Protein 6SMO (pdb70)

Secondary structure (DSSP, 8-state):
-HHHHHHHHHHHT--TTT--SSSBHHHHT---HHHHHHHHHHHHHHH-----HHHHTT--BTTHHHHHHH-/----EEEEEEEEE-SS-BSHHHHHHHHHHT----B--SHIIIII--S---BB----------HHHHHHHHHHHHHHHHHT--TTT--GGGEEEEEE-SSSSHHHHHHHHHHHTTTTTS---GGG--GGGGGGS-TTHHHHHHHHHHT--B-EE-B--TTSHHHHHHHHHHHHHHTTS-SEEEEEEEE---SHHHHHHHHHHT-B--S--S-GGGG--TTBTT--SB-BB-EEEEEEEEEHHHHHHTT----EEEEEEEEEE-SS-SS---SS-HHHHHHHHHHHHHHT--GGGEEEEE------HHHHHHHHHHHHHHTGGGGSSS-EE-THHHH-B-THHHHHHHHHHHHHHHHHTEE--B----SBPSS--S---BSS-EE---SEEEEEEEETTTEEEEEEEE--/---EEEEEEEEEBTTBSSHHHHHHHHHHHH----EEPPSS--STTTS-HHHHTTS-HHHHHHHHHHHHHHHHHT--TTTS-GGGEEEEEE-SS---TTTHHHHHHTTTT-GGGS-TTHHHHSSTTHHHHHHHHHH---S---EE--TTTHHHHHHHHHHHHHHHTS-SEEEEEEEE---SHHHHHHHHHHHHHPPBTTTBPBPP--EE-EEEEEEEEEHHHHHHTT----EEEEEEEEEE-SSHHHHHHHTHHHHGGGTT-SSEEEE---SBSTHHHHHHHHHHHTT---EEE--HHHH-B-GGGTTHHHHHHHHHHHTT---S-SEEEEEE--SS-EEEEEEEE--/-PPPEEEEEEEEE-SS-BSHHHHHHHHHHT----EE-SHIIIII--S--EEB----------HHHHHHHHHHHHHHHHHT--TTT--GGGEEEEEE-SSTTHHHHHHHHHHHTTTTTS---GGG--SGGGGGG-TTHHHHHHHHHTT--S-EE-B--GGGHHHHHHHHHHHHHHTTS-SEEEEEEEE---SHHHHHHHHHHT-B--S--S-GGGG--TTBTT--SB-BB-EEEEEEEEEHHHHHHHT----EEEEEEEEEE--S-SS---SS-HHHHHHHHHHHHHHT--TTSEEEEE----S-HHHHHHHHHHHHHHHGGGGGSS-EE-GGGTS-B-TTHHHHHHHHHHHHHHHHTEE--B-S--SBPSS--S---BSS-EE---SEEEEEEEETTTEEEEEEEEPPP-/-PPPEEEEEEEEEBTTBSSHHHHHHHHHHHHHT---SS---EEPPSS--TTTTS-HHHHHHS-HHHHHHHHHHHHHHHHHT--TTTS-GGGEEEEEE-SS---TTTHHHHHHHHHT-GGG--TTHHHHSSTTHHHHHHHHHH---S---EE--TTTHHHHHHHHHHHHHHHTS-SEEEEEEEE---SHHHHHHHHHTGGGPPBTTTBPBPP--EE-EEEEEEEEEHHHHHHTT----EEEEEEEEEE-SSHHHHHHHTHHHHHTT-S-SSEEEE---SBSTHHHHHHHHHHHTT--EEEE--HHHH-B-TTSTTHHHHHHHHHHTTT----EEEEEE--SS-EEEEEEEE--/----EEEEEEEEEETTEESHHHHHHHHHHT----EE-SHIIIII--S--EEB---------HHHHHHHHHHHHHHHHHT--TTT--GGGEEEEEE-SSSSHHHHHHHHHHHTTTTTS---GGG--GGGGGGG-TTHHHHHHHHHHT--S-EE-B--GGGHHHHHHHHHHHHHHTTS-SEEEEEEEE---SHHHHHHHHHHT-B-----SSGGGG--TTBTT--SB-BB-EEEEEEEEEHHHHHHHT----EEEEEEEEEE--S-SS---SS-HHHHHHHHHHHHHHT--TTSEEEEE----S-HHHHHHHHHHHHHHSGGGGTTS-EE-THHHH-B-THHHHHHHHHHHHHHHHHTEE--B----SBPSS--S---BS--EE---SEEEEEEEETTTEEEEEEEE---/-PPPEEEEEEEEE-SS-SSHHHHHHHHHHHHHT----SS--EEPPSS--HHHHS-HHHHHHS-HHHHHHHHHHHHHHHHHT--TTTS-GGGEEEEEE-SS--HHHHHHHHHHHTTT-GGGS-TTHHHHSSTTHHHHHHHHHH---S---EE--TTTHHHHHHHHHHHHHHTTS-SEEEEEEEE---SHHHHHHHHHHSTT--BTTTBPBPS--EE-EEEEEEEEEHHHHHHTT----EEEEEEEEEE-SSHHHHHHHHHHHHTTTSS-TT-EEE---SBSTHHHHHHHHHHHTT---EEE--HHHH-B-TTHHHHHHHHHHHHHHTT---SS--EEEEEEE-SS-EEEEEEEE--

Structure (mmCIF, N/CA/C/O backbone):
data_6SMO
#
_entry.id   6SMO
#
_cell.length_a   107.650
_cell.length_b   107.650
_cell.length_c   201.330
_cell.angle_alpha   90.000
_cell.angle_beta   90.000
_cell.angle_gamma   90.000
#
_symmetry.space_group_name_H-M   'P 41'
#
loop_
_entity.id
_entity.type
_entity.pdbx_description
1 polymer 'Acyl carrier protein'
2 polymer 'PKS_KS domain-containing protein'
3 polymer 'Ketoacyl_synth_N domain-containing protein'
4 non-polymer 3,5,7,9,11-pentakis(oxidanylidene)dodecanal
5 non-polymer 'SODIUM ION'
6 non-polymer 'SULFATE ION'
7 water water
#
loop_
_atom_site.group_PDB
_atom_site.id
_atom_site.type_symbol
_atom_site.label_atom_id
_atom_site.label_alt_id
_atom_site.label_comp_id
_atom_site.label_asym_id
_atom_site.label_entity_id
_atom_site.label_seq_id
_atom_site.pdbx_PDB_ins_code
_atom_site.Cartn_x
_atom_site.Cartn_y
_atom_site.Cartn_z
_atom_site.occupancy
_atom_site.B_iso_or_equiv
_atom_site.auth_seq_id
_atom_site.auth_comp_id
_atom_site.auth_asym_id
_atom_site.auth_atom_id
_atom_site.pdbx_PDB_model_num
ATOM 1 N N . GLU A 1 21 ? -8.559 103.685 10.186 1.00 117.36 6 GLU A N 1
ATOM 2 C CA . GLU A 1 21 ? -7.308 103.963 9.410 1.00 119.26 6 GLU A CA 1
ATOM 3 C C . GLU A 1 21 ? -7.641 104.029 7.913 1.00 119.23 6 GLU A C 1
ATOM 4 O O . GLU A 1 21 ? -8.804 103.759 7.552 1.00 116.67 6 GLU A O 1
ATOM 10 N N . VAL A 1 22 ? -6.652 104.382 7.085 1.00 122.20 7 VAL A N 1
ATOM 11 C CA . VAL A 1 22 ? -6.807 104.614 5.615 1.00 123.68 7 VAL A CA 1
ATOM 12 C C . VAL A 1 22 ? -7.109 103.282 4.911 1.00 122.87 7 VAL A C 1
ATOM 13 O O . VAL A 1 22 ? -7.817 103.315 3.884 1.00 119.65 7 VAL A O 1
ATOM 17 N N . LYS A 1 23 ? -6.592 102.165 5.436 1.00 125.08 8 LYS A N 1
ATOM 18 C CA . LYS A 1 23 ? -6.785 100.797 4.876 1.00 126.24 8 LYS A CA 1
ATOM 19 C C . LYS A 1 23 ? -8.256 100.379 4.993 1.00 122.86 8 LYS A C 1
ATOM 20 O O . LYS A 1 23 ? -8.733 99.663 4.091 1.00 122.91 8 LYS A O 1
ATOM 26 N N . ILE A 1 24 ? -8.939 100.790 6.067 1.00 119.53 9 ILE A N 1
ATOM 27 C CA . ILE A 1 24 ? -10.384 100.492 6.311 1.00 115.70 9 ILE A CA 1
ATOM 28 C C . ILE A 1 24 ? -11.233 101.356 5.371 1.00 112.32 9 ILE A C 1
ATOM 29 O O . ILE A 1 24 ? -12.127 100.797 4.708 1.00 110.57 9 ILE A O 1
ATOM 34 N N . LYS A 1 25 ? -10.954 102.663 5.318 1.00 111.18 10 LYS A N 1
ATOM 35 C CA . LYS A 1 25 ? -11.779 103.677 4.604 1.00 110.07 10 LYS A CA 1
ATOM 36 C C . LYS A 1 25 ? -11.790 103.389 3.096 1.00 107.95 10 LYS A C 1
ATOM 37 O O . LYS A 1 25 ? -12.847 103.609 2.471 1.00 105.14 10 LYS A O 1
ATOM 43 N N . THR A 1 26 ? -10.667 102.923 2.536 1.00 108.39 11 THR A N 1
ATOM 44 C CA . THR A 1 26 ? -10.505 102.629 1.084 1.00 108.99 11 THR A CA 1
ATOM 45 C C . THR A 1 26 ? -11.364 101.415 0.698 1.00 106.85 11 THR A C 1
ATOM 46 O O . THR A 1 26 ? -11.864 101.401 -0.443 1.00 106.32 11 THR A O 1
ATOM 50 N N . ILE A 1 27 ? -11.529 100.445 1.605 1.00 105.17 12 ILE A N 1
ATOM 51 C CA . ILE A 1 27 ? -12.348 99.213 1.381 1.00 104.86 12 ILE A CA 1
ATOM 52 C C . ILE A 1 27 ? -13.831 99.608 1.339 1.00 102.73 12 ILE A C 1
ATOM 53 O O . ILE A 1 27 ? -14.505 99.243 0.356 1.00 102.00 12 ILE A O 1
ATOM 58 N N . LEU A 1 28 ? -14.310 100.328 2.361 1.00 101.13 13 LEU A N 1
ATOM 59 C CA . LEU A 1 28 ? -15.729 100.767 2.488 1.00 100.10 13 LEU A CA 1
ATOM 60 C C . LEU A 1 28 ? -16.095 101.695 1.321 1.00 100.32 13 LEU A C 1
ATOM 61 O O . LEU A 1 28 ? -17.265 101.661 0.893 1.00 99.14 13 LEU A O 1
ATOM 66 N N . SER A 1 29 ? -15.135 102.487 0.831 1.00 101.66 14 SER A N 1
ATOM 67 C CA . SER A 1 29 ? -15.287 103.401 -0.333 1.00 102.10 14 SER A CA 1
ATOM 68 C C . SER A 1 29 ? -15.482 102.587 -1.619 1.00 101.55 14 SER A C 1
ATOM 69 O O . SER A 1 29 ? -16.380 102.940 -2.409 1.00 99.76 14 SER A O 1
ATOM 72 N N . LEU A 1 30 ? -14.675 101.538 -1.810 1.00 101.09 15 LEU A N 1
ATOM 73 C CA . LEU A 1 30 ? -14.658 100.695 -3.038 1.00 102.51 15 LEU A CA 1
ATOM 74 C C . LEU A 1 30 ? -15.883 99.770 -3.051 1.00 99.92 15 LEU A C 1
ATOM 75 O O . LEU A 1 30 ? -16.503 99.635 -4.124 1.00 100.80 15 LEU A O 1
ATOM 80 N N . PHE A 1 31 ? -16.216 99.169 -1.903 1.00 96.46 16 PHE A N 1
ATOM 81 C CA . PHE A 1 31 ? -17.277 98.134 -1.753 1.00 94.28 16 PHE A CA 1
ATOM 82 C C . PHE A 1 31 ? -18.666 98.758 -1.944 1.00 91.93 16 PHE A C 1
ATOM 83 O O . PHE A 1 31 ? -19.507 98.121 -2.609 1.00 91.48 16 PHE A O 1
ATOM 91 N N . LEU A 1 32 ? -18.901 99.949 -1.381 1.00 90.08 17 LEU A N 1
ATOM 92 C CA . LEU A 1 32 ? -20.206 100.669 -1.446 1.00 89.43 17 LEU A CA 1
ATOM 93 C C . LEU A 1 32 ? -20.261 101.571 -2.686 1.00 89.44 17 LEU A C 1
ATOM 94 O O . LEU A 1 32 ? -21.369 102.049 -3.005 1.00 88.18 17 LEU A O 1
ATOM 99 N N . ASN A 1 33 ? -19.118 101.806 -3.343 1.00 89.92 18 ASN A N 1
ATOM 100 C CA . ASN A 1 33 ? -18.985 102.656 -4.559 1.00 90.30 18 ASN A CA 1
ATOM 101 C C . ASN A 1 33 ? -19.344 104.105 -4.199 1.00 89.16 18 ASN A C 1
ATOM 102 O O . ASN A 1 33 ? -20.220 104.690 -4.869 1.00 87.77 18 ASN A O 1
ATOM 107 N N . ILE A 1 34 ? -18.688 104.650 -3.169 1.00 89.06 19 ILE A N 1
ATOM 108 C CA . ILE A 1 34 ? -18.798 106.076 -2.732 1.00 90.83 19 ILE A CA 1
ATOM 109 C C . ILE A 1 34 ? -17.438 106.745 -2.962 1.00 91.46 19 ILE A C 1
ATOM 110 O O . ILE A 1 34 ? -16.414 106.036 -2.882 1.00 90.87 19 ILE A O 1
ATOM 115 N N . ASN A 1 35 ? -17.431 108.053 -3.242 1.00 93.24 20 ASN A N 1
ATOM 116 C CA . ASN A 1 35 ? -16.199 108.882 -3.346 1.00 94.14 20 ASN A CA 1
ATOM 117 C C . ASN A 1 35 ? -15.533 108.932 -1.966 1.00 92.42 20 ASN A C 1
ATOM 118 O O . ASN A 1 35 ? -16.231 109.277 -0.992 1.00 90.18 20 ASN A O 1
ATOM 123 N N . ILE A 1 36 ? -14.240 108.597 -1.892 1.00 93.05 21 ILE A N 1
ATOM 124 C CA . ILE A 1 36 ? -13.477 108.437 -0.615 1.00 92.59 21 ILE A CA 1
ATOM 125 C C . ILE A 1 36 ? -13.430 109.774 0.139 1.00 91.11 21 ILE A C 1
ATOM 126 O O . ILE A 1 36 ? -13.339 109.738 1.381 1.00 89.10 21 ILE A O 1
ATOM 131 N N . ASP A 1 37 ? -13.484 110.901 -0.580 1.00 90.88 22 ASP A N 1
ATOM 132 C CA . ASP A 1 37 ? -13.512 112.270 0.006 1.00 91.11 22 ASP A CA 1
ATOM 133 C C . ASP A 1 37 ? -14.873 112.514 0.671 1.00 88.20 22 ASP A C 1
ATOM 134 O O . ASP A 1 37 ? -14.890 113.058 1.793 1.00 84.70 22 ASP A O 1
ATOM 139 N N . ASP A 1 38 ? -15.963 112.120 0.002 1.00 88.73 23 ASP A N 1
ATOM 140 C CA . ASP A 1 38 ? -17.366 112.387 0.426 1.00 88.78 23 ASP A CA 1
ATOM 141 C C . ASP A 1 38 ? -17.820 111.371 1.483 1.00 86.92 23 ASP A C 1
ATOM 142 O O . ASP A 1 38 ? -18.833 111.654 2.154 1.00 84.34 23 ASP A O 1
ATOM 147 N N . PHE A 1 39 ? -17.122 110.238 1.623 1.00 86.92 24 PHE A N 1
ATOM 148 C CA . PHE A 1 39 ? -17.490 109.139 2.557 1.00 86.34 24 PHE A CA 1
ATOM 149 C C . PHE A 1 39 ? -17.336 109.616 4.006 1.00 87.32 24 PHE A C 1
ATOM 150 O O . PHE A 1 39 ? -16.277 110.182 4.344 1.00 89.36 24 PHE A O 1
ATOM 158 N N . ASN A 1 40 ? -18.368 109.383 4.825 1.00 86.68 25 ASN A N 1
ATOM 159 C CA . ASN A 1 40 ? -18.411 109.727 6.273 1.00 86.50 25 ASN A CA 1
ATOM 160 C C . ASN A 1 40 ? -18.183 108.449 7.089 1.00 86.34 25 ASN A C 1
ATOM 161 O O . ASN A 1 40 ? -18.840 107.431 6.790 1.00 85.06 25 ASN A O 1
ATOM 166 N N . MET A 1 41 ? -17.293 108.512 8.085 1.00 86.60 26 MET A N 1
ATOM 167 C CA . MET A 1 41 ? -16.865 107.354 8.917 1.00 85.43 26 MET A CA 1
ATOM 168 C C . MET A 1 41 ? -17.857 107.139 10.070 1.00 83.49 26 MET A C 1
ATOM 169 O O . MET A 1 41 ? -17.883 106.016 10.614 1.00 80.31 26 MET A O 1
ATOM 174 N N . ASP A 1 42 ? -18.637 108.169 10.423 1.00 82.85 27 ASP A N 1
ATOM 175 C CA . ASP A 1 42 ? -19.587 108.165 11.569 1.00 82.24 27 ASP A CA 1
ATOM 176 C C . ASP A 1 42 ? -21.017 107.876 11.089 1.00 79.95 27 ASP A C 1
ATOM 177 O O . ASP A 1 42 ? -21.889 107.675 11.957 1.00 79.86 27 ASP A O 1
ATOM 182 N N . ALA A 1 43 ? -21.252 107.855 9.772 1.00 78.52 28 ALA A N 1
ATOM 183 C CA . ALA A 1 43 ? -22.585 107.644 9.154 1.00 77.96 28 ALA A CA 1
ATOM 184 C C . ALA A 1 43 ? -22.964 106.159 9.216 1.00 76.21 28 ALA A C 1
ATOM 185 O O . ALA A 1 43 ? -22.051 105.309 9.164 1.00 75.80 28 ALA A O 1
ATOM 187 N N . ASN A 1 44 ? -24.267 105.871 9.315 1.00 74.76 29 ASN A N 1
ATOM 188 C CA . ASN A 1 44 ? -24.837 104.497 9.382 1.00 72.90 29 ASN A CA 1
ATOM 189 C C . ASN A 1 44 ? -24.721 103.840 8.001 1.00 71.59 29 ASN A C 1
ATOM 190 O O . ASN A 1 44 ? -25.094 104.491 7.008 1.00 72.53 29 ASN A O 1
ATOM 195 N N . LEU A 1 45 ? -24.237 102.594 7.949 1.00 69.21 30 LEU A N 1
ATOM 196 C CA . LEU A 1 45 ? -23.970 101.845 6.690 1.00 67.91 30 LEU A CA 1
ATOM 197 C C . LEU A 1 45 ? -25.286 101.323 6.097 1.00 68.18 30 LEU A C 1
ATOM 198 O O . LEU A 1 45 ? -25.455 101.429 4.867 1.00 67.02 30 LEU A O 1
ATOM 203 N N . ALA A 1 46 ? -26.172 100.779 6.937 1.00 68.97 31 ALA A N 1
ATOM 204 C CA . ALA A 1 46 ? -27.448 100.139 6.533 1.00 71.48 31 ALA A CA 1
ATOM 205 C C . ALA A 1 46 ? -28.449 101.194 6.041 1.00 73.25 31 ALA A C 1
ATOM 206 O O . ALA A 1 46 ? -29.143 100.920 5.044 1.00 73.50 31 ALA A O 1
ATOM 208 N N . ASP A 1 47 ? -28.524 102.346 6.717 1.00 74.89 32 ASP A N 1
ATOM 209 C CA . ASP A 1 47 ? -29.524 103.417 6.447 1.00 77.44 32 ASP A CA 1
ATOM 210 C C . ASP A 1 47 ? -29.053 104.296 5.282 1.00 77.00 32 ASP A C 1
ATOM 211 O O . ASP A 1 47 ? -29.756 104.334 4.252 1.00 76.27 32 ASP A O 1
ATOM 216 N N . ALA A 1 48 ? -27.913 104.977 5.446 1.00 75.48 33 ALA A N 1
ATOM 217 C CA . ALA A 1 48 ? -27.412 106.038 4.538 1.00 75.63 33 ALA A CA 1
ATOM 218 C C . ALA A 1 48 ? -26.897 105.435 3.224 1.00 75.09 33 ALA A C 1
ATOM 219 O O . ALA A 1 48 ? -27.262 105.966 2.156 1.00 74.94 33 ALA A O 1
ATOM 221 N N . TYR A 1 49 ? -26.081 104.377 3.300 1.00 74.16 34 TYR A N 1
ATOM 222 C CA . TYR A 1 49 ? -25.389 103.745 2.142 1.00 74.22 34 TYR A CA 1
ATOM 223 C C . TYR A 1 49 ? -26.094 102.445 1.724 1.00 74.31 34 TYR A C 1
ATOM 224 O O . TYR A 1 49 ? -25.456 101.630 1.026 1.00 73.31 34 TYR A O 1
ATOM 233 N N . ASP A 1 50 ? -27.365 102.271 2.116 1.00 74.76 35 ASP A N 1
ATOM 234 C CA . ASP A 1 50 ? -28.233 101.101 1.797 1.00 75.30 35 ASP A CA 1
ATOM 235 C C . ASP A 1 50 ? -27.377 99.838 1.611 1.00 72.95 35 ASP A C 1
ATOM 236 O O . ASP A 1 50 ? -27.479 99.201 0.542 1.00 72.95 35 ASP A O 1
ATOM 241 N N . MET A 1 51 ? -26.578 99.485 2.624 1.00 69.57 36 MET A N 1
ATOM 242 C CA . MET A 1 51 ? -25.707 98.278 2.629 1.00 67.27 36 MET A CA 1
ATOM 243 C C . MET A 1 51 ? -26.540 97.055 3.034 1.00 67.02 36 MET A C 1
ATOM 244 O O . MET A 1 51 ? -27.281 97.153 4.033 1.00 67.33 36 MET A O 1
ATOM 249 N N . ASP A 1 52 ? -26.409 95.952 2.289 1.00 65.81 37 ASP A N 1
ATOM 250 C CA . ASP A 1 52 ? -27.119 94.667 2.538 1.00 66.94 37 ASP A CA 1
ATOM 251 C C . ASP A 1 52 ? -26.205 93.735 3.344 1.00 65.96 37 ASP A C 1
ATOM 252 O O . ASP A 1 52 ? -25.019 94.077 3.528 1.00 63.81 37 ASP A O 1
ATOM 257 N N . SER A 1 53 ? -26.747 92.599 3.796 1.00 66.56 38 SER A N 1
ATOM 258 C CA . SER A 1 53 ? -26.075 91.607 4.679 1.00 65.89 38 SER A CA 1
ATOM 259 C C . SER A 1 53 ? -24.890 90.948 3.959 1.00 63.70 38 SER A C 1
ATOM 260 O O . SER A 1 53 ? -23.898 90.625 4.643 1.00 61.44 38 SER A O 1
ATOM 263 N N . THR A 1 54 ? -24.994 90.746 2.641 1.00 63.66 39 THR A N 1
ATOM 264 C CA . THR A 1 54 ? -23.961 90.081 1.798 1.00 63.61 39 THR A CA 1
ATOM 265 C C . THR A 1 54 ? -22.713 90.969 1.711 1.00 62.76 39 THR A C 1
ATOM 266 O O . THR A 1 54 ? -21.597 90.414 1.759 1.00 62.24 39 THR A O 1
ATOM 270 N N . GLU A 1 55 ? -22.900 92.286 1.576 1.00 62.65 40 GLU A N 1
ATOM 271 C CA . GLU A 1 55 ? -21.806 93.293 1.495 1.00 62.46 40 GLU A CA 1
ATOM 272 C C . GLU A 1 55 ? -21.081 93.378 2.845 1.00 61.75 40 GLU A C 1
ATOM 273 O O . GLU A 1 55 ? -19.847 93.553 2.838 1.00 60.70 40 GLU A O 1
ATOM 279 N N . LEU A 1 56 ? -21.824 93.265 3.952 1.00 63.28 41 LEU A N 1
ATOM 280 C CA . LEU A 1 56 ? -21.283 93.281 5.339 1.00 64.29 41 LEU A CA 1
ATOM 281 C C . LEU A 1 56 ? -20.440 92.022 5.575 1.00 64.48 41 LEU A C 1
ATOM 282 O O . LEU A 1 56 ? -19.389 92.136 6.235 1.00 65.55 41 LEU A O 1
ATOM 287 N N . ALA A 1 57 ? -20.893 90.871 5.066 1.00 65.49 42 ALA A N 1
ATOM 288 C CA . ALA A 1 57 ? -20.176 89.575 5.119 1.00 65.93 42 ALA A CA 1
ATOM 289 C C . ALA A 1 57 ? -18.913 89.652 4.252 1.00 66.17 42 ALA A C 1
ATOM 290 O O . ALA A 1 57 ? -17.877 89.092 4.664 1.00 64.40 42 ALA A O 1
ATOM 292 N N . ASP A 1 58 ? -19.007 90.321 3.097 1.00 67.98 43 ASP A N 1
ATOM 293 C CA . ASP A 1 58 ? -17.893 90.516 2.130 1.00 70.03 43 ASP A CA 1
ATOM 294 C C . ASP A 1 58 ? -16.851 91.458 2.745 1.00 70.20 43 ASP A C 1
ATOM 295 O O . ASP A 1 58 ? -15.644 91.216 2.540 1.00 69.89 43 ASP A O 1
ATOM 300 N N . LEU A 1 59 ? -17.308 92.493 3.458 1.00 71.28 44 LEU A N 1
ATOM 301 C CA . LEU A 1 59 ? -16.453 93.463 4.197 1.00 72.32 44 LEU A CA 1
ATOM 302 C C . LEU A 1 59 ? -15.660 92.719 5.280 1.00 73.59 44 LEU A C 1
ATOM 303 O O . LEU A 1 59 ? -14.443 92.963 5.388 1.00 74.33 44 LEU A O 1
ATOM 308 N N . ALA A 1 60 ? -16.328 91.838 6.034 1.00 74.50 45 ALA A N 1
ATOM 309 C CA . ALA A 1 60 ? -15.766 91.074 7.175 1.00 75.72 45 ALA A CA 1
ATOM 310 C C . ALA A 1 60 ? -14.681 90.101 6.694 1.00 77.69 45 ALA A C 1
ATOM 311 O O . ALA A 1 60 ? -13.716 89.883 7.451 1.00 78.79 45 ALA A O 1
ATOM 313 N N . LYS A 1 61 ? -14.857 89.568 5.491 1.00 79.61 46 LYS A N 1
ATOM 314 C CA . LYS A 1 61 ? -13.918 88.614 4.871 1.00 81.96 46 LYS A CA 1
ATOM 315 C C . LYS A 1 61 ? -12.589 89.302 4.595 1.00 84.81 46 LYS A C 1
ATOM 316 O O . LYS A 1 61 ? -11.560 88.649 4.748 1.00 85.92 46 LYS A O 1
ATOM 322 N N . GLU A 1 62 ? -12.646 90.566 4.182 1.00 87.42 47 GLU A N 1
ATOM 323 C CA . GLU A 1 62 ? -11.472 91.389 3.776 1.00 91.42 47 GLU A CA 1
ATOM 324 C C . GLU A 1 62 ? -10.798 91.989 5.019 1.00 92.68 47 GLU A C 1
ATOM 325 O O . GLU A 1 62 ? -9.609 92.351 4.918 1.00 95.92 47 GLU A O 1
ATOM 331 N N . ILE A 1 63 ? -11.522 92.094 6.140 1.00 92.26 48 ILE A N 1
ATOM 332 C CA . ILE A 1 63 ? -10.953 92.450 7.477 1.00 92.42 48 ILE A CA 1
ATOM 333 C C . ILE A 1 63 ? -10.086 91.278 7.959 1.00 94.26 48 ILE A C 1
ATOM 334 O O . ILE A 1 63 ? -9.002 91.539 8.515 1.00 94.54 48 ILE A O 1
ATOM 339 N N . GLU A 1 64 ? -10.550 90.040 7.751 1.00 94.99 49 GLU A N 1
ATOM 340 C CA . GLU A 1 64 ? -9.800 88.791 8.056 1.00 97.19 49 GLU A CA 1
ATOM 341 C C . GLU A 1 64 ? -8.548 88.711 7.172 1.00 100.66 49 GLU A C 1
ATOM 342 O O . GLU A 1 64 ? -7.512 88.226 7.667 1.00 103.30 49 GLU A O 1
ATOM 348 N N . LYS A 1 65 ? -8.649 89.161 5.916 1.00 104.18 50 LYS A N 1
ATOM 349 C CA . LYS A 1 65 ? -7.553 89.129 4.908 1.00 108.65 50 LYS A CA 1
ATOM 350 C C . LYS A 1 65 ? -6.457 90.129 5.295 1.00 110.11 50 LYS A C 1
ATOM 351 O O . LYS A 1 65 ? -5.284 89.714 5.374 1.00 111.26 50 LYS A O 1
ATOM 357 N N . GLU A 1 66 ? -6.831 91.394 5.517 1.00 110.77 51 GLU A N 1
ATOM 358 C CA . GLU A 1 66 ? -5.893 92.533 5.720 1.00 113.38 51 GLU A CA 1
ATOM 359 C C . GLU A 1 66 ? -5.186 92.403 7.075 1.00 113.96 51 GLU A C 1
ATOM 360 O O . GLU A 1 66 ? -3.939 92.403 7.087 1.00 115.30 51 GLU A O 1
ATOM 366 N N . PHE A 1 67 ? -5.952 92.297 8.166 1.00 112.42 52 PHE A N 1
ATOM 367 C CA . PHE A 1 67 ? -5.453 92.351 9.567 1.00 112.43 52 PHE A CA 1
ATOM 368 C C . PHE A 1 67 ? -4.908 90.982 9.998 1.00 113.19 52 PHE A C 1
ATOM 369 O O . PHE A 1 67 ? -3.855 90.951 10.665 1.00 115.06 52 PHE A O 1
ATOM 377 N N . GLY A 1 68 ? -5.599 89.896 9.634 1.00 112.48 53 GLY A N 1
ATOM 378 C CA . GLY A 1 68 ? -5.214 88.515 9.988 1.00 112.94 53 GLY A CA 1
ATOM 379 C C . GLY A 1 68 ? -5.697 88.140 11.379 1.00 111.85 53 GLY A C 1
ATOM 380 O O . GLY A 1 68 ? -4.867 87.680 12.188 1.00 113.08 53 GLY A O 1
ATOM 381 N N . ILE A 1 69 ? -6.994 88.333 11.642 1.00 109.97 54 ILE A N 1
ATOM 382 C CA . ILE A 1 69 ? -7.668 88.008 12.936 1.00 109.00 54 ILE A CA 1
ATOM 383 C C . ILE A 1 69 ? -9.002 87.315 12.637 1.00 107.00 54 ILE A C 1
ATOM 384 O O . ILE A 1 69 ? -9.582 87.584 11.567 1.00 104.59 54 ILE A O 1
ATOM 389 N N . SER A 1 70 ? -9.461 86.459 13.556 1.00 105.53 55 SER A N 1
ATOM 390 C CA . SER A 1 70 ? -10.729 85.690 13.453 1.00 103.82 55 SER A CA 1
ATOM 391 C C . SER A 1 70 ? -11.923 86.638 13.613 1.00 102.75 55 SER A C 1
ATOM 392 O O . SER A 1 70 ? -11.963 87.370 14.623 1.00 102.40 55 SER A O 1
ATOM 395 N N . VAL A 1 71 ? -12.848 86.624 12.645 1.00 101.53 56 VAL A N 1
ATOM 396 C CA . VAL A 1 71 ? -14.117 87.414 12.656 1.00 99.88 56 VAL A CA 1
ATOM 397 C C . VAL A 1 71 ? -15.280 86.456 12.367 1.00 99.54 56 VAL A C 1
ATOM 398 O O . VAL A 1 71 ? -15.232 85.772 11.325 1.00 99.82 56 VAL A O 1
ATOM 402 N N . THR A 1 72 ? -16.282 86.422 13.252 1.00 98.47 57 THR A N 1
ATOM 403 C CA . THR A 1 72 ? -17.489 85.554 13.152 1.00 98.52 57 THR A CA 1
ATOM 404 C C . THR A 1 72 ? -18.733 86.432 12.967 1.00 97.09 57 THR A C 1
ATOM 405 O O . THR A 1 72 ? -18.605 87.669 13.074 1.00 96.14 57 THR A O 1
ATOM 409 N N . LYS A 1 73 ? -19.886 85.805 12.712 1.00 97.54 58 LYS A N 1
ATOM 410 C CA . LYS A 1 73 ? -21.163 86.482 12.354 1.00 97.60 58 LYS A CA 1
ATOM 411 C C . LYS A 1 73 ? -21.682 87.296 13.546 1.00 98.04 58 LYS A C 1
ATOM 412 O O . LYS A 1 73 ? -22.265 88.371 13.307 1.00 98.81 58 LYS A O 1
ATOM 418 N N . SER A 1 74 ? -21.479 86.803 14.772 1.00 98.80 59 SER A N 1
ATOM 419 C CA . SER A 1 74 ? -21.867 87.480 16.039 1.00 98.55 59 SER A CA 1
ATOM 420 C C . SER A 1 74 ? -21.094 88.795 16.196 1.00 96.00 59 SER A C 1
ATOM 421 O O . SER A 1 74 ? -21.661 89.743 16.774 1.00 94.32 59 SER A O 1
ATOM 424 N N . GLN A 1 75 ? -19.853 88.846 15.697 1.00 95.07 60 GLN A N 1
ATOM 425 C CA . GLN A 1 75 ? -18.911 89.981 15.895 1.00 94.90 60 GLN A CA 1
ATOM 426 C C . GLN A 1 75 ? -19.180 91.087 14.864 1.00 94.34 60 GLN A C 1
ATOM 427 O O . GLN A 1 75 ? -19.257 92.258 15.287 1.00 93.82 60 GLN A O 1
ATOM 433 N N . PHE A 1 76 ? -19.324 90.748 13.575 1.00 93.26 61 PHE A N 1
ATOM 434 C CA . PHE A 1 76 ? -19.440 91.742 12.470 1.00 92.67 61 PHE A CA 1
ATOM 435 C C . PHE A 1 76 ? -20.883 92.253 12.340 1.00 93.26 61 PHE A C 1
ATOM 436 O O . PHE A 1 76 ? -21.084 93.236 11.599 1.00 93.69 61 PHE A O 1
ATOM 444 N N . SER A 1 77 ? -21.846 91.635 13.034 1.00 94.27 62 SER A N 1
ATOM 445 C CA . SER A 1 77 ? -23.269 92.069 13.074 1.00 95.46 62 SER A CA 1
ATOM 446 C C . SER A 1 77 ? -23.395 93.423 13.786 1.00 94.92 62 SER A C 1
ATOM 447 O O . SER A 1 77 ? -24.312 94.189 13.430 1.00 94.65 62 SER A O 1
ATOM 450 N N . HIS A 1 78 ? -22.510 93.701 14.751 1.00 94.64 63 HIS A N 1
ATOM 451 C CA . HIS A 1 78 ? -22.521 94.927 15.597 1.00 95.65 63 HIS A CA 1
ATOM 452 C C . HIS A 1 78 ? -21.837 96.099 14.879 1.00 93.08 63 HIS A C 1
ATOM 453 O O . HIS A 1 78 ? -21.953 97.232 15.389 1.00 95.30 63 HIS A O 1
ATOM 460 N N . TRP A 1 79 ? -21.151 95.849 13.756 1.00 89.11 64 TRP A N 1
ATOM 461 C CA . TRP A 1 79 ? -20.512 96.903 12.919 1.00 86.27 64 TRP A CA 1
ATOM 462 C C . TRP A 1 79 ? -21.601 97.777 12.287 1.00 84.82 64 TRP A C 1
ATOM 463 O O . TRP A 1 79 ? -22.002 97.492 11.141 1.00 83.03 64 TRP A O 1
ATOM 474 N N . GLU A 1 80 ? -22.053 98.801 13.017 1.00 84.91 65 GLU A N 1
ATOM 475 C CA . GLU A 1 80 ? -23.179 99.690 12.623 1.00 84.84 65 GLU A CA 1
ATOM 476 C C . GLU A 1 80 ? -22.666 100.800 11.697 1.00 83.81 65 GLU A C 1
ATOM 477 O O . GLU A 1 80 ? -23.414 101.181 10.775 1.00 81.63 65 GLU A O 1
ATOM 483 N N . THR A 1 81 ? -21.445 101.295 11.935 1.00 84.23 66 THR A N 1
ATOM 484 C CA . THR A 1 81 ? -20.827 102.436 11.204 1.00 85.06 66 THR A CA 1
ATOM 485 C C . THR A 1 81 ? -19.349 102.139 10.914 1.00 85.50 66 THR A C 1
ATOM 486 O O . THR A 1 81 ? -18.863 101.071 11.336 1.00 84.37 66 THR A O 1
ATOM 490 N N . GLY A 1 82 ? -18.674 103.060 10.216 1.00 87.58 67 GLY A N 1
ATOM 491 C CA . GLY A 1 82 ? -17.261 102.947 9.804 1.00 89.58 67 GLY A CA 1
ATOM 492 C C . GLY A 1 82 ? -16.293 103.124 10.965 1.00 92.36 67 GLY A C 1
ATOM 493 O O . GLY A 1 82 ? -15.103 102.807 10.781 1.00 92.52 67 GLY A O 1
ATOM 494 N N . ARG A 1 83 ? -16.767 103.632 12.108 1.00 96.42 68 ARG A N 1
ATOM 495 C CA . ARG A 1 83 ? -15.967 103.791 13.354 1.00 99.83 68 ARG A CA 1
ATOM 496 C C . ARG A 1 83 ? -16.015 102.491 14.167 1.00 100.07 68 ARG A C 1
ATOM 497 O O . ARG A 1 83 ? -15.042 102.221 14.897 1.00 101.28 68 ARG A O 1
ATOM 505 N N . ALA A 1 84 ? -17.100 101.717 14.044 1.00 99.47 69 ALA A N 1
ATOM 506 C CA . ALA A 1 84 ? -17.316 100.435 14.759 1.00 99.19 69 ALA A CA 1
ATOM 507 C C . ALA A 1 84 ? -16.326 99.376 14.256 1.00 98.16 69 ALA A C 1
ATOM 508 O O . ALA A 1 84 ? -15.858 98.573 15.087 1.00 97.28 69 ALA A O 1
ATOM 510 N N . VAL A 1 85 ? -16.027 99.373 12.951 1.00 97.61 70 VAL A N 1
ATOM 511 C CA . VAL A 1 85 ? -15.059 98.429 12.308 1.00 98.16 70 VAL A CA 1
ATOM 512 C C . VAL A 1 85 ? -13.635 98.758 12.783 1.00 100.87 70 VAL A C 1
ATOM 513 O O . VAL A 1 85 ? -12.830 97.814 12.905 1.00 100.16 70 VAL A O 1
ATOM 517 N N . LEU A 1 86 ? -13.340 100.037 13.041 1.00 103.69 71 LEU A N 1
ATOM 518 C CA . LEU A 1 86 ? -12.012 100.517 13.520 1.00 107.06 71 LEU A CA 1
ATOM 519 C C . LEU A 1 86 ? -11.815 100.118 14.989 1.00 106.75 71 LEU A C 1
ATOM 520 O O . LEU A 1 86 ? -10.685 99.730 15.346 1.00 107.75 71 LEU A O 1
ATOM 525 N N . ASP A 1 87 ? -12.872 100.215 15.804 1.00 106.59 72 ASP A N 1
ATOM 526 C CA . ASP A 1 87 ? -12.847 99.908 17.261 1.00 106.86 72 ASP A CA 1
ATOM 527 C C . ASP A 1 87 ? -12.588 98.411 17.478 1.00 104.16 72 ASP A C 1
ATOM 528 O O . ASP A 1 87 ? -11.947 98.072 18.493 1.00 103.48 72 ASP A O 1
ATOM 533 N N . PHE A 1 88 ? -13.062 97.554 16.566 1.00 101.61 73 PHE A N 1
ATOM 534 C CA . PHE A 1 88 ? -12.952 96.073 16.657 1.00 100.91 73 PHE A CA 1
ATOM 535 C C . PHE A 1 88 ? -11.509 95.631 16.377 1.00 104.01 73 PHE A C 1
ATOM 536 O O . PHE A 1 88 ? -10.961 94.852 17.183 1.00 104.01 73 PHE A O 1
ATOM 544 N N . VAL A 1 89 ? -10.926 96.101 15.268 1.00 106.73 74 VAL A N 1
ATOM 545 C CA . VAL A 1 89 ? -9.582 95.671 14.768 1.00 109.60 74 VAL A CA 1
ATOM 546 C C . VAL A 1 89 ? -8.487 96.125 15.745 1.00 111.92 74 VAL A C 1
ATOM 547 O O . VAL A 1 89 ? -7.431 95.462 15.780 1.00 110.27 74 VAL A O 1
ATOM 551 N N . SER A 1 90 ? -8.722 97.208 16.496 1.00 111.63 75 SER A N 1
ATOM 552 C CA . SER A 1 90 ? -7.823 97.707 17.572 1.00 113.59 75 SER A CA 1
ATOM 553 C C . SER A 1 90 ? -7.724 96.658 18.686 1.00 114.54 75 SER A C 1
ATOM 554 O O . SER A 1 90 ? -6.596 96.385 19.144 1.00 116.59 75 SER A O 1
ATOM 557 N N . SER A 1 91 ? -8.866 96.094 19.095 1.00 112.68 76 SER A N 1
ATOM 558 C CA . SER A 1 91 ? -8.980 95.018 20.116 1.00 111.85 76 SER A CA 1
ATOM 559 C C . SER A 1 91 ? -8.471 93.696 19.530 1.00 109.65 76 SER A C 1
ATOM 560 O O . SER A 1 91 ? -8.548 92.644 20.164 1.00 108.36 76 SER A O 1
ATOM 563 N N . GLN B 2 25 ? -58.338 71.385 -27.796 1.00 61.51 10 GLN B N 1
ATOM 564 C CA . GLN B 2 25 ? -56.937 71.133 -28.269 1.00 60.81 10 GLN B CA 1
ATOM 565 C C . GLN B 2 25 ? -55.976 71.032 -27.083 1.00 59.11 10 GLN B C 1
ATOM 566 O O . GLN B 2 25 ? -55.178 70.098 -27.042 1.00 58.77 10 GLN B O 1
ATOM 572 N N . PRO B 2 26 ? -55.974 71.971 -26.101 1.00 57.34 11 PRO B N 1
ATOM 573 C CA . PRO B 2 26 ? -55.161 71.802 -24.894 1.00 55.10 11 PRO B CA 1
ATOM 574 C C . PRO B 2 26 ? -55.523 70.518 -24.130 1.00 53.43 11 PRO B C 1
ATOM 575 O O . PRO B 2 26 ? -56.698 70.279 -23.915 1.00 54.20 11 PRO B O 1
ATOM 579 N N . ARG B 2 27 ? -54.507 69.739 -23.745 1.00 50.77 12 ARG B N 1
ATOM 580 C CA . ARG B 2 27 ? -54.647 68.387 -23.138 1.00 49.51 12 ARG B CA 1
ATOM 581 C C . ARG B 2 27 ? -54.244 68.441 -21.660 1.00 46.66 12 ARG B C 1
ATOM 582 O O . ARG B 2 27 ? -53.368 69.258 -21.310 1.00 46.37 12 ARG B O 1
ATOM 590 N N . ARG B 2 28 ? -54.864 67.593 -20.833 1.00 44.01 13 ARG B N 1
ATOM 591 C CA . ARG B 2 28 ? -54.567 67.461 -19.381 1.00 42.14 13 ARG B CA 1
ATOM 592 C C . ARG B 2 28 ? -53.298 66.619 -19.204 1.00 39.93 13 ARG B C 1
ATOM 593 O O . ARG B 2 28 ? -53.130 65.635 -19.953 1.00 39.17 13 ARG B O 1
ATOM 601 N N . VAL B 2 29 ? -52.448 67.004 -18.246 1.00 38.02 14 VAL B N 1
ATOM 602 C CA . VAL B 2 29 ? -51.156 66.331 -17.913 1.00 37.01 14 VAL B CA 1
ATOM 603 C C . VAL B 2 29 ? -51.340 65.563 -16.599 1.00 36.11 14 VAL B C 1
ATOM 604 O O . VAL B 2 29 ? -51.918 66.142 -15.657 1.00 35.42 14 VAL B O 1
ATOM 608 N N . VAL B 2 30 ? -50.860 64.316 -16.542 1.00 35.51 15 VAL B N 1
ATOM 609 C CA . VAL B 2 30 ? -50.993 63.414 -15.357 1.00 35.15 15 VAL B CA 1
ATOM 610 C C . VAL B 2 30 ? -49.643 62.750 -15.061 1.00 34.67 15 VAL B C 1
ATOM 611 O O . VAL B 2 30 ? -48.880 62.494 -16.013 1.00 34.34 15 VAL B O 1
ATOM 615 N N . VAL B 2 31 ? -49.381 62.481 -13.778 1.00 34.38 16 VAL B N 1
ATOM 616 C CA . VAL B 2 31 ? -48.155 61.795 -13.272 1.00 34.29 16 VAL B CA 1
ATOM 617 C C . VAL B 2 31 ? -48.452 60.292 -13.201 1.00 34.11 16 VAL B C 1
ATOM 618 O O . VAL B 2 31 ? -49.337 59.907 -12.412 1.00 33.85 16 VAL B O 1
ATOM 622 N N . THR B 2 32 ? -47.742 59.485 -13.997 1.00 34.19 17 THR B N 1
ATOM 623 C CA . THR B 2 32 ? -47.955 58.017 -14.133 1.00 34.25 17 THR B CA 1
ATOM 624 C C . THR B 2 32 ? -46.832 57.228 -13.445 1.00 34.09 17 THR B C 1
ATOM 625 O O . THR B 2 32 ? -47.071 56.044 -13.143 1.00 34.14 17 THR B O 1
ATOM 629 N N . GLY B 2 33 ? -45.666 57.845 -13.216 1.00 34.02 18 GLY B N 1
ATOM 630 C CA . GLY B 2 33 ? -44.489 57.188 -12.612 1.00 34.15 18 GLY B CA 1
ATOM 631 C C . GLY B 2 33 ? -43.709 58.119 -11.700 1.00 33.88 18 GLY B C 1
ATOM 632 O O . GLY B 2 33 ? -43.609 59.320 -12.024 1.00 33.31 18 GLY B O 1
ATOM 633 N N . LEU B 2 34 ? -43.169 57.576 -10.603 1.00 34.30 19 LEU B N 1
ATOM 634 C CA . LEU B 2 34 ? -42.329 58.302 -9.612 1.00 34.41 19 LEU B CA 1
ATOM 635 C C . LEU B 2 34 ? -41.025 57.532 -9.385 1.00 34.56 19 LEU B C 1
ATOM 636 O O . LEU B 2 34 ? -41.082 56.294 -9.245 1.00 35.15 19 LEU B O 1
ATOM 641 N N . GLY B 2 35 ? -39.902 58.254 -9.348 1.00 34.59 20 GLY B N 1
ATOM 642 C CA . GLY B 2 35 ? -38.575 57.739 -8.961 1.00 34.92 20 GLY B CA 1
ATOM 643 C C . GLY B 2 35 ? -37.830 58.770 -8.134 1.00 35.09 20 GLY B C 1
ATOM 644 O O . GLY B 2 35 ? -37.794 59.943 -8.558 1.00 35.14 20 GLY B O 1
ATOM 645 N N . VAL B 2 36 ? -37.270 58.363 -6.991 1.00 35.28 21 VAL B N 1
ATOM 646 C CA . VAL B 2 36 ? -36.631 59.292 -6.011 1.00 35.20 21 VAL B CA 1
ATOM 647 C C . VAL B 2 36 ? -35.395 58.627 -5.391 1.00 35.59 21 VAL B C 1
ATOM 648 O O . VAL B 2 36 ? -35.471 57.435 -5.031 1.00 36.05 21 VAL B O 1
ATOM 652 N N . VAL B 2 37 ? -34.301 59.389 -5.303 1.00 35.63 22 VAL B N 1
ATOM 653 C CA . VAL B 2 37 ? -33.086 59.092 -4.487 1.00 35.89 22 VAL B CA 1
ATOM 654 C C . VAL B 2 37 ? -32.928 60.245 -3.490 1.00 35.76 22 VAL B C 1
ATOM 655 O O . VAL B 2 37 ? -32.434 61.309 -3.904 1.00 35.92 22 VAL B O 1
ATOM 659 N N . ALA B 2 38 ? -33.360 60.047 -2.240 1.00 36.11 23 ALA B N 1
ATOM 660 C CA . ALA B 2 38 ? -33.410 61.090 -1.188 1.00 36.23 23 ALA B CA 1
ATOM 661 C C . ALA B 2 38 ? -32.717 60.595 0.079 1.00 36.32 23 ALA B C 1
ATOM 662 O O . ALA B 2 38 ? -32.571 59.390 0.278 1.00 36.71 23 ALA B O 1
ATOM 664 N N . PRO B 2 39 ? -32.254 61.511 0.964 1.00 36.23 24 PRO B N 1
ATOM 665 C CA . PRO B 2 39 ? -31.675 61.126 2.253 1.00 36.52 24 PRO B CA 1
ATOM 666 C C . PRO B 2 39 ? -32.662 60.397 3.179 1.00 37.06 24 PRO B C 1
ATOM 667 O O . PRO B 2 39 ? -32.212 59.621 4.001 1.00 37.53 24 PRO B O 1
ATOM 671 N N . THR B 2 40 ? -33.964 60.671 3.034 1.00 37.14 25 THR B N 1
ATOM 672 C CA . THR B 2 40 ? -35.063 60.027 3.804 1.00 37.75 25 THR B CA 1
ATOM 673 C C . THR B 2 40 ? -35.256 58.582 3.326 1.00 38.44 25 THR B C 1
ATOM 674 O O . THR B 2 40 ? -35.612 57.737 4.166 1.00 39.95 25 THR B O 1
ATOM 678 N N . GLY B 2 41 ? -35.035 58.312 2.035 1.00 38.30 26 GLY B N 1
ATOM 679 C CA . GLY B 2 41 ? -35.108 56.952 1.465 1.00 38.28 26 GLY B CA 1
ATOM 680 C C . GLY B 2 41 ? -34.814 56.927 -0.025 1.00 38.03 26 GLY B C 1
ATOM 681 O O . GLY B 2 41 ? -35.174 57.900 -0.717 1.00 37.87 26 GLY B O 1
ATOM 682 N N . VAL B 2 42 ? -34.180 55.846 -0.493 1.00 38.31 27 VAL B N 1
ATOM 683 C CA . VAL B 2 42 ? -33.928 55.548 -1.935 1.00 38.41 27 VAL B CA 1
ATOM 684 C C . VAL B 2 42 ? -35.015 54.576 -2.407 1.00 38.45 27 VAL B C 1
ATOM 685 O O . VAL B 2 42 ? -35.132 53.488 -1.809 1.00 38.44 27 VAL B O 1
ATOM 689 N N . GLY B 2 43 ? -35.775 54.963 -3.436 1.00 38.46 28 GLY B N 1
ATOM 690 C CA . GLY B 2 43 ? -36.946 54.216 -3.936 1.00 38.98 28 GLY B CA 1
ATOM 691 C C . GLY B 2 43 ? -38.232 54.717 -3.300 1.00 39.14 28 GLY B C 1
ATOM 692 O O . GLY B 2 43 ? -38.171 55.213 -2.161 1.00 39.12 28 GLY B O 1
ATOM 693 N N . VAL B 2 44 ? -39.356 54.567 -4.007 1.00 40.04 29 VAL B N 1
ATOM 694 C CA . VAL B 2 44 ? -40.692 55.127 -3.638 1.00 40.60 29 VAL B CA 1
ATOM 695 C C . VAL B 2 44 ? -41.152 54.539 -2.297 1.00 41.03 29 VAL B C 1
ATOM 696 O O . VAL B 2 44 ? -41.630 55.321 -1.450 1.00 40.54 29 VAL B O 1
ATOM 700 N N . ASN B 2 45 ? -41.019 53.220 -2.118 1.00 41.81 30 ASN B N 1
ATOM 701 C CA . ASN B 2 45 ? -41.526 52.469 -0.936 1.00 42.04 30 ASN B CA 1
ATOM 702 C C . ASN B 2 45 ? -40.795 52.934 0.330 1.00 41.14 30 ASN B C 1
ATOM 703 O O . ASN B 2 45 ? -41.484 53.279 1.310 1.00 40.04 30 ASN B O 1
ATOM 708 N N . GLU B 2 46 ? -39.457 52.946 0.303 1.00 41.10 31 GLU B N 1
ATOM 709 C CA . GLU B 2 46 ? -38.595 53.327 1.457 1.00 41.53 31 GLU B CA 1
ATOM 710 C C . GLU B 2 46 ? -38.761 54.824 1.749 1.00 39.72 31 GLU B C 1
ATOM 711 O O . GLU B 2 46 ? -38.868 55.181 2.938 1.00 39.85 31 GLU B O 1
ATOM 717 N N . PHE B 2 47 ? -38.780 55.656 0.701 1.00 38.65 32 PHE B N 1
ATOM 718 C CA . PHE B 2 47 ? -38.909 57.137 0.777 1.00 37.58 32 PHE B CA 1
ATOM 719 C C . PHE B 2 47 ? -40.187 57.515 1.536 1.00 37.15 32 PHE B C 1
ATOM 720 O O . PHE B 2 47 ? -40.104 58.364 2.445 1.00 37.02 32 PHE B O 1
ATOM 728 N N . TRP B 2 48 ? -41.323 56.908 1.174 1.00 36.87 33 TRP B N 1
ATOM 729 C CA . TRP B 2 48 ? -42.664 57.232 1.736 1.00 36.85 33 TRP B CA 1
ATOM 730 C C . TRP B 2 48 ? -42.727 56.854 3.221 1.00 37.14 33 TRP B C 1
ATOM 731 O O . TRP B 2 48 ? -43.159 57.706 4.023 1.00 37.43 33 TRP B O 1
ATOM 742 N N . ASN B 2 49 ? -42.332 55.621 3.557 1.00 37.62 34 ASN B N 1
ATOM 743 C CA . ASN B 2 49 ? -42.414 55.043 4.927 1.00 37.72 34 ASN B CA 1
ATOM 744 C C . ASN B 2 49 ? -41.742 55.984 5.934 1.00 37.28 34 ASN B C 1
ATOM 745 O O . ASN B 2 49 ? -42.330 56.207 7.008 1.00 37.24 34 ASN B O 1
ATOM 750 N N . ASN B 2 50 ? -40.562 56.513 5.594 1.00 36.72 35 ASN B N 1
ATOM 751 C CA . ASN B 2 50 ? -39.728 57.346 6.501 1.00 37.03 35 ASN B CA 1
ATOM 752 C C . ASN B 2 50 ? -40.391 58.715 6.707 1.00 37.25 35 ASN B C 1
ATOM 753 O O . ASN B 2 50 ? -40.461 59.153 7.873 1.00 37.98 35 ASN B O 1
ATOM 758 N N . ILE B 2 51 ? -40.868 59.360 5.635 1.00 36.88 36 ILE B N 1
ATOM 759 C CA . ILE B 2 51 ? -41.484 60.722 5.701 1.00 36.87 36 ILE B CA 1
ATOM 760 C C . ILE B 2 51 ? -42.875 60.623 6.342 1.00 36.85 36 ILE B C 1
ATOM 761 O O . ILE B 2 51 ? -43.302 61.617 6.962 1.00 36.32 36 ILE B O 1
ATOM 766 N N . HIS B 2 52 ? -43.547 59.473 6.202 1.00 36.95 37 HIS B N 1
ATOM 767 C CA . HIS B 2 52 ? -44.856 59.170 6.842 1.00 37.24 37 HIS B CA 1
ATOM 768 C C . HIS B 2 52 ? -44.708 59.230 8.367 1.00 38.17 37 HIS B C 1
ATOM 769 O O . HIS B 2 52 ? -45.519 59.923 9.014 1.00 37.96 37 HIS B O 1
ATOM 776 N N . ASN B 2 53 ? -43.700 58.534 8.904 1.00 39.13 38 ASN B N 1
ATOM 777 C CA . ASN B 2 53 ? -43.446 58.380 10.363 1.00 40.38 38 ASN B CA 1
ATOM 778 C C . ASN B 2 53 ? -42.789 59.650 10.921 1.00 40.84 38 ASN B C 1
ATOM 779 O O . ASN B 2 53 ? -42.824 59.832 12.153 1.00 41.26 38 ASN B O 1
ATOM 784 N N . GLY B 2 54 ? -42.205 60.483 10.051 1.00 41.19 39 GLY B N 1
ATOM 785 C CA . GLY B 2 54 ? -41.544 61.749 10.423 1.00 41.76 39 GLY B CA 1
ATOM 786 C C . GLY B 2 54 ? -40.106 61.524 10.859 1.00 42.40 39 GLY B C 1
ATOM 787 O O . GLY B 2 54 ? -39.666 62.202 11.809 1.00 41.97 39 GLY B O 1
ATOM 788 N N . LYS B 2 55 ? -39.400 60.604 10.193 1.00 43.23 40 LYS B N 1
ATOM 789 C CA . LYS B 2 55 ? -37.987 60.250 10.492 1.00 44.11 40 LYS B CA 1
ATOM 790 C C . LYS B 2 55 ? -37.063 61.180 9.699 1.00 43.87 40 LYS B C 1
ATOM 791 O O . LYS B 2 55 ? -37.238 61.279 8.468 1.00 43.14 40 LYS B O 1
ATOM 797 N N . SER B 2 56 ? -36.121 61.831 10.386 1.00 43.31 41 SER B N 1
ATOM 798 C CA . SER B 2 56 ? -35.101 62.731 9.789 1.00 42.78 41 SER B CA 1
ATOM 799 C C . SER B 2 56 ? -34.103 61.901 8.975 1.00 42.87 41 SER B C 1
ATOM 800 O O . SER B 2 56 ? -33.688 60.830 9.464 1.00 43.71 41 SER B O 1
ATOM 803 N N . GLY B 2 57 ? -33.755 62.378 7.775 1.00 42.14 42 GLY B N 1
ATOM 804 C CA . GLY B 2 57 ? -32.690 61.816 6.921 1.00 41.68 42 GLY B CA 1
ATOM 805 C C . GLY B 2 57 ? -31.409 62.629 7.020 1.00 41.18 42 GLY B C 1
ATOM 806 O O . GLY B 2 57 ? -30.470 62.341 6.253 1.00 41.23 42 GLY B O 1
ATOM 807 N N . VAL B 2 58 ? -31.367 63.606 7.934 1.00 41.02 43 VAL B N 1
ATOM 808 C CA . VAL B 2 58 ? -30.199 64.510 8.156 1.00 41.20 43 VAL B CA 1
ATOM 809 C C . VAL B 2 58 ? -29.139 63.733 8.944 1.00 41.55 43 VAL B C 1
ATOM 810 O O . VAL B 2 58 ? -29.505 63.083 9.942 1.00 40.93 43 VAL B O 1
ATOM 814 N N . SER B 2 59 ? -27.881 63.810 8.501 1.00 42.72 44 SER B N 1
ATOM 815 C CA . SER B 2 59 ? -26.700 63.155 9.124 1.00 44.39 44 SER B CA 1
ATOM 816 C C . SER B 2 59 ? -25.724 64.227 9.620 1.00 45.70 44 SER B C 1
ATOM 817 O O . SER B 2 59 ? -25.574 65.258 8.931 1.00 45.84 44 SER B O 1
ATOM 820 N N . LYS B 2 60 ? -25.091 63.991 10.773 1.00 47.16 45 LYS B N 1
ATOM 821 C CA . LYS B 2 60 ? -23.958 64.808 11.283 1.00 48.26 45 LYS B CA 1
ATOM 822 C C . LYS B 2 60 ? -22.713 64.473 10.453 1.00 48.31 45 LYS B C 1
ATOM 823 O O . LYS B 2 60 ? -22.517 63.279 10.147 1.00 48.27 45 LYS B O 1
ATOM 829 N N . TYR B 2 61 ? -21.913 65.484 10.100 1.00 48.76 46 TYR B N 1
ATOM 830 C CA . TYR B 2 61 ? -20.656 65.332 9.318 1.00 49.36 46 TYR B CA 1
ATOM 831 C C . TYR B 2 61 ? -19.530 66.108 10.011 1.00 50.68 46 TYR B C 1
ATOM 832 O O . TYR B 2 61 ? -19.808 67.144 10.649 1.00 49.87 46 TYR B O 1
ATOM 841 N N . GLU B 2 62 ? -18.298 65.604 9.880 1.00 52.95 47 GLU B N 1
ATOM 842 C CA . GLU B 2 62 ? -17.110 66.031 10.671 1.00 55.26 47 GLU B CA 1
ATOM 843 C C . GLU B 2 62 ? -16.127 66.820 9.794 1.00 54.58 47 GLU B C 1
ATOM 844 O O . GLU B 2 62 ? -15.476 67.736 10.336 1.00 54.31 47 GLU B O 1
ATOM 850 N N . TRP B 2 63 ? -16.024 66.491 8.499 1.00 54.22 48 TRP B N 1
ATOM 851 C CA . TRP B 2 63 ? -14.985 67.027 7.575 1.00 54.49 48 TRP B CA 1
ATOM 852 C C . TRP B 2 63 ? -15.202 68.524 7.309 1.00 55.27 48 TRP B C 1
ATOM 853 O O . TRP B 2 63 ? -14.221 69.192 6.931 1.00 55.55 48 TRP B O 1
ATOM 864 N N . GLY B 2 64 ? -16.423 69.035 7.500 1.00 55.81 49 GLY B N 1
ATOM 865 C CA . GLY B 2 64 ? -16.750 70.467 7.343 1.00 56.86 49 GLY B CA 1
ATOM 866 C C . GLY B 2 64 ? -16.063 71.329 8.390 1.00 58.92 49 GLY B C 1
ATOM 867 O O . GLY B 2 64 ? -15.437 72.336 8.006 1.00 58.52 49 GLY B O 1
ATOM 868 N N . ARG B 2 65 ? -16.174 70.943 9.666 1.00 62.03 50 ARG B N 1
ATOM 869 C CA . ARG B 2 65 ? -15.681 71.717 10.838 1.00 64.17 50 ARG B CA 1
ATOM 870 C C . ARG B 2 65 ? -14.161 71.556 10.977 1.00 64.92 50 ARG B C 1
ATOM 871 O O . ARG B 2 65 ? -13.488 72.570 11.239 1.00 64.97 50 ARG B O 1
ATOM 879 N N . GLU B 2 66 ? -13.646 70.332 10.816 1.00 65.83 51 GLU B N 1
ATOM 880 C CA . GLU B 2 66 ? -12.236 69.967 11.128 1.00 67.05 51 GLU B CA 1
ATOM 881 C C . GLU B 2 66 ? -11.294 70.484 10.031 1.00 66.69 51 GLU B C 1
ATOM 882 O O . GLU B 2 66 ? -10.352 71.227 10.371 1.00 66.86 51 GLU B O 1
ATOM 888 N N . ARG B 2 67 ? -11.539 70.104 8.772 1.00 65.28 52 ARG B N 1
ATOM 889 C CA . ARG B 2 67 ? -10.624 70.355 7.622 1.00 65.07 52 ARG B CA 1
ATOM 890 C C . ARG B 2 67 ? -10.726 71.821 7.175 1.00 63.46 52 ARG B C 1
ATOM 891 O O . ARG B 2 67 ? -9.678 72.497 7.146 1.00 64.41 52 ARG B O 1
ATOM 899 N N . PHE B 2 68 ? -11.934 72.285 6.836 1.00 60.78 53 PHE B N 1
ATOM 900 C CA . PHE B 2 68 ? -12.189 73.584 6.154 1.00 59.28 53 PHE B CA 1
ATOM 901 C C . PHE B 2 68 ? -12.551 74.682 7.163 1.00 58.28 53 PHE B C 1
ATOM 902 O O . PHE B 2 68 ? -12.239 75.858 6.886 1.00 58.71 53 PHE B O 1
ATOM 910 N N . GLY B 2 69 ? -13.201 74.323 8.275 1.00 57.26 54 GLY B N 1
ATOM 911 C CA . GLY B 2 69 ? -13.588 75.265 9.344 1.00 56.36 54 GLY B CA 1
ATOM 912 C C . GLY B 2 69 ? -14.928 75.923 9.067 1.00 55.69 54 GLY B C 1
ATOM 913 O O . GLY B 2 69 ? -15.010 77.162 9.186 1.00 54.79 54 GLY B O 1
ATOM 914 N N . PHE B 2 70 ? -15.940 75.124 8.708 1.00 54.83 55 PHE B N 1
ATOM 915 C CA . PHE B 2 70 ? -17.356 75.551 8.550 1.00 54.79 55 PHE B CA 1
ATOM 916 C C . PHE B 2 70 ? -18.071 75.419 9.900 1.00 54.48 55 PHE B C 1
ATOM 917 O O . PHE B 2 70 ? -17.770 74.469 10.649 1.00 53.90 55 PHE B O 1
ATOM 925 N N . LYS B 2 71 ? -18.994 76.341 10.191 1.00 54.67 56 LYS B N 1
ATOM 926 C CA . LYS B 2 71 ? -19.812 76.361 11.435 1.00 54.94 56 LYS B CA 1
ATOM 927 C C . LYS B 2 71 ? -20.924 75.307 11.343 1.00 53.79 56 LYS B C 1
ATOM 928 O O . LYS B 2 71 ? -21.428 74.895 12.406 1.00 52.89 56 LYS B O 1
ATOM 934 N N . SER B 2 72 ? -21.288 74.890 10.125 1.00 52.59 57 SER B N 1
ATOM 935 C CA . SER B 2 72 ? -22.310 73.845 9.843 1.00 52.32 57 SER B CA 1
ATOM 936 C C . SER B 2 72 ? -21.775 72.465 10.247 1.00 51.54 57 SER B C 1
ATOM 937 O O . SER B 2 72 ? -20.576 72.207 10.017 1.00 52.25 57 SER B O 1
ATOM 940 N N . GLY B 2 73 ? -22.639 71.622 10.824 1.00 50.30 58 GLY B N 1
ATOM 941 C CA . GLY B 2 73 ? -22.324 70.234 11.218 1.00 49.77 58 GLY B CA 1
ATOM 942 C C . GLY B 2 73 ? -23.476 69.281 10.936 1.00 49.05 58 GLY B C 1
ATOM 943 O O . GLY B 2 73 ? -23.605 68.287 11.676 1.00 48.92 58 GLY B O 1
ATOM 944 N N . ALA B 2 74 ? -24.280 69.570 9.906 1.00 48.05 59 ALA B N 1
ATOM 945 C CA . ALA B 2 74 ? -25.442 68.761 9.468 1.00 47.09 59 ALA B CA 1
ATOM 946 C C . ALA B 2 74 ? -25.546 68.787 7.938 1.00 45.50 59 ALA B C 1
ATOM 947 O O . ALA B 2 74 ? -25.376 69.877 7.355 1.00 45.35 59 ALA B O 1
ATOM 949 N N . ILE B 2 75 ? -25.813 67.629 7.323 1.00 44.58 60 ILE B N 1
ATOM 950 C CA . ILE B 2 75 ? -26.040 67.474 5.852 1.00 43.77 60 ILE B CA 1
ATOM 951 C C . ILE B 2 75 ? -27.115 66.407 5.615 1.00 42.34 60 ILE B C 1
ATOM 952 O O . ILE B 2 75 ? -27.278 65.523 6.480 1.00 42.40 60 ILE B O 1
ATOM 957 N N . GLY B 2 76 ? -27.815 66.501 4.480 1.00 40.81 61 GLY B N 1
ATOM 958 C CA . GLY B 2 76 ? -28.739 65.467 3.975 1.00 40.20 61 GLY B CA 1
ATOM 959 C C . GLY B 2 76 ? -28.037 64.548 2.992 1.00 39.63 61 GLY B C 1
ATOM 960 O O . GLY B 2 76 ? -28.141 64.795 1.774 1.00 38.13 61 GLY B O 1
ATOM 961 N N . GLN B 2 77 ? -27.330 63.537 3.507 1.00 40.44 62 GLN B N 1
ATOM 962 C CA . GLN B 2 77 ? -26.548 62.549 2.715 1.00 41.68 62 GLN B CA 1
ATOM 963 C C . GLN B 2 77 ? -27.400 61.291 2.508 1.00 42.03 62 GLN B C 1
ATOM 964 O O . GLN B 2 77 ? -28.139 60.923 3.443 1.00 41.62 62 GLN B O 1
ATOM 970 N N . VAL B 2 78 ? -27.295 60.661 1.333 1.00 43.18 63 VAL B N 1
ATOM 971 C CA . VAL B 2 78 ? -28.121 59.481 0.929 1.00 44.48 63 VAL B CA 1
ATOM 972 C C . VAL B 2 78 ? -27.419 58.187 1.367 1.00 45.78 63 VAL B C 1
ATOM 973 O O . VAL B 2 78 ? -28.129 57.269 1.820 1.00 46.04 63 VAL B O 1
ATOM 977 N N . TYR B 2 79 ? -26.088 58.121 1.239 1.00 47.78 64 TYR B N 1
ATOM 978 C CA . TYR B 2 79 ? -25.249 56.949 1.613 1.00 49.39 64 TYR B CA 1
ATOM 979 C C . TYR B 2 79 ? -24.194 57.379 2.639 1.00 49.70 64 TYR B C 1
ATOM 980 O O . TYR B 2 79 ? -23.324 58.188 2.262 1.00 49.78 64 TYR B O 1
ATOM 989 N N . PHE B 2 88 ? -9.969 63.768 5.201 1.00 86.65 73 PHE B N 1
ATOM 990 C CA . PHE B 2 88 ? -10.846 64.045 4.031 1.00 85.71 73 PHE B CA 1
ATOM 991 C C . PHE B 2 88 ? -10.019 63.981 2.740 1.00 84.84 73 PHE B C 1
ATOM 992 O O . PHE B 2 88 ? -8.941 64.608 2.687 1.00 85.41 73 PHE B O 1
ATOM 1000 N N . VAL B 2 89 ? -10.516 63.244 1.741 1.00 83.73 74 VAL B N 1
ATOM 1001 C CA . VAL B 2 89 ? -9.890 63.088 0.392 1.00 82.50 74 VAL B CA 1
ATOM 1002 C C . VAL B 2 89 ? -10.957 63.377 -0.672 1.00 79.74 74 VAL B C 1
ATOM 1003 O O . VAL B 2 89 ? -12.071 62.827 -0.555 1.00 79.95 74 VAL B O 1
ATOM 1007 N N . LEU B 2 90 ? -10.618 64.204 -1.667 1.00 76.67 75 LEU B N 1
ATOM 1008 C CA . LEU B 2 90 ? -11.529 64.618 -2.771 1.00 74.40 75 LEU B CA 1
ATOM 1009 C C . LEU B 2 90 ? -11.740 63.445 -3.734 1.00 73.85 75 LEU B C 1
ATOM 1010 O O . LEU B 2 90 ? -10.742 62.792 -4.099 1.00 74.98 75 LEU B O 1
ATOM 1015 N N . LYS B 2 91 ? -12.995 63.207 -4.130 1.00 72.49 76 LYS B N 1
ATOM 1016 C CA . LYS B 2 91 ? -13.409 62.105 -5.040 1.00 71.13 76 LYS B CA 1
ATOM 1017 C C . LYS B 2 91 ? -14.409 62.644 -6.071 1.00 66.97 76 LYS B C 1
ATOM 1018 O O . LYS B 2 91 ? -15.340 63.369 -5.666 1.00 66.12 76 LYS B O 1
ATOM 1024 N N . SER B 2 92 ? -14.209 62.303 -7.349 1.00 64.26 77 SER B N 1
ATOM 1025 C CA . SER B 2 92 ? -15.141 62.585 -8.473 1.00 62.53 77 SER B CA 1
ATOM 1026 C C . SER B 2 92 ? -16.069 61.379 -8.664 1.00 60.25 77 SER B C 1
ATOM 1027 O O . SER B 2 92 ? -15.826 60.580 -9.592 1.00 58.75 77 SER B O 1
ATOM 1030 N N . GLU B 2 93 ? -17.088 61.261 -7.807 1.00 59.16 78 GLU B N 1
ATOM 1031 C CA . GLU B 2 93 ? -18.003 60.088 -7.724 1.00 58.57 78 GLU B CA 1
ATOM 1032 C C . GLU B 2 93 ? -19.092 60.174 -8.802 1.00 56.16 78 GLU B C 1
ATOM 1033 O O . GLU B 2 93 ? -19.754 59.144 -9.035 1.00 55.30 78 GLU B O 1
ATOM 1039 N N . ARG B 2 94 ? -19.278 61.349 -9.419 1.00 54.60 79 ARG B N 1
ATOM 1040 C CA . ARG B 2 94 ? -20.286 61.604 -10.486 1.00 53.86 79 ARG B CA 1
ATOM 1041 C C . ARG B 2 94 ? -21.693 61.321 -9.939 1.00 51.13 79 ARG B C 1
ATOM 1042 O O . ARG B 2 94 ? -22.483 60.666 -10.648 1.00 50.98 79 ARG B O 1
ATOM 1050 N N . LYS B 2 95 ? -21.989 61.805 -8.728 1.00 49.03 80 LYS B N 1
ATOM 1051 C CA . LYS B 2 95 ? -23.277 61.575 -8.014 1.00 47.98 80 LYS B CA 1
ATOM 1052 C C . LYS B 2 95 ? -24.434 62.196 -8.805 1.00 45.57 80 LYS B C 1
ATOM 1053 O O . LYS B 2 95 ? -25.496 61.547 -8.894 1.00 44.93 80 LYS B O 1
ATOM 1059 N N . TYR B 2 96 ? -24.237 63.407 -9.339 1.00 43.83 81 TYR B N 1
ATOM 1060 C CA . TYR B 2 96 ? -25.247 64.175 -10.117 1.00 42.31 81 TYR B CA 1
ATOM 1061 C C . TYR B 2 96 ? -25.799 63.302 -11.251 1.00 41.80 81 TYR B C 1
ATOM 1062 O O . TYR B 2 96 ? -27.034 63.234 -11.408 1.00 40.76 81 TYR B O 1
ATOM 1071 N N . LEU B 2 97 ? -24.906 62.660 -12.012 1.00 42.05 82 LEU B N 1
ATOM 1072 C CA . LEU B 2 97 ? -25.258 61.764 -13.148 1.00 42.19 82 LEU B CA 1
ATOM 1073 C C . LEU B 2 97 ? -25.833 60.446 -12.610 1.00 42.44 82 LEU B C 1
ATOM 1074 O O . LEU B 2 97 ? -26.796 59.939 -13.218 1.00 43.21 82 LEU B O 1
ATOM 1079 N N . GLN B 2 98 ? -25.276 59.923 -11.511 1.00 42.52 83 GLN B N 1
ATOM 1080 C CA . GLN B 2 98 ? -25.671 58.620 -10.906 1.00 42.75 83 GLN B CA 1
ATOM 1081 C C . GLN B 2 98 ? -27.126 58.688 -10.420 1.00 41.35 83 GLN B C 1
ATOM 1082 O O . GLN B 2 98 ? -27.906 57.789 -10.791 1.00 40.35 83 GLN B O 1
ATOM 1088 N N . PHE B 2 99 ? -27.471 59.707 -9.623 1.00 40.40 84 PHE B N 1
ATOM 1089 C CA . PHE B 2 99 ? -28.811 59.881 -8.997 1.00 39.90 84 PHE B CA 1
ATOM 1090 C C . PHE B 2 99 ? -29.884 60.044 -10.081 1.00 39.46 84 PHE B C 1
ATOM 1091 O O . PHE B 2 99 ? -31.014 59.556 -9.874 1.00 39.48 84 PHE B O 1
ATOM 1099 N N . ALA B 2 100 ? -29.543 60.709 -11.191 1.00 38.99 85 ALA B N 1
ATOM 1100 C CA . ALA B 2 100 ? -30.437 60.948 -12.349 1.00 38.68 85 ALA B CA 1
ATOM 1101 C C . ALA B 2 100 ? -30.777 59.615 -13.030 1.00 38.51 85 ALA B C 1
ATOM 1102 O O . ALA B 2 100 ? -31.971 59.388 -13.306 1.00 38.38 85 ALA B O 1
ATOM 1104 N N . LEU B 2 101 ? -29.767 58.774 -13.282 1.00 38.93 86 LEU B N 1
ATOM 1105 C CA . LEU B 2 101 ? -29.916 57.448 -13.947 1.00 39.47 86 LEU B CA 1
ATOM 1106 C C . LEU B 2 101 ? -30.708 56.490 -13.046 1.00 39.50 86 LEU B C 1
ATOM 1107 O O . LEU B 2 101 ? -31.525 55.721 -13.590 1.00 39.42 86 LEU B O 1
ATOM 1112 N N . ASP B 2 102 ? -30.468 56.528 -11.731 1.00 40.03 87 ASP B N 1
ATOM 1113 C CA . ASP B 2 102 ? -31.120 55.641 -10.729 1.00 40.56 87 ASP B CA 1
ATOM 1114 C C . ASP B 2 102 ? -32.607 56.002 -10.617 1.00 40.27 87 ASP B C 1
ATOM 1115 O O . ASP B 2 102 ? -33.442 55.079 -10.679 1.00 40.56 87 ASP B O 1
ATOM 1120 N N . ALA B 2 103 ? -32.913 57.294 -10.458 1.00 39.89 88 ALA B N 1
ATOM 1121 C CA . ALA B 2 103 ? -34.285 57.836 -10.302 1.00 39.80 88 ALA B CA 1
ATOM 1122 C C . ALA B 2 103 ? -35.098 57.584 -11.578 1.00 39.68 88 ALA B C 1
ATOM 1123 O O . ALA B 2 103 ? -36.276 57.193 -11.459 1.00 39.60 88 ALA B O 1
ATOM 1125 N N . ALA B 2 104 ? -34.491 57.801 -12.750 1.00 39.67 89 ALA B N 1
ATOM 1126 C CA . ALA B 2 104 ? -35.112 57.605 -14.082 1.00 40.17 89 ALA B CA 1
ATOM 1127 C C . ALA B 2 104 ? -35.509 56.134 -14.260 1.00 41.07 89 ALA B C 1
ATOM 1128 O O . ALA B 2 104 ? -36.624 55.882 -14.759 1.00 41.52 89 ALA B O 1
ATOM 1130 N N . GLU B 2 105 ? -34.629 55.207 -13.862 1.00 41.82 90 GLU B N 1
ATOM 1131 C CA . GLU B 2 105 ? -34.847 53.737 -13.955 1.00 42.81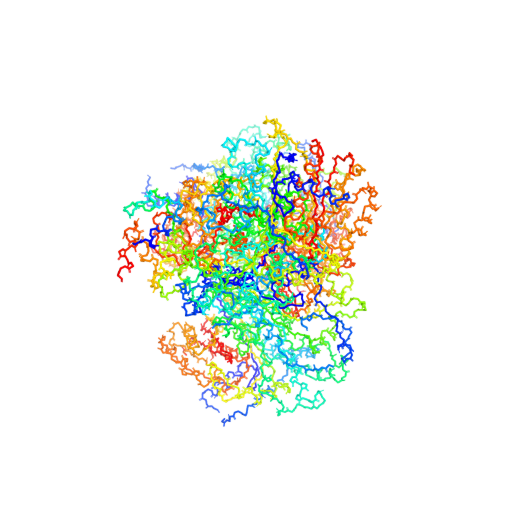 90 GLU B CA 1
ATOM 1132 C C . GLU B 2 105 ? -36.065 53.351 -13.105 1.00 42.50 90 GLU B C 1
ATOM 1133 O O . GLU B 2 105 ? -36.918 52.596 -13.612 1.00 42.32 90 GLU B O 1
ATOM 1139 N N . MET B 2 106 ? -36.139 53.861 -11.871 1.00 42.70 91 MET B N 1
ATOM 1140 C CA . MET B 2 106 ? -37.241 53.594 -10.906 1.00 43.28 91 MET B CA 1
ATOM 1141 C C . MET B 2 106 ? -38.556 54.180 -11.436 1.00 42.56 91 MET B C 1
ATOM 1142 O O . MET B 2 106 ? -39.593 53.499 -11.309 1.00 42.76 91 MET B O 1
ATOM 1147 N N . ALA B 2 107 ? -38.507 55.389 -12.005 1.00 42.22 92 ALA B N 1
ATOM 1148 C CA . ALA B 2 107 ? -39.678 56.150 -12.501 1.00 42.17 92 ALA B CA 1
ATOM 1149 C C . ALA B 2 107 ? -40.285 55.456 -13.727 1.00 42.37 92 ALA B C 1
ATOM 1150 O O . ALA B 2 107 ? -41.527 55.373 -13.800 1.00 42.74 92 ALA B O 1
ATOM 1152 N N . MET B 2 108 ? -39.441 54.980 -14.649 1.00 42.76 93 MET B N 1
ATOM 1153 C CA . MET B 2 108 ? -39.869 54.316 -15.912 1.00 43.48 93 MET B CA 1
ATOM 1154 C C . MET B 2 108 ? -40.451 52.930 -15.604 1.00 44.05 93 MET B C 1
ATOM 1155 O O . MET B 2 108 ? -41.415 52.539 -16.291 1.00 44.87 93 MET B O 1
ATOM 1160 N N . GLN B 2 109 ? -39.892 52.222 -14.616 1.00 44.28 94 GLN B N 1
ATOM 1161 C CA . GLN B 2 109 ? -40.385 50.893 -14.157 1.00 45.03 94 GLN B CA 1
ATOM 1162 C C . GLN B 2 109 ? -41.719 51.067 -13.420 1.00 44.05 94 GLN B C 1
ATOM 1163 O O . GLN B 2 109 ? -42.604 50.209 -13.603 1.00 43.08 94 GLN B O 1
ATOM 1169 N N . ASP B 2 110 ? -41.856 52.136 -12.628 1.00 43.33 95 ASP B N 1
ATOM 1170 C CA . ASP B 2 110 ? -43.086 52.461 -11.854 1.00 43.22 95 ASP B CA 1
ATOM 1171 C C . ASP B 2 110 ? -44.225 52.807 -12.822 1.00 43.41 95 ASP B C 1
ATOM 1172 O O . ASP B 2 110 ? -45.366 52.380 -12.559 1.00 43.71 95 ASP B O 1
ATOM 1177 N N . ALA B 2 111 ? -43.920 53.548 -13.895 1.00 43.56 96 ALA B N 1
ATOM 1178 C CA . ALA B 2 111 ? -44.880 53.987 -14.938 1.00 43.99 96 ALA B CA 1
ATOM 1179 C C . ALA B 2 111 ? -45.321 52.797 -15.800 1.00 45.39 96 ALA B C 1
ATOM 1180 O O . ALA B 2 111 ? -46.402 52.892 -16.415 1.00 45.32 96 ALA B O 1
ATOM 1182 N N . ASN B 2 112 ? -44.507 51.736 -15.853 1.00 46.90 97 ASN B N 1
ATOM 1183 C CA . ASN B 2 112 ? -44.740 50.515 -16.672 1.00 48.87 97 ASN B CA 1
ATOM 1184 C C . ASN B 2 112 ? -44.652 50.897 -18.156 1.00 50.31 97 ASN B C 1
ATOM 1185 O O . ASN B 2 112 ? -45.563 50.526 -18.925 1.00 50.75 97 ASN B O 1
ATOM 1190 N N . LEU B 2 113 ? -43.590 51.618 -18.531 1.00 51.82 98 LEU B N 1
ATOM 1191 C CA . LEU B 2 113 ? -43.285 52.020 -19.931 1.00 54.03 98 LEU B CA 1
ATOM 1192 C C . LEU B 2 113 ? -42.207 51.087 -20.494 1.00 56.19 98 LEU B C 1
ATOM 1193 O O . LEU B 2 113 ? -41.230 50.806 -19.771 1.00 57.21 98 LEU B O 1
ATOM 1198 N N . ARG B 2 114 ? -42.387 50.638 -21.739 1.00 58.99 99 ARG B N 1
ATOM 1199 C CA . ARG B 2 114 ? -41.454 49.728 -22.458 1.00 61.59 99 ARG B CA 1
ATOM 1200 C C . ARG B 2 114 ? -41.392 50.145 -23.926 1.00 62.54 99 ARG B C 1
ATOM 1201 O O . ARG B 2 114 ? -42.332 50.752 -24.435 1.00 62.77 99 ARG B O 1
ATOM 1209 N N . PRO B 2 115 ? -40.280 49.844 -24.640 1.00 63.64 100 PRO B N 1
ATOM 1210 C CA . PRO B 2 115 ? -40.109 50.240 -26.041 1.00 63.73 100 PRO B CA 1
ATOM 1211 C C . PRO B 2 115 ? -41.376 50.193 -26.913 1.00 62.84 100 PRO B C 1
ATOM 1212 O O . PRO B 2 115 ? -41.539 51.077 -27.734 1.00 63.26 100 PRO B O 1
ATOM 1216 N N . SER B 2 116 ? -42.224 49.176 -26.719 1.00 62.54 101 SER B N 1
ATOM 1217 C CA . SER B 2 116 ? -43.509 48.975 -27.444 1.00 62.71 101 SER B CA 1
ATOM 1218 C C . SER B 2 116 ? -44.429 50.187 -27.245 1.00 61.59 101 SER B C 1
ATOM 1219 O O . SER B 2 116 ? -44.965 50.691 -28.250 1.00 61.09 101 SER B O 1
ATOM 1222 N N . ASP B 2 117 ? -44.600 50.627 -25.993 1.00 61.13 102 ASP B N 1
ATOM 1223 C CA . ASP B 2 117 ? -45.498 51.747 -25.597 1.00 61.04 102 ASP B CA 1
ATOM 1224 C C . ASP B 2 117 ? -44.891 53.090 -26.023 1.00 59.26 102 ASP B C 1
ATOM 1225 O O . ASP B 2 117 ? -45.665 53.978 -26.434 1.00 60.62 102 ASP B O 1
ATOM 1230 N N . ILE B 2 118 ? -43.565 53.235 -25.918 1.00 56.96 103 ILE B N 1
ATOM 1231 C CA . ILE B 2 118 ? -42.837 54.526 -26.110 1.00 55.60 103 ILE B CA 1
ATOM 1232 C C . ILE B 2 118 ? -42.693 54.805 -27.612 1.00 53.42 103 ILE B C 1
ATOM 1233 O O . ILE B 2 118 ? -42.134 53.946 -28.321 1.00 53.50 103 ILE B O 1
ATOM 1238 N N . ASP B 2 119 ? -43.178 55.968 -28.062 1.00 51.48 104 ASP B N 1
ATOM 1239 C CA . ASP B 2 119 ? -42.897 56.551 -29.402 1.00 50.56 104 ASP B CA 1
ATOM 1240 C C . ASP B 2 119 ? -41.822 57.633 -29.233 1.00 49.05 104 ASP B C 1
ATOM 1241 O O . ASP B 2 119 ? -42.133 58.680 -28.630 1.00 48.50 104 ASP B O 1
ATOM 1246 N N . GLY B 2 120 ? -40.613 57.379 -29.745 1.00 48.69 105 GLY B N 1
ATOM 1247 C CA . GLY B 2 120 ? -39.415 58.224 -29.554 1.00 47.75 105 GLY B CA 1
ATOM 1248 C C . GLY B 2 120 ? -39.662 59.682 -29.905 1.00 47.30 105 GLY B C 1
ATOM 1249 O O . GLY B 2 120 ? -39.236 60.554 -29.122 1.00 45.18 105 GLY B O 1
ATOM 1250 N N . ARG B 2 121 ? -40.332 59.938 -31.034 1.00 48.56 106 ARG B N 1
ATOM 1251 C CA . ARG B 2 121 ? -40.585 61.297 -31.591 1.00 48.87 106 ARG B CA 1
ATOM 1252 C C . ARG B 2 121 ? -41.470 62.114 -30.639 1.00 46.75 106 ARG B C 1
ATOM 1253 O O . ARG B 2 121 ? -41.355 63.356 -30.662 1.00 45.71 106 ARG B O 1
ATOM 1261 N N . ARG B 2 122 ? -42.317 61.448 -29.843 1.00 45.28 107 ARG B N 1
ATOM 1262 C CA . ARG B 2 122 ? -43.318 62.084 -28.942 1.00 44.31 107 ARG B CA 1
ATOM 1263 C C . ARG B 2 122 ? -42.900 61.925 -27.471 1.00 42.59 107 ARG B C 1
ATOM 1264 O O . ARG B 2 122 ? -43.760 62.152 -26.594 1.00 41.94 107 ARG B O 1
ATOM 1272 N N . PHE B 2 123 ? -41.637 61.566 -27.208 1.00 41.15 108 PHE B N 1
ATOM 1273 C CA . PHE B 2 123 ? -41.078 61.335 -25.848 1.00 40.25 108 PHE B CA 1
ATOM 1274 C C . PHE B 2 123 ? -39.817 62.187 -25.659 1.00 39.04 108 PHE B C 1
ATOM 1275 O O . PHE B 2 123 ? -38.841 61.982 -26.409 1.00 39.69 108 PHE B O 1
ATOM 1283 N N . GLY B 2 124 ? -39.844 63.105 -24.684 1.00 37.18 109 GLY B N 1
ATOM 1284 C CA . GLY B 2 124 ? -38.759 64.068 -24.404 1.00 36.27 109 GLY B CA 1
ATOM 1285 C C . GLY B 2 124 ? -38.344 64.063 -22.942 1.00 35.09 109 GLY B C 1
ATOM 1286 O O . GLY B 2 124 ? -39.142 63.606 -22.101 1.00 34.71 109 GLY B O 1
ATOM 1287 N N . VAL B 2 125 ? -37.140 64.567 -22.651 1.00 34.30 110 VAL B N 1
ATOM 1288 C CA . VAL B 2 125 ? -36.534 64.612 -21.286 1.00 33.71 110 VAL B CA 1
ATOM 1289 C C . VAL B 2 125 ? -36.416 66.077 -20.846 1.00 33.32 110 VAL B C 1
ATOM 1290 O O . VAL B 2 125 ? -36.236 66.946 -21.719 1.00 33.55 110 VAL B O 1
ATOM 1294 N N . ALA B 2 126 ? -36.521 66.327 -19.537 1.00 32.87 111 ALA B N 1
ATOM 1295 C CA . ALA B 2 126 ? -36.333 67.651 -18.897 1.00 32.75 111 ALA B CA 1
ATOM 1296 C C . ALA B 2 126 ? -35.840 67.457 -17.457 1.00 32.56 111 ALA B C 1
ATOM 1297 O O . ALA B 2 126 ? -36.669 67.522 -16.529 1.00 31.96 111 ALA B O 1
ATOM 1299 N N . ILE B 2 127 ? -34.536 67.210 -17.290 1.00 32.84 112 ILE B N 1
ATOM 1300 C CA . ILE B 2 127 ? -33.863 67.032 -15.968 1.00 32.74 112 ILE B CA 1
ATOM 1301 C C . ILE B 2 127 ? -33.081 68.310 -15.651 1.00 32.84 112 ILE B C 1
ATOM 1302 O O . ILE B 2 127 ? -32.113 68.608 -16.379 1.00 32.37 112 ILE B O 1
ATOM 1307 N N . ALA B 2 128 ? -33.493 69.023 -14.599 1.00 33.03 113 ALA B N 1
ATOM 1308 C CA . ALA B 2 128 ? -32.934 70.327 -14.171 1.00 33.36 113 ALA B CA 1
ATOM 1309 C C . ALA B 2 128 ? -31.844 70.115 -13.114 1.00 33.53 113 ALA B C 1
ATOM 1310 O O . ALA B 2 128 ? -31.772 69.012 -12.535 1.00 33.30 113 ALA B O 1
ATOM 1312 N N . THR B 2 129 ? -31.030 71.147 -12.881 1.00 33.77 114 THR B N 1
ATOM 1313 C CA . THR B 2 129 ? -29.941 71.171 -11.868 1.00 33.96 114 THR B CA 1
ATOM 1314 C C . THR B 2 129 ? -29.544 72.624 -11.592 1.00 34.50 114 THR B C 1
ATOM 1315 O O . THR B 2 129 ? -29.676 73.453 -12.512 1.00 34.48 114 THR B O 1
ATOM 1319 N N . ALA B 2 130 ? -29.048 72.896 -10.389 1.00 35.40 115 ALA B N 1
ATOM 1320 C CA . ALA B 2 130 ? -28.575 74.244 -10.019 1.00 35.83 115 ALA B CA 1
ATOM 1321 C C . ALA B 2 130 ? -27.064 74.353 -10.273 1.00 36.54 115 ALA B C 1
ATOM 1322 O O . ALA B 2 130 ? -26.658 75.374 -10.835 1.00 36.38 115 ALA B O 1
ATOM 1324 N N . ILE B 2 131 ? -26.277 73.326 -9.920 1.00 37.43 116 ILE B N 1
ATOM 1325 C CA . ILE B 2 131 ? -24.790 73.384 -10.092 1.00 38.29 116 ILE B CA 1
ATOM 1326 C C . ILE B 2 131 ? -24.263 72.199 -10.905 1.00 38.61 116 ILE B C 1
ATOM 1327 O O . ILE B 2 131 ? -23.058 72.149 -11.112 1.00 38.60 116 ILE B O 1
ATOM 1332 N N . ALA B 2 132 ? -25.123 71.262 -11.292 1.00 38.94 117 ALA B N 1
ATOM 1333 C CA . ALA B 2 132 ? -24.748 70.055 -12.070 1.00 39.73 117 ALA B CA 1
ATOM 1334 C C . ALA B 2 132 ? -23.596 69.325 -11.360 1.00 40.67 117 ALA B C 1
ATOM 1335 O O . ALA B 2 132 ? -23.700 69.137 -10.131 1.00 41.16 117 ALA B O 1
ATOM 1337 N N . ASP B 2 133 ? -22.540 68.939 -12.090 1.00 41.90 118 ASP B N 1
ATOM 1338 C CA . ASP B 2 133 ? -21.382 68.171 -11.556 1.00 42.85 118 ASP B CA 1
ATOM 1339 C C . ASP B 2 133 ? -20.283 69.150 -11.119 1.00 43.34 118 ASP B C 1
ATOM 1340 O O . ASP B 2 133 ? -19.157 69.052 -11.644 1.00 43.25 118 ASP B O 1
ATOM 1345 N N . ALA B 2 134 ? -20.601 70.049 -10.180 1.00 43.56 119 ALA B N 1
ATOM 1346 C CA . ALA B 2 134 ? -19.667 71.044 -9.600 1.00 43.62 119 ALA B CA 1
ATOM 1347 C C . ALA B 2 134 ? -18.566 70.328 -8.808 1.00 43.57 119 ALA B C 1
ATOM 1348 O O . ALA B 2 134 ? -17.420 70.820 -8.821 1.00 44.04 119 ALA B O 1
ATOM 1350 N N . ALA B 2 135 ? -18.907 69.218 -8.145 1.00 43.36 120 ALA B N 1
ATOM 1351 C CA . ALA B 2 135 ? -17.968 68.355 -7.389 1.00 43.49 120 ALA B CA 1
ATOM 1352 C C . ALA B 2 135 ? -16.844 67.885 -8.320 1.00 43.54 120 ALA B C 1
ATOM 1353 O O . ALA B 2 135 ? -15.665 68.006 -7.930 1.00 43.72 120 ALA B O 1
ATOM 1355 N N . GLY B 2 136 ? -17.207 67.379 -9.503 1.00 43.48 121 GLY B N 1
ATOM 1356 C CA . GLY B 2 136 ? -16.269 66.918 -10.546 1.00 43.97 121 GLY B CA 1
ATOM 1357 C C . GLY B 2 136 ? -15.420 68.054 -11.093 1.00 44.38 121 GLY B C 1
ATOM 1358 O O . GLY B 2 136 ? -14.227 67.816 -11.365 1.00 44.46 121 GLY B O 1
ATOM 1359 N N . MET B 2 137 ? -16.013 69.244 -11.253 1.00 44.71 122 MET B N 1
ATOM 1360 C CA . MET B 2 137 ? -15.331 70.470 -11.753 1.00 44.92 122 MET B CA 1
ATOM 1361 C C . MET B 2 137 ? -14.324 70.964 -10.706 1.00 46.18 122 MET B C 1
ATOM 1362 O O . MET B 2 137 ? -13.200 71.333 -11.101 1.00 46.42 122 MET B O 1
ATOM 1367 N N . GLU B 2 138 ? -14.719 70.973 -9.427 1.00 47.10 123 GLU B N 1
ATOM 1368 C CA . GLU B 2 138 ? -13.875 71.400 -8.277 1.00 48.41 123 GLU B CA 1
ATOM 1369 C C . GLU B 2 138 ? -12.685 70.442 -8.137 1.00 49.89 123 GLU B C 1
ATOM 1370 O O . GLU B 2 138 ? -11.545 70.933 -8.008 1.00 50.01 123 GLU B O 1
ATOM 1376 N N . GLU B 2 139 ? -12.953 69.132 -8.152 1.00 51.10 124 GLU B N 1
ATOM 1377 C CA . GLU B 2 139 ? -11.942 68.049 -8.001 1.00 52.13 124 GLU B CA 1
ATOM 1378 C C . GLU B 2 139 ? -10.923 68.137 -9.145 1.00 53.14 124 GLU B C 1
ATOM 1379 O O . GLU B 2 139 ? -9.720 67.955 -8.874 1.00 53.32 124 GLU B O 1
ATOM 1385 N N . CYS B 2 140 ? -11.393 68.403 -10.369 1.00 54.00 125 CYS B N 1
ATOM 1386 C CA . CYS B 2 140 ? -10.563 68.571 -11.594 1.00 54.45 125 CYS B CA 1
ATOM 1387 C C . CYS B 2 140 ? -9.610 69.761 -11.422 1.00 55.30 125 CYS B C 1
ATOM 1388 O O . CYS B 2 140 ? -8.414 69.602 -11.726 1.00 55.61 125 CYS B O 1
ATOM 1391 N N . LEU B 2 141 ? -10.132 70.898 -10.945 1.00 55.43 126 LEU B N 1
ATOM 1392 C CA . LEU B 2 141 ? -9.400 72.187 -10.785 1.00 55.54 126 LEU B CA 1
ATOM 1393 C C . LEU B 2 141 ? -8.248 72.027 -9.783 1.00 56.19 126 LEU B C 1
ATOM 1394 O O . LEU B 2 141 ? -7.154 72.553 -10.061 1.00 56.01 126 LEU B O 1
ATOM 1399 N N . LEU B 2 142 ? -8.490 71.342 -8.661 1.00 57.20 127 LEU B N 1
ATOM 1400 C CA . LEU B 2 142 ? -7.514 71.187 -7.547 1.00 58.58 127 LEU B CA 1
ATOM 1401 C C . LEU B 2 142 ? -6.463 70.127 -7.902 1.00 60.15 127 LEU B C 1
ATOM 1402 O O . LEU B 2 142 ? -5.317 70.258 -7.427 1.00 60.64 127 LEU B O 1
ATOM 1407 N N . ARG B 2 143 ? -6.842 69.121 -8.696 1.00 60.84 128 ARG B N 1
ATOM 1408 C CA . ARG B 2 143 ? -5.940 68.042 -9.182 1.00 61.34 128 ARG B CA 1
ATOM 1409 C C . ARG B 2 143 ? -4.883 68.643 -10.119 1.00 61.90 128 ARG B C 1
ATOM 1410 O O . ARG B 2 143 ? -3.688 68.339 -9.928 1.00 62.52 128 ARG B O 1
ATOM 1418 N N . ILE B 2 144 ? -5.312 69.462 -11.086 1.00 61.39 129 ILE B N 1
ATOM 1419 C CA . ILE B 2 144 ? -4.441 70.044 -12.156 1.00 61.29 129 ILE B CA 1
ATOM 1420 C C . ILE B 2 144 ? -3.542 71.145 -11.571 1.00 61.59 129 ILE B C 1
ATOM 1421 O O . ILE B 2 144 ? -2.507 71.436 -12.202 1.00 61.96 129 ILE B O 1
ATOM 1426 N N . THR B 2 145 ? -3.913 71.731 -10.425 1.00 62.06 130 THR B N 1
ATOM 1427 C CA . THR B 2 145 ? -3.145 72.804 -9.731 1.00 62.85 130 THR B CA 1
ATOM 1428 C C . THR B 2 145 ? -2.397 72.237 -8.515 1.00 64.42 130 THR B C 1
ATOM 1429 O O . THR B 2 145 ? -1.720 73.032 -7.832 1.00 65.04 130 THR B O 1
ATOM 1433 N N . LYS B 2 146 ? -2.502 70.925 -8.266 1.00 65.82 131 LYS B N 1
ATOM 1434 C CA . LYS B 2 146 ? -1.874 70.212 -7.117 1.00 67.47 131 LYS B CA 1
ATOM 1435 C C . LYS B 2 146 ? -2.303 70.879 -5.802 1.00 66.03 131 LYS B C 1
ATOM 1436 O O . LYS B 2 146 ? -1.482 71.606 -5.206 1.00 64.83 131 LYS B O 1
ATOM 1442 N N . GLY B 2 147 ? -3.551 70.641 -5.383 1.00 64.99 132 GLY B N 1
ATOM 1443 C CA . GLY B 2 147 ? -4.123 71.131 -4.113 1.00 64.74 132 GLY B CA 1
ATOM 1444 C C . GLY B 2 147 ? -4.330 72.638 -4.105 1.00 64.82 132 GLY B C 1
ATOM 1445 O O . GLY B 2 147 ? -4.389 73.213 -2.999 1.00 64.17 132 GLY B O 1
ATOM 1446 N N . GLY B 2 148 ? -4.437 73.259 -5.286 1.00 65.63 133 GLY B N 1
ATOM 1447 C CA . GLY B 2 148 ? -4.720 74.698 -5.459 1.00 66.56 133 GLY B CA 1
ATOM 1448 C C . GLY B 2 148 ? -3.543 75.587 -5.088 1.00 68.40 133 GLY B C 1
ATOM 1449 O O . GLY B 2 148 ? -3.772 76.798 -4.895 1.00 69.04 133 GLY B O 1
ATOM 1450 N N . LYS B 2 149 ? -2.329 75.028 -5.007 1.00 70.22 134 LYS B N 1
ATOM 1451 C CA . LYS B 2 149 ? -1.093 75.751 -4.591 1.00 71.67 134 LYS B CA 1
ATOM 1452 C C . LYS B 2 149 ? -0.463 76.441 -5.807 1.00 71.37 134 LYS B C 1
ATOM 1453 O O . LYS B 2 149 ? -0.155 77.645 -5.705 1.00 70.68 134 LYS B O 1
ATOM 1459 N N . GLU B 2 150 ? -0.282 75.701 -6.906 1.00 71.42 135 GLU B N 1
ATOM 1460 C CA . GLU B 2 150 ? 0.435 76.151 -8.131 1.00 72.57 135 GLU B CA 1
ATOM 1461 C C . GLU B 2 150 ? -0.572 76.610 -9.194 1.00 72.65 135 GLU B C 1
ATOM 1462 O O . GLU B 2 150 ? -1.789 76.560 -8.923 1.00 72.21 135 GLU B O 1
ATOM 1468 N N . ASN B 2 151 ? -0.068 77.045 -10.354 1.00 72.83 136 ASN B N 1
ATOM 1469 C CA . ASN B 2 151 ? -0.867 77.356 -11.571 1.00 73.01 136 ASN B CA 1
ATOM 1470 C C . ASN B 2 151 ? -1.377 76.042 -12.177 1.00 72.24 136 ASN B C 1
ATOM 1471 O O . ASN B 2 151 ? -0.966 74.969 -11.694 1.00 72.45 136 ASN B O 1
ATOM 1476 N N . ILE B 2 152 ? -2.237 76.130 -13.196 1.00 71.95 137 ILE B N 1
ATOM 1477 C CA . ILE B 2 152 ? -2.852 74.956 -13.884 1.00 72.09 137 ILE B CA 1
ATOM 1478 C C . ILE B 2 152 ? -1.797 74.289 -14.776 1.00 73.49 137 ILE B C 1
ATOM 1479 O O . ILE B 2 152 ? -1.196 74.993 -15.611 1.00 74.85 137 ILE B O 1
ATOM 1484 N N . HIS B 2 153 ? -1.593 72.980 -14.591 1.00 74.15 138 HIS B N 1
ATOM 1485 C CA . HIS B 2 153 ? -0.736 72.102 -15.433 1.00 75.64 138 HIS B CA 1
ATOM 1486 C C . HIS B 2 153 ? -1.566 71.568 -16.599 1.00 76.04 138 HIS B C 1
ATOM 1487 O O . HIS B 2 153 ? -2.489 70.786 -16.381 1.00 74.99 138 HIS B O 1
ATOM 1494 N N . PRO B 2 154 ? -1.283 71.968 -17.862 1.00 77.44 139 PRO B N 1
ATOM 1495 C CA . PRO B 2 154 ? -2.060 71.492 -19.010 1.00 77.26 139 PRO B CA 1
ATOM 1496 C C . PRO B 2 154 ? -2.034 69.965 -19.191 1.00 77.27 139 PRO B C 1
ATOM 1497 O O . PRO B 2 154 ? -3.046 69.415 -19.588 1.00 76.77 139 PRO B O 1
ATOM 1501 N N . ASP B 2 155 ? -0.893 69.330 -18.899 1.00 77.74 140 ASP B N 1
ATOM 1502 C CA . ASP B 2 155 ? -0.640 67.880 -19.136 1.00 78.43 140 ASP B CA 1
ATOM 1503 C C . ASP B 2 155 ? -1.545 67.021 -18.241 1.00 76.14 140 ASP B C 1
ATOM 1504 O O . ASP B 2 155 ? -1.925 65.922 -18.690 1.00 75.90 140 ASP B O 1
ATOM 1509 N N . LEU B 2 156 ? -1.878 67.494 -17.033 1.00 74.82 141 LEU B N 1
ATOM 1510 C CA . LEU B 2 156 ? -2.654 66.720 -16.021 1.00 73.43 141 LEU B CA 1
ATOM 1511 C C . LEU B 2 156 ? -4.149 66.691 -16.378 1.00 72.34 141 LEU B C 1
ATOM 1512 O O . LEU B 2 156 ? -4.861 65.846 -15.798 1.00 72.16 141 LEU B O 1
ATOM 1517 N N . ILE B 2 157 ? -4.612 67.564 -17.282 1.00 71.22 142 ILE B N 1
ATOM 1518 C CA . ILE B 2 157 ? -6.036 67.612 -17.737 1.00 69.59 142 ILE B CA 1
ATOM 1519 C C . ILE B 2 157 ? -6.320 66.347 -18.558 1.00 69.54 142 ILE B C 1
ATOM 1520 O O . ILE B 2 157 ? -5.748 66.216 -19.658 1.00 67.44 142 ILE B O 1
ATOM 1525 N N . LYS B 2 158 ? -7.175 65.462 -18.036 1.00 70.17 143 LYS B N 1
ATOM 1526 C CA . LYS B 2 158 ? -7.570 64.183 -18.687 1.00 71.40 143 LYS B CA 1
ATOM 1527 C C . LYS B 2 158 ? -8.694 64.447 -19.695 1.00 71.24 143 LYS B C 1
ATOM 1528 O O . LYS B 2 158 ? -9.340 65.510 -19.605 1.00 70.81 143 LYS B O 1
ATOM 1534 N N . SER B 2 159 ? -8.906 63.501 -20.616 1.00 72.12 144 SER B N 1
ATOM 1535 C CA . SER B 2 159 ? -9.982 63.517 -21.643 1.00 72.57 144 SER B CA 1
ATOM 1536 C C . SER B 2 159 ? -11.356 63.411 -20.967 1.00 71.41 144 SER B C 1
ATOM 1537 O O . SER B 2 159 ? -12.321 63.998 -21.498 1.00 70.64 144 SER B O 1
ATOM 1540 N N . GLU B 2 160 ? -11.430 62.702 -19.834 1.00 70.71 145 GLU B N 1
ATOM 1541 C CA . GLU B 2 160 ? -12.689 62.392 -19.101 1.00 68.91 145 GLU B CA 1
ATOM 1542 C C . GLU B 2 160 ? -13.201 63.635 -18.356 1.00 66.79 145 GLU B C 1
ATOM 1543 O O . GLU B 2 160 ? -14.404 63.659 -18.030 1.00 64.92 145 GLU B O 1
ATOM 1549 N N . ASP B 2 161 ? -12.331 64.620 -18.098 1.00 64.60 146 ASP B N 1
ATOM 1550 C CA . ASP B 2 161 ? -12.618 65.812 -17.250 1.00 63.05 146 ASP B CA 1
ATOM 1551 C C . ASP B 2 161 ? -13.656 66.729 -17.914 1.00 60.92 146 ASP B C 1
ATOM 1552 O O . ASP B 2 161 ? -14.358 67.440 -17.168 1.00 59.26 146 ASP B O 1
ATOM 1557 N N . TYR B 2 162 ? -13.742 66.730 -19.249 1.00 59.97 147 TYR B N 1
ATOM 1558 C CA . TYR B 2 162 ? -14.638 67.619 -20.038 1.00 58.92 147 TYR B CA 1
ATOM 1559 C C . TYR B 2 162 ? -16.111 67.297 -19.744 1.00 57.54 147 TYR B C 1
ATOM 1560 O O . TYR B 2 162 ? -16.950 68.216 -19.848 1.00 55.94 147 TYR B O 1
ATOM 1569 N N . ASP B 2 163 ? -16.410 66.042 -19.389 1.00 56.24 148 ASP B N 1
ATOM 1570 C CA . ASP B 2 163 ? -17.783 65.543 -19.100 1.00 55.65 148 ASP B CA 1
ATOM 1571 C C . ASP B 2 163 ? -18.325 66.197 -17.821 1.00 54.26 148 ASP B C 1
ATOM 1572 O O . ASP B 2 163 ? -19.562 66.302 -17.702 1.00 54.40 148 ASP B O 1
ATOM 1577 N N . SER B 2 164 ? -17.443 66.610 -16.903 1.00 52.44 149 SER B N 1
ATOM 1578 C CA . SER B 2 164 ? -17.795 67.255 -15.609 1.00 51.27 149 SER B CA 1
ATOM 1579 C C . SER B 2 164 ? -18.407 68.642 -15.847 1.00 50.05 149 SER B C 1
ATOM 1580 O O . SER B 2 164 ? -19.322 69.018 -15.090 1.00 49.08 149 SER B O 1
ATOM 1583 N N . PHE B 2 165 ? -17.921 69.370 -16.858 1.00 49.76 150 PHE B N 1
ATOM 1584 C CA . PHE B 2 165 ? -18.343 70.759 -17.187 1.00 49.23 150 PHE B CA 1
ATOM 1585 C C . PHE B 2 165 ? -19.666 70.752 -17.966 1.00 48.60 150 PHE B C 1
ATOM 1586 O O . PHE B 2 165 ? -20.289 71.827 -18.076 1.00 47.82 150 PHE B O 1
ATOM 1594 N N . ASP B 2 166 ? -20.080 69.591 -18.488 1.00 48.41 151 ASP B N 1
ATOM 1595 C CA . ASP B 2 166 ? -21.383 69.402 -19.183 1.00 47.89 151 ASP B CA 1
ATOM 1596 C C . ASP B 2 166 ? -22.508 69.468 -18.142 1.00 46.37 151 ASP B C 1
ATOM 1597 O O . ASP B 2 166 ? -22.579 68.560 -17.291 1.00 45.72 151 ASP B O 1
ATOM 1602 N N . PHE B 2 167 ? -23.349 70.505 -18.221 1.00 45.17 152 PHE B N 1
ATOM 1603 C CA . PHE B 2 167 ? -24.488 70.764 -17.299 1.00 44.13 152 PHE B CA 1
ATOM 1604 C C . PHE B 2 167 ? -25.624 69.770 -17.570 1.00 43.61 152 PHE B C 1
ATOM 1605 O O . PHE B 2 167 ? -26.279 69.342 -16.599 1.00 42.95 152 PHE B O 1
ATOM 1613 N N . SER B 2 168 ? -25.849 69.421 -18.842 1.00 43.38 153 SER B N 1
ATOM 1614 C CA . SER B 2 168 ? -26.951 68.534 -19.303 1.00 43.75 153 SER B CA 1
ATOM 1615 C C . SER B 2 168 ? -26.439 67.104 -19.522 1.00 43.99 153 SER B C 1
ATOM 1616 O O . SER B 2 168 ? -26.841 66.481 -20.525 1.00 44.54 153 SER B O 1
ATOM 1619 N N . SER B 2 169 ? -25.594 66.600 -18.615 1.00 43.86 154 SER B N 1
ATOM 1620 C CA . SER B 2 169 ? -25.108 65.195 -18.596 1.00 43.71 154 SER B CA 1
ATOM 1621 C C . SER B 2 169 ? -26.273 64.265 -18.241 1.00 42.79 154 SER B C 1
ATOM 1622 O O . SER B 2 169 ? -26.423 63.223 -18.907 1.00 42.56 154 SER B O 1
ATOM 1625 N N . ALA B 2 170 ? -27.062 64.651 -17.233 1.00 42.12 155 ALA B N 1
ATOM 1626 C CA . ALA B 2 170 ? -28.221 63.896 -16.701 1.00 41.17 155 ALA B CA 1
ATOM 1627 C C . ALA B 2 170 ? -29.314 63.780 -17.772 1.00 40.65 155 ALA B C 1
ATOM 1628 O O . ALA B 2 170 ? -29.840 62.665 -17.952 1.00 41.38 155 ALA B O 1
ATOM 1630 N N . ALA B 2 171 ? -29.633 64.886 -18.453 1.00 39.52 156 ALA B N 1
ATOM 1631 C CA . ALA B 2 171 ? -30.722 64.990 -19.455 1.00 38.75 156 ALA B CA 1
ATOM 1632 C C . ALA B 2 171 ? -30.420 64.104 -20.671 1.00 38.49 156 ALA B C 1
ATOM 1633 O O . ALA B 2 171 ? -31.323 63.355 -21.091 1.00 37.55 156 ALA B O 1
ATOM 1635 N N . THR B 2 172 ? -29.200 64.189 -21.210 1.00 38.59 157 THR B N 1
ATOM 1636 C CA . THR B 2 172 ? -28.773 63.512 -22.466 1.00 38.86 157 THR B CA 1
ATOM 1637 C C . THR B 2 172 ? -28.563 62.012 -22.219 1.00 38.83 157 THR B C 1
ATOM 1638 O O . THR B 2 172 ? -28.933 61.220 -23.109 1.00 38.97 157 THR B O 1
ATOM 1642 N N . SER B 2 173 ? -27.984 61.640 -21.072 1.00 38.49 158 SER B N 1
ATOM 1643 C CA . SER B 2 173 ? -27.697 60.234 -20.679 1.00 38.81 158 SER B CA 1
ATOM 1644 C C . SER B 2 173 ? -29.006 59.442 -20.567 1.00 38.77 158 SER B C 1
ATOM 1645 O O . SER B 2 173 ? -29.041 58.290 -21.048 1.00 39.08 158 SER B O 1
ATOM 1648 N N . VAL B 2 174 ? -30.033 60.040 -19.953 1.00 38.40 159 VAL B N 1
ATOM 1649 C CA . VAL B 2 174 ? -31.383 59.428 -19.757 1.00 38.29 159 VAL B CA 1
ATOM 1650 C C . VAL B 2 174 ? -32.093 59.345 -21.115 1.00 38.59 159 VAL B C 1
ATOM 1651 O O . VAL B 2 174 ? -32.719 58.299 -21.385 1.00 38.23 159 VAL B O 1
ATOM 1655 N N . ALA B 2 175 ? -31.997 60.402 -21.930 1.00 38.88 160 ALA B N 1
ATOM 1656 C CA . ALA B 2 175 ? -32.579 60.487 -23.292 1.00 39.58 160 ALA B CA 1
ATOM 1657 C C . ALA B 2 175 ? -31.980 59.392 -24.185 1.00 40.78 160 ALA B C 1
ATOM 1658 O O . ALA B 2 175 ? -32.733 58.815 -24.995 1.00 41.49 160 ALA B O 1
ATOM 1660 N N . LYS B 2 176 ? -30.677 59.124 -24.039 1.00 41.42 161 LYS B N 1
ATOM 1661 C CA . LYS B 2 176 ? -29.935 58.069 -24.783 1.00 42.62 161 LYS B CA 1
ATOM 1662 C C . LYS B 2 176 ? -30.455 56.682 -24.382 1.00 41.67 161 LYS B C 1
ATOM 1663 O O . LYS B 2 176 ? -30.638 55.843 -25.285 1.00 41.44 161 LYS B O 1
ATOM 1669 N N . LYS B 2 177 ? -30.688 56.462 -23.083 1.00 41.00 162 LYS B N 1
ATOM 1670 C CA . LYS B 2 177 ? -30.982 55.128 -22.489 1.00 41.35 162 LYS B CA 1
ATOM 1671 C C . LYS B 2 177 ? -32.366 54.630 -22.933 1.00 40.69 162 LYS B C 1
ATOM 1672 O O . LYS B 2 177 ? -32.477 53.426 -23.234 1.00 40.07 162 LYS B O 1
ATOM 1678 N N . TYR B 2 178 ? -33.375 55.510 -22.962 1.00 40.08 163 TYR B N 1
ATOM 1679 C CA . TYR B 2 178 ? -34.800 55.161 -23.217 1.00 40.25 163 TYR B CA 1
ATOM 1680 C C . TYR B 2 178 ? -35.261 55.675 -24.589 1.00 39.79 163 TYR B C 1
ATOM 1681 O O . TYR B 2 178 ? -36.458 55.517 -24.902 1.00 39.90 163 TYR B O 1
ATOM 1690 N N . GLY B 2 179 ? -34.351 56.256 -25.380 1.00 39.77 164 GLY B N 1
ATOM 1691 C CA . GLY B 2 179 ? -34.592 56.648 -26.784 1.00 39.77 164 GLY B CA 1
ATOM 1692 C C . GLY B 2 179 ? -35.582 57.795 -26.908 1.00 39.42 164 GLY B C 1
ATOM 1693 O O . GLY B 2 179 ? -36.553 57.652 -27.676 1.00 40.06 164 GLY B O 1
ATOM 1694 N N . ALA B 2 180 ? -35.341 58.896 -26.189 1.00 39.19 165 ALA B N 1
ATOM 1695 C CA . ALA B 2 180 ? -36.135 60.146 -26.248 1.00 38.92 165 ALA B CA 1
ATOM 1696 C C . ALA B 2 180 ? -35.637 61.010 -27.413 1.00 39.04 165 ALA B C 1
ATOM 1697 O O . ALA B 2 180 ? -34.467 61.439 -27.364 1.00 38.99 165 ALA B O 1
ATOM 1699 N N . SER B 2 181 ? -36.489 61.246 -28.418 1.00 39.49 166 SER B N 1
ATOM 1700 C CA . SER B 2 181 ? -36.167 62.013 -29.652 1.00 39.98 166 SER B CA 1
ATOM 1701 C C . SER B 2 181 ? -36.807 63.408 -29.623 1.00 39.83 166 SER B C 1
ATOM 1702 O O . SER B 2 181 ? -36.360 64.263 -30.409 1.00 40.53 166 SER B O 1
ATOM 1705 N N . MET B 2 182 ? -37.813 63.629 -28.768 1.00 39.86 167 MET B N 1
ATOM 1706 C CA . MET B 2 182 ? -38.453 64.955 -28.542 1.00 40.05 167 MET B CA 1
ATOM 1707 C C . MET B 2 182 ? -37.510 65.824 -27.697 1.00 39.14 167 MET B C 1
ATOM 1708 O O . MET B 2 182 ? -36.575 65.261 -27.094 1.00 39.04 167 MET B O 1
ATOM 1713 N N . SER B 2 183 ? -37.739 67.142 -27.686 1.00 38.30 168 SER B N 1
ATOM 1714 C CA . SER B 2 183 ? -36.972 68.175 -26.934 1.00 37.94 168 SER B CA 1
ATOM 1715 C C . SER B 2 183 ? -36.329 67.592 -25.670 1.00 36.80 168 SER B C 1
ATOM 1716 O O . SER B 2 183 ? -37.075 67.106 -24.795 1.00 36.62 168 SER B O 1
ATOM 1719 N N . VAL B 2 184 ? -34.995 67.658 -25.585 1.00 36.12 169 VAL B N 1
ATOM 1720 C CA . VAL B 2 184 ? -34.193 67.392 -24.353 1.00 35.58 169 VAL B CA 1
ATOM 1721 C C . VAL B 2 184 ? -33.620 68.732 -23.876 1.00 34.87 169 VAL B C 1
ATOM 1722 O O . VAL B 2 184 ? -32.894 69.371 -24.662 1.00 35.48 169 VAL B O 1
ATOM 1726 N N . SER B 2 185 ? -33.945 69.144 -22.646 1.00 33.71 170 SER B N 1
ATOM 1727 C CA . SER B 2 185 ? -33.587 70.469 -22.075 1.00 33.68 170 SER B CA 1
ATOM 1728 C C . SER B 2 185 ? -32.981 70.308 -20.678 1.00 33.63 170 SER B C 1
ATOM 1729 O O . SER B 2 185 ? -33.259 69.285 -20.018 1.00 33.69 170 SER B O 1
ATOM 1732 N N . ASN B 2 186 ? -32.208 71.316 -20.274 1.00 33.92 171 ASN B N 1
ATOM 1733 C CA . ASN B 2 186 ? -31.603 71.421 -18.925 1.00 34.19 171 ASN B CA 1
ATOM 1734 C C . ASN B 2 186 ? -31.867 72.836 -18.409 1.00 34.21 171 ASN B C 1
ATOM 1735 O O . ASN B 2 186 ? -31.156 73.749 -18.812 1.00 34.55 171 ASN B O 1
ATOM 1740 N N . ILE B 2 187 ? -32.915 73.001 -17.609 1.00 34.08 172 ILE B N 1
ATOM 1741 C CA . ILE B 2 187 ? -33.231 74.321 -17.002 1.00 33.88 172 ILE B CA 1
ATOM 1742 C C . ILE B 2 187 ? -32.364 74.431 -15.749 1.00 34.17 172 ILE B C 1
ATOM 1743 O O . ILE B 2 187 ? -32.365 73.493 -14.970 1.00 34.41 172 ILE B O 1
ATOM 1748 N N . SER B 2 188 ? -31.636 75.532 -15.591 1.00 34.43 173 SER B N 1
ATOM 1749 C CA . SER B 2 188 ? -30.717 75.686 -14.437 1.00 34.97 173 SER B CA 1
ATOM 1750 C C . SER B 2 188 ? -31.076 76.909 -13.592 1.00 35.75 173 SER B C 1
ATOM 1751 O O . SER B 2 188 ? -30.160 77.547 -13.089 1.00 36.60 173 SER B O 1
ATOM 1754 N N . THR B 2 189 ? -32.362 77.231 -13.486 1.00 36.34 174 THR B N 1
ATOM 1755 C CA . THR B 2 189 ? -32.834 78.409 -12.712 1.00 36.60 174 THR B CA 1
ATOM 1756 C C . THR B 2 189 ? -32.683 78.213 -11.200 1.00 37.17 174 THR B C 1
ATOM 1757 O O . THR B 2 189 ? -33.676 78.388 -10.503 1.00 37.79 174 THR B O 1
ATOM 1761 N N . GLY B 2 190 ? -31.480 77.906 -10.714 1.00 37.50 175 GLY B N 1
ATOM 1762 C CA . GLY B 2 190 ? -31.243 77.724 -9.270 1.00 38.02 175 GLY B CA 1
ATOM 1763 C C . GLY B 2 190 ? -32.113 76.656 -8.629 1.00 38.53 175 GLY B C 1
ATOM 1764 O O . GLY B 2 190 ? -32.133 75.530 -9.121 1.00 38.47 175 GLY B O 1
ATOM 1765 N N . CYS B 2 191 ? -32.782 77.039 -7.538 1.00 39.51 176 CYS B N 1
ATOM 1766 C CA . CYS B 2 191 ? -33.643 76.198 -6.715 1.00 40.09 176 CYS B CA 1
ATOM 1767 C C . CYS B 2 191 ? -35.079 76.208 -7.174 1.00 38.77 176 CYS B C 1
ATOM 1768 O O . CYS B 2 191 ? -35.925 75.665 -6.485 1.00 38.20 176 CYS B O 1
ATOM 1771 N N . ALA B 2 192 ? -35.359 76.849 -8.308 1.00 37.08 177 ALA B N 1
ATOM 1772 C CA . ALA B 2 192 ? -36.721 76.786 -8.885 1.00 36.24 177 ALA B CA 1
ATOM 1773 C C . ALA B 2 192 ? -36.725 75.915 -10.150 1.00 35.57 177 ALA B C 1
ATOM 1774 O O . ALA B 2 192 ? -37.803 75.632 -10.654 1.00 35.83 177 ALA B O 1
ATOM 1776 N N . ALA B 2 193 ? -35.543 75.471 -10.582 1.00 34.64 178 ALA B N 1
ATOM 1777 C CA . ALA B 2 193 ? -35.267 74.654 -11.789 1.00 33.79 178 ALA B CA 1
ATOM 1778 C C . ALA B 2 193 ? -36.133 73.388 -11.802 1.00 33.21 178 ALA B C 1
ATOM 1779 O O . ALA B 2 193 ? -36.627 73.032 -12.889 1.00 33.00 178 ALA B O 1
ATOM 1781 N N . GLY B 2 194 ? -36.300 72.739 -10.645 1.00 32.89 179 GLY B N 1
ATOM 1782 C CA . GLY B 2 194 ? -37.103 71.510 -10.488 1.00 32.53 179 GLY B CA 1
ATOM 1783 C C . GLY B 2 194 ? -38.517 71.676 -11.022 1.00 32.23 179 GLY B C 1
ATOM 1784 O O . GLY B 2 194 ? -38.909 70.873 -11.891 1.00 31.80 179 GLY B O 1
ATOM 1785 N N . LEU B 2 195 ? -39.251 72.681 -10.530 1.00 32.33 180 LEU B N 1
ATOM 1786 C CA . LEU B 2 195 ? -40.653 72.976 -10.942 1.00 32.40 180 LEU B CA 1
ATOM 1787 C C . LEU B 2 195 ? -40.674 73.529 -12.371 1.00 32.27 180 LEU B C 1
ATOM 1788 O O . LEU B 2 195 ? -41.672 73.285 -13.075 1.00 32.51 180 LEU B O 1
ATOM 1793 N N . ASP B 2 196 ? -39.633 74.265 -12.771 1.00 32.21 181 ASP B N 1
ATOM 1794 C CA . ASP B 2 196 ? -39.516 74.873 -14.125 1.00 32.42 181 ASP B CA 1
ATOM 1795 C C . ASP B 2 196 ? -39.375 73.759 -15.171 1.00 32.03 181 ASP B C 1
ATOM 1796 O O . ASP B 2 196 ? -39.929 73.923 -16.277 1.00 32.16 181 ASP B O 1
ATOM 1801 N N . ALA B 2 197 ? -38.672 72.673 -14.831 1.00 31.63 182 ALA B N 1
ATOM 1802 C CA . ALA B 2 197 ? -38.524 71.457 -15.666 1.00 31.49 182 ALA B CA 1
ATOM 1803 C C . ALA B 2 197 ? -39.884 70.763 -15.809 1.00 31.69 182 ALA B C 1
ATOM 1804 O O . ALA B 2 197 ? -40.215 70.336 -16.932 1.00 31.88 182 ALA B O 1
ATOM 1806 N N . LEU B 2 198 ? -40.636 70.655 -14.708 1.00 31.85 183 LEU B N 1
ATOM 1807 C CA . LEU B 2 198 ? -42.023 70.115 -14.685 1.00 32.04 183 LEU B CA 1
ATOM 1808 C C . LEU B 2 198 ? -42.944 71.051 -15.479 1.00 32.31 183 LEU B C 1
ATOM 1809 O O . LEU B 2 198 ? -43.840 70.541 -16.179 1.00 32.39 183 LEU B O 1
ATOM 1814 N N . GLY B 2 199 ? -42.718 72.366 -15.369 1.00 32.14 184 GLY B N 1
ATOM 1815 C CA . GLY B 2 199 ? -43.489 73.417 -16.062 1.00 32.76 184 GLY B CA 1
ATOM 1816 C C . GLY B 2 199 ? -43.373 73.317 -17.574 1.00 33.33 184 GLY B C 1
ATOM 1817 O O . GLY B 2 199 ? -44.425 73.329 -18.244 1.00 33.85 184 GLY B O 1
ATOM 1818 N N . ILE B 2 200 ? -42.146 73.228 -18.100 1.00 33.61 185 ILE B N 1
ATOM 1819 C CA . ILE B 2 200 ? -41.868 73.146 -19.566 1.00 33.87 185 ILE B CA 1
ATOM 1820 C C . ILE B 2 200 ? -42.322 71.773 -20.084 1.00 33.92 185 ILE B C 1
ATOM 1821 O O . ILE B 2 200 ? -42.786 71.710 -21.238 1.00 33.32 185 ILE B O 1
ATOM 1826 N N . ALA B 2 201 ? -42.194 70.727 -19.258 1.00 34.06 186 ALA B N 1
ATOM 1827 C CA . ALA B 2 201 ? -42.657 69.347 -19.543 1.00 34.56 186 ALA B CA 1
ATOM 1828 C C . ALA B 2 201 ? -44.185 69.328 -19.676 1.00 35.17 186 ALA B C 1
ATOM 1829 O O . ALA B 2 201 ? -44.689 68.642 -20.586 1.00 34.96 186 ALA B O 1
ATOM 1831 N N . MET B 2 202 ? -44.884 70.053 -18.795 1.00 36.11 187 MET B N 1
ATOM 1832 C CA . MET B 2 202 ? -46.366 70.207 -18.803 1.00 37.50 187 MET B CA 1
ATOM 1833 C C . MET B 2 202 ? -46.801 70.900 -20.101 1.00 37.75 187 MET B C 1
ATOM 1834 O O . MET B 2 202 ? -47.809 70.462 -20.693 1.00 37.99 187 MET B O 1
ATOM 1839 N N . GLU B 2 203 ? -46.069 71.939 -20.519 1.00 37.46 188 GLU B N 1
ATOM 1840 C CA . GLU B 2 203 ? -46.364 72.751 -21.732 1.00 37.99 188 GLU B CA 1
ATOM 1841 C C . GLU B 2 203 ? -46.228 71.877 -22.987 1.00 37.88 188 GLU B C 1
ATOM 1842 O O . GLU B 2 203 ? -47.112 71.973 -23.862 1.00 37.82 188 GLU B O 1
ATOM 1848 N N . HIS B 2 204 ? -45.172 71.059 -23.066 1.00 37.22 189 HIS B N 1
ATOM 1849 C CA . HIS B 2 204 ? -44.906 70.120 -24.192 1.00 37.23 189 HIS B CA 1
ATOM 1850 C C . HIS B 2 204 ? -46.105 69.185 -24.389 1.00 37.31 189 HIS B C 1
ATOM 1851 O O . HIS B 2 204 ? -46.536 69.020 -25.548 1.00 38.27 189 HIS B O 1
ATOM 1858 N N . ILE B 2 205 ? -46.622 68.607 -23.300 1.00 36.98 190 ILE B N 1
ATOM 1859 C CA . ILE B 2 205 ? -47.738 67.614 -23.322 1.00 37.24 190 ILE B CA 1
ATOM 1860 C C . ILE B 2 205 ? -49.048 68.344 -23.644 1.00 37.61 190 ILE B C 1
ATOM 1861 O O . ILE B 2 205 ? -49.794 67.852 -24.514 1.00 37.22 190 ILE B O 1
ATOM 1866 N N . ARG B 2 206 ? -49.305 69.470 -22.969 1.00 38.08 191 ARG B N 1
ATOM 1867 C CA . ARG B 2 206 ? -50.591 70.218 -23.039 1.00 38.56 191 ARG B CA 1
ATOM 1868 C C . ARG B 2 206 ? -50.816 70.761 -24.456 1.00 39.00 191 ARG B C 1
ATOM 1869 O O . ARG B 2 206 ? -51.956 70.648 -24.944 1.00 38.68 191 ARG B O 1
ATOM 1877 N N . TYR B 2 207 ? -49.777 71.323 -25.084 1.00 38.99 192 TYR B N 1
ATOM 1878 C CA . TYR B 2 207 ? -49.858 72.022 -26.397 1.00 39.61 192 TYR B CA 1
ATOM 1879 C C . TYR B 2 207 ? -49.552 71.050 -27.548 1.00 40.02 192 TYR B C 1
ATOM 1880 O O . TYR B 2 207 ? -49.503 71.506 -28.707 1.00 40.39 192 TYR B O 1
ATOM 1889 N N . GLY B 2 208 ? -49.360 69.761 -27.243 1.00 39.96 193 GLY B N 1
ATOM 1890 C CA . GLY B 2 208 ? -49.483 68.647 -28.206 1.00 40.27 193 GLY B CA 1
ATOM 1891 C C . GLY B 2 208 ? -48.184 68.297 -28.918 1.00 40.12 193 GLY B C 1
ATOM 1892 O O . GLY B 2 208 ? -48.271 67.690 -30.002 1.00 41.31 193 GLY B O 1
ATOM 1893 N N . ARG B 2 209 ? -47.026 68.636 -28.342 1.00 39.97 194 ARG B N 1
ATOM 1894 C CA . ARG B 2 209 ? -45.690 68.336 -28.929 1.00 40.37 194 ARG B CA 1
ATOM 1895 C C . ARG B 2 209 ? -45.217 66.951 -28.468 1.00 39.92 194 ARG B C 1
ATOM 1896 O O . ARG B 2 209 ? -44.568 66.259 -29.277 1.00 40.59 194 ARG B O 1
ATOM 1904 N N . ALA B 2 210 ? -45.519 66.571 -27.222 1.00 39.06 195 ALA B N 1
ATOM 1905 C CA . ALA B 2 210 ? -45.113 65.286 -26.603 1.00 38.81 195 ALA B CA 1
ATOM 1906 C C . ALA B 2 210 ? -46.337 64.555 -26.041 1.00 38.81 195 ALA B C 1
ATOM 1907 O O . ALA B 2 210 ? -47.313 65.230 -25.659 1.00 38.95 195 ALA B O 1
ATOM 1909 N N . ASP B 2 211 ? -46.274 63.219 -26.006 1.00 38.56 196 ASP B N 1
ATOM 1910 C CA . ASP B 2 211 ? -47.279 62.331 -25.361 1.00 38.59 196 ASP B CA 1
ATOM 1911 C C . ASP B 2 211 ? -46.746 61.910 -23.988 1.00 37.89 196 ASP B C 1
ATOM 1912 O O . ASP B 2 211 ? -47.510 62.001 -23.011 1.00 37.53 196 ASP B O 1
ATOM 1917 N N . ILE B 2 212 ? -45.484 61.468 -23.933 1.00 37.35 197 ILE B N 1
ATOM 1918 C CA . ILE B 2 212 ? -44.742 61.111 -22.686 1.00 36.47 197 ILE B CA 1
ATOM 1919 C C . ILE B 2 212 ? -43.669 62.182 -22.448 1.00 35.39 197 ILE B C 1
ATOM 1920 O O . ILE B 2 212 ? -43.209 62.783 -23.438 1.00 35.37 197 ILE B O 1
ATOM 1925 N N . MET B 2 213 ? -43.290 62.412 -21.188 1.00 34.08 198 MET B N 1
ATOM 1926 C CA . MET B 2 213 ? -42.226 63.381 -20.808 1.00 33.41 198 MET B CA 1
ATOM 1927 C C . MET B 2 213 ? -41.618 62.987 -19.455 1.00 32.55 198 MET B C 1
ATOM 1928 O O . MET B 2 213 ? -42.363 62.952 -18.456 1.00 31.86 198 MET B O 1
ATOM 1933 N N . LEU B 2 214 ? -40.314 62.695 -19.437 1.00 32.23 199 LEU B N 1
ATOM 1934 C CA . LEU B 2 214 ? -39.524 62.423 -18.205 1.00 31.88 199 LEU B CA 1
ATOM 1935 C C . LEU B 2 214 ? -38.999 63.757 -17.661 1.00 31.79 199 LEU B C 1
ATOM 1936 O O . LEU B 2 214 ? -38.100 64.342 -18.296 1.00 31.81 199 LEU B O 1
ATOM 1941 N N . ALA B 2 215 ? -39.554 64.220 -16.536 1.00 31.87 200 ALA B N 1
ATOM 1942 C CA . ALA B 2 215 ? -39.274 65.542 -15.928 1.00 31.91 200 ALA B CA 1
ATOM 1943 C C . ALA B 2 215 ? -38.792 65.365 -14.483 1.00 31.83 200 ALA B C 1
ATOM 1944 O O . ALA B 2 215 ? -39.088 64.315 -13.882 1.00 32.24 200 ALA B O 1
ATOM 1946 N N . GLY B 2 216 ? -38.076 66.365 -13.958 1.00 31.52 201 GLY B N 1
ATOM 1947 C CA . GLY B 2 216 ? -37.580 66.396 -12.567 1.00 31.55 201 GLY B CA 1
ATOM 1948 C C . GLY B 2 216 ? -36.290 67.188 -12.438 1.00 31.38 201 GLY B C 1
ATOM 1949 O O . GLY B 2 216 ? -36.082 68.119 -13.242 1.00 31.21 201 GLY B O 1
ATOM 1950 N N . ALA B 2 217 ? -35.454 66.834 -11.455 1.00 31.47 202 ALA B N 1
ATOM 1951 C CA . ALA B 2 217 ? -34.149 67.481 -11.181 1.00 31.61 202 ALA B CA 1
ATOM 1952 C C . ALA B 2 217 ? -33.249 66.550 -10.357 1.00 31.87 202 ALA B C 1
ATOM 1953 O O . ALA B 2 217 ? -33.782 65.776 -9.538 1.00 31.29 202 ALA B O 1
ATOM 1955 N N . SER B 2 218 ? -31.939 66.699 -10.535 1.00 32.34 203 SER B N 1
ATOM 1956 C CA . SER B 2 218 ? -30.879 65.964 -9.805 1.00 33.01 203 SER B CA 1
ATOM 1957 C C . SER B 2 218 ? -29.872 66.972 -9.254 1.00 34.14 203 SER B C 1
ATOM 1958 O O . SER B 2 218 ? -29.563 67.893 -9.969 1.00 33.89 203 SER B O 1
ATOM 1961 N N . GLU B 2 219 ? -29.409 66.794 -8.013 1.00 35.57 204 GLU B N 1
ATOM 1962 C CA . GLU B 2 219 ? -28.418 67.704 -7.390 1.00 36.58 204 GLU B CA 1
ATOM 1963 C C . GLU B 2 219 ? -27.410 66.930 -6.538 1.00 37.18 204 GLU B C 1
ATOM 1964 O O . GLU B 2 219 ? -27.838 66.041 -5.839 1.00 37.16 204 GLU B O 1
ATOM 1970 N N . ALA B 2 220 ? -26.120 67.285 -6.600 1.00 37.57 205 ALA B N 1
ATOM 1971 C CA . ALA B 2 220 ? -25.057 66.670 -5.767 1.00 37.88 205 ALA B CA 1
ATOM 1972 C C . ALA B 2 220 ? -24.141 67.768 -5.226 1.00 38.17 205 ALA B C 1
ATOM 1973 O O . ALA B 2 220 ? -22.982 67.819 -5.620 1.00 38.39 205 ALA B O 1
ATOM 1975 N N . PRO B 2 221 ? -24.594 68.606 -4.278 1.00 38.62 206 PRO B N 1
ATOM 1976 C CA . PRO B 2 221 ? -23.833 69.751 -3.801 1.00 38.98 206 PRO B CA 1
ATOM 1977 C C . PRO B 2 221 ? -23.077 69.581 -2.485 1.00 39.50 206 PRO B C 1
ATOM 1978 O O . PRO B 2 221 ? -22.808 70.546 -1.865 1.00 39.56 206 PRO B O 1
ATOM 1982 N N . LEU B 2 222 ? -22.873 68.343 -2.056 1.00 39.92 207 LEU B N 1
ATOM 1983 C CA . LEU B 2 222 ? -22.147 68.095 -0.800 1.00 40.44 207 LEU B CA 1
ATOM 1984 C C . LEU B 2 222 ? -20.660 67.993 -1.088 1.00 40.82 207 LEU B C 1
ATOM 1985 O O . LEU B 2 222 ? -20.085 66.960 -0.848 1.00 40.98 207 LEU B O 1
ATOM 1990 N N . CYS B 2 223 ? -20.100 69.080 -1.588 1.00 41.33 208 CYS B N 1
ATOM 1991 C CA . CYS B 2 223 ? -18.666 69.257 -1.869 1.00 42.24 208 CYS B CA 1
ATOM 1992 C C . CYS B 2 223 ? -18.235 70.539 -1.169 1.00 42.02 208 CYS B C 1
ATOM 1993 O O . CYS B 2 223 ? -19.071 71.375 -0.886 1.00 41.39 208 CYS B O 1
ATOM 1996 N N . PRO B 2 224 ? -16.948 70.722 -0.865 1.00 42.39 209 PRO B N 1
ATOM 1997 C CA . PRO B 2 224 ? -16.502 71.901 -0.118 1.00 42.55 209 PRO B CA 1
ATOM 1998 C C . PRO B 2 224 ? -16.855 73.254 -0.760 1.00 42.35 209 PRO B C 1
ATOM 1999 O O . PRO B 2 224 ? -17.218 74.161 -0.031 1.00 41.73 209 PRO B O 1
ATOM 2003 N N . LEU B 2 225 ? -16.726 73.358 -2.088 1.00 42.73 210 LEU B N 1
ATOM 2004 C CA . LEU B 2 225 ? -17.006 74.595 -2.872 1.00 43.23 210 LEU B CA 1
ATOM 2005 C C . LEU B 2 225 ? -18.471 75.003 -2.661 1.00 43.00 210 LEU B C 1
ATOM 2006 O O . LEU B 2 225 ? -18.701 76.155 -2.241 1.00 43.30 210 LEU B O 1
ATOM 2011 N N . SER B 2 226 ? -19.412 74.085 -2.902 1.00 42.77 211 SER B N 1
ATOM 2012 C CA . SER B 2 226 ? -20.879 74.313 -2.792 1.00 42.33 211 SER B CA 1
ATOM 2013 C C . SER B 2 226 ? -21.259 74.659 -1.346 1.00 42.06 211 SER B C 1
ATOM 2014 O O . SER B 2 226 ? -21.964 75.666 -1.155 1.00 41.52 211 SER B O 1
ATOM 2017 N N . ILE B 2 227 ? -20.809 73.860 -0.373 1.00 42.06 212 ILE B N 1
ATOM 2018 C CA . ILE B 2 227 ? -21.128 74.044 1.077 1.00 42.83 212 ILE B CA 1
ATOM 2019 C C . ILE B 2 227 ? -20.463 75.338 1.568 1.00 42.99 212 ILE B C 1
ATOM 2020 O O . ILE B 2 227 ? -21.131 76.102 2.290 1.00 43.18 212 ILE B O 1
ATOM 2025 N N . GLY B 2 228 ? -19.203 75.567 1.183 1.00 43.62 213 GLY B N 1
ATOM 2026 C CA . GLY B 2 228 ? -18.418 76.764 1.543 1.00 44.21 213 GLY B CA 1
ATOM 2027 C C . GLY B 2 228 ? -19.022 78.042 0.982 1.00 43.68 213 GLY B C 1
ATOM 2028 O O . GLY B 2 228 ? -18.943 79.080 1.670 1.00 43.99 213 GLY B O 1
ATOM 2029 N N . SER B 2 229 ? -19.597 77.978 -0.224 1.00 43.16 214 SER B N 1
ATOM 2030 C CA . SER B 2 229 ? -20.239 79.122 -0.926 1.00 43.16 214 SER B CA 1
ATOM 2031 C C . SER B 2 229 ? -21.421 79.646 -0.101 1.00 43.24 214 SER B C 1
ATOM 2032 O O . SER B 2 229 ? -21.497 80.873 0.105 1.00 43.18 214 SER B O 1
ATOM 2035 N N . PHE B 2 230 ? -22.281 78.740 0.367 1.00 42.89 215 PHE B N 1
ATOM 2036 C CA . PHE B 2 230 ? -23.475 79.098 1.177 1.00 43.03 215 PHE B CA 1
ATOM 2037 C C . PHE B 2 230 ? -23.025 79.480 2.586 1.00 43.77 215 PHE B C 1
ATOM 2038 O O . PHE B 2 230 ? -23.543 80.442 3.150 1.00 43.56 215 PHE B O 1
ATOM 2046 N N . GLU B 2 231 ? -22.070 78.728 3.120 1.00 44.72 216 GLU B N 1
ATOM 2047 C CA . GLU B 2 231 ? -21.461 78.993 4.451 1.00 45.96 216 GLU B CA 1
ATOM 2048 C C . GLU B 2 231 ? -20.960 80.442 4.496 1.00 45.32 216 GLU B C 1
ATOM 2049 O O . GLU B 2 231 ? -21.326 81.162 5.447 1.00 44.83 216 GLU B O 1
ATOM 2055 N N . ALA B 2 232 ? -20.162 80.845 3.501 1.00 44.96 217 ALA B N 1
ATOM 2056 C CA . ALA B 2 232 ? -19.575 82.200 3.358 1.00 45.04 217 ALA B CA 1
ATOM 2057 C C . ALA B 2 232 ? -20.688 83.247 3.226 1.00 44.84 217 ALA B C 1
ATOM 2058 O O . ALA B 2 232 ? -20.533 84.345 3.794 1.00 45.15 217 ALA B O 1
ATOM 2060 N N . LEU B 2 233 ? -21.768 82.895 2.531 1.00 44.49 218 LEU B N 1
ATOM 2061 C CA . LEU B 2 233 ? -22.954 83.761 2.304 1.00 44.74 218 LEU B CA 1
ATOM 2062 C C . LEU B 2 233 ? -23.743 83.908 3.611 1.00 44.85 218 LEU B C 1
ATOM 2063 O O . LEU B 2 233 ? -24.321 84.967 3.833 1.00 44.97 218 LEU B O 1
ATOM 2068 N N . GLY B 2 234 ? -23.737 82.870 4.444 1.00 44.80 219 GLY B N 1
ATOM 2069 C CA . GLY B 2 234 ? -24.423 82.835 5.751 1.00 45.27 219 GLY B CA 1
ATOM 2070 C C . GLY B 2 234 ? -25.867 82.382 5.619 1.00 44.82 219 GLY B C 1
ATOM 2071 O O . GLY B 2 234 ? -26.717 82.894 6.374 1.00 45.67 219 GLY B O 1
ATOM 2072 N N . ALA B 2 235 ? -26.134 81.453 4.694 1.00 44.16 220 ALA B N 1
ATOM 2073 C CA . ALA B 2 235 ? -27.475 80.893 4.399 1.00 43.94 220 ALA B CA 1
ATOM 2074 C C . ALA B 2 235 ? -27.658 79.541 5.104 1.00 44.25 220 ALA B C 1
ATOM 2075 O O . ALA B 2 235 ? -28.822 79.127 5.277 1.00 44.57 220 ALA B O 1
ATOM 2077 N N . LEU B 2 236 ? -26.559 78.882 5.491 1.00 44.48 221 LEU B N 1
ATOM 2078 C CA . LEU B 2 236 ? -26.568 77.570 6.199 1.00 44.75 221 LEU B CA 1
ATOM 2079 C C . LEU B 2 236 ? -26.805 77.790 7.697 1.00 45.09 221 LEU B C 1
ATOM 2080 O O . LEU B 2 236 ? -26.420 78.860 8.211 1.00 45.51 221 LEU B O 1
ATOM 2085 N N . SER B 2 237 ? -27.415 76.802 8.362 1.00 45.29 222 SER B N 1
ATOM 2086 C CA . SER B 2 237 ? -27.629 76.755 9.833 1.00 45.94 222 SER B CA 1
ATOM 2087 C C . SER B 2 237 ? -26.270 76.652 10.536 1.00 46.50 222 SER B C 1
ATOM 2088 O O . SER B 2 237 ? -25.498 75.737 10.185 1.00 46.47 222 SER B O 1
ATOM 2091 N N . SER B 2 238 ? -25.993 77.560 11.479 1.00 47.05 223 SER B N 1
ATOM 2092 C CA . SER B 2 238 ? -24.674 77.717 12.149 1.00 47.62 223 SER B CA 1
ATOM 2093 C C . SER B 2 238 ? -24.807 77.771 13.680 1.00 48.68 223 SER B C 1
ATOM 2094 O O . SER B 2 238 ? -23.768 77.975 14.339 1.00 49.83 223 SER B O 1
ATOM 2097 N N . ARG B 2 239 ? -26.012 77.584 14.233 1.00 49.33 224 ARG B N 1
ATOM 2098 C CA . ARG B 2 239 ? -26.257 77.658 15.701 1.00 50.83 224 ARG B CA 1
ATOM 2099 C C . ARG B 2 239 ? -25.809 76.342 16.349 1.00 52.13 224 ARG B C 1
ATOM 2100 O O . ARG B 2 239 ? -25.998 75.278 15.724 1.00 51.17 224 ARG B O 1
ATOM 2108 N N . GLU B 2 240 ? -25.221 76.425 17.548 1.00 54.37 225 GLU B N 1
ATOM 2109 C CA . GLU B 2 240 ? -24.746 75.259 18.342 1.00 56.25 225 GLU B CA 1
ATOM 2110 C C . GLU B 2 240 ? -25.963 74.457 18.816 1.00 56.44 225 GLU B C 1
ATOM 2111 O O . GLU B 2 240 ? -26.908 75.077 19.344 1.00 57.21 225 GLU B O 1
ATOM 2117 N N . LEU B 2 241 ? -25.933 73.133 18.627 1.00 56.50 226 LEU B N 1
ATOM 2118 C CA . LEU B 2 241 ? -27.065 72.210 18.909 1.00 56.59 226 LEU B CA 1
ATOM 2119 C C . LEU B 2 241 ? -26.538 70.888 19.480 1.00 56.13 226 LEU B C 1
ATOM 2120 O O . LEU B 2 241 ? -25.434 70.465 19.079 1.00 55.33 226 LEU B O 1
ATOM 2125 N N . GLU B 2 242 ? -27.315 70.268 20.373 1.00 56.18 227 GLU B N 1
ATOM 2126 C CA . GLU B 2 242 ? -27.079 68.896 20.899 1.00 55.89 227 GLU B CA 1
ATOM 2127 C C . GLU B 2 242 ? -27.446 67.883 19.808 1.00 54.62 227 GLU B C 1
ATOM 2128 O O . GLU B 2 242 ? -26.665 66.935 19.595 1.00 55.09 227 GLU B O 1
ATOM 2134 N N . ASN B 2 243 ? -28.593 68.090 19.150 1.00 52.62 228 ASN B N 1
ATOM 2135 C CA . ASN B 2 243 ? -29.107 67.257 18.029 1.00 50.97 228 ASN B CA 1
ATOM 2136 C C . ASN B 2 243 ? -28.979 68.050 16.722 1.00 49.66 228 ASN B C 1
ATOM 2137 O O . ASN B 2 243 ? -29.641 69.100 16.603 1.00 49.64 228 ASN B O 1
ATOM 2142 N N . GLN B 2 244 ? -28.163 67.558 15.783 1.00 48.61 229 GLN B N 1
ATOM 2143 C CA . GLN B 2 244 ? -27.868 68.224 14.483 1.00 47.37 229 GLN B CA 1
ATOM 2144 C C . GLN B 2 244 ? -29.037 68.026 13.506 1.00 46.71 229 GLN B C 1
ATOM 2145 O O . GLN B 2 244 ? -29.116 68.798 12.530 1.00 45.37 229 GLN B O 1
ATOM 2151 N N . GLN B 2 245 ? -29.903 67.037 13.754 1.00 46.60 230 GLN B N 1
ATOM 2152 C CA . GLN B 2 245 ? -31.121 66.762 12.941 1.00 46.29 230 GLN B CA 1
ATOM 2153 C C . GLN B 2 245 ? -32.134 67.901 13.116 1.00 46.43 230 GLN B C 1
ATOM 2154 O O . GLN B 2 245 ? -32.929 68.125 12.182 1.00 46.90 230 GLN B O 1
ATOM 2160 N N . ALA B 2 246 ? -32.102 68.590 14.264 1.00 46.25 231 ALA B N 1
ATOM 2161 C CA . ALA B 2 246 ? -33.015 69.702 14.622 1.00 46.07 231 ALA B CA 1
ATOM 2162 C C . ALA B 2 246 ? -32.574 71.011 13.951 1.00 45.36 231 ALA B C 1
ATOM 2163 O O . ALA B 2 246 ? -33.352 71.983 14.013 1.00 45.51 231 ALA B O 1
ATOM 2165 N N . ALA B 2 247 ? -31.383 71.037 13.339 1.00 44.60 232 ALA B N 1
ATOM 2166 C CA . ALA B 2 247 ? -30.780 72.227 12.688 1.00 43.77 232 ALA B CA 1
ATOM 2167 C C . ALA B 2 247 ? -31.704 72.762 11.586 1.00 42.88 232 ALA B C 1
ATOM 2168 O O . ALA B 2 247 ? -31.729 73.994 11.392 1.00 42.51 232 ALA B O 1
ATOM 2170 N N . THR B 2 248 ? -32.422 71.871 10.891 1.00 42.65 233 THR B N 1
ATOM 2171 C CA . THR B 2 248 ? -33.485 72.215 9.904 1.00 41.95 233 THR B CA 1
ATOM 2172 C C . THR B 2 248 ? -34.846 72.128 10.608 1.00 41.53 233 THR B C 1
ATOM 2173 O O . THR B 2 248 ? -35.300 71.000 10.886 1.00 42.39 233 THR B O 1
ATOM 2177 N N . CYS B 2 249 ? -35.452 73.284 10.905 1.00 40.77 234 CYS B N 1
ATOM 2178 C CA . CYS B 2 249 ? -36.747 73.424 11.626 1.00 40.40 234 CYS B CA 1
ATOM 2179 C C . CYS B 2 249 ? -37.586 74.517 10.965 1.00 40.07 234 CYS B C 1
ATOM 2180 O O . CYS B 2 249 ? -37.621 75.649 11.442 1.00 39.69 234 CYS B O 1
ATOM 2183 N N . PRO B 2 250 ? -38.268 74.215 9.835 1.00 39.68 235 PRO B N 1
ATOM 2184 C CA . PRO B 2 250 ? -39.091 75.200 9.130 1.00 39.76 235 PRO B CA 1
ATOM 2185 C C . PRO B 2 250 ? -40.249 75.763 9.970 1.00 40.07 235 PRO B C 1
ATOM 2186 O O . PRO B 2 250 ? -40.924 74.989 10.628 1.00 40.13 235 PRO B O 1
ATOM 2190 N N . PHE B 2 251 ? -40.427 77.090 9.928 1.00 40.29 236 PHE B N 1
ATOM 2191 C CA . PHE B 2 251 ? -41.527 77.866 10.567 1.00 40.04 236 PHE B CA 1
ATOM 2192 C C . PHE B 2 251 ? -41.338 77.940 12.090 1.00 40.72 236 PHE B C 1
ATOM 2193 O O . PHE B 2 251 ? -42.233 78.490 12.765 1.00 40.89 236 PHE B O 1
ATOM 2201 N N . SER B 2 252 ? -40.214 77.434 12.611 1.00 40.96 237 SER B N 1
ATOM 2202 C CA . SER B 2 252 ? -39.842 77.493 14.049 1.00 41.94 237 SER B CA 1
ATOM 2203 C C . SER B 2 252 ? -39.100 78.805 14.328 1.00 42.48 237 SER B C 1
ATOM 2204 O O . SER B 2 252 ? -38.450 79.325 13.400 1.00 41.95 237 SER B O 1
ATOM 2207 N N . LEU B 2 253 ? -39.190 79.301 15.565 1.00 42.97 238 LEU B N 1
ATOM 2208 C CA . LEU B 2 253 ? -38.581 80.584 16.013 1.00 43.44 238 LEU B CA 1
ATOM 2209 C C . LEU B 2 253 ? -37.054 80.438 16.110 1.00 43.26 238 LEU B C 1
ATOM 2210 O O . LEU B 2 253 ? -36.367 81.478 16.082 1.00 43.49 238 LEU B O 1
ATOM 2215 N N . GLU B 2 254 ? -36.545 79.202 16.202 1.00 43.22 239 GLU B N 1
ATOM 2216 C CA . GLU B 2 254 ? -35.102 78.890 16.404 1.00 43.23 239 GLU B CA 1
ATOM 2217 C C . GLU B 2 254 ? -34.335 78.891 15.073 1.00 41.97 239 GLU B C 1
ATOM 2218 O O . GLU B 2 254 ? -33.093 78.977 15.127 1.00 42.48 239 GLU B O 1
ATOM 2224 N N . ARG B 2 255 ? -35.029 78.788 13.932 1.00 40.60 240 ARG B N 1
ATOM 2225 C CA . ARG B 2 255 ? -34.415 78.580 12.588 1.00 40.14 240 ARG B CA 1
ATOM 2226 C C . ARG B 2 255 ? -33.408 79.701 12.288 1.00 40.53 240 ARG B C 1
ATOM 2227 O O . ARG B 2 255 ? -33.694 80.862 12.645 1.00 40.68 240 ARG B O 1
ATOM 2235 N N . ASP B 2 256 ? -32.276 79.356 11.659 1.00 40.98 241 ASP B N 1
ATOM 2236 C CA . ASP B 2 256 ? -31.158 80.293 11.359 1.00 41.52 241 ASP B CA 1
ATOM 2237 C C . ASP B 2 256 ? -30.466 79.950 10.029 1.00 41.16 241 ASP B C 1
ATOM 2238 O O . ASP B 2 256 ? -29.371 80.502 9.794 1.00 41.41 241 ASP B O 1
ATOM 2243 N N . GLY B 2 257 ? -31.061 79.096 9.187 1.00 40.56 242 GLY B N 1
ATOM 2244 C CA . GLY B 2 257 ? -30.471 78.676 7.899 1.00 40.34 242 GLY B CA 1
ATOM 2245 C C . GLY B 2 257 ? -30.914 77.284 7.481 1.00 39.75 242 GLY B C 1
ATOM 2246 O O . GLY B 2 257 ? -31.467 76.559 8.331 1.00 39.64 242 GLY B O 1
ATOM 2247 N N . PHE B 2 258 ? -30.666 76.919 6.217 1.00 39.22 243 PHE B N 1
ATOM 2248 C CA . PHE B 2 258 ? -31.056 75.616 5.614 1.00 38.91 243 PHE B CA 1
ATOM 2249 C C . PHE B 2 258 ? -29.906 74.611 5.764 1.00 38.65 243 PHE B C 1
ATOM 2250 O O . PHE B 2 258 ? -28.733 75.004 5.618 1.00 38.72 243 PHE B O 1
ATOM 2258 N N . VAL B 2 259 ? -30.246 73.354 6.064 1.00 38.21 244 VAL B N 1
ATOM 2259 C CA . VAL B 2 259 ? -29.309 72.191 6.053 1.00 38.39 244 VAL B CA 1
ATOM 2260 C C . VAL B 2 259 ? -29.203 71.697 4.606 1.00 38.08 244 VAL B C 1
ATOM 2261 O O . VAL B 2 259 ? -30.218 71.195 4.087 1.00 38.22 244 VAL B O 1
ATOM 2265 N N . ILE B 2 260 ? -28.027 71.844 3.984 1.00 37.95 245 ILE B N 1
ATOM 2266 C CA . ILE B 2 260 ? -27.770 71.430 2.571 1.00 37.62 245 ILE B CA 1
ATOM 2267 C C . ILE B 2 260 ? -27.877 69.903 2.478 1.00 37.22 245 ILE B C 1
ATOM 2268 O O . ILE B 2 260 ? -27.524 69.222 3.461 1.00 37.16 245 ILE B O 1
ATOM 2273 N N . ALA B 2 261 ? -28.350 69.399 1.335 1.00 36.95 246 ALA B N 1
ATOM 2274 C CA . ALA B 2 261 ? -28.616 67.965 1.075 1.00 37.02 246 ALA B CA 1
ATOM 2275 C C . ALA B 2 261 ? -28.322 67.640 -0.393 1.00 37.04 246 ALA B C 1
ATOM 2276 O O . ALA B 2 261 ? -28.109 68.583 -1.175 1.00 36.99 246 ALA B O 1
ATOM 2278 N N . GLU B 2 262 ? -28.311 66.349 -0.734 1.00 37.35 247 GLU B N 1
ATOM 2279 C CA . GLU B 2 262 ? -28.174 65.833 -2.123 1.00 37.22 247 GLU B CA 1
ATOM 2280 C C . GLU B 2 262 ? -29.365 64.919 -2.427 1.00 36.39 247 GLU B C 1
ATOM 2281 O O . GLU B 2 262 ? -30.101 64.569 -1.481 1.00 36.69 247 GLU B O 1
ATOM 2287 N N . GLY B 2 263 ? -29.546 64.556 -3.699 1.00 35.07 248 GLY B N 1
ATOM 2288 C CA . GLY B 2 263 ? -30.593 63.619 -4.148 1.00 34.69 248 GLY B CA 1
ATOM 2289 C C . GLY B 2 263 ? -31.114 63.957 -5.532 1.00 34.00 248 GLY B C 1
ATOM 2290 O O . GLY B 2 263 ? -30.528 64.837 -6.194 1.00 33.84 248 GLY B O 1
ATOM 2291 N N . CYS B 2 264 ? -32.184 63.276 -5.951 1.00 33.52 249 CYS B N 1
ATOM 2292 C CA . CYS B 2 264 ? -32.836 63.434 -7.278 1.00 33.23 249 CYS B CA 1
ATOM 2293 C C . CYS B 2 264 ? -34.306 63.010 -7.194 1.00 32.85 249 CYS B C 1
ATOM 2294 O O . CYS B 2 264 ? -34.596 62.013 -6.502 1.00 33.31 249 CYS B O 1
ATOM 2297 N N . GLY B 2 265 ? -35.185 63.756 -7.868 1.00 32.35 250 GLY B N 1
ATOM 2298 C CA . GLY B 2 265 ? -36.601 63.405 -8.088 1.00 32.12 250 GLY B CA 1
ATOM 2299 C C . GLY B 2 265 ? -36.912 63.358 -9.573 1.00 31.95 250 GLY B C 1
ATOM 2300 O O . GLY B 2 265 ? -36.476 64.280 -10.288 1.00 31.63 250 GLY B O 1
ATOM 2301 N N . ILE B 2 266 ? -37.606 62.310 -10.028 1.00 32.16 251 ILE B N 1
ATOM 2302 C CA . ILE B 2 266 ? -38.020 62.126 -11.452 1.00 32.57 251 ILE B CA 1
ATOM 2303 C C . ILE B 2 266 ? -39.507 61.759 -11.481 1.00 33.24 251 ILE B C 1
ATOM 2304 O O . ILE B 2 266 ? -39.884 60.764 -10.830 1.00 33.62 251 ILE B O 1
ATOM 2309 N N . LEU B 2 267 ? -40.307 62.547 -12.206 1.00 33.56 252 LEU B N 1
ATOM 2310 C CA . LEU B 2 267 ? -41.753 62.303 -12.454 1.00 34.26 252 LEU B CA 1
ATOM 2311 C C . LEU B 2 267 ? -41.950 61.985 -13.940 1.00 34.67 252 LEU B C 1
ATOM 2312 O O . LEU B 2 267 ? -41.482 62.781 -14.778 1.00 34.34 252 LEU B O 1
ATOM 2317 N N . ILE B 2 268 ? -42.612 60.865 -14.249 1.00 35.29 253 ILE B N 1
ATOM 2318 C CA . ILE B 2 268 ? -43.055 60.514 -15.631 1.00 35.64 253 ILE B CA 1
ATOM 2319 C C . ILE B 2 268 ? -44.399 61.207 -15.879 1.00 35.76 253 ILE B C 1
ATOM 2320 O O . ILE B 2 268 ? -45.436 60.661 -15.453 1.00 35.64 253 ILE B O 1
ATOM 2325 N N . LEU B 2 269 ? -44.366 62.379 -16.521 1.00 35.88 254 LEU B N 1
ATOM 2326 C CA . LEU B 2 269 ? -45.571 63.133 -16.958 1.00 36.02 254 LEU B CA 1
ATOM 2327 C C . LEU B 2 269 ? -45.982 62.626 -18.344 1.00 36.67 254 LEU B C 1
ATOM 2328 O O . LEU B 2 269 ? -45.083 62.392 -19.173 1.00 35.80 254 LEU B O 1
ATOM 2333 N N . GLU B 2 270 ? -47.285 62.452 -18.583 1.00 37.70 255 GLU B N 1
ATOM 2334 C CA . GLU B 2 270 ? -47.826 62.110 -19.925 1.00 38.90 255 GLU B CA 1
ATOM 2335 C C . GLU B 2 270 ? -49.280 62.579 -20.045 1.00 39.37 255 GLU B C 1
ATOM 2336 O O . GLU B 2 270 ? -49.875 62.965 -19.019 1.00 38.65 255 GLU B O 1
ATOM 2342 N N . SER B 2 271 ? -49.804 62.558 -21.274 1.00 40.36 256 SER B N 1
ATOM 2343 C CA . SER B 2 271 ? -51.185 62.965 -21.645 1.00 41.77 256 SER B CA 1
ATOM 2344 C C . SER B 2 271 ? -52.202 62.070 -20.928 1.00 42.76 256 SER B C 1
ATOM 2345 O O . SER B 2 271 ? -51.893 60.882 -20.707 1.00 42.64 256 SER B O 1
ATOM 2348 N N . TYR B 2 272 ? -53.367 62.629 -20.584 1.00 44.10 257 TYR B N 1
ATOM 2349 C CA . TYR B 2 272 ? -54.493 61.920 -19.919 1.00 45.71 257 TYR B CA 1
ATOM 2350 C C . TYR B 2 272 ? -55.033 60.831 -20.855 1.00 46.20 257 TYR B C 1
ATOM 2351 O O . TYR B 2 272 ? -55.320 59.718 -20.372 1.00 45.58 257 TYR B O 1
ATOM 2360 N N . GLU B 2 273 ? -55.152 61.144 -22.151 1.00 46.72 258 GLU B N 1
ATOM 2361 C CA . GLU B 2 273 ? -55.652 60.219 -23.205 1.00 47.94 258 GLU B CA 1
ATOM 2362 C C . GLU B 2 273 ? -54.648 59.077 -23.409 1.00 46.83 258 GLU B C 1
ATOM 2363 O O . GLU B 2 273 ? -55.095 57.918 -23.521 1.00 46.88 258 GLU B O 1
ATOM 2369 N N . HIS B 2 274 ? -53.348 59.395 -23.450 1.00 45.17 259 HIS B N 1
ATOM 2370 C CA . HIS B 2 274 ? -52.236 58.431 -23.678 1.00 44.94 259 HIS B CA 1
ATOM 2371 C C . HIS B 2 274 ? -52.164 57.419 -22.528 1.00 45.34 259 HIS B C 1
ATOM 2372 O O . HIS B 2 274 ? -51.913 56.230 -22.807 1.00 44.69 259 HIS B O 1
ATOM 2379 N N . ALA B 2 275 ? -52.365 57.881 -21.289 1.00 46.03 260 ALA B N 1
ATOM 2380 C CA . ALA B 2 275 ? -52.298 57.068 -20.051 1.00 46.77 260 ALA B CA 1
ATOM 2381 C C . ALA B 2 275 ? -53.482 56.094 -19.989 1.00 48.04 260 ALA B C 1
ATOM 2382 O O . ALA B 2 275 ? -53.265 54.934 -19.586 1.00 48.80 260 ALA B O 1
ATOM 2384 N N . LYS B 2 276 ? -54.682 56.551 -20.368 1.00 49.70 261 LYS B N 1
ATOM 2385 C CA . LYS B 2 276 ? -55.946 55.767 -20.288 1.00 50.35 261 LYS B CA 1
ATOM 2386 C C . LYS B 2 276 ? -55.929 54.622 -21.309 1.00 49.95 261 LYS B C 1
ATOM 2387 O O . LYS B 2 276 ? -56.434 53.535 -20.968 1.00 50.17 261 LYS B O 1
ATOM 2393 N N . GLN B 2 277 ? -55.375 54.852 -22.505 1.00 49.97 262 GLN B N 1
ATOM 2394 C CA . GLN B 2 277 ? -55.365 53.868 -23.623 1.00 51.12 262 GLN B CA 1
ATOM 2395 C C . GLN B 2 277 ? -54.499 52.656 -23.249 1.00 49.86 262 GLN B C 1
ATOM 2396 O O . GLN B 2 277 ? -54.925 51.523 -23.552 1.00 50.59 262 GLN B O 1
ATOM 2402 N N . ARG B 2 278 ? -53.341 52.881 -22.616 1.00 47.52 263 ARG B N 1
ATOM 2403 C CA . ARG B 2 278 ? -52.403 51.806 -22.183 1.00 46.79 263 ARG B CA 1
ATOM 2404 C C . ARG B 2 278 ? -52.754 51.339 -20.762 1.00 45.86 263 ARG B C 1
ATOM 2405 O O . ARG B 2 278 ? -52.090 50.403 -20.278 1.00 46.63 263 ARG B O 1
ATOM 2413 N N . GLY B 2 279 ? -53.750 51.965 -20.123 1.00 44.11 264 GLY B N 1
ATOM 2414 C CA . GLY B 2 279 ? -54.305 51.551 -18.819 1.00 43.80 264 GLY B CA 1
ATOM 2415 C C . GLY B 2 279 ? -53.338 51.805 -17.675 1.00 43.18 264 GLY B C 1
ATOM 2416 O O . GLY B 2 279 ? -53.284 50.970 -16.753 1.00 43.01 264 GLY B O 1
ATOM 2417 N N . ALA B 2 280 ? -52.614 52.928 -17.722 1.00 42.61 265 ALA B N 1
ATOM 2418 C CA . ALA B 2 280 ? -51.570 53.313 -16.744 1.00 41.77 265 ALA B CA 1
ATOM 2419 C C . ALA B 2 280 ? -52.223 53.764 -15.433 1.00 41.44 265 ALA B C 1
ATOM 2420 O O . ALA B 2 280 ? -53.356 54.286 -15.481 1.00 41.55 265 ALA B O 1
ATOM 2422 N N . HIS B 2 281 ? -51.526 53.564 -14.310 1.00 40.64 266 HIS B N 1
ATOM 2423 C CA . HIS B 2 281 ? -51.905 54.077 -12.966 1.00 40.54 266 HIS B CA 1
ATOM 2424 C C . HIS B 2 281 ? -51.560 55.568 -12.885 1.00 39.78 266 HIS B C 1
ATOM 2425 O O . HIS B 2 281 ? -50.415 55.922 -13.226 1.00 39.08 266 HIS B O 1
ATOM 2432 N N . ILE B 2 282 ? -52.512 56.394 -12.441 1.00 39.62 267 ILE B N 1
ATOM 2433 C CA . ILE B 2 282 ? -52.378 57.879 -12.345 1.00 39.25 267 ILE B CA 1
ATOM 2434 C C . ILE B 2 282 ? -52.253 58.270 -10.868 1.00 38.75 267 ILE B C 1
ATOM 2435 O O . ILE B 2 282 ? -53.197 57.996 -10.100 1.00 38.27 267 ILE B O 1
ATOM 2440 N N . TYR B 2 283 ? -51.130 58.893 -10.496 1.00 38.18 268 TYR B N 1
ATOM 2441 C CA . TYR B 2 283 ? -50.856 59.413 -9.130 1.00 37.95 268 TYR B CA 1
ATOM 2442 C C . TYR B 2 283 ? -51.694 60.674 -8.894 1.00 37.98 268 TYR B C 1
ATOM 2443 O O . TYR B 2 283 ? -52.481 60.705 -7.928 1.00 37.22 268 TYR B O 1
ATOM 2452 N N . ALA B 2 284 ? -51.527 61.676 -9.761 1.00 38.30 269 ALA B N 1
ATOM 2453 C CA . ALA B 2 284 ? -52.201 62.993 -9.674 1.00 38.77 269 ALA B CA 1
ATOM 2454 C C . ALA B 2 284 ? -52.135 63.714 -11.026 1.00 39.29 269 ALA B C 1
ATOM 2455 O O . ALA B 2 284 ? -51.294 63.337 -11.867 1.00 39.93 269 ALA B O 1
ATOM 2457 N N . GLU B 2 285 ? -53.003 64.713 -11.212 1.00 39.52 270 GLU B N 1
ATOM 2458 C CA . GLU B 2 285 ? -53.044 65.601 -12.404 1.00 39.14 270 GLU B CA 1
ATOM 2459 C C . GLU B 2 285 ? -52.203 66.849 -12.116 1.00 38.09 270 GLU B C 1
ATOM 2460 O O . GLU B 2 285 ? -52.469 67.508 -11.092 1.00 37.61 270 GLU B O 1
ATOM 2466 N N . LEU B 2 286 ? -51.224 67.145 -12.977 1.00 36.90 271 LEU B N 1
ATOM 2467 C CA . LEU B 2 286 ? -50.433 68.405 -12.956 1.00 36.21 271 LEU B CA 1
ATOM 2468 C C . LEU B 2 286 ? -51.212 69.458 -13.755 1.00 35.31 271 LEU B C 1
ATOM 2469 O O . LEU B 2 286 ? -51.074 69.488 -14.993 1.00 35.79 271 LEU B O 1
ATOM 2474 N N . ALA B 2 287 ? -52.016 70.271 -13.062 1.00 34.51 272 ALA B N 1
ATOM 2475 C CA . ALA B 2 287 ? -53.104 71.099 -13.637 1.00 34.48 272 ALA B CA 1
ATOM 2476 C C . ALA B 2 287 ? -52.547 72.386 -14.260 1.00 34.20 272 ALA B C 1
ATOM 2477 O O . ALA B 2 287 ? -52.937 72.694 -15.404 1.00 34.38 272 ALA B O 1
ATOM 2479 N N . GLY B 2 288 ? -51.693 73.116 -13.535 1.00 33.63 273 GLY B N 1
ATOM 2480 C CA . GLY B 2 288 ? -51.182 74.434 -13.965 1.00 33.53 273 GLY B CA 1
ATOM 2481 C C . GLY B 2 288 ? -49.782 74.726 -13.453 1.00 33.18 273 GLY B C 1
ATOM 2482 O O . GLY B 2 288 ? -49.341 74.055 -12.500 1.00 33.06 273 GLY B O 1
ATOM 2483 N N . TYR B 2 289 ? -49.121 75.710 -14.070 1.00 33.06 274 TYR B N 1
ATOM 2484 C CA . TYR B 2 289 ? -47.751 76.185 -13.744 1.00 32.98 274 TYR B CA 1
ATOM 2485 C C . TYR B 2 289 ? -47.667 77.696 -13.990 1.00 32.93 274 TYR B C 1
ATOM 2486 O O . TYR B 2 289 ? -48.321 78.194 -14.928 1.00 33.55 274 TYR B O 1
ATOM 2495 N N . ALA B 2 290 ? -46.881 78.395 -13.167 1.00 32.22 275 ALA B N 1
ATOM 2496 C CA . ALA B 2 290 ? -46.573 79.839 -13.297 1.00 32.12 275 ALA B CA 1
ATOM 2497 C C . ALA B 2 290 ? -45.221 80.129 -12.638 1.00 31.86 275 ALA B C 1
ATOM 2498 O O . ALA B 2 290 ? -44.847 79.393 -11.702 1.00 31.52 275 ALA B O 1
ATOM 2500 N N . SER B 2 291 ? -44.519 81.160 -13.118 1.00 31.87 276 SER B N 1
ATOM 2501 C CA . SER B 2 291 ? -43.194 81.599 -12.611 1.00 31.91 276 SER B CA 1
ATOM 2502 C C . SER B 2 291 ? -43.040 83.113 -12.795 1.00 32.61 276 SER B C 1
ATOM 2503 O O . SER B 2 291 ? -43.449 83.626 -13.855 1.00 32.32 276 SER B O 1
ATOM 2506 N N . VAL B 2 292 ? -42.473 83.790 -11.791 1.00 33.32 277 VAL B N 1
ATOM 2507 C CA . VAL B 2 292 ? -42.267 85.269 -11.766 1.00 34.35 277 VAL B CA 1
ATOM 2508 C C . VAL B 2 292 ? -40.864 85.567 -11.228 1.00 34.91 277 VAL B C 1
ATOM 2509 O O . VAL B 2 292 ? -40.164 84.612 -10.830 1.00 34.73 277 VAL B O 1
ATOM 2513 N N . ASN B 2 293 ? -40.486 86.849 -11.221 1.00 36.20 278 ASN B N 1
ATOM 2514 C CA . ASN B 2 293 ? -39.247 87.371 -10.586 1.00 37.27 278 ASN B CA 1
ATOM 2515 C C . ASN B 2 293 ? -39.643 88.323 -9.452 1.00 38.52 278 ASN B C 1
ATOM 2516 O O . ASN B 2 293 ? -40.715 88.954 -9.554 1.00 38.81 278 ASN B O 1
ATOM 2521 N N . ASN B 2 294 ? -38.805 88.413 -8.415 1.00 40.04 279 ASN B N 1
ATOM 2522 C CA . ASN B 2 294 ? -38.979 89.336 -7.261 1.00 41.26 279 ASN B CA 1
ATOM 2523 C C . ASN B 2 294 ? -38.697 90.773 -7.710 1.00 41.49 279 ASN B C 1
ATOM 2524 O O . ASN B 2 294 ? -39.492 91.665 -7.354 1.00 41.80 279 ASN B O 1
ATOM 2529 N N . ALA B 2 295 ? -37.601 90.971 -8.452 1.00 41.69 280 ALA B N 1
ATOM 2530 C CA . ALA B 2 295 ? -37.015 92.288 -8.798 1.00 41.80 280 ALA B CA 1
ATOM 2531 C C . ALA B 2 295 ? -36.682 93.041 -7.502 1.00 42.28 280 ALA B C 1
ATOM 2532 O O . ALA B 2 295 ? -36.939 94.261 -7.437 1.00 42.89 280 ALA B O 1
ATOM 2534 N N . TYR B 2 296 ? -36.125 92.326 -6.516 1.00 42.18 281 TYR B N 1
ATOM 2535 C CA . TYR B 2 296 ? -35.857 92.815 -5.137 1.00 41.80 281 TYR B CA 1
ATOM 2536 C C . TYR B 2 296 ? -34.375 92.608 -4.797 1.00 41.24 281 TYR B C 1
ATOM 2537 O O . TYR B 2 296 ? -33.657 93.613 -4.625 1.00 41.14 281 TYR B O 1
ATOM 2546 N N . HIS B 2 297 ? -33.940 91.347 -4.702 1.00 40.65 282 HIS B N 1
ATOM 2547 C CA . HIS B 2 297 ? -32.547 90.946 -4.361 1.00 40.84 282 HIS B CA 1
ATOM 2548 C C . HIS B 2 297 ? -32.254 89.556 -4.938 1.00 40.19 282 HIS B C 1
ATOM 2549 O O . HIS B 2 297 ? -33.219 88.837 -5.269 1.00 39.61 282 HIS B O 1
ATOM 2556 N N . MET B 2 298 ? -30.971 89.200 -5.007 1.00 40.39 283 MET B N 1
ATOM 2557 C CA . MET B 2 298 ? -30.512 87.907 -5.572 1.00 39.99 283 MET B CA 1
ATOM 2558 C C . MET B 2 298 ? -30.705 86.769 -4.567 1.00 40.20 283 MET B C 1
ATOM 2559 O O . MET B 2 298 ? -31.151 85.697 -4.996 1.00 40.16 283 MET B O 1
ATOM 2564 N N . THR B 2 299 ? -30.410 87.008 -3.287 1.00 40.37 284 THR B N 1
ATOM 2565 C CA . THR B 2 299 ? -30.493 85.939 -2.257 1.00 40.10 284 THR B CA 1
ATOM 2566 C C . THR B 2 299 ? -31.578 86.252 -1.221 1.00 39.89 284 THR B C 1
ATOM 2567 O O . THR B 2 299 ? -32.291 85.327 -0.815 1.00 39.55 284 THR B O 1
ATOM 2571 N N . ASP B 2 300 ? -31.697 87.516 -0.829 1.00 40.12 285 ASP B N 1
ATOM 2572 C CA . ASP B 2 300 ? -32.691 87.957 0.189 1.00 40.37 285 ASP B CA 1
ATOM 2573 C C . ASP B 2 300 ? -34.106 87.896 -0.399 1.00 39.76 285 ASP B C 1
ATOM 2574 O O . ASP B 2 300 ? -34.258 88.157 -1.610 1.00 38.99 285 ASP B O 1
ATOM 2579 N N . LEU B 2 301 ? -35.093 87.566 0.442 1.00 39.64 286 LEU B N 1
ATOM 2580 C CA . LEU B 2 301 ? -36.541 87.508 0.099 1.00 39.43 286 LEU B CA 1
ATOM 2581 C C . LEU B 2 301 ? -37.297 88.520 0.957 1.00 39.58 286 LEU B C 1
ATOM 2582 O O . LEU B 2 301 ? -37.035 88.634 2.153 1.00 40.08 286 LEU B O 1
ATOM 2587 N N . PRO B 2 302 ? -38.259 89.281 0.385 1.00 39.53 287 PRO B N 1
ATOM 2588 C CA . PRO B 2 302 ? -39.005 90.284 1.147 1.00 40.47 287 PRO B CA 1
ATOM 2589 C C . PRO B 2 302 ? -40.070 89.660 2.063 1.00 41.12 287 PRO B C 1
ATOM 2590 O O . PRO B 2 302 ? -40.521 88.564 1.777 1.00 41.13 287 PRO B O 1
ATOM 2594 N N . ALA B 2 303 ? -40.449 90.379 3.124 1.00 42.04 288 ALA B N 1
ATOM 2595 C CA . ALA B 2 303 ? -41.356 89.913 4.201 1.00 42.65 288 ALA B CA 1
ATOM 2596 C C . ALA B 2 303 ? -42.796 89.806 3.680 1.00 43.79 288 ALA B C 1
ATOM 2597 O O . ALA B 2 303 ? -43.445 88.777 3.961 1.00 43.92 288 ALA B O 1
ATOM 2599 N N . ASP B 2 304 ? -43.272 90.827 2.957 1.00 44.83 289 ASP B N 1
ATOM 2600 C CA . ASP B 2 304 ? -44.677 90.946 2.474 1.00 45.81 289 ASP B CA 1
ATOM 2601 C C . ASP B 2 304 ? -45.030 89.744 1.585 1.00 45.93 289 ASP B C 1
ATOM 2602 O O . ASP B 2 304 ? -46.154 89.223 1.728 1.00 45.90 289 ASP B O 1
ATOM 2607 N N . GLY B 2 305 ? -44.110 89.327 0.707 1.00 46.45 290 GLY B N 1
ATOM 2608 C CA . GLY B 2 305 ? -44.271 88.163 -0.187 1.00 46.34 290 GLY B CA 1
ATOM 2609 C C . GLY B 2 305 ? -45.347 88.389 -1.236 1.00 46.58 290 GLY B C 1
ATOM 2610 O O . GLY B 2 305 ? -46.180 87.480 -1.430 1.00 46.77 290 GLY B O 1
ATOM 2611 N N . MET B 2 306 ? -45.326 89.552 -1.897 1.00 46.70 291 MET B N 1
ATOM 2612 C CA . MET B 2 306 ? -46.316 89.958 -2.933 1.00 46.95 291 MET B CA 1
ATOM 2613 C C . MET B 2 306 ? -46.044 89.200 -4.239 1.00 44.59 291 MET B C 1
ATOM 2614 O O . MET B 2 306 ? -47.024 88.799 -4.897 1.00 44.38 291 MET B O 1
ATOM 2619 N N . ALA B 2 307 ? -44.767 89.024 -4.599 1.00 42.35 292 ALA B N 1
ATOM 2620 C CA . ALA B 2 307 ? -44.316 88.343 -5.836 1.00 40.93 292 ALA B CA 1
ATOM 2621 C C . ALA B 2 307 ? -44.787 86.883 -5.828 1.00 39.42 292 ALA B C 1
ATOM 2622 O O . ALA B 2 307 ? -45.407 86.459 -6.823 1.00 39.11 292 ALA B O 1
ATOM 2624 N N . MET B 2 308 ? -44.505 86.156 -4.741 1.00 38.15 293 MET B N 1
ATOM 2625 C CA . MET B 2 308 ? -44.899 84.733 -4.549 1.00 37.19 293 MET B CA 1
ATOM 2626 C C . MET B 2 308 ? -46.428 84.615 -4.599 1.00 37.26 293 MET B C 1
ATOM 2627 O O . MET B 2 308 ? -46.919 83.640 -5.198 1.00 37.13 293 MET B O 1
ATOM 2632 N N . ALA B 2 309 ? -47.144 85.571 -3.996 1.00 37.79 294 ALA B N 1
ATOM 2633 C CA . ALA B 2 309 ? -48.625 85.638 -3.962 1.00 38.05 294 ALA B CA 1
ATOM 2634 C C . ALA B 2 309 ? -49.176 85.780 -5.386 1.00 38.09 294 ALA B C 1
ATOM 2635 O O . ALA B 2 309 ? -50.205 85.141 -5.683 1.00 38.37 294 ALA B O 1
ATOM 2637 N N . ARG B 2 310 ? -48.518 86.585 -6.228 1.00 38.24 295 ARG B N 1
ATOM 2638 C CA . ARG B 2 310 ? -48.913 86.814 -7.646 1.00 38.77 295 ARG B CA 1
ATOM 2639 C C . ARG B 2 310 ? -48.669 85.531 -8.452 1.00 38.56 295 ARG B C 1
ATOM 2640 O O . ARG B 2 310 ? -49.491 85.233 -9.339 1.00 38.87 295 ARG B O 1
ATOM 2648 N N . CYS B 2 311 ? -47.587 84.806 -8.146 1.00 38.26 296 CYS B N 1
ATOM 2649 C CA . CYS B 2 311 ? -47.185 83.534 -8.811 1.00 38.26 296 CYS B CA 1
ATOM 2650 C C . CYS B 2 311 ? -48.226 82.441 -8.532 1.00 38.78 296 CYS B C 1
ATOM 2651 O O . CYS B 2 311 ? -48.563 81.700 -9.476 1.00 38.97 296 CYS B O 1
ATOM 2654 N N . ILE B 2 312 ? -48.705 82.348 -7.286 1.00 39.62 297 ILE B N 1
ATOM 2655 C CA . ILE B 2 312 ? -49.776 81.397 -6.854 1.00 40.42 297 ILE B CA 1
ATOM 2656 C C . ILE B 2 312 ? -51.059 81.720 -7.632 1.00 41.06 297 ILE B C 1
ATOM 2657 O O . ILE B 2 312 ? -51.725 80.770 -8.090 1.00 41.38 297 ILE B O 1
ATOM 2662 N N . ASP B 2 313 ? -51.382 83.011 -7.763 1.00 42.14 298 ASP B N 1
ATOM 2663 C CA . ASP B 2 313 ? -52.615 83.517 -8.426 1.00 43.00 298 ASP B CA 1
ATOM 2664 C C . ASP B 2 313 ? -52.595 83.133 -9.911 1.00 42.86 298 ASP B C 1
ATOM 2665 O O . ASP B 2 313 ? -53.643 82.679 -10.413 1.00 43.66 298 ASP B O 1
ATOM 2670 N N . MET B 2 314 ? -51.451 83.307 -10.583 1.00 42.00 299 MET B N 1
ATOM 2671 C CA . MET B 2 314 ? -51.291 83.050 -12.041 1.00 41.83 299 MET B CA 1
ATOM 2672 C C . MET B 2 314 ? -51.281 81.539 -12.310 1.00 39.98 299 MET B C 1
ATOM 2673 O O . MET B 2 314 ? -51.747 81.140 -13.394 1.00 40.18 299 MET B O 1
ATOM 2678 N N . ALA B 2 315 ? -50.775 80.739 -11.366 1.00 38.36 300 ALA B N 1
ATOM 2679 C CA . ALA B 2 315 ? -50.748 79.258 -11.436 1.00 37.50 300 ALA B CA 1
ATOM 2680 C C . ALA B 2 315 ? -52.180 78.705 -11.391 1.00 37.06 300 ALA B C 1
ATOM 2681 O O . ALA B 2 315 ? -52.453 77.719 -12.103 1.00 36.28 300 ALA B O 1
ATOM 2683 N N . LEU B 2 316 ? -53.055 79.318 -10.585 1.00 37.02 301 LEU B N 1
ATOM 2684 C CA . LEU B 2 316 ? -54.477 78.904 -10.419 1.00 37.52 301 LEU B CA 1
ATOM 2685 C C . LEU B 2 316 ? -55.285 79.300 -11.662 1.00 37.89 301 LEU B C 1
ATOM 2686 O O . LEU B 2 316 ? -56.150 78.501 -12.071 1.00 37.43 301 LEU B O 1
ATOM 2691 N N . LYS B 2 317 ? -55.021 80.483 -12.230 1.00 38.62 302 LYS B N 1
ATOM 2692 C CA . LYS B 2 317 ? -55.629 80.958 -13.506 1.00 39.27 302 LYS B CA 1
ATOM 2693 C C . LYS B 2 317 ? -55.194 80.036 -14.653 1.00 37.92 302 LYS B C 1
ATOM 2694 O O . LYS B 2 317 ? -56.026 79.774 -15.543 1.00 37.61 302 LYS B O 1
ATOM 2700 N N . ASP B 2 318 ? -53.941 79.571 -14.624 1.00 36.99 303 ASP B N 1
ATOM 2701 C CA . ASP B 2 318 ? -53.344 78.668 -15.646 1.00 36.30 303 ASP B CA 1
ATOM 2702 C C . ASP B 2 318 ? -54.028 77.296 -15.580 1.00 36.37 303 ASP B C 1
ATOM 2703 O O . ASP B 2 318 ? -54.275 76.709 -16.653 1.00 36.06 303 ASP B O 1
ATOM 2708 N N . ALA B 2 319 ? -54.316 76.811 -14.368 1.00 36.56 304 ALA B N 1
ATOM 2709 C CA . ALA B 2 319 ? -54.985 75.515 -14.098 1.00 36.94 304 ALA B CA 1
ATOM 2710 C C . ALA B 2 319 ? -56.503 75.646 -14.281 1.00 37.48 304 ALA B C 1
ATOM 2711 O O . ALA B 2 319 ? -57.165 74.597 -14.408 1.00 37.19 304 ALA B O 1
ATOM 2713 N N . GLN B 2 320 ? -57.026 76.880 -14.283 1.00 38.35 305 GLN B N 1
ATOM 2714 C CA . GLN B 2 320 ? -58.476 77.209 -14.375 1.00 39.69 305 GLN B CA 1
ATOM 2715 C C . GLN B 2 320 ? -59.207 76.600 -13.170 1.00 40.70 305 GLN B C 1
ATOM 2716 O O . GLN B 2 320 ? -60.299 76.026 -13.362 1.00 41.48 305 GLN B O 1
ATOM 2722 N N . ILE B 2 321 ? -58.617 76.731 -11.977 1.00 41.40 306 ILE B N 1
ATOM 2723 C CA . ILE B 2 321 ? -59.152 76.203 -10.686 1.00 42.41 306 ILE B CA 1
ATOM 2724 C C . ILE B 2 321 ? -59.282 77.372 -9.701 1.00 42.98 306 ILE B C 1
ATOM 2725 O O . ILE B 2 321 ? -58.375 78.228 -9.674 1.00 42.60 306 ILE B O 1
ATOM 2730 N N . SER B 2 322 ? -60.373 77.396 -8.929 1.00 43.92 307 SER B N 1
ATOM 2731 C CA . SER B 2 322 ? -60.684 78.435 -7.911 1.00 44.47 307 SER B CA 1
ATOM 2732 C C . SER B 2 322 ? -59.793 78.234 -6.687 1.00 44.32 307 SER B C 1
ATOM 2733 O O . SER B 2 322 ? -59.529 77.098 -6.301 1.00 45.13 307 SER B O 1
ATOM 2736 N N . PRO B 2 323 ? -59.303 79.318 -6.037 1.00 43.84 308 PRO B N 1
ATOM 2737 C CA . PRO B 2 323 ? -58.499 79.190 -4.818 1.00 43.02 308 PRO B CA 1
ATOM 2738 C C . PRO B 2 323 ? -59.235 78.526 -3.641 1.00 42.77 308 PRO B C 1
ATOM 2739 O O . PRO B 2 323 ? -58.567 78.038 -2.748 1.00 41.65 308 PRO B O 1
ATOM 2743 N N . SER B 2 324 ? -60.573 78.528 -3.666 1.00 43.35 309 SER B N 1
ATOM 2744 C CA . SER B 2 324 ? -61.462 78.000 -2.595 1.00 43.55 309 SER B CA 1
ATOM 2745 C C . SER B 2 324 ? -61.299 76.481 -2.438 1.00 42.80 309 SER B C 1
ATOM 2746 O O . SER B 2 324 ? -61.542 75.984 -1.320 1.00 43.41 309 SER B O 1
ATOM 2749 N N . THR B 2 325 ? -60.913 75.774 -3.507 1.00 41.86 310 THR B N 1
ATOM 2750 C CA . THR B 2 325 ? -60.751 74.293 -3.537 1.00 41.31 310 THR B CA 1
ATOM 2751 C C . THR B 2 325 ? -59.374 73.885 -2.996 1.00 39.75 310 THR B C 1
ATOM 2752 O O . THR B 2 325 ? -59.191 72.679 -2.733 1.00 38.90 310 THR B O 1
ATOM 2756 N N . VAL B 2 326 ? -58.446 74.836 -2.839 1.00 38.76 311 VAL B N 1
ATOM 2757 C CA . VAL B 2 326 ? -57.065 74.584 -2.322 1.00 38.30 311 VAL B CA 1
ATOM 2758 C C . VAL B 2 326 ? -57.157 74.295 -0.818 1.00 38.50 311 VAL B C 1
ATOM 2759 O O . VAL B 2 326 ? -57.499 75.229 -0.064 1.00 40.02 311 VAL B O 1
ATOM 2763 N N . ASN B 2 327 ? -56.860 73.056 -0.406 1.00 37.81 312 ASN B N 1
ATOM 2764 C CA . ASN B 2 327 ? -56.939 72.602 1.011 1.00 37.50 312 ASN B CA 1
ATOM 2765 C C . ASN B 2 327 ? -55.632 71.911 1.433 1.00 37.46 312 ASN B C 1
ATOM 2766 O O . ASN B 2 327 ? -55.658 71.195 2.450 1.00 37.59 312 ASN B O 1
ATOM 2771 N N . TYR B 2 328 ? -54.531 72.129 0.705 1.00 37.16 313 TYR B N 1
ATOM 2772 C CA . TYR B 2 328 ? -53.175 71.638 1.071 1.00 36.80 313 TYR B CA 1
ATOM 2773 C C . TYR B 2 328 ? -52.106 72.367 0.246 1.00 36.33 313 TYR B C 1
ATOM 2774 O O . TYR B 2 328 ? -52.328 72.602 -0.957 1.00 37.33 313 TYR B O 1
ATOM 2783 N N . ILE B 2 329 ? -50.980 72.703 0.886 1.00 35.51 314 ILE B N 1
ATOM 2784 C CA . ILE B 2 329 ? -49.826 73.431 0.275 1.00 34.63 314 ILE B CA 1
ATOM 2785 C C . ILE B 2 329 ? -48.526 72.726 0.684 1.00 34.30 314 ILE B C 1
ATOM 2786 O O . ILE B 2 329 ? -48.269 72.623 1.898 1.00 33.74 314 ILE B O 1
ATOM 2791 N N . SER B 2 330 ? -47.746 72.256 -0.295 1.00 34.00 315 SER B N 1
ATOM 2792 C CA . SER B 2 330 ? -46.363 71.737 -0.119 1.00 34.13 315 SER B CA 1
ATOM 2793 C C . SER B 2 330 ? -45.374 72.898 -0.275 1.00 34.44 315 SER B C 1
ATOM 2794 O O . SER B 2 330 ? -44.844 73.081 -1.387 1.00 35.49 315 SER B O 1
ATOM 2797 N N . ALA B 2 331 ? -45.143 73.660 0.798 1.00 34.24 316 ALA B N 1
ATOM 2798 C CA . ALA B 2 331 ? -44.327 74.897 0.788 1.00 34.26 316 ALA B CA 1
ATOM 2799 C C . ALA B 2 331 ? -42.847 74.549 0.593 1.00 34.57 316 ALA B C 1
ATOM 2800 O O . ALA B 2 331 ? -42.456 73.403 0.896 1.00 34.60 316 ALA B O 1
ATOM 2802 N N . HIS B 2 332 ? -42.078 75.548 0.155 1.00 34.71 317 HIS B N 1
ATOM 2803 C CA . HIS B 2 332 ? -40.618 75.437 -0.079 1.00 35.24 317 HIS B CA 1
ATOM 2804 C C . HIS B 2 332 ? -39.927 75.140 1.251 1.00 35.36 317 HIS B C 1
ATOM 2805 O O . HIS B 2 332 ? -39.142 74.194 1.281 1.00 36.57 317 HIS B O 1
ATOM 2812 N N . GLY B 2 333 ? -40.257 75.905 2.299 1.00 35.60 318 GLY B N 1
ATOM 2813 C CA . GLY B 2 333 ? -39.793 75.676 3.684 1.00 35.61 318 GLY B CA 1
ATOM 2814 C C . GLY B 2 333 ? -38.309 75.411 3.867 1.00 35.72 318 GLY B C 1
ATOM 2815 O O . GLY B 2 333 ? -38.002 74.348 4.400 1.00 35.85 318 GLY B O 1
ATOM 2816 N N . SER B 2 334 ? -37.421 76.302 3.429 1.00 35.81 319 SER B N 1
ATOM 2817 C CA . SER B 2 334 ? -35.953 76.085 3.573 1.00 36.12 319 SER B CA 1
ATOM 2818 C C . SER B 2 334 ? -35.460 76.124 5.032 1.00 36.89 319 SER B C 1
ATOM 2819 O O . SER B 2 334 ? -34.368 75.605 5.295 1.00 37.56 319 SER B O 1
ATOM 2822 N N . SER B 2 335 ? -36.197 76.785 5.921 1.00 37.33 320 SER B N 1
ATOM 2823 C CA . SER B 2 335 ? -35.847 76.957 7.358 1.00 37.81 320 SER B CA 1
ATOM 2824 C C . SER B 2 335 ? -34.825 78.091 7.521 1.00 37.64 320 SER B C 1
ATOM 2825 O O . SER B 2 335 ? -34.021 78.030 8.471 1.00 37.72 320 SER B O 1
ATOM 2828 N N . THR B 2 336 ? -34.857 79.084 6.625 1.00 37.68 321 THR B N 1
ATOM 2829 C CA . THR B 2 336 ? -34.173 80.396 6.783 1.00 38.18 321 THR B CA 1
ATOM 2830 C C . THR B 2 336 ? -35.181 81.390 7.368 1.00 38.24 321 THR B C 1
ATOM 2831 O O . THR B 2 336 ? -36.395 81.126 7.256 1.00 37.96 321 THR B O 1
ATOM 2835 N N . ALA B 2 337 ? -34.694 82.483 7.961 1.00 38.76 322 ALA B N 1
ATOM 2836 C CA . ALA B 2 337 ? -35.515 83.526 8.622 1.00 39.06 322 ALA B CA 1
ATOM 2837 C C . ALA B 2 337 ? -36.436 84.206 7.599 1.00 39.01 322 ALA B C 1
ATOM 2838 O O . ALA B 2 337 ? -37.596 84.491 7.956 1.00 38.52 322 ALA B O 1
ATOM 2840 N N . GLN B 2 338 ? -35.945 84.432 6.374 1.00 39.78 323 GLN B N 1
ATOM 2841 C CA . GLN B 2 338 ? -36.591 85.303 5.352 1.00 40.56 323 GLN B CA 1
ATOM 2842 C C . GLN B 2 338 ? -37.550 84.500 4.460 1.00 39.94 323 GLN B C 1
ATOM 2843 O O . GLN B 2 338 ? -38.551 85.094 4.012 1.00 40.12 323 GLN B O 1
ATOM 2849 N N . ASN B 2 339 ? -37.262 83.220 4.200 1.00 39.58 324 ASN B N 1
ATOM 2850 C CA . ASN B 2 339 ? -38.051 82.364 3.270 1.00 38.74 324 ASN B CA 1
ATOM 2851 C C . ASN B 2 339 ? -39.402 81.997 3.898 1.00 37.98 324 ASN B C 1
ATOM 2852 O O . ASN B 2 339 ? -40.426 82.119 3.200 1.00 38.52 324 ASN B O 1
ATOM 2857 N N . ASP B 2 340 ? -39.396 81.541 5.154 1.00 37.47 325 ASP B N 1
ATOM 2858 C CA . ASP B 2 340 ? -40.582 80.959 5.840 1.00 37.64 325 ASP B CA 1
ATOM 2859 C C . ASP B 2 340 ? -41.617 82.055 6.120 1.00 37.91 325 ASP B C 1
ATOM 2860 O O . ASP B 2 340 ? -42.823 81.758 6.012 1.00 37.53 325 ASP B O 1
ATOM 2865 N N . ILE B 2 341 ? -41.166 83.263 6.477 1.00 38.93 326 ILE B N 1
ATOM 2866 C CA . ILE B 2 341 ? -42.045 84.452 6.701 1.00 39.93 326 ILE B CA 1
ATOM 2867 C C . ILE B 2 341 ? -42.621 84.901 5.350 1.00 39.54 326 ILE B C 1
ATOM 2868 O O . ILE B 2 341 ? -43.807 85.289 5.319 1.00 39.07 326 ILE B O 1
ATOM 2873 N N . ASN B 2 342 ? -41.818 84.827 4.281 1.00 39.09 327 ASN B N 1
ATOM 2874 C CA . ASN B 2 342 ? -42.185 85.245 2.899 1.00 39.24 327 ASN B CA 1
ATOM 2875 C C . ASN B 2 342 ? -43.362 84.396 2.403 1.00 39.40 327 ASN B C 1
ATOM 2876 O O . ASN B 2 342 ? -44.321 84.982 1.861 1.00 39.51 327 ASN B O 1
ATOM 2881 N N . GLU B 2 343 ? -43.284 83.074 2.584 1.00 39.44 328 GLU B N 1
ATOM 2882 C CA . GLU B 2 343 ? -44.294 82.093 2.098 1.00 39.68 328 GLU B CA 1
ATOM 2883 C C . GLU B 2 343 ? -45.579 82.200 2.928 1.00 39.14 328 GLU B C 1
ATOM 2884 O O . GLU B 2 343 ? -46.669 82.119 2.330 1.00 39.08 328 GLU B O 1
ATOM 2890 N N . SER B 2 344 ? -45.454 82.352 4.251 1.00 38.62 329 SER B N 1
ATOM 2891 C CA . SER B 2 344 ? -46.591 82.471 5.202 1.00 38.73 329 SER B CA 1
ATOM 2892 C C . SER B 2 344 ? -47.453 83.682 4.829 1.00 38.16 329 SER B C 1
ATOM 2893 O O . SER B 2 344 ? -48.685 83.518 4.724 1.00 38.00 329 SER B O 1
ATOM 2896 N N . ASN B 2 345 ? -46.820 84.842 4.622 1.00 37.75 330 ASN B N 1
ATOM 2897 C CA . ASN B 2 345 ? -47.493 86.119 4.258 1.00 37.51 330 ASN B CA 1
ATOM 2898 C C . ASN B 2 345 ? -48.043 86.029 2.827 1.00 36.99 330 ASN B C 1
ATOM 2899 O O . ASN B 2 345 ? -49.075 86.675 2.560 1.00 37.33 330 ASN B O 1
ATOM 2904 N N . ALA B 2 346 ? -47.383 85.268 1.947 1.00 36.49 331 ALA B N 1
ATOM 2905 C CA . ALA B 2 346 ? -47.803 85.043 0.542 1.00 37.02 331 ALA B CA 1
ATOM 2906 C C . ALA B 2 346 ? -49.127 84.268 0.513 1.00 37.27 331 ALA B C 1
ATOM 2907 O O . ALA B 2 346 ? -50.042 84.693 -0.221 1.00 37.38 331 ALA B O 1
ATOM 2909 N N . ILE B 2 347 ? -49.221 83.183 1.291 1.00 37.42 332 ILE B N 1
ATOM 2910 C CA . ILE B 2 347 ? -50.440 82.326 1.421 1.00 37.74 332 ILE B CA 1
ATOM 2911 C C . ILE B 2 347 ? -51.560 83.153 2.067 1.00 38.37 332 ILE B C 1
ATOM 2912 O O . ILE B 2 347 ? -52.722 82.999 1.643 1.00 37.76 332 ILE B O 1
ATOM 2917 N N . LYS B 2 348 ? -51.216 83.996 3.048 1.00 39.39 333 LYS B N 1
ATOM 2918 C CA . LYS B 2 348 ? -52.162 84.896 3.766 1.00 40.40 333 LYS B CA 1
ATOM 2919 C C . LYS B 2 348 ? -52.768 85.919 2.796 1.00 41.41 333 LYS B C 1
ATOM 2920 O O . LYS B 2 348 ? -53.923 86.317 3.022 1.00 41.42 333 LYS B O 1
ATOM 2926 N N . PHE B 2 349 ? -52.018 86.341 1.771 1.00 42.46 334 PHE B N 1
ATOM 2927 C CA . PHE B 2 349 ? -52.438 87.394 0.808 1.00 43.75 334 PHE B CA 1
ATOM 2928 C C . PHE B 2 349 ? -53.447 86.821 -0.197 1.00 43.90 334 PHE B C 1
ATOM 2929 O O . PHE B 2 349 ? -54.452 87.503 -0.479 1.00 44.22 334 PHE B O 1
ATOM 2937 N N . VAL B 2 350 ? -53.187 85.616 -0.717 1.00 43.78 335 VAL B N 1
ATOM 2938 C CA . VAL B 2 350 ? -54.024 84.952 -1.764 1.00 44.45 335 VAL B CA 1
ATOM 2939 C C . VAL B 2 350 ? -55.323 84.453 -1.118 1.00 44.87 335 VAL B C 1
ATOM 2940 O O . VAL B 2 350 ? -56.401 84.934 -1.520 1.00 45.58 335 VAL B O 1
ATOM 2944 N N . LEU B 2 351 ? -55.219 83.525 -0.160 1.00 44.97 336 LEU B N 1
ATOM 2945 C CA . LEU B 2 351 ? -56.382 82.853 0.485 1.00 46.01 336 LEU B CA 1
ATOM 2946 C C . LEU B 2 351 ? -57.108 83.843 1.404 1.00 46.83 336 LEU B C 1
ATOM 2947 O O . LEU B 2 351 ? -58.353 83.887 1.349 1.00 48.12 336 LEU B O 1
ATOM 2952 N N . GLY B 2 352 ? -56.358 84.600 2.213 1.00 47.27 337 GLY B N 1
ATOM 2953 C CA . GLY B 2 352 ? -56.901 85.596 3.157 1.00 47.12 337 GLY B CA 1
ATOM 2954 C C . GLY B 2 352 ? -57.153 84.990 4.527 1.00 46.97 337 GLY B C 1
ATOM 2955 O O . GLY B 2 352 ? -56.189 84.484 5.135 1.00 46.84 337 GLY B O 1
ATOM 2956 N N . GLU B 2 353 ? -58.408 85.028 4.985 1.00 47.16 338 GLU B N 1
ATOM 2957 C CA . GLU B 2 353 ? -58.842 84.531 6.319 1.00 47.30 338 GLU B CA 1
ATOM 2958 C C . GLU B 2 353 ? -58.980 83.003 6.283 1.00 46.77 338 GLU B C 1
ATOM 2959 O O . GLU B 2 353 ? -58.995 82.389 7.368 1.00 47.11 338 GLU B O 1
ATOM 2965 N N . SER B 2 354 ? -59.066 82.416 5.083 1.00 46.48 339 SER B N 1
ATOM 2966 C CA . SER B 2 354 ? -59.256 80.960 4.846 1.00 46.02 339 SER B CA 1
ATOM 2967 C C . SER B 2 354 ? -57.915 80.211 4.898 1.00 45.48 339 SER B C 1
ATOM 2968 O O . SER B 2 354 ? -57.938 78.970 4.784 1.00 45.43 339 SER B O 1
ATOM 2971 N N . ALA B 2 355 ? -56.799 80.931 5.064 1.00 44.97 340 ALA B N 1
ATOM 2972 C CA . ALA B 2 355 ? -55.417 80.397 5.003 1.00 44.81 340 ALA B CA 1
ATOM 2973 C C . ALA B 2 355 ? -55.096 79.553 6.244 1.00 45.02 340 ALA B C 1
ATOM 2974 O O . ALA B 2 355 ? -54.274 78.622 6.122 1.00 44.96 340 ALA B O 1
ATOM 2976 N N . PHE B 2 356 ? -55.712 79.867 7.389 1.00 44.97 341 PHE B N 1
ATOM 2977 C CA . PHE B 2 356 ? -55.365 79.316 8.728 1.00 44.74 341 PHE B CA 1
ATOM 2978 C C . PHE B 2 356 ? -55.696 77.819 8.805 1.00 45.15 341 PHE B C 1
ATOM 2979 O O . PHE B 2 356 ? -54.906 77.071 9.416 1.00 47.10 341 PHE B O 1
ATOM 2987 N N . GLY B 2 357 ? -56.817 77.398 8.210 1.00 44.75 342 GLY B N 1
ATOM 2988 C CA . GLY B 2 357 ? -57.295 76.000 8.236 1.00 43.84 342 GLY B CA 1
ATOM 2989 C C . GLY B 2 357 ? -56.403 75.055 7.447 1.00 42.46 342 GLY B C 1
ATOM 2990 O O . GLY B 2 357 ? -56.306 73.877 7.842 1.00 41.91 342 GLY B O 1
ATOM 2991 N N . ILE B 2 358 ? -55.773 75.551 6.377 1.00 41.41 343 ILE B N 1
ATOM 2992 C CA . ILE B 2 358 ? -55.075 74.732 5.340 1.00 40.30 343 ILE B CA 1
ATOM 2993 C C . ILE B 2 358 ? -53.783 74.161 5.922 1.00 39.65 343 ILE B C 1
ATOM 2994 O O . ILE B 2 358 ? -52.917 74.916 6.359 1.00 39.81 343 ILE B O 1
ATOM 2999 N N . PRO B 2 359 ? -53.616 72.817 5.949 1.00 38.49 344 PRO B N 1
ATOM 3000 C CA . PRO B 2 359 ? -52.332 72.203 6.293 1.00 38.02 344 PRO B CA 1
ATOM 3001 C C . PRO B 2 359 ? -51.223 72.582 5.298 1.00 37.25 344 PRO B C 1
ATOM 3002 O O . PRO B 2 359 ? -51.406 72.380 4.110 1.00 37.04 344 PRO B O 1
ATOM 3006 N N . ILE B 2 360 ? -50.118 73.133 5.811 1.00 36.39 345 ILE B N 1
ATOM 3007 C CA . ILE B 2 360 ? -48.906 73.538 5.036 1.00 35.91 345 ILE B CA 1
ATOM 3008 C C . ILE B 2 360 ? -47.704 72.798 5.633 1.00 35.62 345 ILE B C 1
ATOM 3009 O O . ILE B 2 360 ? -47.580 72.808 6.866 1.00 36.32 345 ILE B O 1
ATOM 3014 N N . ASN B 2 361 ? -46.854 72.179 4.808 1.00 34.83 346 ASN B N 1
ATOM 3015 C CA . ASN B 2 361 ? -45.671 71.416 5.296 1.00 34.58 346 ASN B CA 1
ATOM 3016 C C . ASN B 2 361 ? -44.432 71.733 4.452 1.00 34.45 346 ASN B C 1
ATOM 3017 O O . ASN B 2 361 ? -44.576 72.306 3.353 1.00 34.78 346 ASN B O 1
ATOM 3022 N N . SER B 2 362 ? -43.261 71.369 4.984 1.00 34.12 347 SER B N 1
ATOM 3023 C CA . SER B 2 362 ? -41.934 71.429 4.320 1.00 33.65 347 SER B CA 1
ATOM 3024 C C . SER B 2 362 ? -41.221 70.086 4.515 1.00 33.65 347 SER B C 1
ATOM 3025 O O . SER B 2 362 ? -41.076 69.665 5.679 1.00 34.01 347 SER B O 1
ATOM 3028 N N . LEU B 2 363 ? -40.801 69.444 3.421 1.00 33.41 348 LEU B N 1
ATOM 3029 C CA . LEU B 2 363 ? -40.081 68.142 3.445 1.00 33.50 348 LEU B CA 1
ATOM 3030 C C . LEU B 2 363 ? -38.625 68.366 3.875 1.00 33.29 348 LEU B C 1
ATOM 3031 O O . LEU B 2 363 ? -37.991 67.392 4.324 1.00 33.18 348 LEU B O 1
ATOM 3036 N N . LYS B 2 364 ? -38.127 69.602 3.752 1.00 33.27 349 LYS B N 1
ATOM 3037 C CA . LYS B 2 364 ? -36.716 69.982 4.043 1.00 33.52 349 LYS B CA 1
ATOM 3038 C C . LYS B 2 364 ? -36.409 69.836 5.541 1.00 34.03 349 LYS B C 1
ATOM 3039 O O . LYS B 2 364 ? -35.216 69.903 5.893 1.00 34.48 349 LYS B O 1
ATOM 3045 N N . SER B 2 365 ? -37.429 69.651 6.388 1.00 34.36 350 SER B N 1
ATOM 3046 C CA . SER B 2 365 ? -37.282 69.366 7.841 1.00 34.35 350 SER B CA 1
ATOM 3047 C C . SER B 2 365 ? -36.688 67.966 8.052 1.00 34.42 350 SER B C 1
ATOM 3048 O O . SER B 2 365 ? -36.014 67.765 9.082 1.00 34.82 350 SER B O 1
ATOM 3051 N N . MET B 2 366 ? -36.945 67.040 7.121 1.00 33.49 351 MET B N 1
ATOM 3052 C CA . MET B 2 366 ? -36.450 65.636 7.154 1.00 33.19 351 MET B CA 1
ATOM 3053 C C . MET B 2 366 ? -35.297 65.457 6.157 1.00 32.83 351 MET B C 1
ATOM 3054 O O . MET B 2 366 ? -34.283 64.841 6.539 1.00 32.66 351 MET B O 1
ATOM 3059 N N . THR B 2 367 ? -35.454 65.968 4.930 1.00 32.46 352 THR B N 1
ATOM 3060 C CA . THR B 2 367 ? -34.535 65.737 3.781 1.00 32.54 352 THR B CA 1
ATOM 3061 C C . THR B 2 367 ? -33.375 66.741 3.782 1.00 32.45 352 THR B C 1
ATOM 3062 O O . THR B 2 367 ? -32.295 66.379 3.275 1.00 32.49 352 THR B O 1
ATOM 3066 N N . GLY B 2 368 ? -33.589 67.950 4.311 1.00 32.34 353 GLY B N 1
ATOM 3067 C CA . GLY B 2 368 ? -32.685 69.099 4.110 1.00 32.11 353 GLY B CA 1
ATOM 3068 C C . GLY B 2 368 ? -32.933 69.728 2.751 1.00 32.07 353 GLY B C 1
ATOM 3069 O O . GLY B 2 368 ? -33.966 69.396 2.135 1.00 31.83 353 GLY B O 1
ATOM 3070 N N . HIS B 2 369 ? -32.014 70.586 2.304 1.00 32.05 354 HIS B N 1
ATOM 3071 C CA . HIS B 2 369 ? -32.177 71.352 1.042 1.00 31.85 354 HIS B CA 1
ATOM 3072 C C . HIS B 2 369 ? -31.246 70.828 -0.055 1.00 31.85 354 HIS B C 1
ATOM 3073 O O . HIS B 2 369 ? -30.040 71.002 0.062 1.00 32.00 354 HIS B O 1
ATOM 3080 N N . ALA B 2 370 ? -31.832 70.276 -1.115 1.00 31.88 355 ALA B N 1
ATOM 3081 C CA . ALA B 2 370 ? -31.107 69.702 -2.270 1.00 31.80 355 ALA B CA 1
ATOM 3082 C C . ALA B 2 370 ? -31.175 70.667 -3.455 1.00 31.54 355 ALA B C 1
ATOM 3083 O O . ALA B 2 370 ? -31.009 70.211 -4.575 1.00 31.41 355 ALA B O 1
ATOM 3085 N N . LEU B 2 371 ? -31.468 71.937 -3.182 1.00 31.24 356 LEU B N 1
ATOM 3086 C CA . LEU B 2 371 ? -31.540 73.021 -4.195 1.00 31.10 356 LEU B CA 1
ATOM 3087 C C . LEU B 2 371 ? -32.608 72.683 -5.232 1.00 31.06 356 LEU B C 1
ATOM 3088 O O . LEU B 2 371 ? -33.772 72.601 -4.852 1.00 31.53 356 LEU B O 1
ATOM 3093 N N . ALA B 2 372 ? -32.214 72.552 -6.498 1.00 30.82 357 ALA B N 1
ATOM 3094 C CA . ALA B 2 372 ? -33.142 72.216 -7.600 1.00 30.68 357 ALA B CA 1
ATOM 3095 C C . ALA B 2 372 ? -33.782 70.852 -7.338 1.00 30.64 357 ALA B C 1
ATOM 3096 O O . ALA B 2 372 ? -34.994 70.726 -7.528 1.00 31.18 357 ALA B O 1
ATOM 3098 N N . ALA B 2 373 ? -33.001 69.895 -6.834 1.00 30.56 358 ALA B N 1
ATOM 3099 C CA . ALA B 2 373 ? -33.488 68.526 -6.559 1.00 30.68 358 ALA B CA 1
ATOM 3100 C C . ALA B 2 373 ? -34.621 68.516 -5.522 1.00 30.71 358 ALA B C 1
ATOM 3101 O O . ALA B 2 373 ? -35.478 67.644 -5.628 1.00 30.92 358 ALA B O 1
ATOM 3103 N N . ALA B 2 374 ? -34.606 69.436 -4.554 1.00 30.66 359 ALA B N 1
ATOM 3104 C CA . ALA B 2 374 ? -35.626 69.526 -3.485 1.00 30.58 359 ALA B CA 1
ATOM 3105 C C . ALA B 2 374 ? -37.019 69.725 -4.084 1.00 30.36 359 ALA B C 1
ATOM 3106 O O . ALA B 2 374 ? -37.948 69.139 -3.554 1.00 30.57 359 ALA B O 1
ATOM 3108 N N . ASN B 2 375 ? -37.150 70.522 -5.142 1.00 30.07 360 ASN B N 1
ATOM 3109 C CA . ASN B 2 375 ? -38.473 70.742 -5.781 1.00 29.81 360 ASN B CA 1
ATOM 3110 C C . ASN B 2 375 ? -39.042 69.421 -6.298 1.00 29.60 360 ASN B C 1
ATOM 3111 O O . ASN B 2 375 ? -40.209 69.165 -6.048 1.00 29.23 360 ASN B O 1
ATOM 3116 N N . ALA B 2 376 ? -38.213 68.634 -6.980 1.00 29.45 361 ALA B N 1
ATOM 3117 C CA . ALA B 2 376 ? -38.566 67.341 -7.613 1.00 29.65 361 ALA B CA 1
ATOM 3118 C C . ALA B 2 376 ? -38.895 66.299 -6.537 1.00 29.67 361 ALA B C 1
ATOM 3119 O O . ALA B 2 376 ? -39.924 65.613 -6.684 1.00 29.67 361 ALA B O 1
ATOM 3121 N N . ILE B 2 377 ? -38.055 66.189 -5.501 1.00 29.86 362 ILE B N 1
ATOM 3122 C CA . ILE B 2 377 ? -38.216 65.209 -4.382 1.00 30.14 362 ILE B CA 1
ATOM 3123 C C . ILE B 2 377 ? -39.532 65.512 -3.650 1.00 30.47 362 ILE B C 1
ATOM 3124 O O . ILE B 2 377 ? -40.264 64.553 -3.335 1.00 30.73 362 ILE B O 1
ATOM 3129 N N . GLU B 2 378 ? -39.814 66.794 -3.392 1.00 30.90 363 GLU B N 1
ATOM 3130 C CA . GLU B 2 378 ? -41.071 67.268 -2.748 1.00 31.21 363 GLU B CA 1
ATOM 3131 C C . GLU B 2 378 ? -42.257 67.043 -3.695 1.00 30.96 363 GLU B C 1
ATOM 3132 O O . GLU B 2 378 ? -43.362 66.774 -3.190 1.00 31.31 363 GLU B O 1
ATOM 3138 N N . SER B 2 379 ? -42.037 67.166 -5.009 1.00 30.57 364 SER B N 1
ATOM 3139 C CA . SER B 2 379 ? -43.045 66.905 -6.073 1.00 30.46 364 SER B CA 1
ATOM 3140 C C . SER B 2 379 ? -43.384 65.409 -6.124 1.00 30.57 364 SER B C 1
ATOM 3141 O O . SER B 2 379 ? -44.563 65.086 -6.367 1.00 31.18 364 SER B O 1
ATOM 3144 N N . VAL B 2 380 ? -42.392 64.535 -5.914 1.00 30.31 365 VAL B N 1
ATOM 3145 C CA . VAL B 2 380 ? -42.587 63.056 -5.807 1.00 30.24 365 VAL B CA 1
ATOM 3146 C C . VAL B 2 380 ? -43.399 62.769 -4.538 1.00 30.47 365 VAL B C 1
ATOM 3147 O O . VAL B 2 380 ? -44.369 61.990 -4.622 1.00 30.74 365 VAL B O 1
ATOM 3151 N N . ALA B 2 381 ? -43.008 63.378 -3.413 1.00 30.73 366 ALA B N 1
ATOM 3152 C CA . ALA B 2 381 ? -43.676 63.258 -2.094 1.00 31.32 366 ALA B CA 1
ATOM 3153 C C . ALA B 2 381 ? -45.121 63.760 -2.193 1.00 31.56 366 ALA B C 1
ATOM 3154 O O . ALA B 2 381 ? -46.014 63.113 -1.613 1.00 32.01 366 ALA B O 1
ATOM 3156 N N . LEU B 2 382 ? -45.331 64.873 -2.904 1.00 31.61 367 LEU B N 1
ATOM 3157 C CA . LEU B 2 382 ? -46.658 65.512 -3.119 1.00 31.57 367 LEU B CA 1
ATOM 3158 C C . LEU B 2 382 ? -47.592 64.539 -3.850 1.00 31.77 367 LEU B C 1
ATOM 3159 O O . LEU B 2 382 ? -48.771 64.443 -3.453 1.00 31.62 367 LEU B O 1
ATOM 3164 N N . CYS B 2 383 ? -47.086 63.855 -4.881 1.00 31.80 368 CYS B N 1
ATOM 3165 C CA . CYS B 2 383 ? -47.844 62.872 -5.704 1.00 32.12 368 CYS B CA 1
ATOM 3166 C C . CYS B 2 383 ? -48.270 61.683 -4.833 1.00 32.16 368 CYS B C 1
ATOM 3167 O O . CYS B 2 383 ? -49.425 61.239 -4.977 1.00 32.74 368 CYS B O 1
ATOM 3170 N N . LEU B 2 384 ? -47.378 61.205 -3.957 1.00 31.77 369 LEU B N 1
ATOM 3171 C CA . LEU B 2 384 ? -47.638 60.087 -3.008 1.00 31.84 369 LEU B CA 1
ATOM 3172 C C . LEU B 2 384 ? -48.669 60.521 -1.957 1.00 32.27 369 LEU B C 1
ATOM 3173 O O . LEU B 2 384 ? -49.508 59.679 -1.578 1.00 32.47 369 LEU B O 1
ATOM 3178 N N . GLU B 2 385 ? -48.601 61.779 -1.505 1.00 32.33 370 GLU B N 1
ATOM 3179 C CA . GLU B 2 385 ? -49.515 62.361 -0.482 1.00 32.58 370 GLU B CA 1
ATOM 3180 C C . GLU B 2 385 ? -50.955 62.368 -1.013 1.00 32.83 370 GLU B C 1
ATOM 3181 O O . GLU B 2 385 ? -51.859 61.962 -0.257 1.00 32.93 370 GLU B O 1
ATOM 3187 N N . ILE B 2 386 ? -51.153 62.817 -2.258 1.00 33.11 371 ILE B N 1
ATOM 3188 C CA . ILE B 2 386 ? -52.489 62.910 -2.923 1.00 33.93 371 ILE B CA 1
ATOM 3189 C C . ILE B 2 386 ? -53.032 61.493 -3.151 1.00 35.53 371 ILE B C 1
ATOM 3190 O O . ILE B 2 386 ? -54.234 61.277 -2.892 1.00 36.23 371 ILE B O 1
ATOM 3195 N N . GLU B 2 387 ? -52.179 60.578 -3.622 1.00 36.43 372 GLU B N 1
ATOM 3196 C CA . GLU B 2 387 ? -52.520 59.151 -3.884 1.00 37.61 372 GLU B CA 1
ATOM 3197 C C . GLU B 2 387 ? -53.050 58.497 -2.604 1.00 37.78 372 GLU B C 1
ATOM 3198 O O . GLU B 2 387 ? -54.148 57.906 -2.655 1.00 38.70 372 GLU B O 1
ATOM 3204 N N . LYS B 2 388 ? -52.297 58.610 -1.506 1.00 37.59 373 LYS B N 1
ATOM 3205 C CA . LYS B 2 388 ? -52.541 57.873 -0.235 1.00 37.72 373 LYS B CA 1
ATOM 3206 C C . LYS B 2 388 ? -53.393 58.716 0.724 1.00 37.34 373 LYS B C 1
ATOM 3207 O O . LYS B 2 388 ? -53.661 58.229 1.841 1.00 36.98 373 LYS B O 1
ATOM 3213 N N . GLN B 2 389 ? -53.818 59.916 0.303 1.00 37.05 374 GLN B N 1
ATOM 3214 C CA . GLN B 2 389 ? -54.673 60.847 1.092 1.00 37.03 374 GLN B CA 1
ATOM 3215 C C . GLN B 2 389 ? -54.079 61.021 2.496 1.00 36.71 374 GLN B C 1
ATOM 3216 O O . GLN B 2 389 ? -54.851 61.007 3.477 1.00 37.58 374 GLN B O 1
ATOM 3222 N N . TYR B 2 390 ? -52.753 61.168 2.578 1.00 35.81 375 TYR B N 1
ATOM 3223 C CA . TYR B 2 390 ? -51.983 61.399 3.828 1.00 35.25 375 TYR B CA 1
ATOM 3224 C C . TYR B 2 390 ? -51.101 62.637 3.641 1.00 34.61 375 TYR B C 1
ATOM 3225 O O . TYR B 2 390 ? -50.693 62.917 2.497 1.00 34.53 375 TYR B O 1
ATOM 3234 N N . VAL B 2 391 ? -50.824 63.349 4.736 1.00 34.45 376 VAL B N 1
ATOM 3235 C CA . VAL B 2 391 ? -49.982 64.581 4.756 1.00 34.53 376 VAL B CA 1
ATOM 3236 C C . VAL B 2 391 ? -48.831 64.363 5.745 1.00 34.24 376 VAL B C 1
ATOM 3237 O O . VAL B 2 391 ? -49.116 64.150 6.940 1.00 34.00 376 VAL B O 1
ATOM 3241 N N . HIS B 2 392 ? -47.584 64.407 5.260 1.00 34.18 377 HIS B N 1
ATOM 3242 C CA . HIS B 2 392 ? -46.355 64.252 6.084 1.00 34.28 377 HIS B CA 1
ATOM 3243 C C . HIS B 2 392 ? -46.183 65.496 6.952 1.00 34.85 377 HIS B C 1
ATOM 3244 O O . HIS B 2 392 ? -46.560 66.593 6.544 1.00 35.24 377 HIS B O 1
ATOM 3251 N N . PRO B 2 393 ? -45.623 65.364 8.177 1.00 35.46 378 PRO B N 1
ATOM 3252 C CA . PRO B 2 393 ? -45.458 66.504 9.078 1.00 35.68 378 PRO B CA 1
ATOM 3253 C C . PRO B 2 393 ? -44.172 67.305 8.834 1.00 35.89 378 PRO B C 1
ATOM 3254 O O . PRO B 2 393 ? -43.270 66.790 8.198 1.00 35.73 378 PRO B O 1
ATOM 3258 N N . THR B 2 394 ? -44.133 68.540 9.342 1.00 36.21 379 THR B N 1
ATOM 3259 C CA . THR B 2 394 ? -42.908 69.372 9.482 1.00 36.57 379 THR B CA 1
ATOM 3260 C C . THR B 2 394 ? -42.283 69.062 10.847 1.00 36.88 379 THR B C 1
ATOM 3261 O O . THR B 2 394 ? -42.802 69.576 11.856 1.00 37.18 379 THR B O 1
ATOM 3265 N N . ILE B 2 395 ? -41.232 68.236 10.879 1.00 37.16 380 ILE B N 1
ATOM 3266 C CA . ILE B 2 395 ? -40.593 67.759 12.143 1.00 37.91 380 ILE B CA 1
ATOM 3267 C C . ILE B 2 395 ? -39.670 68.855 12.691 1.00 38.37 380 ILE B C 1
ATOM 3268 O O . ILE B 2 395 ? -39.432 69.850 11.976 1.00 38.13 380 ILE B O 1
ATOM 3273 N N . ASN B 2 396 ? -39.186 68.663 13.923 1.00 39.33 381 ASN B N 1
ATOM 3274 C CA . ASN B 2 396 ? -38.245 69.571 14.636 1.00 39.71 381 ASN B CA 1
ATOM 3275 C C . ASN B 2 396 ? -38.933 70.912 14.926 1.00 40.47 381 ASN B C 1
ATOM 3276 O O . ASN B 2 396 ? -38.214 71.925 15.043 1.00 40.53 381 ASN B O 1
ATOM 3281 N N . TYR B 2 397 ? -40.266 70.919 15.056 1.00 40.98 382 TYR B N 1
ATOM 3282 C CA . TYR B 2 397 ? -41.066 72.125 15.397 1.00 41.89 382 TYR B CA 1
ATOM 3283 C C . TYR B 2 397 ? -40.958 72.374 16.906 1.00 43.35 382 TYR B C 1
ATOM 3284 O O . TYR B 2 397 ? -41.620 71.659 17.687 1.00 43.96 382 TYR B O 1
ATOM 3293 N N . GLN B 2 398 ? -40.136 73.354 17.292 1.00 45.30 383 GLN B N 1
ATOM 3294 C CA . GLN B 2 398 ? -39.812 73.687 18.705 1.00 46.21 383 GLN B CA 1
ATOM 3295 C C . GLN B 2 398 ? -40.749 74.812 19.168 1.00 47.43 383 GLN B C 1
ATOM 3296 O O . GLN B 2 398 ? -41.943 74.520 19.382 1.00 47.50 383 GLN B O 1
ATOM 3302 N N . THR B 2 399 ? -40.243 76.044 19.300 1.00 48.00 384 THR B N 1
ATOM 3303 C CA . THR B 2 399 ? -41.017 77.231 19.753 1.00 48.78 384 THR B CA 1
ATOM 3304 C C . THR B 2 399 ? -41.780 77.809 18.563 1.00 48.80 384 THR B C 1
ATOM 3305 O O . THR B 2 399 ? -41.187 78.063 17.517 1.00 49.06 384 THR B O 1
ATOM 3309 N N . PRO B 2 400 ? -43.111 78.030 18.678 1.00 49.42 385 PRO B N 1
ATOM 3310 C CA . PRO B 2 400 ? -43.887 78.624 17.589 1.00 49.29 385 PRO B CA 1
ATOM 3311 C C . PRO B 2 400 ? -43.555 80.112 17.388 1.00 49.73 385 PRO B C 1
ATOM 3312 O O . PRO B 2 400 ? -43.524 80.840 18.364 1.00 49.45 385 PRO B O 1
ATOM 3316 N N . ASP B 2 401 ? -43.307 80.512 16.137 1.00 49.79 386 ASP B N 1
ATOM 3317 C CA . ASP B 2 401 ? -43.006 81.913 15.737 1.00 50.70 386 ASP B CA 1
ATOM 3318 C C . ASP B 2 401 ? -44.316 82.698 15.706 1.00 51.20 386 ASP B C 1
ATOM 3319 O O . ASP B 2 401 ? -45.297 82.228 15.134 1.00 50.91 386 ASP B O 1
ATOM 3324 N N . PRO B 2 402 ? -44.388 83.901 16.324 1.00 51.89 387 PRO B N 1
ATOM 3325 C CA . PRO B 2 402 ? -45.605 84.715 16.273 1.00 51.56 387 PRO B CA 1
ATOM 3326 C C . PRO B 2 402 ? -45.970 85.189 14.855 1.00 50.72 387 PRO B C 1
ATOM 3327 O O . PRO B 2 402 ? -47.148 85.345 14.590 1.00 50.10 387 PRO B O 1
ATOM 3331 N N . ASP B 2 403 ? -44.970 85.395 13.989 1.00 50.55 388 ASP B N 1
ATOM 3332 C CA . ASP B 2 403 ? -45.149 85.862 12.585 1.00 50.12 388 ASP B CA 1
ATOM 3333 C C . ASP B 2 403 ? -45.701 84.714 11.731 1.00 49.49 388 ASP B C 1
ATOM 3334 O O . ASP B 2 403 ? -46.672 84.952 10.984 1.00 50.86 388 ASP B O 1
ATOM 3339 N N . CYS B 2 404 ? -45.093 83.527 11.830 1.00 48.46 389 CYS B N 1
ATOM 3340 C CA . CYS B 2 404 ? -45.542 82.270 11.169 1.00 47.09 389 CYS B CA 1
ATOM 3341 C C . CYS B 2 404 ? -46.593 81.584 12.051 1.00 46.80 389 CYS B C 1
ATOM 3342 O O . CYS B 2 404 ? -46.198 80.780 12.921 1.00 47.60 389 CYS B O 1
ATOM 3345 N N . ASP B 2 405 ? -47.878 81.890 11.833 1.00 45.87 390 ASP B N 1
ATOM 3346 C CA . ASP B 2 405 ? -49.005 81.455 12.705 1.00 45.60 390 ASP B CA 1
ATOM 3347 C C . ASP B 2 405 ? -50.068 80.717 11.877 1.00 45.06 390 ASP B C 1
ATOM 3348 O O . ASP B 2 405 ? -51.264 80.852 12.205 1.00 45.53 390 ASP B O 1
ATOM 3353 N N . LEU B 2 406 ? -49.649 79.954 10.861 1.00 44.46 391 LEU B N 1
ATOM 3354 C CA . LEU B 2 406 ? -50.527 79.044 10.073 1.00 44.01 391 LEU B CA 1
ATOM 3355 C C . LEU B 2 406 ? -50.351 77.613 10.596 1.00 42.52 391 LEU B C 1
ATOM 3356 O O . LEU B 2 406 ? -49.464 77.398 11.444 1.00 43.39 391 LEU B O 1
ATOM 3361 N N . ASP B 2 407 ? -51.173 76.677 10.110 1.00 41.46 392 ASP B N 1
ATOM 3362 C CA . ASP B 2 407 ? -51.087 75.228 10.439 1.00 40.46 392 ASP B CA 1
ATOM 3363 C C . ASP B 2 407 ? -49.931 74.623 9.635 1.00 39.74 392 ASP B C 1
ATOM 3364 O O . ASP B 2 407 ? -50.047 74.565 8.396 1.00 39.89 392 ASP B O 1
ATOM 3369 N N . TYR B 2 408 ? -48.860 74.196 10.315 1.00 39.28 393 TYR B N 1
ATOM 3370 C CA . TYR B 2 408 ? -47.618 73.661 9.695 1.00 38.92 393 TYR B CA 1
ATOM 3371 C C . TYR B 2 408 ? -47.476 72.155 9.959 1.00 39.58 393 TYR B C 1
ATOM 3372 O O . TYR B 2 408 ? -46.422 71.594 9.591 1.00 39.49 393 TYR B O 1
ATOM 3381 N N . ILE B 2 409 ? -48.496 71.521 10.552 1.00 40.37 394 ILE B N 1
ATOM 3382 C CA . ILE B 2 409 ? -48.559 70.046 10.786 1.00 40.75 394 ILE B CA 1
ATOM 3383 C C . ILE B 2 409 ? -47.301 69.620 11.541 1.00 41.25 394 ILE B C 1
ATOM 3384 O O . ILE B 2 409 ? -46.484 68.864 11.017 1.00 41.22 394 ILE B O 1
ATOM 3389 N N . PRO B 2 410 ? -47.096 70.100 12.789 1.00 41.68 395 PRO B N 1
ATOM 3390 C CA . PRO B 2 410 ? -45.833 69.885 13.495 1.00 41.65 395 PRO B CA 1
ATOM 3391 C C . PRO B 2 410 ? -45.658 68.464 14.055 1.00 41.92 395 PRO B C 1
ATOM 3392 O O . PRO B 2 410 ? -46.513 68.019 14.800 1.00 42.33 395 PRO B O 1
ATOM 3396 N N . ASN B 2 411 ? -44.573 67.791 13.651 1.00 42.08 396 ASN B N 1
ATOM 3397 C CA . ASN B 2 411 ? -43.991 66.584 14.304 1.00 42.03 396 ASN B CA 1
ATOM 3398 C C . ASN B 2 411 ? -44.751 65.317 13.885 1.00 42.13 396 ASN B C 1
ATOM 3399 O O . ASN B 2 411 ? -44.087 64.391 13.378 1.00 41.76 396 ASN B O 1
ATOM 3404 N N . GLN B 2 412 ? -46.072 65.264 14.096 1.00 42.71 397 GLN B N 1
ATOM 3405 C CA . GLN B 2 412 ? -46.930 64.093 13.756 1.00 43.13 397 GLN B CA 1
ATOM 3406 C C . GLN B 2 412 ? -47.835 64.440 12.567 1.00 41.54 397 GLN B C 1
ATOM 3407 O O . GLN B 2 412 ? -48.514 65.483 12.624 1.00 41.25 397 GLN B O 1
ATOM 3413 N N . GLY B 2 413 ? -47.830 63.590 11.533 1.00 40.35 398 GLY B N 1
ATOM 3414 C CA . GLY B 2 413 ? -48.703 63.697 10.347 1.00 39.82 398 GLY B CA 1
ATOM 3415 C C . GLY B 2 413 ? -50.065 63.074 10.604 1.00 39.41 398 GLY B C 1
ATOM 3416 O O . GLY B 2 413 ? -50.298 62.614 11.740 1.00 39.57 398 GLY B O 1
ATOM 3417 N N . CYS B 2 414 ? -50.935 63.054 9.590 1.00 39.14 399 CYS B N 1
ATOM 3418 C CA . CYS B 2 414 ? -52.324 62.527 9.683 1.00 39.56 399 CYS B CA 1
ATOM 3419 C C . CYS B 2 414 ? -52.916 62.302 8.287 1.00 38.78 399 CYS B C 1
ATOM 3420 O O . CYS B 2 414 ? -52.409 62.902 7.318 1.00 37.58 399 CYS B O 1
ATOM 3423 N N . SER B 2 415 ? -53.954 61.464 8.205 1.00 39.17 400 SER B N 1
ATOM 3424 C CA . SER B 2 415 ? -54.793 61.255 6.996 1.00 38.93 400 SER B CA 1
ATOM 3425 C C . SER B 2 415 ? -55.592 62.533 6.723 1.00 38.44 400 SER B C 1
ATOM 3426 O O . SER B 2 415 ? -56.209 63.052 7.675 1.00 38.23 400 SER B O 1
ATOM 3429 N N . TYR B 2 416 ? -55.563 63.025 5.481 1.00 37.99 401 TYR B N 1
ATOM 3430 C CA . TYR B 2 416 ? -56.260 64.263 5.044 1.00 38.17 401 TYR B CA 1
ATOM 3431 C C . TYR B 2 416 ? -56.728 64.107 3.599 1.00 37.46 401 TYR B C 1
ATOM 3432 O O . TYR B 2 416 ? -55.950 63.695 2.741 1.00 36.16 401 TYR B O 1
ATOM 3441 N N . PRO B 2 417 ? -58.004 64.430 3.282 1.00 38.05 402 PRO B N 1
ATOM 3442 C CA . PRO B 2 417 ? -58.508 64.317 1.915 1.00 38.40 402 PRO B CA 1
ATOM 3443 C C . PRO B 2 417 ? -58.112 65.545 1.081 1.00 38.60 402 PRO B C 1
ATOM 3444 O O . PRO B 2 417 ? -58.754 66.573 1.205 1.00 39.14 402 PRO B O 1
ATOM 3448 N N . ILE B 2 418 ? -57.061 65.404 0.266 1.00 38.97 403 ILE B N 1
ATOM 3449 C CA . ILE B 2 418 ? -56.497 66.490 -0.590 1.00 39.08 403 ILE B CA 1
ATOM 3450 C C . ILE B 2 418 ? -57.299 66.538 -1.895 1.00 39.86 403 ILE B C 1
ATOM 3451 O O . ILE B 2 418 ? -57.356 65.502 -2.588 1.00 40.21 403 ILE B O 1
ATOM 3456 N N . LYS B 2 419 ? -57.896 67.695 -2.204 1.00 40.13 404 LYS B N 1
ATOM 3457 C CA . LYS B 2 419 ? -58.596 67.971 -3.489 1.00 40.27 404 LYS B CA 1
ATOM 3458 C C . LYS B 2 419 ? -57.609 68.659 -4.440 1.00 38.94 404 LYS B C 1
ATOM 3459 O O . LYS B 2 419 ? -57.101 67.977 -5.354 1.00 38.71 404 LYS B O 1
ATOM 3465 N N . THR B 2 420 ? -57.342 69.950 -4.214 1.00 37.59 405 THR B N 1
ATOM 3466 C CA . THR B 2 420 ? -56.410 70.792 -5.011 1.00 36.57 405 THR B CA 1
ATOM 3467 C C . THR B 2 420 ? -55.192 71.133 -4.148 1.00 35.58 405 THR B C 1
ATOM 3468 O O . THR B 2 420 ? -55.382 71.752 -3.085 1.00 35.17 405 THR B O 1
ATOM 3472 N N . ALA B 2 421 ? -53.995 70.743 -4.597 1.00 35.03 406 ALA B N 1
ATOM 3473 C CA . ALA B 2 421 ? -52.711 70.933 -3.881 1.00 34.55 406 ALA B CA 1
ATOM 3474 C C . ALA B 2 421 ? -51.885 72.025 -4.569 1.00 34.09 406 ALA B C 1
ATOM 3475 O O . ALA B 2 421 ? -51.870 72.064 -5.815 1.00 33.70 406 ALA B O 1
ATOM 3477 N N . LEU B 2 422 ? -51.231 72.877 -3.773 1.00 34.04 407 LEU B N 1
ATOM 3478 C CA . LEU B 2 422 ? -50.244 73.893 -4.231 1.00 34.11 407 LEU B CA 1
ATOM 3479 C C . LEU B 2 422 ? -48.834 73.411 -3.873 1.00 33.85 407 LEU B C 1
ATOM 3480 O O . LEU B 2 422 ? -48.694 72.680 -2.874 1.00 33.94 407 LEU B O 1
ATOM 3485 N N . LYS B 2 423 ? -47.839 73.815 -4.666 1.00 33.71 408 LYS B N 1
ATOM 3486 C CA . LYS B 2 423 ? -46.407 73.457 -4.484 1.00 33.46 408 LYS B CA 1
ATOM 3487 C C . LYS B 2 423 ? -45.555 74.697 -4.763 1.00 33.44 408 LYS B C 1
ATOM 3488 O O . LYS B 2 423 ? -45.377 75.034 -5.948 1.00 33.43 408 LYS B O 1
ATOM 3494 N N . LEU B 2 424 ? -45.057 75.341 -3.704 1.00 33.79 409 LEU B N 1
ATOM 3495 C CA . LEU B 2 424 ? -44.290 76.614 -3.766 1.00 34.12 409 LEU B CA 1
ATOM 3496 C C . LEU B 2 424 ? -42.791 76.294 -3.802 1.00 34.26 409 LEU B C 1
ATOM 3497 O O . LEU B 2 424 ? -42.349 75.456 -2.991 1.00 34.16 409 LEU B O 1
ATOM 3502 N N . SER B 2 425 ? -42.051 76.932 -4.715 1.00 34.35 410 SER B N 1
ATOM 3503 C CA . SER B 2 425 ? -40.571 76.840 -4.834 1.00 34.46 410 SER B CA 1
ATOM 3504 C C . SER B 2 425 ? -39.972 78.241 -4.993 1.00 34.70 410 SER B C 1
ATOM 3505 O O . SER B 2 425 ? -40.631 79.105 -5.604 1.00 34.92 410 SER B O 1
ATOM 3508 N N . SER B 2 426 ? -38.765 78.440 -4.458 1.00 34.78 411 SER B N 1
ATOM 3509 C CA . SER B 2 426 ? -38.003 79.715 -4.477 1.00 35.22 411 SER B CA 1
ATOM 3510 C C . SER B 2 426 ? -36.512 79.413 -4.654 1.00 35.51 411 SER B C 1
ATOM 3511 O O . SER B 2 426 ? -36.053 78.380 -4.129 1.00 36.25 411 SER B O 1
ATOM 3514 N N . GLY B 2 427 ? -35.807 80.289 -5.360 1.00 35.46 412 GLY B N 1
ATOM 3515 C CA . GLY B 2 427 ? -34.359 80.154 -5.576 1.00 35.84 412 GLY B CA 1
ATOM 3516 C C . GLY B 2 427 ? -33.714 81.517 -5.720 1.00 35.88 412 GLY B C 1
ATOM 3517 O O . GLY B 2 427 ? -34.414 82.520 -5.553 1.00 35.72 412 GLY B O 1
ATOM 3518 N N . PHE B 2 428 ? -32.428 81.540 -6.083 1.00 35.88 413 PHE B N 1
ATOM 3519 C CA . PHE B 2 428 ? -31.652 82.789 -6.296 1.00 35.60 413 PHE B CA 1
ATOM 3520 C C . PHE B 2 428 ? -32.089 83.458 -7.601 1.00 35.22 413 PHE B C 1
ATOM 3521 O O . PHE B 2 428 ? -32.631 82.760 -8.457 1.00 35.15 413 PHE B O 1
ATOM 3529 N N . SER B 2 429 ? -31.782 84.754 -7.723 1.00 35.05 414 SER B N 1
ATOM 3530 C CA . SER B 2 429 ? -32.193 85.692 -8.806 1.00 34.94 414 SER B CA 1
ATOM 3531 C C . SER B 2 429 ? -33.679 86.029 -8.647 1.00 34.44 414 SER B C 1
ATOM 3532 O O . SER B 2 429 ? -34.333 86.294 -9.646 1.00 33.52 414 SER B O 1
ATOM 3535 N N . GLY B 2 430 ? -34.174 85.952 -7.413 1.00 34.38 415 GLY B N 1
ATOM 3536 C CA . GLY B 2 430 ? -35.567 86.285 -7.072 1.00 34.36 415 GLY B CA 1
ATOM 3537 C C . GL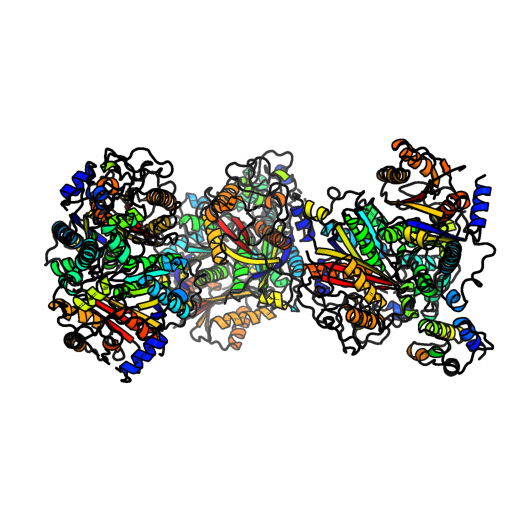Y B 2 430 ? -36.576 85.488 -7.867 1.00 34.08 415 GLY B C 1
ATOM 3538 O O . GLY B 2 430 ? -37.571 86.073 -8.299 1.00 34.23 415 GLY B O 1
ATOM 3539 N N . ILE B 2 431 ? -36.326 84.192 -8.037 1.00 33.56 416 ILE B N 1
ATOM 3540 C CA . ILE B 2 431 ? -37.241 83.338 -8.843 1.00 33.11 416 ILE B CA 1
ATOM 3541 C C . ILE B 2 431 ? -38.271 82.621 -7.965 1.00 32.68 416 ILE B C 1
ATOM 3542 O O . ILE B 2 431 ? -37.877 81.901 -7.055 1.00 32.43 416 ILE B O 1
ATOM 3547 N N . HIS B 2 432 ? -39.550 82.886 -8.219 1.00 32.16 417 HIS B N 1
ATOM 3548 C CA . HIS B 2 432 ? -40.665 82.128 -7.590 1.00 32.00 417 HIS B CA 1
ATOM 3549 C C . HIS B 2 432 ? -41.316 81.235 -8.650 1.00 31.59 417 HIS B C 1
ATOM 3550 O O . HIS B 2 432 ? -41.513 81.718 -9.782 1.00 31.82 417 HIS B O 1
ATOM 3557 N N . SER B 2 433 ? -41.632 79.987 -8.293 1.00 30.90 418 SER B N 1
ATOM 3558 C CA . SER B 2 433 ? -42.272 78.982 -9.181 1.00 30.78 418 SER B CA 1
ATOM 3559 C C . SER B 2 433 ? -43.323 78.192 -8.396 1.00 30.37 418 SER B C 1
ATOM 3560 O O . SER B 2 433 ? -43.011 77.741 -7.276 1.00 29.84 418 SER B O 1
ATOM 3563 N N . VAL B 2 434 ? -44.521 78.048 -8.971 1.00 30.41 419 VAL B N 1
ATOM 3564 C CA . VAL B 2 434 ? -45.687 77.337 -8.368 1.00 30.43 419 VAL B CA 1
ATOM 3565 C C . VAL B 2 434 ? -46.270 76.383 -9.417 1.00 30.26 419 VAL B C 1
ATOM 3566 O O . VAL B 2 434 ? -46.409 76.804 -10.583 1.00 30.08 419 VAL B O 1
ATOM 3570 N N . ILE B 2 435 ? -46.581 75.147 -9.014 1.00 30.34 420 ILE B N 1
ATOM 3571 C CA . ILE B 2 435 ? -47.387 74.173 -9.812 1.00 30.63 420 ILE B CA 1
ATOM 3572 C C . ILE B 2 435 ? -48.627 73.799 -8.994 1.00 30.94 420 ILE B C 1
ATOM 3573 O O . ILE B 2 435 ? -48.511 73.680 -7.759 1.00 30.38 420 ILE B O 1
ATOM 3578 N N . VAL B 2 436 ? -49.770 73.644 -9.666 1.00 31.71 421 VAL B N 1
ATOM 3579 C CA . VAL B 2 436 ? -51.065 73.225 -9.054 1.00 32.40 421 VAL B CA 1
ATOM 3580 C C . VAL B 2 436 ? -51.300 71.755 -9.412 1.00 33.35 421 VAL B C 1
ATOM 3581 O O . VAL B 2 436 ? -51.485 71.465 -10.609 1.00 33.67 421 VAL B O 1
ATOM 3585 N N . MET B 2 437 ? -51.272 70.870 -8.411 1.00 34.74 422 MET B N 1
ATOM 3586 C CA . MET B 2 437 ? -51.576 69.424 -8.566 1.00 36.16 422 MET B CA 1
ATOM 3587 C C . MET B 2 437 ? -52.995 69.152 -8.059 1.00 36.79 422 MET B C 1
ATOM 3588 O O . MET B 2 437 ? -53.483 69.922 -7.208 1.00 36.33 422 MET B O 1
ATOM 3593 N N . ARG B 2 438 ? -53.619 68.089 -8.571 1.00 38.33 423 ARG B N 1
ATOM 3594 C CA . ARG B 2 438 ? -55.063 67.787 -8.397 1.00 39.98 423 ARG B CA 1
ATOM 3595 C C . ARG B 2 438 ? -55.263 66.267 -8.382 1.00 40.23 423 ARG B C 1
ATOM 3596 O O . ARG B 2 438 ? -54.531 65.566 -9.110 1.00 40.17 423 ARG B O 1
ATOM 3604 N N . ALA B 2 439 ? -56.215 65.785 -7.577 1.00 40.84 424 ALA B N 1
ATOM 3605 C CA . ALA B 2 439 ? -56.622 64.363 -7.501 1.00 41.41 424 ALA B CA 1
ATOM 3606 C C . ALA B 2 439 ? -57.536 64.037 -8.688 1.00 42.39 424 ALA B C 1
ATOM 3607 O O . ALA B 2 439 ? -58.314 64.923 -9.095 1.00 42.82 424 ALA B O 1
ATOM 3609 N N . VAL B 2 440 ? -57.433 62.814 -9.219 1.00 43.53 425 VAL B N 1
ATOM 3610 C CA . VAL B 2 440 ? -58.246 62.307 -10.366 1.00 44.45 425 VAL B CA 1
ATOM 3611 C C . VAL B 2 440 ? -59.293 61.328 -9.822 1.00 44.44 425 VAL B C 1
ATOM 3612 O O . VAL B 2 440 ? -58.988 60.466 -8.997 1.00 43.66 425 VAL B O 1
ATOM 3616 N N . ARG C 3 2 ? -52.710 81.064 -30.198 1.00 52.62 2 ARG C N 1
ATOM 3617 C CA . ARG C 3 2 ? -51.355 81.379 -30.752 1.00 53.25 2 ARG C CA 1
ATOM 3618 C C . ARG C 3 2 ? -51.254 82.879 -31.059 1.00 51.67 2 ARG C C 1
ATOM 3619 O O . ARG C 3 2 ? -52.236 83.446 -31.578 1.00 52.88 2 ARG C O 1
ATOM 3627 N N . LYS C 3 3 ? -50.099 83.479 -30.753 1.00 49.88 3 LYS C N 1
ATOM 3628 C CA . LYS C 3 3 ? -49.773 84.908 -31.013 1.00 48.08 3 LYS C CA 1
ATOM 3629 C C . LYS C 3 3 ? -48.527 84.976 -31.902 1.00 46.05 3 LYS C C 1
ATOM 3630 O O . LYS C 3 3 ? -47.602 84.167 -31.688 1.00 44.81 3 LYS C O 1
ATOM 3636 N N . ARG C 3 4 ? -48.510 85.908 -32.858 1.00 44.59 4 ARG C N 1
ATOM 3637 C CA . ARG C 3 4 ? -47.368 86.135 -33.783 1.00 43.93 4 ARG C CA 1
ATOM 3638 C C . ARG C 3 4 ? -46.264 86.882 -33.024 1.00 42.70 4 ARG C C 1
ATOM 3639 O O . ARG C 3 4 ? -46.579 87.895 -32.369 1.00 42.35 4 ARG C O 1
ATOM 3647 N N . VAL C 3 5 ? -45.027 86.380 -33.102 1.00 41.58 5 VAL C N 1
ATOM 3648 C CA . VAL C 3 5 ? -43.827 86.923 -32.396 1.00 40.86 5 VAL C CA 1
ATOM 3649 C C . VAL C 3 5 ? -42.908 87.570 -33.438 1.00 40.50 5 VAL C C 1
ATOM 3650 O O . VAL C 3 5 ? -42.691 86.947 -34.498 1.00 40.12 5 VAL C O 1
ATOM 3654 N N . VAL C 3 6 ? -42.382 88.762 -33.136 1.00 40.22 6 VAL C N 1
ATOM 3655 C CA . VAL C 3 6 ? -41.523 89.569 -34.056 1.00 40.21 6 VAL C CA 1
ATOM 3656 C C . VAL C 3 6 ? -40.296 90.080 -33.292 1.00 39.70 6 VAL C C 1
ATOM 3657 O O . VAL C 3 6 ? -40.417 90.349 -32.080 1.00 39.58 6 VAL C O 1
ATOM 3661 N N . VAL C 3 7 ? -39.164 90.207 -33.992 1.00 39.49 7 VAL C N 1
ATOM 3662 C CA . VAL C 3 7 ? -37.882 90.771 -33.469 1.00 39.58 7 VAL C CA 1
ATOM 3663 C C . VAL C 3 7 ? -37.895 92.281 -33.734 1.00 39.85 7 VAL C C 1
ATOM 3664 O O . VAL C 3 7 ? -38.032 92.664 -34.913 1.00 40.58 7 VAL C O 1
ATOM 3668 N N . THR C 3 8 ? -37.767 93.099 -32.683 1.00 39.51 8 THR C N 1
ATOM 3669 C CA . THR C 3 8 ? -37.827 94.587 -32.745 1.00 39.91 8 THR C CA 1
ATOM 3670 C C . THR C 3 8 ? -36.446 95.206 -32.484 1.00 40.02 8 THR C C 1
ATOM 3671 O O . THR C 3 8 ? -36.213 96.324 -32.984 1.00 41.03 8 THR C O 1
ATOM 3675 N N . GLY C 3 9 ? -35.573 94.523 -31.736 1.00 39.54 9 GLY C N 1
ATOM 3676 C CA . GLY C 3 9 ? -34.214 95.002 -31.414 1.00 39.60 9 GLY C CA 1
ATOM 3677 C C . GLY C 3 9 ? -33.235 93.855 -31.230 1.00 39.53 9 GLY C C 1
ATOM 3678 O O . GLY C 3 9 ? -33.667 92.776 -30.779 1.00 39.05 9 GLY C O 1
ATOM 3679 N N . VAL C 3 10 ? -31.962 94.083 -31.571 1.00 39.87 10 VAL C N 1
ATOM 3680 C CA . VAL C 3 10 ? -30.856 93.088 -31.443 1.00 40.15 10 VAL C CA 1
ATOM 3681 C C . VAL C 3 10 ? -29.596 93.801 -30.937 1.00 40.33 10 VAL C C 1
ATOM 3682 O O . VAL C 3 10 ? -29.361 94.956 -31.343 1.00 40.73 10 VAL C O 1
ATOM 3686 N N . GLY C 3 11 ? -28.832 93.123 -30.077 1.00 40.36 11 GLY C N 1
ATOM 3687 C CA . GLY C 3 11 ? -27.530 93.578 -29.556 1.00 40.84 11 GLY C CA 1
ATOM 3688 C C . GLY C 3 11 ? -26.599 92.400 -29.335 1.00 41.06 11 GLY C C 1
ATOM 3689 O O . GLY C 3 11 ? -27.083 91.346 -28.877 1.00 40.66 11 GLY C O 1
ATOM 3690 N N . ALA C 3 12 ? -25.333 92.530 -29.734 1.00 41.87 12 ALA C N 1
ATOM 3691 C CA . ALA C 3 12 ? -24.309 91.476 -29.567 1.00 42.29 12 ALA C CA 1
ATOM 3692 C C . ALA C 3 12 ? -22.931 92.118 -29.433 1.00 43.08 12 ALA C C 1
ATOM 3693 O O . ALA C 3 12 ? -22.774 93.217 -29.906 1.00 43.57 12 ALA C O 1
ATOM 3695 N N . ILE C 3 13 ? -21.984 91.444 -28.788 1.00 44.18 13 ILE C N 1
ATOM 3696 C CA . ILE C 3 13 ? -20.572 91.923 -28.701 1.00 45.14 13 ILE C CA 1
ATOM 3697 C C . ILE C 3 13 ? -19.683 90.731 -29.049 1.00 45.18 13 ILE C C 1
ATOM 3698 O O . ILE C 3 13 ? -20.014 89.642 -28.666 1.00 44.55 13 ILE C O 1
ATOM 3703 N N . HIS C 3 14 ? -18.590 90.944 -29.766 1.00 45.72 14 HIS C N 1
ATOM 3704 C CA . HIS C 3 14 ? -17.757 89.797 -30.201 1.00 46.29 14 HIS C CA 1
ATOM 3705 C C . HIS C 3 14 ? -16.331 90.277 -30.464 1.00 47.51 14 HIS C C 1
ATOM 3706 O O . HIS C 3 14 ? -16.145 91.469 -30.562 1.00 48.54 14 HIS C O 1
ATOM 3713 N N . PRO C 3 15 ? -15.321 89.396 -30.572 1.00 48.24 15 PRO C N 1
ATOM 3714 C CA . PRO C 3 15 ? -13.967 89.800 -30.897 1.00 49.38 15 PRO C CA 1
ATOM 3715 C C . PRO C 3 15 ? -13.941 90.567 -32.222 1.00 50.31 15 PRO C C 1
ATOM 3716 O O . PRO C 3 15 ? -13.110 91.387 -32.388 1.00 50.62 15 PRO C O 1
ATOM 3720 N N . ASP C 3 16 ? -14.777 90.171 -33.167 1.00 50.88 16 ASP C N 1
ATOM 3721 C CA . ASP C 3 16 ? -14.942 90.882 -34.455 1.00 52.46 16 ASP C CA 1
ATOM 3722 C C . ASP C 3 16 ? -15.665 92.223 -34.263 1.00 53.32 16 ASP C C 1
ATOM 3723 O O . ASP C 3 16 ? -15.528 93.059 -35.127 1.00 55.90 16 ASP C O 1
ATOM 3728 N N . GLY C 3 17 ? -16.531 92.385 -33.270 1.00 52.52 17 GLY C N 1
ATOM 3729 C CA . GLY C 3 17 ? -17.148 93.714 -33.125 1.00 52.90 17 GLY C CA 1
ATOM 3730 C C . GLY C 3 17 ? -17.803 93.954 -31.781 1.00 52.65 17 GLY C C 1
ATOM 3731 O O . GLY C 3 17 ? -18.325 93.026 -31.217 1.00 51.89 17 GLY C O 1
ATOM 3732 N N . ASN C 3 18 ? -17.902 95.207 -31.357 1.00 53.47 18 ASN C N 1
ATOM 3733 C CA . ASN C 3 18 ? -18.548 95.499 -30.057 1.00 53.58 18 ASN C CA 1
ATOM 3734 C C . ASN C 3 18 ? -19.992 95.943 -30.269 1.00 52.50 18 ASN C C 1
ATOM 3735 O O . ASN C 3 18 ? -20.611 96.364 -29.318 1.00 51.92 18 ASN C O 1
ATOM 3740 N N . ASP C 3 19 ? -20.464 95.897 -31.502 1.00 52.43 19 ASP C N 1
ATOM 3741 C CA . ASP C 3 19 ? -21.878 96.209 -31.847 1.00 52.87 19 ASP C CA 1
ATOM 3742 C C . ASP C 3 19 ? -22.297 95.374 -33.063 1.00 52.60 19 ASP C C 1
ATOM 3743 O O . ASP C 3 19 ? -21.407 94.801 -33.722 1.00 51.25 19 ASP C O 1
ATOM 3748 N N . VAL C 3 20 ? -23.604 95.319 -33.339 1.00 53.79 20 VAL C N 1
ATOM 3749 C CA . VAL C 3 20 ? -24.227 94.444 -34.381 1.00 54.72 20 VAL C CA 1
ATOM 3750 C C . VAL C 3 20 ? -23.728 94.855 -35.775 1.00 55.05 20 VAL C C 1
ATOM 3751 O O . VAL C 3 20 ? -23.477 93.947 -36.593 1.00 55.40 20 VAL C O 1
ATOM 3755 N N . THR C 3 21 ? -23.586 96.160 -36.036 1.00 55.51 21 THR C N 1
ATOM 3756 C CA . THR C 3 21 ? -23.181 96.722 -37.355 1.00 55.48 21 THR C CA 1
ATOM 3757 C C . THR C 3 21 ? -21.703 96.410 -37.629 1.00 55.39 21 THR C C 1
ATOM 3758 O O . THR C 3 21 ? -21.375 96.136 -38.801 1.00 54.59 21 THR C O 1
ATOM 3762 N N . ALA C 3 22 ? -20.854 96.455 -36.597 1.00 55.15 22 ALA C N 1
ATOM 3763 C CA . ALA C 3 22 ? -19.399 96.176 -36.678 1.00 56.05 22 ALA C CA 1
ATOM 3764 C C . ALA C 3 22 ? -19.166 94.688 -36.973 1.00 56.54 22 ALA C C 1
ATOM 3765 O O . ALA C 3 22 ? -18.259 94.383 -37.772 1.00 57.59 22 ALA C O 1
ATOM 3767 N N . ILE C 3 23 ? -19.956 93.802 -36.353 1.00 56.82 23 ILE C N 1
ATOM 3768 C CA . ILE C 3 23 ? -19.865 92.319 -36.524 1.00 57.21 23 ILE C CA 1
ATOM 3769 C C . ILE C 3 23 ? -20.340 91.954 -37.937 1.00 59.05 23 ILE C C 1
ATOM 3770 O O . ILE C 3 23 ? -19.620 91.198 -38.618 1.00 59.30 23 ILE C O 1
ATOM 3775 N N . LYS C 3 24 ? -21.502 92.475 -38.352 1.00 60.14 24 LYS C N 1
ATOM 3776 C CA . LYS C 3 24 ? -22.166 92.138 -39.643 1.00 61.02 24 LYS C CA 1
ATOM 3777 C C . LYS C 3 24 ? -21.270 92.553 -40.818 1.00 61.58 24 LYS C C 1
ATOM 3778 O O . LYS C 3 24 ? -21.190 91.781 -41.792 1.00 62.13 24 LYS C O 1
ATOM 3784 N N . SER C 3 25 ? -20.625 93.722 -40.728 1.00 62.40 25 SER C N 1
ATOM 3785 C CA . SER C 3 25 ? -19.723 94.280 -41.772 1.00 63.22 25 SER C CA 1
ATOM 3786 C C . SER C 3 25 ? -18.468 93.408 -41.918 1.00 64.08 25 SER C C 1
ATOM 3787 O O . SER C 3 25 ? -17.955 93.307 -43.050 1.00 64.26 25 SER C O 1
ATOM 3790 N N . LYS C 3 26 ? -17.998 92.802 -40.821 1.00 64.34 26 LYS C N 1
ATOM 3791 C CA . LYS C 3 26 ? -16.757 91.980 -40.783 1.00 65.86 26 LYS C CA 1
ATOM 3792 C C . LYS C 3 26 ? -17.021 90.607 -41.415 1.00 65.79 26 LYS C C 1
ATOM 3793 O O . LYS C 3 26 ? -16.197 90.180 -42.246 1.00 65.63 26 LYS C O 1
ATOM 3799 N N . VAL C 3 27 ? -18.116 89.941 -41.029 1.00 65.93 27 VAL C N 1
ATOM 3800 C CA . VAL C 3 27 ? -18.452 88.552 -41.472 1.00 66.97 27 VAL C CA 1
ATOM 3801 C C . VAL C 3 27 ? -18.743 88.548 -42.979 1.00 68.46 27 VAL C C 1
ATOM 3802 O O . VAL C 3 27 ? -18.355 87.564 -43.638 1.00 69.55 27 VAL C O 1
ATOM 3806 N N . ILE C 3 28 ? -19.393 89.595 -43.502 1.00 69.26 28 ILE C N 1
ATOM 3807 C CA . ILE C 3 28 ? -19.684 89.760 -44.960 1.00 71.70 28 ILE C CA 1
ATOM 3808 C C . ILE C 3 28 ? -18.353 89.891 -45.713 1.00 73.15 28 ILE C C 1
ATOM 3809 O O . ILE C 3 28 ? -18.222 89.265 -46.784 1.00 73.93 28 ILE C O 1
ATOM 3814 N N . GLN C 3 29 ? -17.410 90.669 -45.169 1.00 75.74 29 GLN C N 1
ATOM 3815 C CA . GLN C 3 29 ? -16.057 90.894 -45.752 1.00 77.87 29 GLN C CA 1
ATOM 3816 C C . GLN C 3 29 ? -15.299 89.561 -45.815 1.00 78.84 29 GLN C C 1
ATOM 3817 O O . GLN C 3 29 ? -14.631 89.313 -46.839 1.00 79.98 29 GLN C O 1
ATOM 3823 N N . LYS C 3 30 ? -15.401 88.743 -44.761 1.00 78.92 30 LYS C N 1
ATOM 3824 C CA . LYS C 3 30 ? -14.709 87.429 -44.645 1.00 79.74 30 LYS C CA 1
ATOM 3825 C C . LYS C 3 30 ? -15.444 86.371 -45.481 1.00 80.46 30 LYS C C 1
ATOM 3826 O O . LYS C 3 30 ? -14.776 85.417 -45.926 1.00 80.39 30 LYS C O 1
ATOM 3832 N N . LEU C 3 31 ? -16.758 86.529 -45.685 1.00 81.05 31 LEU C N 1
ATOM 3833 C CA . LEU C 3 31 ? -17.584 85.616 -46.524 1.00 81.94 31 LEU C CA 1
ATOM 3834 C C . LEU C 3 31 ? -17.185 85.783 -47.997 1.00 83.52 31 LEU C C 1
ATOM 3835 O O . LEU C 3 31 ? -17.068 84.754 -48.692 1.00 86.09 31 LEU C O 1
ATOM 3840 N N . LEU C 3 32 ? -16.985 87.028 -48.447 1.00 83.45 32 LEU C N 1
ATOM 3841 C CA . LEU C 3 32 ? -16.555 87.367 -49.833 1.00 83.39 32 LEU C CA 1
ATOM 3842 C C . LEU C 3 32 ? -15.103 86.918 -50.040 1.00 82.14 32 LEU C C 1
ATOM 3843 O O . LEU C 3 32 ? -14.241 87.411 -49.286 1.00 79.94 32 LEU C O 1
ATOM 3848 N N . SER C 3 43 ? -4.483 73.148 -29.968 1.00 77.14 43 SER C N 1
ATOM 3849 C CA . SER C 3 43 ? -4.094 74.034 -31.101 1.00 76.70 43 SER C CA 1
ATOM 3850 C C . SER C 3 43 ? -5.042 75.238 -31.196 1.00 74.69 43 SER C C 1
ATOM 3851 O O . SER C 3 43 ? -4.546 76.355 -31.447 1.00 73.39 43 SER C O 1
ATOM 3854 N N . SER C 3 44 ? -6.350 75.014 -31.017 1.00 73.43 44 SER C N 1
ATOM 3855 C CA . SER C 3 44 ? -7.411 76.058 -30.980 1.00 72.62 44 SER C CA 1
ATOM 3856 C C . SER C 3 44 ? -7.117 77.066 -29.862 1.00 71.45 44 SER C C 1
ATOM 3857 O O . SER C 3 44 ? -6.531 76.657 -28.839 1.00 71.73 44 SER C O 1
ATOM 3860 N N . ILE C 3 45 ? -7.521 78.328 -30.051 1.00 69.34 45 ILE C N 1
ATOM 3861 C CA . ILE C 3 45 ? -7.288 79.453 -29.093 1.00 68.52 45 ILE C CA 1
ATOM 3862 C C . ILE C 3 45 ? -8.634 80.073 -28.695 1.00 65.57 45 ILE C C 1
ATOM 3863 O O . ILE C 3 45 ? -9.604 79.938 -29.467 1.00 64.25 45 ILE C O 1
ATOM 3868 N N . ILE C 3 46 ? -8.672 80.725 -27.528 1.00 64.05 46 ILE C N 1
ATOM 3869 C CA . ILE C 3 46 ? -9.836 81.512 -27.018 1.00 61.75 46 ILE C CA 1
ATOM 3870 C C . ILE C 3 46 ? -9.633 82.974 -27.428 1.00 59.93 46 ILE C C 1
ATOM 3871 O O . ILE C 3 46 ? -8.693 83.605 -26.906 1.00 59.76 46 ILE C O 1
ATOM 3876 N N . ARG C 3 47 ? -10.478 83.485 -28.330 1.00 57.58 47 ARG C N 1
ATOM 3877 C CA . ARG C 3 47 ? -10.433 84.889 -28.819 1.00 56.79 47 ARG C CA 1
ATOM 3878 C C . ARG C 3 47 ? -11.156 85.796 -27.816 1.00 56.11 47 ARG C C 1
ATOM 3879 O O . ARG C 3 47 ? -12.372 85.601 -27.615 1.00 55.17 47 ARG C O 1
ATOM 3887 N N . THR C 3 48 ? -10.428 86.743 -27.216 1.00 55.77 48 THR C N 1
ATOM 3888 C CA . THR C 3 48 ? -10.952 87.750 -26.254 1.00 55.49 48 THR C CA 1
ATOM 3889 C C . THR C 3 48 ? -11.582 88.912 -27.031 1.00 54.94 48 THR C C 1
ATOM 3890 O O . THR C 3 48 ? -11.375 88.980 -28.259 1.00 53.76 48 THR C O 1
ATOM 3894 N N . LEU C 3 49 ? -12.319 89.785 -26.336 1.00 55.36 49 LEU C N 1
ATOM 3895 C CA . LEU C 3 49 ? -12.887 91.039 -26.903 1.00 56.31 49 LEU C CA 1
ATOM 3896 C C . LEU C 3 49 ? -11.768 92.081 -27.018 1.00 58.82 49 LEU C C 1
ATOM 3897 O O . LEU C 3 49 ? -10.871 92.080 -26.151 1.00 59.03 49 LEU C O 1
ATOM 3902 N N . SER C 3 50 ? -11.829 92.929 -28.050 1.00 61.27 50 SER C N 1
ATOM 3903 C CA . SER C 3 50 ? -10.862 94.025 -28.325 1.00 63.58 50 SER C CA 1
ATOM 3904 C C . SER C 3 50 ? -11.525 95.381 -28.053 1.00 65.77 50 SER C C 1
ATOM 3905 O O . SER C 3 50 ? -12.654 95.594 -28.541 1.00 65.89 50 SER C O 1
ATOM 3908 N N . ASP C 3 51 ? -10.843 96.252 -27.299 1.00 67.53 51 ASP C N 1
ATOM 3909 C CA . ASP C 3 51 ? -11.272 97.643 -26.988 1.00 69.20 51 ASP C CA 1
ATOM 3910 C C . ASP C 3 51 ? -12.641 97.618 -26.295 1.00 69.13 51 ASP C C 1
ATOM 3911 O O . ASP C 3 51 ? -13.515 98.419 -26.685 1.00 69.55 51 ASP C O 1
ATOM 3916 N N . PHE C 3 52 ? -12.814 96.735 -25.305 1.00 69.77 52 PHE C N 1
ATOM 3917 C CA . PHE C 3 52 ? -14.058 96.590 -24.502 1.00 70.41 52 PHE C CA 1
ATOM 3918 C C . PHE C 3 52 ? -13.755 96.839 -23.021 1.00 71.22 52 PHE C C 1
ATOM 3919 O O . PHE C 3 52 ? -12.743 96.318 -22.511 1.00 69.93 52 PHE C O 1
ATOM 3927 N N . ASP C 3 53 ? -14.623 97.612 -22.360 1.00 73.50 53 ASP C N 1
ATOM 3928 C CA . ASP C 3 53 ? -14.623 97.832 -20.888 1.00 75.60 53 ASP C CA 1
ATOM 3929 C C . ASP C 3 53 ? -16.055 98.147 -20.440 1.00 76.12 53 ASP C C 1
ATOM 3930 O O . ASP C 3 53 ? -16.720 98.958 -21.116 1.00 76.04 53 ASP C O 1
ATOM 3935 N N . GLY C 3 54 ? -16.499 97.527 -19.341 1.00 76.64 54 GLY C N 1
ATOM 3936 C CA . GLY C 3 54 ? -17.867 97.655 -18.799 1.00 76.92 54 GLY C CA 1
ATOM 3937 C C . GLY C 3 54 ? -17.926 98.618 -17.625 1.00 77.26 54 GLY C C 1
ATOM 3938 O O . GLY C 3 54 ? -18.601 98.289 -16.629 1.00 76.99 54 GLY C O 1
ATOM 3939 N N . ALA C 3 55 ? -17.247 99.765 -17.738 1.00 77.14 55 ALA C N 1
ATOM 3940 C CA . ALA C 3 55 ? -17.218 100.846 -16.725 1.00 76.29 55 ALA C CA 1
ATOM 3941 C C . ALA C 3 55 ? -18.352 101.841 -17.001 1.00 77.37 55 ALA C C 1
ATOM 3942 O O . ALA C 3 55 ? -18.994 102.287 -16.028 1.00 75.50 55 ALA C O 1
ATOM 3944 N N . LYS C 3 56 ? -18.586 102.168 -18.277 1.00 78.36 56 LYS C N 1
ATOM 3945 C CA . LYS C 3 56 ? -19.615 103.147 -18.725 1.00 79.04 56 LYS C CA 1
ATOM 3946 C C . LYS C 3 56 ? -21.018 102.554 -18.539 1.00 77.32 56 LYS C C 1
ATOM 3947 O O . LYS C 3 56 ? -21.919 103.306 -18.118 1.00 79.95 56 LYS C O 1
ATOM 3953 N N . TYR C 3 57 ? -21.194 101.265 -18.850 1.00 74.79 57 TYR C N 1
ATOM 3954 C CA . TYR C 3 57 ? -22.501 100.554 -18.823 1.00 71.41 57 TYR C CA 1
ATOM 3955 C C . TYR C 3 57 ? -22.897 100.225 -17.378 1.00 69.04 57 TYR C C 1
ATOM 3956 O O . TYR C 3 57 ? -23.996 100.637 -16.953 1.00 69.61 57 TYR C O 1
ATOM 3965 N N . ILE C 3 58 ? -22.032 99.503 -16.658 1.00 66.85 58 ILE C N 1
ATOM 3966 C CA . ILE C 3 58 ? -22.308 98.948 -15.297 1.00 65.73 58 ILE C CA 1
ATOM 3967 C C . ILE C 3 58 ? -21.523 99.755 -14.253 1.00 64.66 58 ILE C C 1
ATOM 3968 O O . ILE C 3 58 ? -20.331 100.032 -14.491 1.00 66.42 58 ILE C O 1
ATOM 3973 N N . ASN C 3 59 ? -22.176 100.100 -13.136 1.00 63.60 59 ASN C N 1
ATOM 3974 C CA . ASN C 3 59 ? -21.576 100.829 -11.985 1.00 63.01 59 ASN C CA 1
ATOM 3975 C C . ASN C 3 59 ? -20.634 99.885 -11.225 1.00 62.02 59 ASN C C 1
ATOM 3976 O O . ASN C 3 59 ? -20.811 98.656 -11.337 1.00 60.72 59 ASN C O 1
ATOM 3981 N N . ASN C 3 60 ? -19.690 100.447 -10.463 1.00 62.09 60 ASN C N 1
ATOM 3982 C CA . ASN C 3 60 ? -18.571 99.705 -9.816 1.00 61.66 60 ASN C CA 1
ATOM 3983 C C . ASN C 3 60 ? -19.093 98.805 -8.686 1.00 59.21 60 ASN C C 1
ATOM 3984 O O . ASN C 3 60 ? -18.476 97.746 -8.471 1.00 58.26 60 ASN C O 1
ATOM 3989 N N . ARG C 3 61 ? -20.165 99.202 -7.990 1.00 57.61 61 ARG C N 1
ATOM 3990 C CA . ARG C 3 61 ? -20.762 98.413 -6.875 1.00 57.01 61 ARG C CA 1
ATOM 3991 C C . ARG C 3 61 ? -21.226 97.055 -7.417 1.00 54.85 61 ARG C C 1
ATOM 3992 O O . ARG C 3 61 ? -20.823 96.025 -6.843 1.00 54.45 61 ARG C O 1
ATOM 4000 N N . LEU C 3 62 ? -22.020 97.066 -8.493 1.00 53.30 62 LEU C N 1
ATOM 4001 C CA . LEU C 3 62 ? -22.618 95.857 -9.123 1.00 51.87 62 LEU C CA 1
ATOM 4002 C C . LEU C 3 62 ? -21.536 95.043 -9.846 1.00 52.31 62 LEU C C 1
ATOM 4003 O O . LEU C 3 62 ? -21.575 93.803 -9.739 1.00 50.82 62 LEU C O 1
ATOM 4008 N N . ARG C 3 63 ? -20.625 95.708 -10.565 1.00 53.59 63 ARG C N 1
ATOM 4009 C CA . ARG C 3 63 ? -19.581 95.047 -11.398 1.00 54.70 63 ARG C CA 1
ATOM 4010 C C . ARG C 3 63 ? -18.639 94.230 -10.504 1.00 53.99 63 ARG C C 1
ATOM 4011 O O . ARG C 3 63 ? -18.163 93.171 -10.962 1.00 53.01 63 ARG C O 1
ATOM 4019 N N . ARG C 3 64 ? -18.387 94.715 -9.284 1.00 54.19 64 ARG C N 1
ATOM 4020 C CA . ARG C 3 64 ? -17.509 94.080 -8.263 1.00 54.92 64 ARG C CA 1
ATOM 4021 C C . ARG C 3 64 ? -17.967 92.641 -7.983 1.00 52.52 64 ARG C C 1
ATOM 4022 O O . ARG C 3 64 ? -17.090 91.780 -7.779 1.00 51.52 64 ARG C O 1
ATOM 4030 N N . LYS C 3 65 ? -19.284 92.398 -7.982 1.00 50.46 65 LYS C N 1
ATOM 4031 C CA . LYS C 3 65 ? -19.921 91.184 -7.398 1.00 49.02 65 LYS C CA 1
ATOM 4032 C C . LYS C 3 65 ? -20.512 90.272 -8.485 1.00 48.45 65 LYS C C 1
ATOM 4033 O O . LYS C 3 65 ? -21.242 89.333 -8.107 1.00 49.16 65 LYS C O 1
ATOM 4039 N N . ILE C 3 66 ? -20.205 90.507 -9.768 1.00 47.59 66 ILE C N 1
ATOM 4040 C CA . ILE C 3 66 ? -20.702 89.671 -10.907 1.00 47.08 66 ILE C CA 1
ATOM 4041 C C . ILE C 3 66 ? -19.520 89.221 -11.776 1.00 46.61 66 ILE C C 1
ATOM 4042 O O . ILE C 3 66 ? -18.518 89.959 -11.851 1.00 46.79 66 ILE C O 1
ATOM 4047 N N . ASP C 3 67 ? -19.658 88.052 -12.412 1.00 46.23 67 ASP C N 1
ATOM 4048 C CA . ASP C 3 67 ? -18.669 87.466 -13.357 1.00 45.99 67 ASP C CA 1
ATOM 4049 C C . ASP C 3 67 ? -18.813 88.160 -14.717 1.00 45.88 67 ASP C C 1
ATOM 4050 O O . ASP C 3 67 ? -19.847 88.820 -14.936 1.00 45.98 67 ASP C O 1
ATOM 4055 N N . GLU C 3 68 ? -17.815 88.003 -15.594 1.00 45.96 68 GLU C N 1
ATOM 4056 C CA . GLU C 3 68 ? -17.720 88.687 -16.914 1.00 46.25 68 GLU C CA 1
ATOM 4057 C C . GLU C 3 68 ? -18.837 88.222 -17.860 1.00 44.76 68 GLU C C 1
ATOM 4058 O O . GLU C 3 68 ? -19.203 89.016 -18.748 1.00 45.05 68 GLU C O 1
ATOM 4064 N N . PHE C 3 69 ? -19.360 87.001 -17.697 1.00 43.40 69 PHE C N 1
ATOM 4065 C CA . PHE C 3 69 ? -20.437 86.441 -18.560 1.00 42.37 69 PHE C CA 1
ATOM 4066 C C . PHE C 3 69 ? -21.737 87.219 -18.314 1.00 41.42 69 PHE C C 1
ATOM 4067 O O . PHE C 3 69 ? -22.502 87.422 -19.277 1.00 40.37 69 PHE C O 1
ATOM 4075 N N . SER C 3 70 ? -21.973 87.647 -17.068 1.00 41.13 70 SER C N 1
ATOM 4076 C CA . SER C 3 70 ? -23.111 88.519 -16.672 1.00 41.16 70 SER C CA 1
ATOM 4077 C C . SER C 3 70 ? -22.883 89.944 -17.194 1.00 41.18 70 SER C C 1
ATOM 4078 O O . SER C 3 70 ? -23.874 90.588 -17.590 1.00 40.46 70 SER C O 1
ATOM 4081 N N . VAL C 3 71 ? -21.628 90.411 -17.195 1.00 41.07 71 VAL C N 1
ATOM 4082 C CA . VAL C 3 71 ? -21.220 91.748 -17.724 1.00 41.30 71 VAL C CA 1
ATOM 4083 C C . VAL C 3 71 ? -21.529 91.795 -19.227 1.00 41.12 71 VAL C C 1
ATOM 4084 O O . VAL C 3 71 ? -22.158 92.777 -19.665 1.00 41.48 71 VAL C O 1
ATOM 4088 N N . TYR C 3 72 ? -21.111 90.768 -19.977 1.00 40.68 72 TYR C N 1
ATOM 4089 C CA . TYR C 3 72 ? -21.330 90.635 -21.444 1.00 40.60 72 TYR C CA 1
ATOM 4090 C C . TYR C 3 72 ? -22.833 90.600 -21.748 1.00 40.45 72 TYR C C 1
ATOM 4091 O O . TYR C 3 72 ? -23.251 91.150 -22.785 1.00 40.06 72 TYR C O 1
ATOM 4100 N N . GLY C 3 73 ? -23.616 89.959 -20.874 1.00 40.44 73 GLY C N 1
ATOM 4101 C CA . GLY C 3 73 ? -25.077 89.807 -21.021 1.00 40.36 73 GLY C CA 1
ATOM 4102 C C . GLY C 3 73 ? -25.804 91.137 -20.918 1.00 40.69 73 GLY C C 1
ATOM 4103 O O . GLY C 3 73 ? -26.683 91.391 -21.764 1.00 40.48 73 GLY C O 1
ATOM 4104 N N . ILE C 3 74 ? -25.446 91.959 -19.926 1.00 41.47 74 ILE C N 1
ATOM 4105 C CA . ILE C 3 74 ? -26.134 93.246 -19.595 1.00 41.66 74 ILE C CA 1
ATOM 4106 C C . ILE C 3 74 ? -25.874 94.269 -20.711 1.00 41.78 74 ILE C C 1
ATOM 4107 O O . ILE C 3 74 ? -26.835 94.969 -21.090 1.00 41.85 74 ILE C O 1
ATOM 4112 N N . VAL C 3 75 ? -24.637 94.354 -21.217 1.00 42.11 75 VAL C N 1
ATOM 4113 C CA . VAL C 3 75 ? -24.243 95.314 -22.296 1.00 42.81 75 VAL C CA 1
ATOM 4114 C C . VAL C 3 75 ? -24.956 94.927 -23.599 1.00 42.90 75 VAL C C 1
ATOM 4115 O O . VAL C 3 75 ? -25.329 95.845 -24.354 1.00 43.51 75 VAL C O 1
ATOM 4119 N N . ALA C 3 76 ? -25.140 93.625 -23.846 1.00 42.04 76 ALA C N 1
ATOM 4120 C CA . ALA C 3 76 ? -25.836 93.076 -25.035 1.00 41.82 76 ALA C CA 1
ATOM 4121 C C . ALA C 3 76 ? -27.329 93.427 -24.972 1.00 41.90 76 ALA C C 1
ATOM 4122 O O . ALA C 3 76 ? -27.881 93.837 -26.012 1.00 42.25 76 ALA C O 1
ATOM 4124 N N . VAL C 3 77 ? -27.947 93.272 -23.795 1.00 41.55 77 VAL C N 1
ATOM 4125 C CA . VAL C 3 77 ? -29.392 93.562 -23.543 1.00 41.49 77 VAL C CA 1
ATOM 4126 C C . VAL C 3 77 ? -29.638 95.069 -23.703 1.00 42.39 77 VAL C C 1
ATOM 4127 O O . VAL C 3 77 ? -30.663 95.431 -24.315 1.00 41.65 77 VAL C O 1
ATOM 4131 N N . GLU C 3 78 ? -28.737 95.908 -23.177 1.00 43.74 78 GLU C N 1
ATOM 4132 C CA . GLU C 3 78 ? -28.857 97.392 -23.211 1.00 45.42 78 GLU C CA 1
ATOM 4133 C C . GLU C 3 78 ? -28.840 97.873 -24.668 1.00 45.38 78 GLU C C 1
ATOM 4134 O O . GLU C 3 78 ? -29.674 98.736 -25.005 1.00 46.35 78 GLU C O 1
ATOM 4140 N N . MET C 3 79 ? -27.933 97.333 -25.491 1.00 44.55 79 MET C N 1
ATOM 4141 C CA . MET C 3 79 ? -27.807 97.655 -26.941 1.00 44.54 79 MET C CA 1
ATOM 4142 C C . MET C 3 79 ? -29.091 97.245 -27.675 1.00 43.52 79 MET C C 1
ATOM 4143 O O . MET C 3 79 ? -29.554 98.028 -28.528 1.00 43.14 79 MET C O 1
ATOM 4148 N N . ALA C 3 80 ? -29.637 96.069 -27.346 1.00 42.59 80 ALA C N 1
ATOM 4149 C CA . ALA C 3 80 ? -30.844 95.476 -27.972 1.00 42.06 80 ALA C CA 1
ATOM 4150 C C . ALA C 3 80 ? -32.085 96.317 -27.638 1.00 41.99 80 ALA C C 1
ATOM 4151 O O . ALA C 3 80 ? -32.897 96.552 -28.555 1.00 40.84 80 ALA C O 1
ATOM 4153 N N . LEU C 3 81 ? -32.225 96.749 -26.380 1.00 42.58 81 LEU C N 1
ATOM 4154 C CA . LEU C 3 81 ? -33.371 97.570 -25.898 1.00 43.44 81 LEU C CA 1
ATOM 4155 C C . LEU C 3 81 ? -33.313 98.973 -26.518 1.00 44.20 81 LEU C C 1
ATOM 4156 O O . LEU C 3 81 ? -34.392 99.548 -26.761 1.00 44.30 81 LEU C O 1
ATOM 4161 N N . LYS C 3 82 ? -32.107 99.502 -26.754 1.00 44.80 82 LYS C N 1
ATOM 4162 C CA . LYS C 3 82 ? -31.890 100.858 -27.329 1.00 45.82 82 LYS C CA 1
ATOM 4163 C C . LYS C 3 82 ? -32.298 100.850 -28.808 1.00 45.19 82 LYS C C 1
ATOM 4164 O O . LYS C 3 82 ? -32.869 101.859 -29.266 1.00 45.10 82 LYS C O 1
ATOM 4170 N N . ALA C 3 83 ? -32.010 99.753 -29.517 1.00 44.64 83 ALA C N 1
ATOM 4171 C CA . ALA C 3 83 ? -32.342 99.542 -30.946 1.00 44.97 83 ALA C CA 1
ATOM 4172 C C . ALA C 3 83 ? -33.859 99.379 -31.116 1.00 45.37 83 ALA C C 1
ATOM 4173 O O . ALA C 3 83 ? -34.388 99.856 -32.139 1.00 45.94 83 ALA C O 1
ATOM 4175 N N . SER C 3 84 ? -34.524 98.729 -30.154 1.00 45.39 84 SER C N 1
ATOM 4176 C CA . SER C 3 84 ? -35.987 98.457 -30.158 1.00 46.36 84 SER C CA 1
ATOM 4177 C C . SER C 3 84 ? -36.774 99.751 -29.912 1.00 47.83 84 SER C C 1
ATOM 4178 O O . SER C 3 84 ? -37.933 99.824 -30.366 1.00 47.65 84 SER C O 1
ATOM 4181 N N . ARG C 3 85 ? -36.168 100.717 -29.209 1.00 50.08 85 ARG C N 1
ATOM 4182 C CA . ARG C 3 85 ? -36.752 102.049 -28.881 1.00 51.77 85 ARG C CA 1
ATOM 4183 C C . ARG C 3 85 ? -37.943 101.873 -27.928 1.00 51.09 85 ARG C C 1
ATOM 4184 O O . ARG C 3 85 ? -38.897 102.671 -28.023 1.00 50.93 85 ARG C O 1
ATOM 4192 N N . LEU C 3 86 ? -37.878 100.879 -27.034 1.00 50.44 86 LEU C N 1
ATOM 4193 C CA . LEU C 3 86 ? -38.919 100.606 -26.004 1.00 50.10 86 LEU C CA 1
ATOM 4194 C C . LEU C 3 86 ? -38.812 101.652 -24.889 1.00 50.62 86 LEU C C 1
ATOM 4195 O O . LEU C 3 86 ? -37.686 101.880 -24.403 1.00 50.54 86 LEU C O 1
ATOM 4200 N N . ASP C 3 87 ? -39.941 102.256 -24.505 1.00 50.99 87 ASP C N 1
ATOM 4201 C CA . ASP C 3 87 ? -40.053 103.132 -23.307 1.00 51.93 87 ASP C CA 1
ATOM 4202 C C . ASP C 3 87 ? -40.104 102.217 -22.077 1.00 52.58 87 ASP C C 1
ATOM 4203 O O . ASP C 3 87 ? -41.219 101.895 -21.617 1.00 53.06 87 ASP C O 1
ATOM 4208 N N . VAL C 3 88 ? -38.929 101.810 -21.582 1.00 53.28 88 VAL C N 1
ATOM 4209 C CA . VAL C 3 88 ? -38.745 100.723 -20.571 1.00 53.85 88 VAL C CA 1
ATOM 4210 C C . VAL C 3 88 ? -39.449 101.096 -19.258 1.00 54.88 88 VAL C C 1
ATOM 4211 O O . VAL C 3 88 ? -39.939 100.170 -18.581 1.00 54.29 88 VAL C O 1
ATOM 4215 N N . ASP C 3 89 ? -39.497 102.389 -18.913 1.00 56.67 89 ASP C N 1
ATOM 4216 C CA . ASP C 3 89 ? -40.115 102.905 -17.659 1.00 58.21 89 ASP C CA 1
ATOM 4217 C C . ASP C 3 89 ? -41.634 102.690 -17.699 1.00 57.85 89 ASP C C 1
ATOM 4218 O O . ASP C 3 89 ? -42.194 102.267 -16.668 1.00 56.62 89 ASP C O 1
ATOM 4223 N N . LYS C 3 90 ? -42.268 102.976 -18.842 1.00 58.12 90 LYS C N 1
ATOM 4224 C CA . LYS C 3 90 ? -43.746 102.937 -19.018 1.00 58.67 90 LYS C CA 1
ATOM 4225 C C . LYS C 3 90 ? -44.229 101.487 -19.169 1.00 57.03 90 LYS C C 1
ATOM 4226 O O . LYS C 3 90 ? -45.407 101.232 -18.849 1.00 57.53 90 LYS C O 1
ATOM 4232 N N . LEU C 3 91 ? -43.363 100.578 -19.636 1.00 54.88 91 LEU C N 1
ATOM 4233 C CA . LEU C 3 91 ? -43.681 99.131 -19.807 1.00 53.34 91 LEU C CA 1
ATOM 4234 C C . LEU C 3 91 ? -44.062 98.520 -18.452 1.00 51.40 91 LEU C C 1
ATOM 4235 O O . LEU C 3 91 ? -43.397 98.845 -17.448 1.00 52.85 91 LEU C O 1
ATOM 4240 N N . ASP C 3 92 ? -45.091 97.667 -18.441 1.00 48.84 92 ASP C N 1
ATOM 4241 C CA . ASP C 3 92 ? -45.572 96.932 -17.241 1.00 47.24 92 ASP C CA 1
ATOM 4242 C C . ASP C 3 92 ? -44.562 95.834 -16.913 1.00 45.49 92 ASP C C 1
ATOM 4243 O O . ASP C 3 92 ? -44.321 94.957 -17.740 1.00 44.21 92 ASP C O 1
ATOM 4248 N N . PRO C 3 93 ? -43.943 95.839 -15.708 1.00 44.06 93 PRO C N 1
ATOM 4249 C CA . PRO C 3 93 ? -42.891 94.873 -15.379 1.00 42.71 93 PRO C CA 1
ATOM 4250 C C . PRO C 3 93 ? -43.366 93.410 -15.341 1.00 41.76 93 PRO C C 1
ATOM 4251 O O . PRO C 3 93 ? -42.545 92.535 -15.552 1.00 40.45 93 PRO C O 1
ATOM 4255 N N . ASN C 3 94 ? -44.662 93.184 -15.093 1.00 41.17 94 ASN C N 1
ATOM 4256 C CA . ASN C 3 94 ? -45.280 91.834 -14.965 1.00 40.24 94 ASN C CA 1
ATOM 4257 C C . ASN C 3 94 ? -45.427 91.171 -16.342 1.00 39.70 94 ASN C C 1
ATOM 4258 O O . ASN C 3 94 ? -45.684 89.951 -16.366 1.00 39.53 94 ASN C O 1
ATOM 4263 N N . ARG C 3 95 ? -45.285 91.932 -17.436 1.00 39.16 95 ARG C N 1
ATOM 4264 C CA . ARG C 3 95 ? -45.486 91.449 -18.831 1.00 38.46 95 ARG C CA 1
ATOM 4265 C C . ARG C 3 95 ? -44.162 91.467 -19.611 1.00 37.30 95 ARG C C 1
ATOM 4266 O O . ARG C 3 95 ? -44.222 91.525 -20.857 1.00 37.25 95 ARG C O 1
ATOM 4274 N N . VAL C 3 96 ? -43.017 91.407 -18.920 1.00 35.98 96 VAL C N 1
ATOM 4275 C CA . VAL C 3 96 ? -41.661 91.346 -19.549 1.00 35.37 96 VAL C CA 1
ATOM 4276 C C . VAL C 3 96 ? -40.830 90.278 -18.829 1.00 34.69 96 VAL C C 1
ATOM 4277 O O . VAL C 3 96 ? -40.706 90.364 -17.591 1.00 34.84 96 VAL C O 1
ATOM 4281 N N . GLY C 3 97 ? -40.285 89.317 -19.585 1.00 33.99 97 GLY C N 1
ATOM 4282 C CA . GLY C 3 97 ? -39.441 88.219 -19.073 1.00 33.57 97 GLY C CA 1
ATOM 4283 C C . GLY C 3 97 ? -38.043 88.257 -19.668 1.00 32.96 97 GLY C C 1
ATOM 4284 O O . GLY C 3 97 ? -37.814 89.061 -20.595 1.00 32.53 97 GLY C O 1
ATOM 4285 N N . ILE C 3 98 ? -37.139 87.423 -19.144 1.00 32.41 98 ILE C N 1
ATOM 4286 C CA . ILE C 3 98 ? -35.709 87.326 -19.569 1.00 31.87 98 ILE C CA 1
ATOM 4287 C C . ILE C 3 98 ? -35.353 85.846 -19.744 1.00 31.48 98 ILE C C 1
ATOM 4288 O O . ILE C 3 98 ? -35.379 85.118 -18.735 1.00 31.64 98 ILE C O 1
ATOM 4293 N N . TYR C 3 99 ? -35.025 85.427 -20.972 1.00 31.13 99 TYR C N 1
ATOM 4294 C CA . TYR C 3 99 ? -34.588 84.046 -21.310 1.00 30.84 99 TYR C CA 1
ATOM 4295 C C . TYR C 3 99 ? -33.096 84.053 -21.659 1.00 30.76 99 TYR C C 1
ATOM 4296 O O . TYR C 3 99 ? -32.683 84.824 -22.546 1.00 30.21 99 TYR C O 1
ATOM 4305 N N . VAL C 3 100 ? -32.314 83.239 -20.945 1.00 30.78 100 VAL C N 1
ATOM 4306 C CA . VAL C 3 100 ? -30.830 83.211 -21.102 1.00 30.87 100 VAL C CA 1
ATOM 4307 C C . VAL C 3 100 ? -30.334 81.791 -21.384 1.00 30.90 100 VAL C C 1
ATOM 4308 O O . VAL C 3 100 ? -30.977 80.845 -20.953 1.00 30.74 100 VAL C O 1
ATOM 4312 N N . GLY C 3 101 ? -29.247 81.695 -22.148 1.00 31.49 101 GLY C N 1
ATOM 4313 C CA . GLY C 3 101 ? -28.504 80.456 -22.445 1.00 31.68 101 GLY C CA 1
ATOM 4314 C C . GLY C 3 101 ? -27.056 80.587 -22.006 1.00 32.37 101 GLY C C 1
ATOM 4315 O O . GLY C 3 101 ? -26.374 81.502 -22.507 1.00 32.68 101 GLY C O 1
ATOM 4316 N N . ASN C 3 102 ? -26.607 79.732 -21.084 1.00 32.88 102 ASN C N 1
ATOM 4317 C CA . ASN C 3 102 ? -25.224 79.750 -20.536 1.00 33.47 102 ASN C CA 1
ATOM 4318 C C . ASN C 3 102 ? -24.858 78.350 -20.035 1.00 34.22 102 ASN C C 1
ATOM 4319 O O . ASN C 3 102 ? -25.638 77.789 -19.242 1.00 34.47 102 ASN C O 1
ATOM 4324 N N . CYS C 3 103 ? -23.703 77.832 -20.466 1.00 35.16 103 CYS C N 1
ATOM 4325 C CA . CYS C 3 103 ? -23.248 76.432 -20.247 1.00 35.58 103 CYS C CA 1
ATOM 4326 C C . CYS C 3 103 ? -22.153 76.370 -19.171 1.00 36.38 103 CYS C C 1
ATOM 4327 O O . CYS C 3 103 ? -22.293 75.545 -18.246 1.00 37.01 103 CYS C O 1
ATOM 4330 N N . PHE C 3 104 ? -21.113 77.204 -19.284 1.00 36.62 104 PHE C N 1
ATOM 4331 C CA . PHE C 3 104 ? -19.849 77.098 -18.502 1.00 37.08 104 PHE C CA 1
ATOM 4332 C C . PHE C 3 104 ? -19.915 77.907 -17.198 1.00 37.23 104 PHE C C 1
ATOM 4333 O O . PHE C 3 104 ? -19.027 77.705 -16.344 1.00 37.52 104 PHE C O 1
ATOM 4341 N N . GLY C 3 105 ? -20.911 78.784 -17.042 1.00 37.13 105 GLY C N 1
ATOM 4342 C CA . GLY C 3 105 ? -21.099 79.592 -15.820 1.00 37.16 105 GLY C CA 1
ATOM 4343 C C . GLY C 3 105 ? -20.121 80.754 -15.757 1.00 37.59 105 GLY C C 1
ATOM 4344 O O . GLY C 3 105 ? -19.824 81.332 -16.822 1.00 38.42 105 GLY C O 1
ATOM 4345 N N . GLY C 3 106 ? -19.635 81.081 -14.555 1.00 37.37 106 GLY C N 1
ATOM 4346 C CA . GLY C 3 106 ? -18.725 82.216 -14.301 1.00 37.47 106 GLY C CA 1
ATOM 4347 C C . GLY C 3 106 ? -17.577 81.836 -13.381 1.00 37.50 106 GLY C C 1
ATOM 4348 O O . GLY C 3 106 ? -17.640 82.180 -12.184 1.00 36.76 106 GLY C O 1
ATOM 4349 N N . TRP C 3 107 ? -16.553 81.173 -13.926 1.00 37.94 107 TRP C N 1
ATOM 4350 C CA . TRP C 3 107 ? -15.382 80.650 -13.170 1.00 38.68 107 TRP C CA 1
ATOM 4351 C C . TRP C 3 107 ? -14.381 81.772 -12.866 1.00 40.14 107 TRP C C 1
ATOM 4352 O O . TRP C 3 107 ? -13.675 81.655 -11.846 1.00 40.28 107 TRP C O 1
ATOM 4363 N N . GLN C 3 108 ? -14.324 82.810 -13.708 1.00 41.39 108 GLN C N 1
ATOM 4364 C CA . GLN C 3 108 ? -13.350 83.932 -13.600 1.00 42.91 108 GLN C CA 1
ATOM 4365 C C . GLN C 3 108 ? -13.454 84.593 -12.218 1.00 43.27 108 GLN C C 1
ATOM 4366 O O . GLN C 3 108 ? -12.402 85.003 -11.688 1.00 44.64 108 GLN C O 1
ATOM 4372 N N . HIS C 3 109 ? -14.667 84.687 -11.659 1.00 43.07 109 HIS C N 1
ATOM 4373 C CA . HIS C 3 109 ? -14.970 85.433 -10.407 1.00 42.94 109 HIS C CA 1
ATOM 4374 C C . HIS C 3 109 ? -14.651 84.592 -9.162 1.00 43.72 109 HIS C C 1
ATOM 4375 O O . HIS C 3 109 ? -14.452 85.206 -8.095 1.00 45.05 109 HIS C O 1
ATOM 4382 N N . ILE C 3 110 ? -14.610 83.257 -9.278 1.00 43.76 110 ILE C N 1
ATOM 4383 C CA . ILE C 3 110 ? -14.582 82.327 -8.105 1.00 44.06 110 ILE C CA 1
ATOM 4384 C C . ILE C 3 110 ? -13.335 81.427 -8.108 1.00 44.81 110 ILE C C 1
ATOM 4385 O O . ILE C 3 110 ? -13.077 80.820 -7.053 1.00 44.84 110 ILE C O 1
ATOM 4390 N N . GLU C 3 111 ? -12.598 81.326 -9.222 1.00 46.04 111 GLU C N 1
ATOM 4391 C CA . GLU C 3 111 ? -11.472 80.361 -9.390 1.00 47.23 111 GLU C CA 1
ATOM 4392 C C . GLU C 3 111 ? -10.522 80.432 -8.188 1.00 47.88 111 GLU C C 1
ATOM 4393 O O . GLU C 3 111 ? -10.331 79.388 -7.532 1.00 48.62 111 GLU C O 1
ATOM 4399 N N . ASP C 3 112 ? -9.955 81.614 -7.922 1.00 48.90 112 ASP C N 1
ATOM 4400 C CA . ASP C 3 112 ? -8.948 81.853 -6.850 1.00 49.25 112 ASP C CA 1
ATOM 4401 C C . ASP C 3 112 ? -9.553 81.498 -5.485 1.00 48.09 112 ASP C C 1
ATOM 4402 O O . ASP C 3 112 ? -8.803 81.004 -4.618 1.00 47.73 112 ASP C O 1
ATOM 4407 N N . GLU C 3 113 ? -10.857 81.733 -5.312 1.00 47.06 113 GLU C N 1
ATOM 4408 C CA . GLU C 3 113 ? -11.597 81.496 -4.043 1.00 46.85 113 GLU C CA 1
ATOM 4409 C C . GLU C 3 113 ? -11.784 79.988 -3.813 1.00 46.78 113 GLU C C 1
ATOM 4410 O O . GLU C 3 113 ? -11.721 79.571 -2.640 1.00 46.58 113 GLU C O 1
ATOM 4416 N N . VAL C 3 114 ? -11.991 79.201 -4.877 1.00 46.74 114 VAL C N 1
ATOM 4417 C CA . VAL C 3 114 ? -12.166 77.718 -4.792 1.00 47.22 114 VAL C CA 1
ATOM 4418 C C . VAL C 3 114 ? -10.823 77.083 -4.406 1.00 48.10 114 VAL C C 1
ATOM 4419 O O . VAL C 3 114 ? -10.840 76.119 -3.621 1.00 48.36 114 VAL C O 1
ATOM 4423 N N . LYS C 3 115 ? -9.709 77.603 -4.934 1.00 49.30 115 LYS C N 1
ATOM 4424 C CA . LYS C 3 115 ? -8.335 77.099 -4.657 1.00 50.60 115 LYS C CA 1
ATOM 4425 C C . LYS C 3 115 ? -7.925 77.469 -3.225 1.00 51.00 115 LYS C C 1
ATOM 4426 O O . LYS C 3 115 ? -7.339 76.606 -2.542 1.00 51.29 115 LYS C O 1
ATOM 4432 N N . ALA C 3 116 ? -8.227 78.700 -2.794 1.00 51.60 116 ALA C N 1
ATOM 4433 C CA . ALA C 3 116 ? -7.836 79.272 -1.481 1.00 52.71 116 ALA C CA 1
ATOM 4434 C C . ALA C 3 116 ? -8.598 78.586 -0.338 1.00 52.92 116 ALA C C 1
ATOM 4435 O O . ALA C 3 116 ? -8.078 78.590 0.796 1.00 53.07 116 ALA C O 1
ATOM 4437 N N . LEU C 3 117 ? -9.782 78.030 -0.624 1.00 53.11 117 LEU C N 1
ATOM 4438 C CA . LEU C 3 117 ? -10.651 77.318 0.355 1.00 53.64 117 LEU C CA 1
ATOM 4439 C C . LEU C 3 117 ? -9.926 76.074 0.892 1.00 54.72 117 LEU C C 1
ATOM 4440 O O . LEU C 3 117 ? -10.109 75.762 2.084 1.00 55.17 117 LEU C O 1
ATOM 4445 N N . HIS C 3 118 ? -9.119 75.411 0.055 1.00 55.62 118 HIS C N 1
ATOM 4446 C CA . HIS C 3 118 ? -8.444 74.118 0.359 1.00 57.07 118 HIS C CA 1
ATOM 4447 C C . HIS C 3 118 ? -7.066 74.343 0.997 1.00 58.79 118 HIS C C 1
ATOM 4448 O O . HIS C 3 118 ? -6.433 73.336 1.374 1.00 59.46 118 HIS C O 1
ATOM 4455 N N . ILE C 3 119 ? -6.624 75.600 1.119 1.00 59.97 119 ILE C N 1
ATOM 4456 C CA . ILE C 3 119 ? -5.334 75.987 1.769 1.00 61.65 119 ILE C CA 1
ATOM 4457 C C . ILE C 3 119 ? -5.643 76.745 3.065 1.00 62.16 119 ILE C C 1
ATOM 4458 O O . ILE C 3 119 ? -5.216 76.275 4.139 1.00 63.97 119 ILE C O 1
ATOM 4463 N N . GLU C 3 120 ? -6.352 77.874 2.957 1.00 61.74 120 GLU C N 1
ATOM 4464 C CA . GLU C 3 120 ? -6.663 78.792 4.087 1.00 61.14 120 GLU C CA 1
ATOM 4465 C C . GLU C 3 120 ? -7.855 78.249 4.885 1.00 59.39 120 GLU C C 1
ATOM 4466 O O . GLU C 3 120 ? -7.732 78.135 6.120 1.00 59.43 120 GLU C O 1
ATOM 4472 N N . GLY C 3 121 ? -8.957 77.936 4.196 1.00 58.01 121 GLY C N 1
ATOM 4473 C CA . GLY C 3 121 ? -10.247 77.543 4.800 1.00 57.25 121 GLY C CA 1
ATOM 4474 C C . GLY C 3 121 ? -11.366 78.457 4.334 1.00 56.53 121 GLY C C 1
ATOM 4475 O O . GLY C 3 121 ? -11.291 78.935 3.188 1.00 56.03 121 GLY C O 1
ATOM 4476 N N . ILE C 3 122 ? -12.360 78.706 5.193 1.00 57.30 122 ILE C N 1
ATOM 4477 C CA . ILE C 3 122 ? -13.549 79.561 4.887 1.00 57.24 122 ILE C CA 1
ATOM 4478 C C . ILE C 3 122 ? -13.098 80.996 4.576 1.00 57.10 122 ILE C C 1
ATOM 4479 O O . ILE C 3 122 ? -13.751 81.638 3.729 1.00 56.71 122 ILE C O 1
ATOM 4484 N N . LYS C 3 123 ? -12.040 81.479 5.239 1.00 56.96 123 LYS C N 1
ATOM 4485 C CA . LYS C 3 123 ? -11.451 82.832 5.026 1.00 57.17 123 LYS C CA 1
ATOM 4486 C C . LYS C 3 123 ? -11.096 83.019 3.545 1.00 55.60 123 LYS C C 1
ATOM 4487 O O . LYS C 3 123 ? -11.130 84.174 3.074 1.00 54.90 123 LYS C O 1
ATOM 4493 N N . GLY C 3 124 ? -10.766 81.922 2.852 1.00 55.18 124 GLY C N 1
ATOM 4494 C CA . GLY C 3 124 ? -10.343 81.895 1.439 1.00 53.66 124 GLY C CA 1
ATOM 4495 C C . GLY C 3 124 ? -11.398 82.439 0.489 1.00 51.92 124 GLY C C 1
ATOM 4496 O O . GLY C 3 124 ? -11.029 83.278 -0.360 1.00 52.31 124 GLY C O 1
ATOM 4497 N N . MET C 3 125 ? -12.654 81.986 0.601 1.00 49.96 125 MET C N 1
ATOM 4498 C CA . MET C 3 125 ? -13.739 82.372 -0.345 1.00 49.01 125 MET C CA 1
ATOM 4499 C C . MET C 3 125 ? -14.778 83.259 0.355 1.00 47.81 125 MET C C 1
ATOM 4500 O O . MET C 3 125 ? -15.147 82.963 1.509 1.00 47.29 125 MET C O 1
ATOM 4505 N N . GLY C 3 126 ? -15.206 84.319 -0.340 1.00 46.75 126 GLY C N 1
ATOM 4506 C CA . GLY C 3 126 ? -16.163 85.333 0.143 1.00 46.01 126 GLY C CA 1
ATOM 4507 C C . GLY C 3 126 ? -17.606 84.942 -0.163 1.00 44.56 126 GLY C C 1
ATOM 4508 O O . GLY C 3 126 ? -17.868 83.830 -0.616 1.00 44.39 126 GLY C O 1
ATOM 4509 N N . PRO C 3 127 ? -18.582 85.851 0.067 1.00 43.33 127 PRO C N 1
ATOM 4510 C CA . PRO C 3 127 ? -20.003 85.506 -0.019 1.00 42.37 127 PRO C CA 1
ATOM 4511 C C . PRO C 3 127 ? -20.671 85.633 -1.400 1.00 41.18 127 PRO C C 1
ATOM 4512 O O . PRO C 3 127 ? -21.841 85.307 -1.491 1.00 40.92 127 PRO C O 1
ATOM 4516 N N . TYR C 3 128 ? -19.939 86.084 -2.426 1.00 40.36 128 TYR C N 1
ATOM 4517 C CA . TYR C 3 128 ? -20.471 86.333 -3.794 1.00 39.82 128 TYR C CA 1
ATOM 4518 C C . TYR C 3 128 ? -20.184 85.144 -4.720 1.00 38.51 128 TYR C C 1
ATOM 4519 O O . TYR C 3 128 ? -20.537 85.228 -5.911 1.00 37.55 128 TYR C O 1
ATOM 4528 N N . VAL C 3 129 ? -19.594 84.065 -4.195 1.00 37.97 129 VAL C N 1
ATOM 4529 C CA . VAL C 3 129 ? -19.341 82.799 -4.948 1.00 37.75 129 VAL C CA 1
ATOM 4530 C C . VAL C 3 129 ? -20.691 82.133 -5.255 1.00 37.39 129 VAL C C 1
ATOM 4531 O O . VAL C 3 129 ? -20.776 81.421 -6.274 1.00 37.81 129 VAL C O 1
ATOM 4535 N N . ALA C 3 130 ? -21.655 82.314 -4.360 1.00 37.31 130 ALA C N 1
ATOM 4536 C CA . ALA C 3 130 ? -23.021 81.754 -4.438 1.00 37.15 130 ALA C CA 1
ATOM 4537 C C . ALA C 3 130 ? -23.852 82.366 -5.568 1.00 36.67 130 ALA C C 1
ATOM 4538 O O . ALA C 3 130 ? -24.775 81.710 -6.026 1.00 36.46 130 ALA C O 1
ATOM 4540 N N . THR C 3 131 ? -23.616 83.622 -5.914 1.00 36.52 131 THR C N 1
ATOM 4541 C CA . THR C 3 131 ? -24.433 84.233 -6.983 1.00 36.37 131 THR C CA 1
ATOM 4542 C C . THR C 3 131 ? -23.635 84.483 -8.256 1.00 36.21 131 THR C C 1
ATOM 4543 O O . THR C 3 131 ? -24.245 84.552 -9.287 1.00 36.80 131 THR C O 1
ATOM 4547 N N . ALA C 3 132 ? -22.328 84.657 -8.170 1.00 35.80 132 ALA C N 1
ATOM 4548 C CA . ALA C 3 132 ? -21.526 84.977 -9.366 1.00 36.03 132 ALA C CA 1
ATOM 4549 C C . ALA C 3 132 ? -21.378 83.826 -10.363 1.00 35.87 132 ALA C C 1
ATOM 4550 O O . ALA C 3 132 ? -21.386 84.082 -11.548 1.00 36.28 132 ALA C O 1
ATOM 4552 N N . TRP C 3 133 ? -21.117 82.622 -9.881 1.00 35.99 133 TRP C N 1
ATOM 4553 C CA . TRP C 3 133 ? -20.832 81.471 -10.769 1.00 36.15 133 TRP C CA 1
ATOM 4554 C C . TRP C 3 133 ? -22.031 80.897 -11.525 1.00 35.22 133 TRP C C 1
ATOM 4555 O O . TRP C 3 133 ? -21.899 80.678 -12.711 1.00 35.11 133 TRP C O 1
ATOM 4566 N N . PHE C 3 134 ? -23.179 80.745 -10.881 1.00 34.73 134 PHE C N 1
ATOM 4567 C CA . PHE C 3 134 ? -24.278 79.995 -11.539 1.00 34.64 134 PHE C CA 1
ATOM 4568 C C . PHE C 3 134 ? -24.773 80.663 -12.817 1.00 34.78 134 PHE C C 1
ATOM 4569 O O . PHE C 3 134 ? -24.837 81.864 -12.891 1.00 35.89 134 PHE C O 1
ATOM 4577 N N . PRO C 3 135 ? -25.203 79.874 -13.818 1.00 34.27 135 PRO C N 1
ATOM 4578 C CA . PRO C 3 135 ? -25.674 80.388 -15.089 1.00 34.20 135 PRO C CA 1
ATOM 4579 C C . PRO C 3 135 ? -26.911 81.293 -15.000 1.00 34.32 135 PRO C C 1
ATOM 4580 O O . PRO C 3 135 ? -27.006 82.205 -15.761 1.00 35.03 135 PRO C O 1
ATOM 4584 N N . ALA C 3 136 ? -27.757 81.108 -13.986 1.00 34.10 136 ALA C N 1
ATOM 4585 C CA . ALA C 3 136 ? -29.011 81.871 -13.794 1.00 33.89 136 ALA C CA 1
ATOM 4586 C C . ALA C 3 136 ? -28.789 83.230 -13.129 1.00 33.93 136 ALA C C 1
ATOM 4587 O O . ALA C 3 136 ? -29.766 83.827 -12.743 1.00 33.88 136 ALA C O 1
ATOM 4589 N N . ALA C 3 137 ? -27.523 83.580 -12.969 1.00 33.92 137 ALA C N 1
ATOM 4590 C CA . ALA C 3 137 ? -27.084 84.854 -12.389 1.00 33.94 137 ALA C CA 1
ATOM 4591 C C . ALA C 3 137 ? -27.502 85.984 -13.315 1.00 33.72 137 ALA C C 1
ATOM 4592 O O . ALA C 3 137 ? -27.975 86.983 -12.823 1.00 34.25 137 ALA C O 1
ATOM 4594 N N . LEU C 3 138 ? -27.357 85.776 -14.618 1.00 33.33 138 LEU C N 1
ATOM 4595 C CA . LEU C 3 138 ? -27.629 86.833 -15.620 1.00 33.26 138 LEU C CA 1
ATOM 4596 C C . LEU C 3 138 ? -29.091 87.251 -15.588 1.00 33.34 138 LEU C C 1
ATOM 4597 O O . LEU C 3 138 ? -29.338 88.436 -15.573 1.00 33.67 138 LEU C O 1
ATOM 4602 N N . GLN C 3 139 ? -30.000 86.290 -15.525 1.00 33.04 139 GLN C N 1
ATOM 4603 C CA . GLN C 3 139 ? -31.443 86.604 -15.536 1.00 33.12 139 GLN C CA 1
ATOM 4604 C C . GLN C 3 139 ? -31.801 87.421 -14.300 1.00 33.19 139 GLN C C 1
ATOM 4605 O O . GLN C 3 139 ? -32.557 88.347 -14.461 1.00 33.84 139 GLN C O 1
ATOM 4611 N N . GLY C 3 140 ? -31.262 87.066 -13.137 1.00 33.14 140 GLY C N 1
ATOM 4612 C CA . GLY C 3 140 ? -31.519 87.767 -11.878 1.00 33.36 140 GLY C CA 1
ATOM 4613 C C . GLY C 3 140 ? -30.925 89.149 -11.874 1.00 33.81 140 GLY C C 1
ATOM 4614 O O . GLY C 3 140 ? -31.558 90.043 -11.365 1.00 34.25 140 GLY C O 1
ATOM 4615 N N . GLN C 3 141 ? -29.714 89.280 -12.401 1.00 34.07 141 GLN C N 1
ATOM 4616 C CA . GLN C 3 141 ? -29.013 90.577 -12.455 1.00 34.56 141 GLN C CA 1
ATOM 4617 C C . GLN C 3 141 ? -29.783 91.535 -13.357 1.00 34.79 141 GLN C C 1
ATOM 4618 O O . GLN C 3 141 ? -29.753 92.709 -13.075 1.00 35.26 141 GLN C O 1
ATOM 4624 N N . LEU C 3 142 ? -30.330 91.040 -14.463 1.00 34.69 142 LEU C N 1
ATOM 4625 C CA . LEU C 3 142 ? -31.124 91.854 -15.419 1.00 35.07 142 LEU C CA 1
ATOM 4626 C C . LEU C 3 142 ? -32.431 92.307 -14.781 1.00 35.37 142 LEU C C 1
ATOM 4627 O O . LEU C 3 142 ? -32.879 93.387 -15.065 1.00 36.27 142 LEU C O 1
ATOM 4632 N N . SER C 3 143 ? -33.047 91.427 -14.018 1.00 35.24 143 SER C N 1
ATOM 4633 C CA . SER C 3 143 ? -34.376 91.618 -13.377 1.00 35.67 143 SER C CA 1
ATOM 4634 C C . SER C 3 143 ? -34.294 92.683 -12.273 1.00 36.02 143 SER C C 1
ATOM 4635 O O . SER C 3 143 ? -35.326 93.326 -12.015 1.00 36.51 143 SER C O 1
ATOM 4638 N N . LEU C 3 144 ? -33.124 92.865 -11.647 1.00 35.77 144 LEU C N 1
ATOM 4639 C CA . LEU C 3 144 ? -32.895 93.910 -10.610 1.00 36.19 144 LEU C CA 1
ATOM 4640 C C . LEU C 3 144 ? -32.751 95.282 -11.282 1.00 36.87 144 LEU C C 1
ATOM 4641 O O . LEU C 3 144 ? -33.338 96.251 -10.761 1.00 38.32 144 LEU C O 1
ATOM 4646 N N . LEU C 3 145 ? -32.000 95.358 -12.387 1.00 36.51 145 LEU C N 1
ATOM 4647 C CA . LEU C 3 145 ? -31.669 96.627 -13.095 1.00 36.75 145 LEU C CA 1
ATOM 4648 C C . LEU C 3 145 ? -32.922 97.202 -13.770 1.00 37.06 145 LEU C C 1
ATOM 4649 O O . LEU C 3 145 ? -33.184 98.408 -13.583 1.00 37.44 145 LEU C O 1
ATOM 4654 N N . TYR C 3 146 ? -33.657 96.376 -14.525 1.00 36.97 146 TYR C N 1
ATOM 4655 C CA . TYR C 3 146 ? -34.809 96.789 -15.374 1.00 37.05 146 TYR C CA 1
ATOM 4656 C C . TYR C 3 146 ? -36.142 96.574 -14.643 1.00 36.95 146 TYR C C 1
ATOM 4657 O O . TYR C 3 146 ? -37.114 97.282 -14.976 1.00 37.09 146 TYR C O 1
ATOM 4666 N N . GLY C 3 147 ? -36.199 95.626 -13.701 1.00 36.46 147 GLY C N 1
ATOM 4667 C CA . GLY C 3 147 ? -37.388 95.361 -12.865 1.00 36.38 147 GLY C CA 1
ATOM 4668 C C . GLY C 3 147 ? -38.363 94.396 -13.521 1.00 36.00 147 GLY C C 1
ATOM 4669 O O . GLY C 3 147 ? -39.516 94.324 -13.050 1.00 36.47 147 GLY C O 1
ATOM 4670 N N . PHE C 3 148 ? -37.926 93.668 -14.557 1.00 35.44 148 PHE C N 1
ATOM 4671 C CA . PHE C 3 148 ? -38.756 92.706 -15.333 1.00 34.96 148 PHE C CA 1
ATOM 4672 C C . PHE C 3 148 ? -39.133 91.524 -14.429 1.00 35.10 148 PHE C C 1
ATOM 4673 O O . PHE C 3 148 ? -38.224 90.924 -13.817 1.00 34.24 148 PHE C O 1
ATOM 4681 N N . SER C 3 149 ? -40.432 91.204 -14.358 1.00 35.53 149 SER C N 1
ATOM 4682 C CA . SER C 3 149 ? -41.043 90.329 -13.320 1.00 35.20 149 SER C CA 1
ATOM 4683 C C . SER C 3 149 ? -41.743 89.096 -13.914 1.00 34.65 149 SER C C 1
ATOM 4684 O O . SER C 3 149 ? -42.168 88.245 -13.109 1.00 34.74 149 SER C O 1
ATOM 4687 N N . ALA C 3 150 ? -41.860 88.980 -15.243 1.00 34.05 150 ALA C N 1
ATOM 4688 C CA . ALA C 3 150 ? -42.564 87.858 -15.916 1.00 33.69 150 ALA C CA 1
ATOM 4689 C C . ALA C 3 150 ? -41.664 86.618 -15.963 1.00 32.91 150 ALA C C 1
ATOM 4690 O O . ALA C 3 150 ? -40.459 86.741 -15.662 1.00 32.65 150 ALA C O 1
ATOM 4692 N N . GLN C 3 151 ? -42.248 85.474 -16.340 1.00 32.73 151 GLN C N 1
ATOM 4693 C CA . GLN C 3 151 ? -41.574 84.153 -16.473 1.00 32.45 1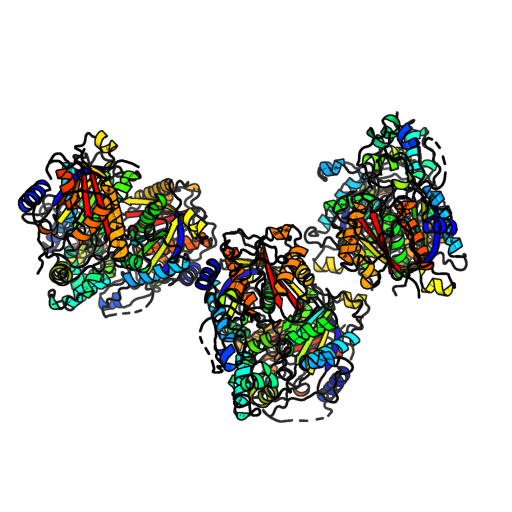51 GLN C CA 1
ATOM 4694 C C . GLN C 3 151 ? -40.184 84.350 -17.090 1.00 32.05 151 GLN C C 1
ATOM 4695 O O . GLN C 3 151 ? -40.109 84.917 -18.195 1.00 32.13 151 GLN C O 1
ATOM 4701 N N . SER C 3 152 ? -39.135 83.904 -16.392 1.00 31.95 152 SER C N 1
ATOM 4702 C CA . SER C 3 152 ? -37.709 84.075 -16.777 1.00 31.88 152 SER C CA 1
ATOM 4703 C C . SER C 3 152 ? -36.933 82.785 -16.489 1.00 31.67 152 SER C C 1
ATOM 4704 O O . SER C 3 152 ? -36.866 82.392 -15.307 1.00 32.15 152 SER C O 1
ATOM 4707 N N . LYS C 3 153 ? -36.327 82.188 -17.519 1.00 31.27 153 LYS C N 1
ATOM 4708 C CA . LYS C 3 153 ? -35.607 80.898 -17.363 1.00 31.03 153 LYS C CA 1
ATOM 4709 C C . LYS C 3 153 ? -34.207 80.946 -17.974 1.00 30.83 153 LYS C C 1
ATOM 4710 O O . LYS C 3 153 ? -33.955 81.794 -18.825 1.00 30.73 153 LYS C O 1
ATOM 4716 N N . THR C 3 154 ? -33.339 80.057 -17.497 1.00 30.73 154 THR C N 1
ATOM 4717 C CA . THR C 3 154 ? -31.952 79.906 -17.998 1.00 31.05 154 THR C CA 1
ATOM 4718 C C . THR C 3 154 ? -31.766 78.444 -18.401 1.00 31.42 154 THR C C 1
ATOM 4719 O O . THR C 3 154 ? -32.193 77.572 -17.648 1.00 31.99 154 THR C O 1
ATOM 4723 N N . PHE C 3 155 ? -31.149 78.211 -19.554 1.00 31.63 155 PHE C N 1
ATOM 4724 C CA . PHE C 3 155 ? -30.881 76.846 -20.056 1.00 31.70 155 PHE C CA 1
ATOM 4725 C C . PHE C 3 155 ? -29.370 76.660 -20.081 1.00 32.46 155 PHE C C 1
ATOM 4726 O O . PHE C 3 155 ? -28.679 77.608 -20.420 1.00 32.73 155 PHE C O 1
ATOM 4734 N N . SER C 3 156 ? -28.898 75.473 -19.708 1.00 33.48 156 SER C N 1
ATOM 4735 C CA . SER C 3 156 ? -27.447 75.169 -19.723 1.00 34.48 156 SER C CA 1
ATOM 4736 C C . SER C 3 156 ? -27.206 73.929 -20.582 1.00 35.03 156 SER C C 1
ATOM 4737 O O . SER C 3 156 ? -26.147 73.329 -20.450 1.00 36.71 156 SER C O 1
ATOM 4740 N N . THR C 3 157 ? -28.168 73.586 -21.438 1.00 34.66 157 THR C N 1
ATOM 4741 C CA . THR C 3 157 ? -28.052 72.423 -22.356 1.00 34.27 157 THR C CA 1
ATOM 4742 C C . THR C 3 157 ? -26.859 72.658 -23.287 1.00 35.02 157 THR C C 1
ATOM 4743 O O . THR C 3 157 ? -26.871 73.676 -24.006 1.00 35.48 157 THR C O 1
ATOM 4747 N N . SER C 3 158 ? -25.874 71.755 -23.264 1.00 35.09 158 SER C N 1
ATOM 4748 C CA . SER C 3 158 ? -24.595 71.870 -24.014 1.00 35.43 158 SER C CA 1
ATOM 4749 C C . SER C 3 158 ? -24.869 72.299 -25.460 1.00 35.37 158 SER C C 1
ATOM 4750 O O . SER C 3 158 ? -25.669 71.619 -26.135 1.00 35.28 158 SER C O 1
ATOM 4753 N N . ASP C 3 159 ? -24.258 73.414 -25.882 1.00 35.64 159 ASP C N 1
ATOM 4754 C CA . ASP C 3 159 ? -24.206 73.917 -27.284 1.00 35.46 159 ASP C CA 1
ATOM 4755 C C . ASP C 3 159 ? -25.511 74.643 -27.648 1.00 34.63 159 ASP C C 1
ATOM 4756 O O . ASP C 3 159 ? -25.414 75.777 -28.158 1.00 34.52 159 ASP C O 1
ATOM 4761 N N . VAL C 3 160 ? -26.677 74.036 -27.389 1.00 34.25 160 VAL C N 1
ATOM 4762 C CA . VAL C 3 160 ? -28.006 74.523 -27.878 1.00 33.64 160 VAL C CA 1
ATOM 4763 C C . VAL C 3 160 ? -28.791 75.199 -26.742 1.00 33.43 160 VAL C C 1
ATOM 4764 O O . VAL C 3 160 ? -30.034 75.222 -26.832 1.00 33.92 160 VAL C O 1
ATOM 4768 N N . ALA C 3 161 ? -28.108 75.760 -25.737 1.00 33.38 161 ALA C N 1
ATOM 4769 C CA . ALA C 3 161 ? -28.732 76.449 -24.579 1.00 33.14 161 ALA C CA 1
ATOM 4770 C C . ALA C 3 161 ? -29.458 77.714 -25.055 1.00 33.07 161 ALA C C 1
ATOM 4771 O O . ALA C 3 161 ? -30.660 77.857 -24.756 1.00 32.76 161 ALA C O 1
ATOM 4773 N N . GLY C 3 162 ? -28.744 78.594 -25.764 1.00 33.40 162 GLY C N 1
ATOM 4774 C CA . GLY C 3 162 ? -29.268 79.874 -26.280 1.00 33.84 162 GLY C CA 1
ATOM 4775 C C . GLY C 3 162 ? -30.291 79.671 -27.385 1.00 33.95 162 GLY C C 1
ATOM 4776 O O . GLY C 3 162 ? -31.197 80.517 -27.508 1.00 34.09 162 GLY C O 1
ATOM 4777 N N . MET C 3 163 ? -30.152 78.594 -28.164 1.00 34.60 163 MET C N 1
ATOM 4778 C CA . MET C 3 163 ? -31.063 78.242 -29.287 1.00 35.44 163 MET C CA 1
ATOM 4779 C C . MET C 3 163 ? -32.447 77.891 -28.724 1.00 34.86 163 MET C C 1
ATOM 4780 O O . MET C 3 163 ? -33.454 78.264 -29.358 1.00 35.17 163 MET C O 1
ATOM 4785 N N . GLN C 3 164 ? -32.485 77.203 -27.577 1.00 34.09 164 GLN C N 1
ATOM 4786 C CA . GLN C 3 164 ? -33.732 76.852 -26.844 1.00 33.87 164 GLN C CA 1
ATOM 4787 C C . GLN C 3 164 ? -34.305 78.111 -26.178 1.00 34.20 164 GLN C C 1
ATOM 4788 O O . GLN C 3 164 ? -35.544 78.257 -26.172 1.00 34.35 164 GLN C O 1
ATOM 4794 N N . ALA C 3 165 ? -33.436 78.982 -25.652 1.00 34.21 165 ALA C N 1
ATOM 4795 C CA . ALA C 3 165 ? -33.798 80.221 -24.921 1.00 34.22 165 ALA C CA 1
ATOM 4796 C C . ALA C 3 165 ? -34.696 81.111 -25.792 1.00 34.46 165 ALA C C 1
ATOM 4797 O O . ALA C 3 165 ? -35.711 81.605 -25.266 1.00 34.76 165 ALA C O 1
ATOM 4799 N N . ILE C 3 166 ? -34.345 81.295 -27.070 1.00 34.61 166 ILE C N 1
ATOM 4800 C CA . ILE C 3 166 ? -35.107 82.144 -28.039 1.00 34.74 166 ILE C CA 1
ATOM 4801 C C . ILE C 3 166 ? -36.441 81.455 -28.355 1.00 34.72 166 ILE C C 1
ATOM 4802 O O . ILE C 3 166 ? -37.476 82.150 -28.373 1.00 34.64 166 ILE C O 1
ATOM 4807 N N . GLY C 3 167 ? -36.403 80.141 -28.602 1.00 34.62 167 GLY C N 1
ATOM 4808 C CA . GLY C 3 167 ? -37.560 79.328 -29.025 1.00 34.62 167 GLY C CA 1
ATOM 4809 C C . GLY C 3 167 ? -38.673 79.306 -27.990 1.00 34.62 167 GLY C C 1
ATOM 4810 O O . GLY C 3 167 ? -39.844 79.466 -28.388 1.00 34.53 167 GLY C O 1
ATOM 4811 N N . TYR C 3 168 ? -38.328 79.106 -26.713 1.00 34.60 168 TYR C N 1
ATOM 4812 C CA . TYR C 3 168 ? -39.292 78.961 -25.589 1.00 34.82 168 TYR C CA 1
ATOM 4813 C C . TYR C 3 168 ? -39.714 80.342 -25.070 1.00 34.58 168 TYR C C 1
ATOM 4814 O O . TYR C 3 168 ? -40.771 80.426 -24.415 1.00 34.75 168 TYR C O 1
ATOM 4823 N N . ALA C 3 169 ? -38.926 81.385 -25.355 1.00 34.51 169 ALA C N 1
ATOM 4824 C CA . ALA C 3 169 ? -39.287 82.802 -25.108 1.00 34.79 169 ALA C CA 1
ATOM 4825 C C . ALA C 3 169 ? -40.408 83.208 -26.073 1.00 35.26 169 ALA C C 1
ATOM 4826 O O . ALA C 3 169 ? -41.318 83.944 -25.647 1.00 35.43 169 ALA C O 1
ATOM 4828 N N . ALA C 3 170 ? -40.338 82.737 -27.323 1.00 35.65 170 ALA C N 1
ATOM 4829 C CA . ALA C 3 170 ? -41.362 82.949 -28.374 1.00 36.32 170 ALA C CA 1
ATOM 4830 C C . ALA C 3 170 ? -42.652 82.206 -27.999 1.00 37.03 170 ALA C C 1
ATOM 4831 O O . ALA C 3 170 ? -43.740 82.784 -28.189 1.00 37.28 170 ALA C O 1
ATOM 4833 N N . GLU C 3 171 ? -42.530 80.977 -27.483 1.00 37.66 171 GLU C N 1
ATOM 4834 C CA . GLU C 3 171 ? -43.675 80.132 -27.038 1.00 38.38 171 GLU C CA 1
ATOM 4835 C C . GLU C 3 171 ? -44.403 80.810 -25.870 1.00 38.67 171 GLU C C 1
ATOM 4836 O O . GLU C 3 171 ? -45.645 80.715 -25.820 1.00 39.20 171 GLU C O 1
ATOM 4842 N N . ALA C 3 172 ? -43.660 81.457 -24.966 1.00 38.81 172 ALA C N 1
ATOM 4843 C CA . ALA C 3 172 ? -44.204 82.215 -23.814 1.00 39.32 172 ALA C CA 1
ATOM 4844 C C . ALA C 3 172 ? -45.047 83.393 -24.323 1.00 40.20 172 ALA C C 1
ATOM 4845 O O . ALA C 3 172 ? -46.113 83.649 -23.729 1.00 40.91 172 ALA C O 1
ATOM 4847 N N . ILE C 3 173 ? -44.590 84.069 -25.384 1.00 40.47 173 ILE C N 1
ATOM 4848 C CA . ILE C 3 173 ? -45.326 85.184 -26.057 1.00 41.05 173 ILE C CA 1
ATOM 4849 C C . ILE C 3 173 ? -46.524 84.596 -26.814 1.00 42.05 173 ILE C C 1
ATOM 4850 O O . ILE C 3 173 ? -47.600 85.227 -26.783 1.00 43.32 173 ILE C O 1
ATOM 4855 N N . SER C 3 174 ? -46.340 83.443 -27.467 1.00 42.32 174 SER C N 1
ATOM 4856 C CA . SER C 3 174 ? -47.385 82.718 -28.240 1.00 43.02 174 SER C CA 1
ATOM 4857 C C . SER C 3 174 ? -48.567 82.365 -27.328 1.00 43.63 174 SER C C 1
ATOM 4858 O O . SER C 3 174 ? -49.719 82.629 -27.728 1.00 44.22 174 SER C O 1
ATOM 4861 N N . ASN C 3 175 ? -48.284 81.801 -26.148 1.00 43.64 175 ASN C N 1
ATOM 4862 C CA . ASN C 3 175 ? -49.298 81.323 -25.167 1.00 43.72 175 ASN C CA 1
ATOM 4863 C C . ASN C 3 175 ? -49.840 82.501 -24.345 1.00 42.82 175 ASN C C 1
ATOM 4864 O O . ASN C 3 175 ? -50.862 82.309 -23.656 1.00 43.22 175 ASN C O 1
ATOM 4869 N N . GLY C 3 176 ? -49.180 83.663 -24.403 1.00 41.43 176 GLY C N 1
ATOM 4870 C CA . GLY C 3 176 ? -49.647 84.921 -23.787 1.00 41.03 176 GLY C CA 1
ATOM 4871 C C . GLY C 3 176 ? -49.204 85.054 -22.339 1.00 40.46 176 GLY C C 1
ATOM 4872 O O . GLY C 3 176 ? -49.995 85.578 -21.531 1.00 40.82 176 GLY C O 1
ATOM 4873 N N . VAL C 3 177 ? -47.979 84.617 -22.025 1.00 39.76 177 VAL C N 1
ATOM 4874 C CA . VAL C 3 177 ? -47.373 84.695 -20.661 1.00 39.69 177 VAL C CA 1
ATOM 4875 C C . VAL C 3 177 ? -46.801 86.105 -20.462 1.00 38.96 177 VAL C C 1
ATOM 4876 O O . VAL C 3 177 ? -46.923 86.636 -19.340 1.00 39.33 177 VAL C O 1
ATOM 4880 N N . ALA C 3 178 ? -46.191 86.674 -21.507 1.00 37.69 178 ALA C N 1
ATOM 4881 C CA . ALA C 3 178 ? -45.604 88.035 -21.513 1.00 37.81 178 ALA C CA 1
ATOM 4882 C C . ALA C 3 178 ? -45.710 88.647 -22.916 1.00 37.54 178 ALA C C 1
ATOM 4883 O O . ALA C 3 178 ? -45.821 87.879 -23.890 1.00 37.82 178 ALA C O 1
ATOM 4885 N N . GLU C 3 179 ? -45.674 89.981 -23.003 1.00 37.72 179 GLU C N 1
ATOM 4886 C CA . GLU C 3 179 ? -45.756 90.756 -24.273 1.00 38.21 179 GLU C CA 1
ATOM 4887 C C . GLU C 3 179 ? -44.353 90.960 -24.856 1.00 37.18 179 GLU C C 1
ATOM 4888 O O . GLU C 3 179 ? -44.231 90.931 -26.093 1.00 36.95 179 GLU C O 1
ATOM 4894 N N . VAL C 3 180 ? -43.351 91.186 -23.999 1.00 36.51 180 VAL C N 1
ATOM 4895 C CA . VAL C 3 180 ? -41.926 91.412 -24.393 1.00 36.00 180 VAL C CA 1
ATOM 4896 C C . VAL C 3 180 ? -41.061 90.325 -23.743 1.00 35.37 180 VAL C C 1
ATOM 4897 O O . VAL C 3 180 ? -41.427 89.857 -22.648 1.00 35.22 180 VAL C O 1
ATOM 4901 N N . MET C 3 181 ? -39.962 89.944 -24.402 1.00 35.10 181 MET C N 1
ATOM 4902 C CA . MET C 3 181 ? -38.986 88.936 -23.905 1.00 35.41 181 MET C CA 1
ATOM 4903 C C . MET C 3 181 ? -37.567 89.325 -24.337 1.00 35.50 181 MET C C 1
ATOM 4904 O O . MET C 3 181 ? -37.344 89.494 -25.551 1.00 36.20 181 MET C O 1
ATOM 4909 N N . LEU C 3 182 ? -36.652 89.450 -23.370 1.00 35.24 182 LEU C N 1
ATOM 4910 C CA . LEU C 3 182 ? -35.195 89.633 -23.607 1.00 35.34 182 LEU C CA 1
ATOM 4911 C C . LEU C 3 182 ? -34.538 88.249 -23.650 1.00 35.18 182 LEU C C 1
ATOM 4912 O O . LEU C 3 182 ? -34.024 87.802 -22.606 1.00 34.85 182 LEU C O 1
ATOM 4917 N N . CYS C 3 183 ? -34.583 87.595 -24.815 1.00 35.06 183 CYS C N 1
ATOM 4918 C CA . CYS C 3 183 ? -34.012 86.244 -25.062 1.00 35.23 183 CYS C CA 1
ATOM 4919 C C . CYS C 3 183 ? -32.615 86.379 -25.679 1.00 34.90 183 CYS C C 1
ATOM 4920 O O . CYS C 3 183 ? -32.412 87.309 -26.484 1.00 35.87 183 CYS C O 1
ATOM 4923 N N . GLY C 3 184 ? -31.696 85.481 -25.316 1.00 34.15 184 GLY C N 1
ATOM 4924 C CA . GLY C 3 184 ? -30.316 85.462 -25.837 1.00 33.98 184 GLY C CA 1
ATOM 4925 C C . GLY C 3 184 ? -29.416 84.531 -25.046 1.00 33.73 184 GLY C C 1
ATOM 4926 O O . GLY C 3 184 ? -29.944 83.623 -24.371 1.00 33.19 184 GLY C O 1
ATOM 4927 N N . ALA C 3 185 ? -28.101 84.756 -25.125 1.00 33.92 185 ALA C N 1
ATOM 4928 C CA . ALA C 3 185 ? -27.053 83.920 -24.496 1.00 33.84 185 ALA C CA 1
ATOM 4929 C C . ALA C 3 185 ? -25.791 84.753 -24.244 1.00 34.12 185 ALA C C 1
ATOM 4930 O O . ALA C 3 185 ? -25.675 85.854 -24.818 1.00 34.04 185 ALA C O 1
ATOM 4932 N N . SER C 3 186 ? -24.887 84.231 -23.411 1.00 34.39 186 SER C N 1
ATOM 4933 C CA . SER C 3 186 ? -23.581 84.849 -23.063 1.00 35.17 186 SER C CA 1
ATOM 4934 C C . SER C 3 186 ? -22.614 83.772 -22.559 1.00 35.54 186 SER C C 1
ATOM 4935 O O . SER C 3 186 ? -23.084 82.807 -21.924 1.00 35.21 186 SER C O 1
ATOM 4938 N N . GLU C 3 187 ? -21.319 83.980 -22.795 1.00 36.60 187 GLU C N 1
ATOM 4939 C CA . GLU C 3 187 ? -20.259 83.040 -22.359 1.00 37.68 187 GLU C CA 1
ATOM 4940 C C . GLU C 3 187 ? -18.948 83.794 -22.112 1.00 38.93 187 GLU C C 1
ATOM 4941 O O . GLU C 3 187 ? -18.639 84.719 -22.860 1.00 38.64 187 GLU C O 1
ATOM 4947 N N . HIS C 3 188 ? -18.229 83.388 -21.069 1.00 40.73 188 HIS C N 1
ATOM 4948 C CA . HIS C 3 188 ? -16.850 83.835 -20.733 1.00 42.27 188 HIS C CA 1
ATOM 4949 C C . HIS C 3 188 ? -15.949 82.599 -20.622 1.00 43.53 188 HIS C C 1
ATOM 4950 O O . HIS C 3 188 ? -16.166 81.797 -19.690 1.00 43.92 188 HIS C O 1
ATOM 4957 N N . LEU C 3 189 ? -14.984 82.456 -21.538 1.00 44.95 189 LEU C N 1
ATOM 4958 C CA . LEU C 3 189 ? -14.136 81.241 -21.690 1.00 45.85 189 LEU C CA 1
ATOM 4959 C C . LEU C 3 189 ? -12.663 81.565 -21.398 1.00 47.56 189 LEU C C 1
ATOM 4960 O O . LEU C 3 189 ? -11.822 80.667 -21.605 1.00 48.38 189 LEU C O 1
ATOM 4965 N N . SER C 3 190 ? -12.359 82.781 -20.928 1.00 48.97 190 SER C N 1
ATOM 4966 C CA . SER C 3 190 ? -10.974 83.304 -20.771 1.00 50.49 190 SER C CA 1
ATOM 4967 C C . SER C 3 190 ? -10.400 82.967 -19.387 1.00 51.19 190 SER C C 1
ATOM 4968 O O . SER C 3 190 ? -9.201 83.241 -19.177 1.00 52.24 190 SER C O 1
ATOM 4971 N N . SER C 3 191 ? -11.206 82.398 -18.481 1.00 51.49 191 SER C N 1
ATOM 4972 C CA . SER C 3 191 ? -10.779 81.998 -17.112 1.00 51.38 191 SER C CA 1
ATOM 4973 C C . SER C 3 191 ? -9.872 80.772 -17.199 1.00 51.73 191 SER C C 1
ATOM 4974 O O . SER C 3 191 ? -10.192 79.818 -17.906 1.00 50.53 191 SER C O 1
ATOM 4977 N N . PRO C 3 192 ? -8.718 80.763 -16.489 1.00 52.32 192 PRO C N 1
ATOM 4978 C CA . PRO C 3 192 ? -7.708 79.709 -16.633 1.00 52.59 192 PRO C CA 1
ATOM 4979 C C . PRO C 3 192 ? -8.209 78.254 -16.684 1.00 51.94 192 PRO C C 1
ATOM 4980 O O . PRO C 3 192 ? -7.628 77.482 -17.427 1.00 52.64 192 PRO C O 1
ATOM 4984 N N . LEU C 3 193 ? -9.244 77.910 -15.908 1.00 51.07 193 LEU C N 1
ATOM 4985 C CA . LEU C 3 193 ? -9.756 76.516 -15.782 1.00 50.73 193 LEU C CA 1
ATOM 4986 C C . LEU C 3 193 ? -10.371 76.070 -17.114 1.00 50.85 193 LEU C C 1
ATOM 4987 O O . LEU C 3 193 ? -9.943 75.019 -17.633 1.00 50.67 193 LEU C O 1
ATOM 4992 N N . VAL C 3 194 ? -11.335 76.834 -17.638 1.00 50.75 194 VAL C N 1
ATOM 4993 C CA . VAL C 3 194 ? -12.072 76.506 -18.897 1.00 51.45 194 VAL C CA 1
ATOM 4994 C C . VAL C 3 194 ? -11.184 76.822 -20.109 1.00 51.70 194 VAL C C 1
ATOM 4995 O O . VAL C 3 194 ? -11.382 76.175 -21.154 1.00 52.13 194 VAL C O 1
ATOM 4999 N N . LYS C 3 195 ? -10.251 77.774 -19.983 1.00 52.30 195 LYS C N 1
ATOM 5000 C CA . LYS C 3 195 ? -9.318 78.167 -21.077 1.00 52.90 195 LYS C CA 1
ATOM 5001 C C . LYS C 3 195 ? -8.411 76.977 -21.415 1.00 52.64 195 LYS C C 1
ATOM 5002 O O . LYS C 3 195 ? -8.356 76.599 -22.602 1.00 52.78 195 LYS C O 1
ATOM 5008 N N . ASN C 3 196 ? -7.741 76.410 -20.406 1.00 52.42 196 ASN C N 1
ATOM 5009 C CA . ASN C 3 196 ? -6.818 75.250 -20.548 1.00 52.54 196 ASN C CA 1
ATOM 5010 C C . ASN C 3 196 ? -7.608 74.005 -20.973 1.00 52.30 196 ASN C C 1
ATOM 5011 O O . ASN C 3 196 ? -7.028 73.162 -21.687 1.00 52.16 196 ASN C O 1
ATOM 5016 N N . LEU C 3 197 ? -8.873 73.895 -20.550 1.00 52.02 197 LEU C N 1
ATOM 5017 C CA . LEU C 3 197 ? -9.769 72.749 -20.865 1.00 52.36 197 LEU C CA 1
ATOM 5018 C C . LEU C 3 197 ? -10.076 72.735 -22.368 1.00 52.62 197 LEU C C 1
ATOM 5019 O O . LEU C 3 197 ? -9.861 71.683 -23.001 1.00 52.74 197 LEU C O 1
ATOM 5024 N N . LEU C 3 198 ? -10.557 73.860 -22.910 1.00 53.29 198 LEU C N 1
ATOM 5025 C CA . LEU C 3 198 ? -11.003 73.992 -24.325 1.00 54.86 198 LEU C CA 1
ATOM 5026 C C . LEU C 3 198 ? -9.803 73.906 -25.277 1.00 56.62 198 LEU C C 1
ATOM 5027 O O . LEU C 3 198 ? -9.986 73.402 -26.402 1.00 55.98 198 LEU C O 1
ATOM 5032 N N . GLU C 3 199 ? -8.629 74.382 -24.849 1.00 59.17 199 GLU C N 1
ATOM 5033 C CA . GLU C 3 199 ? -7.394 74.430 -25.681 1.00 61.58 199 GLU C CA 1
ATOM 5034 C C . GLU C 3 199 ? -6.851 73.013 -25.919 1.00 63.52 199 GLU C C 1
ATOM 5035 O O . GLU C 3 199 ? -6.150 72.828 -26.933 1.00 64.08 199 GLU C O 1
ATOM 5041 N N . LYS C 3 200 ? -7.156 72.057 -25.032 1.00 65.60 200 LYS C N 1
ATOM 5042 C CA . LYS C 3 200 ? -6.622 70.668 -25.087 1.00 68.78 200 LYS C CA 1
ATOM 5043 C C . LYS C 3 200 ? -7.714 69.692 -25.549 1.00 71.77 200 LYS C C 1
ATOM 5044 O O . LYS C 3 200 ? -7.596 69.175 -26.677 1.00 72.89 200 LYS C O 1
ATOM 5050 N N . THR C 3 201 ? -8.734 69.458 -24.714 1.00 74.20 201 THR C N 1
ATOM 5051 C CA . THR C 3 201 ? -9.674 68.304 -24.806 1.00 75.46 201 THR C CA 1
ATOM 5052 C C . THR C 3 201 ? -10.648 68.468 -25.982 1.00 77.63 201 THR C C 1
ATOM 5053 O O . THR C 3 201 ? -10.880 67.462 -26.684 1.00 77.43 201 THR C O 1
ATOM 5057 N N . SER C 3 202 ? -11.196 69.673 -26.184 1.00 80.12 202 SER C N 1
ATOM 5058 C CA . SER C 3 202 ? -12.314 69.960 -27.125 1.00 80.39 202 SER C CA 1
ATOM 5059 C C . SER C 3 202 ? -11.925 69.631 -28.574 1.00 81.80 202 SER C C 1
ATOM 5060 O O . SER C 3 202 ? -12.822 69.221 -29.339 1.00 82.75 202 SER C O 1
ATOM 5063 N N . SER C 3 203 ? -10.648 69.803 -28.935 1.00 82.82 203 SER C N 1
ATOM 5064 C CA . SER C 3 203 ? -10.111 69.606 -30.309 1.00 82.26 203 SER C CA 1
ATOM 5065 C C . SER C 3 203 ? -10.250 68.138 -30.739 1.00 82.56 203 SER C C 1
ATOM 5066 O O . SER C 3 203 ? -10.764 67.900 -31.851 1.00 82.48 203 SER C O 1
ATOM 5069 N N . GLN C 3 204 ? -9.814 67.200 -29.890 1.00 82.46 204 GLN C N 1
ATOM 5070 C CA . GLN C 3 204 ? -9.711 65.749 -30.214 1.00 80.66 204 GLN C CA 1
ATOM 5071 C C . GLN C 3 204 ? -11.083 65.066 -30.117 1.00 77.61 204 GLN C C 1
ATOM 5072 O O . GLN C 3 204 ? -11.288 64.076 -30.847 1.00 76.25 204 GLN C O 1
ATOM 5078 N N . LYS C 3 205 ? -11.976 65.558 -29.250 1.00 75.36 205 LYS C N 1
ATOM 5079 C CA . LYS C 3 205 ? -13.289 64.919 -28.951 1.00 73.50 205 LYS C CA 1
ATOM 5080 C C . LYS C 3 205 ? -14.191 64.957 -30.190 1.00 71.49 205 LYS C C 1
ATOM 5081 O O . LYS C 3 205 ? -14.401 66.058 -30.738 1.00 73.18 205 LYS C O 1
ATOM 5087 N N . HIS C 3 206 ? -14.704 63.789 -30.595 1.00 68.70 206 HIS C N 1
ATOM 5088 C CA . HIS C 3 206 ? -15.675 63.603 -31.707 1.00 66.18 206 HIS C CA 1
ATOM 5089 C C . HIS C 3 206 ? -17.069 63.350 -31.121 1.00 62.31 206 HIS C C 1
ATOM 5090 O O . HIS C 3 206 ? -17.149 62.887 -29.965 1.00 61.62 206 HIS C O 1
ATOM 5097 N N . SER C 3 207 ? -18.118 63.648 -31.893 1.00 58.88 207 SER C N 1
ATOM 5098 C CA . SER C 3 207 ? -19.538 63.364 -31.554 1.00 57.55 207 SER C CA 1
ATOM 5099 C C . SER C 3 207 ? -19.894 61.950 -32.026 1.00 57.22 207 SER C C 1
ATOM 5100 O O . SER C 3 207 ? -19.665 61.651 -33.214 1.00 56.27 207 SER C O 1
ATOM 5103 N N . GLU C 3 208 ? -20.428 61.120 -31.124 1.00 57.56 208 GLU C N 1
ATOM 5104 C CA . GLU C 3 208 ? -20.818 59.709 -31.398 1.00 58.31 208 GLU C CA 1
ATOM 5105 C C . GLU C 3 208 ? -21.979 59.675 -32.399 1.00 57.10 208 GLU C C 1
ATOM 5106 O O . GLU C 3 208 ? -22.086 58.674 -33.135 1.00 58.35 208 GLU C O 1
ATOM 5112 N N . VAL C 3 209 ? -22.811 60.723 -32.422 1.00 54.88 209 VAL C N 1
ATOM 5113 C CA . VAL C 3 209 ? -24.010 60.838 -33.307 1.00 54.55 209 VAL C CA 1
ATOM 5114 C C . VAL C 3 209 ? -23.588 61.429 -34.658 1.00 54.05 209 VAL C C 1
ATOM 5115 O O . VAL C 3 209 ? -23.908 60.810 -35.690 1.00 53.41 209 VAL C O 1
ATOM 5119 N N . PHE C 3 210 ? -22.898 62.575 -34.650 1.00 53.39 210 PHE C N 1
ATOM 5120 C CA . PHE C 3 210 ? -22.635 63.416 -35.851 1.00 53.58 210 PHE C CA 1
ATOM 5121 C C . PHE C 3 210 ? -21.316 63.005 -36.520 1.00 55.16 210 PHE C C 1
ATOM 5122 O O . PHE C 3 210 ? -21.340 62.735 -37.739 1.00 56.48 210 PHE C O 1
ATOM 5130 N N . GLY C 3 211 ? -20.215 62.960 -35.763 1.00 55.44 211 GLY C N 1
ATOM 5131 C CA . GLY C 3 211 ? -18.890 62.525 -36.253 1.00 56.27 211 GLY C CA 1
ATOM 5132 C C . GLY C 3 211 ? -17.774 63.465 -35.829 1.00 56.82 211 GLY C C 1
ATOM 5133 O O . GLY C 3 211 ? -17.858 64.023 -34.717 1.00 55.28 211 GLY C O 1
ATOM 5134 N N . GLU C 3 212 ? -16.761 63.630 -36.688 1.00 58.15 212 GLU C N 1
ATOM 5135 C CA . GLU C 3 212 ? -15.515 64.394 -36.401 1.00 59.78 212 GLU C CA 1
ATOM 5136 C C . GLU C 3 212 ? -15.789 65.899 -36.503 1.00 59.99 212 GLU C C 1
ATOM 5137 O O . GLU C 3 212 ? -16.685 66.289 -37.279 1.00 60.12 212 GLU C O 1
ATOM 5143 N N . LYS C 3 213 ? -15.030 66.701 -35.747 1.00 60.85 213 LYS C N 1
ATOM 5144 C CA . LYS C 3 213 ? -15.122 68.187 -35.710 1.00 61.42 213 LYS C CA 1
ATOM 5145 C C . LYS C 3 213 ? -14.242 68.788 -36.812 1.00 62.02 213 LYS C C 1
ATOM 5146 O O . LYS C 3 213 ? -13.213 68.169 -37.154 1.00 61.47 213 LYS C O 1
ATOM 5152 N N . GLN C 3 214 ? -14.634 69.956 -37.331 1.00 62.91 214 GLN C N 1
ATOM 5153 C CA . GLN C 3 214 ? -13.807 70.794 -38.240 1.00 63.80 214 GLN C CA 1
ATOM 5154 C C . GLN C 3 214 ? -12.769 71.541 -37.405 1.00 63.06 214 GLN C C 1
ATOM 5155 O O . GLN C 3 214 ? -13.005 71.809 -36.228 1.00 62.02 214 GLN C O 1
ATOM 5161 N N . PRO C 3 215 ? -11.588 71.886 -37.969 1.00 63.38 215 PRO C N 1
ATOM 5162 C CA . PRO C 3 215 ? -10.648 72.781 -37.294 1.00 62.46 215 PRO C CA 1
ATOM 5163 C C . PRO C 3 215 ? -11.270 74.172 -37.091 1.00 60.30 215 PRO C C 1
ATOM 5164 O O . PRO C 3 215 ? -11.759 74.734 -38.055 1.00 60.45 215 PRO C O 1
ATOM 5168 N N . GLY C 3 216 ? -11.250 74.678 -35.855 1.00 58.28 216 GLY C N 1
ATOM 5169 C CA . GLY C 3 216 ? -11.834 75.984 -35.493 1.00 56.34 216 GLY C CA 1
ATOM 5170 C C . GLY C 3 216 ? -11.367 76.469 -34.131 1.00 54.28 216 GLY C C 1
ATOM 5171 O O . GLY C 3 216 ? -10.995 75.622 -33.292 1.00 52.23 216 GLY C O 1
ATOM 5172 N N . ASP C 3 217 ? -11.390 77.789 -33.927 1.00 53.50 217 ASP C N 1
ATOM 5173 C CA . ASP C 3 217 ? -11.049 78.466 -32.647 1.00 53.10 217 ASP C CA 1
ATOM 5174 C C . ASP C 3 217 ? -12.325 78.597 -31.805 1.00 50.89 217 ASP C C 1
ATOM 5175 O O . ASP C 3 217 ? -13.375 78.075 -32.236 1.00 50.25 217 ASP C O 1
ATOM 5180 N N . PHE C 3 218 ? -12.225 79.250 -30.642 1.00 49.90 218 PHE C N 1
ATOM 5181 C CA . PHE C 3 218 ? -13.365 79.623 -29.763 1.00 48.56 218 PHE C CA 1
ATOM 5182 C C . PHE C 3 218 ? -13.373 81.141 -29.563 1.00 47.91 218 PHE C C 1
ATOM 5183 O O . PHE C 3 218 ? -12.296 81.768 -29.643 1.00 48.47 218 PHE C O 1
ATOM 5191 N N . SER C 3 219 ? -14.554 81.709 -29.323 1.00 46.53 219 SER C N 1
ATOM 5192 C CA . SER C 3 219 ? -14.702 83.163 -29.070 1.00 46.04 219 SER C CA 1
ATOM 5193 C C . SER C 3 219 ? -15.730 83.376 -27.961 1.00 45.53 219 SER C C 1
ATOM 5194 O O . SER C 3 219 ? -16.749 82.695 -27.963 1.00 45.35 219 SER C O 1
ATOM 5197 N N . GLU C 3 220 ? -15.463 84.313 -27.058 1.00 45.43 220 GLU C N 1
ATOM 5198 C CA . GLU C 3 220 ? -16.416 84.630 -25.969 1.00 44.70 220 GLU C CA 1
ATOM 5199 C C . GLU C 3 220 ? -17.233 85.859 -26.367 1.00 43.50 220 GLU C C 1
ATOM 5200 O O . GLU C 3 220 ? -16.962 86.454 -27.404 1.00 44.04 220 GLU C O 1
ATOM 5206 N N . GLY C 3 221 ? -18.223 86.198 -25.557 1.00 41.62 221 GLY C N 1
ATOM 5207 C CA . GLY C 3 221 ? -19.079 87.375 -25.798 1.00 40.86 221 GLY C CA 1
ATOM 5208 C C . GLY C 3 221 ? -20.528 87.096 -25.447 1.00 39.58 221 GLY C C 1
ATOM 5209 O O . GLY C 3 221 ? -20.772 86.235 -24.578 1.00 39.04 221 GLY C O 1
ATOM 5210 N N . ALA C 3 222 ? -21.458 87.795 -26.103 1.00 38.80 222 ALA C N 1
ATOM 5211 C CA . ALA C 3 222 ? -22.914 87.711 -25.847 1.00 37.85 222 ALA C CA 1
ATOM 5212 C C . ALA C 3 222 ? -23.700 88.174 -27.078 1.00 37.14 222 ALA C C 1
ATOM 5213 O O . ALA C 3 222 ? -23.151 88.948 -27.888 1.00 37.67 222 ALA C O 1
ATOM 5215 N N . ALA C 3 223 ? -24.942 87.700 -27.197 1.00 36.08 223 ALA C N 1
ATOM 5216 C CA . ALA C 3 223 ? -25.908 88.047 -28.263 1.00 35.68 223 ALA C CA 1
ATOM 5217 C C . ALA C 3 223 ? -27.325 87.940 -27.691 1.00 35.28 223 ALA C C 1
ATOM 5218 O O . ALA C 3 223 ? -27.635 86.892 -27.092 1.00 34.92 223 ALA C O 1
ATOM 5220 N N . PHE C 3 224 ? -28.135 88.991 -27.848 1.00 35.30 224 PHE C N 1
ATOM 5221 C CA . PHE C 3 224 ? -29.522 89.080 -27.319 1.00 35.40 224 PHE C CA 1
ATOM 5222 C C . PHE C 3 224 ? -30.452 89.680 -28.379 1.00 35.61 224 PHE C C 1
ATOM 5223 O O . PHE C 3 224 ? -30.001 90.514 -29.192 1.00 35.88 224 PHE C O 1
ATOM 5231 N N . LEU C 3 225 ? -31.717 89.247 -28.355 1.00 35.63 225 LEU C N 1
ATOM 5232 C CA . LEU C 3 225 ? -32.818 89.747 -29.220 1.00 36.04 225 LEU C CA 1
ATOM 5233 C C . LEU C 3 225 ? -33.956 90.250 -28.326 1.00 36.28 225 LEU C C 1
ATOM 5234 O O . LEU C 3 225 ? -34.158 89.664 -27.243 1.00 36.63 225 LEU C O 1
ATOM 5239 N N . VAL C 3 226 ? -34.661 91.297 -28.764 1.00 36.58 226 VAL C N 1
ATOM 5240 C CA . VAL C 3 226 ? -35.918 91.793 -28.131 1.00 36.72 226 VAL C CA 1
ATOM 5241 C C . VAL C 3 226 ? -37.100 91.212 -28.916 1.00 36.64 226 VAL C C 1
ATOM 5242 O O . VAL C 3 226 ? -37.558 91.867 -29.873 1.00 35.95 226 VAL C O 1
ATOM 5246 N N . LEU C 3 227 ? -37.543 90.010 -28.538 1.00 36.46 227 LEU C N 1
ATOM 5247 C CA . LEU C 3 227 ? -38.790 89.376 -29.045 1.00 36.77 227 LEU C CA 1
ATOM 5248 C C . LEU C 3 227 ? -39.985 90.030 -28.344 1.00 37.59 227 LEU C C 1
ATOM 5249 O O . LEU C 3 227 ? -39.902 90.238 -27.117 1.00 37.24 227 LEU C O 1
ATOM 5254 N N . GLU C 3 228 ? -41.042 90.356 -29.093 1.00 38.39 228 GLU C N 1
ATOM 5255 C CA . GLU C 3 228 ? -42.318 90.867 -28.524 1.00 39.33 228 GLU C CA 1
ATOM 5256 C C . GLU C 3 228 ? -43.490 90.534 -29.454 1.00 39.48 228 GLU C C 1
ATOM 5257 O O . GLU C 3 228 ? -43.256 90.282 -30.653 1.00 38.42 228 GLU C O 1
ATOM 5263 N N . GLU C 3 229 ? -44.703 90.542 -28.893 1.00 40.48 229 GLU C N 1
ATOM 5264 C CA . GLU C 3 229 ? -45.980 90.205 -29.579 1.00 41.71 229 GLU C CA 1
ATOM 5265 C C . GLU C 3 229 ? -46.217 91.211 -30.712 1.00 42.49 229 GLU C C 1
ATOM 5266 O O . GLU C 3 229 ? -45.907 92.404 -30.518 1.00 42.65 229 GLU C O 1
ATOM 5272 N N . ARG C 3 230 ? -46.740 90.736 -31.848 1.00 43.13 230 ARG C N 1
ATOM 5273 C CA . ARG C 3 230 ? -46.829 91.493 -33.127 1.00 44.31 230 ARG C CA 1
ATOM 5274 C C . ARG C 3 230 ? -47.727 92.724 -32.950 1.00 45.48 230 ARG C C 1
ATOM 5275 O O . ARG C 3 230 ? -47.318 93.813 -33.399 1.00 46.31 230 ARG C O 1
ATOM 5283 N N . GLN C 3 231 ? -48.901 92.555 -32.334 1.00 46.78 231 GLN C N 1
ATOM 5284 C CA . GLN C 3 231 ? -49.897 93.642 -32.123 1.00 47.87 231 GLN C CA 1
ATOM 5285 C C . GLN C 3 231 ? -49.312 94.694 -31.170 1.00 47.82 231 GLN C C 1
ATOM 5286 O O . GLN C 3 231 ? -49.557 95.891 -31.409 1.00 48.04 231 GLN C O 1
ATOM 5292 N N . HIS C 3 232 ? -48.563 94.266 -30.148 1.00 47.88 232 HIS C N 1
ATOM 5293 C CA . HIS C 3 232 ? -47.871 95.151 -29.170 1.00 48.24 232 HIS C CA 1
ATOM 5294 C C . HIS C 3 232 ? -46.815 96.002 -29.889 1.00 48.12 232 HIS C C 1
ATOM 5295 O O . HIS C 3 232 ? -46.655 97.179 -29.510 1.00 48.28 232 HIS C O 1
ATOM 5302 N N . ALA C 3 233 ? -46.122 95.423 -30.876 1.00 48.15 233 ALA C N 1
ATOM 5303 C CA . ALA C 3 233 ? -45.068 96.088 -31.681 1.00 48.72 233 ALA C CA 1
ATOM 5304 C C . ALA C 3 233 ? -45.701 97.129 -32.613 1.00 49.37 233 ALA C C 1
ATOM 5305 O O . ALA C 3 233 ? -45.163 98.251 -32.694 1.00 49.15 233 ALA C O 1
ATOM 5307 N N . LEU C 3 234 ? -46.796 96.763 -33.290 1.00 49.88 234 LEU C N 1
ATOM 5308 C CA . LEU C 3 234 ? -47.562 97.651 -34.210 1.00 51.00 234 LEU C CA 1
ATOM 5309 C C . LEU C 3 234 ? -48.203 98.798 -33.416 1.00 51.58 234 LEU C C 1
ATOM 5310 O O . LEU C 3 234 ? -48.313 99.906 -33.979 1.00 51.88 234 LEU C O 1
ATOM 5315 N N . GLU C 3 235 ? -48.602 98.539 -32.165 1.00 51.93 235 GLU C N 1
ATOM 5316 C CA . GLU C 3 235 ? -49.258 99.518 -31.253 1.00 53.02 235 GLU C CA 1
ATOM 5317 C C . GLU C 3 235 ? -48.349 100.742 -31.076 1.00 52.27 235 GLU C C 1
ATOM 5318 O O . GLU C 3 235 ? -48.830 101.867 -31.317 1.00 52.54 235 GLU C O 1
ATOM 5324 N N . ARG C 3 236 ? -47.088 100.522 -30.686 1.00 51.06 236 ARG C N 1
ATOM 5325 C CA . ARG C 3 236 ? -46.110 101.590 -30.332 1.00 50.05 236 ARG C CA 1
ATOM 5326 C C . ARG C 3 236 ? -45.383 102.102 -31.586 1.00 50.08 236 ARG C C 1
ATOM 5327 O O . ARG C 3 236 ? -44.577 103.043 -31.442 1.00 49.66 236 ARG C O 1
ATOM 5335 N N . GLY C 3 237 ? -45.649 101.514 -32.759 1.00 50.28 237 GLY C N 1
ATOM 5336 C CA . GLY C 3 237 ? -45.059 101.925 -34.049 1.00 50.75 237 GLY C CA 1
ATOM 5337 C C . GLY C 3 237 ? -43.577 101.598 -34.115 1.00 50.55 237 GLY C C 1
ATOM 5338 O O . GLY C 3 237 ? -42.781 102.507 -34.424 1.00 51.21 237 GLY C O 1
ATOM 5339 N N . ALA C 3 238 ? -43.225 100.339 -33.840 1.00 49.67 238 ALA C N 1
ATOM 5340 C CA . ALA C 3 238 ? -41.835 99.837 -33.726 1.00 49.11 238 ALA C CA 1
ATOM 5341 C C . ALA C 3 238 ? -41.277 99.495 -35.112 1.00 48.76 238 ALA C C 1
ATOM 5342 O O . ALA C 3 238 ? -42.064 99.082 -35.988 1.00 48.11 238 ALA C O 1
ATOM 5344 N N . SER C 3 239 ? -39.962 99.658 -35.289 1.00 48.54 239 SER C N 1
ATOM 5345 C CA . SER C 3 239 ? -39.196 99.217 -36.484 1.00 48.48 239 SER C CA 1
ATOM 5346 C C . SER C 3 239 ? -38.960 97.705 -36.392 1.00 47.57 239 SER C C 1
ATOM 5347 O O . SER C 3 239 ? -37.937 97.298 -35.806 1.00 47.26 239 SER C O 1
ATOM 5350 N N . ILE C 3 240 ? -39.887 96.911 -36.940 1.00 47.21 240 ILE C N 1
ATOM 5351 C CA . ILE C 3 240 ? -39.865 95.417 -36.894 1.00 46.26 240 ILE C CA 1
ATOM 5352 C C . ILE C 3 240 ? -38.779 94.922 -37.857 1.00 45.23 240 ILE C C 1
ATOM 5353 O O . ILE C 3 240 ? -38.903 95.186 -39.069 1.00 45.05 240 ILE C O 1
ATOM 5358 N N . LEU C 3 241 ? -37.760 94.231 -37.335 1.00 44.18 241 LEU C N 1
ATOM 5359 C CA . LEU C 3 241 ? -36.642 93.659 -38.135 1.00 44.10 241 LEU C CA 1
ATOM 5360 C C . LEU C 3 241 ? -37.163 92.479 -38.964 1.00 43.39 241 LEU C C 1
ATOM 5361 O O . LEU C 3 241 ? -36.984 92.497 -40.198 1.00 43.53 241 LEU C O 1
ATOM 5366 N N . CYS C 3 242 ? -37.777 91.496 -38.298 1.00 41.84 242 CYS C N 1
ATOM 5367 C CA . CYS C 3 242 ? -38.283 90.238 -38.908 1.00 40.93 242 CYS C CA 1
ATOM 5368 C C . CYS C 3 242 ? -39.309 89.578 -37.979 1.00 41.04 242 CYS C C 1
ATOM 5369 O O . CYS C 3 242 ? -39.492 90.074 -36.849 1.00 41.23 242 CYS C O 1
ATOM 5372 N N . GLU C 3 243 ? -39.948 88.504 -38.454 1.00 41.10 243 GLU C N 1
ATOM 5373 C CA . GLU C 3 243 ? -40.941 87.692 -37.702 1.00 41.29 243 GLU C CA 1
ATOM 5374 C C . GLU C 3 243 ? -40.353 86.299 -37.444 1.00 41.11 243 GLU C C 1
ATOM 5375 O O . GLU C 3 243 ? -39.846 85.693 -38.407 1.00 40.80 243 GLU C O 1
ATOM 5381 N N . LEU C 3 244 ? -40.415 85.820 -36.196 1.00 40.53 244 LEU C N 1
ATOM 5382 C CA . LEU C 3 244 ? -40.054 84.424 -35.825 1.00 40.41 244 LEU C CA 1
ATOM 5383 C C . LEU C 3 244 ? -41.239 83.516 -36.169 1.00 40.65 244 LEU C C 1
ATOM 5384 O O . LEU C 3 244 ? -42.270 83.595 -35.471 1.00 40.57 244 LEU C O 1
ATOM 5389 N N . THR C 3 245 ? -41.089 82.696 -37.213 1.00 40.89 245 THR C N 1
ATOM 5390 C CA . THR C 3 245 ? -42.181 81.913 -37.854 1.00 41.63 245 THR C CA 1
ATOM 5391 C C . THR C 3 245 ? -42.231 80.485 -37.295 1.00 41.94 245 THR C C 1
ATOM 5392 O O . THR C 3 245 ? -43.348 79.938 -37.215 1.00 43.14 245 THR C O 1
ATOM 5396 N N . GLY C 3 246 ? -41.082 79.906 -36.926 1.00 41.22 246 GLY C N 1
ATOM 5397 C CA . GLY C 3 246 ? -40.987 78.498 -36.488 1.00 40.73 246 GLY C CA 1
ATOM 5398 C C . GLY C 3 246 ? -39.818 78.247 -35.550 1.00 39.71 246 GLY C C 1
ATOM 5399 O O . GLY C 3 246 ? -38.815 78.985 -35.633 1.00 39.87 246 GLY C O 1
ATOM 5400 N N . PHE C 3 247 ? -39.953 77.233 -34.689 1.00 38.89 247 PHE C N 1
ATOM 5401 C CA . PHE C 3 247 ? -38.912 76.744 -33.747 1.00 38.19 247 PHE C CA 1
ATOM 5402 C C . PHE C 3 247 ? -38.931 75.211 -33.721 1.00 38.16 247 PHE C C 1
ATOM 5403 O O . PHE C 3 247 ? -40.028 74.620 -33.654 1.00 38.26 247 PHE C O 1
ATOM 5411 N N . VAL C 3 248 ? -37.743 74.599 -33.768 1.00 38.02 248 VAL C N 1
ATOM 5412 C CA . VAL C 3 248 ? -37.529 73.121 -33.775 1.00 38.31 248 VAL C CA 1
ATOM 5413 C C . VAL C 3 248 ? -36.583 72.769 -32.621 1.00 37.98 248 VAL C C 1
ATOM 5414 O O . VAL C 3 248 ? -35.539 73.437 -32.494 1.00 37.93 248 VAL C O 1
ATOM 5418 N N . ASP C 3 249 ? -36.946 71.765 -31.815 1.00 38.30 249 ASP C N 1
ATOM 5419 C CA . ASP C 3 249 ? -36.158 71.292 -30.644 1.00 38.02 249 ASP C CA 1
ATOM 5420 C C . ASP C 3 249 ? -36.374 69.783 -30.479 1.00 38.17 249 ASP C C 1
ATOM 5421 O O . ASP C 3 249 ? -37.380 69.394 -29.854 1.00 38.21 249 ASP C O 1
ATOM 5426 N N . TYR C 3 250 ? -35.462 68.976 -31.031 1.00 38.39 250 TYR C N 1
ATOM 5427 C CA . TYR C 3 250 ? -35.502 67.489 -31.000 1.00 38.80 250 TYR C CA 1
ATOM 5428 C C . TYR C 3 250 ? -34.127 66.944 -30.600 1.00 38.63 250 TYR C C 1
ATOM 5429 O O . TYR C 3 250 ? -33.172 67.734 -30.456 1.00 38.07 250 TYR C O 1
ATOM 5438 N N . PHE C 3 251 ? -34.050 65.623 -30.416 1.00 39.00 251 PHE C N 1
ATOM 5439 C CA . PHE C 3 251 ? -32.834 64.870 -30.012 1.00 39.25 251 PHE C CA 1
ATOM 5440 C C . PHE C 3 251 ? -32.684 63.632 -30.902 1.00 40.00 251 PHE C C 1
ATOM 5441 O O . PHE C 3 251 ? -33.701 63.139 -31.430 1.00 39.70 251 PHE C O 1
ATOM 5449 N N . ALA C 3 252 ? -31.445 63.157 -31.061 1.00 40.72 252 ALA C N 1
ATOM 5450 C CA . ALA C 3 252 ? -31.071 61.964 -31.856 1.00 41.99 252 ALA C CA 1
ATOM 5451 C C . ALA C 3 252 ? -30.138 61.080 -31.030 1.00 43.00 252 ALA C C 1
ATOM 5452 O O . ALA C 3 252 ? -28.946 61.364 -30.934 1.00 43.22 252 ALA C O 1
ATOM 5454 N N . PRO C 3 253 ? -30.646 60.000 -30.390 1.00 44.37 253 PRO C N 1
ATOM 5455 C CA . PRO C 3 253 ? -29.793 59.105 -29.603 1.00 45.21 253 PRO C CA 1
ATOM 5456 C C . PRO C 3 253 ? -28.775 58.308 -30.437 1.00 46.70 253 PRO C C 1
ATOM 5457 O O . PRO C 3 253 ? -27.750 57.949 -29.885 1.00 47.20 253 PRO C O 1
ATOM 5461 N N . ASP C 3 254 ? -29.069 58.057 -31.719 1.00 48.20 254 ASP C N 1
ATOM 5462 C CA . ASP C 3 254 ? -28.202 57.268 -32.640 1.00 49.64 254 ASP C CA 1
ATOM 5463 C C . ASP C 3 254 ? -28.213 57.899 -34.040 1.00 49.95 254 ASP C C 1
ATOM 5464 O O . ASP C 3 254 ? -28.959 58.877 -34.247 1.00 49.87 254 ASP C O 1
ATOM 5469 N N . LYS C 3 255 ? -27.408 57.347 -34.956 1.00 50.94 255 LYS C N 1
ATOM 5470 C CA . LYS C 3 255 ? -27.197 57.859 -36.340 1.00 51.92 255 LYS C CA 1
ATOM 5471 C C . LYS C 3 255 ? -28.454 57.649 -37.196 1.00 51.71 255 LYS C C 1
ATOM 5472 O O . LYS C 3 255 ? -28.648 58.432 -38.146 1.00 51.13 255 LYS C O 1
ATOM 5478 N N . ASN C 3 256 ? -29.264 56.631 -36.887 1.00 52.31 256 ASN C N 1
ATOM 5479 C CA . ASN C 3 256 ? -30.479 56.264 -37.666 1.00 52.70 256 ASN C CA 1
ATOM 5480 C C . ASN C 3 256 ? -31.528 57.375 -37.524 1.00 53.42 256 ASN C C 1
ATOM 5481 O O . ASN C 3 256 ? -32.023 57.851 -38.564 1.00 54.35 256 ASN C O 1
ATOM 5486 N N . THR C 3 257 ? -31.841 57.776 -36.287 1.00 53.54 257 THR C N 1
ATOM 5487 C CA . THR C 3 257 ? -32.848 58.823 -35.957 1.00 53.96 257 THR C CA 1
ATOM 5488 C C . THR C 3 257 ? -32.331 60.208 -36.370 1.00 53.63 257 THR C C 1
ATOM 5489 O O . THR C 3 257 ? -33.172 61.079 -36.665 1.00 52.80 257 THR C O 1
ATOM 5493 N N . ARG C 3 258 ? -31.005 60.397 -36.383 1.00 53.83 258 ARG C N 1
ATOM 5494 C CA . ARG C 3 258 ? -30.320 61.676 -36.723 1.00 54.08 258 ARG C CA 1
ATOM 5495 C C . ARG C 3 258 ? -30.849 62.212 -38.059 1.00 54.78 258 ARG C C 1
ATOM 5496 O O . ARG C 3 258 ? -31.278 63.383 -38.094 1.00 53.95 258 ARG C O 1
ATOM 5504 N N . ASN C 3 259 ? -30.816 61.384 -39.108 1.00 56.69 259 ASN C N 1
ATOM 5505 C CA . ASN C 3 259 ? -31.204 61.755 -40.497 1.00 58.47 259 ASN C CA 1
ATOM 5506 C C . ASN C 3 259 ? -32.713 62.028 -40.563 1.00 58.22 259 ASN C C 1
ATOM 5507 O O . ASN C 3 259 ? -33.114 62.915 -41.343 1.00 58.93 259 ASN C O 1
ATOM 5512 N N . ASN C 3 260 ? -33.512 61.294 -39.780 1.00 57.54 260 ASN C N 1
ATOM 5513 C CA . ASN C 3 260 ? -34.990 61.452 -39.701 1.00 56.89 260 ASN C CA 1
ATOM 5514 C C . ASN C 3 260 ? -35.333 62.789 -39.029 1.00 55.77 260 ASN C C 1
ATOM 5515 O O . ASN C 3 260 ? -36.350 63.393 -39.419 1.00 56.08 260 ASN C O 1
ATOM 5520 N N . THR C 3 261 ? -34.520 63.228 -38.060 1.00 54.15 261 THR C N 1
ATOM 5521 C CA . THR C 3 261 ? -34.732 64.470 -37.265 1.00 52.93 261 THR C CA 1
ATOM 5522 C C . THR C 3 261 ? -34.496 65.707 -38.142 1.00 52.88 261 THR C C 1
ATOM 5523 O O . THR C 3 261 ? -35.176 66.725 -37.906 1.00 52.78 261 THR C O 1
ATOM 5527 N N . LEU C 3 262 ? -33.574 65.627 -39.107 1.00 53.29 262 LEU C N 1
ATOM 5528 C CA . LEU C 3 262 ? -33.205 66.751 -40.014 1.00 53.46 262 LEU C CA 1
ATOM 5529 C C . LEU C 3 262 ? -34.390 67.123 -40.918 1.00 53.51 262 LEU C C 1
ATOM 5530 O O . LEU C 3 262 ? -34.422 68.279 -41.384 1.00 52.83 262 LEU C O 1
ATOM 5535 N N . GLU C 3 263 ? -35.318 66.189 -41.160 1.00 54.40 263 GLU C N 1
ATOM 5536 C CA . GLU C 3 263 ? -36.524 66.403 -42.008 1.00 55.15 263 GLU C CA 1
ATOM 5537 C C . GLU C 3 263 ? -37.489 67.384 -41.327 1.00 54.43 263 GLU C C 1
ATOM 5538 O O . GLU C 3 263 ? -38.288 68.008 -42.051 1.00 53.74 263 GLU C O 1
ATOM 5544 N N . TYR C 3 264 ? -37.430 67.510 -39.996 1.00 53.65 264 TYR C N 1
ATOM 5545 C CA . TYR C 3 264 ? -38.241 68.476 -39.207 1.00 53.87 264 TYR C CA 1
ATOM 5546 C C . TYR C 3 264 ? -37.711 69.900 -39.425 1.00 52.54 264 TYR C C 1
ATOM 5547 O O . TYR C 3 264 ? -38.515 70.849 -39.338 1.00 52.98 264 TYR C O 1
ATOM 5556 N N . THR C 3 265 ? -36.409 70.046 -39.696 1.00 51.70 265 THR C N 1
ATOM 5557 C CA . THR C 3 265 ? -35.763 71.338 -40.059 1.00 51.47 265 THR C CA 1
ATOM 5558 C C . THR C 3 265 ? -36.216 71.751 -41.466 1.00 51.93 265 THR C C 1
ATOM 5559 O O . THR C 3 265 ? -36.347 72.966 -41.705 1.00 52.22 265 THR C O 1
ATOM 5563 N N . ALA C 3 266 ? -36.439 70.776 -42.355 1.00 52.41 266 ALA C N 1
ATOM 5564 C CA . ALA C 3 266 ? -36.884 70.981 -43.755 1.00 52.72 266 ALA C CA 1
ATOM 5565 C C . ALA C 3 266 ? -38.336 71.480 -43.786 1.00 52.53 266 ALA C C 1
ATOM 5566 O O . ALA C 3 266 ? -38.695 72.166 -44.762 1.00 53.20 266 ALA C O 1
ATOM 5568 N N . GLU C 3 267 ? -39.133 71.148 -42.764 1.00 52.23 267 GLU C N 1
ATOM 5569 C CA . GLU C 3 267 ? -40.559 71.564 -42.637 1.00 52.18 267 GLU C CA 1
ATOM 5570 C C . GLU C 3 267 ? -40.652 73.077 -42.391 1.00 50.56 267 GLU C C 1
ATOM 5571 O O . GLU C 3 267 ? -41.687 73.661 -42.771 1.00 49.96 267 GLU C O 1
ATOM 5577 N N . LEU C 3 268 ? -39.625 73.684 -41.783 1.00 49.50 268 LEU C N 1
ATOM 5578 C CA . LEU C 3 268 ? -39.580 75.140 -41.459 1.00 48.95 268 LEU C CA 1
ATOM 5579 C C . LEU C 3 268 ? -39.638 75.976 -42.746 1.00 49.25 268 LEU C C 1
ATOM 5580 O O . LEU C 3 268 ? -40.174 77.100 -42.685 1.00 49.64 268 LEU C O 1
ATOM 5585 N N . PHE C 3 269 ? -39.098 75.456 -43.855 1.00 50.09 269 PHE C N 1
ATOM 5586 C CA . PHE C 3 269 ? -38.952 76.171 -45.153 1.00 50.76 269 PHE C CA 1
ATOM 5587 C C . PHE C 3 269 ? -40.325 76.494 -45.757 1.00 52.16 269 PHE C C 1
ATOM 5588 O O . PHE C 3 269 ? -40.444 77.560 -46.392 1.00 52.38 269 PHE C O 1
ATOM 5596 N N . ASN C 3 270 ? -41.317 75.615 -45.567 1.00 53.52 270 ASN C N 1
ATOM 5597 C CA . ASN C 3 270 ? -42.668 75.706 -46.189 1.00 55.03 270 ASN C CA 1
ATOM 5598 C C . ASN C 3 270 ? -42.517 75.685 -47.718 1.00 55.95 270 ASN C C 1
ATOM 5599 O O . ASN C 3 270 ? -43.274 76.403 -48.403 1.00 55.18 270 ASN C O 1
ATOM 5604 N N . HIS C 3 271 ? -41.570 74.883 -48.222 1.00 57.13 271 HIS C N 1
ATOM 5605 C CA . HIS C 3 271 ? -41.257 74.694 -49.666 1.00 58.33 271 HIS C CA 1
ATOM 5606 C C . HIS C 3 271 ? -40.859 76.029 -50.314 1.00 58.07 271 HIS C C 1
ATOM 5607 O O . HIS C 3 271 ? -41.138 76.200 -51.518 1.00 58.88 271 HIS C O 1
ATOM 5614 N N . ASN C 3 272 ? -40.225 76.932 -49.555 1.00 56.98 272 ASN C N 1
ATOM 5615 C CA . ASN C 3 272 ? -39.780 78.268 -50.041 1.00 56.59 272 ASN C CA 1
ATOM 5616 C C . ASN C 3 272 ? -38.412 78.116 -50.718 1.00 57.53 272 ASN C C 1
ATOM 5617 O O . ASN C 3 272 ? -37.509 77.521 -50.095 1.00 56.54 272 ASN C O 1
ATOM 5622 N N . GLU C 3 273 ? -38.276 78.642 -51.941 1.00 58.26 273 GLU C N 1
ATOM 5623 C CA . GLU C 3 273 ? -37.051 78.544 -52.782 1.00 58.90 273 GLU C CA 1
ATOM 5624 C C . GLU C 3 273 ? -36.145 79.762 -52.549 1.00 58.47 273 GLU C C 1
ATOM 5625 O O . GLU C 3 273 ? -34.929 79.635 -52.793 1.00 59.44 273 GLU C O 1
ATOM 5631 N N . ASN C 3 274 ? -36.709 80.889 -52.097 1.00 57.18 274 ASN C N 1
ATOM 5632 C CA . ASN C 3 274 ? -35.974 82.156 -51.828 1.00 56.46 274 ASN C CA 1
ATOM 5633 C C . ASN C 3 274 ? -35.541 82.189 -50.356 1.00 55.79 274 ASN C C 1
ATOM 5634 O O . ASN C 3 274 ? -35.840 83.190 -49.674 1.00 55.61 274 ASN C O 1
ATOM 5639 N N . ALA C 3 275 ? -34.849 81.142 -49.894 1.00 55.17 275 ALA C N 1
ATOM 5640 C CA . ALA C 3 275 ? -34.435 80.948 -48.484 1.00 52.96 275 ALA C CA 1
ATOM 5641 C C . ALA C 3 275 ? -32.925 80.696 -48.403 1.00 51.18 275 ALA C C 1
ATOM 5642 O O . ALA C 3 275 ? -32.372 80.087 -49.341 1.00 50.92 275 ALA C O 1
ATOM 5644 N N . VAL C 3 276 ? -32.298 81.153 -47.314 1.00 49.73 276 VAL C N 1
ATOM 5645 C CA . VAL C 3 276 ? -30.851 80.956 -46.997 1.00 49.15 276 VAL C CA 1
ATOM 5646 C C . VAL C 3 276 ? -30.754 80.101 -45.728 1.00 48.13 276 VAL C C 1
ATOM 5647 O O . VAL C 3 276 ? -31.367 80.484 -44.712 1.00 47.84 276 VAL C O 1
ATOM 5651 N N . PHE C 3 277 ? -30.013 78.991 -45.793 1.00 47.66 277 PHE C N 1
ATOM 5652 C CA . PHE C 3 277 ? -29.809 78.039 -44.669 1.00 47.21 277 PHE C CA 1
ATOM 5653 C C . PHE C 3 277 ? -28.450 78.305 -44.012 1.00 47.02 277 PHE C C 1
ATOM 5654 O O . PHE C 3 277 ? -27.411 78.019 -44.640 1.00 46.44 277 PHE C O 1
ATOM 5662 N N . ILE C 3 278 ? -28.465 78.845 -42.788 1.00 46.87 278 ILE C N 1
ATOM 5663 C CA . ILE C 3 278 ? -27.261 78.999 -41.918 1.00 47.10 278 ILE C CA 1
ATOM 5664 C C . ILE C 3 278 ? -27.077 77.690 -41.141 1.00 47.15 278 ILE C C 1
ATOM 5665 O O . ILE C 3 278 ? -28.028 77.274 -40.453 1.00 47.01 278 ILE C O 1
ATOM 5670 N N . MET C 3 279 ? -25.895 77.077 -41.251 1.00 47.63 279 MET C N 1
ATOM 5671 C CA . MET C 3 279 ? -25.599 75.720 -40.714 1.00 48.09 279 MET C CA 1
ATOM 5672 C C . MET C 3 279 ? -24.802 75.838 -39.409 1.00 47.47 279 MET C C 1
ATOM 5673 O O . MET C 3 279 ? -24.292 76.941 -39.119 1.00 47.21 279 MET C O 1
ATOM 5678 N N . ASP C 3 280 ? -24.736 74.739 -38.647 1.00 46.34 280 ASP C N 1
ATOM 5679 C CA . ASP C 3 280 ? -24.009 74.623 -37.353 1.00 45.96 280 ASP C CA 1
ATOM 5680 C C . ASP C 3 280 ? -22.519 74.899 -37.594 1.00 45.54 280 ASP C C 1
ATOM 5681 O O . ASP C 3 280 ? -21.968 75.787 -36.915 1.00 46.10 280 ASP C O 1
ATOM 5686 N N . GLY C 3 281 ? -21.905 74.160 -38.523 1.00 45.49 281 GLY C N 1
ATOM 5687 C CA . GLY C 3 281 ? -20.532 74.394 -39.011 1.00 45.76 281 GLY C CA 1
ATOM 5688 C C . GLY C 3 281 ? -19.463 73.888 -38.055 1.00 45.65 281 GLY C C 1
ATOM 5689 O O . GLY C 3 281 ? -18.301 74.312 -38.211 1.00 46.05 281 GLY C O 1
ATOM 5690 N N . ILE C 3 282 ? -19.828 73.015 -37.109 1.00 45.69 282 ILE C N 1
ATOM 5691 C CA . ILE C 3 282 ? -18.889 72.392 -36.126 1.00 45.59 282 ILE C CA 1
ATOM 5692 C C . ILE C 3 282 ? -18.323 71.104 -36.736 1.00 46.07 282 ILE C C 1
ATOM 5693 O O . ILE C 3 282 ? -17.085 70.949 -36.737 1.00 45.64 282 ILE C O 1
ATOM 5698 N N . TYR C 3 283 ? -19.201 70.225 -37.230 1.00 46.03 283 TYR C N 1
ATOM 5699 C CA . TYR C 3 283 ? -18.880 68.836 -37.658 1.00 46.58 283 TYR C CA 1
ATOM 5700 C C . TYR C 3 283 ? -18.833 68.747 -39.189 1.00 47.62 283 TYR C C 1
ATOM 5701 O O . TYR C 3 283 ? -19.521 69.533 -39.872 1.00 47.43 283 TYR C O 1
ATOM 5710 N N . ASP C 3 284 ? -18.045 67.792 -39.696 1.00 49.09 284 ASP C N 1
ATOM 5711 C CA . ASP C 3 284 ? -17.698 67.627 -41.134 1.00 50.41 284 ASP C CA 1
ATOM 5712 C C . ASP C 3 284 ? -18.908 67.112 -41.925 1.00 50.68 284 ASP C C 1
ATOM 5713 O O . ASP C 3 284 ? -19.135 67.614 -43.043 1.00 50.19 284 ASP C O 1
ATOM 5718 N N . ASP C 3 285 ? -19.649 66.150 -41.364 1.00 51.15 285 ASP C N 1
ATOM 5719 C CA . ASP C 3 285 ? -20.664 65.335 -42.088 1.00 52.01 285 ASP C CA 1
ATOM 5720 C C . ASP C 3 285 ? -21.986 66.099 -42.249 1.00 51.89 285 ASP C C 1
ATOM 5721 O O . ASP C 3 285 ? -22.854 65.590 -42.984 1.00 51.76 285 ASP C O 1
ATOM 5726 N N . GLU C 3 286 ? -22.136 67.263 -41.604 1.00 52.35 286 GLU C N 1
ATOM 5727 C CA . GLU C 3 286 ? -23.393 68.063 -41.579 1.00 52.56 286 GLU C CA 1
ATOM 5728 C C . GLU C 3 286 ? -23.918 68.289 -43.003 1.00 53.12 286 GLU C C 1
ATOM 5729 O O . GLU C 3 286 ? -25.105 67.989 -43.240 1.00 53.33 286 GLU C O 1
ATOM 5735 N N . LYS C 3 287 ? -23.073 68.807 -43.902 1.00 53.94 287 LYS C N 1
ATOM 5736 C CA . LYS C 3 287 ? -23.471 69.245 -45.270 1.00 54.77 287 LYS C CA 1
ATOM 5737 C C . LYS C 3 287 ? -24.042 68.057 -46.056 1.00 54.33 287 LYS C C 1
ATOM 5738 O O . LYS C 3 287 ? -24.977 68.282 -46.847 1.00 54.57 287 LYS C O 1
ATOM 5744 N N . GLU C 3 288 ? -23.509 66.847 -45.845 1.00 53.87 288 GLU C N 1
ATOM 5745 C CA . GLU C 3 288 ? -23.947 65.608 -46.545 1.00 53.90 288 GLU C CA 1
ATOM 5746 C C . GLU C 3 288 ? -25.348 65.211 -46.063 1.00 52.83 288 GLU C C 1
ATOM 5747 O O . GLU C 3 288 ? -26.239 65.061 -46.922 1.00 52.12 288 GLU C O 1
ATOM 5753 N N . ILE C 3 289 ? -25.530 65.053 -44.747 1.00 52.06 289 ILE C N 1
ATOM 5754 C CA . ILE C 3 289 ? -26.766 64.478 -44.128 1.00 52.00 289 ILE C CA 1
ATOM 5755 C C . ILE C 3 289 ? -27.929 65.476 -44.232 1.00 52.17 289 ILE C C 1
ATOM 5756 O O . ILE C 3 289 ? -29.067 65.013 -44.446 1.00 52.97 289 ILE C O 1
ATOM 5761 N N . THR C 3 290 ? -27.667 66.781 -44.089 1.00 52.38 290 THR C N 1
ATOM 5762 C CA . THR C 3 290 ? -28.707 67.849 -44.095 1.00 53.10 290 THR C CA 1
ATOM 5763 C C . THR C 3 290 ? -29.217 68.067 -45.526 1.00 54.15 290 THR C C 1
ATOM 5764 O O . THR C 3 290 ? -30.443 68.235 -45.688 1.00 54.76 290 THR C O 1
ATOM 5768 N N . SER C 3 291 ? -28.316 68.071 -46.515 1.00 55.05 291 SER C N 1
ATOM 5769 C CA . SER C 3 291 ? -28.633 68.244 -47.959 1.00 55.96 291 SER C CA 1
ATOM 5770 C C . SER C 3 291 ? -29.464 67.059 -48.466 1.00 56.11 291 SER C C 1
ATOM 5771 O O . SER C 3 291 ? -30.335 67.280 -49.331 1.00 56.69 291 SER C O 1
ATOM 5774 N N . LYS C 3 292 ? -29.200 65.854 -47.948 1.00 55.80 292 LYS C N 1
ATOM 5775 C CA . LYS C 3 292 ? -29.916 64.602 -48.315 1.00 56.08 292 LYS C CA 1
ATOM 5776 C C . LYS C 3 292 ? -31.350 64.663 -47.773 1.00 55.41 292 LYS C C 1
ATOM 5777 O O . LYS C 3 292 ? -32.264 64.187 -48.473 1.00 55.10 292 LYS C O 1
ATOM 5783 N N . ALA C 3 293 ? -31.532 65.231 -46.575 1.00 54.84 293 ALA C N 1
ATOM 5784 C CA . ALA C 3 293 ? -32.846 65.434 -45.919 1.00 54.88 293 ALA C CA 1
ATOM 5785 C C . ALA C 3 293 ? -33.683 66.434 -46.728 1.00 55.57 293 ALA C C 1
ATOM 5786 O O . ALA C 3 293 ? -34.911 66.233 -46.818 1.00 55.36 293 ALA C O 1
ATOM 5788 N N . PHE C 3 294 ? -33.044 67.467 -47.289 1.00 56.07 294 PHE C N 1
ATOM 5789 C CA . PHE C 3 294 ? -33.683 68.501 -48.148 1.00 56.48 294 PHE C CA 1
ATOM 5790 C C . PHE C 3 294 ? -34.039 67.896 -49.512 1.00 57.26 294 PHE C C 1
ATOM 5791 O O . PHE C 3 294 ? -35.094 68.261 -50.067 1.00 56.91 294 PHE C O 1
ATOM 5799 N N . SER C 3 295 ? -33.182 67.009 -50.031 1.00 57.57 295 SER C N 1
ATOM 5800 C CA . SER C 3 295 ? -33.372 66.287 -51.319 1.00 58.20 295 SER C CA 1
ATOM 5801 C C . SER C 3 295 ? -34.642 65.428 -51.254 1.00 58.98 295 SER C C 1
ATOM 5802 O O . SER C 3 295 ? -35.363 65.366 -52.269 1.00 58.60 295 SER C O 1
ATOM 5805 N N . ASN C 3 296 ? -34.902 64.803 -50.099 1.00 59.63 296 ASN C N 1
ATOM 5806 C CA . ASN C 3 296 ? -36.084 63.933 -49.847 1.00 61.07 296 ASN C CA 1
ATOM 5807 C C . ASN C 3 296 ? -37.364 64.780 -49.851 1.00 62.89 296 ASN C C 1
ATOM 5808 O O . ASN C 3 296 ? -38.379 64.303 -50.398 1.00 62.93 296 ASN C O 1
ATOM 5813 N N . LYS C 3 297 ? -37.311 65.985 -49.270 1.00 65.65 297 LYS C N 1
ATOM 5814 C CA . LYS C 3 297 ? -38.477 66.894 -49.083 1.00 67.39 297 LYS C CA 1
ATOM 5815 C C . LYS C 3 297 ? -38.581 67.893 -50.246 1.00 68.98 297 LYS C C 1
ATOM 5816 O O . LYS C 3 297 ? -39.460 68.778 -50.172 1.00 68.65 297 LYS C O 1
ATOM 5822 N N . GLU C 3 298 ? -37.735 67.756 -51.275 1.00 69.71 298 GLU C N 1
ATOM 5823 C CA . GLU C 3 298 ? -37.709 68.628 -52.483 1.00 70.35 298 GLU C CA 1
ATOM 5824 C C . GLU C 3 298 ? -37.538 70.091 -52.051 1.00 69.09 298 GLU C C 1
ATOM 5825 O O . GLU C 3 298 ? -38.374 70.931 -52.445 1.00 69.33 298 GLU C O 1
ATOM 5831 N N . ILE C 3 299 ? -36.495 70.373 -51.263 1.00 67.85 299 ILE C N 1
ATOM 5832 C CA . ILE C 3 299 ? -36.104 71.747 -50.823 1.00 66.91 299 ILE C CA 1
ATOM 5833 C C . ILE C 3 299 ? -34.803 72.125 -51.540 1.00 65.59 299 ILE C C 1
ATOM 5834 O O . ILE C 3 299 ? -33.863 71.304 -51.532 1.00 65.19 299 ILE C O 1
ATOM 5839 N N . LYS C 3 300 ? -34.766 73.322 -52.133 1.00 64.38 300 LYS C N 1
ATOM 5840 C CA . LYS C 3 300 ? -33.587 73.883 -52.847 1.00 64.63 300 LYS C CA 1
ATOM 5841 C C . LYS C 3 300 ? -33.278 75.262 -52.252 1.00 63.29 300 LYS C C 1
ATOM 5842 O O . LYS C 3 300 ? -34.094 76.188 -52.437 1.00 61.58 300 LYS C O 1
ATOM 5848 N N . THR C 3 301 ? -32.149 75.371 -51.545 1.00 62.38 301 THR C N 1
ATOM 5849 C CA . THR C 3 301 ? -31.733 76.568 -50.765 1.00 62.01 301 THR C CA 1
ATOM 5850 C C . THR C 3 301 ? -30.216 76.760 -50.891 1.00 61.13 301 THR C C 1
ATOM 5851 O O . THR C 3 301 ? -29.540 75.835 -51.385 1.00 62.81 301 THR C O 1
ATOM 5855 N N . SER C 3 302 ? -29.719 77.923 -50.460 1.00 60.26 302 SER C N 1
ATOM 5856 C CA . SER C 3 302 ? -28.279 78.292 -50.432 1.00 59.54 302 SER C CA 1
ATOM 5857 C C . SER C 3 302 ? -27.698 77.982 -49.047 1.00 57.49 302 SER C C 1
ATOM 5858 O O . SER C 3 302 ? -28.353 78.326 -48.043 1.00 55.16 302 SER C O 1
ATOM 5861 N N . PHE C 3 303 ? -26.518 77.353 -49.006 1.00 56.88 303 PHE C N 1
ATOM 5862 C CA . PHE C 3 303 ? -25.774 77.000 -47.767 1.00 56.69 303 PHE C CA 1
ATOM 5863 C C . PHE C 3 303 ? -24.709 78.067 -47.492 1.00 56.86 303 PHE C C 1
ATOM 5864 O O . PHE C 3 303 ? -23.839 78.283 -48.360 1.00 57.43 303 PHE C O 1
ATOM 5872 N N . ILE C 3 304 ? -24.788 78.712 -46.323 1.00 56.33 304 ILE C N 1
ATOM 5873 C CA . ILE C 3 304 ? -23.809 79.731 -45.836 1.00 56.26 304 ILE C CA 1
ATOM 5874 C C . ILE C 3 304 ? -23.357 79.333 -44.426 1.00 53.59 304 ILE C C 1
ATOM 5875 O O . ILE C 3 304 ? -24.212 79.301 -43.520 1.00 52.84 304 ILE C O 1
ATOM 5880 N N . ASN C 3 305 ? -22.063 79.038 -44.264 1.00 52.02 305 ASN C N 1
ATOM 5881 C CA . ASN C 3 305 ? -21.427 78.651 -42.976 1.00 50.52 305 ASN C CA 1
ATOM 5882 C C . ASN C 3 305 ? -20.717 79.876 -42.387 1.00 49.61 305 ASN C C 1
ATOM 5883 O O . ASN C 3 305 ? -19.807 80.405 -43.058 1.00 50.22 305 ASN C O 1
ATOM 5888 N N . LEU C 3 306 ? -21.117 80.303 -41.183 1.00 48.24 306 LEU C N 1
ATOM 5889 C CA . LEU C 3 306 ? -20.542 81.479 -40.470 1.00 47.94 306 LEU C CA 1
ATOM 5890 C C . LEU C 3 306 ? -19.596 81.022 -39.351 1.00 48.12 306 LEU C C 1
ATOM 5891 O O . LEU C 3 306 ? -19.006 81.905 -38.699 1.00 48.14 306 LEU C O 1
ATOM 5896 N N . ARG C 3 307 ? -19.450 79.709 -39.136 1.00 48.68 307 ARG C N 1
ATOM 5897 C CA . ARG C 3 307 ? -18.724 79.141 -37.965 1.00 49.36 307 ARG C CA 1
ATOM 5898 C C . ARG C 3 307 ? -17.215 79.356 -38.094 1.00 49.86 307 ARG C C 1
ATOM 5899 O O . ARG C 3 307 ? -16.557 79.595 -37.085 1.00 50.60 307 ARG C O 1
ATOM 5907 N N . PRO C 3 308 ? -16.597 79.269 -39.297 1.00 50.21 308 PRO C N 1
ATOM 5908 C CA . PRO C 3 308 ? -15.170 79.569 -39.437 1.00 50.82 308 PRO C CA 1
ATOM 5909 C C . PRO C 3 308 ? -14.809 81.011 -39.041 1.00 50.68 308 PRO C C 1
ATOM 5910 O O . PRO C 3 308 ? -13.708 81.219 -38.565 1.00 50.90 308 PRO C O 1
ATOM 5914 N N . TYR C 3 309 ? -15.738 81.954 -39.237 1.00 50.61 309 TYR C N 1
ATOM 5915 C CA . TYR C 3 309 ? -15.545 83.412 -39.018 1.00 50.84 309 TYR C CA 1
ATOM 5916 C C . TYR C 3 309 ? -15.923 83.783 -37.577 1.00 49.77 309 TYR C C 1
ATOM 5917 O O . TYR C 3 309 ? -15.156 84.530 -36.939 1.00 50.29 309 TYR C O 1
ATOM 5926 N N . LEU C 3 310 ? -17.016 83.202 -37.079 1.00 48.02 310 LEU C N 1
ATOM 5927 C CA . LEU C 3 310 ? -17.559 83.508 -35.730 1.00 47.28 310 LEU C CA 1
ATOM 5928 C C . LEU C 3 310 ? -16.990 82.593 -34.639 1.00 46.67 310 LEU C C 1
ATOM 5929 O O . LEU C 3 310 ? -17.115 82.965 -33.482 1.00 45.04 310 LEU C O 1
ATOM 5934 N N . ASP C 3 311 ? -16.557 81.374 -34.977 1.00 46.69 311 ASP C N 1
ATOM 5935 C CA . ASP C 3 311 ? -15.947 80.369 -34.050 1.00 46.75 311 ASP C CA 1
ATOM 5936 C C . ASP C 3 311 ? -17.000 79.660 -33.185 1.00 45.40 311 ASP C C 1
ATOM 5937 O O . ASP C 3 311 ? -18.184 79.974 -33.272 1.00 45.51 311 ASP C O 1
ATOM 5942 N N . ASN C 3 312 ? -16.555 78.760 -32.317 1.00 44.23 312 ASN C N 1
ATOM 5943 C CA . ASN C 3 312 ? -17.514 78.048 -31.443 1.00 43.16 312 ASN C CA 1
ATOM 5944 C C . ASN C 3 312 ? -17.708 78.900 -30.191 1.00 42.59 312 ASN C C 1
ATOM 5945 O O . ASN C 3 312 ? -16.728 79.142 -29.495 1.00 43.40 312 ASN C O 1
ATOM 5950 N N . GLN C 3 313 ? -18.933 79.361 -29.951 1.00 41.69 313 GLN C N 1
ATOM 5951 C CA . GLN C 3 313 ? -19.227 80.194 -28.760 1.00 41.16 313 GLN C CA 1
ATOM 5952 C C . GLN C 3 313 ? -20.176 79.446 -27.824 1.00 39.78 313 GLN C C 1
ATOM 5953 O O . GLN C 3 313 ? -20.652 80.077 -26.878 1.00 39.54 313 GLN C O 1
ATOM 5959 N N . PHE C 3 314 ? -20.430 78.162 -28.095 1.00 39.27 314 PHE C N 1
ATOM 5960 C CA . PHE C 3 314 ? -21.377 77.348 -27.287 1.00 38.59 314 PHE C CA 1
ATOM 5961 C C . PHE C 3 314 ? -22.774 77.963 -27.357 1.00 37.32 314 PHE C C 1
ATOM 5962 O O . PHE C 3 314 ? -23.312 78.045 -28.455 1.00 36.85 314 PHE C O 1
ATOM 5970 N N . SER C 3 315 ? -23.320 78.382 -26.218 1.00 36.96 315 SER C N 1
ATOM 5971 C CA . SER C 3 315 ? -24.699 78.927 -26.147 1.00 36.80 315 SER C CA 1
ATOM 5972 C C . SER C 3 315 ? -24.875 80.166 -27.033 1.00 37.02 315 SER C C 1
ATOM 5973 O O . SER C 3 315 ? -25.981 80.373 -27.524 1.00 36.29 315 SER C O 1
ATOM 5976 N N . VAL C 3 316 ? -23.858 81.014 -27.134 1.00 37.81 316 VAL C N 1
ATOM 5977 C CA . VAL C 3 316 ? -23.940 82.226 -27.998 1.00 38.79 316 VAL C CA 1
ATOM 5978 C C . VAL C 3 316 ? -24.071 81.798 -29.465 1.00 39.33 316 VAL C C 1
ATOM 5979 O O . VAL C 3 316 ? -24.739 82.509 -30.224 1.00 40.33 316 VAL C O 1
ATOM 5983 N N . SER C 3 317 ? -23.387 80.725 -29.863 1.00 39.86 317 SER C N 1
ATOM 5984 C CA . SER C 3 317 ? -23.488 80.212 -31.253 1.00 40.48 317 SER C CA 1
ATOM 5985 C C . SER C 3 317 ? -24.945 79.854 -31.555 1.00 40.31 317 SER C C 1
ATOM 5986 O O . SER C 3 317 ? -25.574 79.170 -30.747 1.00 40.17 317 SER C O 1
ATOM 5989 N N . GLY C 3 318 ? -25.427 80.251 -32.725 1.00 40.55 318 GLY C N 1
ATOM 5990 C CA . GLY C 3 318 ? -26.845 80.048 -33.078 1.00 40.28 318 GLY C CA 1
ATOM 5991 C C . GLY C 3 318 ? -27.684 81.265 -32.725 1.00 40.28 318 GLY C C 1
ATOM 5992 O O . GLY C 3 318 ? -28.581 81.610 -33.519 1.00 40.84 318 GLY C O 1
ATOM 5993 N N . VAL C 3 319 ? -27.404 81.892 -31.576 1.00 39.77 319 VAL C N 1
ATOM 5994 C CA . VAL C 3 319 ? -28.078 83.138 -31.101 1.00 39.83 319 VAL C CA 1
ATOM 5995 C C . VAL C 3 319 ? -27.514 84.330 -31.885 1.00 40.32 319 VAL C C 1
ATOM 5996 O O . VAL C 3 319 ? -28.323 85.121 -32.408 1.00 40.89 319 VAL C O 1
ATOM 6000 N N . ILE C 3 320 ? -26.185 84.425 -31.981 1.00 40.32 320 ILE C N 1
ATOM 6001 C CA . ILE C 3 320 ? -25.498 85.525 -32.721 1.00 40.60 320 ILE C CA 1
ATOM 6002 C C . ILE C 3 320 ? -25.867 85.421 -34.201 1.00 40.49 320 ILE C C 1
ATOM 6003 O O . ILE C 3 320 ? -25.970 86.459 -34.850 1.00 41.13 320 ILE C O 1
ATOM 6008 N N . ASP C 3 321 ? -26.071 84.198 -34.689 1.00 40.44 321 ASP C N 1
ATOM 6009 C CA . ASP C 3 321 ? -26.526 83.919 -36.079 1.00 40.55 321 ASP C CA 1
ATOM 6010 C C . ASP C 3 321 ? -27.921 84.527 -36.281 1.00 39.65 321 ASP C C 1
ATOM 6011 O O . ASP C 3 321 ? -28.138 85.160 -37.334 1.00 39.25 321 ASP C O 1
ATOM 6016 N N . SER C 3 322 ? -28.819 84.341 -35.306 1.00 38.85 322 SER C N 1
ATOM 6017 C CA . SER C 3 322 ? -30.209 84.876 -35.297 1.00 38.56 322 SER C CA 1
ATOM 6018 C C . SER C 3 322 ? -30.191 86.408 -35.205 1.00 39.01 322 SER C C 1
ATOM 6019 O O . SER C 3 322 ? -31.101 87.039 -35.777 1.00 38.64 322 SER C O 1
ATOM 6022 N N . VAL C 3 323 ? -29.202 86.973 -34.502 1.00 39.26 323 VAL C N 1
ATOM 6023 C CA . VAL C 3 323 ? -28.978 88.446 -34.380 1.00 39.99 323 VAL C CA 1
ATOM 6024 C C . VAL C 3 323 ? -28.618 89.002 -35.764 1.00 41.43 323 VAL C C 1
ATOM 6025 O O . VAL C 3 323 ? -29.233 90.009 -36.171 1.00 41.51 323 VAL C O 1
ATOM 6029 N N . LEU C 3 324 ? -27.666 88.362 -36.453 1.00 42.80 324 LEU C N 1
ATOM 6030 C CA . LEU C 3 324 ? -27.224 88.723 -37.831 1.00 43.84 324 LEU C CA 1
ATOM 6031 C C . LEU C 3 324 ? -28.386 88.536 -38.816 1.00 44.34 324 LEU C C 1
ATOM 6032 O O . LEU C 3 324 ? -28.627 89.459 -39.618 1.00 44.38 324 LEU C O 1
ATOM 6037 N N . ALA C 3 325 ? -29.072 87.388 -38.753 1.00 44.61 325 ALA C N 1
ATOM 6038 C CA . ALA C 3 325 ? -30.185 87.004 -39.657 1.00 45.28 325 ALA C CA 1
ATOM 6039 C C . ALA C 3 325 ? -31.314 88.039 -39.575 1.00 45.80 325 ALA C C 1
ATOM 6040 O O . ALA C 3 325 ? -31.908 88.344 -40.628 1.00 45.61 325 ALA C O 1
ATOM 6042 N N . SER C 3 326 ? -31.595 88.553 -38.372 1.00 46.67 326 SER C N 1
ATOM 6043 C CA . SER C 3 326 ? -32.612 89.605 -38.103 1.00 47.63 326 SER C CA 1
ATOM 6044 C C . SER C 3 326 ? -32.204 90.920 -38.781 1.00 49.22 326 SER C C 1
ATOM 6045 O O . SER C 3 326 ? -33.096 91.600 -39.326 1.00 50.01 326 SER C O 1
ATOM 6048 N N . SER C 3 327 ? -30.910 91.258 -38.745 1.00 50.27 327 SER C N 1
ATOM 6049 C CA . SER C 3 327 ? -30.327 92.481 -39.361 1.00 52.23 327 SER C CA 1
ATOM 6050 C C . SER C 3 327 ? -30.393 92.386 -40.891 1.00 54.11 327 SER C C 1
ATOM 6051 O O . SER C 3 327 ? -30.701 93.412 -41.528 1.00 56.09 327 SER C O 1
ATOM 6054 N N . PHE C 3 328 ? -30.113 91.203 -41.452 1.00 54.71 328 PHE C N 1
ATOM 6055 C CA . PHE C 3 328 ? -30.139 90.925 -42.914 1.00 56.12 328 PHE C CA 1
ATOM 6056 C C . PHE C 3 328 ? -31.563 91.106 -43.457 1.00 56.12 328 PHE C C 1
ATOM 6057 O O . PHE C 3 328 ? -31.716 91.742 -44.518 1.00 56.38 328 PHE C O 1
ATOM 6065 N N . LEU C 3 329 ? -32.567 90.575 -42.748 1.00 56.26 329 LEU C N 1
ATOM 6066 C CA . LEU C 3 329 ? -33.992 90.552 -43.185 1.00 56.78 329 LEU C CA 1
ATOM 6067 C C . LEU C 3 329 ? -34.650 91.926 -42.992 1.00 57.66 329 LEU C C 1
ATOM 6068 O O . LEU C 3 329 ? -35.739 92.129 -43.565 1.00 58.66 329 LEU C O 1
ATOM 6073 N N . SER C 3 330 ? -34.027 92.831 -42.226 1.00 58.47 330 SER C N 1
ATOM 6074 C CA . SER C 3 330 ? -34.554 94.186 -41.911 1.00 59.86 330 SER C CA 1
ATOM 6075 C C . SER C 3 330 ? -34.121 95.195 -42.985 1.00 62.83 330 SER C C 1
ATOM 6076 O O . SER C 3 330 ? -33.693 96.306 -42.609 1.00 63.48 330 SER C O 1
ATOM 6079 N N . GLU C 3 331 ? -34.248 94.825 -44.266 1.00 65.82 331 GLU C N 1
ATOM 6080 C CA . GLU C 3 331 ? -33.867 95.651 -45.446 1.00 68.59 331 GLU C CA 1
ATOM 6081 C C . GLU C 3 331 ? -32.415 96.129 -45.297 1.00 69.58 331 GLU C C 1
ATOM 6082 O O . GLU C 3 331 ? -32.155 97.326 -45.539 1.00 69.46 331 GLU C O 1
ATOM 6088 N N . SER C 3 332 ? -31.509 95.222 -44.915 1.00 70.51 332 SER C N 1
ATOM 6089 C CA . SER C 3 332 ? -30.062 95.494 -44.702 1.00 71.06 332 SER C CA 1
ATOM 6090 C C . SER C 3 332 ? -29.286 94.173 -44.643 1.00 70.89 332 SER C C 1
ATOM 6091 O O . SER C 3 332 ? -28.225 94.104 -45.295 1.00 70.31 332 SER C O 1
ATOM 6094 N N . PHE C 3 346 ? -27.150 85.360 -51.534 1.00 77.83 346 PHE C N 1
ATOM 6095 C CA . PHE C 3 346 ? -27.866 86.238 -50.567 1.00 77.52 346 PHE C CA 1
ATOM 6096 C C . PHE C 3 346 ? -28.900 87.096 -51.314 1.00 77.30 346 PHE C C 1
ATOM 6097 O O . PHE C 3 346 ? -30.105 86.942 -51.031 1.00 76.35 346 PHE C O 1
ATOM 6105 N N . SER C 3 347 ? -28.441 87.942 -52.244 1.00 77.05 347 SER C N 1
ATOM 6106 C CA . SER C 3 347 ? -29.249 88.884 -53.069 1.00 76.74 347 SER C CA 1
ATOM 6107 C C . SER C 3 347 ? -30.521 89.325 -52.327 1.00 74.64 347 SER C C 1
ATOM 6108 O O . SER C 3 347 ? -30.419 90.257 -51.503 1.00 75.42 347 SER C O 1
ATOM 6111 N N . ASN C 3 348 ? -31.664 88.683 -52.605 1.00 72.34 348 ASN C N 1
ATOM 6112 C CA . ASN C 3 348 ? -33.000 89.037 -52.049 1.00 69.46 348 ASN C CA 1
ATOM 6113 C C . ASN C 3 348 ? -33.627 87.786 -51.419 1.00 67.05 348 ASN C C 1
ATOM 6114 O O . ASN C 3 348 ? -34.215 86.974 -52.163 1.00 66.84 348 ASN C O 1
ATOM 6119 N N . THR C 3 349 ? -33.493 87.647 -50.096 1.00 62.94 349 THR C N 1
ATOM 6120 C CA . THR C 3 349 ? -34.043 86.530 -49.280 1.00 60.44 349 THR C CA 1
ATOM 6121 C C . THR C 3 349 ? -35.187 87.066 -48.411 1.00 56.86 349 THR C C 1
ATOM 6122 O O . THR C 3 349 ? -35.065 88.210 -47.927 1.00 55.96 349 THR C O 1
ATOM 6126 N N . ASN C 3 350 ? -36.250 86.274 -48.232 1.00 54.91 350 ASN C N 1
ATOM 6127 C CA . ASN C 3 350 ? -37.453 86.642 -47.432 1.00 53.44 350 ASN C CA 1
ATOM 6128 C C . ASN C 3 350 ? -37.606 85.705 -46.223 1.00 51.43 350 ASN C C 1
ATOM 6129 O O . ASN C 3 350 ? -38.561 85.913 -45.448 1.00 49.57 350 ASN C O 1
ATOM 6134 N N . GLN C 3 351 ? -36.716 84.717 -46.069 1.00 49.20 351 GLN C N 1
ATOM 6135 C CA . GLN C 3 351 ? -36.702 83.770 -44.919 1.00 48.21 351 GLN C CA 1
ATOM 6136 C C . GLN C 3 351 ? -35.280 83.236 -44.710 1.00 47.05 351 GLN C C 1
ATOM 6137 O O . GLN C 3 351 ? -34.687 82.745 -45.688 1.00 47.63 351 GLN C O 1
ATOM 6143 N N . ILE C 3 352 ? -34.764 83.329 -43.479 1.00 45.26 352 ILE C N 1
ATOM 6144 C CA . ILE C 3 352 ? -33.467 82.720 -43.055 1.00 44.67 352 ILE C CA 1
ATOM 6145 C C . ILE C 3 352 ? -33.756 81.697 -41.951 1.00 43.90 352 ILE C C 1
ATOM 6146 O O . ILE C 3 352 ? -34.382 82.076 -40.941 1.00 43.25 352 ILE C O 1
ATOM 6151 N N . ILE C 3 353 ? -33.317 80.450 -42.153 1.00 43.38 353 ILE C N 1
ATOM 6152 C CA . ILE C 3 353 ? -33.471 79.319 -41.190 1.00 42.84 353 ILE C CA 1
ATOM 6153 C C . ILE C 3 353 ? -32.078 78.928 -40.686 1.00 42.34 353 ILE C C 1
ATOM 6154 O O . ILE C 3 353 ? -31.218 78.592 -41.523 1.00 42.19 353 ILE C O 1
ATOM 6159 N N . ILE C 3 354 ? -31.877 78.980 -39.366 1.00 41.88 354 ILE C N 1
ATOM 6160 C CA . ILE C 3 354 ? -30.583 78.685 -38.681 1.00 41.69 354 ILE C CA 1
ATOM 6161 C C . ILE C 3 354 ? -30.711 77.336 -37.967 1.00 41.75 354 ILE C C 1
ATOM 6162 O O . ILE C 3 354 ? -31.746 77.119 -37.310 1.00 41.73 354 ILE C O 1
ATOM 6167 N N . GLN C 3 355 ? -29.696 76.476 -38.097 1.00 41.82 355 GLN C N 1
ATOM 6168 C CA . GLN C 3 355 ? -29.637 75.141 -37.444 1.00 42.11 355 GLN C CA 1
ATOM 6169 C C . GLN C 3 355 ? -28.406 75.073 -36.535 1.00 41.81 355 GLN C C 1
ATOM 6170 O O . GLN C 3 355 ? -27.346 75.604 -36.925 1.00 40.83 355 GLN C O 1
ATOM 6176 N N . ARG C 3 356 ? -28.564 74.448 -35.365 1.00 41.55 356 ARG C N 1
ATOM 6177 C CA . ARG C 3 356 ? -27.466 74.090 -34.428 1.00 41.53 356 ARG C CA 1
ATOM 6178 C C . ARG C 3 356 ? -27.763 72.713 -33.827 1.00 41.10 356 ARG C C 1
ATOM 6179 O O . ARG C 3 356 ? -28.950 72.344 -33.753 1.00 40.77 356 ARG C O 1
ATOM 6187 N N . PHE C 3 357 ? -26.722 71.983 -33.423 1.00 41.30 357 PHE C N 1
ATOM 6188 C CA . PHE C 3 357 ? -26.849 70.695 -32.691 1.00 41.33 357 PHE C CA 1
ATOM 6189 C C . PHE C 3 357 ? -25.617 70.463 -31.811 1.00 40.93 357 PHE C C 1
ATOM 6190 O O . PHE C 3 357 ? -24.545 71.039 -32.082 1.00 42.24 357 PHE C O 1
ATOM 6198 N N . SER C 3 358 ? -25.794 69.635 -30.778 1.00 39.04 358 SER C N 1
ATOM 6199 C CA . SER C 3 358 ? -24.821 69.386 -29.683 1.00 39.01 358 SER C CA 1
ATOM 6200 C C . SER C 3 358 ? -23.999 68.127 -29.976 1.00 39.64 358 SER C C 1
ATOM 6201 O O . SER C 3 358 ? -24.288 67.445 -30.980 1.00 39.75 358 SER C O 1
ATOM 6204 N N . ASN C 3 359 ? -23.022 67.839 -29.112 1.00 40.05 359 ASN C N 1
ATOM 6205 C CA . ASN C 3 359 ? -22.147 66.639 -29.177 1.00 40.94 359 ASN C CA 1
ATOM 6206 C C . ASN C 3 359 ? -22.965 65.393 -28.815 1.00 41.50 359 ASN C C 1
ATOM 6207 O O . ASN C 3 359 ? -22.772 64.352 -29.473 1.00 42.13 359 ASN C O 1
ATOM 6212 N N . GLN C 3 360 ? -23.842 65.502 -27.810 1.00 42.12 360 GLN C N 1
ATOM 6213 C CA . GLN C 3 360 ? -24.651 64.376 -27.263 1.00 42.79 360 GLN C CA 1
ATOM 6214 C C . GLN C 3 360 ? -25.742 63.973 -28.264 1.00 42.54 360 GLN C C 1
ATOM 6215 O O . GLN C 3 360 ? -26.171 62.801 -28.217 1.00 42.21 360 GLN C O 1
ATOM 6221 N N . GLY C 3 361 ? -26.184 64.906 -29.118 1.00 41.89 361 GLY C N 1
ATOM 6222 C CA . GLY C 3 361 ? -27.024 64.614 -30.298 1.00 41.35 361 GLY C CA 1
ATOM 6223 C C . GLY C 3 361 ? -28.350 65.359 -30.306 1.00 40.15 361 GLY C C 1
ATOM 6224 O O . GLY C 3 361 ? -29.360 64.735 -30.684 1.00 40.52 361 GLY C O 1
ATOM 6225 N N . HIS C 3 362 ? -28.358 66.645 -29.939 1.00 38.96 362 HIS C N 1
ATOM 6226 C CA . HIS C 3 362 ? -29.538 67.546 -30.062 1.00 38.30 362 HIS C CA 1
ATOM 6227 C C . HIS C 3 362 ? -29.759 67.890 -31.539 1.00 38.58 362 HIS C C 1
ATOM 6228 O O . HIS C 3 362 ? -28.838 67.660 -32.339 1.00 39.35 362 HIS C O 1
ATOM 6235 N N . VAL C 3 363 ? -30.949 68.395 -31.878 1.00 38.60 363 VAL C N 1
ATOM 6236 C CA . VAL C 3 363 ? -31.269 69.018 -33.198 1.00 39.20 363 VAL C CA 1
ATOM 6237 C C . VAL C 3 363 ? -32.198 70.209 -32.937 1.00 39.04 363 VAL C C 1
ATOM 6238 O O . VAL C 3 363 ? -33.394 69.977 -32.668 1.00 39.38 363 VAL C O 1
ATOM 6242 N N . CYS C 3 364 ? -31.656 71.428 -33.005 1.00 38.64 364 CYS C N 1
ATOM 6243 C CA . CYS C 3 364 ? -32.380 72.704 -32.768 1.00 38.28 364 CYS C CA 1
ATOM 6244 C C . CYS C 3 364 ? -32.279 73.591 -34.013 1.00 37.48 364 CYS C C 1
ATOM 6245 O O . CYS C 3 364 ? -31.204 73.607 -34.643 1.00 37.35 364 CYS C O 1
ATOM 6248 N N . ALA C 3 365 ? -33.362 74.293 -34.354 1.00 36.78 365 ALA C N 1
ATOM 6249 C CA . ALA C 3 365 ? -33.432 75.212 -35.514 1.00 36.79 365 ALA C CA 1
ATOM 6250 C C . ALA C 3 365 ? -34.481 76.303 -35.268 1.00 36.45 365 ALA C C 1
ATOM 6251 O O . ALA C 3 365 ? -35.528 75.999 -34.661 1.00 36.05 365 ALA C O 1
ATOM 6253 N N . LEU C 3 366 ? -34.190 77.524 -35.731 1.00 36.03 366 LEU C N 1
ATOM 6254 C CA . LEU C 3 366 ? -35.087 78.709 -35.667 1.00 35.74 366 LEU C CA 1
ATOM 6255 C C . LEU C 3 366 ? -35.359 79.208 -37.090 1.00 35.91 366 LEU C C 1
ATOM 6256 O O . LEU C 3 366 ? -34.445 79.111 -37.935 1.00 35.47 366 LEU C O 1
ATOM 6261 N N . SER C 3 367 ? -36.570 79.721 -37.332 1.00 36.23 367 SER C N 1
ATOM 6262 C CA . SER C 3 367 ? -37.032 80.267 -38.635 1.00 36.83 367 SER C CA 1
ATOM 6263 C C . SER C 3 367 ? -37.403 81.746 -38.473 1.00 37.12 367 SER C C 1
ATOM 6264 O O . SER C 3 367 ? -38.280 82.045 -37.640 1.00 36.85 367 SER C O 1
ATOM 6267 N N . PHE C 3 368 ? -36.750 82.625 -39.242 1.00 38.02 368 PHE C N 1
ATOM 6268 C CA . PHE C 3 368 ? -37.005 84.090 -39.285 1.00 38.79 368 PHE C CA 1
ATOM 6269 C C . PHE C 3 368 ? -37.438 84.481 -40.703 1.00 40.13 368 PHE C C 1
ATOM 6270 O O . PHE C 3 368 ? -36.780 84.043 -41.666 1.00 40.90 368 PHE C O 1
ATOM 6278 N N . SER C 3 369 ? -38.508 85.275 -40.816 1.00 41.36 369 SER C N 1
ATOM 6279 C CA . SER C 3 369 ? -39.137 85.701 -42.096 1.00 42.40 369 SER C CA 1
ATOM 6280 C C . SER C 3 369 ? -39.212 87.231 -42.166 1.00 43.89 369 SER C C 1
ATOM 6281 O O . SER C 3 369 ? -39.412 87.863 -41.111 1.00 43.61 369 SER C O 1
ATOM 6284 N N . ALA C 3 370 ? -39.075 87.789 -43.373 1.00 45.52 370 ALA C N 1
ATOM 6285 C CA . ALA C 3 370 ? -38.998 89.245 -43.648 1.00 47.19 370 ALA C CA 1
ATOM 6286 C C . ALA C 3 370 ? -40.365 89.905 -43.429 1.00 49.19 370 ALA C C 1
ATOM 6287 O O . ALA C 3 370 ? -41.382 89.182 -43.419 1.00 49.32 370 ALA C O 1
ATOM 6289 N N . ILE C 3 371 ? -40.366 91.235 -43.274 1.00 51.21 371 ILE C N 1
ATOM 6290 C CA . ILE C 3 371 ? -41.567 92.095 -43.040 1.00 53.10 371 ILE C CA 1
ATOM 6291 C C . ILE C 3 371 ? -42.167 91.733 -41.676 1.00 53.50 371 ILE C C 1
ATOM 6292 O O . ILE C 3 371 ? -42.989 90.825 -41.551 1.00 54.30 371 ILE C O 1
ATOM 6298 N N . GLN D 2 25 ? -68.200 42.863 20.030 1.00 60.68 10 GLN D N 1
ATOM 6299 C CA . GLN D 2 25 ? -68.777 43.153 18.679 1.00 60.78 10 GLN D CA 1
ATOM 6300 C C . GLN D 2 25 ? -67.732 42.870 17.603 1.00 58.08 10 GLN D C 1
ATOM 6301 O O . GLN D 2 25 ? -66.537 43.038 17.838 1.00 57.36 10 GLN D O 1
ATOM 6307 N N . PRO D 2 26 ? -68.150 42.448 16.386 1.00 56.05 11 PRO D N 1
ATOM 6308 C CA . PRO D 2 26 ? -67.208 42.102 15.320 1.00 54.20 11 PRO D CA 1
ATOM 6309 C C . PRO D 2 26 ? -66.534 43.331 14.690 1.00 53.30 11 PRO D C 1
ATOM 6310 O O . PRO D 2 26 ? -67.196 44.342 14.535 1.00 54.11 11 PRO D O 1
ATOM 6314 N N . ARG D 2 27 ? -65.248 43.205 14.344 1.00 50.85 12 ARG D N 1
ATOM 6315 C CA . ARG D 2 27 ? -64.433 44.268 13.695 1.00 50.21 12 ARG D CA 1
ATOM 6316 C C . ARG D 2 27 ? -64.301 43.978 12.196 1.00 47.93 12 ARG D C 1
ATOM 6317 O O . ARG D 2 27 ? -64.512 42.816 11.793 1.00 47.21 12 ARG D O 1
ATOM 6325 N N . ARG D 2 28 ? -63.952 45.003 11.414 1.00 46.24 13 ARG D N 1
ATOM 6326 C CA . ARG D 2 28 ? -63.674 44.900 9.957 1.00 44.80 13 ARG D CA 1
ATOM 6327 C C . ARG D 2 28 ? -62.170 44.681 9.752 1.00 43.01 13 ARG D C 1
ATOM 6328 O O . ARG D 2 28 ? -61.375 45.390 10.402 1.00 43.10 13 ARG D O 1
ATOM 6336 N N . VAL D 2 29 ? -61.809 43.728 8.886 1.00 40.82 14 VAL D N 1
ATOM 6337 C CA . VAL D 2 29 ? -60.401 43.359 8.552 1.00 39.51 14 VAL D CA 1
ATOM 6338 C C . VAL D 2 29 ? -60.009 44.081 7.259 1.00 38.86 14 VAL D C 1
ATOM 6339 O O . VAL D 2 29 ? -60.817 44.065 6.311 1.00 39.10 14 VAL D O 1
ATOM 6343 N N . VAL D 2 30 ? -58.814 44.682 7.227 1.00 37.87 15 VAL D N 1
ATOM 6344 C CA . VAL D 2 30 ? -58.275 45.436 6.054 1.00 37.21 15 VAL D CA 1
ATOM 6345 C C . VAL D 2 30 ? -56.835 44.985 5.781 1.00 36.02 15 VAL D C 1
ATOM 6346 O O . VAL D 2 30 ? -56.138 44.606 6.743 1.00 35.57 15 VAL D O 1
ATOM 6350 N N . VAL D 2 31 ? -56.421 45.035 4.511 1.00 35.45 16 VAL D N 1
ATOM 6351 C CA . VAL D 2 31 ? -55.054 44.674 4.031 1.00 35.28 16 VAL D CA 1
ATOM 6352 C C . VAL D 2 31 ? -54.223 45.960 3.943 1.00 35.55 16 VAL D C 1
ATOM 6353 O O . VAL D 2 31 ? -54.628 46.868 3.191 1.00 35.79 16 VAL D O 1
ATOM 6357 N N . THR D 2 32 ? -53.114 46.032 4.687 1.00 35.61 17 THR D N 1
ATOM 6358 C CA . THR D 2 32 ? -52.222 47.222 4.780 1.00 36.06 17 THR D CA 1
ATOM 6359 C C . THR D 2 32 ? -50.874 46.964 4.093 1.00 35.93 17 THR D C 1
ATOM 6360 O O . THR D 2 32 ? -50.229 47.957 3.702 1.00 36.63 17 THR D O 1
ATOM 6364 N N . GLY D 2 33 ? -50.460 45.699 3.961 1.00 34.93 18 GLY D N 1
ATOM 6365 C CA . GLY D 2 33 ? -49.153 45.313 3.391 1.00 34.28 18 GLY D CA 1
ATOM 6366 C C . GLY D 2 33 ? -49.270 44.148 2.425 1.00 33.58 18 GLY D C 1
ATOM 6367 O O . GLY D 2 33 ? -50.103 43.254 2.674 1.00 33.13 18 GLY D O 1
ATOM 6368 N N . LEU D 2 34 ? -48.458 44.161 1.362 1.00 33.16 19 LEU D N 1
ATOM 6369 C CA . LEU D 2 34 ? -48.369 43.081 0.344 1.00 32.67 19 LEU D CA 1
ATOM 6370 C C . LEU D 2 34 ? -46.897 42.738 0.092 1.00 32.54 19 LEU D C 1
ATOM 6371 O O . LEU D 2 34 ? -46.088 43.672 -0.084 1.00 32.49 19 LEU D O 1
ATOM 6376 N N . GLY D 2 35 ? -46.577 41.442 0.091 1.00 32.01 20 GLY D N 1
ATOM 6377 C CA . GLY D 2 35 ? -45.273 40.891 -0.324 1.00 31.97 20 GLY D CA 1
ATOM 6378 C C . GLY D 2 35 ? -45.470 39.647 -1.168 1.00 31.60 20 GLY D C 1
ATOM 6379 O O . GLY D 2 35 ? -46.290 38.797 -0.768 1.00 31.47 20 GLY D O 1
ATOM 6380 N N . VAL D 2 36 ? -44.769 39.547 -2.301 1.00 31.47 21 VAL D N 1
ATOM 6381 C CA . VAL D 2 36 ? -44.957 38.450 -3.297 1.00 31.47 21 VAL D CA 1
ATOM 6382 C C . VAL D 2 36 ? -43.599 38.034 -3.877 1.00 31.62 21 VAL D C 1
ATOM 6383 O O . VAL D 2 36 ? -42.821 38.921 -4.278 1.00 32.18 21 VAL D O 1
ATOM 6387 N N . VAL D 2 37 ? -43.339 36.723 -3.896 1.00 31.51 22 VAL D N 1
ATOM 6388 C CA . VAL D 2 37 ? -42.258 36.064 -4.688 1.00 31.85 22 VAL D CA 1
ATOM 6389 C C . VAL D 2 37 ? -42.944 35.138 -5.697 1.00 32.04 22 VAL D C 1
ATOM 6390 O O . VAL D 2 37 ? -43.501 34.113 -5.261 1.00 31.81 22 VAL D O 1
ATOM 6394 N N . ALA D 2 38 ? -42.927 35.499 -6.985 1.00 32.54 23 ALA D N 1
ATOM 6395 C CA . ALA D 2 38 ? -43.645 34.788 -8.070 1.00 33.11 23 ALA D CA 1
ATOM 6396 C C . ALA D 2 38 ? -42.769 34.693 -9.317 1.00 33.93 23 ALA D C 1
ATOM 6397 O O . ALA D 2 38 ? -41.802 35.439 -9.458 1.00 34.54 23 ALA D O 1
ATOM 6399 N N . PRO D 2 39 ? -43.075 33.760 -10.250 1.00 34.63 24 PRO D N 1
ATOM 6400 C CA . PRO D 2 39 ? -42.389 33.693 -11.543 1.00 35.21 24 PRO D CA 1
ATOM 6401 C C . PRO D 2 39 ? -42.585 34.949 -12.408 1.00 35.55 24 PRO D C 1
ATOM 6402 O O . PRO D 2 39 ? -41.703 35.258 -13.190 1.00 36.06 24 PRO D O 1
ATOM 6406 N N . THR D 2 40 ? -43.728 35.627 -12.254 1.00 35.84 25 THR D N 1
ATOM 6407 C CA . THR D 2 40 ? -44.079 36.883 -12.972 1.00 36.20 25 THR D CA 1
ATOM 6408 C C . THR D 2 40 ? -43.238 38.050 -12.439 1.00 37.10 25 THR D C 1
ATOM 6409 O O . THR D 2 40 ? -43.001 38.990 -13.218 1.00 38.48 25 THR D O 1
ATOM 6413 N N . GLY D 2 41 ? -42.820 38.005 -11.168 1.00 36.76 26 GLY D N 1
ATOM 6414 C CA . GLY D 2 41 ? -41.956 39.041 -10.569 1.00 36.95 26 GLY D CA 1
ATOM 6415 C C . GLY D 2 41 ? -41.710 38.828 -9.085 1.00 36.97 26 GLY D C 1
ATOM 6416 O O . GLY D 2 41 ? -42.604 38.286 -8.405 1.00 36.93 26 GLY D O 1
ATOM 6417 N N . VAL D 2 42 ? -40.530 39.244 -8.610 1.00 37.10 27 VAL D N 1
ATOM 6418 C CA . VAL D 2 42 ? -40.153 39.329 -7.167 1.00 37.33 27 VAL D CA 1
ATOM 6419 C C . VAL D 2 42 ? -40.390 40.773 -6.709 1.00 37.76 27 VAL D C 1
ATOM 6420 O O . VAL D 2 42 ? -39.753 41.681 -7.281 1.00 38.36 27 VAL D O 1
ATOM 6424 N N . GLY D 2 43 ? -41.266 40.972 -5.720 1.00 37.70 28 GLY D N 1
ATOM 6425 C CA . GLY D 2 43 ? -41.653 42.302 -5.211 1.00 38.41 28 GLY D CA 1
ATOM 6426 C C . GLY D 2 43 ? -42.881 42.839 -5.924 1.00 38.88 28 GLY D C 1
ATOM 6427 O O . GLY D 2 43 ? -43.144 42.403 -7.060 1.00 38.58 28 GLY D O 1
ATOM 6428 N N . VAL D 2 44 ? -43.589 43.773 -5.284 1.00 40.08 29 VAL D N 1
ATOM 6429 C CA . VAL D 2 44 ? -44.918 44.303 -5.718 1.00 40.55 29 VAL D CA 1
ATOM 6430 C C . VAL D 2 44 ? -44.774 45.031 -7.062 1.00 40.69 29 VAL D C 1
ATOM 6431 O O . VAL D 2 44 ? -45.663 44.858 -7.919 1.00 39.82 29 VAL D O 1
ATOM 6435 N N . ASN D 2 45 ? -43.705 45.817 -7.231 1.00 41.98 30 ASN D N 1
ATOM 6436 C CA . ASN D 2 45 ? -43.484 46.698 -8.411 1.00 42.44 30 ASN D CA 1
ATOM 6437 C C . ASN D 2 45 ? -43.295 45.843 -9.670 1.00 41.27 30 ASN D C 1
ATOM 6438 O O . ASN D 2 45 ? -44.009 46.094 -10.660 1.00 40.48 30 ASN D O 1
ATOM 6443 N N . GLU D 2 46 ? -42.372 44.876 -9.628 1.00 40.78 31 GLU D N 1
ATOM 6444 C CA . GLU D 2 46 ? -42.050 43.969 -10.765 1.00 40.75 31 GLU D CA 1
ATOM 6445 C C . GLU D 2 46 ? -43.255 43.061 -11.047 1.00 39.05 31 GLU D C 1
ATOM 6446 O O . GLU D 2 46 ? -43.586 42.878 -12.236 1.00 39.27 31 GLU D O 1
ATOM 6452 N N . PHE D 2 47 ? -43.881 42.526 -9.993 1.00 37.38 32 PHE D N 1
ATOM 6453 C CA . PHE D 2 47 ? -45.034 41.587 -10.055 1.00 35.92 32 PHE D CA 1
ATOM 6454 C C . PHE D 2 47 ? -46.190 42.222 -10.838 1.00 35.39 32 PHE D C 1
ATOM 6455 O O . PHE D 2 47 ? -46.673 41.589 -11.796 1.00 35.21 32 PHE D O 1
ATOM 6463 N N . TRP D 2 48 ? -46.611 43.429 -10.444 1.00 34.83 33 TRP D N 1
ATOM 6464 C CA . TRP D 2 48 ? -47.787 44.140 -11.019 1.00 34.78 33 TRP D CA 1
ATOM 6465 C C . TRP D 2 48 ? -47.567 44.424 -12.509 1.00 34.87 33 TRP D C 1
ATOM 6466 O O . TRP D 2 48 ? -48.487 44.141 -13.300 1.00 34.78 33 TRP D O 1
ATOM 6477 N N . ASN D 2 49 ? -46.403 44.978 -12.863 1.00 35.39 34 ASN D N 1
ATOM 6478 C CA . ASN D 2 49 ? -46.064 45.434 -14.239 1.00 35.92 34 ASN D CA 1
ATOM 6479 C C . ASN D 2 49 ? -46.211 44.269 -15.226 1.00 35.59 34 ASN D C 1
ATOM 6480 O O . ASN D 2 49 ? -46.789 44.486 -16.309 1.00 35.63 34 ASN D O 1
ATOM 6485 N N . ASN D 2 50 ? -45.717 43.083 -14.859 1.00 35.16 35 ASN D N 1
ATOM 6486 C CA . ASN D 2 50 ? -45.673 41.885 -15.740 1.00 35.55 35 ASN D CA 1
ATOM 6487 C C . ASN D 2 50 ? -47.086 41.313 -15.925 1.00 35.68 35 ASN D C 1
ATOM 6488 O O . ASN D 2 50 ? -47.393 40.890 -17.058 1.00 35.66 35 ASN D O 1
ATOM 6493 N N . ILE D 2 51 ? -47.915 41.300 -14.873 1.00 35.82 36 ILE D N 1
ATOM 6494 C CA . ILE D 2 51 ? -49.307 40.753 -14.929 1.00 35.91 36 ILE D CA 1
ATOM 6495 C C . ILE D 2 51 ? -50.233 41.779 -15.596 1.00 36.29 36 ILE D C 1
ATOM 6496 O O . ILE D 2 51 ? -51.226 41.350 -16.214 1.00 36.44 36 ILE D O 1
ATOM 6501 N N . HIS D 2 52 ? -49.921 43.075 -15.476 1.00 36.95 37 HIS D N 1
ATOM 6502 C CA . HIS D 2 52 ? -50.651 44.191 -16.137 1.00 37.56 37 HIS D CA 1
ATOM 6503 C C . HIS D 2 52 ? -50.561 44.030 -17.659 1.00 38.46 37 HIS D C 1
ATOM 6504 O O . HIS D 2 52 ? -51.616 44.063 -18.323 1.00 38.99 37 HIS D O 1
ATOM 6511 N N . ASN D 2 53 ? -49.340 43.854 -18.176 1.00 39.22 38 ASN D N 1
ATOM 6512 C CA . ASN D 2 53 ? -49.027 43.797 -19.631 1.00 39.99 38 ASN D CA 1
ATOM 6513 C C . ASN D 2 53 ? -49.372 42.411 -20.193 1.00 39.51 38 ASN D C 1
ATOM 6514 O O . ASN D 2 53 ? -49.433 42.284 -21.432 1.00 39.91 38 ASN D O 1
ATOM 6519 N N . GLY D 2 54 ? -49.576 41.416 -19.323 1.00 38.90 39 GLY D N 1
ATOM 6520 C CA . GLY D 2 54 ? -49.950 40.040 -19.705 1.00 38.18 39 GLY D CA 1
ATOM 6521 C C . GLY D 2 54 ? -48.739 39.219 -20.113 1.00 38.03 39 GLY D C 1
ATOM 6522 O O . GLY D 2 54 ? -48.848 38.460 -21.096 1.00 37.11 39 GLY D O 1
ATOM 6523 N N . LYS D 2 55 ? -47.626 39.367 -19.387 1.00 38.10 40 LYS D N 1
ATOM 6524 C CA . LYS D 2 55 ? -46.349 38.650 -19.646 1.00 38.17 40 LYS D CA 1
ATOM 6525 C C . LYS D 2 55 ? -46.335 37.351 -18.834 1.00 37.22 40 LYS D C 1
ATOM 6526 O O . LYS D 2 55 ? -46.647 37.403 -17.629 1.00 36.38 40 LYS D O 1
ATOM 6532 N N . SER D 2 56 ? -45.986 36.234 -19.480 1.00 37.03 41 SER D N 1
ATOM 6533 C CA . SER D 2 56 ? -45.903 34.883 -18.865 1.00 36.86 41 SER D CA 1
ATOM 6534 C C . SER D 2 56 ? -44.612 34.767 -18.047 1.00 36.69 41 SER D C 1
ATOM 6535 O O . SER D 2 56 ? -43.559 35.226 -18.535 1.00 36.85 41 SER D O 1
ATOM 6538 N N . GLY D 2 57 ? -44.705 34.179 -16.850 1.00 35.95 42 GLY D N 1
ATOM 6539 C CA . GLY D 2 57 ? -43.555 33.842 -15.988 1.00 36.08 42 GLY D CA 1
ATOM 6540 C C . GLY D 2 57 ? -43.144 32.386 -16.142 1.00 36.12 42 GLY D C 1
ATOM 6541 O O . GLY D 2 57 ? -42.222 31.958 -15.420 1.00 36.43 42 GLY D O 1
ATOM 6542 N N . VAL D 2 58 ? -43.793 31.653 -17.054 1.00 36.12 43 VAL D N 1
ATOM 6543 C CA . VAL D 2 58 ? -43.548 30.202 -17.308 1.00 36.39 43 VAL D CA 1
ATOM 6544 C C . VAL D 2 58 ? -42.259 30.067 -18.126 1.00 36.99 43 VAL D C 1
ATOM 6545 O O . VAL D 2 58 ? -42.090 30.835 -19.091 1.00 36.93 43 VAL D O 1
ATOM 6549 N N . SER D 2 59 ? -41.393 29.124 -17.743 1.00 37.94 44 SER D N 1
ATOM 6550 C CA . SER D 2 59 ? -40.109 28.800 -18.419 1.00 39.44 44 SER D CA 1
ATOM 6551 C C . SER D 2 59 ? -40.140 27.352 -18.918 1.00 40.76 44 SER D C 1
ATOM 6552 O O . SER D 2 59 ? -40.769 26.507 -18.250 1.00 41.13 44 SER D O 1
ATOM 6555 N N . LYS D 2 60 ? -39.486 27.089 -20.053 1.00 42.35 45 LYS D N 1
ATOM 6556 C CA . LYS D 2 60 ? -39.262 25.722 -20.594 1.00 43.84 45 LYS D CA 1
ATOM 6557 C C . LYS D 2 60 ? -38.124 25.068 -19.802 1.00 43.64 45 LYS D C 1
ATOM 6558 O O . LYS D 2 60 ? -37.082 25.729 -19.621 1.00 43.34 45 LYS D O 1
ATOM 6564 N N . TYR D 2 61 ? -38.321 23.824 -19.351 1.00 43.82 46 TYR D N 1
ATOM 6565 C CA . TYR D 2 61 ? -37.321 23.035 -18.583 1.00 44.36 46 TYR D CA 1
ATOM 6566 C C . TYR D 2 61 ? -37.095 21.690 -19.283 1.00 45.13 46 TYR D C 1
ATOM 6567 O O . TYR D 2 61 ? -38.035 21.167 -19.917 1.00 43.35 46 TYR D O 1
ATOM 6576 N N . GLU D 2 62 ? -35.872 21.163 -19.162 1.00 47.36 47 GLU D N 1
ATOM 6577 C CA . GLU D 2 62 ? -35.360 20.004 -19.942 1.00 49.41 47 GLU D CA 1
ATOM 6578 C C . GLU D 2 62 ? -35.154 18.786 -19.028 1.00 48.99 47 GLU D C 1
ATOM 6579 O O . GLU D 2 62 ? -35.424 17.663 -19.499 1.00 48.48 47 GLU D O 1
ATOM 6585 N N . TRP D 2 63 ? -34.708 18.992 -17.780 1.00 48.89 48 TRP D N 1
ATOM 6586 C CA . TRP D 2 63 ? -34.247 17.915 -16.857 1.00 49.30 48 TRP D CA 1
ATOM 6587 C C . TRP D 2 63 ? -35.368 16.901 -16.584 1.00 50.09 48 TRP D C 1
ATOM 6588 O O . TRP D 2 63 ? -35.040 15.716 -16.377 1.00 49.99 48 TRP D O 1
ATOM 6599 N N . GLY D 2 64 ? -36.631 17.341 -16.588 1.00 50.78 49 GLY D N 1
ATOM 6600 C CA . GLY D 2 64 ? -37.809 16.474 -16.386 1.00 51.49 49 GLY D CA 1
ATOM 6601 C C . GLY D 2 64 ? -37.896 15.376 -17.433 1.00 52.69 49 GLY D C 1
ATOM 6602 O O . GLY D 2 64 ? -38.073 14.204 -17.046 1.00 51.88 49 GLY D O 1
ATOM 6603 N N . ARG D 2 65 ? -37.773 15.743 -18.713 1.00 54.79 50 ARG D N 1
ATOM 6604 C CA . ARG D 2 65 ? -37.889 14.826 -19.881 1.00 57.04 50 ARG D CA 1
ATOM 6605 C C . ARG D 2 65 ? -36.649 13.927 -19.965 1.00 57.89 50 ARG D C 1
ATOM 6606 O O . ARG D 2 65 ? -36.816 12.723 -20.235 1.00 57.66 50 ARG D O 1
ATOM 6614 N N . GLU D 2 66 ? -35.457 14.494 -19.749 1.00 58.87 51 GLU D N 1
ATOM 6615 C CA . GLU D 2 66 ? -34.149 13.822 -19.982 1.00 60.29 51 GLU D CA 1
ATOM 6616 C C . GLU D 2 66 ? -33.892 12.765 -18.900 1.00 59.80 51 GLU D C 1
ATOM 6617 O O . GLU D 2 66 ? -33.618 11.606 -19.272 1.00 59.35 51 GLU D O 1
ATOM 6623 N N . ARG D 2 67 ? -33.975 13.147 -17.621 1.00 59.31 52 ARG D N 1
ATOM 6624 C CA . ARG D 2 67 ? -33.598 12.286 -16.465 1.00 59.37 52 ARG D CA 1
ATOM 6625 C C . ARG D 2 67 ? -34.744 11.323 -16.126 1.00 57.77 52 ARG D C 1
ATOM 6626 O O . ARG D 2 67 ? -34.506 10.099 -16.145 1.00 60.38 52 ARG D O 1
ATOM 6634 N N . PHE D 2 68 ? -35.932 11.857 -15.823 1.00 54.35 53 PHE D N 1
ATOM 6635 C CA . PHE D 2 68 ? -37.070 11.120 -15.207 1.00 52.85 53 PHE D CA 1
ATOM 6636 C C . PHE D 2 68 ? -38.061 10.628 -16.271 1.00 52.96 53 PHE D C 1
ATOM 6637 O O . PHE D 2 68 ? -38.812 9.676 -15.977 1.00 53.00 53 PHE D O 1
ATOM 6645 N N . GLY D 2 69 ? -38.073 11.248 -17.455 1.00 52.70 54 GLY D N 1
ATOM 6646 C CA . GLY D 2 69 ? -38.977 10.884 -18.563 1.00 53.13 54 GLY D CA 1
ATOM 6647 C C . GLY D 2 69 ? -40.364 11.473 -18.375 1.00 52.98 54 GLY D C 1
ATOM 6648 O O . GLY D 2 69 ? -41.349 10.751 -18.626 1.00 52.19 54 GLY D O 1
ATOM 6649 N N . PHE D 2 70 ? -40.438 12.738 -17.946 1.00 53.03 55 PHE D N 1
ATOM 6650 C CA . PHE D 2 70 ? -41.693 13.519 -17.791 1.00 52.94 55 PHE D CA 1
ATOM 6651 C C . PHE D 2 70 ? -42.102 14.098 -19.151 1.00 53.60 55 PHE D C 1
ATOM 6652 O O . PHE D 2 70 ? -41.231 14.628 -19.869 1.00 53.16 55 PHE D O 1
ATOM 6660 N N . LYS D 2 71 ? -43.391 13.994 -19.489 1.00 53.94 56 LYS D N 1
ATOM 6661 C CA . LYS D 2 71 ? -43.989 14.559 -20.729 1.00 54.74 56 LYS D CA 1
ATOM 6662 C C . LYS D 2 71 ? -44.088 16.086 -20.599 1.00 53.85 56 LYS D C 1
ATOM 6663 O O . LYS D 2 71 ? -44.058 16.765 -21.645 1.00 55.05 56 LYS D O 1
ATOM 6669 N N . SER D 2 72 ? -44.201 16.597 -19.368 1.00 52.04 57 SER D N 1
ATOM 6670 C CA . SER D 2 72 ? -44.263 18.048 -19.045 1.00 51.08 57 SER D CA 1
ATOM 6671 C C . SER D 2 72 ? -42.932 18.717 -19.405 1.00 49.55 57 SER D C 1
ATOM 6672 O O . SER D 2 72 ? -41.875 18.132 -19.089 1.00 49.02 57 SER D O 1
ATOM 6675 N N . GLY D 2 73 ? -42.991 19.891 -20.044 1.00 48.60 58 GLY D N 1
ATOM 6676 C CA . GLY D 2 73 ? -41.815 20.697 -20.430 1.00 48.11 58 GLY D CA 1
ATOM 6677 C C . GLY D 2 73 ? -42.010 22.178 -20.141 1.00 47.10 58 GLY D C 1
ATOM 6678 O O . GLY D 2 73 ? -41.381 22.997 -20.839 1.00 46.59 58 GLY D O 1
ATOM 6679 N N . ALA D 2 74 ? -42.844 22.509 -19.147 1.00 46.08 59 ALA D N 1
ATOM 6680 C CA . ALA D 2 74 ? -43.158 23.892 -18.714 1.00 45.36 59 ALA D CA 1
ATOM 6681 C C . ALA D 2 74 ? -43.268 23.944 -17.186 1.00 44.60 59 ALA D C 1
ATOM 6682 O O . ALA D 2 74 ? -43.942 23.064 -16.614 1.00 44.20 59 ALA D O 1
ATOM 6684 N N . ILE D 2 75 ? -42.625 24.937 -16.560 1.00 44.16 60 ILE D N 1
ATOM 6685 C CA . ILE D 2 75 ? -42.690 25.201 -15.090 1.00 43.46 60 ILE D CA 1
ATOM 6686 C C . ILE D 2 75 ? -42.738 26.715 -14.851 1.00 42.64 60 ILE D C 1
ATOM 6687 O O . ILE D 2 75 ? -42.209 27.468 -15.692 1.00 42.59 60 ILE D O 1
ATOM 6692 N N . GLY D 2 76 ? -43.356 27.125 -13.739 1.00 42.02 61 GLY D N 1
ATOM 6693 C CA . GLY D 2 76 ? -43.335 28.508 -13.227 1.00 41.55 61 GLY D CA 1
ATOM 6694 C C . GLY D 2 76 ? -42.249 28.676 -12.180 1.00 41.27 61 GLY D C 1
ATOM 6695 O O . GLY D 2 76 ? -42.577 28.646 -10.979 1.00 39.50 61 GLY D O 1
ATOM 6696 N N . GLN D 2 77 ? -40.997 28.816 -12.625 1.00 42.51 62 GLN D N 1
ATOM 6697 C CA . GLN D 2 77 ? -39.802 28.993 -11.757 1.00 43.62 62 GLN D CA 1
ATOM 6698 C C . GLN D 2 77 ? -39.555 30.492 -11.554 1.00 44.23 62 GLN D C 1
ATOM 6699 O O . GLN D 2 77 ? -39.814 31.265 -12.497 1.00 43.89 62 GLN D O 1
ATOM 6705 N N . VAL D 2 78 ? -39.074 30.878 -10.368 1.00 45.43 63 VAL D N 1
ATOM 6706 C CA . VAL D 2 78 ? -38.775 32.293 -9.995 1.00 46.65 63 VAL D CA 1
ATOM 6707 C C . VAL D 2 78 ? -37.397 32.661 -10.558 1.00 48.71 63 VAL D C 1
ATOM 6708 O O . VAL D 2 78 ? -37.317 33.637 -11.331 1.00 49.51 63 VAL D O 1
ATOM 6712 N N . TYR D 2 79 ? -36.364 31.899 -10.183 1.00 50.59 64 TYR D N 1
ATOM 6713 C CA . TYR D 2 79 ? -34.945 32.112 -10.575 1.00 53.04 64 TYR D CA 1
ATOM 6714 C C . TYR D 2 79 ? -34.517 31.023 -11.565 1.00 54.10 64 TYR D C 1
ATOM 6715 O O . TYR D 2 79 ? -34.458 29.851 -11.141 1.00 55.46 64 TYR D O 1
ATOM 6724 N N . PHE D 2 88 ? -28.985 16.316 -14.034 1.00 75.17 73 PHE D N 1
ATOM 6725 C CA . PHE D 2 88 ? -29.784 16.832 -12.890 1.00 73.78 73 PHE D CA 1
ATOM 6726 C C . PHE D 2 88 ? -29.072 16.502 -11.572 1.00 74.32 73 PHE D C 1
ATOM 6727 O O . PHE D 2 88 ? -28.470 15.413 -11.469 1.00 75.51 73 PHE D O 1
ATOM 6735 N N . VAL D 2 89 ? -29.145 17.420 -10.601 1.00 73.98 74 VAL D N 1
ATOM 6736 C CA . VAL D 2 89 ? -28.551 17.280 -9.237 1.00 72.59 74 VAL D CA 1
ATOM 6737 C C . VAL D 2 89 ? -29.626 17.624 -8.199 1.00 70.10 74 VAL D C 1
ATOM 6738 O O . VAL D 2 89 ? -30.248 18.698 -8.329 1.00 70.48 74 VAL D O 1
ATOM 6742 N N . LEU D 2 90 ? -29.834 16.742 -7.215 1.00 68.15 75 LEU D N 1
ATOM 6743 C CA . LEU D 2 90 ? -30.705 16.988 -6.033 1.00 66.29 75 LEU D CA 1
ATOM 6744 C C . LEU D 2 90 ? -30.018 18.011 -5.121 1.00 64.91 75 LEU D C 1
ATOM 6745 O O . LEU D 2 90 ? -28.845 17.784 -4.765 1.00 63.71 75 LEU D O 1
ATOM 6750 N N . LYS D 2 91 ? -30.727 19.087 -4.763 1.00 65.51 76 LYS D N 1
ATOM 6751 C CA . LYS D 2 91 ? -30.195 20.217 -3.953 1.00 66.12 76 LYS D CA 1
ATOM 6752 C C . LYS D 2 91 ? -31.210 20.593 -2.868 1.00 65.40 76 LYS D C 1
ATOM 6753 O O . LYS D 2 91 ? -32.386 20.822 -3.213 1.00 66.77 76 LYS D O 1
ATOM 6759 N N . SER D 2 92 ? -30.759 20.649 -1.609 1.00 64.89 77 SER D N 1
ATOM 6760 C CA . SER D 2 92 ? -31.549 21.084 -0.427 1.00 62.79 77 SER D CA 1
ATOM 6761 C C . SER D 2 92 ? -31.414 22.603 -0.261 1.00 60.76 77 SER D C 1
ATOM 6762 O O . SER D 2 92 ? -30.756 23.042 0.705 1.00 59.34 77 SER D O 1
ATOM 6765 N N . GLU D 2 93 ? -32.013 23.365 -1.182 1.00 58.31 78 GLU D N 1
ATOM 6766 C CA . GLU D 2 93 ? -31.950 24.852 -1.230 1.00 56.63 78 GLU D CA 1
ATOM 6767 C C . GLU D 2 93 ? -32.880 25.447 -0.163 1.00 52.39 78 GLU D C 1
ATOM 6768 O O . GLU D 2 93 ? -32.566 26.545 0.338 1.00 50.52 78 GLU D O 1
ATOM 6774 N N . ARG D 2 94 ? -33.978 24.750 0.156 1.00 50.46 79 ARG D N 1
ATOM 6775 C CA . ARG D 2 94 ? -34.999 25.152 1.165 1.00 48.08 79 ARG D CA 1
ATOM 6776 C C . ARG D 2 94 ? -35.630 26.481 0.735 1.00 44.82 79 ARG D C 1
ATOM 6777 O O . ARG D 2 94 ? -35.550 27.463 1.501 1.00 44.35 79 ARG D O 1
ATOM 6785 N N . LYS D 2 95 ? -36.241 26.488 -0.453 1.00 42.18 80 LYS D N 1
ATOM 6786 C CA . LYS D 2 95 ? -36.871 27.679 -1.083 1.00 40.89 80 LYS D CA 1
ATOM 6787 C C . LYS D 2 95 ? -38.201 27.993 -0.387 1.00 38.87 80 LYS D C 1
ATOM 6788 O O . LYS D 2 95 ? -38.550 29.188 -0.309 1.00 38.13 80 LYS D O 1
ATOM 6794 N N . TYR D 2 96 ? -38.912 26.965 0.089 1.00 37.17 81 TYR D N 1
ATOM 6795 C CA . TYR D 2 96 ? -40.221 27.088 0.788 1.00 35.98 81 TYR D CA 1
ATOM 6796 C C . TYR D 2 96 ? -40.081 28.043 1.981 1.00 35.68 81 TYR D C 1
ATOM 6797 O O . TYR D 2 96 ? -40.954 28.914 2.150 1.00 34.98 81 TYR D O 1
ATOM 6806 N N . LEU D 2 97 ? -39.022 27.879 2.781 1.00 36.06 82 LEU D N 1
ATOM 6807 C CA . LEU D 2 97 ? -38.719 28.750 3.950 1.00 36.36 82 LEU D CA 1
ATOM 6808 C C . LEU D 2 97 ? -38.249 30.124 3.455 1.00 36.70 82 LEU D C 1
ATOM 6809 O O . LEU D 2 97 ? -38.720 31.139 4.005 1.00 36.69 82 LEU D O 1
ATOM 6814 N N . GLN D 2 98 ? -37.360 30.147 2.456 1.00 36.79 83 GLN D N 1
ATOM 6815 C CA . GLN D 2 98 ? -36.678 31.376 1.965 1.00 37.57 83 GLN D CA 1
ATOM 6816 C C . GLN D 2 98 ? -37.700 32.329 1.332 1.00 37.20 83 GLN D C 1
ATOM 6817 O O . GLN D 2 98 ? -37.631 33.536 1.634 1.00 36.81 83 GLN D O 1
ATOM 6823 N N . PHE D 2 99 ? -38.605 31.813 0.491 1.00 36.70 84 PHE D N 1
ATOM 6824 C CA . PHE D 2 99 ? -39.664 32.602 -0.198 1.00 36.77 84 PHE D CA 1
ATOM 6825 C C . PHE D 2 99 ? -40.545 33.307 0.840 1.00 36.74 84 PHE D C 1
ATOM 6826 O O . PHE D 2 99 ? -40.896 34.484 0.623 1.00 37.01 84 PHE D O 1
ATOM 6834 N N . ALA D 2 100 ? -40.889 32.607 1.927 1.00 36.62 85 ALA D N 1
ATOM 6835 C CA . ALA D 2 100 ? -41.742 33.112 3.029 1.00 36.73 85 ALA D CA 1
ATOM 6836 C C . ALA D 2 100 ? -41.037 34.260 3.763 1.00 36.89 85 ALA D C 1
ATOM 6837 O O . ALA D 2 100 ? -41.714 35.259 4.070 1.00 37.44 85 ALA D O 1
ATOM 6839 N N . LEU D 2 101 ? -39.734 34.119 4.034 1.00 37.16 86 LEU D N 1
ATOM 6840 C CA . LEU D 2 101 ? -38.905 35.145 4.727 1.00 37.52 86 LEU D CA 1
ATOM 6841 C C . LEU D 2 101 ? -38.784 36.393 3.844 1.00 37.69 86 LEU D C 1
ATOM 6842 O O . LEU D 2 101 ? -38.925 37.508 4.383 1.00 37.93 86 LEU D O 1
ATOM 6847 N N . ASP D 2 102 ? -38.534 36.205 2.543 1.00 37.80 87 ASP D N 1
ATOM 6848 C CA . ASP D 2 102 ? -38.391 37.296 1.540 1.00 38.18 87 ASP D CA 1
ATOM 6849 C C . ASP D 2 102 ? -39.725 38.041 1.408 1.00 37.93 87 ASP D C 1
ATOM 6850 O O . ASP D 2 102 ? -39.710 39.287 1.454 1.00 37.75 87 ASP D O 1
ATOM 6855 N N . ALA D 2 103 ? -40.826 37.296 1.253 1.00 37.59 88 ALA D N 1
ATOM 6856 C CA . ALA D 2 103 ? -42.203 37.819 1.078 1.00 37.42 88 ALA D CA 1
ATOM 6857 C C . ALA D 2 103 ? -42.642 38.580 2.335 1.00 37.34 88 ALA D C 1
ATOM 6858 O O . ALA D 2 103 ? -43.195 39.687 2.188 1.00 37.49 88 ALA D O 1
ATOM 6860 N N . ALA D 2 104 ? -42.401 38.008 3.519 1.00 37.01 89 ALA D N 1
ATOM 6861 C CA . ALA D 2 104 ? -42.769 38.585 4.835 1.00 37.06 89 ALA D CA 1
ATOM 6862 C C . ALA D 2 104 ? -42.028 39.910 5.060 1.00 37.72 89 ALA D C 1
ATOM 6863 O O . ALA D 2 104 ? -42.637 40.825 5.647 1.00 37.56 89 ALA D O 1
ATOM 6865 N N . GLU D 2 105 ? -40.771 40.006 4.610 1.00 38.75 90 GLU D N 1
ATOM 6866 C CA . GLU D 2 105 ? -39.907 41.208 4.775 1.00 39.66 90 GLU D CA 1
ATOM 6867 C C . GLU D 2 105 ? -40.523 42.388 4.015 1.00 39.31 90 GLU D C 1
ATOM 6868 O O . GLU D 2 105 ? -40.752 43.436 4.650 1.00 39.59 90 GLU D O 1
ATOM 6874 N N . MET D 2 106 ? -40.789 42.217 2.715 1.00 38.70 91 MET D N 1
ATOM 6875 C CA . MET D 2 106 ? -41.285 43.300 1.819 1.00 38.92 91 MET D CA 1
ATOM 6876 C C . MET D 2 106 ? -42.801 43.487 1.983 1.00 38.97 91 MET D C 1
ATOM 6877 O O . MET D 2 106 ? -43.335 44.432 1.374 1.00 39.57 91 MET D O 1
ATOM 6882 N N . ALA D 2 107 ? -43.462 42.639 2.780 1.00 38.67 92 ALA D N 1
ATOM 6883 C CA . ALA D 2 107 ? -44.876 42.799 3.199 1.00 38.56 92 ALA D CA 1
ATOM 6884 C C . ALA D 2 107 ? -44.945 43.730 4.416 1.00 38.95 92 ALA D C 1
ATOM 6885 O O . ALA D 2 107 ? -45.775 44.661 4.403 1.00 38.69 92 ALA D O 1
ATOM 6887 N N . MET D 2 108 ? -44.102 43.479 5.424 1.00 39.35 93 MET D N 1
ATOM 6888 C CA . MET D 2 108 ? -44.028 44.272 6.682 1.00 40.51 93 MET D CA 1
ATOM 6889 C C . MET D 2 108 ? -43.518 45.686 6.376 1.00 41.69 93 MET D C 1
ATOM 6890 O O . MET D 2 108 ? -44.030 46.637 6.996 1.00 41.65 93 MET D O 1
ATOM 6895 N N . GLN D 2 109 ? -42.553 45.815 5.457 1.00 43.15 94 GLN D N 1
ATOM 6896 C CA . GLN D 2 109 ? -41.981 47.117 5.013 1.00 44.57 94 GLN D CA 1
ATOM 6897 C C . GLN D 2 109 ? -43.044 47.913 4.243 1.00 44.35 94 GLN D C 1
ATOM 6898 O O . GLN D 2 109 ? -43.064 49.151 4.387 1.00 44.21 94 GLN D O 1
ATOM 6904 N N . ASP D 2 110 ? -43.891 47.229 3.466 1.00 43.63 95 ASP D N 1
ATOM 6905 C CA . ASP D 2 110 ? -44.994 47.842 2.675 1.00 44.13 95 ASP D CA 1
ATOM 6906 C C . ASP D 2 110 ? -46.070 48.376 3.629 1.00 44.30 95 ASP D C 1
ATOM 6907 O O . ASP D 2 110 ? -46.607 49.468 3.355 1.00 44.39 95 ASP D O 1
ATOM 6912 N N . ALA D 2 111 ? -46.367 47.634 4.702 1.00 44.10 96 ALA D N 1
ATOM 6913 C CA . ALA D 2 111 ? -47.356 47.991 5.749 1.00 44.26 96 ALA D CA 1
ATOM 6914 C C . ALA D 2 111 ? -46.816 49.123 6.633 1.00 45.42 96 ALA D C 1
ATOM 6915 O O . ALA D 2 111 ? -47.641 49.813 7.266 1.00 45.79 96 ALA D O 1
ATOM 6917 N N . ASN D 2 112 ? -45.488 49.286 6.689 1.00 45.97 97 ASN D N 1
ATOM 6918 C CA . ASN D 2 112 ? -44.779 50.320 7.491 1.00 47.12 97 ASN D CA 1
ATOM 6919 C C . ASN D 2 112 ? -44.946 49.999 8.983 1.00 47.82 97 ASN D C 1
ATOM 6920 O O . ASN D 2 112 ? -45.140 50.943 9.777 1.00 48.44 97 ASN D O 1
ATOM 6925 N N . LEU D 2 113 ? -44.863 48.713 9.344 1.00 47.99 98 LEU D N 1
ATOM 6926 C CA . LEU D 2 113 ? -44.985 48.220 10.743 1.00 49.39 98 LEU D CA 1
ATOM 6927 C C . LEU D 2 113 ? -43.592 48.151 11.378 1.00 51.75 98 LEU D C 1
ATOM 6928 O O . LEU D 2 113 ? -42.823 47.234 11.021 1.00 51.36 98 LEU D O 1
ATOM 6933 N N . ARG D 2 114 ? -43.288 49.097 12.272 1.00 55.25 99 ARG D N 1
ATOM 6934 C CA . ARG D 2 114 ? -42.056 49.114 13.106 1.00 57.86 99 ARG D CA 1
ATOM 6935 C C . ARG D 2 114 ? -42.333 48.361 14.405 1.00 59.58 99 ARG D C 1
ATOM 6936 O O . ARG D 2 114 ? -43.491 48.184 14.780 1.00 59.85 99 ARG D O 1
ATOM 6944 N N . PRO D 2 115 ? -41.288 47.882 15.123 1.00 60.87 100 PRO D N 1
ATOM 6945 C CA . PRO D 2 115 ? -41.467 47.278 16.446 1.00 60.97 100 PRO D CA 1
ATOM 6946 C C . PRO D 2 115 ? -42.309 48.112 17.429 1.00 61.15 100 PRO D C 1
ATOM 6947 O O . PRO D 2 115 ? -43.021 47.518 18.220 1.00 60.54 100 PRO D O 1
ATOM 6951 N N . SER D 2 116 ? -42.212 49.446 17.357 1.00 61.24 101 SER D N 1
ATOM 6952 C CA . SER D 2 116 ? -42.981 50.412 18.189 1.00 60.75 101 SER D CA 1
ATOM 6953 C C . SER D 2 116 ? -44.488 50.231 17.963 1.00 59.38 101 SER D C 1
ATOM 6954 O O . SER D 2 116 ? -45.243 50.280 18.954 1.00 58.72 101 SER D O 1
ATOM 6957 N N . ASP D 2 117 ? -44.897 50.035 16.705 1.00 58.63 102 ASP D N 1
ATOM 6958 C CA . ASP D 2 117 ? -46.319 49.948 16.272 1.00 58.31 102 ASP D CA 1
ATOM 6959 C C . ASP D 2 117 ? -46.906 48.581 16.644 1.00 56.23 102 ASP D C 1
ATOM 6960 O O . ASP D 2 117 ? -48.123 48.520 16.906 1.00 55.60 102 ASP D O 1
ATOM 6965 N N . ILE D 2 118 ? -46.078 47.530 16.654 1.00 55.26 103 ILE D N 1
ATOM 6966 C CA . ILE D 2 118 ? -46.501 46.117 16.894 1.00 53.68 103 ILE D CA 1
ATOM 6967 C C . ILE D 2 118 ? -46.624 45.878 18.404 1.00 52.49 103 ILE D C 1
ATOM 6968 O O . ILE D 2 118 ? -45.615 46.057 19.113 1.00 52.79 103 ILE D O 1
ATOM 6973 N N . ASP D 2 119 ? -47.817 45.483 18.863 1.00 51.02 104 ASP D N 1
ATOM 6974 C CA . ASP D 2 119 ? -48.052 44.891 20.207 1.00 50.37 104 ASP D CA 1
ATOM 6975 C C . ASP D 2 119 ? -47.843 43.376 20.087 1.00 49.27 104 ASP D C 1
ATOM 6976 O O . ASP D 2 119 ? -48.599 42.738 19.328 1.00 48.11 104 ASP D O 1
ATOM 6981 N N . GLY D 2 120 ? -46.851 42.836 20.804 1.00 49.15 105 GLY D N 1
ATOM 6982 C CA . GLY D 2 120 ? -46.390 41.438 20.690 1.00 48.76 105 GLY D CA 1
ATOM 6983 C C . GLY D 2 120 ? -47.525 40.436 20.824 1.00 48.40 105 GLY D C 1
ATOM 6984 O O . GLY D 2 120 ? -47.666 39.584 19.924 1.00 47.67 105 GLY D O 1
ATOM 6985 N N . ARG D 2 121 ? -48.319 40.546 21.894 1.00 49.00 106 ARG D N 1
ATOM 6986 C CA . ARG D 2 121 ? -49.358 39.548 22.275 1.00 49.29 106 ARG D CA 1
ATOM 6987 C C . ARG D 2 121 ? -50.623 39.716 21.419 1.00 47.02 106 ARG D C 1
ATOM 6988 O O . ARG D 2 121 ? -51.548 38.901 21.599 1.00 46.54 106 ARG D O 1
ATOM 6996 N N . ARG D 2 122 ? -50.673 40.727 20.541 1.00 44.98 107 ARG D N 1
ATOM 6997 C CA . ARG D 2 122 ? -51.828 41.006 19.641 1.00 43.77 107 ARG D CA 1
ATOM 6998 C C . ARG D 2 122 ? -51.418 40.812 18.173 1.00 41.89 107 ARG D C 1
ATOM 6999 O O . ARG D 2 122 ? -52.211 41.198 17.292 1.00 41.72 107 ARG D O 1
ATOM 7007 N N . PHE D 2 123 ? -50.239 40.231 17.918 1.00 40.48 108 PHE D N 1
ATOM 7008 C CA . PHE D 2 123 ? -49.674 40.009 16.559 1.00 39.75 108 PHE D CA 1
ATOM 7009 C C . PHE D 2 123 ? -49.418 38.512 16.349 1.00 38.84 108 PHE D C 1
ATOM 7010 O O . PHE D 2 123 ? -48.643 37.924 17.129 1.00 39.99 108 PHE D O 1
ATOM 7018 N N . GLY D 2 124 ? -50.047 37.925 15.324 1.00 37.60 109 GLY D N 1
ATOM 7019 C CA . GLY D 2 124 ? -49.976 36.483 15.015 1.00 36.79 109 GLY D CA 1
ATOM 7020 C C . GLY D 2 124 ? -49.629 36.219 13.559 1.00 36.13 109 GLY D C 1
ATOM 7021 O O . GLY D 2 124 ? -49.780 37.141 12.735 1.00 36.05 109 GLY D O 1
ATOM 7022 N N . VAL D 2 125 ? -49.179 34.995 13.261 1.00 35.37 110 VAL D N 1
ATOM 7023 C CA . VAL D 2 125 ? -48.778 34.524 11.900 1.00 34.90 110 VAL D CA 1
ATOM 7024 C C . VAL D 2 125 ? -49.715 33.382 11.489 1.00 34.45 110 VAL D C 1
ATOM 7025 O O . VAL D 2 125 ? -50.172 32.640 12.379 1.00 33.77 110 VAL D O 1
ATOM 7029 N N . ALA D 2 126 ? -49.995 33.262 10.189 1.00 34.29 111 ALA D N 1
ATOM 7030 C CA . ALA D 2 126 ? -50.779 32.161 9.582 1.00 34.44 111 ALA D CA 1
ATOM 7031 C C . ALA D 2 126 ? -50.323 31.955 8.134 1.00 34.42 111 ALA D C 1
ATOM 7032 O O . ALA D 2 126 ? -51.010 32.447 7.219 1.00 34.48 111 ALA D O 1
ATOM 7034 N N . ILE D 2 127 ? -49.188 31.275 7.946 1.00 34.31 112 ILE D N 1
ATOM 7035 C CA . ILE D 2 127 ? -48.630 30.913 6.609 1.00 33.82 112 ILE D CA 1
ATOM 7036 C C . ILE D 2 127 ? -48.959 29.442 6.339 1.00 33.74 112 ILE D C 1
ATOM 7037 O O . ILE D 2 127 ? -48.542 28.585 7.144 1.00 33.34 112 ILE D O 1
ATOM 7042 N N . ALA D 2 128 ? -49.680 29.175 5.247 1.00 33.37 113 ALA D N 1
ATOM 7043 C CA . ALA D 2 128 ? -50.105 27.823 4.818 1.00 33.47 113 ALA D CA 1
ATOM 7044 C C . ALA D 2 128 ? -49.084 27.245 3.833 1.00 33.73 113 ALA D C 1
ATOM 7045 O O . ALA D 2 128 ? -48.203 27.993 3.367 1.00 33.28 113 ALA D O 1
ATOM 7047 N N . THR D 2 129 ? -49.211 25.949 3.545 1.00 33.93 114 THR D N 1
ATOM 7048 C CA . THR D 2 129 ? -48.425 25.208 2.525 1.00 34.19 114 THR D CA 1
ATOM 7049 C C . THR D 2 129 ? -49.138 23.885 2.235 1.00 34.67 114 THR D C 1
ATOM 7050 O O . THR D 2 129 ? -49.993 23.490 3.049 1.00 34.58 114 THR D O 1
ATOM 7054 N N . ALA D 2 130 ? -48.753 23.230 1.147 1.00 35.46 115 ALA D N 1
ATOM 7055 C CA . ALA D 2 130 ? -49.322 21.925 0.771 1.00 36.11 115 ALA D CA 1
ATOM 7056 C C . ALA D 2 130 ? -48.285 20.830 1.047 1.00 36.92 115 ALA D C 1
ATOM 7057 O O . ALA D 2 130 ? -48.672 19.789 1.574 1.00 36.89 115 ALA D O 1
ATOM 7059 N N . ILE D 2 131 ? -47.007 21.086 0.750 1.00 37.56 116 ILE D N 1
ATOM 7060 C CA . ILE D 2 131 ? -45.954 20.036 0.891 1.00 38.13 116 ILE D CA 1
ATOM 7061 C C . ILE D 2 131 ? -44.788 20.511 1.758 1.00 38.21 116 ILE D C 1
ATOM 7062 O O . ILE D 2 131 ? -43.867 19.731 1.926 1.00 39.18 116 ILE D O 1
ATOM 7067 N N . ALA D 2 132 ? -44.844 21.730 2.286 1.00 38.02 117 ALA D N 1
ATOM 7068 C CA . ALA D 2 132 ? -43.758 22.333 3.096 1.00 38.06 117 ALA D CA 1
ATOM 7069 C C . ALA D 2 132 ? -42.427 22.174 2.344 1.00 38.36 117 ALA D C 1
ATOM 7070 O O . ALA D 2 132 ? -42.378 22.585 1.166 1.00 38.39 117 ALA D O 1
ATOM 7072 N N . ASP D 2 133 ? -41.399 21.590 2.976 1.00 38.92 118 ASP D N 1
ATOM 7073 C CA . ASP D 2 133 ? -40.062 21.346 2.368 1.00 39.64 118 ASP D CA 1
ATOM 7074 C C . ASP D 2 133 ? -39.958 19.868 1.966 1.00 40.27 118 ASP D C 1
ATOM 7075 O O . ASP D 2 133 ? -39.024 19.188 2.437 1.00 40.55 118 ASP D O 1
ATOM 7080 N N . ALA D 2 134 ? -40.878 19.398 1.116 1.00 40.68 119 ALA D N 1
ATOM 7081 C CA . ALA D 2 134 ? -40.914 18.018 0.572 1.00 40.69 119 ALA D CA 1
ATOM 7082 C C . ALA D 2 134 ? -39.683 17.773 -0.309 1.00 40.80 119 ALA D C 1
ATOM 7083 O O . ALA D 2 134 ? -39.235 16.612 -0.383 1.00 40.99 119 ALA D O 1
ATOM 7085 N N . ALA D 2 135 ? -39.169 18.825 -0.958 1.00 40.65 120 ALA D N 1
ATOM 7086 C CA . ALA D 2 135 ? -37.916 18.811 -1.749 1.00 40.83 120 ALA D CA 1
ATOM 7087 C C . ALA D 2 135 ? -36.740 18.440 -0.836 1.00 40.85 120 ALA D C 1
ATOM 7088 O O . ALA D 2 135 ? -35.890 17.634 -1.265 1.00 41.20 120 ALA D O 1
ATOM 7090 N N . GLY D 2 136 ? -36.706 19.007 0.376 1.00 40.83 121 GLY D N 1
ATOM 7091 C CA . GLY D 2 136 ? -35.687 18.731 1.408 1.00 40.55 121 GLY D CA 1
ATOM 7092 C C . GLY D 2 136 ? -35.810 17.324 1.971 1.00 40.60 121 GLY D C 1
ATOM 7093 O O . GLY D 2 136 ? -34.758 16.710 2.246 1.00 39.91 121 GLY D O 1
ATOM 7094 N N . MET D 2 137 ? -37.044 16.833 2.143 1.00 40.81 122 MET D N 1
ATOM 7095 C CA . MET D 2 137 ? -37.349 15.460 2.633 1.00 41.34 122 MET D CA 1
ATOM 7096 C C . MET D 2 137 ? -36.884 14.432 1.594 1.00 42.44 122 MET D C 1
ATOM 7097 O O . MET D 2 137 ? -36.288 13.414 1.999 1.00 42.31 122 MET D O 1
ATOM 7102 N N . GLU D 2 138 ? -37.168 14.684 0.311 1.00 43.40 123 GLU D N 1
ATOM 7103 C CA . GLU D 2 138 ? -36.778 13.808 -0.828 1.00 44.79 123 GLU D CA 1
ATOM 7104 C C . GLU D 2 138 ? -35.249 13.758 -0.925 1.00 45.39 123 GLU D C 1
ATOM 7105 O O . GLU D 2 138 ? -34.705 12.645 -1.072 1.00 46.43 123 GLU D O 1
ATOM 7111 N N . GLU D 2 139 ? -34.591 14.921 -0.849 1.00 45.37 124 GLU D N 1
ATOM 7112 C CA . GLU D 2 139 ? -33.110 15.058 -0.906 1.00 45.71 124 GLU D CA 1
ATOM 7113 C C . GLU D 2 139 ? -32.488 14.213 0.213 1.00 46.25 124 GLU D C 1
ATOM 7114 O O . GLU D 2 139 ? -31.479 13.533 -0.059 1.00 46.31 124 GLU D O 1
ATOM 7120 N N . CYS D 2 140 ? -33.078 14.251 1.413 1.00 46.71 125 CYS D N 1
ATOM 7121 C CA . CYS D 2 140 ? -32.642 13.475 2.607 1.00 47.17 125 CYS D CA 1
ATOM 7122 C C . CYS D 2 140 ? -32.804 11.972 2.348 1.00 46.84 125 CYS D C 1
ATOM 7123 O O . CYS D 2 140 ? -31.858 11.224 2.652 1.00 46.79 125 CYS D O 1
ATOM 7126 N N . LEU D 2 141 ? -33.954 11.556 1.806 1.00 46.93 126 LEU D N 1
ATOM 7127 C CA . LEU D 2 141 ? -34.303 10.128 1.558 1.00 47.60 126 LEU D CA 1
ATOM 7128 C C . LEU D 2 141 ? -33.335 9.521 0.533 1.00 48.73 126 LEU D C 1
ATOM 7129 O O . LEU D 2 141 ? -32.876 8.387 0.767 1.00 48.53 126 LEU D O 1
ATOM 7134 N N . LEU D 2 142 ? -33.044 10.242 -0.555 1.00 49.86 127 LEU D N 1
ATOM 7135 C CA . LEU D 2 142 ? -32.188 9.756 -1.674 1.00 51.39 127 LEU D CA 1
ATOM 7136 C C . LEU D 2 142 ? -30.711 9.737 -1.251 1.00 52.43 127 LEU D C 1
ATOM 7137 O O . LEU D 2 142 ? -29.958 8.920 -1.819 1.00 53.35 127 LEU D O 1
ATOM 7142 N N . ARG D 2 143 ? -30.309 10.590 -0.300 1.00 52.78 128 ARG D N 1
ATOM 7143 C CA . ARG D 2 143 ? -28.898 10.702 0.166 1.00 53.46 128 ARG D CA 1
ATOM 7144 C C . ARG D 2 143 ? -28.555 9.512 1.073 1.00 54.29 128 ARG D C 1
ATOM 7145 O O . ARG D 2 143 ? -27.481 8.912 0.869 1.00 54.15 128 ARG D O 1
ATOM 7153 N N . ILE D 2 144 ? -29.428 9.194 2.036 1.00 54.71 129 ILE D N 1
ATOM 7154 C CA . ILE D 2 144 ? -29.210 8.126 3.062 1.00 55.84 129 ILE D CA 1
ATOM 7155 C C . ILE D 2 144 ? -29.354 6.738 2.420 1.00 57.18 129 ILE D C 1
ATOM 7156 O O . ILE D 2 144 ? -28.838 5.771 3.015 1.00 57.02 129 ILE D O 1
ATOM 7161 N N . THR D 2 145 ? -30.023 6.640 1.264 1.00 58.81 130 THR D N 1
ATOM 7162 C CA . THR D 2 145 ? -30.259 5.372 0.516 1.00 60.88 130 THR D CA 1
ATOM 7163 C C . THR D 2 145 ? -29.243 5.218 -0.626 1.00 62.97 130 THR D C 1
ATOM 7164 O O . THR D 2 145 ? -29.392 4.257 -1.408 1.00 63.95 130 THR D O 1
ATOM 7168 N N . LYS D 2 146 ? -28.252 6.115 -0.711 1.00 65.13 131 LYS D N 1
ATOM 7169 C CA . LYS D 2 146 ? -27.175 6.108 -1.741 1.00 67.02 131 LYS D CA 1
ATOM 7170 C C . LYS D 2 146 ? -27.808 6.107 -3.138 1.00 67.76 131 LYS D C 1
ATOM 7171 O O . LYS D 2 146 ? -27.560 5.156 -3.907 1.00 68.45 131 LYS D O 1
ATOM 7177 N N . GLY D 2 147 ? -28.603 7.138 -3.442 1.00 68.28 132 GLY D N 1
ATOM 7178 C CA . GLY D 2 147 ? -29.254 7.339 -4.752 1.00 68.80 132 GLY D CA 1
ATOM 7179 C C . GLY D 2 147 ? -30.466 6.441 -4.948 1.00 69.22 132 GLY D C 1
ATOM 7180 O O . GLY D 2 147 ? -30.837 6.211 -6.117 1.00 68.63 132 GLY D O 1
ATOM 7181 N N . GLY D 2 148 ? -31.060 5.945 -3.856 1.00 70.18 133 GLY D N 1
ATOM 7182 C CA . GLY D 2 148 ? -32.325 5.182 -3.867 1.00 71.52 133 GLY D CA 1
ATOM 7183 C C . GLY D 2 148 ? -32.128 3.689 -4.089 1.00 73.15 133 GLY D C 1
ATOM 7184 O O . GLY D 2 148 ? -33.130 2.954 -3.983 1.00 72.29 133 GLY D O 1
ATOM 7185 N N . LYS D 2 149 ? -30.900 3.245 -4.382 1.00 76.45 134 LYS D N 1
ATOM 7186 C CA . LYS D 2 149 ? -30.577 1.830 -4.717 1.00 78.75 134 LYS D CA 1
ATOM 7187 C C . LYS D 2 149 ? -30.541 0.993 -3.433 1.00 79.13 134 LYS D C 1
ATOM 7188 O O . LYS D 2 149 ? -31.304 0.009 -3.347 1.00 80.01 134 LYS D O 1
ATOM 7194 N N . GLU D 2 150 ? -29.685 1.375 -2.480 1.00 78.45 135 GLU D N 1
ATOM 7195 C CA . GLU D 2 150 ? -29.450 0.642 -1.206 1.00 77.85 135 GLU D CA 1
ATOM 7196 C C . GLU D 2 150 ? -30.539 1.008 -0.189 1.00 76.06 135 GLU D C 1
ATOM 7197 O O . GLU D 2 150 ? -31.366 1.892 -0.493 1.00 76.79 135 GLU D O 1
ATOM 7203 N N . ASN D 2 151 ? -30.528 0.344 0.971 1.00 73.98 136 ASN D N 1
ATOM 7204 C CA . ASN D 2 151 ? -31.431 0.625 2.120 1.00 71.30 136 ASN D CA 1
ATOM 7205 C C . ASN D 2 151 ? -30.898 1.841 2.888 1.00 68.48 136 ASN D C 1
ATOM 7206 O O . ASN D 2 151 ? -29.779 2.295 2.578 1.00 68.47 136 ASN D O 1
ATOM 7211 N N . ILE D 2 152 ? -31.677 2.337 3.854 1.00 65.29 137 ILE D N 1
ATOM 7212 C CA . ILE D 2 152 ? -31.377 3.569 4.645 1.00 63.36 137 ILE D CA 1
ATOM 7213 C C . ILE D 2 152 ? -30.181 3.304 5.568 1.00 63.24 137 ILE D C 1
ATOM 7214 O O . ILE D 2 152 ? -30.250 2.353 6.371 1.00 62.38 137 ILE D O 1
ATOM 7219 N N . HIS D 2 153 ? -29.132 4.125 5.442 1.00 62.85 138 HIS D N 1
ATOM 7220 C CA . HIS D 2 153 ? -27.966 4.197 6.363 1.00 63.31 138 HIS D CA 1
ATOM 7221 C C . HIS D 2 153 ? -28.266 5.218 7.460 1.00 60.85 138 HIS D C 1
ATOM 7222 O O . HIS D 2 153 ? -28.395 6.405 7.169 1.00 59.32 138 HIS D O 1
ATOM 7229 N N . PRO D 2 154 ? -28.404 4.805 8.743 1.00 60.66 139 PRO D N 1
ATOM 7230 C CA . PRO D 2 154 ? -28.697 5.749 9.825 1.00 60.35 139 PRO D CA 1
ATOM 7231 C C . PRO D 2 154 ? -27.620 6.828 10.032 1.00 59.67 139 PRO D C 1
ATOM 7232 O O . PRO D 2 154 ? -27.981 7.942 10.372 1.00 58.37 139 PRO D O 1
ATOM 7236 N N . ASP D 2 155 ? -26.345 6.477 9.823 1.00 59.52 140 ASP D N 1
ATOM 7237 C CA . ASP D 2 155 ? -25.165 7.344 10.106 1.00 59.53 140 ASP D CA 1
ATOM 7238 C C . ASP D 2 155 ? -25.149 8.564 9.172 1.00 58.53 140 ASP D C 1
ATOM 7239 O O . ASP D 2 155 ? -24.566 9.592 9.575 1.00 58.03 140 ASP D O 1
ATOM 7244 N N . LEU D 2 156 ? -25.754 8.462 7.982 1.00 57.86 141 LEU D N 1
ATOM 7245 C CA . LEU D 2 156 ? -25.772 9.548 6.960 1.00 57.39 141 LEU D CA 1
ATOM 7246 C C . LEU D 2 156 ? -26.816 10.616 7.316 1.00 56.49 141 LEU D C 1
ATOM 7247 O O . LEU D 2 156 ? -26.734 11.717 6.732 1.00 55.19 141 LEU D O 1
ATOM 7252 N N . ILE D 2 157 ? -27.759 10.315 8.219 1.00 56.10 142 ILE D N 1
ATOM 7253 C CA . ILE D 2 157 ? -28.825 11.267 8.658 1.00 55.13 142 ILE D CA 1
ATOM 7254 C C . ILE D 2 157 ? -28.162 12.388 9.469 1.00 54.64 142 ILE D C 1
ATOM 7255 O O . ILE D 2 157 ? -27.675 12.105 10.581 1.00 53.91 142 ILE D O 1
ATOM 7260 N N . LYS D 2 158 ? -28.146 13.608 8.920 1.00 55.35 143 LYS D N 1
ATOM 7261 C CA . LYS D 2 158 ? -27.578 14.825 9.562 1.00 55.66 143 LYS D CA 1
ATOM 7262 C C . LYS D 2 158 ? -28.575 15.372 10.591 1.00 54.13 143 LYS D C 1
ATOM 7263 O O . LYS D 2 158 ? -29.752 14.960 10.558 1.00 52.91 143 LYS D O 1
ATOM 7269 N N . SER D 2 159 ? -28.112 16.273 11.463 1.00 54.44 144 SER D N 1
ATOM 7270 C CA . SER D 2 159 ? -28.933 16.991 12.474 1.00 54.61 144 SER D CA 1
ATOM 7271 C C . SER D 2 159 ? -29.867 17.991 11.778 1.00 54.37 144 SER D C 1
ATOM 7272 O O . SER D 2 159 ? -30.966 18.241 12.312 1.00 52.96 144 SER D O 1
ATOM 7275 N N . GLU D 2 160 ? -29.438 18.534 10.631 1.00 55.19 145 GLU D N 1
ATOM 7276 C CA . GLU D 2 160 ? -30.186 19.539 9.826 1.00 55.70 145 GLU D CA 1
ATOM 7277 C C . GLU D 2 160 ? -31.398 18.887 9.145 1.00 54.31 145 GLU D C 1
ATOM 7278 O O . GLU D 2 160 ? -32.384 19.609 8.895 1.00 54.34 145 GLU D O 1
ATOM 7284 N N . ASP D 2 161 ? -31.324 17.583 8.852 1.00 53.17 146 ASP D N 1
ATOM 7285 C CA . ASP D 2 161 ? -32.324 16.833 8.042 1.00 52.42 146 ASP D CA 1
ATOM 7286 C C . ASP D 2 161 ? -33.703 16.857 8.716 1.00 50.96 146 ASP D C 1
ATOM 7287 O O . ASP D 2 161 ? -34.706 16.814 7.978 1.00 49.28 146 ASP D O 1
ATOM 7292 N N . TYR D 2 162 ? -33.755 16.913 10.052 1.00 50.31 147 TYR D N 1
ATOM 7293 C CA . TYR D 2 162 ? -35.011 16.888 10.850 1.00 50.27 147 TYR D CA 1
ATOM 7294 C C . TYR D 2 162 ? -35.864 18.129 10.547 1.00 48.51 147 TYR D C 1
ATOM 7295 O O . TYR D 2 162 ? -37.107 18.011 10.563 1.00 47.30 147 TYR D O 1
ATOM 7304 N N . ASP D 2 163 ? -35.221 19.272 10.279 1.00 47.58 148 ASP D N 1
ATOM 7305 C CA . ASP D 2 163 ? -35.885 20.587 10.062 1.00 47.01 148 ASP D CA 1
ATOM 7306 C C . ASP D 2 163 ? -36.693 20.568 8.757 1.00 45.64 148 ASP D C 1
ATOM 7307 O O . ASP D 2 163 ? -37.672 21.334 8.672 1.00 45.87 148 ASP D O 1
ATOM 7312 N N . SER D 2 164 ? -36.308 19.734 7.783 1.00 43.96 149 SER D N 1
ATOM 7313 C CA . SER D 2 164 ? -37.025 19.547 6.491 1.00 43.64 149 SER D CA 1
ATOM 7314 C C . SER D 2 164 ? -38.446 19.022 6.743 1.00 42.47 149 SER D C 1
ATOM 7315 O O . SER D 2 164 ? -39.365 19.437 6.010 1.00 42.09 149 SER D O 1
ATOM 7318 N N . PHE D 2 165 ? -38.613 18.152 7.745 1.00 41.56 150 PHE D N 1
ATOM 7319 C CA . PHE D 2 165 ? -39.893 17.477 8.092 1.00 40.57 150 PHE D CA 1
ATOM 7320 C C . PHE D 2 165 ? -40.792 18.406 8.922 1.00 39.72 150 PHE D C 1
ATOM 7321 O O . PHE D 2 165 ? -41.948 18.022 9.189 1.00 38.94 150 PHE D O 1
ATOM 7329 N N . ASP D 2 166 ? -40.287 19.579 9.320 1.00 39.27 151 ASP D N 1
ATOM 7330 C CA . ASP D 2 166 ? -41.080 20.645 9.990 1.00 39.29 151 ASP D CA 1
ATOM 7331 C C . ASP D 2 166 ? -41.989 21.301 8.943 1.00 38.62 151 ASP D C 1
ATOM 7332 O O . ASP D 2 166 ? -41.457 21.968 8.035 1.00 38.72 151 ASP D O 1
ATOM 7337 N N . PHE D 2 167 ? -43.307 21.111 9.069 1.00 38.33 152 PHE D N 1
ATOM 7338 C CA . PHE D 2 167 ? -44.339 21.652 8.143 1.00 38.06 152 PHE D CA 1
ATOM 7339 C C . PHE D 2 167 ? -44.544 23.151 8.403 1.00 38.15 152 PHE D C 1
ATOM 7340 O O . PHE D 2 167 ? -44.852 23.881 7.438 1.00 37.28 152 PHE D O 1
ATOM 7348 N N . SER D 2 168 ? -44.385 23.590 9.658 1.00 38.63 153 SER D N 1
ATOM 7349 C CA . SER D 2 168 ? -44.550 25.002 10.098 1.00 38.82 153 SER D CA 1
ATOM 7350 C C . SER D 2 168 ? -43.177 25.665 10.280 1.00 39.42 153 SER D C 1
ATOM 7351 O O . SER D 2 168 ? -42.955 26.293 11.334 1.00 40.13 153 SER D O 1
ATOM 7354 N N . SER D 2 169 ? -42.297 25.538 9.281 1.00 39.39 154 SER D N 1
ATOM 7355 C CA . SER D 2 169 ? -40.944 26.154 9.252 1.00 39.75 154 SER D CA 1
ATOM 7356 C C . SER D 2 169 ? -41.078 27.672 9.099 1.00 39.05 154 SER D C 1
ATOM 7357 O O . SER D 2 169 ? -40.536 28.408 9.948 1.00 38.93 154 SER D O 1
ATOM 7360 N N . ALA D 2 170 ? -41.790 28.106 8.055 1.00 38.13 155 ALA D N 1
ATOM 7361 C CA . ALA D 2 170 ? -41.924 29.519 7.627 1.00 37.28 155 ALA D CA 1
ATOM 7362 C C . ALA D 2 170 ? -42.730 30.322 8.655 1.00 36.10 155 ALA D C 1
ATOM 7363 O O . ALA D 2 170 ? -42.352 31.480 8.916 1.00 36.56 155 ALA D O 1
ATOM 7365 N N . ALA D 2 171 ? -43.789 29.730 9.219 1.00 34.23 156 ALA D N 1
ATOM 7366 C CA . ALA D 2 171 ? -44.725 30.383 10.165 1.00 33.29 156 ALA D CA 1
ATOM 7367 C C . ALA D 2 171 ? -43.976 30.780 11.442 1.00 32.87 156 ALA D C 1
ATOM 7368 O O . ALA D 2 171 ? -44.107 31.945 11.866 1.00 32.97 156 ALA D O 1
ATOM 7370 N N . THR D 2 172 ? -43.215 29.845 12.017 1.00 32.28 157 THR D N 1
ATOM 7371 C CA . THR D 2 172 ? -42.462 30.012 13.290 1.00 32.14 157 THR D CA 1
ATOM 7372 C C . THR D 2 172 ? -41.251 30.930 13.078 1.00 32.35 157 THR D C 1
ATOM 7373 O O . THR D 2 172 ? -40.918 31.677 14.018 1.00 32.17 157 THR D O 1
ATOM 7377 N N . SER D 2 173 ? -40.618 30.868 11.900 1.00 32.77 158 SER D N 1
ATOM 7378 C CA . SER D 2 173 ? -39.393 31.639 11.550 1.00 33.53 158 SER D CA 1
ATOM 7379 C C . SER D 2 173 ? -39.701 33.141 11.507 1.00 34.09 158 SER D C 1
ATOM 7380 O O . SER D 2 173 ? -38.923 33.912 12.107 1.00 34.00 158 SER D O 1
ATOM 7383 N N . VAL D 2 174 ? -40.783 33.539 10.827 1.00 34.49 159 VAL D N 1
ATOM 7384 C CA . VAL D 2 174 ? -41.206 34.969 10.693 1.00 35.28 159 VAL D CA 1
ATOM 7385 C C . VAL D 2 174 ? -41.827 35.436 12.017 1.00 35.82 159 VAL D C 1
ATOM 7386 O O . VAL D 2 174 ? -41.731 36.643 12.312 1.00 36.46 159 VAL D O 1
ATOM 7390 N N . ALA D 2 175 ? -42.444 34.522 12.774 1.00 35.97 160 ALA D N 1
ATOM 7391 C CA . ALA D 2 175 ? -43.012 34.790 14.117 1.00 36.69 160 ALA D CA 1
ATOM 7392 C C . ALA D 2 175 ? -41.883 35.170 15.083 1.00 37.59 160 ALA D C 1
ATOM 7393 O O . ALA D 2 175 ? -42.079 36.114 15.873 1.00 37.74 160 ALA D O 1
ATOM 7395 N N . LYS D 2 176 ? -40.747 34.466 15.011 1.00 38.51 161 LYS D N 1
ATOM 7396 C CA . LYS D 2 176 ? -39.535 34.743 15.832 1.00 39.22 161 LYS D CA 1
ATOM 7397 C C . LYS D 2 176 ? -38.865 36.028 15.328 1.00 38.95 161 LYS D C 1
ATOM 7398 O O . LYS D 2 176 ? -38.326 36.776 16.168 1.00 38.79 161 LYS D O 1
ATOM 7404 N N . LYS D 2 177 ? -38.909 36.273 14.013 1.00 38.40 162 LYS D N 1
ATOM 7405 C CA . LYS D 2 177 ? -38.242 37.418 13.334 1.00 39.15 162 LYS D CA 1
ATOM 7406 C C . LYS D 2 177 ? -38.878 38.743 13.777 1.00 38.92 162 LYS D C 1
ATOM 7407 O O . LYS D 2 177 ? -38.117 39.656 14.155 1.00 39.41 162 LYS D O 1
ATOM 7413 N N . TYR D 2 178 ? -40.211 38.845 13.723 1.00 38.35 163 TYR D N 1
ATOM 7414 C CA . TYR D 2 178 ? -40.979 40.106 13.925 1.00 38.38 163 TYR D CA 1
ATOM 7415 C C . TYR D 2 178 ? -41.737 40.085 15.261 1.00 38.18 163 TYR D C 1
ATOM 7416 O O . TYR D 2 178 ? -42.566 40.991 15.483 1.00 38.46 163 TYR D O 1
ATOM 7425 N N . GLY D 2 179 ? -41.459 39.097 16.119 1.00 37.79 164 GLY D N 1
ATOM 7426 C CA . GLY D 2 179 ? -41.946 39.032 17.512 1.00 37.92 164 GLY D CA 1
ATOM 7427 C C . GLY D 2 179 ? -43.453 38.852 17.606 1.00 37.69 164 GLY D C 1
ATOM 7428 O O . GLY D 2 179 ? -44.068 39.512 18.467 1.00 38.53 164 GLY D O 1
ATOM 7429 N N . ALA D 2 180 ? -44.030 37.986 16.765 1.00 37.22 165 ALA D N 1
ATOM 7430 C CA . ALA D 2 180 ? -45.460 37.597 16.801 1.00 36.69 165 ALA D CA 1
ATOM 7431 C C . ALA D 2 180 ? -45.674 36.589 17.936 1.00 36.42 165 ALA D C 1
ATOM 7432 O O . ALA D 2 180 ? -45.127 35.471 17.838 1.00 36.15 165 ALA D O 1
ATOM 7434 N N . SER D 2 181 ? -46.429 36.975 18.971 1.00 36.36 166 SER D N 1
ATOM 7435 C CA . SER D 2 181 ? -46.649 36.182 20.211 1.00 36.00 166 SER D CA 1
ATOM 7436 C C . SER D 2 181 ? -48.082 35.634 20.281 1.00 35.47 166 SER D C 1
ATOM 7437 O O . SER D 2 181 ? -48.351 34.842 21.205 1.00 35.40 166 SER D O 1
ATOM 7440 N N . MET D 2 182 ? -48.963 36.023 19.351 1.00 34.91 167 MET D N 1
ATOM 7441 C CA . MET D 2 182 ? -50.356 35.501 19.251 1.00 34.88 167 MET D CA 1
ATOM 7442 C C . MET D 2 182 ? -50.326 34.196 18.440 1.00 34.21 167 MET D C 1
ATOM 7443 O O . MET D 2 182 ? -49.224 33.634 18.281 1.00 34.12 167 MET D O 1
ATOM 7448 N N . SER D 2 183 ? -51.485 33.725 17.963 1.00 33.90 168 SER D N 1
ATOM 7449 C CA . SER D 2 183 ? -51.664 32.444 17.226 1.00 32.97 168 SER D CA 1
ATOM 7450 C C . SER D 2 183 ? -50.670 32.343 16.060 1.00 31.93 168 SER D C 1
ATOM 7451 O O . SER D 2 183 ? -50.638 33.272 15.232 1.00 30.96 168 SER D O 1
ATOM 7454 N N . VAL D 2 184 ? -49.896 31.251 16.016 1.00 31.32 169 VAL D N 1
ATOM 7455 C CA . VAL D 2 184 ? -48.998 30.865 14.884 1.00 31.25 169 VAL D CA 1
ATOM 7456 C C . VAL D 2 184 ? -49.422 29.472 14.402 1.00 31.00 169 VAL D C 1
ATOM 7457 O O . VAL D 2 184 ? -49.120 28.489 15.106 1.00 30.96 169 VAL D O 1
ATOM 7461 N N . SER D 2 185 ? -50.098 29.397 13.252 1.00 30.94 170 SER D N 1
ATOM 7462 C CA . SER D 2 185 ? -50.703 28.157 12.698 1.00 31.35 170 SER D CA 1
ATOM 7463 C C . SER D 2 185 ? -50.129 27.853 11.309 1.00 32.06 170 SER D C 1
ATOM 7464 O O . SER D 2 185 ? -49.587 28.778 10.670 1.00 32.47 170 SER D O 1
ATOM 7467 N N . ASN D 2 186 ? -50.253 26.593 10.879 1.00 32.72 171 ASN D N 1
ATOM 7468 C CA . ASN D 2 186 ? -49.879 26.104 9.525 1.00 33.27 171 ASN D CA 1
ATOM 7469 C C . ASN D 2 186 ? -50.992 25.186 9.007 1.00 33.73 171 ASN D C 1
ATOM 7470 O O . ASN D 2 186 ? -50.944 23.972 9.303 1.00 33.91 171 ASN D O 1
ATOM 7475 N N . ILE D 2 187 ? -51.962 25.749 8.279 1.00 33.79 172 ILE D N 1
ATOM 7476 C CA . ILE D 2 187 ? -53.066 24.984 7.625 1.00 33.86 172 ILE D CA 1
ATOM 7477 C C . ILE D 2 187 ? -52.490 24.311 6.374 1.00 34.17 172 ILE D C 1
ATOM 7478 O O . ILE D 2 187 ? -51.788 24.997 5.604 1.00 34.20 172 ILE D O 1
ATOM 7483 N N . SER D 2 188 ? -52.775 23.018 6.196 1.00 34.72 173 SER D N 1
ATOM 7484 C CA . SER D 2 188 ? -52.170 22.139 5.161 1.00 35.44 173 SER D CA 1
ATOM 7485 C C . SER D 2 188 ? -53.264 21.500 4.298 1.00 35.52 173 SER D C 1
ATOM 7486 O O . SER D 2 188 ? -53.120 20.312 3.950 1.00 35.77 173 SER D O 1
ATOM 7489 N N . THR D 2 189 ? -54.302 22.278 3.995 1.00 35.37 174 THR D N 1
ATOM 7490 C CA . THR D 2 189 ? -55.456 21.819 3.187 1.00 35.66 174 THR D CA 1
ATOM 7491 C C . THR D 2 189 ? -55.147 21.951 1.697 1.00 36.18 174 THR D C 1
ATOM 7492 O O . THR D 2 189 ? -55.977 22.508 0.984 1.00 35.65 174 THR D O 1
ATOM 7496 N N . GLY D 2 190 ? -53.970 21.477 1.284 1.00 37.13 175 GLY D N 1
ATOM 7497 C CA . GLY D 2 190 ? -53.529 21.455 -0.123 1.00 37.78 175 GLY D CA 1
ATOM 7498 C C . GLY D 2 190 ? -53.555 22.814 -0.795 1.00 38.32 175 GLY D C 1
ATOM 7499 O O . GLY D 2 190 ? -53.033 23.761 -0.233 1.00 37.90 175 GLY D O 1
ATOM 7500 N N . CYS D 2 191 ? -54.157 22.869 -1.982 1.00 39.86 176 CYS D N 1
ATOM 7501 C CA . CYS D 2 191 ? -54.283 24.058 -2.805 1.00 40.66 176 CYS D CA 1
ATOM 7502 C C . CYS D 2 191 ? -55.296 25.048 -2.306 1.00 39.85 176 CYS D C 1
ATOM 7503 O O . CYS D 2 191 ? -55.360 26.109 -2.863 1.00 40.00 176 CYS D O 1
ATOM 7506 N N . ALA D 2 192 ? -56.139 24.690 -1.344 1.00 38.29 177 ALA D N 1
ATOM 7507 C CA . ALA D 2 192 ? -57.098 25.681 -0.809 1.00 37.42 177 ALA D CA 1
ATOM 7508 C C . ALA D 2 192 ? -56.536 26.291 0.480 1.00 36.77 177 ALA D C 1
ATOM 7509 O O . ALA D 2 192 ? -57.194 27.162 1.039 1.00 37.09 177 ALA D O 1
ATOM 7511 N N . ALA D 2 193 ? -55.324 25.888 0.875 1.00 35.86 178 ALA D N 1
ATOM 7512 C CA . ALA D 2 193 ? -54.695 26.324 2.145 1.00 34.89 178 ALA D CA 1
ATOM 7513 C C . ALA D 2 193 ? -54.461 27.837 2.211 1.00 34.14 178 ALA D C 1
ATOM 7514 O O . ALA D 2 193 ? -54.592 28.379 3.299 1.00 34.21 178 ALA D O 1
ATOM 7516 N N . GLY D 2 194 ? -54.067 28.465 1.105 1.00 33.64 179 GLY D N 1
ATOM 7517 C CA . GLY D 2 194 ? -53.801 29.916 1.056 1.00 32.99 179 GLY D CA 1
ATOM 7518 C C . GLY D 2 194 ? -54.959 30.763 1.547 1.00 32.64 179 GLY D C 1
ATOM 7519 O O . GLY D 2 194 ? -54.703 31.696 2.287 1.00 32.55 179 GLY D O 1
ATOM 7520 N N . LEU D 2 195 ? -56.186 30.452 1.128 1.00 32.33 180 LEU D N 1
ATOM 7521 C CA . LEU D 2 195 ? -57.420 31.192 1.523 1.00 32.12 180 LEU D CA 1
ATOM 7522 C C . LEU D 2 195 ? -57.782 30.869 2.977 1.00 31.85 180 LEU D C 1
ATOM 7523 O O . LEU D 2 195 ? -58.305 31.770 3.661 1.00 32.08 180 LEU D O 1
ATOM 7528 N N . ASP D 2 196 ? -57.536 29.631 3.421 1.00 31.84 181 ASP D N 1
ATOM 7529 C CA . ASP D 2 196 ? -57.850 29.158 4.797 1.00 31.72 181 ASP D CA 1
ATOM 7530 C C . ASP D 2 196 ? -56.966 29.904 5.804 1.00 31.27 181 ASP D C 1
ATOM 7531 O O . ASP D 2 196 ? -57.472 30.240 6.893 1.00 31.34 181 ASP D O 1
ATOM 7536 N N . ALA D 2 197 ? -55.702 30.152 5.449 1.00 30.71 182 ALA D N 1
ATOM 7537 C CA . ALA D 2 197 ? -54.725 30.924 6.253 1.00 30.93 182 ALA D CA 1
ATOM 7538 C C . ALA D 2 197 ? -55.186 32.383 6.373 1.00 31.22 182 ALA D C 1
ATOM 7539 O O . ALA D 2 197 ? -55.011 32.970 7.460 1.00 31.42 182 ALA D O 1
ATOM 7541 N N . LEU D 2 198 ? -55.741 32.944 5.292 1.00 31.23 183 LEU D N 1
ATOM 7542 C CA . LEU D 2 198 ? -56.367 34.295 5.280 1.00 31.48 183 LEU D CA 1
ATOM 7543 C C . LEU D 2 198 ? -57.667 34.248 6.091 1.00 31.88 183 LEU D C 1
ATOM 7544 O O . LEU D 2 198 ? -57.916 35.197 6.863 1.00 32.39 183 LEU D O 1
ATOM 7549 N N . GLY D 2 199 ? -58.451 33.178 5.920 1.00 32.01 184 GLY D N 1
ATOM 7550 C CA . GLY D 2 199 ? -59.744 32.955 6.596 1.00 32.37 184 GLY D CA 1
ATOM 7551 C C . GLY D 2 199 ? -59.602 32.893 8.108 1.00 32.74 184 GLY D C 1
ATOM 7552 O O . GLY D 2 199 ? -60.402 33.555 8.798 1.00 33.61 184 GLY D O 1
ATOM 7553 N N . ILE D 2 200 ? -58.626 32.129 8.612 1.00 32.77 185 ILE D N 1
ATOM 7554 C CA . ILE D 2 200 ? -58.391 31.938 10.077 1.00 32.98 185 ILE D CA 1
ATOM 7555 C C . ILE D 2 200 ? -57.821 33.237 10.664 1.00 33.14 185 ILE D C 1
ATOM 7556 O O . ILE D 2 200 ? -58.142 33.541 11.829 1.00 33.26 185 ILE D O 1
ATOM 7561 N N . ALA D 2 201 ? -57.017 33.970 9.886 1.00 33.15 186 ALA D N 1
ATOM 7562 C CA . ALA D 2 201 ? -56.409 35.266 10.271 1.00 33.85 186 ALA D CA 1
ATOM 7563 C C . ALA D 2 201 ? -57.488 36.356 10.326 1.00 34.56 186 ALA D C 1
ATOM 7564 O O . ALA D 2 201 ? -57.404 37.217 11.225 1.00 35.30 186 ALA D O 1
ATOM 7566 N N . MET D 2 202 ? -58.453 36.322 9.399 1.00 35.19 187 MET D N 1
ATOM 7567 C CA . MET D 2 202 ? -59.610 37.259 9.345 1.00 35.78 187 MET D CA 1
ATOM 7568 C C . MET D 2 202 ? -60.423 37.140 10.640 1.00 36.09 187 MET D C 1
ATOM 7569 O O . MET D 2 202 ? -60.779 38.190 11.212 1.00 35.34 187 MET D O 1
ATOM 7574 N N . GLU D 2 203 ? -60.702 35.905 11.071 1.00 36.46 188 GLU D N 1
ATOM 7575 C CA . GLU D 2 203 ? -61.540 35.590 12.262 1.00 37.01 188 GLU D CA 1
ATOM 7576 C C . GLU D 2 203 ? -60.844 36.091 13.535 1.00 36.29 188 GLU D C 1
ATOM 7577 O O . GLU D 2 203 ? -61.549 36.641 14.403 1.00 36.32 188 GLU D O 1
ATOM 7583 N N . HIS D 2 204 ? -59.520 35.917 13.635 1.00 35.58 189 HIS D N 1
ATOM 7584 C CA . HIS D 2 204 ? -58.689 36.372 14.785 1.00 35.46 189 HIS D CA 1
ATOM 7585 C C . HIS D 2 204 ? -58.868 37.881 14.999 1.00 36.05 189 HIS D C 1
ATOM 7586 O O . HIS D 2 204 ? -59.043 38.291 16.163 1.00 36.76 189 HIS D O 1
ATOM 7593 N N . ILE D 2 205 ? -58.829 38.668 13.918 1.00 35.99 190 ILE D N 1
ATOM 7594 C CA . ILE D 2 205 ? -58.946 40.157 13.954 1.00 36.36 190 ILE D CA 1
ATOM 7595 C C . ILE D 2 205 ? -60.407 40.541 14.223 1.00 37.07 190 ILE D C 1
ATOM 7596 O O . ILE D 2 205 ? -60.628 41.483 15.013 1.00 37.37 190 ILE D O 1
ATOM 7601 N N . ARG D 2 206 ? -61.359 39.848 13.589 1.00 37.17 191 ARG D N 1
ATOM 7602 C CA . ARG D 2 206 ? -62.811 40.168 13.659 1.00 37.61 191 ARG D CA 1
ATOM 7603 C C . ARG D 2 206 ? -63.330 39.950 15.085 1.00 37.88 191 ARG D C 1
ATOM 7604 O O . ARG D 2 206 ? -64.097 40.809 15.561 1.00 37.97 191 ARG D O 1
ATOM 7612 N N . TYR D 2 207 ? -62.923 38.856 15.739 1.00 37.60 192 TYR D N 1
ATOM 7613 C CA . TYR D 2 207 ? -63.420 38.435 17.078 1.00 38.26 192 TYR D CA 1
ATOM 7614 C C . TYR D 2 207 ? -62.422 38.841 18.176 1.00 38.18 192 TYR D C 1
ATOM 7615 O O . TYR D 2 207 ? -62.418 38.205 19.247 1.00 38.61 192 TYR D O 1
ATOM 7624 N N . GLY D 2 208 ? -61.610 39.873 17.916 1.00 38.01 193 GLY D N 1
ATOM 7625 C CA . GLY D 2 208 ? -60.855 40.637 18.930 1.00 38.42 193 GLY D CA 1
ATOM 7626 C C . GLY D 2 208 ? -59.779 39.824 19.632 1.00 38.11 193 GLY D C 1
ATOM 7627 O O . GLY D 2 208 ? -59.539 40.093 20.826 1.00 38.98 193 GLY D O 1
ATOM 7628 N N . ARG D 2 209 ? -59.140 38.883 18.928 1.00 37.55 194 ARG D N 1
ATOM 7629 C CA . ARG D 2 209 ? -58.043 38.030 19.467 1.00 37.24 194 ARG D CA 1
ATOM 7630 C C . ARG D 2 209 ? -56.681 38.580 19.020 1.00 36.97 194 ARG D C 1
ATOM 7631 O O . ARG D 2 209 ? -55.699 38.369 19.759 1.00 36.90 194 ARG D O 1
ATOM 7639 N N . ALA D 2 210 ? -56.622 39.251 17.863 1.00 36.43 195 ALA D N 1
ATOM 7640 C CA . ALA D 2 210 ? -55.397 39.868 17.301 1.00 36.55 195 ALA D CA 1
ATOM 7641 C C . ALA D 2 210 ? -55.730 41.227 16.674 1.00 36.52 195 ALA D C 1
ATOM 7642 O O . ALA D 2 210 ? -56.865 41.395 16.187 1.00 36.34 195 ALA D O 1
ATOM 7644 N N . ASP D 2 211 ? -54.769 42.156 16.701 1.00 36.74 196 ASP D N 1
ATOM 7645 C CA . ASP D 2 211 ? -54.861 43.498 16.062 1.00 37.04 196 ASP D CA 1
ATOM 7646 C C . ASP D 2 211 ? -54.207 43.436 14.677 1.00 36.58 196 ASP D C 1
ATOM 7647 O O . ASP D 2 211 ? -54.784 44.008 13.736 1.00 36.23 196 ASP D O 1
ATOM 7652 N N . ILE D 2 212 ? -53.047 42.777 14.574 1.00 36.46 197 ILE D N 1
ATOM 7653 C CA . ILE D 2 212 ? -52.279 42.567 13.309 1.00 36.16 197 ILE D CA 1
ATOM 7654 C C . ILE D 2 212 ? -52.149 41.057 13.069 1.00 35.26 197 ILE D C 1
ATOM 7655 O O . ILE D 2 212 ? -52.024 40.312 14.060 1.00 34.73 197 ILE D O 1
ATOM 7660 N N . MET D 2 213 ? -52.175 40.632 11.801 1.00 34.52 198 MET D N 1
ATOM 7661 C CA . MET D 2 213 ? -51.995 39.214 11.382 1.00 34.06 198 MET D CA 1
ATOM 7662 C C . MET D 2 213 ? -51.204 39.157 10.070 1.00 32.91 198 MET D C 1
ATOM 7663 O O . MET D 2 213 ? -51.646 39.785 9.088 1.00 32.68 198 MET D O 1
ATOM 7668 N N . LEU D 2 214 ? -50.081 38.431 10.069 1.00 32.64 199 LEU D N 1
ATOM 7669 C CA . LEU D 2 214 ? -49.250 38.143 8.868 1.00 32.19 199 LEU D CA 1
ATOM 7670 C C . LEU D 2 214 ? -49.719 36.813 8.265 1.00 31.80 199 LEU D C 1
ATOM 7671 O O . LEU D 2 214 ? -49.292 35.753 8.763 1.00 32.39 199 LEU D O 1
ATOM 7676 N N . ALA D 2 215 ? -50.582 36.876 7.246 1.00 31.41 200 ALA D N 1
ATOM 7677 C CA . ALA D 2 215 ? -51.256 35.711 6.625 1.00 30.87 200 ALA D CA 1
ATOM 7678 C C . ALA D 2 215 ? -50.785 35.537 5.177 1.00 30.29 200 ALA D C 1
ATOM 7679 O O . ALA D 2 215 ? -50.397 36.541 4.548 1.00 30.27 200 ALA D O 1
ATOM 7681 N N . GLY D 2 216 ? -50.825 34.300 4.673 1.00 29.84 201 GLY D N 1
ATOM 7682 C CA . GLY D 2 216 ? -50.437 33.956 3.292 1.00 29.98 201 GLY D CA 1
ATOM 7683 C C . GLY D 2 216 ? -50.136 32.476 3.134 1.00 29.92 201 GLY D C 1
ATOM 7684 O O . GLY D 2 216 ? -50.710 31.669 3.892 1.00 30.18 201 GLY D O 1
ATOM 7685 N N . ALA D 2 217 ? -49.271 32.131 2.175 1.00 29.75 202 ALA D N 1
ATOM 7686 C CA . ALA D 2 217 ? -48.848 30.744 1.874 1.00 29.69 202 ALA D CA 1
ATOM 7687 C C . ALA D 2 217 ? -47.556 30.753 1.049 1.00 29.57 202 ALA D C 1
ATOM 7688 O O . ALA D 2 217 ? -47.425 31.619 0.162 1.00 29.72 202 ALA D O 1
ATOM 7690 N N . SER D 2 218 ? -46.646 29.817 1.342 1.00 29.41 203 SER D N 1
ATOM 7691 C CA . SER D 2 218 ? -45.366 29.597 0.617 1.00 29.56 203 SER D CA 1
ATOM 7692 C C . SER D 2 218 ? -45.343 28.177 0.042 1.00 29.86 203 SER D C 1
ATOM 7693 O O . SER D 2 218 ? -45.893 27.266 0.697 1.00 29.77 203 SER D O 1
ATOM 7696 N N . GLU D 2 219 ? -44.724 28.001 -1.130 1.00 30.41 204 GLU D N 1
ATOM 7697 C CA . GLU D 2 219 ? -44.668 26.707 -1.863 1.00 30.80 204 GLU D CA 1
ATOM 7698 C C . GLU D 2 219 ? -43.398 26.639 -2.720 1.00 31.42 204 GLU D C 1
ATOM 7699 O O . GLU D 2 219 ? -43.061 27.654 -3.364 1.00 31.58 204 GLU D O 1
ATOM 7705 N N . ALA D 2 220 ? -42.738 25.475 -2.736 1.00 31.85 205 ALA D N 1
ATOM 7706 C CA . ALA D 2 220 ? -41.556 25.167 -3.577 1.00 32.27 205 ALA D CA 1
ATOM 7707 C C . ALA D 2 220 ? -41.660 23.733 -4.093 1.00 33.00 205 ALA D C 1
ATOM 7708 O O . ALA D 2 220 ? -40.861 22.877 -3.715 1.00 33.18 205 ALA D O 1
ATOM 7710 N N . PRO D 2 221 ? -42.642 23.426 -4.976 1.00 33.56 206 PRO D N 1
ATOM 7711 C CA . PRO D 2 221 ? -42.907 22.058 -5.414 1.00 34.06 206 PRO D CA 1
ATOM 7712 C C . PRO D 2 221 ? -42.322 21.691 -6.788 1.00 34.84 206 PRO D C 1
ATOM 7713 O O . PRO D 2 221 ? -42.830 20.771 -7.406 1.00 34.84 206 PRO D O 1
ATOM 7717 N N . LEU D 2 222 ? -41.279 22.403 -7.233 1.00 35.57 207 LEU D N 1
ATOM 7718 C CA . LEU D 2 222 ? -40.563 22.124 -8.507 1.00 36.07 207 LEU D CA 1
ATOM 7719 C C . LEU D 2 222 ? -39.413 21.150 -8.224 1.00 36.44 207 LEU D C 1
ATOM 7720 O O . LEU D 2 222 ? -38.247 21.505 -8.490 1.00 37.05 207 LEU D O 1
ATOM 7725 N N . CYS D 2 223 ? -39.750 19.968 -7.699 1.00 36.82 208 CYS D N 1
ATOM 7726 C CA . CYS D 2 223 ? -38.821 18.841 -7.419 1.00 37.61 208 CYS D CA 1
ATOM 7727 C C . CYS D 2 223 ? -39.376 17.570 -8.059 1.00 37.71 208 CYS D C 1
ATOM 7728 O O . CYS D 2 223 ? -40.574 17.488 -8.326 1.00 37.94 208 CYS D O 1
ATOM 7731 N N . PRO D 2 224 ? -38.532 16.548 -8.334 1.00 37.87 209 PRO D N 1
ATOM 7732 C CA . PRO D 2 224 ? -38.989 15.320 -8.990 1.00 38.18 209 PRO D CA 1
ATOM 7733 C C . PRO D 2 224 ? -40.211 14.661 -8.327 1.00 38.23 209 PRO D C 1
ATOM 7734 O O . PRO D 2 224 ? -41.084 14.212 -9.047 1.00 38.01 209 PRO D O 1
ATOM 7738 N N . LEU D 2 225 ? -40.248 14.644 -6.997 1.00 38.51 210 LEU D N 1
ATOM 7739 C CA . LEU D 2 225 ? -41.315 13.978 -6.205 1.00 38.95 210 LEU D CA 1
ATOM 7740 C C . LEU D 2 225 ? -42.687 14.613 -6.447 1.00 38.69 210 LEU D C 1
ATOM 7741 O O . LEU D 2 225 ? -43.629 13.877 -6.751 1.00 38.16 210 LEU D O 1
ATOM 7746 N N . SER D 2 226 ? -42.782 15.930 -6.303 1.00 38.40 211 SER D N 1
ATOM 7747 C CA . SER D 2 226 ? -44.063 16.656 -6.475 1.00 38.15 211 SER D CA 1
ATOM 7748 C C . SER D 2 226 ? -44.527 16.595 -7.932 1.00 38.11 211 SER D C 1
ATOM 7749 O O . SER D 2 226 ? -45.653 16.188 -8.173 1.00 38.12 211 SER D O 1
ATOM 7752 N N . ILE D 2 227 ? -43.643 16.930 -8.862 1.00 37.88 212 ILE D N 1
ATOM 7753 C CA . ILE D 2 227 ? -43.965 16.980 -10.323 1.00 38.02 212 ILE D CA 1
ATOM 7754 C C . ILE D 2 227 ? -44.366 15.575 -10.792 1.00 38.37 212 ILE D C 1
ATOM 7755 O O . ILE D 2 227 ? -45.379 15.463 -11.513 1.00 38.13 212 ILE D O 1
ATOM 7760 N N . GLY D 2 228 ? -43.592 14.556 -10.402 1.00 38.68 213 GLY D N 1
ATOM 7761 C CA . GLY D 2 228 ? -43.823 13.140 -10.751 1.00 39.13 213 GLY D CA 1
ATOM 7762 C C . GLY D 2 228 ? -45.173 12.641 -10.264 1.00 39.28 213 GLY D C 1
ATOM 7763 O O . GLY D 2 228 ? -45.796 11.836 -10.985 1.00 39.45 213 GLY D O 1
ATOM 7764 N N . SER D 2 229 ? -45.590 13.114 -9.097 1.00 39.20 214 SER D N 1
ATOM 7765 C CA . SER D 2 229 ? -46.873 12.704 -8.487 1.00 39.89 214 SER D CA 1
ATOM 7766 C C . SER D 2 229 ? -48.063 13.224 -9.301 1.00 40.51 214 SER D C 1
ATOM 7767 O O . SER D 2 229 ? -48.972 12.437 -9.547 1.00 40.95 214 SER D O 1
ATOM 7770 N N . PHE D 2 230 ? -48.036 14.481 -9.744 1.00 41.15 215 PHE D N 1
ATOM 7771 C CA . PHE D 2 230 ? -49.195 15.047 -10.483 1.00 41.87 215 PHE D CA 1
ATOM 7772 C C . PHE D 2 230 ? -49.291 14.493 -11.908 1.00 43.08 215 PHE D C 1
ATOM 7773 O O . PHE D 2 230 ? -50.386 14.463 -12.481 1.00 43.29 215 PHE D O 1
ATOM 7781 N N . GLU D 2 231 ? -48.163 14.082 -12.467 1.00 43.98 216 GLU D N 1
ATOM 7782 C CA . GLU D 2 231 ? -48.100 13.549 -13.856 1.00 45.37 216 GLU D CA 1
ATOM 7783 C C . GLU D 2 231 ? -48.562 12.087 -13.870 1.00 45.34 216 GLU D C 1
ATOM 7784 O O . GLU D 2 231 ? -49.274 11.710 -14.822 1.00 45.22 216 GLU D O 1
ATOM 7790 N N . ALA D 2 232 ? -48.167 11.300 -12.862 1.00 44.79 217 ALA D N 1
ATOM 7791 C CA . ALA D 2 232 ? -48.613 9.901 -12.649 1.00 44.44 217 ALA D CA 1
ATOM 7792 C C . ALA D 2 232 ? -50.134 9.878 -12.453 1.00 44.27 217 ALA D C 1
ATOM 7793 O O . ALA D 2 232 ? -50.782 8.940 -12.959 1.00 44.01 217 ALA D O 1
ATOM 7795 N N . LEU D 2 233 ? -50.670 10.877 -11.742 1.00 43.75 218 LEU D N 1
ATOM 7796 C CA . LEU D 2 233 ? -52.129 11.116 -11.569 1.00 44.03 218 LEU D CA 1
ATOM 7797 C C . LEU D 2 233 ? -52.723 11.583 -12.904 1.00 43.71 218 LEU D C 1
ATOM 7798 O O . LEU D 2 233 ? -53.843 11.146 -13.236 1.00 44.20 218 LEU D O 1
ATOM 7803 N N . GLY D 2 234 ? -51.998 12.445 -13.625 1.00 43.13 219 GLY D N 1
ATOM 7804 C CA . GLY D 2 234 ? -52.371 12.959 -14.958 1.00 42.48 219 GLY D CA 1
ATOM 7805 C C . GLY D 2 234 ? -53.017 14.332 -14.878 1.00 41.53 219 GLY D C 1
ATOM 7806 O O . GLY D 2 234 ? -53.947 14.590 -15.667 1.00 41.28 219 GLY D O 1
ATOM 7807 N N . ALA D 2 235 ? -52.532 15.187 -13.971 1.00 40.52 220 ALA D N 1
ATOM 7808 C CA . ALA D 2 235 ? -53.079 16.534 -13.681 1.00 40.12 220 ALA D CA 1
ATOM 7809 C C . ALA D 2 235 ? -52.283 17.619 -14.421 1.00 40.04 220 ALA D C 1
ATOM 7810 O O . ALA D 2 235 ? -52.860 18.700 -14.657 1.00 39.36 220 ALA D O 1
ATOM 7812 N N . LEU D 2 236 ? -51.014 17.355 -14.759 1.00 40.34 221 LEU D N 1
ATOM 7813 C CA . LEU D 2 236 ? -50.124 18.315 -15.471 1.00 40.48 221 LEU D CA 1
ATOM 7814 C C . LEU D 2 236 ? -50.472 18.339 -16.964 1.00 40.22 221 LEU D C 1
ATOM 7815 O O . LEU D 2 236 ? -51.060 17.356 -17.455 1.00 40.25 221 LEU D O 1
ATOM 7820 N N . SER D 2 237 ? -50.110 19.431 -17.645 1.00 40.51 222 SER D N 1
ATOM 7821 C CA . SER D 2 237 ? -50.226 19.611 -19.117 1.00 40.58 222 SER D CA 1
ATOM 7822 C C . SER D 2 237 ? -49.127 18.797 -19.811 1.00 41.72 222 SER D C 1
ATOM 7823 O O . SER D 2 237 ? -47.956 18.934 -19.404 1.00 41.95 222 SER D O 1
ATOM 7826 N N . SER D 2 238 ? -49.493 17.983 -20.808 1.00 42.99 223 SER D N 1
ATOM 7827 C CA . SER D 2 238 ? -48.592 17.015 -21.491 1.00 43.96 223 SER D CA 1
ATOM 7828 C C . SER D 2 238 ? -48.821 16.991 -23.011 1.00 45.07 223 SER D C 1
ATOM 7829 O O . SER D 2 238 ? -48.388 16.007 -23.644 1.00 44.97 223 SER D O 1
ATOM 7832 N N . ARG D 2 239 ? -49.452 18.024 -23.585 1.00 45.48 224 ARG D N 1
ATOM 7833 C CA . ARG D 2 239 ? -49.751 18.094 -25.043 1.00 47.00 224 ARG D CA 1
ATOM 7834 C C . ARG D 2 239 ? -48.548 18.701 -25.776 1.00 49.01 224 ARG D C 1
ATOM 7835 O O . ARG D 2 239 ? -47.815 19.496 -25.152 1.00 49.60 224 ARG D O 1
ATOM 7843 N N . GLU D 2 240 ? -48.360 18.326 -27.046 1.00 51.84 225 GLU D N 1
ATOM 7844 C CA . GLU D 2 240 ? -47.271 18.825 -27.932 1.00 53.84 225 GLU D CA 1
ATOM 7845 C C . GLU D 2 240 ? -47.474 20.325 -28.177 1.00 54.03 225 GLU D C 1
ATOM 7846 O O . GLU D 2 240 ? -48.589 20.708 -28.583 1.00 55.12 225 GLU D O 1
ATOM 7852 N N . LEU D 2 241 ? -46.432 21.132 -27.941 1.00 54.05 226 LEU D N 1
ATOM 7853 C CA . LEU D 2 241 ? -46.466 22.616 -28.051 1.00 53.97 226 LEU D CA 1
ATOM 7854 C C . LEU D 2 241 ? -45.112 23.137 -28.550 1.00 54.53 226 LEU D C 1
ATOM 7855 O O . LEU D 2 241 ? -44.074 22.636 -28.071 1.00 54.70 226 LEU D O 1
ATOM 7860 N N . GLU D 2 242 ? -45.135 24.109 -29.468 1.00 55.61 227 GLU D N 1
ATOM 7861 C CA . GLU D 2 242 ? -43.946 24.897 -29.896 1.00 56.32 227 GLU D CA 1
ATOM 7862 C C . GLU D 2 242 ? -43.601 25.896 -28.786 1.00 54.44 227 GLU D C 1
ATOM 7863 O O . GLU D 2 242 ? -42.424 25.944 -28.377 1.00 55.08 227 GLU D O 1
ATOM 7869 N N . ASN D 2 243 ? -44.602 26.658 -28.331 1.00 52.17 228 ASN D N 1
ATOM 7870 C CA . ASN D 2 243 ? -44.501 27.630 -27.209 1.00 49.88 228 ASN D CA 1
ATOM 7871 C C . ASN D 2 243 ? -45.007 26.958 -25.927 1.00 47.77 228 ASN D C 1
ATOM 7872 O O . ASN D 2 243 ? -46.223 26.694 -25.838 1.00 47.63 228 ASN D O 1
ATOM 7877 N N . GLN D 2 244 ? -44.105 26.700 -24.974 1.00 45.82 229 GLN D N 1
ATOM 7878 C CA . GLN D 2 244 ? -44.405 26.006 -23.691 1.00 44.60 229 GLN D CA 1
ATOM 7879 C C . GLN D 2 244 ? -45.122 26.961 -22.726 1.00 43.41 229 GLN D C 1
ATOM 7880 O O . GLN D 2 244 ? -45.737 26.461 -21.764 1.00 43.31 229 GLN D O 1
ATOM 7886 N N . GLN D 2 245 ? -45.049 28.276 -22.969 1.00 42.40 230 GLN D N 1
ATOM 7887 C CA . GLN D 2 245 ? -45.746 29.320 -22.166 1.00 41.67 230 GLN D CA 1
ATOM 7888 C C . GLN D 2 245 ? -47.263 29.208 -22.369 1.00 41.83 230 GLN D C 1
ATOM 7889 O O . GLN D 2 245 ? -48.008 29.611 -21.454 1.00 42.47 230 GLN D O 1
ATOM 7895 N N . ALA D 2 246 ? -47.697 28.674 -23.517 1.00 42.11 231 ALA D N 1
ATOM 7896 C CA . ALA D 2 246 ? -49.120 28.518 -23.908 1.00 41.77 231 ALA D CA 1
ATOM 7897 C C . ALA D 2 246 ? -49.717 27.233 -23.315 1.00 40.91 231 ALA D C 1
ATOM 7898 O O . ALA D 2 246 ? -50.922 26.998 -23.538 1.00 41.48 231 ALA D O 1
ATOM 7900 N N . ALA D 2 247 ? -48.918 26.434 -22.595 1.00 39.74 232 ALA D N 1
ATOM 7901 C CA . ALA D 2 247 ? -49.340 25.168 -21.947 1.00 38.61 232 ALA D CA 1
ATOM 7902 C C . ALA D 2 247 ? -50.450 25.444 -20.925 1.00 37.39 232 ALA D C 1
ATOM 7903 O O . ALA D 2 247 ? -51.403 24.642 -20.861 1.00 36.38 232 ALA D O 1
ATOM 7905 N N . THR D 2 248 ? -50.323 26.534 -20.160 1.00 36.57 233 THR D N 1
ATOM 7906 C CA . THR D 2 248 ? -51.341 27.016 -19.185 1.00 35.63 233 THR D CA 1
ATOM 7907 C C . THR D 2 248 ? -52.245 28.034 -19.894 1.00 35.51 233 THR D C 1
ATOM 7908 O O . THR D 2 248 ? -51.798 29.175 -20.119 1.00 35.43 233 THR D O 1
ATOM 7912 N N . CYS D 2 249 ? -53.463 27.609 -20.251 1.00 35.13 234 CYS D N 1
ATOM 7913 C CA . CYS D 2 249 ? -54.487 28.408 -20.977 1.00 35.00 234 CYS D CA 1
ATOM 7914 C C . CYS D 2 249 ? -55.853 28.200 -20.326 1.00 34.58 234 CYS D C 1
ATOM 7915 O O . CYS D 2 249 ? -56.678 27.440 -20.832 1.00 34.62 234 CYS D O 1
ATOM 7918 N N . PRO D 2 250 ? -56.127 28.851 -19.171 1.00 34.18 235 PRO D N 1
ATOM 7919 C CA . PRO D 2 250 ? -57.407 28.697 -18.477 1.00 34.17 235 PRO D CA 1
ATOM 7920 C C . PRO D 2 250 ? -58.617 29.115 -19.328 1.00 34.46 235 PRO D C 1
ATOM 7921 O O . PRO D 2 250 ? -58.559 30.157 -19.955 1.00 34.15 235 PRO D O 1
ATOM 7925 N N . PHE D 2 251 ? -59.657 28.271 -19.342 1.00 34.76 236 PHE D N 1
ATOM 7926 C CA . PHE D 2 251 ? -60.992 28.508 -19.959 1.00 35.08 236 PHE D CA 1
ATOM 7927 C C . PHE D 2 251 ? -60.936 28.365 -21.487 1.00 35.53 236 PHE D C 1
ATOM 7928 O O . PHE D 2 251 ? -61.985 28.566 -22.131 1.00 35.31 236 PHE D O 1
ATOM 7936 N N . SER D 2 252 ? -59.772 28.016 -22.048 1.00 35.93 237 SER D N 1
ATOM 7937 C CA . SER D 2 252 ? -59.589 27.697 -23.488 1.00 36.89 237 SER D CA 1
ATOM 7938 C C . SER D 2 252 ? -59.976 26.235 -23.732 1.00 37.95 237 SER D C 1
ATOM 7939 O O . SER D 2 252 ? -59.907 25.436 -22.778 1.00 38.28 237 SER D O 1
ATOM 7942 N N . LEU D 2 253 ? -60.353 25.902 -24.970 1.00 38.99 238 LEU D N 1
ATOM 7943 C CA . LEU D 2 253 ? -60.719 24.524 -25.394 1.00 39.96 238 LEU D CA 1
ATOM 7944 C C . LEU D 2 253 ? -59.447 23.685 -25.588 1.00 40.49 238 LEU D C 1
ATOM 7945 O O . LEU D 2 253 ? -59.572 22.457 -25.758 1.00 41.49 238 LEU D O 1
ATOM 7950 N N . GLU D 2 254 ? -58.271 24.323 -25.531 1.00 40.88 239 GLU D N 1
ATOM 7951 C CA . GLU D 2 254 ? -56.945 23.709 -25.819 1.00 40.89 239 GLU D CA 1
ATOM 7952 C C . GLU D 2 254 ? -56.356 23.087 -24.545 1.00 40.09 239 GLU D C 1
ATOM 7953 O O . GLU D 2 254 ? -55.405 22.289 -24.673 1.00 40.55 239 GLU D O 1
ATOM 7959 N N . ARG D 2 255 ? -56.892 23.445 -23.371 1.00 38.77 240 ARG D N 1
ATOM 7960 C CA . ARG D 2 255 ? -56.302 23.142 -22.036 1.00 37.86 240 ARG D CA 1
ATOM 7961 C C . ARG D 2 255 ? -56.289 21.626 -21.791 1.00 37.31 240 ARG D C 1
ATOM 7962 O O . ARG D 2 255 ? -57.208 20.941 -22.283 1.00 37.48 240 ARG D O 1
ATOM 7970 N N . ASP D 2 256 ? -55.280 21.135 -21.060 1.00 36.76 241 ASP D N 1
ATOM 7971 C CA . ASP D 2 256 ? -55.071 19.687 -20.781 1.00 36.71 241 ASP D CA 1
ATOM 7972 C C . ASP D 2 256 ? -54.365 19.467 -19.433 1.00 36.34 241 ASP D C 1
ATOM 7973 O O . ASP D 2 256 ? -53.798 18.370 -19.252 1.00 36.39 241 ASP D O 1
ATOM 7978 N N . GLY D 2 257 ? -54.403 20.444 -18.519 1.00 36.05 242 GLY D N 1
ATOM 7979 C CA . GLY D 2 257 ? -53.761 20.350 -17.191 1.00 35.95 242 GLY D CA 1
ATOM 7980 C C . GLY D 2 257 ? -53.091 21.648 -16.775 1.00 35.51 242 GLY D C 1
ATOM 7981 O O . GLY D 2 257 ? -52.963 22.549 -17.628 1.00 34.95 242 GLY D O 1
ATOM 7982 N N . PHE D 2 258 ? -52.669 21.734 -15.508 1.00 35.49 243 PHE D N 1
ATOM 7983 C CA . PHE D 2 258 ? -52.011 22.927 -14.909 1.00 35.49 243 PHE D CA 1
ATOM 7984 C C . PHE D 2 258 ? -50.494 22.827 -15.102 1.00 35.52 243 PHE D C 1
ATOM 7985 O O . PHE D 2 258 ? -49.950 21.707 -15.064 1.00 36.11 243 PHE D O 1
ATOM 7993 N N . VAL D 2 259 ? -49.846 23.974 -15.329 1.00 35.06 244 VAL D N 1
ATOM 7994 C CA . VAL D 2 259 ? -48.361 24.133 -15.303 1.00 34.82 244 VAL D CA 1
ATOM 7995 C C . VAL D 2 259 ? -47.954 24.378 -13.847 1.00 34.11 244 VAL D C 1
ATOM 7996 O O . VAL D 2 259 ? -48.338 25.433 -13.303 1.00 33.74 244 VAL D O 1
ATOM 8000 N N . ILE D 2 260 ? -47.225 23.434 -13.243 1.00 33.66 245 ILE D N 1
ATOM 8001 C CA . ILE D 2 260 ? -46.742 23.523 -11.831 1.00 33.19 245 ILE D CA 1
ATOM 8002 C C . ILE D 2 260 ? -45.797 24.725 -11.712 1.00 32.88 245 ILE D C 1
ATOM 8003 O O . ILE D 2 260 ? -45.057 24.998 -12.679 1.00 33.08 245 ILE D O 1
ATOM 8008 N N . ALA D 2 261 ? -45.839 25.416 -10.570 1.00 32.33 246 ALA D N 1
ATOM 8009 C CA . ALA D 2 261 ? -45.036 26.625 -10.273 1.00 32.46 246 ALA D CA 1
ATOM 8010 C C . ALA D 2 261 ? -44.648 26.640 -8.791 1.00 32.49 246 ALA D C 1
ATOM 8011 O O . ALA D 2 261 ? -45.165 25.800 -8.031 1.00 32.00 246 ALA D O 1
ATOM 8013 N N . GLU D 2 262 ? -43.758 27.563 -8.414 1.00 32.83 247 GLU D N 1
ATOM 8014 C CA . GLU D 2 262 ? -43.334 27.819 -7.011 1.00 32.79 247 GLU D CA 1
ATOM 8015 C C . GLU D 2 262 ? -43.536 29.306 -6.707 1.00 32.18 247 GLU D C 1
ATOM 8016 O O . GLU D 2 262 ? -43.851 30.064 -7.646 1.00 32.30 247 GLU D O 1
ATOM 8022 N N . GLY D 2 263 ? -43.361 29.698 -5.442 1.00 31.61 248 GLY D N 1
ATOM 8023 C CA . GLY D 2 263 ? -43.451 31.100 -4.994 1.00 31.42 248 GLY D CA 1
ATOM 8024 C C . GLY D 2 263 ? -44.155 31.230 -3.656 1.00 30.90 248 GLY D C 1
ATOM 8025 O O . GLY D 2 263 ? -44.432 30.190 -3.024 1.00 30.82 248 GLY D O 1
ATOM 8026 N N . CYS D 2 264 ? -44.438 32.469 -3.245 1.00 30.72 249 CYS D N 1
ATOM 8027 C CA . CYS D 2 264 ? -45.073 32.811 -1.944 1.00 30.56 249 CYS D CA 1
ATOM 8028 C C . CYS D 2 264 ? -45.791 34.161 -2.036 1.00 30.49 249 CYS D C 1
ATOM 8029 O O . CYS D 2 264 ? -45.271 35.069 -2.715 1.00 30.46 249 CYS D O 1
ATOM 8032 N N . GLY D 2 265 ? -46.944 34.269 -1.369 1.00 30.44 250 GLY D N 1
ATOM 8033 C CA . GLY D 2 265 ? -47.689 35.524 -1.158 1.00 30.76 250 GLY D CA 1
ATOM 8034 C C . GLY D 2 265 ? -47.955 35.742 0.321 1.00 30.94 250 GLY D C 1
ATOM 8035 O O . GLY D 2 265 ? -48.348 34.768 0.992 1.00 31.20 250 GLY D O 1
ATOM 8036 N N . ILE D 2 266 ? -47.722 36.961 0.816 1.00 31.13 251 ILE D N 1
ATOM 8037 C CA . ILE D 2 266 ? -47.917 37.349 2.246 1.00 31.36 251 ILE D CA 1
ATOM 8038 C C . ILE D 2 266 ? -48.724 38.650 2.291 1.00 31.93 251 ILE D C 1
ATOM 8039 O O . ILE D 2 266 ? -48.217 39.677 1.796 1.00 32.22 251 ILE D O 1
ATOM 8044 N N . LEU D 2 267 ? -49.931 38.592 2.860 1.00 32.30 252 LEU D N 1
ATOM 8045 C CA . LEU D 2 267 ? -50.812 39.763 3.114 1.00 32.75 252 LEU D CA 1
ATOM 8046 C C . LEU D 2 267 ? -50.742 40.121 4.603 1.00 33.35 252 LEU D C 1
ATOM 8047 O O . LEU D 2 267 ? -50.961 39.218 5.436 1.00 33.06 252 LEU D O 1
ATOM 8052 N N . ILE D 2 268 ? -50.446 41.384 4.921 1.00 33.99 253 ILE D N 1
ATOM 8053 C CA . ILE D 2 268 ? -50.545 41.937 6.304 1.00 34.52 253 ILE D CA 1
ATOM 8054 C C . ILE D 2 268 ? -51.998 42.363 6.535 1.00 34.90 253 ILE D C 1
ATOM 8055 O O . ILE D 2 268 ? -52.417 43.381 5.949 1.00 35.54 253 ILE D O 1
ATOM 8060 N N . LEU D 2 269 ? -52.728 41.596 7.348 1.00 35.02 254 LEU D N 1
ATOM 8061 C CA . LEU D 2 269 ? -54.118 41.901 7.778 1.00 35.33 254 LEU D CA 1
ATOM 8062 C C . LEU D 2 269 ? -54.056 42.610 9.134 1.00 36.01 254 LEU D C 1
ATOM 8063 O O . LEU D 2 269 ? -53.181 42.247 9.944 1.00 35.96 254 LEU D O 1
ATOM 8068 N N . GLU D 2 270 ? -54.942 43.581 9.366 1.00 36.76 255 GLU D N 1
ATOM 8069 C CA . GLU D 2 270 ? -55.115 44.222 10.697 1.00 37.41 255 GLU D CA 1
ATOM 8070 C C . GLU D 2 270 ? -56.500 44.870 10.790 1.00 38.18 255 GLU D C 1
ATOM 8071 O O . GLU D 2 270 ? -57.197 44.952 9.759 1.00 37.04 255 GLU D O 1
ATOM 8077 N N . SER D 2 271 ? -56.872 45.291 12.003 1.00 39.50 256 SER D N 1
ATOM 8078 C CA . SER D 2 271 ? -58.170 45.930 12.344 1.00 41.07 256 SER D CA 1
ATOM 8079 C C . SER D 2 271 ? -58.298 47.270 11.611 1.00 42.28 256 SER D C 1
ATOM 8080 O O . SER D 2 271 ? -57.257 47.903 11.343 1.00 42.36 256 SER D O 1
ATOM 8083 N N . TYR D 2 272 ? -59.534 47.675 11.305 1.00 44.04 257 TYR D N 1
ATOM 8084 C CA . TYR D 2 272 ? -59.872 48.965 10.649 1.00 46.11 257 TYR D CA 1
ATOM 8085 C C . TYR D 2 272 ? -59.452 50.123 11.562 1.00 47.40 257 TYR D C 1
ATOM 8086 O O . TYR D 2 272 ? -58.859 51.097 11.058 1.00 46.95 257 TYR D O 1
ATOM 8095 N N . GLU D 2 273 ? -59.748 50.008 12.863 1.00 48.72 258 GLU D N 1
ATOM 8096 C CA . GLU D 2 273 ? -59.415 51.021 13.902 1.00 50.69 258 GLU D CA 1
ATOM 8097 C C . GLU D 2 273 ? -57.893 51.111 14.066 1.00 51.03 258 GLU D C 1
ATOM 8098 O O . GLU D 2 273 ? -57.380 52.244 14.145 1.00 51.37 258 GLU D O 1
ATOM 8104 N N . HIS D 2 274 ? -57.206 49.964 14.110 1.00 49.94 259 HIS D N 1
ATOM 8105 C CA . HIS D 2 274 ? -55.732 49.862 14.301 1.00 49.91 259 HIS D CA 1
ATOM 8106 C C . HIS D 2 274 ? -55.001 50.518 13.122 1.00 50.08 259 HIS D C 1
ATOM 8107 O O . HIS D 2 274 ? -53.957 51.154 13.363 1.00 50.30 259 HIS D O 1
ATOM 8114 N N . ALA D 2 275 ? -55.531 50.368 11.903 1.00 49.95 260 ALA D N 1
ATOM 8115 C CA . ALA D 2 275 ? -54.974 50.937 10.652 1.00 50.22 260 ALA D CA 1
ATOM 8116 C C . ALA D 2 275 ? -55.122 52.464 10.654 1.00 51.60 260 ALA D C 1
ATOM 8117 O O . ALA D 2 275 ? -54.166 53.146 10.237 1.00 52.64 260 ALA D O 1
ATOM 8119 N N . LYS D 2 276 ? -56.275 52.975 11.102 1.00 52.94 261 LYS D N 1
ATOM 8120 C CA . LYS D 2 276 ? -56.595 54.429 11.123 1.00 54.50 261 LYS D CA 1
ATOM 8121 C C . LYS D 2 276 ? -55.743 55.143 12.181 1.00 55.28 261 LYS D C 1
ATOM 8122 O O . LYS D 2 276 ? -55.364 56.305 11.932 1.00 56.15 261 LYS D O 1
ATOM 8128 N N . GLN D 2 277 ? -55.452 54.481 13.308 1.00 55.66 262 GLN D N 1
ATOM 8129 C CA . GLN D 2 277 ? -54.612 55.031 14.410 1.00 56.80 262 GLN D CA 1
ATOM 8130 C C . GLN D 2 277 ? -53.193 55.296 13.888 1.00 55.42 262 GLN D C 1
ATOM 8131 O O . GLN D 2 277 ? -52.658 56.385 14.176 1.00 55.72 262 GLN D O 1
ATOM 8137 N N . ARG D 2 278 ? -52.616 54.341 13.151 1.00 53.60 263 ARG D N 1
ATOM 8138 C CA . ARG D 2 278 ? -51.258 54.442 12.548 1.00 52.17 263 ARG D CA 1
ATOM 8139 C C . ARG D 2 278 ? -51.273 55.441 11.384 1.00 50.91 263 ARG D C 1
ATOM 8140 O O . ARG D 2 278 ? -50.227 56.073 11.143 1.00 50.56 263 ARG D O 1
ATOM 8148 N N . GLY D 2 279 ? -52.413 55.570 10.695 1.00 49.04 264 GLY D N 1
ATOM 8149 C CA . GLY D 2 279 ? -52.556 56.349 9.450 1.00 48.55 264 GLY D CA 1
ATOM 8150 C C . GLY D 2 279 ? -52.048 55.561 8.255 1.00 47.35 264 GLY D C 1
ATOM 8151 O O . GLY D 2 279 ? -51.540 56.184 7.304 1.00 47.58 264 GLY D O 1
ATOM 8152 N N . ALA D 2 280 ? -52.195 54.233 8.302 1.00 45.99 265 ALA D N 1
ATOM 8153 C CA . ALA D 2 280 ? -51.620 53.266 7.339 1.00 44.76 265 ALA D CA 1
ATOM 8154 C C . ALA D 2 280 ? -52.442 53.256 6.046 1.00 43.64 265 ALA D C 1
ATOM 8155 O O . ALA D 2 280 ? -53.664 53.496 6.117 1.00 43.35 265 ALA D O 1
ATOM 8157 N N . HIS D 2 281 ? -51.785 52.982 4.915 1.00 42.73 266 HIS D N 1
ATOM 8158 C CA . HIS D 2 281 ? -52.419 52.801 3.582 1.00 42.63 266 HIS D CA 1
ATOM 8159 C C . HIS D 2 281 ? -53.198 51.482 3.573 1.00 41.49 266 HIS D C 1
ATOM 8160 O O . HIS D 2 281 ? -52.620 50.455 3.981 1.00 41.08 266 HIS D O 1
ATOM 8167 N N . ILE D 2 282 ? -54.457 51.522 3.125 1.00 40.95 267 ILE D N 1
ATOM 8168 C CA . ILE D 2 282 ? -55.383 50.353 3.060 1.00 39.77 267 ILE D CA 1
ATOM 8169 C C . ILE D 2 282 ? -55.647 50.023 1.586 1.00 38.85 267 ILE D C 1
ATOM 8170 O O . ILE D 2 282 ? -56.201 50.889 0.877 1.00 39.39 267 ILE D O 1
ATOM 8175 N N . TYR D 2 283 ? -55.264 48.819 1.151 1.00 37.24 268 TYR D N 1
ATOM 8176 C CA . TYR D 2 283 ? -55.483 48.305 -0.227 1.00 36.60 268 TYR D CA 1
ATOM 8177 C C . TYR D 2 283 ? -56.973 48.009 -0.426 1.00 36.45 268 TYR D C 1
ATOM 8178 O O . TYR D 2 283 ? -57.593 48.612 -1.324 1.00 36.10 268 TYR D O 1
ATOM 8187 N N . ALA D 2 284 ? -57.521 47.108 0.396 1.00 36.60 269 ALA D N 1
ATOM 8188 C CA . ALA D 2 284 ? -58.920 46.627 0.316 1.00 37.08 269 ALA D CA 1
ATOM 8189 C C . ALA D 2 284 ? -59.343 45.991 1.646 1.00 37.21 269 ALA D C 1
ATOM 8190 O O . ALA D 2 284 ? -58.455 45.625 2.444 1.00 37.20 269 ALA D O 1
ATOM 8192 N N . GLU D 2 285 ? -60.657 45.867 1.861 1.00 37.47 270 GLU D N 1
ATOM 8193 C CA . GLU D 2 285 ? -61.269 45.218 3.052 1.00 37.42 270 GLU D CA 1
ATOM 8194 C C . GLU D 2 285 ? -61.478 43.728 2.758 1.00 36.82 270 GLU D C 1
ATOM 8195 O O . GLU D 2 285 ? -62.065 43.413 1.704 1.00 37.13 270 GLU D O 1
ATOM 8201 N N . LEU D 2 286 ? -61.012 42.856 3.658 1.00 35.93 271 LEU D N 1
ATOM 8202 C CA . LEU D 2 286 ? -61.266 41.391 3.628 1.00 34.84 271 LEU D CA 1
ATOM 8203 C C . LEU D 2 286 ? -62.553 41.121 4.420 1.00 34.33 271 LEU D C 1
ATOM 8204 O O . LEU D 2 286 ? -62.471 40.941 5.651 1.00 34.51 271 LEU D O 1
ATOM 8209 N N . ALA D 2 287 ? -63.697 41.117 3.728 1.00 33.89 272 ALA D N 1
ATOM 8210 C CA . ALA D 2 287 ? -65.055 41.208 4.315 1.00 33.77 272 ALA D CA 1
ATOM 8211 C C . ALA D 2 287 ? -65.523 39.842 4.831 1.00 33.35 272 ALA D C 1
ATOM 8212 O O . ALA D 2 287 ? -65.960 39.779 5.998 1.00 34.03 272 ALA D O 1
ATOM 8214 N N . GLY D 2 288 ? -65.451 38.799 3.996 1.00 32.37 273 GLY D N 1
ATOM 8215 C CA . GLY D 2 288 ? -66.049 37.479 4.280 1.00 31.92 273 GLY D CA 1
ATOM 8216 C C . GLY D 2 288 ? -65.142 36.321 3.904 1.00 31.20 273 GLY D C 1
ATOM 8217 O O . GLY D 2 288 ? -64.214 36.524 3.095 1.00 31.10 273 GLY D O 1
ATOM 8218 N N . TYR D 2 289 ? -65.415 35.145 4.477 1.00 30.46 274 TYR D N 1
ATOM 8219 C CA . TYR D 2 289 ? -64.718 33.861 4.206 1.00 30.14 274 TYR D CA 1
ATOM 8220 C C . TYR D 2 289 ? -65.666 32.690 4.492 1.00 29.84 274 TYR D C 1
ATOM 8221 O O . TYR D 2 289 ? -66.390 32.728 5.505 1.00 30.24 274 TYR D O 1
ATOM 8230 N N . ALA D 2 290 ? -65.647 31.676 3.622 1.00 29.44 275 ALA D N 1
ATOM 8231 C CA . ALA D 2 290 ? -66.389 30.403 3.777 1.00 29.54 275 ALA D CA 1
ATOM 8232 C C . ALA D 2 290 ? -65.613 29.275 3.090 1.00 29.53 275 ALA D C 1
ATOM 8233 O O . ALA D 2 290 ? -64.894 29.557 2.108 1.00 29.13 275 ALA D O 1
ATOM 8235 N N . SER D 2 291 ? -65.756 28.048 3.598 1.00 29.75 276 SER D N 1
ATOM 8236 C CA . SER D 2 291 ? -65.115 26.820 3.062 1.00 30.16 276 SER D CA 1
ATOM 8237 C C . SER D 2 291 ? -66.053 25.624 3.256 1.00 30.89 276 SER D C 1
ATOM 8238 O O . SER D 2 291 ? -66.714 25.560 4.312 1.00 31.26 276 SER D O 1
ATOM 8241 N N . VAL D 2 292 ? -66.108 24.727 2.267 1.00 31.47 277 VAL D N 1
ATOM 8242 C CA . VAL D 2 292 ? -66.978 23.512 2.264 1.00 32.16 277 VAL D CA 1
ATOM 8243 C C . VAL D 2 292 ? -66.192 22.332 1.683 1.00 32.33 277 VAL D C 1
ATOM 8244 O O . VAL D 2 292 ? -65.076 22.555 1.169 1.00 31.69 277 VAL D O 1
ATOM 8248 N N . ASN D 2 293 ? -66.769 21.129 1.774 1.00 33.12 278 ASN D N 1
ATOM 8249 C CA . ASN D 2 293 ? -66.304 19.894 1.086 1.00 33.47 278 ASN D CA 1
ATOM 8250 C C . ASN D 2 293 ? -67.369 19.494 0.058 1.00 34.30 278 ASN D C 1
ATOM 8251 O O . ASN D 2 293 ? -68.562 19.511 0.418 1.00 34.77 278 ASN D O 1
ATOM 8256 N N . ASN D 2 294 ? -66.955 19.157 -1.168 1.00 34.69 279 ASN D N 1
ATOM 8257 C CA . ASN D 2 294 ? -67.870 18.745 -2.269 1.00 35.43 279 ASN D CA 1
ATOM 8258 C C . ASN D 2 294 ? -68.358 17.309 -2.026 1.00 36.21 279 ASN D C 1
ATOM 8259 O O . ASN D 2 294 ? -69.450 16.974 -2.527 1.00 36.37 279 ASN D O 1
ATOM 8264 N N . ALA D 2 295 ? -67.576 16.503 -1.296 1.00 36.93 280 ALA D N 1
ATOM 8265 C CA . ALA D 2 295 ? -67.869 15.091 -0.948 1.00 38.02 280 ALA D CA 1
ATOM 8266 C C . ALA D 2 295 ? -68.124 14.280 -2.226 1.00 39.02 280 ALA D C 1
ATOM 8267 O O . ALA D 2 295 ? -69.050 13.443 -2.224 1.00 39.55 280 ALA D O 1
ATOM 8269 N N . TYR D 2 296 ? -67.319 14.518 -3.268 1.00 39.52 281 TYR D N 1
ATOM 8270 C CA . TYR D 2 296 ? -67.450 13.908 -4.618 1.00 40.51 281 TYR D CA 1
ATOM 8271 C C . TYR D 2 296 ? -66.242 13.002 -4.882 1.00 40.95 281 TYR D C 1
ATOM 8272 O O . TYR D 2 296 ? -66.425 11.775 -5.001 1.00 41.25 281 TYR D O 1
ATOM 8281 N N . HIS D 2 297 ? -65.049 13.599 -4.961 1.00 41.45 282 HIS D N 1
ATOM 8282 C CA . HIS D 2 297 ? -63.756 12.914 -5.234 1.00 42.51 282 HIS D CA 1
ATOM 8283 C C . HIS D 2 297 ? -62.609 13.791 -4.714 1.00 42.67 282 HIS D C 1
ATOM 8284 O O . HIS D 2 297 ? -62.845 14.997 -4.493 1.00 43.20 282 HIS D O 1
ATOM 8291 N N . MET D 2 298 ? -61.422 13.207 -4.526 1.00 42.60 283 MET D N 1
ATOM 8292 C CA . MET D 2 298 ? -60.247 13.872 -3.895 1.00 42.60 283 MET D CA 1
ATOM 8293 C C . MET D 2 298 ? -59.349 14.532 -4.950 1.00 41.95 283 MET D C 1
ATOM 8294 O O . MET D 2 298 ? -58.376 15.194 -4.545 1.00 41.49 283 MET D O 1
ATOM 8299 N N . THR D 2 299 ? -59.647 14.353 -6.240 1.00 41.89 284 THR D N 1
ATOM 8300 C CA . THR D 2 299 ? -58.887 14.940 -7.378 1.00 41.49 284 THR D CA 1
ATOM 8301 C C . THR D 2 299 ? -59.868 15.497 -8.416 1.00 40.80 284 THR D C 1
ATOM 8302 O O . THR D 2 299 ? -59.812 16.712 -8.686 1.00 40.46 284 THR D O 1
ATOM 8306 N N . ASP D 2 300 ? -60.725 14.633 -8.968 1.00 41.17 285 ASP D N 1
ATOM 8307 C CA . ASP D 2 300 ? -61.767 14.993 -9.967 1.00 41.07 285 ASP D CA 1
ATOM 8308 C C . ASP D 2 300 ? -62.758 15.970 -9.324 1.00 40.57 285 ASP D C 1
ATOM 8309 O O . ASP D 2 300 ? -63.111 15.763 -8.146 1.00 40.22 285 ASP D O 1
ATOM 8314 N N . LEU D 2 301 ? -63.171 16.998 -10.072 1.00 40.49 286 LEU D N 1
ATOM 8315 C CA . LEU D 2 301 ? -64.161 18.023 -9.643 1.00 40.92 286 LEU D CA 1
ATOM 8316 C C . LEU D 2 301 ? -65.422 17.875 -10.490 1.00 41.40 286 LEU D C 1
ATOM 8317 O O . LEU D 2 301 ? -65.333 17.724 -11.707 1.00 41.94 286 LEU D O 1
ATOM 8322 N N . PRO D 2 302 ? -66.631 17.914 -9.881 1.00 41.67 287 PRO D N 1
ATOM 8323 C CA . PRO D 2 302 ? -67.877 17.718 -10.623 1.00 41.96 287 PRO D CA 1
ATOM 8324 C C . PRO D 2 302 ? -68.253 18.953 -11.457 1.00 42.13 287 PRO D C 1
ATOM 8325 O O . PRO D 2 302 ? -68.010 20.058 -11.006 1.00 41.75 287 PRO D O 1
ATOM 8329 N N . ALA D 2 303 ? -68.842 18.729 -12.636 1.00 43.04 288 ALA D N 1
ATOM 8330 C CA . ALA D 2 303 ? -69.117 19.754 -13.672 1.00 43.96 288 ALA D CA 1
ATOM 8331 C C . ALA D 2 303 ? -70.114 20.802 -13.157 1.00 44.48 288 ALA D C 1
ATOM 8332 O O . ALA D 2 303 ? -69.911 21.996 -13.453 1.00 44.08 288 ALA D O 1
ATOM 8334 N N . ASP D 2 304 ? -71.149 20.371 -12.426 1.00 45.39 289 ASP D N 1
ATOM 8335 C CA . ASP D 2 304 ? -72.267 21.235 -11.951 1.00 46.03 289 ASP D CA 1
ATOM 8336 C C . ASP D 2 304 ? -71.720 22.349 -11.046 1.00 46.27 289 ASP D C 1
ATOM 8337 O O . ASP D 2 304 ? -72.183 23.498 -11.188 1.00 46.04 289 ASP D O 1
ATOM 8342 N N . GLY D 2 305 ? -70.774 22.019 -10.158 1.00 46.61 290 GLY D N 1
ATOM 8343 C CA . GLY D 2 305 ? -70.128 22.970 -9.230 1.00 45.88 290 GLY D CA 1
ATOM 8344 C C . GLY D 2 305 ? -71.099 23.499 -8.186 1.00 45.67 290 GLY D C 1
ATOM 8345 O O . GLY D 2 305 ? -71.064 24.716 -7.917 1.00 44.72 290 GLY D O 1
ATOM 8346 N N . MET D 2 306 ? -71.924 22.616 -7.612 1.00 46.05 291 MET D N 1
ATOM 8347 C CA . MET D 2 306 ? -72.978 22.955 -6.615 1.00 46.14 291 MET D CA 1
ATOM 8348 C C . MET D 2 306 ? -72.331 23.365 -5.286 1.00 44.56 291 MET D C 1
ATOM 8349 O O . MET D 2 306 ? -72.832 24.322 -4.662 1.00 45.34 291 MET D O 1
ATOM 8354 N N . ALA D 2 307 ? -71.268 22.664 -4.873 1.00 42.06 292 ALA D N 1
ATOM 8355 C CA . ALA D 2 307 ? -70.531 22.899 -3.608 1.00 40.81 292 ALA D CA 1
ATOM 8356 C C . ALA D 2 307 ? -69.882 24.289 -3.633 1.00 39.87 292 ALA D C 1
ATOM 8357 O O . ALA D 2 307 ? -70.100 25.058 -2.676 1.00 39.73 292 ALA D O 1
ATOM 8359 N N . MET D 2 308 ? -69.121 24.593 -4.690 1.00 38.87 293 MET D N 1
ATOM 8360 C CA . MET D 2 308 ? -68.420 25.893 -4.883 1.00 38.06 293 MET D CA 1
ATOM 8361 C C . MET D 2 308 ? -69.449 27.031 -4.909 1.00 37.87 293 MET D C 1
ATOM 8362 O O . MET D 2 308 ? -69.149 28.101 -4.348 1.00 36.72 293 MET D O 1
ATOM 8367 N N . ALA D 2 309 ? -70.610 26.805 -5.535 1.00 38.24 294 ALA D N 1
ATOM 8368 C CA . ALA D 2 309 ? -71.731 27.771 -5.627 1.00 38.44 294 ALA D CA 1
ATOM 8369 C C . ALA D 2 309 ? -72.289 28.052 -4.227 1.00 38.10 294 ALA D C 1
ATOM 8370 O O . ALA D 2 309 ? -72.559 29.233 -3.929 1.00 38.47 294 ALA D O 1
ATOM 8372 N N . ARG D 2 310 ? -72.449 27.008 -3.405 1.00 38.08 295 ARG D N 1
ATOM 8373 C CA . ARG D 2 310 ? -72.939 27.112 -2.003 1.00 37.94 295 ARG D CA 1
ATOM 8374 C C . ARG D 2 310 ? -71.884 27.825 -1.147 1.00 36.77 295 ARG D C 1
ATOM 8375 O O . ARG D 2 310 ? -72.280 28.566 -0.229 1.00 36.67 295 ARG D O 1
ATOM 8383 N N . CYS D 2 311 ? -70.598 27.604 -1.443 1.00 35.84 296 CYS D N 1
ATOM 8384 C CA . CYS D 2 311 ? -69.437 28.218 -0.741 1.00 35.34 296 CYS D CA 1
ATOM 8385 C C . CYS D 2 311 ? -69.413 29.730 -0.998 1.00 35.27 296 CYS D C 1
ATOM 8386 O O . CYS D 2 311 ? -69.178 30.485 -0.036 1.00 34.29 296 CYS D O 1
ATOM 8389 N N . ILE D 2 312 ? -69.642 30.146 -2.250 1.00 35.95 297 ILE D N 1
ATOM 8390 C CA . ILE D 2 312 ? -69.740 31.579 -2.666 1.00 36.74 297 ILE D CA 1
ATOM 8391 C C . ILE D 2 312 ? -70.926 32.220 -1.934 1.00 37.71 297 ILE D C 1
ATOM 8392 O O . ILE D 2 312 ? -70.774 33.361 -1.454 1.00 37.74 297 ILE D O 1
ATOM 8397 N N . ASP D 2 313 ? -72.054 31.505 -1.857 1.00 39.06 298 ASP D N 1
ATOM 8398 C CA . ASP D 2 313 ? -73.318 31.964 -1.221 1.00 40.51 298 ASP D CA 1
ATOM 8399 C C . ASP D 2 313 ? -73.077 32.214 0.274 1.00 40.94 298 ASP D C 1
ATOM 8400 O O . ASP D 2 313 ? -73.547 33.252 0.779 1.00 41.51 298 ASP D O 1
ATOM 8405 N N . MET D 2 314 ? -72.372 31.296 0.946 1.00 41.55 299 MET D N 1
ATOM 8406 C CA . MET D 2 314 ? -72.049 31.371 2.399 1.00 41.76 299 MET D CA 1
ATOM 8407 C C . MET D 2 314 ? -71.060 32.516 2.655 1.00 40.50 299 MET D C 1
ATOM 8408 O O . MET D 2 314 ? -71.242 33.234 3.659 1.00 40.51 299 MET D O 1
ATOM 8413 N N . ALA D 2 315 ? -70.055 32.672 1.786 1.00 38.97 300 ALA D N 1
ATOM 8414 C CA . ALA D 2 315 ? -68.991 33.700 1.882 1.00 38.65 300 ALA D CA 1
ATOM 8415 C C . ALA D 2 315 ? -69.607 35.104 1.819 1.00 38.89 300 ALA D C 1
ATOM 8416 O O . ALA D 2 315 ? -69.141 35.986 2.568 1.00 38.26 300 ALA D O 1
ATOM 8418 N N . LEU D 2 316 ? -70.611 35.299 0.957 1.00 39.36 301 LEU D N 1
ATOM 8419 C CA . LEU D 2 316 ? -71.348 36.584 0.801 1.00 39.63 301 LEU D CA 1
ATOM 8420 C C . LEU D 2 316 ? -72.197 36.847 2.051 1.00 40.65 301 LEU D C 1
ATOM 8421 O O . LEU D 2 316 ? -72.245 38.013 2.492 1.00 41.00 301 LEU D O 1
ATOM 8426 N N . LYS D 2 317 ? -72.836 35.806 2.594 1.00 41.49 302 LYS D N 1
ATOM 8427 C CA . LYS D 2 317 ? -73.660 35.876 3.833 1.00 42.79 302 LYS D CA 1
ATOM 8428 C C . LYS D 2 317 ? -72.747 36.120 5.042 1.00 42.49 302 LYS D C 1
ATOM 8429 O O . LYS D 2 317 ? -73.209 36.769 6.003 1.00 42.90 302 LYS D O 1
ATOM 8435 N N . ASP D 2 318 ? -71.504 35.628 4.987 1.00 42.03 303 ASP D N 1
ATOM 8436 C CA . ASP D 2 318 ? -70.464 35.831 6.033 1.00 41.59 303 ASP D CA 1
ATOM 8437 C C . ASP D 2 318 ? -70.016 37.299 6.035 1.00 41.10 303 ASP D C 1
ATOM 8438 O O . ASP D 2 318 ? -69.775 37.839 7.131 1.00 40.62 303 ASP D O 1
ATOM 8443 N N . ALA D 2 319 ? -69.897 37.906 4.849 1.00 41.09 304 ALA D N 1
ATOM 8444 C CA . ALA D 2 319 ? -69.546 39.333 4.648 1.00 41.39 304 ALA D CA 1
ATOM 8445 C C . ALA D 2 319 ? -70.770 40.222 4.906 1.00 42.13 304 ALA D C 1
ATOM 8446 O O . ALA D 2 319 ? -70.575 41.428 5.163 1.00 41.62 304 ALA D O 1
ATOM 8448 N N . GLN D 2 320 ? -71.978 39.647 4.833 1.00 42.77 305 GLN D N 1
ATOM 8449 C CA . GLN D 2 320 ? -73.283 40.355 4.950 1.00 43.81 305 GLN D CA 1
ATOM 8450 C C . GLN D 2 320 ? -73.385 41.391 3.823 1.00 44.16 305 GLN D C 1
ATOM 8451 O O . GLN D 2 320 ? -73.790 42.539 4.100 1.00 43.93 305 GLN D O 1
ATOM 8457 N N . ILE D 2 321 ? -73.017 40.986 2.602 1.00 44.41 306 ILE D N 1
ATOM 8458 C CA . ILE D 2 321 ? -73.096 41.805 1.354 1.00 45.25 306 ILE D CA 1
ATOM 8459 C C . ILE D 2 321 ? -73.888 41.005 0.312 1.00 45.46 306 ILE D C 1
ATOM 8460 O O . ILE D 2 321 ? -73.676 39.778 0.222 1.00 45.36 306 ILE D O 1
ATOM 8465 N N . SER D 2 322 ? -74.758 41.683 -0.444 1.00 45.66 307 SER D N 1
ATOM 8466 C CA . SER D 2 322 ? -75.640 41.088 -1.482 1.00 45.13 307 SER D CA 1
ATOM 8467 C C . SER D 2 322 ? -74.810 40.679 -2.699 1.00 44.24 307 SER D C 1
ATOM 8468 O O . SER D 2 322 ? -73.848 41.362 -3.047 1.00 43.92 307 SER D O 1
ATOM 8471 N N . PRO D 2 323 ? -75.149 39.558 -3.381 1.00 43.09 308 PRO D N 1
ATOM 8472 C CA . PRO D 2 323 ? -74.473 39.172 -4.623 1.00 42.05 308 PRO D CA 1
ATOM 8473 C C . PRO D 2 323 ? -74.681 40.132 -5.809 1.00 41.43 308 PRO D C 1
ATOM 8474 O O . PRO D 2 323 ? -74.082 39.899 -6.841 1.00 40.78 308 PRO D O 1
ATOM 8478 N N . SER D 2 324 ? -75.520 41.162 -5.651 1.00 41.04 309 SER D N 1
ATOM 8479 C CA . SER D 2 324 ? -75.773 42.222 -6.664 1.00 40.67 309 SER D CA 1
ATOM 8480 C C . SER D 2 324 ? -74.527 43.101 -6.843 1.00 39.63 309 SER D C 1
ATOM 8481 O O . SER D 2 324 ? -74.310 43.590 -7.968 1.00 39.15 309 SER D O 1
ATOM 8484 N N . THR D 2 325 ? -73.742 43.290 -5.776 1.00 38.75 310 THR D N 1
ATOM 8485 C CA . THR D 2 325 ? -72.610 44.255 -5.710 1.00 38.50 310 THR D CA 1
ATOM 8486 C C . THR D 2 325 ? -71.371 43.705 -6.430 1.00 37.82 310 THR D C 1
ATOM 8487 O O . THR D 2 325 ? -70.636 44.527 -7.012 1.00 38.24 310 THR D O 1
ATOM 8491 N N . VAL D 2 326 ? -71.132 42.388 -6.382 1.00 36.58 311 VAL D N 1
ATOM 8492 C CA . VAL D 2 326 ? -69.908 41.751 -6.964 1.00 36.11 311 VAL D CA 1
ATOM 8493 C C . VAL D 2 326 ? -69.882 42.011 -8.477 1.00 35.62 311 VAL D C 1
ATOM 8494 O O . VAL D 2 326 ? -70.864 41.655 -9.159 1.00 35.46 311 VAL D O 1
ATOM 8498 N N . ASN D 2 327 ? -68.798 42.627 -8.963 1.00 35.41 312 ASN D N 1
ATOM 8499 C CA . ASN D 2 327 ? -68.587 42.976 -10.395 1.00 35.31 312 ASN D CA 1
ATOM 8500 C C . ASN D 2 327 ? -67.207 42.488 -10.861 1.00 34.75 312 ASN D C 1
ATOM 8501 O O . ASN D 2 327 ? -66.740 42.972 -11.908 1.00 35.43 312 ASN D O 1
ATOM 8506 N N . TYR D 2 328 ? -66.587 41.555 -10.130 1.00 33.53 313 TYR D N 1
ATOM 8507 C CA . TYR D 2 328 ? -65.278 40.941 -10.480 1.00 32.88 313 TYR D CA 1
ATOM 8508 C C . TYR D 2 328 ? -65.072 39.657 -9.668 1.00 32.01 313 TYR D C 1
ATOM 8509 O O . TYR D 2 328 ? -65.454 39.626 -8.485 1.00 32.20 313 TYR D O 1
ATOM 8518 N N . ILE D 2 329 ? -64.492 38.629 -10.296 1.00 31.34 314 ILE D N 1
ATOM 8519 C CA . ILE D 2 329 ? -64.183 37.311 -9.664 1.00 31.03 314 ILE D CA 1
ATOM 8520 C C . ILE D 2 329 ? -62.759 36.898 -10.059 1.00 30.91 314 ILE D C 1
ATOM 8521 O O . ILE D 2 329 ? -62.492 36.790 -11.269 1.00 30.25 314 ILE D O 1
ATOM 8526 N N . SER D 2 330 ? -61.888 36.683 -9.069 1.00 31.04 315 SER D N 1
ATOM 8527 C CA . SER D 2 330 ? -60.522 36.121 -9.238 1.00 31.33 315 SER D CA 1
ATOM 8528 C C . SER D 2 330 ? -60.591 34.598 -9.083 1.00 31.98 315 SER D C 1
ATOM 8529 O O . SER D 2 330 ? -60.388 34.102 -7.958 1.00 32.59 315 SER D O 1
ATOM 8532 N N . ALA D 2 331 ? -60.887 33.890 -10.178 1.00 32.49 316 ALA D N 1
ATOM 8533 C CA . ALA D 2 331 ? -61.110 32.425 -10.209 1.00 33.15 316 ALA D CA 1
ATOM 8534 C C . ALA D 2 331 ? -59.791 31.687 -9.959 1.00 33.67 316 ALA D C 1
ATOM 8535 O O . ALA D 2 331 ? -58.719 32.280 -10.195 1.00 34.53 316 ALA D O 1
ATOM 8537 N N . HIS D 2 332 ? -59.890 30.420 -9.548 1.00 33.98 317 HIS D N 1
ATOM 8538 C CA . HIS D 2 332 ? -58.725 29.523 -9.329 1.00 34.48 317 HIS D CA 1
ATOM 8539 C C . HIS D 2 332 ? -58.107 29.278 -10.707 1.00 34.75 317 HIS D C 1
ATOM 8540 O O . HIS D 2 332 ? -56.927 29.576 -10.874 1.00 35.85 317 HIS D O 1
ATOM 8547 N N . GLY D 2 333 ? -58.911 28.772 -11.645 1.00 34.68 318 GLY D N 1
ATOM 8548 C CA . GLY D 2 333 ? -58.536 28.609 -13.065 1.00 34.24 318 GLY D CA 1
ATOM 8549 C C . GLY D 2 333 ? -57.216 27.879 -13.228 1.00 34.19 318 GLY D C 1
ATOM 8550 O O . GLY D 2 333 ? -56.240 28.514 -13.668 1.00 34.05 318 GLY D O 1
ATOM 8551 N N . SER D 2 334 ? -57.192 26.585 -12.896 1.00 34.26 319 SER D N 1
ATOM 8552 C CA . SER D 2 334 ? -55.984 25.717 -12.908 1.00 34.39 319 SER D CA 1
ATOM 8553 C C . SER D 2 334 ? -55.552 25.402 -14.347 1.00 34.80 319 SER D C 1
ATOM 8554 O O . SER D 2 334 ? -54.369 25.069 -14.535 1.00 35.16 319 SER D O 1
ATOM 8557 N N . SER D 2 335 ? -56.470 25.512 -15.316 1.00 34.93 320 SER D N 1
ATOM 8558 C CA . SER D 2 335 ? -56.274 25.162 -16.749 1.00 35.34 320 SER D CA 1
ATOM 8559 C C . SER D 2 335 ? -56.389 23.642 -16.936 1.00 35.80 320 SER D C 1
ATOM 8560 O O . SER D 2 335 ? -55.843 23.127 -17.930 1.00 35.60 320 SER D O 1
ATOM 8563 N N . THR D 2 336 ? -57.070 22.957 -16.011 1.00 36.50 321 THR D N 1
ATOM 8564 C CA . THR D 2 336 ? -57.508 21.542 -16.151 1.00 37.24 321 THR D CA 1
ATOM 8565 C C . THR D 2 336 ? -58.892 21.532 -16.809 1.00 37.80 321 THR D C 1
ATOM 8566 O O . THR D 2 336 ? -59.578 22.574 -16.753 1.00 37.69 321 THR D O 1
ATOM 8570 N N . ALA D 2 337 ? -59.277 20.402 -17.406 1.00 38.33 322 ALA D N 1
ATOM 8571 C CA . ALA D 2 337 ? -60.560 20.210 -18.123 1.00 38.81 322 ALA D CA 1
ATOM 8572 C C . ALA D 2 337 ? -61.737 20.370 -17.152 1.00 39.03 322 ALA D C 1
ATOM 8573 O O . ALA D 2 337 ? -62.740 20.998 -17.544 1.00 38.58 322 ALA D O 1
ATOM 8575 N N . GLN D 2 338 ? -61.605 19.842 -15.929 1.00 39.75 323 GLN D N 1
ATOM 8576 C CA . GLN D 2 338 ? -62.724 19.654 -14.963 1.00 40.49 323 GLN D CA 1
ATOM 8577 C C . GLN D 2 338 ? -62.922 20.906 -14.097 1.00 40.31 323 GLN D C 1
ATOM 8578 O O . GLN D 2 338 ? -64.092 21.242 -13.829 1.00 41.19 323 GLN D O 1
ATOM 8584 N N . ASN D 2 339 ? -61.838 21.561 -13.667 1.00 40.02 324 ASN D N 1
ATOM 8585 C CA . ASN D 2 339 ? -61.881 22.710 -12.720 1.00 39.47 324 ASN D CA 1
ATOM 8586 C C . ASN D 2 339 ? -62.573 23.914 -13.371 1.00 39.41 324 ASN D C 1
ATOM 8587 O O . ASN D 2 339 ? -63.392 24.560 -12.688 1.00 39.99 324 ASN D O 1
ATOM 8592 N N . ASP D 2 340 ? -62.243 24.212 -14.631 1.00 39.16 325 ASP D N 1
ATOM 8593 C CA . ASP D 2 340 ? -62.665 25.455 -15.335 1.00 39.36 325 ASP D CA 1
ATOM 8594 C C . ASP D 2 340 ? -64.186 25.443 -15.555 1.00 39.21 325 ASP D C 1
ATOM 8595 O O . ASP D 2 340 ? -64.804 26.512 -15.379 1.00 39.01 325 ASP D O 1
ATOM 8600 N N . ILE D 2 341 ? -64.765 24.292 -15.918 1.00 40.02 326 ILE D N 1
ATOM 8601 C CA . ILE D 2 341 ? -66.243 24.120 -16.086 1.00 40.46 326 ILE D CA 1
ATOM 8602 C C . ILE D 2 341 ? -66.911 24.121 -14.703 1.00 39.53 326 ILE D C 1
ATOM 8603 O O . ILE D 2 341 ? -68.050 24.619 -14.607 1.00 39.95 326 ILE D O 1
ATOM 8608 N N . ASN D 2 342 ? -66.229 23.589 -13.681 1.00 38.50 327 ASN D N 1
ATOM 8609 C CA . ASN D 2 342 ? -66.720 23.523 -12.276 1.00 38.11 327 ASN D CA 1
ATOM 8610 C C . ASN D 2 342 ? -66.948 24.948 -11.754 1.00 38.15 327 ASN D C 1
ATOM 8611 O O . ASN D 2 342 ? -68.026 25.198 -11.181 1.00 38.49 327 ASN D O 1
ATOM 8616 N N . GLU D 2 343 ? -65.973 25.841 -11.956 1.00 37.80 328 GLU D N 1
ATOM 8617 C CA . GLU D 2 343 ? -66.006 27.254 -11.486 1.00 38.02 328 GLU D CA 1
ATOM 8618 C C . GLU D 2 343 ? -67.013 28.063 -12.312 1.00 38.37 328 GLU D C 1
ATOM 8619 O O . GLU D 2 343 ? -67.750 28.868 -11.709 1.00 39.24 328 GLU D O 1
ATOM 8625 N N . SER D 2 344 ? -67.023 27.873 -13.636 1.00 38.37 329 SER D N 1
ATOM 8626 C CA . SER D 2 344 ? -67.917 28.580 -14.591 1.00 38.41 329 SER D CA 1
ATOM 8627 C C . SER D 2 344 ? -69.383 28.311 -14.228 1.00 38.10 329 SER D C 1
ATOM 8628 O O . SER D 2 344 ? -70.143 29.290 -14.084 1.00 38.48 329 SER D O 1
ATOM 8631 N N . ASN D 2 345 ? -69.749 27.035 -14.073 1.00 38.13 330 ASN D N 1
ATOM 8632 C CA . ASN D 2 345 ? -71.134 26.582 -13.768 1.00 38.40 330 ASN D CA 1
ATOM 8633 C C . ASN D 2 345 ? -71.522 27.019 -12.349 1.00 38.45 330 ASN D C 1
ATOM 8634 O O . ASN D 2 345 ? -72.712 27.323 -12.139 1.00 38.83 330 ASN D O 1
ATOM 8639 N N . ALA D 2 346 ? -70.562 27.044 -11.417 1.00 38.35 331 ALA D N 1
ATOM 8640 C CA . ALA D 2 346 ? -70.755 27.498 -10.018 1.00 38.51 331 ALA D CA 1
ATOM 8641 C C . ALA D 2 346 ? -71.146 28.981 -10.010 1.00 38.49 331 ALA D C 1
ATOM 8642 O O . ALA D 2 346 ? -72.136 29.329 -9.336 1.00 39.64 331 ALA D O 1
ATOM 8644 N N . ILE D 2 347 ? -70.397 29.810 -10.744 1.00 38.26 332 ILE D N 1
ATOM 8645 C CA . ILE D 2 347 ? -70.615 31.283 -10.871 1.00 38.17 332 ILE D CA 1
ATOM 8646 C C . ILE D 2 347 ? -71.946 31.531 -11.594 1.00 38.48 332 ILE D C 1
ATOM 8647 O O . ILE D 2 347 ? -72.633 32.506 -11.235 1.00 37.99 332 ILE D O 1
ATOM 8652 N N . LYS D 2 348 ? -72.292 30.679 -12.566 1.00 39.31 333 LYS D N 1
ATOM 8653 C CA . LYS D 2 348 ? -73.591 30.714 -13.294 1.00 39.87 333 LYS D CA 1
ATOM 8654 C C . LYS D 2 348 ? -74.741 30.412 -12.324 1.00 39.95 333 LYS D C 1
ATOM 8655 O O . LYS D 2 348 ? -75.784 31.079 -12.436 1.00 39.66 333 LYS D O 1
ATOM 8661 N N . PHE D 2 349 ? -74.558 29.443 -11.420 1.00 40.36 334 PHE D N 1
ATOM 8662 C CA . PHE D 2 349 ? -75.614 28.927 -10.507 1.00 41.20 334 PHE D CA 1
ATOM 8663 C C . PHE D 2 349 ? -75.983 29.989 -9.463 1.00 41.24 334 PHE D C 1
ATOM 8664 O O . PHE D 2 349 ? -77.190 30.246 -9.285 1.00 41.67 334 PHE D O 1
ATOM 8672 N N . VAL D 2 350 ? -74.984 30.578 -8.798 1.00 41.05 335 VAL D N 1
ATOM 8673 C CA . VAL D 2 350 ? -75.175 31.479 -7.619 1.00 41.32 335 VAL D CA 1
ATOM 8674 C C . VAL D 2 350 ? -75.666 32.860 -8.084 1.00 42.01 335 VAL D C 1
ATOM 8675 O O . VAL D 2 350 ? -76.533 33.427 -7.389 1.00 42.47 335 VAL D O 1
ATOM 8679 N N . LEU D 2 351 ? -75.146 33.380 -9.202 1.00 41.96 336 LEU D N 1
ATOM 8680 C CA . LEU D 2 351 ? -75.467 34.743 -9.717 1.00 42.03 336 LEU D CA 1
ATOM 8681 C C . LEU D 2 351 ? -76.569 34.678 -10.784 1.00 42.38 336 LEU D C 1
ATOM 8682 O O . LEU D 2 351 ? -77.252 35.705 -10.973 1.00 42.97 336 LEU D O 1
ATOM 8687 N N . GLY D 2 352 ? -76.726 33.537 -11.464 1.00 41.98 337 GLY D N 1
ATOM 8688 C CA . GLY D 2 352 ? -77.786 33.317 -12.468 1.00 41.85 337 GLY D CA 1
ATOM 8689 C C . GLY D 2 352 ? -77.452 33.978 -13.795 1.00 41.54 337 GLY D C 1
ATOM 8690 O O . GLY D 2 352 ? -76.353 33.720 -14.325 1.00 42.07 337 GLY D O 1
ATOM 8691 N N . GLU D 2 353 ? -78.365 34.811 -14.305 1.00 41.27 338 GLU D N 1
ATOM 8692 C CA . GLU D 2 353 ? -78.254 35.491 -15.624 1.00 40.84 338 GLU D CA 1
ATOM 8693 C C . GLU D 2 353 ? -77.343 36.722 -15.506 1.00 39.91 338 GLU D C 1
ATOM 8694 O O . GLU D 2 353 ? -76.882 37.213 -16.555 1.00 39.10 338 GLU D O 1
ATOM 8700 N N . SER D 2 354 ? -77.086 37.192 -14.279 1.00 39.12 339 SER D N 1
ATOM 8701 C CA . SER D 2 354 ? -76.251 38.384 -13.968 1.00 38.79 339 SER D CA 1
ATOM 8702 C C . SER D 2 354 ? -74.755 38.063 -14.096 1.00 38.37 339 SER D C 1
ATOM 8703 O O . SER D 2 354 ? -73.949 39.013 -14.041 1.00 38.45 339 SER D O 1
ATOM 8706 N N . ALA D 2 355 ? -74.399 36.784 -14.257 1.00 37.94 340 ALA D N 1
ATOM 8707 C CA . ALA D 2 355 ? -73.008 36.272 -14.219 1.00 37.59 340 ALA D CA 1
ATOM 8708 C C . ALA D 2 355 ? -72.225 36.672 -15.478 1.00 37.54 340 ALA D C 1
ATOM 8709 O O . ALA D 2 355 ? -70.980 36.683 -15.403 1.00 37.19 340 ALA D O 1
ATOM 8711 N N . PHE D 2 356 ? -72.909 36.982 -16.585 1.00 37.88 341 PHE D N 1
ATOM 8712 C CA . PHE D 2 356 ? -72.302 37.144 -17.935 1.00 38.44 341 PHE D CA 1
ATOM 8713 C C . PHE D 2 356 ? -71.516 38.461 -18.039 1.00 38.81 341 PHE D C 1
ATOM 8714 O O . PHE D 2 356 ? -70.486 38.474 -18.743 1.00 39.50 341 PHE D O 1
ATOM 8722 N N . GLY D 2 357 ? -71.957 39.520 -17.353 1.00 38.83 342 GLY D N 1
ATOM 8723 C CA . GLY D 2 357 ? -71.331 40.857 -17.412 1.00 38.64 342 GLY D CA 1
ATOM 8724 C C . GLY D 2 357 ? -70.000 40.920 -16.677 1.00 37.93 342 GLY D C 1
ATOM 8725 O O . GLY D 2 357 ? -69.137 41.718 -17.094 1.00 37.89 342 GLY D O 1
ATOM 8726 N N . ILE D 2 358 ? -69.841 40.110 -15.625 1.00 36.71 343 ILE D N 1
ATOM 8727 C CA . ILE D 2 358 ? -68.731 40.198 -14.626 1.00 35.79 343 ILE D CA 1
ATOM 8728 C C . ILE D 2 358 ? -67.425 39.711 -15.252 1.00 34.81 343 ILE D C 1
ATOM 8729 O O . ILE D 2 358 ? -67.349 38.572 -15.708 1.00 34.68 343 ILE D O 1
ATOM 8734 N N . PRO D 2 359 ? -66.358 40.545 -15.302 1.00 33.95 344 PRO D N 1
ATOM 8735 C CA . PRO D 2 359 ? -65.020 40.066 -15.659 1.00 33.45 344 PRO D CA 1
ATOM 8736 C C . PRO D 2 359 ? -64.466 39.031 -14.667 1.00 32.65 344 PRO D C 1
ATOM 8737 O O . PRO D 2 359 ? -64.494 39.291 -13.480 1.00 32.84 344 PRO D O 1
ATOM 8741 N N . ILE D 2 360 ? -63.985 37.893 -15.182 1.00 32.00 345 ILE D N 1
ATOM 8742 C CA . ILE D 2 360 ? -63.334 36.791 -14.408 1.00 31.52 345 ILE D CA 1
ATOM 8743 C C . ILE D 2 360 ? -61.939 36.561 -14.998 1.00 31.04 345 ILE D C 1
ATOM 8744 O O . ILE D 2 360 ? -61.827 36.595 -16.232 1.00 32.16 345 ILE D O 1
ATOM 8749 N N . ASN D 2 361 ? -60.918 36.333 -14.164 1.00 29.88 346 ASN D N 1
ATOM 8750 C CA . ASN D 2 361 ? -59.535 36.050 -14.638 1.00 29.44 346 ASN D CA 1
ATOM 8751 C C . ASN D 2 361 ? -58.890 34.939 -13.802 1.00 29.13 346 ASN D C 1
ATOM 8752 O O . ASN D 2 361 ? -59.379 34.652 -12.691 1.00 28.85 346 ASN D O 1
ATOM 8757 N N . SER D 2 362 ? -57.832 34.339 -14.354 1.00 29.13 347 SER D N 1
ATOM 8758 C CA . SER D 2 362 ? -56.932 33.361 -13.692 1.00 29.10 347 SER D CA 1
ATOM 8759 C C . SER D 2 362 ? -55.486 33.830 -13.868 1.00 29.56 347 SER D C 1
ATOM 8760 O O . SER D 2 362 ? -55.071 34.027 -15.027 1.00 29.98 347 SER D O 1
ATOM 8763 N N . LEU D 2 363 ? -54.757 34.011 -12.763 1.00 30.03 348 LEU D N 1
ATOM 8764 C CA . LEU D 2 363 ? -53.336 34.454 -12.768 1.00 30.45 348 LEU D CA 1
ATOM 8765 C C . LEU D 2 363 ? -52.434 33.283 -13.181 1.00 30.79 348 LEU D C 1
ATOM 8766 O O . LEU D 2 363 ? -51.292 33.547 -13.607 1.00 31.42 348 LEU D O 1
ATOM 8771 N N . LYS D 2 364 ? -52.934 32.045 -13.072 1.00 30.69 349 LYS D N 1
ATOM 8772 C CA . LYS D 2 364 ? -52.188 30.794 -13.385 1.00 30.93 349 LYS D CA 1
ATOM 8773 C C . LYS D 2 364 ? -51.845 30.734 -14.881 1.00 31.54 349 LYS D C 1
ATOM 8774 O O . LYS D 2 364 ? -50.954 29.941 -15.242 1.00 32.31 349 LYS D O 1
ATOM 8780 N N . SER D 2 365 ? -52.523 31.532 -15.715 1.00 31.94 350 SER D N 1
ATOM 8781 C CA . SER D 2 365 ? -52.198 31.744 -17.151 1.00 32.19 350 SER D CA 1
ATOM 8782 C C . SER D 2 365 ? -50.771 32.291 -17.299 1.00 32.40 350 SER D C 1
ATOM 8783 O O . SER D 2 365 ? -50.126 31.976 -18.319 1.00 32.46 350 SER D O 1
ATOM 8786 N N . MET D 2 366 ? -50.308 33.081 -16.321 1.00 32.32 351 MET D N 1
ATOM 8787 C CA . MET D 2 366 ? -48.976 33.746 -16.318 1.00 32.79 351 MET D CA 1
ATOM 8788 C C . MET D 2 366 ? -48.061 33.100 -15.268 1.00 32.52 351 MET D C 1
ATOM 8789 O O . MET D 2 366 ? -46.954 32.669 -15.643 1.00 32.91 351 MET D O 1
ATOM 8794 N N . THR D 2 367 ? -48.506 33.040 -14.008 1.00 32.39 352 THR D N 1
ATOM 8795 C CA . THR D 2 367 ? -47.700 32.605 -12.833 1.00 32.26 352 THR D CA 1
ATOM 8796 C C . THR D 2 367 ? -47.579 31.077 -12.777 1.00 31.96 352 THR D C 1
ATOM 8797 O O . THR D 2 367 ? -46.589 30.592 -12.197 1.00 32.05 352 THR D O 1
ATOM 8801 N N . GLY D 2 368 ? -48.553 30.350 -13.333 1.00 31.82 353 GLY D N 1
ATOM 8802 C CA . GLY D 2 368 ? -48.676 28.888 -13.173 1.00 31.77 353 GLY D CA 1
ATOM 8803 C C . GLY D 2 368 ? -49.300 28.540 -11.832 1.00 31.66 353 GLY D C 1
ATOM 8804 O O . GLY D 2 368 ? -49.655 29.477 -11.086 1.00 31.92 353 GLY D O 1
ATOM 8805 N N . HIS D 2 369 ? -49.406 27.244 -11.548 1.00 31.55 354 HIS D N 1
ATOM 8806 C CA . HIS D 2 369 ? -50.059 26.742 -10.314 1.00 31.33 354 HIS D CA 1
ATOM 8807 C C . HIS D 2 369 ? -49.024 26.476 -9.222 1.00 31.17 354 HIS D C 1
ATOM 8808 O O . HIS D 2 369 ? -48.400 25.417 -9.246 1.00 31.44 354 HIS D O 1
ATOM 8815 N N . ALA D 2 370 ? -48.942 27.386 -8.251 1.00 30.91 355 ALA D N 1
ATOM 8816 C CA . ALA D 2 370 ? -48.039 27.311 -7.076 1.00 30.64 355 ALA D CA 1
ATOM 8817 C C . ALA D 2 370 ? -48.759 26.645 -5.894 1.00 30.51 355 ALA D C 1
ATOM 8818 O O . ALA D 2 370 ? -48.444 26.990 -4.736 1.00 30.92 355 ALA D O 1
ATOM 8820 N N . LEU D 2 371 ? -49.703 25.739 -6.167 1.00 30.20 356 LEU D N 1
ATOM 8821 C CA . LEU D 2 371 ? -50.500 24.962 -5.181 1.00 29.83 356 LEU D CA 1
ATOM 8822 C C . LEU D 2 371 ? -51.154 25.887 -4.151 1.00 29.67 356 LEU D C 1
ATOM 8823 O O . LEU D 2 371 ? -52.076 26.600 -4.534 1.00 30.20 356 LEU D O 1
ATOM 8828 N N . ALA D 2 372 ? -50.697 25.858 -2.898 1.00 29.42 357 ALA D N 1
ATOM 8829 C CA . ALA D 2 372 ? -51.265 26.699 -1.820 1.00 29.07 357 ALA D CA 1
ATOM 8830 C C . ALA D 2 372 ? -50.832 28.161 -1.985 1.00 29.23 357 ALA D C 1
ATOM 8831 O O . ALA D 2 372 ? -51.645 29.040 -1.689 1.00 28.82 357 ALA D O 1
ATOM 8833 N N . ALA D 2 373 ? -49.598 28.392 -2.443 1.00 29.36 358 ALA D N 1
ATOM 8834 C CA . ALA D 2 373 ? -49.043 29.751 -2.660 1.00 29.59 358 ALA D CA 1
ATOM 8835 C C . ALA D 2 373 ? -49.812 30.468 -3.779 1.00 29.76 358 ALA D C 1
ATOM 8836 O O . ALA D 2 373 ? -49.858 31.712 -3.748 1.00 30.02 358 ALA D O 1
ATOM 8838 N N . ALA D 2 374 ? -50.393 29.712 -4.721 1.00 29.98 359 ALA D N 1
ATOM 8839 C CA . ALA D 2 374 ? -51.221 30.220 -5.843 1.00 30.26 359 ALA D CA 1
ATOM 8840 C C . ALA D 2 374 ? -52.337 31.126 -5.306 1.00 30.56 359 ALA D C 1
ATOM 8841 O O . ALA D 2 374 ? -52.586 32.182 -5.919 1.00 30.79 359 ALA D O 1
ATOM 8843 N N . ASN D 2 375 ? -52.949 30.739 -4.191 1.00 30.74 360 ASN D N 1
ATOM 8844 C CA . ASN D 2 375 ? -54.065 31.490 -3.567 1.00 31.12 360 ASN D CA 1
ATOM 8845 C C . ASN D 2 375 ? -53.575 32.834 -3.045 1.00 31.42 360 ASN D C 1
ATOM 8846 O O . ASN D 2 375 ? -54.212 33.847 -3.330 1.00 31.99 360 ASN D O 1
ATOM 8851 N N . ALA D 2 376 ? -52.483 32.802 -2.297 1.00 31.52 361 ALA D N 1
ATOM 8852 C CA . ALA D 2 376 ? -51.868 33.991 -1.662 1.00 31.70 361 ALA D CA 1
ATOM 8853 C C . ALA D 2 376 ? -51.341 34.946 -2.740 1.00 31.91 361 ALA D C 1
ATOM 8854 O O . ALA D 2 376 ? -51.603 36.158 -2.621 1.00 32.71 361 ALA D O 1
ATOM 8856 N N . ILE D 2 377 ? -50.638 34.420 -3.750 1.00 31.72 362 ILE D N 1
ATOM 8857 C CA . ILE D 2 377 ? -50.057 35.213 -4.878 1.00 31.92 362 ILE D CA 1
ATOM 8858 C C . ILE D 2 377 ? -51.200 35.915 -5.624 1.00 32.05 362 ILE D C 1
ATOM 8859 O O . ILE D 2 377 ? -51.031 37.098 -5.978 1.00 32.24 362 ILE D O 1
ATOM 8864 N N . GLU D 2 378 ? -52.315 35.210 -5.846 1.00 32.41 363 GLU D N 1
ATOM 8865 C CA . GLU D 2 378 ? -53.538 35.745 -6.507 1.00 32.65 363 GLU D CA 1
ATOM 8866 C C . GLU D 2 378 ? -54.235 36.749 -5.578 1.00 32.42 363 GLU D C 1
ATOM 8867 O O . GLU D 2 378 ? -54.809 37.724 -6.098 1.00 32.57 363 GLU D O 1
ATOM 8873 N N . SER D 2 379 ? -54.196 36.510 -4.261 1.00 32.34 364 SER D N 1
ATOM 8874 C CA . SER D 2 379 ? -54.780 37.394 -3.216 1.00 32.29 364 SER D CA 1
ATOM 8875 C C . SER D 2 379 ? -54.016 38.724 -3.160 1.00 32.61 364 SER D C 1
ATOM 8876 O O . SER D 2 379 ? -54.664 39.761 -2.916 1.00 32.80 364 SER D O 1
ATOM 8879 N N . VAL D 2 380 ? -52.695 38.693 -3.372 1.00 32.66 365 VAL D N 1
ATOM 8880 C CA . VAL D 2 380 ? -51.834 39.911 -3.475 1.00 32.97 365 VAL D CA 1
ATOM 8881 C C . VAL D 2 380 ? -52.241 40.682 -4.738 1.00 33.16 365 VAL D C 1
ATOM 8882 O O . VAL D 2 380 ? -52.408 41.914 -4.647 1.00 33.78 365 VAL D O 1
ATOM 8886 N N . ALA D 2 381 ? -52.394 39.977 -5.865 1.00 32.84 366 ALA D N 1
ATOM 8887 C CA . ALA D 2 381 ? -52.810 40.535 -7.174 1.00 32.76 366 ALA D CA 1
ATOM 8888 C C . ALA D 2 381 ? -54.213 41.144 -7.058 1.00 32.68 366 ALA D C 1
ATOM 8889 O O . ALA D 2 381 ? -54.435 42.229 -7.626 1.00 32.80 366 ALA D O 1
ATOM 8891 N N . LEU D 2 382 ? -55.116 40.462 -6.346 1.00 32.47 367 LEU D N 1
ATOM 8892 C CA . LEU D 2 382 ? -56.520 40.895 -6.104 1.00 32.50 367 LEU D CA 1
ATOM 8893 C C . LEU D 2 382 ? -56.526 42.245 -5.376 1.00 32.66 367 LEU D C 1
ATOM 8894 O O . LEU D 2 382 ? -57.310 43.127 -5.780 1.00 32.92 367 LEU D O 1
ATOM 8899 N N . CYS D 2 383 ? -55.684 42.395 -4.347 1.00 32.50 368 CYS D N 1
ATOM 8900 C CA . CYS D 2 383 ? -55.533 43.637 -3.539 1.00 32.26 368 CYS D CA 1
ATOM 8901 C C . CYS D 2 383 ? -55.029 44.781 -4.427 1.00 32.20 368 CYS D C 1
ATOM 8902 O O . CYS D 2 383 ? -55.559 45.901 -4.290 1.00 32.61 368 CYS D O 1
ATOM 8905 N N . LEU D 2 384 ? -54.051 44.504 -5.298 1.00 31.83 369 LEU D N 1
ATOM 8906 C CA . LEU D 2 384 ? -53.467 45.488 -6.253 1.00 31.93 369 LEU D CA 1
ATOM 8907 C C . LEU D 2 384 ? -54.521 45.901 -7.289 1.00 32.17 369 LEU D C 1
ATOM 8908 O O . LEU D 2 384 ? -54.553 47.096 -7.645 1.00 32.18 369 LEU D O 1
ATOM 8913 N N . GLU D 2 385 ? -55.339 44.949 -7.753 1.00 32.10 370 GLU D N 1
ATOM 8914 C CA . GLU D 2 385 ? -56.397 45.168 -8.780 1.00 32.55 370 GLU D CA 1
ATOM 8915 C C . GLU D 2 385 ? -57.474 46.116 -8.235 1.00 32.80 370 GLU D C 1
ATOM 8916 O O . GLU D 2 385 ? -57.918 46.997 -8.997 1.00 32.61 370 GLU D O 1
ATOM 8922 N N . ILE D 2 386 ? -57.882 45.934 -6.973 1.00 33.21 371 ILE D N 1
ATOM 8923 C CA . ILE D 2 386 ? -58.907 46.779 -6.286 1.00 33.73 371 ILE D CA 1
ATOM 8924 C C . ILE D 2 386 ? -58.312 48.172 -6.041 1.00 35.01 371 ILE D C 1
ATOM 8925 O O . ILE D 2 386 ? -59.042 49.165 -6.230 1.00 34.76 371 ILE D O 1
ATOM 8930 N N . GLU D 2 387 ? -57.038 48.230 -5.636 1.00 36.33 372 GLU D N 1
ATOM 8931 C CA . GLU D 2 387 ? -56.292 49.482 -5.329 1.00 38.40 372 GLU D CA 1
ATOM 8932 C C . GLU D 2 387 ? -56.220 50.365 -6.582 1.00 38.67 372 GLU D C 1
ATOM 8933 O O . GLU D 2 387 ? -56.574 51.557 -6.479 1.00 39.39 372 GLU D O 1
ATOM 8939 N N . LYS D 2 388 ? -55.787 49.797 -7.714 1.00 39.02 373 LYS D N 1
ATOM 8940 C CA . LYS D 2 388 ? -55.436 50.542 -8.955 1.00 39.65 373 LYS D CA 1
ATOM 8941 C C . LYS D 2 388 ? -56.603 50.533 -9.955 1.00 39.11 373 LYS D C 1
ATOM 8942 O O . LYS D 2 388 ? -56.431 51.104 -11.052 1.00 39.00 373 LYS D O 1
ATOM 8948 N N . GLN D 2 389 ? -57.742 49.928 -9.593 1.00 38.14 374 GLN D N 1
ATOM 8949 C CA . GLN D 2 389 ? -58.981 49.872 -10.419 1.00 37.40 374 GLN D CA 1
ATOM 8950 C C . GLN D 2 389 ? -58.639 49.365 -11.827 1.00 36.31 374 GLN D C 1
ATOM 8951 O O . GLN D 2 389 ? -59.156 49.934 -12.811 1.00 36.33 374 GLN D O 1
ATOM 8957 N N . TYR D 2 390 ? -57.793 48.333 -11.906 1.00 35.18 375 TYR D N 1
ATOM 8958 C CA . TYR D 2 390 ? -57.376 47.644 -13.156 1.00 34.43 375 TYR D CA 1
ATOM 8959 C C . TYR D 2 390 ? -57.509 46.133 -12.943 1.00 33.72 375 TYR D C 1
ATOM 8960 O O . TYR D 2 390 ? -57.306 45.674 -11.804 1.00 33.74 375 TYR D O 1
ATOM 8969 N N . VAL D 2 391 ? -57.846 45.392 -14.003 1.00 33.20 376 VAL D N 1
ATOM 8970 C CA . VAL D 2 391 ? -58.023 43.910 -13.968 1.00 32.92 376 VAL D CA 1
ATOM 8971 C C . VAL D 2 391 ? -57.080 43.280 -14.999 1.00 32.02 376 VAL D C 1
ATOM 8972 O O . VAL D 2 391 ? -57.174 43.645 -16.187 1.00 31.35 376 VAL D O 1
ATOM 8976 N N . HIS D 2 392 ? -56.215 42.364 -14.552 1.00 31.77 377 HIS D N 1
ATOM 8977 C CA . HIS D 2 392 ? -55.237 41.639 -15.407 1.00 32.02 377 HIS D CA 1
ATOM 8978 C C . HIS D 2 392 ? -55.988 40.645 -16.292 1.00 32.13 377 HIS D C 1
ATOM 8979 O O . HIS D 2 392 ? -57.054 40.158 -15.917 1.00 32.23 377 HIS D O 1
ATOM 8986 N N . PRO D 2 393 ? -55.460 40.322 -17.495 1.00 31.96 378 PRO D N 1
ATOM 8987 C CA . PRO D 2 393 ? -56.118 39.377 -18.396 1.00 31.91 378 PRO D CA 1
ATOM 8988 C C . PRO D 2 393 ? -55.797 37.906 -18.091 1.00 31.80 378 PRO D C 1
ATOM 8989 O O . PRO D 2 393 ? -54.928 37.646 -17.278 1.00 31.52 378 PRO D O 1
ATOM 8993 N N . THR D 2 394 ? -56.519 36.992 -18.747 1.00 31.93 379 THR D N 1
ATOM 8994 C CA . THR D 2 394 ? -56.205 35.541 -18.831 1.00 31.93 379 THR D CA 1
ATOM 8995 C C . THR D 2 394 ? -55.518 35.286 -20.177 1.00 32.34 379 THR D C 1
ATOM 8996 O O . THR D 2 394 ? -56.237 35.162 -21.189 1.00 32.66 379 THR D O 1
ATOM 9000 N N . ILE D 2 395 ? -54.183 35.232 -20.191 1.00 32.77 380 ILE D N 1
ATOM 9001 C CA . ILE D 2 395 ? -53.366 35.170 -21.441 1.00 33.47 380 ILE D CA 1
ATOM 9002 C C . ILE D 2 395 ? -53.421 33.749 -22.014 1.00 33.97 380 ILE D C 1
ATOM 9003 O O . ILE D 2 395 ? -53.927 32.842 -21.320 1.00 33.42 380 ILE D O 1
ATOM 9008 N N . ASN D 2 396 ? -52.916 33.584 -23.241 1.00 34.65 381 ASN D N 1
ATOM 9009 C CA . ASN D 2 396 ? -52.865 32.297 -23.986 1.00 34.89 381 ASN D CA 1
ATOM 9010 C C . ASN D 2 396 ? -54.293 31.801 -24.247 1.00 35.39 381 ASN D C 1
ATOM 9011 O O . ASN D 2 396 ? -54.481 30.570 -24.325 1.00 35.74 381 ASN D O 1
ATOM 9016 N N . TYR D 2 397 ? -55.256 32.720 -24.382 1.00 35.60 382 TYR D N 1
ATOM 9017 C CA . TYR D 2 397 ? -56.669 32.413 -24.725 1.00 36.02 382 TYR D CA 1
ATOM 9018 C C . TYR D 2 397 ? -56.760 32.191 -26.238 1.00 36.93 382 TYR D C 1
ATOM 9019 O O . TYR D 2 397 ? -56.570 33.158 -27.005 1.00 37.37 382 TYR D O 1
ATOM 9028 N N . GLN D 2 398 ? -57.025 30.946 -26.644 1.00 37.48 383 GLN D N 1
ATOM 9029 C CA . GLN D 2 398 ? -57.047 30.500 -28.063 1.00 38.33 383 GLN D CA 1
ATOM 9030 C C . GLN D 2 398 ? -58.508 30.269 -28.474 1.00 38.83 383 GLN D C 1
ATOM 9031 O O . GLN D 2 398 ? -59.221 31.275 -28.663 1.00 38.58 383 GLN D O 1
ATOM 9037 N N . THR D 2 399 ? -58.945 29.010 -28.592 1.00 39.57 384 THR D N 1
ATOM 9038 C CA . THR D 2 399 ? -60.327 28.632 -28.998 1.00 40.01 384 THR D CA 1
ATOM 9039 C C . THR D 2 399 ? -61.244 28.706 -27.779 1.00 40.08 384 THR D C 1
ATOM 9040 O O . THR D 2 399 ? -60.947 28.109 -26.746 1.00 39.83 384 THR D O 1
ATOM 9044 N N . PRO D 2 400 ? -62.377 29.446 -27.850 1.00 40.31 385 PRO D N 1
ATOM 9045 C CA . PRO D 2 400 ? -63.359 29.454 -26.766 1.00 40.43 385 PRO D CA 1
ATOM 9046 C C . PRO D 2 400 ? -64.026 28.082 -26.571 1.00 40.72 385 PRO D C 1
ATOM 9047 O O . PRO D 2 400 ? -64.383 27.460 -27.558 1.00 39.75 385 PRO D O 1
ATOM 9051 N N . ASP D 2 401 ? -64.167 27.652 -25.314 1.00 41.50 386 ASP D N 1
ATOM 9052 C CA . ASP D 2 401 ? -64.899 26.419 -24.915 1.00 42.77 386 ASP D CA 1
ATOM 9053 C C . ASP D 2 401 ? -66.388 26.750 -24.846 1.00 43.47 386 ASP D C 1
ATOM 9054 O O . ASP D 2 401 ? -66.772 27.706 -24.175 1.00 42.27 386 ASP D O 1
ATOM 9059 N N . PRO D 2 402 ? -67.273 25.988 -25.531 1.00 45.34 387 PRO D N 1
ATOM 9060 C CA . PRO D 2 402 ? -68.708 26.287 -25.529 1.00 46.38 387 PRO D CA 1
ATOM 9061 C C . PRO D 2 402 ? -69.358 26.189 -24.138 1.00 46.97 387 PRO D C 1
ATOM 9062 O O . PRO D 2 402 ? -70.349 26.863 -23.921 1.00 48.00 387 PRO D O 1
ATOM 9066 N N . ASP D 2 403 ? -68.795 25.366 -23.244 1.00 47.66 388 ASP D N 1
ATOM 9067 C CA . ASP D 2 403 ? -69.232 25.237 -21.826 1.00 47.83 388 ASP D CA 1
ATOM 9068 C C . ASP D 2 403 ? -68.824 26.499 -21.057 1.00 46.54 388 ASP D C 1
ATOM 9069 O O . ASP D 2 403 ? -69.688 27.072 -20.366 1.00 47.85 388 ASP D O 1
ATOM 9074 N N . CYS D 2 404 ? -67.555 26.905 -21.174 1.00 44.93 389 CYS D N 1
ATOM 9075 C CA . CYS D 2 404 ? -66.975 28.121 -20.538 1.00 43.15 389 CYS D CA 1
ATOM 9076 C C . CYS D 2 404 ? -67.246 29.342 -21.427 1.00 42.82 389 CYS D C 1
ATOM 9077 O O . CYS D 2 404 ? -66.325 29.761 -22.158 1.00 42.64 389 CYS D O 1
ATOM 9080 N N . ASP D 2 405 ? -68.465 29.889 -21.357 1.00 41.86 390 ASP D N 1
ATOM 9081 C CA . ASP D 2 405 ? -68.945 31.001 -22.223 1.00 41.65 390 ASP D CA 1
ATOM 9082 C C . ASP D 2 405 ? -69.129 32.275 -21.384 1.00 40.60 390 ASP D C 1
ATOM 9083 O O . ASP D 2 405 ? -69.989 33.102 -21.748 1.00 40.35 390 ASP D O 1
ATOM 9088 N N . LEU D 2 406 ? -68.343 32.429 -20.312 1.00 40.21 391 LEU D N 1
ATOM 9089 C CA . LEU D 2 406 ? -68.278 33.668 -19.490 1.00 39.91 391 LEU D CA 1
ATOM 9090 C C . LEU D 2 406 ? -67.129 34.546 -20.002 1.00 39.18 391 LEU D C 1
ATOM 9091 O O . LEU D 2 406 ? -66.265 34.029 -20.734 1.00 38.84 391 LEU D O 1
ATOM 9096 N N . ASP D 2 407 ? -67.145 35.834 -19.648 1.00 38.90 392 ASP D N 1
ATOM 9097 C CA . ASP D 2 407 ? -66.105 36.836 -20.005 1.00 38.64 392 ASP D CA 1
ATOM 9098 C C . ASP D 2 407 ? -64.870 36.607 -19.126 1.00 37.61 392 ASP D C 1
ATOM 9099 O O . ASP D 2 407 ? -64.975 36.827 -17.903 1.00 38.01 392 ASP D O 1
ATOM 9104 N N . TYR D 2 408 ? -63.747 36.198 -19.729 1.00 36.65 393 TYR D N 1
ATOM 9105 C CA . TYR D 2 408 ? -62.498 35.804 -19.022 1.00 35.82 393 TYR D CA 1
ATOM 9106 C C . TYR D 2 408 ? -61.383 36.834 -19.258 1.00 35.57 393 TYR D C 1
ATOM 9107 O O . TYR D 2 408 ? -60.219 36.528 -18.922 1.00 34.43 393 TYR D O 1
ATOM 9116 N N . ILE D 2 409 ? -61.726 38.017 -19.783 1.00 35.53 394 ILE D N 1
ATOM 9117 C CA . ILE D 2 409 ? -60.767 39.133 -20.045 1.00 35.42 394 ILE D CA 1
ATOM 9118 C C . ILE D 2 409 ? -59.601 38.564 -20.850 1.00 35.03 394 ILE D C 1
ATOM 9119 O O . ILE D 2 409 ? -58.469 38.520 -20.371 1.00 34.81 394 ILE D O 1
ATOM 9124 N N . PRO D 2 410 ? -59.847 38.086 -22.090 1.00 35.07 395 PRO D N 1
ATOM 9125 C CA . PRO D 2 410 ? -58.842 37.323 -22.829 1.00 34.82 395 PRO D CA 1
ATOM 9126 C C . PRO D 2 410 ? -57.681 38.180 -23.356 1.00 34.65 395 PRO D C 1
ATOM 9127 O O . PRO D 2 410 ? -57.926 39.083 -24.135 1.00 35.02 395 PRO D O 1
ATOM 9131 N N . ASN D 2 411 ? -56.464 37.902 -22.872 1.00 34.39 396 ASN D N 1
ATOM 9132 C CA . ASN D 2 411 ? -55.165 38.306 -23.481 1.00 34.73 396 ASN D CA 1
ATOM 9133 C C . ASN D 2 411 ? -54.842 39.779 -23.186 1.00 35.54 396 ASN D C 1
ATOM 9134 O O . ASN D 2 411 ? -53.660 40.059 -22.901 1.00 35.56 396 ASN D O 1
ATOM 9139 N N . GLN D 2 412 ? -55.827 40.681 -23.262 1.00 36.85 397 GLN D N 1
ATOM 9140 C CA . GLN D 2 412 ? -55.642 42.143 -23.045 1.00 38.31 397 GLN D CA 1
ATOM 9141 C C . GLN D 2 412 ? -56.442 42.583 -21.811 1.00 37.81 397 GLN D C 1
ATOM 9142 O O . GLN D 2 412 ? -57.675 42.399 -21.810 1.00 38.11 397 GLN D O 1
ATOM 9148 N N . GLY D 2 413 ? -55.756 43.132 -20.802 1.00 37.80 398 GLY D N 1
ATOM 9149 C CA . GLY D 2 413 ? -56.366 43.697 -19.581 1.00 37.43 398 GLY D CA 1
ATOM 9150 C C . GLY D 2 413 ? -56.976 45.064 -19.846 1.00 37.35 398 GLY D C 1
ATOM 9151 O O . GLY D 2 413 ? -56.791 45.585 -20.964 1.00 38.05 398 GLY D O 1
ATOM 9152 N N . CYS D 2 414 ? -57.673 45.631 -18.857 1.00 36.92 399 CYS D N 1
ATOM 9153 C CA . CYS D 2 414 ? -58.394 46.929 -18.969 1.00 37.15 399 CYS D CA 1
ATOM 9154 C C . CYS D 2 414 ? -58.614 47.550 -17.585 1.00 37.00 399 CYS D C 1
ATOM 9155 O O . CYS D 2 414 ? -58.557 46.809 -16.583 1.00 36.64 399 CYS D O 1
ATOM 9158 N N . SER D 2 415 ? -58.849 48.865 -17.548 1.00 37.19 400 SER D N 1
ATOM 9159 C CA . SER D 2 415 ? -59.305 49.621 -16.352 1.00 37.36 400 SER D CA 1
ATOM 9160 C C . SER D 2 415 ? -60.765 49.256 -16.064 1.00 36.91 400 SER D C 1
ATOM 9161 O O . SER D 2 415 ? -61.586 49.347 -16.998 1.00 36.90 400 SER D O 1
ATOM 9164 N N . TYR D 2 416 ? -61.068 48.840 -14.830 1.00 36.32 401 TYR D N 1
ATOM 9165 C CA . TYR D 2 416 ? -62.424 48.414 -14.392 1.00 36.08 401 TYR D CA 1
ATOM 9166 C C . TYR D 2 416 ? -62.673 48.875 -12.957 1.00 36.12 401 TYR D C 1
ATOM 9167 O O . TYR D 2 416 ? -61.830 48.668 -12.086 1.00 35.75 401 TYR D O 1
ATOM 9176 N N . PRO D 2 417 ? -63.834 49.509 -12.665 1.00 36.78 402 PRO D N 1
ATOM 9177 C CA . PRO D 2 417 ? -64.158 49.936 -11.305 1.00 37.26 402 PRO D CA 1
ATOM 9178 C C . PRO D 2 417 ? -64.744 48.785 -10.472 1.00 37.38 402 PRO D C 1
ATOM 9179 O O . PRO D 2 417 ? -65.877 48.410 -10.710 1.00 37.65 402 PRO D O 1
ATOM 9183 N N . ILE D 2 418 ? -63.957 48.261 -9.525 1.00 37.84 403 ILE D N 1
ATOM 9184 C CA . ILE D 2 418 ? -64.313 47.093 -8.662 1.00 38.04 403 ILE D CA 1
ATOM 9185 C C . ILE D 2 418 ? -64.860 47.615 -7.327 1.00 38.60 403 ILE D C 1
ATOM 9186 O O . ILE D 2 418 ? -64.135 48.373 -6.651 1.00 39.15 403 ILE D O 1
ATOM 9191 N N . LYS D 2 419 ? -66.088 47.218 -6.970 1.00 38.91 404 LYS D N 1
ATOM 9192 C CA . LYS D 2 419 ? -66.720 47.491 -5.649 1.00 39.19 404 LYS D CA 1
ATOM 9193 C C . LYS D 2 419 ? -66.490 46.282 -4.735 1.00 37.91 404 LYS D C 1
ATOM 9194 O O . LYS D 2 419 ? -65.758 46.428 -3.736 1.00 38.83 404 LYS D O 1
ATOM 9200 N N . THR D 2 420 ? -67.096 45.139 -5.076 1.00 36.30 405 THR D N 1
ATOM 9201 C CA . THR D 2 420 ? -66.984 43.850 -4.342 1.00 34.97 405 THR D CA 1
ATOM 9202 C C . THR D 2 420 ? -66.377 42.799 -5.278 1.00 34.02 405 THR D C 1
ATOM 9203 O O . THR D 2 420 ? -66.746 42.788 -6.468 1.00 34.64 405 THR D O 1
ATOM 9207 N N . ALA D 2 421 ? -65.481 41.958 -4.754 1.00 32.72 406 ALA D N 1
ATOM 9208 C CA . ALA D 2 421 ? -64.731 40.933 -5.517 1.00 31.79 406 ALA D CA 1
ATOM 9209 C C . ALA D 2 421 ? -64.751 39.599 -4.764 1.00 31.00 406 ALA D C 1
ATOM 9210 O O . ALA D 2 421 ? -64.511 39.605 -3.541 1.00 30.62 406 ALA D O 1
ATOM 9212 N N . LEU D 2 422 ? -65.035 38.505 -5.477 1.00 30.58 407 LEU D N 1
ATOM 9213 C CA . LEU D 2 422 ? -64.907 37.111 -4.974 1.00 30.33 407 LEU D CA 1
ATOM 9214 C C . LEU D 2 422 ? -63.522 36.577 -5.358 1.00 30.02 407 LEU D C 1
ATOM 9215 O O . LEU D 2 422 ? -63.000 36.991 -6.412 1.00 30.05 407 LEU D O 1
ATOM 9220 N N . LYS D 2 423 ? -62.956 35.705 -4.520 1.00 29.65 408 LYS D N 1
ATOM 9221 C CA . LYS D 2 423 ? -61.673 34.992 -4.769 1.00 29.50 408 LYS D CA 1
ATOM 9222 C C . LYS D 2 423 ? -61.901 33.498 -4.521 1.00 29.28 408 LYS D C 1
ATOM 9223 O O . LYS D 2 423 ? -62.081 33.119 -3.347 1.00 28.90 408 LYS D O 1
ATOM 9229 N N . LEU D 2 424 ? -61.895 32.694 -5.588 1.00 29.12 409 LEU D N 1
ATOM 9230 C CA . LEU D 2 424 ? -62.230 31.244 -5.557 1.00 29.19 409 LEU D CA 1
ATOM 9231 C C . LEU D 2 424 ? -60.942 30.417 -5.498 1.00 29.38 409 LEU D C 1
ATOM 9232 O O . LEU D 2 424 ? -59.969 30.778 -6.191 1.00 29.35 409 LEU D O 1
ATOM 9237 N N . SER D 2 425 ? -60.954 29.344 -4.703 1.00 29.86 410 SER D N 1
ATOM 9238 C CA . SER D 2 425 ? -59.843 28.371 -4.546 1.00 30.26 410 SER D CA 1
ATOM 9239 C C . SER D 2 425 ? -60.418 26.963 -4.364 1.00 30.66 410 SER D C 1
ATOM 9240 O O . SER D 2 425 ? -61.385 26.813 -3.591 1.00 30.29 410 SER D O 1
ATOM 9243 N N . SER D 2 426 ? -59.800 25.981 -5.016 1.00 31.18 411 SER D N 1
ATOM 9244 C CA . SER D 2 426 ? -60.201 24.556 -4.912 1.00 32.06 411 SER D CA 1
ATOM 9245 C C . SER D 2 426 ? -58.951 23.711 -4.674 1.00 32.80 411 SER D C 1
ATOM 9246 O O . SER D 2 426 ? -57.872 24.181 -4.990 1.00 33.38 411 SER D O 1
ATOM 9249 N N . GLY D 2 427 ? -59.110 22.519 -4.106 1.00 33.32 412 GLY D N 1
ATOM 9250 C CA . GLY D 2 427 ? -57.958 21.637 -3.868 1.00 33.95 412 GLY D CA 1
ATOM 9251 C C . GLY D 2 427 ? -58.357 20.186 -3.679 1.00 34.37 412 GLY D C 1
ATOM 9252 O O . GLY D 2 427 ? -59.551 19.912 -3.564 1.00 34.40 412 GLY D O 1
ATOM 9253 N N . PHE D 2 428 ? -57.360 19.289 -3.632 1.00 34.66 413 PHE D N 1
ATOM 9254 C CA . PHE D 2 428 ? -57.528 17.834 -3.347 1.00 34.97 413 PHE D CA 1
ATOM 9255 C C . PHE D 2 428 ? -58.106 17.698 -1.939 1.00 34.96 413 PHE D C 1
ATOM 9256 O O . PHE D 2 428 ? -57.509 18.490 -1.140 1.00 35.18 413 PHE D O 1
ATOM 9264 N N . SER D 2 429 ? -58.940 16.643 -1.691 1.00 34.92 414 SER D N 1
ATOM 9265 C CA . SER D 2 429 ? -59.847 16.378 -0.540 1.00 34.83 414 SER D CA 1
ATOM 9266 C C . SER D 2 429 ? -61.195 17.078 -0.766 1.00 34.61 414 SER D C 1
ATOM 9267 O O . SER D 2 429 ? -61.962 17.215 0.210 1.00 34.65 414 SER D O 1
ATOM 9270 N N . GLY D 2 430 ? -61.472 17.489 -2.010 1.00 34.33 415 GLY D N 1
ATOM 9271 C CA . GLY D 2 430 ? -62.755 18.078 -2.443 1.00 34.00 415 GLY D CA 1
ATOM 9272 C C . GLY D 2 430 ? -63.073 19.381 -1.729 1.00 33.39 415 GLY D C 1
ATOM 9273 O O . GLY D 2 430 ? -64.274 19.676 -1.562 1.00 33.07 415 GLY D O 1
ATOM 9274 N N . ILE D 2 431 ? -62.045 20.145 -1.343 1.00 32.50 416 ILE D N 1
ATOM 9275 C CA . ILE D 2 431 ? -62.178 21.401 -0.545 1.00 31.68 416 ILE D CA 1
ATOM 9276 C C . ILE D 2 431 ? -62.363 22.582 -1.505 1.00 30.68 416 ILE D C 1
ATOM 9277 O O . ILE D 2 431 ? -61.537 22.731 -2.427 1.00 30.02 416 ILE D O 1
ATOM 9282 N N . HIS D 2 432 ? -63.417 23.376 -1.287 1.00 29.93 417 HIS D N 1
ATOM 9283 C CA . HIS D 2 432 ? -63.669 24.691 -1.937 1.00 29.31 417 HIS D CA 1
ATOM 9284 C C . HIS D 2 432 ? -63.551 25.794 -0.880 1.00 28.51 417 HIS D C 1
ATOM 9285 O O . HIS D 2 432 ? -64.073 25.595 0.234 1.00 28.44 417 HIS D O 1
ATOM 9292 N N . SER D 2 433 ? -62.890 26.905 -1.219 1.00 27.90 418 SER D N 1
ATOM 9293 C CA . SER D 2 433 ? -62.699 28.087 -0.337 1.00 27.68 418 SER D CA 1
ATOM 9294 C C . SER D 2 433 ? -62.982 29.370 -1.125 1.00 27.59 418 SER D C 1
ATOM 9295 O O . SER D 2 433 ? -62.554 29.454 -2.292 1.00 27.86 418 SER D O 1
ATOM 9298 N N . VAL D 2 434 ? -63.686 30.322 -0.505 1.00 27.63 419 VAL D N 1
ATOM 9299 C CA . VAL D 2 434 ? -64.065 31.632 -1.113 1.00 27.75 419 VAL D CA 1
ATOM 9300 C C . VAL D 2 434 ? -63.684 32.751 -0.139 1.00 28.00 419 VAL D C 1
ATOM 9301 O O . VAL D 2 434 ? -63.909 32.581 1.073 1.00 27.58 419 VAL D O 1
ATOM 9305 N N . ILE D 2 435 ? -63.122 33.842 -0.667 1.00 28.67 420 ILE D N 1
ATOM 9306 C CA . ILE D 2 435 ? -62.837 35.109 0.069 1.00 29.77 420 ILE D CA 1
ATOM 9307 C C . ILE D 2 435 ? -63.615 36.236 -0.620 1.00 30.36 420 ILE D C 1
ATOM 9308 O O . ILE D 2 435 ? -63.557 36.320 -1.863 1.00 30.39 420 ILE D O 1
ATOM 9313 N N . VAL D 2 436 ? -64.327 37.054 0.161 1.00 31.33 421 VAL D N 1
ATOM 9314 C CA . VAL D 2 436 ? -65.058 38.263 -0.321 1.00 32.27 421 VAL D CA 1
ATOM 9315 C C . VAL D 2 436 ? -64.226 39.495 0.046 1.00 33.75 421 VAL D C 1
ATOM 9316 O O . VAL D 2 436 ? -64.175 39.836 1.244 1.00 33.84 421 VAL D O 1
ATOM 9320 N N . MET D 2 437 ? -63.587 40.120 -0.947 1.00 35.35 422 MET D N 1
ATOM 9321 C CA . MET D 2 437 ? -62.809 41.376 -0.781 1.00 37.25 422 MET D CA 1
ATOM 9322 C C . MET D 2 437 ? -63.649 42.555 -1.285 1.00 38.95 422 MET D C 1
ATOM 9323 O O . MET D 2 437 ? -64.415 42.371 -2.251 1.00 39.32 422 MET D O 1
ATOM 9328 N N . ARG D 2 438 ? -63.495 43.714 -0.641 1.00 41.47 423 ARG D N 1
ATOM 9329 C CA . ARG D 2 438 ? -64.328 44.927 -0.855 1.00 43.80 423 ARG D CA 1
ATOM 9330 C C . ARG D 2 438 ? -63.409 46.150 -0.953 1.00 44.96 423 ARG D C 1
ATOM 9331 O O . ARG D 2 438 ? -62.410 46.203 -0.209 1.00 43.95 423 ARG D O 1
ATOM 9339 N N . ALA D 2 439 ? -63.738 47.089 -1.845 1.00 46.83 424 ALA D N 1
ATOM 9340 C CA . ALA D 2 439 ? -63.002 48.358 -2.054 1.00 48.63 424 ALA D CA 1
ATOM 9341 C C . ALA D 2 439 ? -63.305 49.315 -0.895 1.00 50.60 424 ALA D C 1
ATOM 9342 O O . ALA D 2 439 ? -64.497 49.493 -0.574 1.00 51.51 424 ALA D O 1
ATOM 9344 N N . VAL D 2 440 ? -62.262 49.895 -0.292 1.00 52.69 425 VAL D N 1
ATOM 9345 C CA . VAL D 2 440 ? -62.364 50.903 0.806 1.00 55.41 425 VAL D CA 1
ATOM 9346 C C . VAL D 2 440 ? -62.321 52.300 0.176 1.00 58.93 425 VAL D C 1
ATOM 9347 O O . VAL D 2 440 ? -61.312 52.615 -0.487 1.00 59.07 425 VAL D O 1
ATOM 9351 N N . ASP D 2 441 ? -63.375 53.098 0.378 1.00 63.02 426 ASP D N 1
ATOM 9352 C CA . ASP D 2 441 ? -63.504 54.477 -0.167 1.00 66.40 426 ASP D CA 1
ATOM 9353 C C . ASP D 2 441 ? -62.589 55.421 0.622 1.00 68.81 426 ASP D C 1
ATOM 9354 O O . ASP D 2 441 ? -62.331 55.139 1.811 1.00 68.47 426 ASP D O 1
ATOM 9359 N N . ASN D 2 442 ? -62.124 56.495 -0.027 1.00 70.98 427 ASN D N 1
ATOM 9360 C CA . ASN D 2 442 ? -61.214 57.520 0.556 1.00 72.19 427 ASN D CA 1
ATOM 9361 C C . ASN D 2 442 ? -61.663 58.912 0.097 1.00 74.20 427 ASN D C 1
ATOM 9362 O O . ASN D 2 442 ? -62.171 59.707 0.889 1.00 75.45 427 ASN D O 1
ATOM 9367 N N . MET E 3 1 ? -73.236 36.959 23.365 1.00 69.26 1 MET E N 1
ATOM 9368 C CA . MET E 3 1 ? -72.562 35.687 23.777 1.00 68.18 1 MET E CA 1
ATOM 9369 C C . MET E 3 1 ? -72.366 34.782 22.555 1.00 65.06 1 MET E C 1
ATOM 9370 O O . MET E 3 1 ? -73.103 34.955 21.562 1.00 65.62 1 MET E O 1
ATOM 9375 N N . ARG E 3 2 ? -71.407 33.855 22.642 1.00 61.14 2 ARG E N 1
ATOM 9376 C CA . ARG E 3 2 ? -71.114 32.820 21.614 1.00 58.69 2 ARG E CA 1
ATOM 9377 C C . ARG E 3 2 ? -71.803 31.513 22.024 1.00 54.07 2 ARG E C 1
ATOM 9378 O O . ARG E 3 2 ? -72.209 31.405 23.199 1.00 54.72 2 ARG E O 1
ATOM 9386 N N . LYS E 3 3 ? -71.929 30.563 21.094 1.00 50.34 3 LYS E N 1
ATOM 9387 C CA . LYS E 3 3 ? -72.522 29.222 21.351 1.00 47.38 3 LYS E CA 1
ATOM 9388 C C . LYS E 3 3 ? -71.522 28.381 22.154 1.00 44.76 3 LYS E C 1
ATOM 9389 O O . LYS E 3 3 ? -70.303 28.549 21.947 1.00 43.62 3 LYS E O 1
ATOM 9395 N N . ARG E 3 4 ? -72.028 27.518 23.042 1.00 42.76 4 ARG E N 1
ATOM 9396 C CA . ARG E 3 4 ? -71.221 26.642 23.934 1.00 41.63 4 ARG E CA 1
ATOM 9397 C C . ARG E 3 4 ? -71.011 25.287 23.248 1.00 40.04 4 ARG E C 1
ATOM 9398 O O . ARG E 3 4 ? -71.926 24.839 22.529 1.00 39.55 4 ARG E O 1
ATOM 9406 N N . VAL E 3 5 ? -69.845 24.669 23.469 1.00 38.84 5 VAL E N 1
ATOM 9407 C CA . VAL E 3 5 ? -69.402 23.407 22.803 1.00 38.03 5 VAL E CA 1
ATOM 9408 C C . VAL E 3 5 ? -69.234 22.318 23.870 1.00 37.49 5 VAL E C 1
ATOM 9409 O O . VAL E 3 5 ? -68.665 22.619 24.937 1.00 37.35 5 VAL E O 1
ATOM 9413 N N . VAL E 3 6 ? -69.696 21.099 23.572 1.00 36.96 6 VAL E N 1
ATOM 9414 C CA . VAL E 3 6 ? -69.661 19.925 24.495 1.00 36.83 6 VAL E CA 1
ATOM 9415 C C . VAL E 3 6 ? -69.162 18.694 23.728 1.00 36.23 6 VAL E C 1
ATOM 9416 O O . VAL E 3 6 ? -69.413 18.610 22.509 1.00 36.55 6 VAL E O 1
ATOM 9420 N N . VAL E 3 7 ? -68.483 17.782 24.431 1.00 35.84 7 VAL E N 1
ATOM 9421 C CA . VAL E 3 7 ? -67.983 16.480 23.896 1.00 35.70 7 VAL E CA 1
ATOM 9422 C C . VAL E 3 7 ? -69.063 15.422 24.152 1.00 35.71 7 VAL E C 1
ATOM 9423 O O . VAL E 3 7 ? -69.412 15.214 25.332 1.00 35.24 7 VAL E O 1
ATOM 9427 N N . THR E 3 8 ? -69.576 14.793 23.088 1.00 35.99 8 THR E N 1
ATOM 9428 C CA . THR E 3 8 ? -70.650 13.762 23.138 1.00 36.66 8 THR E CA 1
ATOM 9429 C C . THR E 3 8 ? -70.061 12.358 22.947 1.00 36.60 8 THR E C 1
ATOM 9430 O O . THR E 3 8 ? -70.690 11.398 23.434 1.00 37.38 8 THR E O 1
ATOM 9434 N N . GLY E 3 9 ? -68.913 12.242 22.269 1.00 36.22 9 GLY E N 1
ATOM 9435 C CA . GLY E 3 9 ? -68.225 10.960 22.017 1.00 36.09 9 GLY E CA 1
ATOM 9436 C C . GLY E 3 9 ? -66.723 11.134 21.868 1.00 35.80 9 GLY E C 1
ATOM 9437 O O . GLY E 3 9 ? -66.284 12.259 21.550 1.00 35.58 9 GLY E O 1
ATOM 9438 N N . VAL E 3 10 ? -65.963 10.056 22.095 1.00 35.56 10 VAL E N 1
ATOM 9439 C CA . VAL E 3 10 ? -64.477 10.015 21.945 1.00 35.51 10 VAL E CA 1
ATOM 9440 C C . VAL E 3 10 ? -64.063 8.648 21.388 1.00 35.70 10 VAL E C 1
ATOM 9441 O O . VAL E 3 10 ? -64.707 7.637 21.736 1.00 35.50 10 VAL E O 1
ATOM 9445 N N . GLY E 3 11 ? -63.020 8.640 20.553 1.00 35.71 11 GLY E N 1
ATOM 9446 C CA . GLY E 3 11 ? -62.375 7.431 20.007 1.00 35.90 11 GLY E CA 1
ATOM 9447 C C . GLY E 3 11 ? -60.880 7.644 19.853 1.00 35.80 11 GLY E C 1
ATOM 9448 O O . GLY E 3 11 ? -60.482 8.760 19.462 1.00 35.27 11 GLY E O 1
ATOM 9449 N N . ALA E 3 12 ? -60.076 6.624 20.163 1.00 36.12 12 ALA E N 1
ATOM 9450 C CA . ALA E 3 12 ? -58.598 6.669 20.087 1.00 36.28 12 ALA E CA 1
ATOM 9451 C C . ALA E 3 12 ? -58.029 5.247 20.056 1.00 36.75 12 ALA E C 1
ATOM 9452 O O . ALA E 3 12 ? -58.626 4.355 20.686 1.00 36.21 12 ALA E O 1
ATOM 9454 N N . ILE E 3 13 ? -56.912 5.061 19.346 1.00 37.71 13 ILE E N 1
ATOM 9455 C CA . ILE E 3 13 ? -56.136 3.785 19.292 1.00 39.13 13 ILE E CA 1
ATOM 9456 C C . ILE E 3 13 ? -54.677 4.082 19.656 1.00 39.70 13 ILE E C 1
ATOM 9457 O O . ILE E 3 13 ? -54.176 5.164 19.286 1.00 39.13 13 ILE E O 1
ATOM 9462 N N . HIS E 3 14 ? -54.034 3.145 20.357 1.00 40.69 14 HIS E N 1
ATOM 9463 C CA . HIS E 3 14 ? -52.703 3.309 20.998 1.00 41.60 14 HIS E CA 1
ATOM 9464 C C . HIS E 3 14 ? -52.035 1.942 21.135 1.00 42.32 14 HIS E C 1
ATOM 9465 O O . HIS E 3 14 ? -52.723 0.927 21.208 1.00 42.70 14 HIS E O 1
ATOM 9472 N N . PRO E 3 15 ? -50.684 1.859 21.149 1.00 42.87 15 PRO E N 1
ATOM 9473 C CA . PRO E 3 15 ? -49.994 0.614 21.497 1.00 43.86 15 PRO E CA 1
ATOM 9474 C C . PRO E 3 15 ? -50.473 -0.048 22.801 1.00 44.58 15 PRO E C 1
ATOM 9475 O O . PRO E 3 15 ? -50.401 -1.261 22.886 1.00 44.93 15 PRO E O 1
ATOM 9479 N N . ASP E 3 16 ? -50.942 0.748 23.770 1.00 45.34 16 ASP E N 1
ATOM 9480 C CA . ASP E 3 16 ? -51.412 0.277 25.102 1.00 46.39 16 ASP E CA 1
ATOM 9481 C C . ASP E 3 16 ? -52.851 -0.252 25.010 1.00 46.95 16 ASP E C 1
ATOM 9482 O O . ASP E 3 16 ? -53.196 -1.127 25.829 1.00 49.13 16 ASP E O 1
ATOM 9487 N N . GLY E 3 17 ? -53.661 0.257 24.074 1.00 45.99 17 GLY E N 1
ATOM 9488 C CA . GLY E 3 17 ? -55.069 -0.158 23.904 1.00 45.83 17 GLY E CA 1
ATOM 9489 C C . GLY E 3 17 ? -55.647 0.239 22.554 1.00 45.60 17 GLY E C 1
ATOM 9490 O O . GLY E 3 17 ? -55.300 1.329 22.057 1.00 44.37 17 GLY E O 1
ATOM 9491 N N . ASN E 3 18 ? -56.527 -0.605 22.001 1.00 46.14 18 ASN E N 1
ATOM 9492 C CA . ASN E 3 18 ? -57.202 -0.408 20.687 1.00 46.39 18 ASN E CA 1
ATOM 9493 C C . ASN E 3 18 ? -58.563 0.279 20.882 1.00 46.18 18 ASN E C 1
ATOM 9494 O O . ASN E 3 18 ? -59.296 0.414 19.882 1.00 46.10 18 ASN E O 1
ATOM 9499 N N . ASP E 3 19 ? -58.895 0.689 22.112 1.00 45.91 19 ASP E N 1
ATOM 9500 C CA . ASP E 3 19 ? -60.097 1.509 22.428 1.00 45.94 19 ASP E CA 1
ATOM 9501 C C . ASP E 3 19 ? -59.795 2.406 23.635 1.00 45.11 19 ASP E C 1
ATOM 9502 O O . ASP E 3 19 ? -58.768 2.175 24.302 1.00 45.61 19 ASP E O 1
ATOM 9507 N N . VAL E 3 20 ? -60.669 3.383 23.898 1.00 44.24 20 VAL E N 1
ATOM 9508 C CA . VAL E 3 20 ? -60.488 4.437 24.943 1.00 44.09 20 VAL E CA 1
ATOM 9509 C C . VAL E 3 20 ? -60.507 3.781 26.331 1.00 43.66 20 VAL E C 1
ATOM 9510 O O . VAL E 3 20 ? -59.705 4.203 27.186 1.00 43.93 20 VAL E O 1
ATOM 9514 N N . THR E 3 21 ? -61.386 2.793 26.543 1.00 42.86 21 THR E N 1
ATOM 9515 C CA . THR E 3 21 ? -61.544 2.057 27.828 1.00 42.51 21 THR E CA 1
ATOM 9516 C C . THR E 3 21 ? -60.250 1.297 28.150 1.00 42.71 21 THR E C 1
ATOM 9517 O O . THR E 3 21 ? -59.829 1.332 29.324 1.00 41.86 21 THR E O 1
ATOM 9521 N N . ALA E 3 22 ? -59.654 0.644 27.147 1.00 42.94 22 ALA E N 1
ATOM 9522 C CA . ALA E 3 22 ? -58.409 -0.155 27.264 1.00 43.46 22 ALA E CA 1
ATOM 9523 C C . ALA E 3 22 ? -57.223 0.763 27.587 1.00 43.14 22 ALA E C 1
ATOM 9524 O O . ALA E 3 22 ? -56.390 0.371 28.428 1.00 42.72 22 ALA E O 1
ATOM 9526 N N . ILE E 3 23 ? -57.153 1.935 26.946 1.00 43.25 23 ILE E N 1
ATOM 9527 C CA . ILE E 3 23 ? -56.069 2.944 27.151 1.00 43.83 23 ILE E CA 1
ATOM 9528 C C . ILE E 3 23 ? -56.208 3.529 28.562 1.00 44.51 23 ILE E C 1
ATOM 9529 O O . ILE E 3 23 ? -55.211 3.501 29.307 1.00 44.59 23 ILE E O 1
ATOM 9534 N N . LYS E 3 24 ? -57.401 4.026 28.908 1.00 45.39 24 LYS E N 1
ATOM 9535 C CA . LYS E 3 24 ? -57.685 4.722 30.195 1.00 47.11 24 LYS E CA 1
ATOM 9536 C C . LYS E 3 24 ? -57.366 3.788 31.369 1.00 48.57 24 LYS E C 1
ATOM 9537 O O . LYS E 3 24 ? -56.725 4.257 32.329 1.00 49.08 24 LYS E O 1
ATOM 9543 N N . SER E 3 25 ? -57.787 2.520 31.290 1.00 50.05 25 SER E N 1
ATOM 9544 C CA . SER E 3 25 ? -57.577 1.485 32.339 1.00 51.64 25 SER E CA 1
ATOM 9545 C C . SER E 3 25 ? -56.076 1.260 32.573 1.00 52.50 25 SER E C 1
ATOM 9546 O O . SER E 3 25 ? -55.691 1.078 33.744 1.00 52.62 25 SER E O 1
ATOM 9549 N N . LYS E 3 26 ? -55.267 1.283 31.507 1.00 53.23 26 LYS E N 1
ATOM 9550 C CA . LYS E 3 26 ? -53.801 1.022 31.560 1.00 54.88 26 LYS E CA 1
ATOM 9551 C C . LYS E 3 26 ? -53.050 2.301 31.960 1.00 54.60 26 LYS E C 1
ATOM 9552 O O . LYS E 3 26 ? -51.926 2.173 32.485 1.00 54.30 26 LYS E O 1
ATOM 9558 N N . VAL E 3 27 ? -53.635 3.480 31.720 1.00 53.71 27 VAL E N 1
ATOM 9559 C CA . VAL E 3 27 ? -53.060 4.801 32.123 1.00 53.30 27 VAL E CA 1
ATOM 9560 C C . VAL E 3 27 ? -53.203 4.958 33.643 1.00 54.01 27 VAL E C 1
ATOM 9561 O O . VAL E 3 27 ? -52.209 5.354 34.284 1.00 53.71 27 VAL E O 1
ATOM 9565 N N . ILE E 3 28 ? -54.386 4.658 34.194 1.00 54.50 28 ILE E N 1
ATOM 9566 C CA . ILE E 3 28 ? -54.671 4.700 35.663 1.00 56.02 28 ILE E CA 1
ATOM 9567 C C . ILE E 3 28 ? -53.774 3.668 36.358 1.00 56.74 28 ILE E C 1
ATOM 9568 O O . ILE E 3 28 ? -53.248 3.982 37.444 1.00 57.15 28 ILE E O 1
ATOM 9573 N N . GLN E 3 29 ? -53.624 2.485 35.751 1.00 57.87 29 GLN E N 1
ATOM 9574 C CA . GLN E 3 29 ? -52.770 1.368 36.239 1.00 59.69 29 GLN E CA 1
ATOM 9575 C C . GLN E 3 29 ? -51.330 1.864 36.423 1.00 59.80 29 GLN E C 1
ATOM 9576 O O . GLN E 3 29 ? -50.699 1.475 37.426 1.00 60.64 29 GLN E O 1
ATOM 9582 N N . LYS E 3 30 ? -50.839 2.695 35.495 1.00 59.68 30 LYS E N 1
ATOM 9583 C CA . LYS E 3 30 ? -49.450 3.232 35.490 1.00 60.38 30 LYS E CA 1
ATOM 9584 C C . LYS E 3 30 ? -49.355 4.470 36.394 1.00 60.68 30 LYS E C 1
ATOM 9585 O O . LYS E 3 30 ? -48.295 4.643 37.029 1.00 60.45 30 LYS E O 1
ATOM 9591 N N . LEU E 3 31 ? -50.406 5.298 36.447 1.00 61.19 31 LEU E N 1
ATOM 9592 C CA . LEU E 3 31 ? -50.461 6.522 37.297 1.00 62.21 31 LEU E CA 1
ATOM 9593 C C . LEU E 3 31 ? -50.391 6.122 38.776 1.00 64.04 31 LEU E C 1
ATOM 9594 O O . LEU E 3 31 ? -49.555 6.698 39.500 1.00 63.92 31 LEU E O 1
ATOM 9599 N N . LEU E 3 32 ? -51.238 5.177 39.201 1.00 66.32 32 LEU E N 1
ATOM 9600 C CA . LEU E 3 32 ? -51.254 4.623 40.584 1.00 69.03 32 LEU E CA 1
ATOM 9601 C C . LEU E 3 32 ? -49.918 3.922 40.859 1.00 71.52 32 LEU E C 1
ATOM 9602 O O . LEU E 3 32 ? -49.309 4.213 41.906 1.00 72.27 32 LEU E O 1
ATOM 9607 N N . GLY E 3 33 ? -49.491 3.043 39.945 1.00 74.19 33 GLY E N 1
ATOM 9608 C CA . GLY E 3 33 ? -48.227 2.285 40.027 1.00 76.66 33 GLY E CA 1
ATOM 9609 C C . GLY E 3 33 ? -48.478 0.795 40.188 1.00 79.10 33 GLY E C 1
ATOM 9610 O O . GLY E 3 33 ? -48.492 0.322 41.343 1.00 80.88 33 GLY E O 1
ATOM 9611 N N . GLN E 3 34 ? -48.677 0.088 39.070 1.00 80.15 34 GLN E N 1
ATOM 9612 C CA . GLN E 3 34 ? -48.906 -1.382 39.014 1.00 80.03 34 GLN E CA 1
ATOM 9613 C C . GLN E 3 34 ? -48.131 -1.965 37.826 1.00 79.40 34 GLN E C 1
ATOM 9614 O O . GLN E 3 34 ? -47.933 -3.196 37.826 1.00 79.35 34 GLN E O 1
ATOM 9620 N N . ASN E 3 39 ? -35.984 3.998 31.956 1.00 81.56 39 ASN E N 1
ATOM 9621 C CA . ASN E 3 39 ? -34.737 4.387 32.672 1.00 82.26 39 ASN E CA 1
ATOM 9622 C C . ASN E 3 39 ? -33.573 4.474 31.672 1.00 81.69 39 ASN E C 1
ATOM 9623 O O . ASN E 3 39 ? -32.449 4.087 32.047 1.00 80.13 39 ASN E O 1
ATOM 9628 N N . THR E 3 40 ? -33.827 4.986 30.461 1.00 81.17 40 THR E N 1
ATOM 9629 C CA . THR E 3 40 ? -32.855 5.055 29.334 1.00 81.10 40 THR E CA 1
ATOM 9630 C C . THR E 3 40 ? -32.836 6.481 28.767 1.00 80.02 40 THR E C 1
ATOM 9631 O O . THR E 3 40 ? -33.900 7.133 28.776 1.00 78.01 40 THR E O 1
ATOM 9635 N N . THR E 3 41 ? -31.668 6.933 28.292 1.00 80.04 41 THR E N 1
ATOM 9636 C CA . THR E 3 41 ? -31.418 8.309 27.781 1.00 79.11 41 THR E CA 1
ATOM 9637 C C . THR E 3 41 ? -31.046 8.252 26.295 1.00 78.10 41 THR E C 1
ATOM 9638 O O . THR E 3 41 ? -30.074 7.546 25.959 1.00 78.08 41 THR E O 1
ATOM 9642 N N . ALA E 3 42 ? -31.799 8.970 25.452 1.00 76.26 42 ALA E N 1
ATOM 9643 C CA . ALA E 3 42 ? -31.536 9.182 24.007 1.00 74.88 42 ALA E CA 1
ATOM 9644 C C . ALA E 3 42 ? -31.437 7.838 23.270 1.00 73.36 42 ALA E C 1
ATOM 9645 O O . ALA E 3 42 ? -30.625 7.739 22.325 1.00 74.54 42 ALA E O 1
ATOM 9647 N N . SER E 3 43 ? -32.236 6.849 23.685 1.00 70.80 43 SER E N 1
ATOM 9648 C CA . SER E 3 43 ? -32.378 5.521 23.031 1.00 68.44 43 SER E CA 1
ATOM 9649 C C . SER E 3 43 ? -33.868 5.246 22.793 1.00 65.44 43 SER E C 1
ATOM 9650 O O . SER E 3 43 ? -34.362 4.187 23.228 1.00 66.09 43 SER E O 1
ATOM 9653 N N . SER E 3 44 ? -34.545 6.185 22.125 1.00 62.83 44 SER E N 1
ATOM 9654 C CA . SER E 3 44 ? -36.009 6.178 21.866 1.00 61.17 44 SER E CA 1
ATOM 9655 C C . SER E 3 44 ? -36.352 5.120 20.811 1.00 59.99 44 SER E C 1
ATOM 9656 O O . SER E 3 44 ? -35.483 4.817 19.969 1.00 59.68 44 SER E O 1
ATOM 9659 N N . ILE E 3 45 ? -37.577 4.588 20.866 1.00 58.11 45 ILE E N 1
ATOM 9660 C CA . ILE E 3 45 ? -38.130 3.601 19.890 1.00 56.99 45 ILE E CA 1
ATOM 9661 C C . ILE E 3 45 ? -39.529 4.061 19.465 1.00 55.11 45 ILE E C 1
ATOM 9662 O O . ILE E 3 45 ? -40.183 4.772 20.252 1.00 53.64 45 ILE E O 1
ATOM 9667 N N . ILE E 3 46 ? -39.954 3.672 18.259 1.00 54.12 46 ILE E N 1
ATOM 9668 C CA . ILE E 3 46 ? -41.332 3.897 17.730 1.00 52.99 46 ILE E CA 1
ATOM 9669 C C . ILE E 3 46 ? -42.162 2.650 18.058 1.00 52.48 46 ILE E C 1
ATOM 9670 O O . ILE E 3 46 ? -41.901 1.592 17.452 1.00 51.83 46 ILE E O 1
ATOM 9675 N N . ARG E 3 47 ? -43.108 2.776 18.992 1.00 51.96 47 ARG E N 1
ATOM 9676 C CA . ARG E 3 47 ? -44.012 1.679 19.426 1.00 52.92 47 ARG E CA 1
ATOM 9677 C C . ARG E 3 47 ? -45.164 1.551 18.424 1.00 53.67 47 ARG E C 1
ATOM 9678 O O . ARG E 3 47 ? -45.800 2.580 18.125 1.00 52.47 47 ARG E O 1
ATOM 9686 N N . THR E 3 48 ? -45.412 0.331 17.936 1.00 55.40 48 THR E N 1
ATOM 9687 C CA . THR E 3 48 ? -46.480 -0.011 16.958 1.00 56.16 48 THR E CA 1
ATOM 9688 C C . THR E 3 48 ? -47.751 -0.420 17.712 1.00 56.77 48 THR E C 1
ATOM 9689 O O . THR E 3 48 ? -47.664 -0.655 18.934 1.00 57.40 48 THR E O 1
ATOM 9693 N N . LEU E 3 49 ? -48.882 -0.503 17.003 1.00 57.57 49 LEU E N 1
ATOM 9694 C CA . LEU E 3 49 ? -50.190 -0.954 17.553 1.00 58.85 49 LEU E CA 1
ATOM 9695 C C . LEU E 3 49 ? -50.181 -2.483 17.662 1.00 61.26 49 LEU E C 1
ATOM 9696 O O . LEU E 3 49 ? -49.709 -3.136 16.711 1.00 61.90 49 LEU E O 1
ATOM 9701 N N . SER E 3 50 ? -50.691 -3.021 18.775 1.00 64.26 50 SER E N 1
ATOM 9702 C CA . SER E 3 50 ? -50.735 -4.476 19.084 1.00 67.66 50 SER E CA 1
ATOM 9703 C C . SER E 3 50 ? -52.122 -5.042 18.756 1.00 69.48 50 SER E C 1
ATOM 9704 O O . SER E 3 50 ? -53.122 -4.458 19.223 1.00 69.84 50 SER E O 1
ATOM 9707 N N . ASP E 3 51 ? -52.167 -6.134 17.984 1.00 71.56 51 ASP E N 1
ATOM 9708 C CA . ASP E 3 51 ? -53.399 -6.891 17.627 1.00 72.95 51 ASP E CA 1
ATOM 9709 C C . ASP E 3 51 ? -54.409 -5.954 16.952 1.00 72.48 51 ASP E C 1
ATOM 9710 O O . ASP E 3 51 ? -55.608 -6.039 17.288 1.00 72.25 51 ASP E O 1
ATOM 9715 N N . PHE E 3 52 ? -53.942 -5.099 16.036 1.00 74.29 52 PHE E N 1
ATOM 9716 C CA . PHE E 3 52 ? -54.777 -4.129 15.276 1.00 75.30 52 PHE E CA 1
ATOM 9717 C C . PHE E 3 52 ? -54.884 -4.572 13.813 1.00 78.10 52 PHE E C 1
ATOM 9718 O O . PHE E 3 52 ? -53.873 -5.020 13.237 1.00 79.28 52 PHE E O 1
ATOM 9726 N N . ASP E 3 53 ? -56.085 -4.441 13.239 1.00 80.94 53 ASP E N 1
ATOM 9727 C CA . ASP E 3 53 ? -56.367 -4.635 11.791 1.00 82.89 53 ASP E CA 1
ATOM 9728 C C . ASP E 3 53 ? -57.720 -3.990 11.467 1.00 82.28 53 ASP E C 1
ATOM 9729 O O . ASP E 3 53 ? -58.740 -4.455 12.016 1.00 82.26 53 ASP E O 1
ATOM 9734 N N . GLY E 3 54 ? -57.721 -2.959 10.616 1.00 81.98 54 GLY E N 1
ATOM 9735 C CA . GLY E 3 54 ? -58.921 -2.188 10.233 1.00 81.04 54 GLY E CA 1
ATOM 9736 C C . GLY E 3 54 ? -59.650 -2.815 9.056 1.00 80.89 54 GLY E C 1
ATOM 9737 O O . GLY E 3 54 ? -59.913 -2.092 8.074 1.00 81.88 54 GLY E O 1
ATOM 9738 N N . ALA E 3 55 ? -59.974 -4.109 9.155 1.00 80.36 55 ALA E N 1
ATOM 9739 C CA . ALA E 3 55 ? -60.707 -4.890 8.131 1.00 78.87 55 ALA E CA 1
ATOM 9740 C C . ALA E 3 55 ? -62.211 -4.631 8.272 1.00 77.83 55 ALA E C 1
ATOM 9741 O O . ALA E 3 55 ? -62.885 -4.479 7.234 1.00 76.88 55 ALA E O 1
ATOM 9743 N N . LYS E 3 56 ? -62.706 -4.586 9.513 1.00 77.40 56 LYS E N 1
ATOM 9744 C CA . LYS E 3 56 ? -64.136 -4.347 9.853 1.00 77.44 56 LYS E CA 1
ATOM 9745 C C . LYS E 3 56 ? -64.530 -2.912 9.481 1.00 74.27 56 LYS E C 1
ATOM 9746 O O . LYS E 3 56 ? -65.668 -2.721 9.007 1.00 73.65 56 LYS E O 1
ATOM 9752 N N . TYR E 3 57 ? -63.624 -1.950 9.685 1.00 70.99 57 TYR E N 1
ATOM 9753 C CA . TYR E 3 57 ? -63.881 -0.491 9.546 1.00 68.15 57 TYR E CA 1
ATOM 9754 C C . TYR E 3 57 ? -63.762 -0.060 8.079 1.00 66.75 57 TYR E C 1
ATOM 9755 O O . TYR E 3 57 ? -64.712 0.562 7.564 1.00 67.11 57 TYR E O 1
ATOM 9764 N N . ILE E 3 58 ? -62.594 -0.316 7.496 1.00 66.64 58 ILE E N 1
ATOM 9765 C CA . ILE E 3 58 ? -62.199 0.154 6.136 1.00 66.79 58 ILE E CA 1
ATOM 9766 C C . ILE E 3 58 ? -62.267 -0.964 5.100 1.00 66.53 58 ILE E C 1
ATOM 9767 O O . ILE E 3 58 ? -61.724 -2.034 5.331 1.00 66.26 58 ILE E O 1
ATOM 9772 N N . ASN E 3 59 ? -62.852 -0.646 3.953 1.00 66.76 59 ASN E N 1
ATOM 9773 C CA . ASN E 3 59 ? -62.970 -1.568 2.801 1.00 66.96 59 ASN E CA 1
ATOM 9774 C C . ASN E 3 59 ? -61.566 -1.757 2.222 1.00 65.14 59 ASN E C 1
ATOM 9775 O O . ASN E 3 59 ? -60.811 -0.809 2.240 1.00 64.97 59 ASN E O 1
ATOM 9780 N N . ASN E 3 60 ? -61.258 -2.954 1.735 1.00 63.91 60 ASN E N 1
ATOM 9781 C CA . ASN E 3 60 ? -59.922 -3.360 1.224 1.00 63.10 60 ASN E CA 1
ATOM 9782 C C . ASN E 3 60 ? -59.502 -2.553 0.003 1.00 60.91 60 ASN E C 1
ATOM 9783 O O . ASN E 3 60 ? -58.317 -2.375 -0.182 1.00 59.67 60 ASN E O 1
ATOM 9788 N N . ARG E 3 61 ? -60.440 -2.233 -0.871 1.00 60.24 61 ARG E N 1
ATOM 9789 C CA . ARG E 3 61 ? -60.124 -1.457 -2.090 1.00 60.40 61 ARG E CA 1
ATOM 9790 C C . ARG E 3 61 ? -59.627 -0.073 -1.678 1.00 58.38 61 ARG E C 1
ATOM 9791 O O . ARG E 3 61 ? -58.685 0.436 -2.289 1.00 58.10 61 ARG E O 1
ATOM 9799 N N . LEU E 3 62 ? -60.295 0.519 -0.696 1.00 56.90 62 LEU E N 1
ATOM 9800 C CA . LEU E 3 62 ? -59.925 1.848 -0.182 1.00 55.24 62 LEU E CA 1
ATOM 9801 C C . LEU E 3 62 ? -58.580 1.811 0.541 1.00 54.39 62 LEU E C 1
ATOM 9802 O O . LEU E 3 62 ? -57.832 2.748 0.386 1.00 54.08 62 LEU E O 1
ATOM 9807 N N . ARG E 3 63 ? -58.283 0.760 1.295 1.00 53.85 63 ARG E N 1
ATOM 9808 C CA . ARG E 3 63 ? -57.018 0.676 2.070 1.00 54.51 63 ARG E CA 1
ATOM 9809 C C . ARG E 3 63 ? -55.802 0.703 1.151 1.00 54.97 63 ARG E C 1
ATOM 9810 O O . ARG E 3 63 ? -54.783 1.207 1.552 1.00 54.45 63 ARG E O 1
ATOM 9818 N N . ARG E 3 64 ? -55.879 0.107 -0.024 1.00 56.50 64 ARG E N 1
ATOM 9819 C CA . ARG E 3 64 ? -54.707 0.112 -0.927 1.00 57.77 64 ARG E CA 1
ATOM 9820 C C . ARG E 3 64 ? -54.328 1.534 -1.328 1.00 55.33 64 ARG E C 1
ATOM 9821 O O . ARG E 3 64 ? -53.146 1.786 -1.466 1.00 55.98 64 ARG E O 1
ATOM 9829 N N . LYS E 3 65 ? -55.312 2.386 -1.584 1.00 52.63 65 LYS E N 1
ATOM 9830 C CA . LYS E 3 65 ? -55.105 3.781 -2.038 1.00 50.62 65 LYS E CA 1
ATOM 9831 C C . LYS E 3 65 ? -54.431 4.663 -0.989 1.00 48.08 65 LYS E C 1
ATOM 9832 O O . LYS E 3 65 ? -53.623 5.490 -1.366 1.00 46.60 65 LYS E O 1
ATOM 9838 N N . ILE E 3 66 ? -54.795 4.478 0.276 1.00 46.33 66 ILE E N 1
ATOM 9839 C CA . ILE E 3 66 ? -54.413 5.376 1.401 1.00 44.44 66 ILE E CA 1
ATOM 9840 C C . ILE E 3 66 ? -53.329 4.825 2.331 1.00 42.96 66 ILE E C 1
ATOM 9841 O O . ILE E 3 66 ? -53.185 3.634 2.437 1.00 42.73 66 ILE E O 1
ATOM 9846 N N . ASP E 3 67 ? -52.641 5.743 3.008 1.00 41.54 67 ASP E N 1
ATOM 9847 C CA . ASP E 3 67 ? -51.564 5.494 3.996 1.00 40.86 67 ASP E CA 1
ATOM 9848 C C . ASP E 3 67 ? -52.167 5.016 5.310 1.00 40.49 67 ASP E C 1
ATOM 9849 O O . ASP E 3 67 ? -53.335 5.226 5.518 1.00 40.24 67 ASP E O 1
ATOM 9854 N N . GLU E 3 68 ? -51.345 4.438 6.177 1.00 40.58 68 GLU E N 1
ATOM 9855 C CA . GLU E 3 68 ? -51.839 3.887 7.470 1.00 40.74 68 GLU E CA 1
ATOM 9856 C C . GLU E 3 68 ? -52.220 5.015 8.442 1.00 39.09 68 GLU E C 1
ATOM 9857 O O . GLU E 3 68 ? -52.973 4.724 9.389 1.00 38.74 68 GLU E O 1
ATOM 9863 N N . PHE E 3 69 ? -51.735 6.246 8.234 1.00 37.66 69 PHE E N 1
ATOM 9864 C CA . PHE E 3 69 ? -52.075 7.420 9.085 1.00 37.03 69 PHE E CA 1
ATOM 9865 C C . PHE E 3 69 ? -53.540 7.809 8.839 1.00 36.58 69 PHE E C 1
ATOM 9866 O O . PHE E 3 69 ? -54.207 8.258 9.790 1.00 36.10 69 PHE E O 1
ATOM 9874 N N . SER E 3 70 ? -54.023 7.636 7.604 1.00 36.21 70 SER E N 1
ATOM 9875 C CA . SER E 3 70 ? -55.446 7.830 7.215 1.00 36.23 70 SER E CA 1
ATOM 9876 C C . SER E 3 70 ? -56.299 6.678 7.764 1.00 35.88 70 SER E C 1
ATOM 9877 O O . SER E 3 70 ? -57.459 6.935 8.137 1.00 35.63 70 SER E O 1
ATOM 9880 N N . VAL E 3 71 ? -55.743 5.462 7.808 1.00 35.74 71 VAL E N 1
ATOM 9881 C CA . VAL E 3 71 ? -56.403 4.236 8.354 1.00 35.92 71 VAL E CA 1
ATOM 9882 C C . VAL E 3 71 ? -56.696 4.453 9.846 1.00 35.54 71 VAL E C 1
ATOM 9883 O O . VAL E 3 71 ? -57.843 4.197 10.261 1.00 35.88 71 VAL E O 1
ATOM 9887 N N . TYR E 3 72 ? -55.700 4.913 10.612 1.00 35.05 72 TYR E N 1
ATOM 9888 C CA . TYR E 3 72 ? -55.788 5.140 12.081 1.00 35.13 72 TYR E CA 1
ATOM 9889 C C . TYR E 3 72 ? -56.833 6.222 12.386 1.00 34.79 72 TYR E C 1
ATOM 9890 O O . TYR E 3 72 ? -57.528 6.110 13.415 1.00 34.99 72 TYR E O 1
ATOM 9899 N N . GLY E 3 73 ? -56.930 7.241 11.525 1.00 34.70 73 GLY E N 1
ATOM 9900 C CA . GLY E 3 73 ? -57.884 8.358 11.664 1.00 34.52 73 GLY E CA 1
ATOM 9901 C C . GLY E 3 73 ? -59.325 7.906 11.495 1.00 34.75 73 GLY E C 1
ATOM 9902 O O . GLY E 3 73 ? -60.173 8.334 12.301 1.00 34.21 73 GLY E O 1
ATOM 9903 N N . ILE E 3 74 ? -59.593 7.067 10.488 1.00 35.41 74 ILE E N 1
ATOM 9904 C CA . ILE E 3 74 ? -60.963 6.608 10.101 1.00 36.03 74 ILE E CA 1
ATOM 9905 C C . ILE E 3 74 ? -61.536 5.708 11.206 1.00 36.13 74 ILE E C 1
ATOM 9906 O O . ILE E 3 74 ? -62.730 5.878 11.526 1.00 36.76 74 ILE E O 1
ATOM 9911 N N . VAL E 3 75 ? -60.730 4.795 11.762 1.00 36.29 75 VAL E N 1
ATOM 9912 C CA . VAL E 3 75 ? -61.166 3.829 12.821 1.00 36.36 75 VAL E CA 1
ATOM 9913 C C . VAL E 3 75 ? -61.508 4.605 14.101 1.00 35.82 75 VAL E C 1
ATOM 9914 O O . VAL E 3 75 ? -62.469 4.205 14.788 1.00 36.07 75 VAL E O 1
ATOM 9918 N N . ALA E 3 76 ? -60.760 5.672 14.401 1.00 35.19 76 ALA E N 1
ATOM 9919 C CA . ALA E 3 76 ? -60.943 6.537 15.592 1.00 34.75 76 ALA E CA 1
ATOM 9920 C C . ALA E 3 76 ? -62.258 7.319 15.477 1.00 34.56 76 ALA E C 1
ATOM 9921 O O . ALA E 3 76 ? -62.957 7.446 16.502 1.00 34.57 76 ALA E O 1
ATOM 9923 N N . VAL E 3 77 ? -62.575 7.824 14.280 1.00 34.44 77 VAL E N 1
ATOM 9924 C CA . VAL E 3 77 ? -63.805 8.625 13.996 1.00 34.71 77 VAL E CA 1
ATOM 9925 C C . VAL E 3 77 ? -65.039 7.726 14.148 1.00 35.80 77 VAL E C 1
ATOM 9926 O O . VAL E 3 77 ? -66.030 8.197 14.740 1.00 35.57 77 VAL E O 1
ATOM 9930 N N . GLU E 3 78 ? -64.980 6.490 13.636 1.00 37.37 78 GLU E N 1
ATOM 9931 C CA . GLU E 3 78 ? -66.094 5.502 13.698 1.00 38.86 78 GLU E CA 1
ATOM 9932 C C . GLU E 3 78 ? -66.392 5.168 15.165 1.00 38.80 78 GLU E C 1
ATOM 9933 O O . GLU E 3 78 ? -67.583 5.136 15.528 1.00 39.06 78 GLU E O 1
ATOM 9939 N N . MET E 3 79 ? -65.348 4.928 15.966 1.00 38.68 79 MET E N 1
ATOM 9940 C CA . MET E 3 79 ? -65.449 4.617 17.419 1.00 39.02 79 MET E CA 1
ATOM 9941 C C . MET E 3 79 ? -66.064 5.812 18.161 1.00 38.68 79 MET E C 1
ATOM 9942 O O . MET E 3 79 ? -66.884 5.579 19.070 1.00 38.81 79 MET E O 1
ATOM 9947 N N . ALA E 3 80 ? -65.681 7.035 17.780 1.00 38.21 80 ALA E N 1
ATOM 9948 C CA . ALA E 3 80 ? -66.130 8.305 18.401 1.00 37.84 80 ALA E CA 1
ATOM 9949 C C . ALA E 3 80 ? -67.594 8.587 18.035 1.00 37.56 80 ALA E C 1
ATOM 9950 O O . ALA E 3 80 ? -68.328 9.090 18.909 1.00 37.12 80 ALA E O 1
ATOM 9952 N N . LEU E 3 81 ? -67.998 8.278 16.798 1.00 37.67 81 LEU E N 1
ATOM 9953 C CA . LEU E 3 81 ? -69.383 8.488 16.289 1.00 37.97 81 LEU E CA 1
ATOM 9954 C C . LEU E 3 81 ? -70.339 7.459 16.908 1.00 38.82 81 LEU E C 1
ATOM 9955 O O . LEU E 3 81 ? -71.524 7.802 17.084 1.00 38.65 81 LEU E O 1
ATOM 9960 N N . LYS E 3 82 ? -69.854 6.249 17.209 1.00 39.76 82 LYS E N 1
ATOM 9961 C CA . LYS E 3 82 ? -70.656 5.166 17.845 1.00 41.35 82 LYS E CA 1
ATOM 9962 C C . LYS E 3 82 ? -70.910 5.515 19.317 1.00 41.65 82 LYS E C 1
ATOM 9963 O O . LYS E 3 82 ? -72.021 5.225 19.804 1.00 42.18 82 LYS E O 1
ATOM 9969 N N . ALA E 3 83 ? -69.923 6.116 19.990 1.00 41.38 83 ALA E N 1
ATOM 9970 C CA . ALA E 3 83 ? -69.997 6.551 21.406 1.00 41.91 83 ALA E CA 1
ATOM 9971 C C . ALA E 3 83 ? -70.999 7.704 21.553 1.00 42.71 83 ALA E C 1
ATOM 9972 O O . ALA E 3 83 ? -71.674 7.765 22.600 1.00 43.29 83 ALA E O 1
ATOM 9974 N N . SER E 3 84 ? -71.091 8.577 20.543 1.00 43.32 84 SER E N 1
ATOM 9975 C CA . SER E 3 84 ? -71.951 9.791 20.534 1.00 44.58 84 SER E CA 1
ATOM 9976 C C . SER E 3 84 ? -73.428 9.411 20.355 1.00 46.61 84 SER E C 1
ATOM 9977 O O . SER E 3 84 ? -74.282 10.132 20.908 1.00 46.41 84 SER E O 1
ATOM 9980 N N . ARG E 3 85 ? -73.708 8.336 19.606 1.00 48.44 85 ARG E N 1
ATOM 9981 C CA . ARG E 3 85 ? -75.078 7.852 19.272 1.00 50.22 85 ARG E CA 1
ATOM 9982 C C . ARG E 3 85 ? -75.802 8.925 18.447 1.00 50.87 85 ARG E C 1
ATOM 9983 O O . ARG E 3 85 ? -76.963 9.242 18.774 1.00 51.79 85 ARG E O 1
ATOM 9991 N N . LEU E 3 86 ? -75.141 9.452 17.410 1.00 51.34 86 LEU E N 1
ATOM 9992 C CA . LEU E 3 86 ? -75.592 10.652 16.649 1.00 52.14 86 LEU E CA 1
ATOM 9993 C C . LEU E 3 86 ? -76.645 10.274 15.598 1.00 53.50 86 LEU E C 1
ATOM 9994 O O . LEU E 3 86 ? -77.554 11.098 15.375 1.00 55.19 86 LEU E O 1
ATOM 9999 N N . ASP E 3 87 ? -76.519 9.097 14.973 1.00 54.34 87 ASP E N 1
ATOM 10000 C CA . ASP E 3 87 ? -77.320 8.678 13.789 1.00 55.24 87 ASP E CA 1
ATOM 10001 C C . ASP E 3 87 ? -76.870 9.532 12.596 1.00 53.99 87 ASP E C 1
ATOM 10002 O O . ASP E 3 87 ? -77.504 10.575 12.334 1.00 52.34 87 ASP E O 1
ATOM 10007 N N . VAL E 3 88 ? -75.804 9.099 11.914 1.00 54.70 88 VAL E N 1
ATOM 10008 C CA . VAL E 3 88 ? -75.059 9.895 10.890 1.00 54.78 88 VAL E CA 1
ATOM 10009 C C . VAL E 3 88 ? -75.912 10.077 9.625 1.00 55.83 88 VAL E C 1
ATOM 10010 O O . VAL E 3 88 ? -75.711 11.096 8.934 1.00 55.02 88 VAL E O 1
ATOM 10014 N N . ASP E 3 89 ? -76.815 9.135 9.330 1.00 56.86 89 ASP E N 1
ATOM 10015 C CA . ASP E 3 89 ? -77.672 9.149 8.111 1.00 58.43 89 ASP E CA 1
ATOM 10016 C C . ASP E 3 89 ? -78.669 10.314 8.179 1.00 57.95 89 ASP E C 1
ATOM 10017 O O . ASP E 3 89 ? -78.980 10.877 7.111 1.00 58.56 89 ASP E O 1
ATOM 10022 N N . LYS E 3 90 ? -79.149 10.655 9.381 1.00 57.71 90 LYS E N 1
ATOM 10023 C CA . LYS E 3 90 ? -80.196 11.689 9.610 1.00 56.97 90 LYS E CA 1
ATOM 10024 C C . LYS E 3 90 ? -79.558 13.077 9.772 1.00 54.61 90 LYS E C 1
ATOM 10025 O O . LYS E 3 90 ? -80.288 14.072 9.592 1.00 54.17 90 LYS E O 1
ATOM 10031 N N . LEU E 3 91 ? -78.260 13.147 10.097 1.00 52.65 91 LEU E N 1
ATOM 10032 C CA . LEU E 3 91 ? -77.508 14.427 10.235 1.00 51.54 91 LEU E CA 1
ATOM 10033 C C . LEU E 3 91 ? -77.439 15.129 8.874 1.00 50.42 91 LEU E C 1
ATOM 10034 O O . LEU E 3 91 ? -77.189 14.438 7.865 1.00 50.61 91 LEU E O 1
ATOM 10039 N N . ASP E 3 92 ? -77.639 16.451 8.860 1.00 49.15 92 ASP E N 1
ATOM 10040 C CA . ASP E 3 92 ? -77.486 17.312 7.657 1.00 48.13 92 ASP E CA 1
ATOM 10041 C C . ASP E 3 92 ? -76.000 17.393 7.316 1.00 46.07 92 ASP E C 1
ATOM 10042 O O . ASP E 3 92 ? -75.202 17.807 8.154 1.00 45.94 92 ASP E O 1
ATOM 10047 N N . PRO E 3 93 ? -75.577 17.006 6.089 1.00 44.79 93 PRO E N 1
ATOM 10048 C CA . PRO E 3 93 ? -74.154 16.956 5.747 1.00 43.00 93 PRO E CA 1
ATOM 10049 C C . PRO E 3 93 ? -73.470 18.334 5.747 1.00 41.33 93 PRO E C 1
ATOM 10050 O O . PRO E 3 93 ? -72.270 18.380 5.947 1.00 40.31 93 PRO E O 1
ATOM 10054 N N . ASN E 3 94 ? -74.243 19.408 5.543 1.00 40.31 94 ASN E N 1
ATOM 10055 C CA . ASN E 3 94 ? -73.748 20.809 5.450 1.00 38.95 94 ASN E CA 1
ATOM 10056 C C . ASN E 3 94 ? -73.473 21.382 6.848 1.00 37.34 94 ASN E C 1
ATOM 10057 O O . ASN E 3 94 ? -72.914 22.496 6.912 1.00 36.93 94 ASN E O 1
ATOM 10062 N N . ARG E 3 95 ? -73.849 20.665 7.916 1.00 36.28 95 ARG E N 1
ATOM 10063 C CA . ARG E 3 95 ? -73.723 21.127 9.328 1.00 35.34 95 ARG E CA 1
ATOM 10064 C C . ARG E 3 95 ? -72.786 20.206 10.123 1.00 33.85 95 ARG E C 1
ATOM 10065 O O . ARG E 3 95 ? -72.853 20.244 11.368 1.00 34.00 95 ARG E O 1
ATOM 10073 N N . VAL E 3 96 ? -71.939 19.424 9.443 1.00 32.51 96 VAL E N 1
ATOM 10074 C CA . VAL E 3 96 ? -70.911 18.543 10.078 1.00 31.69 96 VAL E CA 1
ATOM 10075 C C . VAL E 3 96 ? -69.578 18.744 9.348 1.00 31.04 96 VAL E C 1
ATOM 10076 O O . VAL E 3 96 ? -69.557 18.595 8.111 1.00 31.57 96 VAL E O 1
ATOM 10080 N N . GLY E 3 97 ? -68.517 19.072 10.093 1.00 30.30 97 GLY E N 1
ATOM 10081 C CA . GLY E 3 97 ? -67.162 19.327 9.564 1.00 30.00 97 GLY E CA 1
ATOM 10082 C C . GLY E 3 97 ? -66.129 18.404 10.187 1.00 29.49 97 GLY E C 1
ATOM 10083 O O . GLY E 3 97 ? -66.456 17.740 11.192 1.00 29.49 97 GLY E O 1
ATOM 10084 N N . ILE E 3 98 ? -64.924 18.368 9.609 1.00 29.09 98 ILE E N 1
ATOM 10085 C CA . ILE E 3 98 ? -63.802 17.470 10.016 1.00 29.03 98 ILE E CA 1
ATOM 10086 C C . ILE E 3 98 ? -62.537 18.316 10.202 1.00 28.87 98 ILE E C 1
ATOM 10087 O O . ILE E 3 98 ? -62.038 18.850 9.194 1.00 29.06 98 ILE E O 1
ATOM 10092 N N . TYR E 3 99 ? -62.037 18.420 11.438 1.00 28.76 99 TYR E N 1
ATOM 10093 C CA . TYR E 3 99 ? -60.748 19.078 11.784 1.00 28.67 99 TYR E CA 1
ATOM 10094 C C . TYR E 3 99 ? -59.714 18.001 12.128 1.00 28.38 99 TYR E C 1
ATOM 10095 O O . TYR E 3 99 ? -60.045 17.069 12.885 1.00 28.72 99 TYR E O 1
ATOM 10104 N N . VAL E 3 100 ? -58.503 18.127 11.576 1.00 28.15 100 VAL E N 1
ATOM 10105 C CA . VAL E 3 100 ? -57.423 17.099 11.667 1.00 28.32 100 VAL E CA 1
ATOM 10106 C C . VAL E 3 100 ? -56.098 17.779 12.035 1.00 28.29 100 VAL E C 1
ATOM 10107 O O . VAL E 3 100 ? -55.837 18.893 11.537 1.00 27.96 100 VAL E O 1
ATOM 10111 N N . GLY E 3 101 ? -55.304 17.116 12.881 1.00 28.67 101 GLY E N 1
ATOM 10112 C CA . GLY E 3 101 ? -53.904 17.467 13.187 1.00 28.99 101 GLY E CA 1
ATOM 10113 C C . GLY E 3 101 ? -52.960 16.371 12.719 1.00 29.52 101 GLY E C 1
ATOM 10114 O O . GLY E 3 101 ? -53.149 15.214 13.141 1.00 29.67 101 GLY E O 1
ATOM 10115 N N . ASN E 3 102 ? -51.991 16.709 11.864 1.00 29.95 102 ASN E N 1
ATOM 10116 C CA . ASN E 3 102 ? -51.023 15.741 11.282 1.00 30.37 102 ASN E CA 1
ATOM 10117 C C . ASN E 3 102 ? -49.765 16.492 10.833 1.00 31.29 102 ASN E C 1
ATOM 10118 O O . ASN E 3 102 ? -49.903 17.448 10.048 1.00 31.25 102 ASN E O 1
ATOM 10123 N N . CYS E 3 103 ? -48.592 16.049 11.297 1.00 32.13 103 CYS E N 1
ATOM 10124 C CA . CYS E 3 103 ? -47.283 16.740 11.136 1.00 33.01 103 CYS E CA 1
ATOM 10125 C C . CYS E 3 103 ? -46.419 16.063 10.061 1.00 33.57 103 CYS E C 1
ATOM 10126 O O . CYS E 3 103 ? -45.834 16.799 9.239 1.00 34.23 103 CYS E O 1
ATOM 10129 N N . PHE E 3 104 ? -46.335 14.727 10.064 1.00 33.92 104 PHE E N 1
ATOM 10130 C CA . PHE E 3 104 ? -45.358 13.939 9.260 1.00 34.46 104 PHE E CA 1
ATOM 10131 C C . PHE E 3 104 ? -45.963 13.459 7.933 1.00 34.81 104 PHE E C 1
ATOM 10132 O O . PHE E 3 104 ? -45.181 13.241 6.985 1.00 35.78 104 PHE E O 1
ATOM 10140 N N . GLY E 3 105 ? -47.286 13.279 7.864 1.00 34.36 105 GLY E N 1
ATOM 10141 C CA . GLY E 3 105 ? -47.987 12.843 6.640 1.00 34.55 105 GLY E CA 1
ATOM 10142 C C . GLY E 3 105 ? -48.036 11.329 6.525 1.00 35.03 105 GLY E C 1
ATOM 10143 O O . GLY E 3 105 ? -48.180 10.664 7.573 1.00 35.75 105 GLY E O 1
ATOM 10144 N N . GLY E 3 106 ? -47.918 10.803 5.300 1.00 34.84 106 GLY E N 1
ATOM 10145 C CA . GLY E 3 106 ? -48.014 9.361 4.995 1.00 34.75 106 GLY E CA 1
ATOM 10146 C C . GLY E 3 106 ? -46.895 8.889 4.081 1.00 34.66 106 GLY E C 1
ATOM 10147 O O . GLY E 3 106 ? -47.161 8.677 2.881 1.00 33.99 106 GLY E O 1
ATOM 10148 N N . TRP E 3 107 ? -45.691 8.710 4.635 1.00 35.19 107 TRP E N 1
ATOM 10149 C CA . TRP E 3 107 ? -44.457 8.343 3.885 1.00 35.44 107 TRP E CA 1
ATOM 10150 C C . TRP E 3 107 ? -44.471 6.857 3.508 1.00 36.56 107 TRP E C 1
ATOM 10151 O O . TRP E 3 107 ? -43.990 6.537 2.403 1.00 36.67 107 TRP E O 1
ATOM 10162 N N . GLN E 3 108 ? -44.998 5.990 4.382 1.00 37.37 108 GLN E N 1
ATOM 10163 C CA . GLN E 3 108 ? -44.976 4.509 4.213 1.00 38.63 108 GLN E CA 1
ATOM 10164 C C . GLN E 3 108 ? -45.521 4.126 2.831 1.00 38.57 108 GLN E C 1
ATOM 10165 O O . GLN E 3 108 ? -44.941 3.216 2.203 1.00 39.10 108 GLN E O 1
ATOM 10171 N N . HIS E 3 109 ? -46.587 4.796 2.379 1.00 37.71 109 HIS E N 1
ATOM 10172 C CA . HIS E 3 109 ? -47.325 4.472 1.128 1.00 37.55 109 HIS E CA 1
ATOM 10173 C C . HIS E 3 109 ? -46.499 4.847 -0.111 1.00 38.01 109 HIS E C 1
ATOM 10174 O O . HIS E 3 109 ? -46.645 4.148 -1.134 1.00 38.52 109 HIS E O 1
ATOM 10181 N N . ILE E 3 110 ? -45.669 5.896 -0.029 1.00 37.80 110 ILE E N 1
ATOM 10182 C CA . ILE E 3 110 ? -44.999 6.525 -1.211 1.00 38.33 110 ILE E CA 1
ATOM 10183 C C . ILE E 3 110 ? -43.489 6.241 -1.223 1.00 39.37 110 ILE E C 1
ATOM 10184 O O . ILE E 3 110 ? -42.905 6.326 -2.319 1.00 39.22 110 ILE E O 1
ATOM 10189 N N . GLU E 3 111 ? -42.880 5.918 -0.075 1.00 40.74 111 GLU E N 1
ATOM 10190 C CA . GLU E 3 111 ? -41.400 5.902 0.113 1.00 42.35 111 GLU E CA 1
ATOM 10191 C C . GLU E 3 111 ? -40.718 5.099 -1.005 1.00 43.32 111 GLU E C 1
ATOM 10192 O O . GLU E 3 111 ? -39.747 5.622 -1.588 1.00 43.31 111 GLU E O 1
ATOM 10198 N N . ASP E 3 112 ? -41.195 3.881 -1.283 1.00 44.40 112 ASP E N 1
ATOM 10199 C CA . ASP E 3 112 ? -40.593 2.953 -2.281 1.00 45.27 112 ASP E CA 1
ATOM 10200 C C . ASP E 3 112 ? -40.753 3.528 -3.695 1.00 45.25 112 ASP E C 1
ATOM 10201 O O . ASP E 3 112 ? -39.827 3.338 -4.508 1.00 45.51 112 ASP E O 1
ATOM 10206 N N . GLU E 3 113 ? -41.876 4.200 -3.972 1.00 44.35 113 GLU E N 1
ATOM 10207 C CA . GLU E 3 113 ? -42.177 4.827 -5.289 1.00 44.40 113 GLU E CA 1
ATOM 10208 C C . GLU E 3 113 ? -41.251 6.030 -5.513 1.00 44.49 113 GLU E C 1
ATOM 10209 O O . GLU E 3 113 ? -40.889 6.277 -6.678 1.00 43.97 113 GLU E O 1
ATOM 10215 N N . VAL E 3 114 ? -40.880 6.742 -4.441 1.00 45.23 114 VAL E N 1
ATOM 10216 C CA . VAL E 3 114 ? -39.967 7.926 -4.486 1.00 45.87 114 VAL E CA 1
ATOM 10217 C C . VAL E 3 114 ? -38.554 7.446 -4.843 1.00 47.10 114 VAL E C 1
ATOM 10218 O O . VAL E 3 114 ? -37.877 8.147 -5.617 1.00 46.84 114 VAL E O 1
ATOM 10222 N N . LYS E 3 115 ? -38.130 6.304 -4.289 1.00 48.41 115 LYS E N 1
ATOM 10223 C CA . LYS E 3 115 ? -36.803 5.683 -4.552 1.00 49.72 115 LYS E CA 1
ATOM 10224 C C . LYS E 3 115 ? -36.747 5.189 -6.003 1.00 49.67 115 LYS E C 1
ATOM 10225 O O . LYS E 3 115 ? -35.713 5.418 -6.661 1.00 50.14 115 LYS E O 1
ATOM 10231 N N . ALA E 3 116 ? -37.822 4.547 -6.474 1.00 49.59 116 ALA E N 1
ATOM 10232 C CA . ALA E 3 116 ? -37.948 3.966 -7.833 1.00 50.03 116 ALA E CA 1
ATOM 10233 C C . ALA E 3 116 ? -37.939 5.075 -8.896 1.00 49.68 116 ALA E C 1
ATOM 10234 O O . ALA E 3 116 ? -37.500 4.792 -10.029 1.00 50.00 116 ALA E O 1
ATOM 10236 N N . LEU E 3 117 ? -38.404 6.280 -8.544 1.00 48.88 117 LEU E N 1
ATOM 10237 C CA . LEU E 3 117 ? -38.517 7.449 -9.463 1.00 48.95 117 LEU E CA 1
ATOM 10238 C C . LEU E 3 117 ? -37.139 7.809 -10.033 1.00 49.56 117 LEU E C 1
ATOM 10239 O O . LEU E 3 117 ? -37.069 8.127 -11.235 1.00 49.82 117 LEU E O 1
ATOM 10244 N N . HIS E 3 118 ? -36.092 7.767 -9.201 1.00 49.95 118 HIS E N 1
ATOM 10245 C CA . HIS E 3 118 ? -34.709 8.196 -9.549 1.00 50.35 118 HIS E CA 1
ATOM 10246 C C . HIS E 3 118 ? -33.956 7.081 -10.290 1.00 52.18 118 HIS E C 1
ATOM 10247 O O . HIS E 3 118 ? -32.949 7.405 -10.949 1.00 52.22 118 HIS E O 1
ATOM 10254 N N . ILE E 3 119 ? -34.417 5.828 -10.187 1.00 53.71 119 ILE E N 1
ATOM 10255 C CA . ILE E 3 119 ? -33.798 4.643 -10.855 1.00 55.61 119 ILE E CA 1
ATOM 10256 C C . ILE E 3 119 ? -34.518 4.391 -12.186 1.00 56.36 119 ILE E C 1
ATOM 10257 O O . ILE E 3 119 ? -33.862 4.499 -13.241 1.00 56.34 119 ILE E O 1
ATOM 10262 N N . GLU E 3 120 ? -35.814 4.066 -12.130 1.00 57.34 120 GLU E N 1
ATOM 10263 C CA . GLU E 3 120 ? -36.639 3.666 -13.302 1.00 58.73 120 GLU E CA 1
ATOM 10264 C C . GLU E 3 120 ? -37.098 4.914 -14.065 1.00 58.69 120 GLU E C 1
ATOM 10265 O O . GLU E 3 120 ? -36.854 4.981 -15.287 1.00 59.28 120 GLU E O 1
ATOM 10271 N N . GLY E 3 121 ? -37.742 5.854 -13.364 1.00 58.12 121 GLY E N 1
ATOM 10272 C CA . GLY E 3 121 ? -38.383 7.051 -13.944 1.00 57.05 121 GLY E CA 1
ATOM 10273 C C . GLY E 3 121 ? -39.833 7.160 -13.505 1.00 56.28 121 GLY E C 1
ATOM 10274 O O . GLY E 3 121 ? -40.175 6.572 -12.460 1.00 55.06 121 GLY E O 1
ATOM 10275 N N . ILE E 3 122 ? -40.661 7.868 -14.281 1.00 56.49 122 ILE E N 1
ATOM 10276 C CA . ILE E 3 122 ? -42.110 8.099 -13.986 1.00 56.38 122 ILE E CA 1
ATOM 10277 C C . ILE E 3 122 ? -42.859 6.758 -13.956 1.00 56.82 122 ILE E C 1
ATOM 10278 O O . ILE E 3 122 ? -43.882 6.681 -13.246 1.00 55.88 122 ILE E O 1
ATOM 10283 N N . LYS E 3 123 ? -42.376 5.750 -14.693 1.00 58.14 123 LYS E N 1
ATOM 10284 C CA . LYS E 3 123 ? -42.981 4.390 -14.778 1.00 58.68 123 LYS E CA 1
ATOM 10285 C C . LYS E 3 123 ? -42.977 3.713 -13.399 1.00 57.03 123 LYS E C 1
ATOM 10286 O O . LYS E 3 123 ? -43.820 2.818 -13.190 1.00 56.92 123 LYS E O 1
ATOM 10292 N N . GLY E 3 124 ? -42.070 4.121 -12.502 1.00 55.88 124 GLY E N 1
ATOM 10293 C CA . GLY E 3 124 ? -41.933 3.571 -11.138 1.00 54.44 124 GLY E CA 1
ATOM 10294 C C . GLY E 3 124 ? -42.812 4.277 -10.114 1.00 52.24 124 GLY E C 1
ATOM 10295 O O . GLY E 3 124 ? -42.685 3.941 -8.919 1.00 51.10 124 GLY E O 1
ATOM 10296 N N . MET E 3 125 ? -43.667 5.214 -10.547 1.00 51.32 125 MET E N 1
ATOM 10297 C CA . MET E 3 125 ? -44.610 5.970 -9.674 1.00 49.80 125 MET E CA 1
ATOM 10298 C C . MET E 3 125 ? -46.057 5.690 -10.098 1.00 49.62 125 MET E C 1
ATOM 10299 O O . MET E 3 125 ? -46.326 5.677 -11.315 1.00 50.05 125 MET E O 1
ATOM 10304 N N . GLY E 3 126 ? -46.945 5.496 -9.116 1.00 48.92 126 GLY E N 1
ATOM 10305 C CA . GLY E 3 126 ? -48.392 5.277 -9.313 1.00 48.25 126 GLY E CA 1
ATOM 10306 C C . GLY E 3 126 ? -49.184 6.573 -9.158 1.00 47.13 126 GLY E C 1
ATOM 10307 O O . GLY E 3 126 ? -48.627 7.604 -8.786 1.00 46.82 126 GLY E O 1
ATOM 10308 N N . PRO E 3 127 ? -50.509 6.555 -9.433 1.00 46.54 127 PRO E N 1
ATOM 10309 C CA . PRO E 3 127 ? -51.326 7.769 -9.398 1.00 45.46 127 PRO E CA 1
ATOM 10310 C C . PRO E 3 127 ? -51.783 8.232 -8.003 1.00 43.86 127 PRO E C 1
ATOM 10311 O O . PRO E 3 127 ? -52.341 9.312 -7.924 1.00 43.55 127 PRO E O 1
ATOM 10315 N N . TYR E 3 128 ? -51.537 7.438 -6.952 1.00 42.77 128 TYR E N 1
ATOM 10316 C CA . TYR E 3 128 ? -52.038 7.683 -5.572 1.00 41.75 128 TYR E CA 1
ATOM 10317 C C . TYR E 3 128 ? -50.965 8.335 -4.688 1.00 40.24 128 TYR E C 1
ATOM 10318 O O . TYR E 3 128 ? -51.244 8.532 -3.491 1.00 39.42 128 TYR E O 1
ATOM 10327 N N . VAL E 3 129 ? -49.824 8.714 -5.255 1.00 39.17 129 VAL E N 1
ATOM 10328 C CA . VAL E 3 129 ? -48.749 9.365 -4.452 1.00 38.18 129 VAL E CA 1
ATOM 10329 C C . VAL E 3 129 ? -49.191 10.785 -4.095 1.00 37.21 129 VAL E C 1
ATOM 10330 O O . VAL E 3 129 ? -48.873 11.234 -3.000 1.00 36.04 129 VAL E O 1
ATOM 10334 N N . ALA E 3 130 ? -49.941 11.430 -4.984 1.00 36.70 130 ALA E N 1
ATOM 10335 C CA . ALA E 3 130 ? -50.388 12.824 -4.776 1.00 36.34 130 ALA E CA 1
ATOM 10336 C C . ALA E 3 130 ? -51.580 12.898 -3.820 1.00 35.74 130 ALA E C 1
ATOM 10337 O O . ALA E 3 130 ? -51.886 13.991 -3.357 1.00 35.74 130 ALA E O 1
ATOM 10339 N N . THR E 3 131 ? -52.196 11.760 -3.538 1.00 35.22 131 THR E N 1
ATOM 10340 C CA . THR E 3 131 ? -53.311 11.769 -2.575 1.00 34.66 131 THR E CA 1
ATOM 10341 C C . THR E 3 131 ? -52.925 11.053 -1.289 1.00 33.78 131 THR E C 1
ATOM 10342 O O . THR E 3 131 ? -53.449 11.404 -0.284 1.00 32.96 131 THR E O 1
ATOM 10346 N N . ALA E 3 132 ? -52.066 10.056 -1.360 1.00 33.61 132 ALA E N 1
ATOM 10347 C CA . ALA E 3 132 ? -51.716 9.252 -0.171 1.00 33.99 132 ALA E CA 1
ATOM 10348 C C . ALA E 3 132 ? -50.849 9.963 0.877 1.00 33.84 132 ALA E C 1
ATOM 10349 O O . ALA E 3 132 ? -51.066 9.731 2.048 1.00 33.91 132 ALA E O 1
ATOM 10351 N N . TRP E 3 133 ? -49.824 10.690 0.450 1.00 34.02 133 TRP E N 1
ATOM 10352 C CA . TRP E 3 133 ? -48.873 11.349 1.377 1.00 34.01 133 TRP E CA 1
ATOM 10353 C C . TRP E 3 133 ? -49.408 12.577 2.108 1.00 33.96 133 TRP E C 1
ATOM 10354 O O . TRP E 3 133 ? -49.170 12.666 3.294 1.00 34.19 133 TRP E O 1
ATOM 10365 N N . PHE E 3 134 ? -50.132 13.459 1.421 1.00 34.14 134 PHE E N 1
ATOM 10366 C CA . PHE E 3 134 ? -50.500 14.779 2.001 1.00 33.96 134 PHE E CA 1
ATOM 10367 C C . PHE E 3 134 ? -51.356 14.667 3.252 1.00 33.31 134 PHE E C 1
ATOM 10368 O O . PHE E 3 134 ? -52.314 13.939 3.266 1.00 33.36 134 PHE E O 1
ATOM 10376 N N . PRO E 3 135 ? -51.084 15.508 4.261 1.00 32.93 135 PRO E N 1
ATOM 10377 C CA . PRO E 3 135 ? -51.778 15.479 5.531 1.00 32.57 135 PRO E CA 1
ATOM 10378 C C . PRO E 3 135 ? -53.296 15.656 5.451 1.00 32.36 135 PRO E C 1
ATOM 10379 O O . PRO E 3 135 ? -53.976 15.062 6.229 1.00 32.67 135 PRO E O 1
ATOM 10383 N N . ALA E 3 136 ? -53.761 16.442 4.491 1.00 32.01 136 ALA E N 1
ATOM 10384 C CA . ALA E 3 136 ? -55.190 16.748 4.289 1.00 31.98 136 ALA E CA 1
ATOM 10385 C C . ALA E 3 136 ? -55.874 15.547 3.652 1.00 31.93 136 ALA E C 1
ATOM 10386 O O . ALA E 3 136 ? -57.015 15.684 3.250 1.00 31.68 136 ALA E O 1
ATOM 10388 N N . ALA E 3 137 ? -55.123 14.464 3.471 1.00 31.87 137 ALA E N 1
ATOM 10389 C CA . ALA E 3 137 ? -55.666 13.204 2.911 1.00 32.09 137 ALA E CA 1
ATOM 10390 C C . ALA E 3 137 ? -56.814 12.700 3.794 1.00 32.07 137 ALA E C 1
ATOM 10391 O O . ALA E 3 137 ? -57.914 12.474 3.257 1.00 32.28 137 ALA E O 1
ATOM 10393 N N . LEU E 3 138 ? -56.555 12.548 5.098 1.00 32.02 138 LEU E N 1
ATOM 10394 C CA . LEU E 3 138 ? -57.513 12.011 6.106 1.00 31.92 138 LEU E CA 1
ATOM 10395 C C . LEU E 3 138 ? -58.801 12.846 6.094 1.00 31.97 138 LEU E C 1
ATOM 10396 O O . LEU E 3 138 ? -59.891 12.239 6.091 1.00 32.24 138 LEU E O 1
ATOM 10401 N N . GLN E 3 139 ? -58.671 14.177 6.081 1.00 31.73 139 GLN E N 1
ATOM 10402 C CA . GLN E 3 139 ? -59.801 15.145 6.005 1.00 31.69 139 GLN E CA 1
ATOM 10403 C C . GLN E 3 139 ? -60.735 14.747 4.855 1.00 31.84 139 GLN E C 1
ATOM 10404 O O . GLN E 3 139 ? -61.950 14.601 5.101 1.00 31.63 139 GLN E O 1
ATOM 10410 N N . GLY E 3 140 ? -60.175 14.577 3.653 1.00 32.01 140 GLY E N 1
ATOM 10411 C CA . GLY E 3 140 ? -60.910 14.227 2.422 1.00 32.27 140 GLY E CA 1
ATOM 10412 C C . GLY E 3 140 ? -61.536 12.846 2.503 1.00 32.44 140 GLY E C 1
ATOM 10413 O O . GLY E 3 140 ? -62.746 12.735 2.231 1.00 32.85 140 GLY E O 1
ATOM 10414 N N . GLN E 3 141 ? -60.744 11.831 2.868 1.00 32.23 141 GLN E N 1
ATOM 10415 C CA . GLN E 3 141 ? -61.176 10.408 2.934 1.00 32.43 141 GLN E CA 1
ATOM 10416 C C . GLN E 3 141 ? -62.410 10.284 3.838 1.00 32.90 141 GLN E C 1
ATOM 10417 O O . GLN E 3 141 ? -63.319 9.513 3.480 1.00 33.44 141 GLN E O 1
ATOM 10423 N N . LEU E 3 142 ? -62.435 11.014 4.959 1.00 33.15 142 LEU E N 1
ATOM 10424 C CA . LEU E 3 142 ? -63.573 11.035 5.919 1.00 33.66 142 LEU E CA 1
ATOM 10425 C C . LEU E 3 142 ? -64.800 11.669 5.251 1.00 34.25 142 LEU E C 1
ATOM 10426 O O . LEU E 3 142 ? -65.911 11.140 5.450 1.00 35.73 142 LEU E O 1
ATOM 10431 N N . SER E 3 143 ? -64.609 12.750 4.487 1.00 34.05 143 SER E N 1
ATOM 10432 C CA . SER E 3 143 ? -65.694 13.498 3.796 1.00 34.37 143 SER E CA 1
ATOM 10433 C C . SER E 3 143 ? -66.343 12.624 2.713 1.00 34.75 143 SER E C 1
ATOM 10434 O O . SER E 3 143 ? -67.538 12.829 2.441 1.00 35.54 143 SER E O 1
ATOM 10437 N N . LEU E 3 144 ? -65.589 11.693 2.115 1.00 34.56 144 LEU E N 1
ATOM 10438 C CA . LEU E 3 144 ? -66.105 10.727 1.104 1.00 34.86 144 LEU E CA 1
ATOM 10439 C C . LEU E 3 144 ? -66.971 9.667 1.796 1.00 34.85 144 LEU E C 1
ATOM 10440 O O . LEU E 3 144 ? -68.048 9.343 1.254 1.00 35.39 144 LEU E O 1
ATOM 10445 N N . LEU E 3 145 ? -66.512 9.145 2.940 1.00 34.47 145 LEU E N 1
ATOM 10446 C CA . LEU E 3 145 ? -67.156 8.019 3.671 1.00 34.56 145 LEU E CA 1
ATOM 10447 C C . LEU E 3 145 ? -68.485 8.475 4.286 1.00 34.50 145 LEU E C 1
ATOM 10448 O O . LEU E 3 145 ? -69.490 7.763 4.093 1.00 34.84 145 LEU E O 1
ATOM 10453 N N . TYR E 3 146 ? -68.484 9.608 4.998 1.00 34.08 146 TYR E N 1
ATOM 10454 C CA . TYR E 3 146 ? -69.626 10.104 5.816 1.00 34.32 146 TYR E CA 1
ATOM 10455 C C . TYR E 3 146 ? -70.407 11.204 5.081 1.00 34.31 146 TYR E C 1
ATOM 10456 O O . TYR E 3 146 ? -71.556 11.472 5.485 1.00 34.54 146 TYR E O 1
ATOM 10465 N N . GLY E 3 147 ? -69.815 11.824 4.054 1.00 34.19 147 GLY E N 1
ATOM 10466 C CA . GLY E 3 147 ? -70.473 12.852 3.224 1.00 34.39 147 GLY E CA 1
ATOM 10467 C C . GLY E 3 147 ? -70.523 14.211 3.907 1.00 34.41 147 GLY E C 1
ATOM 10468 O O . GLY E 3 147 ? -71.322 15.058 3.460 1.00 34.92 147 GLY E O 1
ATOM 10469 N N . PHE E 3 148 ? -69.698 14.423 4.941 1.00 34.26 148 PHE E N 1
ATOM 10470 C CA . PHE E 3 148 ? -69.637 15.677 5.741 1.00 33.87 148 PHE E CA 1
ATOM 10471 C C . PHE E 3 148 ? -69.091 16.809 4.862 1.00 34.22 148 PHE E C 1
ATOM 10472 O O . PHE E 3 148 ? -67.996 16.642 4.288 1.00 34.67 148 PHE E O 1
ATOM 10480 N N . SER E 3 149 ? -69.831 17.922 4.776 1.00 34.21 149 SER E N 1
ATOM 10481 C CA . SER E 3 149 ? -69.662 18.987 3.750 1.00 34.18 149 SER E CA 1
ATOM 10482 C C . SER E 3 149 ? -69.377 20.365 4.367 1.00 33.41 149 SER E C 1
ATOM 10483 O O . SER E 3 149 ? -69.125 21.299 3.582 1.00 33.60 149 SER E O 1
ATOM 10486 N N . ALA E 3 150 ? -69.407 20.507 5.698 1.00 32.78 150 ALA E N 1
ATOM 10487 C CA . ALA E 3 150 ? -69.167 21.791 6.402 1.00 32.67 150 ALA E CA 1
ATOM 10488 C C . ALA E 3 150 ? -67.663 22.089 6.450 1.00 32.09 150 ALA E C 1
ATOM 10489 O O . ALA E 3 150 ? -66.866 21.194 6.099 1.00 32.45 150 ALA E O 1
ATOM 10491 N N . GLN E 3 151 ? -67.305 23.304 6.882 1.00 31.74 151 GLN E N 1
ATOM 10492 C CA . GLN E 3 151 ? -65.906 23.808 6.974 1.00 31.27 151 GLN E CA 1
ATOM 10493 C C . GLN E 3 151 ? -65.021 22.743 7.636 1.00 30.90 151 GLN E C 1
ATOM 10494 O O . GLN E 3 151 ? -65.318 22.357 8.782 1.00 31.15 151 GLN E O 1
ATOM 10500 N N . SER E 3 152 ? -63.981 22.292 6.927 1.00 30.42 152 SER E N 1
ATOM 10501 C CA . SER E 3 152 ? -63.040 21.221 7.349 1.00 30.11 152 SER E CA 1
ATOM 10502 C C . SER E 3 152 ? -61.599 21.679 7.097 1.00 29.82 152 SER E C 1
ATOM 10503 O O . SER E 3 152 ? -61.304 22.062 5.950 1.00 30.22 152 SER E O 1
ATOM 10506 N N . LYS E 3 153 ? -60.743 21.638 8.124 1.00 29.48 153 LYS E N 1
ATOM 10507 C CA . LYS E 3 153 ? -59.333 22.109 8.052 1.00 29.63 153 LYS E CA 1
ATOM 10508 C C . LYS E 3 153 ? -58.380 21.019 8.550 1.00 29.75 153 LYS E C 1
ATOM 10509 O O . LYS E 3 153 ? -58.798 20.183 9.373 1.00 30.28 153 LYS E O 1
ATOM 10515 N N . THR E 3 154 ? -57.140 21.055 8.056 1.00 29.57 154 THR E N 1
ATOM 10516 C CA . THR E 3 154 ? -56.006 20.187 8.465 1.00 29.32 154 THR E CA 1
ATOM 10517 C C . THR E 3 154 ? -54.856 21.090 8.919 1.00 29.42 154 THR E C 1
ATOM 10518 O O . THR E 3 154 ? -54.423 21.935 8.111 1.00 29.74 154 THR E O 1
ATOM 10522 N N . PHE E 3 155 ? -54.402 20.925 10.164 1.00 29.08 155 PHE E N 1
ATOM 10523 C CA . PHE E 3 155 ? -53.252 21.657 10.754 1.00 28.70 155 PHE E CA 1
ATOM 10524 C C . PHE E 3 155 ? -52.031 20.736 10.766 1.00 28.65 155 PHE E C 1
ATOM 10525 O O . PHE E 3 155 ? -52.178 19.547 11.107 1.00 28.08 155 PHE E O 1
ATOM 10533 N N . SER E 3 156 ? -50.871 21.274 10.381 1.00 29.21 156 SER E N 1
ATOM 10534 C CA . SER E 3 156 ? -49.559 20.578 10.392 1.00 29.68 156 SER E CA 1
ATOM 10535 C C . SER E 3 156 ? -48.533 21.415 11.167 1.00 30.27 156 SER E C 1
ATOM 10536 O O . SER E 3 156 ? -47.327 21.275 10.888 1.00 31.79 156 SER E O 1
ATOM 10539 N N . THR E 3 157 ? -48.996 22.239 12.113 1.00 30.25 157 THR E N 1
ATOM 10540 C CA . THR E 3 157 ? -48.134 23.021 13.039 1.00 30.45 157 THR E CA 1
ATOM 10541 C C . THR E 3 157 ? -47.425 22.039 13.975 1.00 30.92 157 THR E C 1
ATOM 10542 O O . THR E 3 157 ? -48.127 21.330 14.726 1.00 30.99 157 THR E O 1
ATOM 10546 N N . SER E 3 158 ? -46.091 21.997 13.917 1.00 31.19 158 SER E N 1
ATOM 10547 C CA . SER E 3 158 ? -45.231 21.008 14.618 1.00 31.38 158 SER E CA 1
ATOM 10548 C C . SER E 3 158 ? -45.643 20.901 16.091 1.00 31.39 158 SER E C 1
ATOM 10549 O O . SER E 3 158 ? -45.637 21.940 16.781 1.00 31.98 158 SER E O 1
ATOM 10552 N N . ASP E 3 159 ? -46.039 19.694 16.517 1.00 31.18 159 ASP E N 1
ATOM 10553 C CA . ASP E 3 159 ? -46.273 19.282 17.931 1.00 30.68 159 ASP E CA 1
ATOM 10554 C C . ASP E 3 159 ? -47.687 19.672 18.392 1.00 29.83 159 ASP E C 1
ATOM 10555 O O . ASP E 3 159 ? -48.295 18.859 19.116 1.00 29.74 159 ASP E O 1
ATOM 10560 N N . VAL E 3 160 ? -48.201 20.842 17.993 1.00 29.25 160 VAL E N 1
ATOM 10561 C CA . VAL E 3 160 ? -49.475 21.419 18.529 1.00 28.87 160 VAL E CA 1
ATOM 10562 C C . VAL E 3 160 ? -50.577 21.393 17.457 1.00 28.63 160 VAL E C 1
ATOM 10563 O O . VAL E 3 160 ? -51.598 22.080 17.661 1.00 29.02 160 VAL E O 1
ATOM 10567 N N . ALA E 3 161 ? -50.401 20.616 16.382 1.00 28.38 161 ALA E N 1
ATOM 10568 C CA . ALA E 3 161 ? -51.356 20.499 15.251 1.00 28.29 161 ALA E CA 1
ATOM 10569 C C . ALA E 3 161 ? -52.729 20.037 15.759 1.00 28.41 161 ALA E C 1
ATOM 10570 O O . ALA E 3 161 ? -53.741 20.646 15.361 1.00 28.07 161 ALA E O 1
ATOM 10572 N N . GLY E 3 162 ? -52.752 18.997 16.600 1.00 28.50 162 GLY E N 1
ATOM 10573 C CA . GLY E 3 162 ? -53.980 18.373 17.133 1.00 28.78 162 GLY E CA 1
ATOM 10574 C C . GLY E 3 162 ? -54.721 19.285 18.096 1.00 29.11 162 GLY E C 1
ATOM 10575 O O . GLY E 3 162 ? -55.967 19.285 18.063 1.00 29.34 162 GLY E O 1
ATOM 10576 N N . MET E 3 163 ? -53.988 20.027 18.932 1.00 29.59 163 MET E N 1
ATOM 10577 C CA . MET E 3 163 ? -54.553 20.979 19.928 1.00 29.80 163 MET E CA 1
ATOM 10578 C C . MET E 3 163 ? -55.278 22.115 19.196 1.00 29.48 163 MET E C 1
ATOM 10579 O O . MET E 3 163 ? -56.378 22.499 19.646 1.00 29.92 163 MET E O 1
ATOM 10584 N N . GLN E 3 164 ? -54.684 22.625 18.112 1.00 28.59 164 GLN E N 1
ATOM 10585 C CA . GLN E 3 164 ? -55.270 23.692 17.254 1.00 28.23 164 GLN E CA 1
ATOM 10586 C C . GLN E 3 164 ? -56.520 23.147 16.552 1.00 27.80 164 GLN E C 1
ATOM 10587 O O . GLN E 3 164 ? -57.509 23.899 16.452 1.00 28.01 164 GLN E O 1
ATOM 10593 N N . ALA E 3 165 ? -56.484 21.886 16.107 1.00 27.32 165 ALA E N 1
ATOM 10594 C CA . ALA E 3 165 ? -57.603 21.191 15.423 1.00 27.03 165 ALA E CA 1
ATOM 10595 C C . ALA E 3 165 ? -58.853 21.192 16.314 1.00 27.10 165 ALA E C 1
ATOM 10596 O O . ALA E 3 165 ? -59.942 21.482 15.786 1.00 27.15 165 ALA E O 1
ATOM 10598 N N . ILE E 3 166 ? -58.704 20.893 17.610 1.00 27.02 166 ILE E N 1
ATOM 10599 C CA . ILE E 3 166 ? -59.833 20.821 18.588 1.00 27.28 166 ILE E CA 1
ATOM 10600 C C . ILE E 3 166 ? -60.337 22.243 18.865 1.00 27.64 166 ILE E C 1
ATOM 10601 O O . ILE E 3 166 ? -61.567 22.448 18.839 1.00 27.88 166 ILE E O 1
ATOM 10606 N N . GLY E 3 167 ? -59.417 23.175 19.131 1.00 27.91 167 GLY E N 1
ATOM 10607 C CA . GLY E 3 167 ? -59.719 24.566 19.524 1.00 28.40 167 GLY E CA 1
ATOM 10608 C C . GLY E 3 167 ? -60.495 25.317 18.456 1.00 28.75 167 GLY E C 1
ATOM 10609 O O . GLY E 3 167 ? -61.503 25.964 18.808 1.00 28.95 167 GLY E O 1
ATOM 10610 N N . TYR E 3 168 ? -60.046 25.240 17.198 1.00 28.95 168 TYR E N 1
ATOM 10611 C CA . TYR E 3 168 ? -60.619 25.987 16.046 1.00 29.55 168 TYR E CA 1
ATOM 10612 C C . TYR E 3 168 ? -61.872 25.276 15.517 1.00 29.65 168 TYR E C 1
ATOM 10613 O O . TYR E 3 168 ? -62.660 25.927 14.801 1.00 29.58 168 TYR E O 1
ATOM 10622 N N . ALA E 3 169 ? -62.056 23.995 15.861 1.00 29.91 169 ALA E N 1
ATOM 10623 C CA . ALA E 3 169 ? -63.298 23.225 15.612 1.00 29.94 169 ALA E CA 1
ATOM 10624 C C . ALA E 3 169 ? -64.396 23.707 16.568 1.00 30.36 169 ALA E C 1
ATOM 10625 O O . ALA E 3 169 ? -65.559 23.805 16.131 1.00 30.18 169 ALA E O 1
ATOM 10627 N N . ALA E 3 170 ? -64.033 23.989 17.824 1.00 30.78 170 ALA E N 1
ATOM 10628 C CA . ALA E 3 170 ? -64.934 24.535 18.867 1.00 31.56 170 ALA E CA 1
ATOM 10629 C C . ALA E 3 170 ? -65.323 25.975 18.507 1.00 32.55 170 ALA E C 1
ATOM 10630 O O . ALA E 3 170 ? -66.511 26.320 18.662 1.00 32.34 170 ALA E O 1
ATOM 10632 N N . GLU E 3 171 ? -64.359 26.774 18.034 1.00 33.73 171 GLU E N 1
ATOM 10633 C CA . GLU E 3 171 ? -64.573 28.180 17.585 1.00 34.97 171 GLU E CA 1
ATOM 10634 C C . GLU E 3 171 ? -65.566 28.204 16.416 1.00 35.23 171 GLU E C 1
ATOM 10635 O O . GLU E 3 171 ? -66.401 29.129 16.377 1.00 36.52 171 GLU E O 1
ATOM 10641 N N . ALA E 3 172 ? -65.476 27.228 15.507 1.00 34.31 172 ALA E N 1
ATOM 10642 C CA . ALA E 3 172 ? -66.365 27.083 14.329 1.00 34.55 172 ALA E CA 1
ATOM 10643 C C . ALA E 3 172 ? -67.812 26.865 14.794 1.00 34.98 172 ALA E C 1
ATOM 10644 O O . ALA E 3 172 ? -68.717 27.496 14.214 1.00 35.39 172 ALA E O 1
ATOM 10646 N N . ILE E 3 173 ? -68.017 26.017 15.809 1.00 34.87 173 ILE E N 1
ATOM 10647 C CA . ILE E 3 173 ? -69.356 25.733 16.410 1.00 35.29 173 ILE E CA 1
ATOM 10648 C C . ILE E 3 173 ? -69.847 26.992 17.137 1.00 36.19 173 ILE E C 1
ATOM 10649 O O . ILE E 3 173 ? -71.046 27.311 17.007 1.00 36.56 173 ILE E O 1
ATOM 10654 N N . SER E 3 174 ? -68.955 27.672 17.866 1.00 37.11 174 SER E N 1
ATOM 10655 C CA . SER E 3 174 ? -69.231 28.932 18.609 1.00 37.96 174 SER E CA 1
ATOM 10656 C C . SER E 3 174 ? -69.781 29.997 17.652 1.00 38.16 174 SER E C 1
ATOM 10657 O O . SER E 3 174 ? -70.783 30.647 18.008 1.00 38.29 174 SER E O 1
ATOM 10660 N N . ASN E 3 175 ? -69.146 30.158 16.486 1.00 38.60 175 ASN E N 1
ATOM 10661 C CA . ASN E 3 175 ? -69.538 31.129 15.428 1.00 38.99 175 ASN E CA 1
ATOM 10662 C C . ASN E 3 175 ? -70.781 30.612 14.694 1.00 38.53 175 ASN E C 1
ATOM 10663 O O . ASN E 3 175 ? -71.552 31.449 14.186 1.00 39.52 175 ASN E O 1
ATOM 10668 N N . GLY E 3 176 ? -70.949 29.287 14.623 1.00 37.46 176 GLY E N 1
ATOM 10669 C CA . GLY E 3 176 ? -72.177 28.620 14.147 1.00 36.85 176 GLY E CA 1
ATOM 10670 C C . GLY E 3 176 ? -72.142 28.315 12.659 1.00 36.48 176 GLY E C 1
ATOM 10671 O O . GLY E 3 176 ? -73.160 28.575 11.987 1.00 36.34 176 GLY E O 1
ATOM 10672 N N . VAL E 3 177 ? -71.027 27.769 12.160 1.00 35.61 177 VAL E N 1
ATOM 10673 C CA . VAL E 3 177 ? -70.879 27.302 10.746 1.00 36.01 177 VAL E CA 1
ATOM 10674 C C . VAL E 3 177 ? -71.189 25.800 10.671 1.00 35.38 177 VAL E C 1
ATOM 10675 O O . VAL E 3 177 ? -71.317 25.288 9.542 1.00 35.32 177 VAL E O 1
ATOM 10679 N N . ALA E 3 178 ? -71.297 25.123 11.821 1.00 34.88 178 ALA E N 1
ATOM 10680 C CA . ALA E 3 178 ? -71.658 23.689 11.929 1.00 34.76 178 ALA E CA 1
ATOM 10681 C C . ALA E 3 178 ? -72.134 23.370 13.352 1.00 34.52 178 ALA E C 1
ATOM 10682 O O . ALA E 3 178 ? -71.664 24.032 14.299 1.00 34.36 178 ALA E O 1
ATOM 10684 N N . GLU E 3 179 ? -73.033 22.388 13.485 1.00 34.51 179 GLU E N 1
ATOM 10685 C CA . GLU E 3 179 ? -73.557 21.887 14.787 1.00 34.51 179 GLU E CA 1
ATOM 10686 C C . GLU E 3 179 ? -72.591 20.839 15.353 1.00 33.52 179 GLU E C 1
ATOM 10687 O O . GLU E 3 179 ? -72.267 20.931 16.552 1.00 33.29 179 GLU E O 1
ATOM 10693 N N . VAL E 3 180 ? -72.163 19.882 14.523 1.00 32.94 180 VAL E N 1
ATOM 10694 C CA . VAL E 3 180 ? -71.246 18.765 14.908 1.00 32.40 180 VAL E CA 1
ATOM 10695 C C . VAL E 3 180 ? -69.876 19.005 14.261 1.00 31.90 180 VAL E C 1
ATOM 10696 O O . VAL E 3 180 ? -69.832 19.623 13.181 1.00 31.70 180 VAL E O 1
ATOM 10700 N N . MET E 3 181 ? -68.807 18.532 14.910 1.00 31.90 181 MET E N 1
ATOM 10701 C CA . MET E 3 181 ? -67.408 18.600 14.407 1.00 31.97 181 MET E CA 1
ATOM 10702 C C . MET E 3 181 ? -66.645 17.344 14.846 1.00 31.72 181 MET E C 1
ATOM 10703 O O . MET E 3 181 ? -66.702 17.008 16.046 1.00 31.39 181 MET E O 1
ATOM 10708 N N . LEU E 3 182 ? -65.964 16.686 13.902 1.00 31.67 182 LEU E N 1
ATOM 10709 C CA . LEU E 3 182 ? -65.045 15.545 14.161 1.00 31.80 182 LEU E CA 1
ATOM 10710 C C . LEU E 3 182 ? -63.610 16.081 14.202 1.00 31.92 182 LEU E C 1
ATOM 10711 O O . LEU E 3 182 ? -62.934 16.038 13.156 1.00 32.46 182 LEU E O 1
ATOM 10716 N N . CYS E 3 183 ? -63.181 16.586 15.362 1.00 31.87 183 CYS E N 1
ATOM 10717 C CA . CYS E 3 183 ? -61.829 17.163 15.596 1.00 31.94 183 CYS E CA 1
ATOM 10718 C C . CYS E 3 183 ? -60.931 16.119 16.270 1.00 31.76 183 CYS E C 1
ATOM 10719 O O . CYS E 3 183 ? -61.411 15.429 17.192 1.00 32.14 183 CYS E O 1
ATOM 10722 N N . GLY E 3 184 ? -59.676 16.022 15.827 1.00 31.27 184 GLY E N 1
ATOM 10723 C CA . GLY E 3 184 ? -58.693 15.055 16.352 1.00 31.10 184 GLY E CA 1
ATOM 10724 C C . GLY E 3 184 ? -57.393 15.085 15.571 1.00 30.67 184 GLY E C 1
ATOM 10725 O O . GLY E 3 184 ? -57.133 16.095 14.888 1.00 30.33 184 GLY E O 1
ATOM 10726 N N . ALA E 3 185 ? -56.608 14.010 15.668 1.00 30.70 185 ALA E N 1
ATOM 10727 C CA . ALA E 3 185 ? -55.257 13.891 15.073 1.00 30.49 185 ALA E CA 1
ATOM 10728 C C . ALA E 3 185 ? -54.921 12.419 14.813 1.00 30.50 185 ALA E C 1
ATOM 10729 O O . ALA E 3 185 ? -55.581 11.541 15.404 1.00 30.80 185 ALA E O 1
ATOM 10731 N N . SER E 3 186 ? -53.926 12.180 13.955 1.00 30.41 186 SER E N 1
ATOM 10732 C CA . SER E 3 186 ? -53.401 10.837 13.595 1.00 30.53 186 SER E CA 1
ATOM 10733 C C . SER E 3 186 ? -51.937 10.956 13.158 1.00 30.93 186 SER E C 1
ATOM 10734 O O . SER E 3 186 ? -51.581 11.998 12.574 1.00 30.45 186 SER E O 1
ATOM 10737 N N . GLU E 3 187 ? -51.129 9.928 13.439 1.00 32.17 187 GLU E N 1
ATOM 10738 C CA . GLU E 3 187 ? -49.689 9.860 13.067 1.00 32.90 187 GLU E CA 1
ATOM 10739 C C . GLU E 3 187 ? -49.291 8.411 12.766 1.00 34.14 187 GLU E C 1
ATOM 10740 O O . GLU E 3 187 ? -49.757 7.504 13.485 1.00 34.68 187 GLU E O 1
ATOM 10746 N N . HIS E 3 188 ? -48.456 8.222 11.739 1.00 35.13 188 HIS E N 1
ATOM 10747 C CA . HIS E 3 188 ? -47.751 6.953 11.417 1.00 36.25 188 HIS E CA 1
ATOM 10748 C C . HIS E 3 188 ? -46.246 7.234 11.354 1.00 36.83 188 HIS E C 1
ATOM 10749 O O . HIS E 3 188 ? -45.837 8.040 10.496 1.00 36.38 188 HIS E O 1
ATOM 10756 N N . LEU E 3 189 ? -45.462 6.594 12.229 1.00 38.05 189 LEU E N 1
ATOM 10757 C CA . LEU E 3 189 ? -44.012 6.874 12.422 1.00 38.98 189 LEU E CA 1
ATOM 10758 C C . LEU E 3 189 ? -43.167 5.626 12.126 1.00 39.73 189 LEU E C 1
ATOM 10759 O O . LEU E 3 189 ? -41.945 5.685 12.372 1.00 39.65 189 LEU E O 1
ATOM 10764 N N . SER E 3 190 ? -43.775 4.552 11.608 1.00 40.89 190 SER E N 1
ATOM 10765 C CA . SER E 3 190 ? -43.136 3.220 11.424 1.00 41.73 190 SER E CA 1
ATOM 10766 C C . SER E 3 190 ? -42.494 3.094 10.036 1.00 41.86 190 SER E C 1
ATOM 10767 O O . SER E 3 190 ? -41.801 2.082 9.810 1.00 42.59 190 SER E O 1
ATOM 10770 N N . SER E 3 191 ? -42.708 4.067 9.142 1.00 41.59 191 SER E N 1
ATOM 10771 C CA . SER E 3 191 ? -42.112 4.093 7.780 1.00 41.73 191 SER E CA 1
ATOM 10772 C C . SER E 3 191 ? -40.600 4.279 7.901 1.00 42.01 191 SER E C 1
ATOM 10773 O O . SER E 3 191 ? -40.148 5.155 8.636 1.00 41.67 191 SER E O 1
ATOM 10776 N N . PRO E 3 192 ? -39.776 3.467 7.195 1.00 42.88 192 PRO E N 1
ATOM 10777 C CA . PRO E 3 192 ? -38.323 3.466 7.388 1.00 43.02 192 PRO E CA 1
ATOM 10778 C C . PRO E 3 192 ? -37.639 4.844 7.414 1.00 42.39 192 PRO E C 1
ATOM 10779 O O . PRO E 3 192 ? -36.663 4.978 8.130 1.00 42.36 192 PRO E O 1
ATOM 10783 N N . LEU E 3 193 ? -38.144 5.816 6.645 1.00 41.81 193 LEU E N 1
ATOM 10784 C CA . LEU E 3 193 ? -37.569 7.188 6.561 1.00 42.01 193 LEU E CA 1
ATOM 10785 C C . LEU E 3 193 ? -37.715 7.889 7.917 1.00 41.99 193 LEU E C 1
ATOM 10786 O O . LEU E 3 193 ? -36.675 8.262 8.496 1.00 43.04 193 LEU E O 1
ATOM 10791 N N . VAL E 3 194 ? -38.950 8.053 8.405 1.00 41.89 194 VAL E N 1
ATOM 10792 C CA . VAL E 3 194 ? -39.259 8.818 9.653 1.00 42.08 194 VAL E CA 1
ATOM 10793 C C . VAL E 3 194 ? -38.875 7.982 10.883 1.00 42.29 194 VAL E C 1
ATOM 10794 O O . VAL E 3 194 ? -38.554 8.595 11.918 1.00 42.01 194 VAL E O 1
ATOM 10798 N N . LYS E 3 195 ? -38.903 6.647 10.785 1.00 43.05 195 LYS E N 1
ATOM 10799 C CA . LYS E 3 195 ? -38.546 5.730 11.905 1.00 44.21 195 LYS E CA 1
ATOM 10800 C C . LYS E 3 195 ? -37.063 5.915 12.253 1.00 44.80 195 LYS E C 1
ATOM 10801 O O . LYS E 3 195 ? -36.757 6.078 13.450 1.00 45.05 195 LYS E O 1
ATOM 10807 N N . ASN E 3 196 ? -36.186 5.900 11.243 1.00 45.36 196 ASN E N 1
ATOM 10808 C CA . ASN E 3 196 ? -34.718 6.102 11.391 1.00 45.91 196 ASN E CA 1
ATOM 10809 C C . ASN E 3 196 ? -34.431 7.555 11.794 1.00 46.17 196 ASN E C 1
ATOM 10810 O O . ASN E 3 196 ? -33.432 7.778 12.506 1.00 47.15 196 ASN E O 1
ATOM 10815 N N . LEU E 3 197 ? -35.270 8.500 11.356 1.00 46.20 197 LEU E N 1
ATOM 10816 C CA . LEU E 3 197 ? -35.121 9.956 11.634 1.00 46.58 197 LEU E CA 1
ATOM 10817 C C . LEU E 3 197 ? -35.337 10.227 13.129 1.00 46.98 197 LEU E C 1
ATOM 10818 O O . LEU E 3 197 ? -34.500 10.936 13.721 1.00 46.87 197 LEU E O 1
ATOM 10823 N N . LEU E 3 198 ? -36.420 9.692 13.706 1.00 47.42 198 LEU E N 1
ATOM 10824 C CA . LEU E 3 198 ? -36.826 9.938 15.119 1.00 48.16 198 LEU E CA 1
ATOM 10825 C C . LEU E 3 198 ? -35.850 9.244 16.079 1.00 49.75 198 LEU E C 1
ATOM 10826 O O . LEU E 3 198 ? -35.488 9.871 17.095 1.00 49.49 198 LEU E O 1
ATOM 10831 N N . GLU E 3 199 ? -35.446 8.007 15.770 1.00 51.88 199 GLU E N 1
ATOM 10832 C CA . GLU E 3 199 ? -34.533 7.180 16.609 1.00 54.16 199 GLU E CA 1
ATOM 10833 C C . GLU E 3 199 ? -33.170 7.871 16.759 1.00 55.78 199 GLU E C 1
ATOM 10834 O O . GLU E 3 199 ? -32.533 7.676 17.813 1.00 57.31 199 GLU E O 1
ATOM 10840 N N . LYS E 3 200 ? -32.742 8.642 15.752 1.00 57.60 200 LYS E N 1
ATOM 10841 C CA . LYS E 3 200 ? -31.389 9.259 15.679 1.00 60.23 200 LYS E CA 1
ATOM 10842 C C . LYS E 3 200 ? -31.408 10.670 16.284 1.00 62.50 200 LYS E C 1
ATOM 10843 O O . LYS E 3 200 ? -30.696 10.885 17.285 1.00 62.88 200 LYS E O 1
ATOM 10849 N N . THR E 3 201 ? -32.189 11.586 15.699 1.00 64.76 201 THR E N 1
ATOM 10850 C CA . THR E 3 201 ? -32.038 13.061 15.850 1.00 65.98 201 THR E CA 1
ATOM 10851 C C . THR E 3 201 ? -33.075 13.649 16.818 1.00 65.58 201 THR E C 1
ATOM 10852 O O . THR E 3 201 ? -32.670 14.473 17.661 1.00 66.17 201 THR E O 1
ATOM 10856 N N . SER E 3 202 ? -34.349 13.259 16.692 1.00 66.16 202 SER E N 1
ATOM 10857 C CA . SER E 3 202 ? -35.519 13.920 17.336 1.00 65.98 202 SER E CA 1
ATOM 10858 C C . SER E 3 202 ? -35.291 14.108 18.843 1.00 67.32 202 SER E C 1
ATOM 10859 O O . SER E 3 202 ? -35.442 15.252 19.319 1.00 67.19 202 SER E O 1
ATOM 10862 N N . SER E 3 203 ? -34.943 13.032 19.557 1.00 69.04 203 SER E N 1
ATOM 10863 C CA . SER E 3 203 ? -34.779 12.995 21.037 1.00 69.41 203 SER E CA 1
ATOM 10864 C C . SER E 3 203 ? -33.606 13.883 21.480 1.00 69.60 203 SER E C 1
ATOM 10865 O O . SER E 3 203 ? -33.704 14.481 22.571 1.00 69.74 203 SER E O 1
ATOM 10868 N N . GLN E 3 204 ? -32.547 13.964 20.666 1.00 70.41 204 GLN E N 1
ATOM 10869 C CA . GLN E 3 204 ? -31.284 14.690 20.981 1.00 69.28 204 GLN E CA 1
ATOM 10870 C C . GLN E 3 204 ? -31.451 16.199 20.748 1.00 67.77 204 GLN E C 1
ATOM 10871 O O . GLN E 3 204 ? -30.662 16.967 21.334 1.00 65.78 204 GLN E O 1
ATOM 10877 N N . LYS E 3 205 ? -32.425 16.606 19.926 1.00 66.91 205 LYS E N 1
ATOM 10878 C CA . LYS E 3 205 ? -32.667 18.025 19.545 1.00 66.46 205 LYS E CA 1
ATOM 10879 C C . LYS E 3 205 ? -33.203 18.794 20.759 1.00 63.73 205 LYS E C 1
ATOM 10880 O O . LYS E 3 205 ? -34.180 18.318 21.371 1.00 64.34 205 LYS E O 1
ATOM 10886 N N . HIS E 3 206 ? -32.582 19.933 21.087 1.00 60.57 206 HIS E N 1
ATOM 10887 C CA . HIS E 3 206 ? -32.974 20.833 22.206 1.00 57.91 206 HIS E CA 1
ATOM 10888 C C . HIS E 3 206 ? -33.833 21.979 21.659 1.00 55.07 206 HIS E C 1
ATOM 10889 O O . HIS E 3 206 ? -33.704 22.295 20.459 1.00 54.70 206 HIS E O 1
ATOM 10896 N N . SER E 3 207 ? -34.676 22.570 22.513 1.00 51.81 207 SER E N 1
ATOM 10897 C CA . SER E 3 207 ? -35.528 23.750 22.206 1.00 49.92 207 SER E CA 1
ATOM 10898 C C . SER E 3 207 ? -34.807 25.029 22.645 1.00 49.48 207 SER E C 1
ATOM 10899 O O . SER E 3 207 ? -34.319 25.067 23.791 1.00 49.12 207 SER E O 1
ATOM 10902 N N . GLU E 3 208 ? -34.752 26.035 21.766 1.00 49.02 208 GLU E N 1
ATOM 10903 C CA . GLU E 3 208 ? -34.118 27.355 22.035 1.00 49.54 208 GLU E CA 1
ATOM 10904 C C . GLU E 3 208 ? -34.932 28.113 23.093 1.00 47.92 208 GLU E C 1
ATOM 10905 O O . GLU E 3 208 ? -34.330 28.924 23.824 1.00 48.34 208 GLU E O 1
ATOM 10911 N N . VAL E 3 209 ? -36.243 27.853 23.169 1.00 46.21 209 VAL E N 1
ATOM 10912 C CA . VAL E 3 209 ? -37.199 28.550 24.083 1.00 45.50 209 VAL E CA 1
ATOM 10913 C C . VAL E 3 209 ? -37.398 27.711 25.355 1.00 44.58 209 VAL E C 1
ATOM 10914 O O . VAL E 3 209 ? -37.259 28.282 26.454 1.00 44.59 209 VAL E O 1
ATOM 10918 N N . PHE E 3 210 ? -37.705 26.415 25.216 1.00 43.55 210 PHE E N 1
ATOM 10919 C CA . PHE E 3 210 ? -38.155 25.527 26.325 1.00 43.51 210 PHE E CA 1
ATOM 10920 C C . PHE E 3 210 ? -36.992 24.709 26.909 1.00 44.19 210 PHE E C 1
ATOM 10921 O O . PHE E 3 210 ? -37.176 24.141 28.004 1.00 44.69 210 PHE E O 1
ATOM 10929 N N . GLY E 3 211 ? -35.850 24.636 26.215 1.00 44.28 211 GLY E N 1
ATOM 10930 C CA . GLY E 3 211 ? -34.615 24.007 26.728 1.00 45.10 211 GLY E CA 1
ATOM 10931 C C . GLY E 3 211 ? -34.524 22.528 26.385 1.00 45.31 211 GLY E C 1
ATOM 10932 O O . GLY E 3 211 ? -34.929 22.152 25.268 1.00 44.83 211 GLY E O 1
ATOM 10933 N N . GLU E 3 212 ? -34.007 21.719 27.317 1.00 46.03 212 GLU E N 1
ATOM 10934 C CA . GLU E 3 212 ? -33.644 20.291 27.099 1.00 47.02 212 GLU E CA 1
ATOM 10935 C C . GLU E 3 212 ? -34.894 19.406 27.169 1.00 46.41 212 GLU E C 1
ATOM 10936 O O . GLU E 3 212 ? -35.818 19.738 27.939 1.00 44.58 212 GLU E O 1
ATOM 10942 N N . LYS E 3 213 ? -34.898 18.313 26.395 1.00 47.02 213 LYS E N 1
ATOM 10943 C CA . LYS E 3 213 ? -35.991 17.304 26.340 1.00 47.67 213 LYS E CA 1
ATOM 10944 C C . LYS E 3 213 ? -35.781 16.253 27.436 1.00 48.36 213 LYS E C 1
ATOM 10945 O O . LYS E 3 213 ? -34.615 15.891 27.692 1.00 48.75 213 LYS E O 1
ATOM 10951 N N . GLN E 3 214 ? -36.874 15.786 28.049 1.00 48.37 214 GLN E N 1
ATOM 10952 C CA . GLN E 3 214 ? -36.895 14.596 28.942 1.00 48.98 214 GLN E CA 1
ATOM 10953 C C . GLN E 3 214 ? -36.808 13.346 28.070 1.00 48.70 214 GLN E C 1
ATOM 10954 O O . GLN E 3 214 ? -37.466 13.276 27.034 1.00 47.76 214 GLN E O 1
ATOM 10960 N N . PRO E 3 215 ? -35.994 12.328 28.439 1.00 49.70 215 PRO E N 1
ATOM 10961 C CA . PRO E 3 215 ? -35.909 11.096 27.654 1.00 49.24 215 PRO E CA 1
ATOM 10962 C C . PRO E 3 215 ? -37.262 10.370 27.595 1.00 47.60 215 PRO E C 1
ATOM 10963 O O . PRO E 3 215 ? -37.908 10.257 28.622 1.00 48.73 215 PRO E O 1
ATOM 10967 N N . GLY E 3 216 ? -37.652 9.911 26.404 1.00 45.22 216 GLY E N 1
ATOM 10968 C CA . GLY E 3 216 ? -38.927 9.208 26.168 1.00 43.94 216 GLY E CA 1
ATOM 10969 C C . GLY E 3 216 ? -38.969 8.551 24.801 1.00 43.32 216 GLY E C 1
ATOM 10970 O O . GLY E 3 216 ? -38.172 8.946 23.927 1.00 42.36 216 GLY E O 1
ATOM 10971 N N . ASP E 3 217 ? -39.870 7.579 24.629 1.00 43.34 217 ASP E N 1
ATOM 10972 C CA . ASP E 3 217 ? -40.101 6.849 23.355 1.00 43.51 217 ASP E CA 1
ATOM 10973 C C . ASP E 3 217 ? -41.073 7.656 22.486 1.00 42.40 217 ASP E C 1
ATOM 10974 O O . ASP E 3 217 ? -41.530 8.726 22.939 1.00 42.41 217 ASP E O 1
ATOM 10979 N N . PHE E 3 218 ? -41.356 7.157 21.280 1.00 42.25 218 PHE E N 1
ATOM 10980 C CA . PHE E 3 218 ? -42.412 7.658 20.362 1.00 41.26 218 PHE E CA 1
ATOM 10981 C C . PHE E 3 218 ? -43.469 6.565 20.183 1.00 40.87 218 PHE E C 1
ATOM 10982 O O . PHE E 3 218 ? -43.127 5.371 20.303 1.00 40.88 218 PHE E O 1
ATOM 10990 N N . SER E 3 219 ? -44.714 6.967 19.913 1.00 40.08 219 SER E N 1
ATOM 10991 C CA . SER E 3 219 ? -45.863 6.062 19.646 1.00 39.79 219 SER E CA 1
ATOM 10992 C C . SER E 3 219 ? -46.671 6.588 18.456 1.00 39.03 219 SER E C 1
ATOM 10993 O O . SER E 3 219 ? -46.787 7.822 18.314 1.00 39.02 219 SER E O 1
ATOM 10996 N N . GLU E 3 220 ? -47.197 5.673 17.637 1.00 38.79 220 GLU E N 1
ATOM 10997 C CA . GLU E 3 220 ? -48.074 5.977 16.474 1.00 38.25 220 GLU E CA 1
ATOM 10998 C C . GLU E 3 220 ? -49.508 5.570 16.826 1.00 37.62 220 GLU E C 1
ATOM 10999 O O . GLU E 3 220 ? -49.680 4.699 17.702 1.00 38.38 220 GLU E O 1
ATOM 11005 N N . GLY E 3 221 ? -50.490 6.186 16.165 1.00 36.50 221 GLY E N 1
ATOM 11006 C CA . GLY E 3 221 ? -51.928 5.950 16.394 1.00 36.38 221 GLY E CA 1
ATOM 11007 C C . GLY E 3 221 ? -52.749 7.179 16.052 1.00 35.87 221 GLY E C 1
ATOM 11008 O O . GLY E 3 221 ? -52.288 7.983 15.216 1.00 35.81 221 GLY E O 1
ATOM 11009 N N . ALA E 3 222 ? -53.919 7.325 16.679 1.00 35.60 222 ALA E N 1
ATOM 11010 C CA . ALA E 3 222 ? -54.871 8.433 16.435 1.00 34.95 222 ALA E CA 1
ATOM 11011 C C . ALA E 3 222 ? -55.759 8.658 17.663 1.00 34.52 222 ALA E C 1
ATOM 11012 O O . ALA E 3 222 ? -55.875 7.742 18.503 1.00 35.06 222 ALA E O 1
ATOM 11014 N N . ALA E 3 223 ? -56.352 9.850 17.746 1.00 33.79 223 ALA E N 1
ATOM 11015 C CA . ALA E 3 223 ? -57.324 10.269 18.781 1.00 33.58 223 ALA E CA 1
ATOM 11016 C C . ALA E 3 223 ? -58.286 11.286 18.160 1.00 33.41 223 ALA E C 1
ATOM 11017 O O . ALA E 3 223 ? -57.809 12.177 17.431 1.00 33.45 223 ALA E O 1
ATOM 11019 N N . PHE E 3 224 ? -59.587 11.140 18.419 1.00 33.31 224 PHE E N 1
ATOM 11020 C CA . PHE E 3 224 ? -60.658 12.011 17.869 1.00 32.92 224 PHE E CA 1
ATOM 11021 C C . PHE E 3 224 ? -61.742 12.243 18.925 1.00 32.47 224 PHE E C 1
ATOM 11022 O O . PHE E 3 224 ? -62.020 11.333 19.733 1.00 32.64 224 PHE E O 1
ATOM 11030 N N . LEU E 3 225 ? -62.318 13.447 18.909 1.00 31.91 225 LEU E N 1
ATOM 11031 C CA . LEU E 3 225 ? -63.479 13.854 19.743 1.00 31.99 225 LEU E CA 1
ATOM 11032 C C . LEU E 3 225 ? -64.623 14.274 18.817 1.00 31.62 225 LEU E C 1
ATOM 11033 O O . LEU E 3 225 ? -64.338 14.847 17.746 1.00 31.23 225 LEU E O 1
ATOM 11038 N N . VAL E 3 226 ? -65.863 13.984 19.215 1.00 31.70 226 VAL E N 1
ATOM 11039 C CA . VAL E 3 226 ? -67.098 14.515 18.567 1.00 31.71 226 VAL E CA 1
ATOM 11040 C C . VAL E 3 226 ? -67.526 15.764 19.345 1.00 31.89 226 VAL E C 1
ATOM 11041 O O . VAL E 3 226 ? -68.289 15.618 20.319 1.00 32.27 226 VAL E O 1
ATOM 11045 N N . LEU E 3 227 ? -67.022 16.937 18.949 1.00 31.88 227 LEU E N 1
ATOM 11046 C CA . LEU E 3 227 ? -67.501 18.248 19.463 1.00 32.25 227 LEU E CA 1
ATOM 11047 C C . LEU E 3 227 ? -68.908 18.487 18.912 1.00 33.04 227 LEU E C 1
ATOM 11048 O O . LEU E 3 227 ? -69.166 18.094 17.756 1.00 32.85 227 LEU E O 1
ATOM 11053 N N . GLU E 3 228 ? -69.776 19.098 19.719 1.00 33.84 228 GLU E N 1
ATOM 11054 C CA . GLU E 3 228 ? -71.207 19.322 19.388 1.00 34.91 228 GLU E CA 1
ATOM 11055 C C . GLU E 3 228 ? -71.692 20.590 20.093 1.00 35.14 228 GLU E C 1
ATOM 11056 O O . GLU E 3 228 ? -71.190 20.882 21.198 1.00 34.33 228 GLU E O 1
ATOM 11062 N N . GLU E 3 229 ? -72.623 21.313 19.465 1.00 36.23 229 GLU E N 1
ATOM 11063 C CA . GLU E 3 229 ? -73.274 22.520 20.039 1.00 37.28 229 GLU E CA 1
ATOM 11064 C C . GLU E 3 229 ? -74.122 22.074 21.237 1.00 37.65 229 GLU E C 1
ATOM 11065 O O . GLU E 3 229 ? -74.791 21.027 21.126 1.00 37.41 229 GLU E O 1
ATOM 11071 N N . ARG E 3 230 ? -74.073 22.833 22.337 1.00 38.66 230 ARG E N 1
ATOM 11072 C CA . ARG E 3 230 ? -74.612 22.438 23.668 1.00 39.89 230 ARG E CA 1
ATOM 11073 C C . ARG E 3 230 ? -76.112 22.130 23.567 1.00 40.54 230 ARG E C 1
ATOM 11074 O O . ARG E 3 230 ? -76.535 21.106 24.137 1.00 40.40 230 ARG E O 1
ATOM 11082 N N . GLN E 3 231 ? -76.878 22.981 22.876 1.00 41.80 231 GLN E N 1
ATOM 11083 C CA . GLN E 3 231 ? -78.355 22.850 22.726 1.00 42.92 231 GLN E CA 1
ATOM 11084 C C . GLN E 3 231 ? -78.683 21.654 21.824 1.00 43.14 231 GLN E C 1
ATOM 11085 O O . GLN E 3 231 ? -79.650 20.934 22.140 1.00 44.23 231 GLN E O 1
ATOM 11091 N N . HIS E 3 232 ? -77.913 21.459 20.748 1.00 42.96 232 HIS E N 1
ATOM 11092 C CA . HIS E 3 232 ? -78.059 20.330 19.787 1.00 43.03 232 HIS E CA 1
ATOM 11093 C C . HIS E 3 232 ? -77.910 18.996 20.530 1.00 42.71 232 HIS E C 1
ATOM 11094 O O . HIS E 3 232 ? -78.671 18.060 20.216 1.00 43.22 232 HIS E O 1
ATOM 11101 N N . ALA E 3 233 ? -76.970 18.923 21.478 1.00 41.92 233 ALA E N 1
ATOM 11102 C CA . ALA E 3 233 ? -76.664 17.721 22.290 1.00 41.72 233 ALA E CA 1
ATOM 11103 C C . ALA E 3 233 ? -77.786 17.470 23.306 1.00 42.91 233 ALA E C 1
ATOM 11104 O O . ALA E 3 233 ? -78.187 16.298 23.458 1.00 42.56 233 ALA E O 1
ATOM 11106 N N . LEU E 3 234 ? -78.263 18.527 23.973 1.00 43.52 234 LEU E N 1
ATOM 11107 C CA . LEU E 3 234 ? -79.300 18.450 25.040 1.00 44.71 234 LEU E CA 1
ATOM 11108 C C . LEU E 3 234 ? -80.649 18.035 24.436 1.00 44.90 234 LEU E C 1
ATOM 11109 O O . LEU E 3 234 ? -81.366 17.255 25.093 1.00 45.46 234 LEU E O 1
ATOM 11114 N N . GLU E 3 235 ? -80.973 18.527 23.234 1.00 45.18 235 GLU E N 1
ATOM 11115 C CA . GLU E 3 235 ? -82.282 18.311 22.556 1.00 45.67 235 GLU E CA 1
ATOM 11116 C C . GLU E 3 235 ? -82.451 16.831 22.183 1.00 45.46 235 GLU E C 1
ATOM 11117 O O . GLU E 3 235 ? -83.568 16.312 22.365 1.00 46.57 235 GLU E O 1
ATOM 11123 N N . ARG E 3 236 ? -81.392 16.180 21.687 1.00 44.18 236 ARG E N 1
ATOM 11124 C CA . ARG E 3 236 ? -81.425 14.760 21.231 1.00 43.60 236 ARG E CA 1
ATOM 11125 C C . ARG E 3 236 ? -81.192 13.811 22.417 1.00 42.92 236 ARG E C 1
ATOM 11126 O O . ARG E 3 236 ? -81.240 12.585 22.195 1.00 43.35 236 ARG E O 1
ATOM 11134 N N . GLY E 3 237 ? -80.949 14.348 23.619 1.00 42.36 237 GLY E N 1
ATOM 11135 C CA . GLY E 3 237 ? -80.783 13.570 24.863 1.00 42.14 237 GLY E CA 1
ATOM 11136 C C . GLY E 3 237 ? -79.482 12.788 24.870 1.00 41.60 237 GLY E C 1
ATOM 11137 O O . GLY E 3 237 ? -79.513 11.593 25.224 1.00 41.76 237 GLY E O 1
ATOM 11138 N N . ALA E 3 238 ? -78.377 13.442 24.498 1.00 41.10 238 ALA E N 1
ATOM 11139 C CA . ALA E 3 238 ? -77.032 12.839 24.353 1.00 41.01 238 ALA E CA 1
ATOM 11140 C C . ALA E 3 238 ? -76.385 12.659 25.731 1.00 40.80 238 ALA E C 1
ATOM 11141 O O . ALA E 3 238 ? -76.681 13.463 26.638 1.00 40.90 238 ALA E O 1
ATOM 11143 N N . SER E 3 239 ? -75.536 11.636 25.870 1.00 41.00 239 SER E N 1
ATOM 11144 C CA . SER E 3 239 ? -74.680 11.387 27.060 1.00 41.05 239 SER E CA 1
ATOM 11145 C C . SER E 3 239 ? -73.447 12.294 26.982 1.00 40.19 239 SER E C 1
ATOM 11146 O O . SER E 3 239 ? -72.399 11.830 26.490 1.00 40.67 239 SER E O 1
ATOM 11149 N N . ILE E 3 240 ? -73.583 13.543 27.439 1.00 39.47 240 ILE E N 1
ATOM 11150 C CA . ILE E 3 240 ? -72.527 14.598 27.360 1.00 38.41 240 ILE E CA 1
ATOM 11151 C C . ILE E 3 240 ? -71.399 14.225 28.330 1.00 38.07 240 ILE E C 1
ATOM 11152 O O . ILE E 3 240 ? -71.670 14.150 29.544 1.00 38.43 240 ILE E O 1
ATOM 11157 N N . LEU E 3 241 ? -70.188 14.003 27.807 1.00 37.60 241 LEU E N 1
ATOM 11158 C CA . LEU E 3 241 ? -68.984 13.656 28.609 1.00 37.61 241 LEU E CA 1
ATOM 11159 C C . LEU E 3 241 ? -68.543 14.885 29.411 1.00 37.27 241 LEU E C 1
ATOM 11160 O O . LEU E 3 241 ? -68.500 14.793 30.654 1.00 37.39 241 LEU E O 1
ATOM 11165 N N . CYS E 3 242 ? -68.237 15.988 28.720 1.00 36.83 242 CYS E N 1
ATOM 11166 C CA . CYS E 3 242 ? -67.739 17.257 29.318 1.00 36.86 242 CYS E CA 1
ATOM 11167 C C . CYS E 3 242 ? -68.042 18.441 28.390 1.00 36.63 242 CYS E C 1
ATOM 11168 O O . CYS E 3 242 ? -68.491 18.206 27.251 1.00 36.74 242 CYS E O 1
ATOM 11171 N N . GLU E 3 243 ? -67.805 19.663 28.880 1.00 36.64 243 GLU E N 1
ATOM 11172 C CA . GLU E 3 243 ? -67.970 20.936 28.128 1.00 36.61 243 GLU E CA 1
ATOM 11173 C C . GLU E 3 243 ? -66.587 21.548 27.880 1.00 36.04 243 GLU E C 1
ATOM 11174 O O . GLU E 3 243 ? -65.813 21.656 28.848 1.00 35.39 243 GLU E O 1
ATOM 11180 N N . LEU E 3 244 ? -66.295 21.928 26.631 1.00 35.76 244 LEU E N 1
ATOM 11181 C CA . LEU E 3 244 ? -65.055 22.655 26.246 1.00 35.71 244 LEU E CA 1
ATOM 11182 C C . LEU E 3 244 ? -65.239 24.135 26.604 1.00 35.98 244 LEU E C 1
ATOM 11183 O O . LEU E 3 244 ? -65.946 24.842 25.858 1.00 36.17 244 LEU E O 1
ATOM 11188 N N . THR E 3 245 ? -64.632 24.572 27.712 1.00 36.29 245 THR E N 1
ATOM 11189 C CA . THR E 3 245 ? -64.877 25.889 28.362 1.00 36.80 245 THR E CA 1
ATOM 11190 C C . THR E 3 245 ? -63.844 26.933 27.916 1.00 36.51 245 THR E C 1
ATOM 11191 O O . THR E 3 245 ? -64.175 28.133 27.998 1.00 37.40 245 THR E O 1
ATOM 11195 N N . GLY E 3 246 ? -62.652 26.513 27.475 1.00 35.43 246 GLY E N 1
ATOM 11196 C CA . GLY E 3 246 ? -61.546 27.435 27.142 1.00 34.97 246 GLY E CA 1
ATOM 11197 C C . GLY E 3 246 ? -60.566 26.857 26.135 1.00 34.27 246 GLY E C 1
ATOM 11198 O O . GLY E 3 246 ? -60.394 25.622 26.107 1.00 34.24 246 GLY E O 1
ATOM 11199 N N . PHE E 3 247 ? -59.939 27.735 25.343 1.00 33.73 247 PHE E N 1
ATOM 11200 C CA . PHE E 3 247 ? -58.876 27.414 24.355 1.00 33.37 247 PHE E CA 1
ATOM 11201 C C . PHE E 3 247 ? -57.858 28.560 24.319 1.00 33.52 247 PHE E C 1
ATOM 11202 O O . PHE E 3 247 ? -58.274 29.732 24.256 1.00 33.84 247 PHE E O 1
ATOM 11210 N N . VAL E 3 248 ? -56.566 28.220 24.360 1.00 33.79 248 VAL E N 1
ATOM 11211 C CA . VAL E 3 248 ? -55.422 29.179 24.305 1.00 34.64 248 VAL E CA 1
ATOM 11212 C C . VAL E 3 248 ? -54.486 28.739 23.174 1.00 34.63 248 VAL E C 1
ATOM 11213 O O . VAL E 3 248 ? -54.124 27.547 23.145 1.00 34.48 248 VAL E O 1
ATOM 11217 N N . ASP E 3 249 ? -54.127 29.666 22.279 1.00 35.41 249 ASP E N 1
ATOM 11218 C CA . ASP E 3 249 ? -53.210 29.429 21.132 1.00 35.49 249 ASP E CA 1
ATOM 11219 C C . ASP E 3 249 ? -52.292 30.646 20.979 1.00 35.49 249 ASP E C 1
ATOM 11220 O O . ASP E 3 249 ? -52.685 31.603 20.280 1.00 35.74 249 ASP E O 1
ATOM 11225 N N . TYR E 3 250 ? -51.125 30.607 21.630 1.00 35.31 250 TYR E N 1
ATOM 11226 C CA . TYR E 3 250 ? -50.116 31.699 21.654 1.00 35.55 250 TYR E CA 1
ATOM 11227 C C . TYR E 3 250 ? -48.736 31.136 21.300 1.00 35.16 250 TYR E C 1
ATOM 11228 O O . TYR E 3 250 ? -48.569 29.900 21.267 1.00 34.63 250 TYR E O 1
ATOM 11237 N N . PHE E 3 251 ? -47.784 32.036 21.041 1.00 35.14 251 PHE E N 1
ATOM 11238 C CA . PHE E 3 251 ? -46.393 31.730 20.620 1.00 35.24 251 PHE E CA 1
ATOM 11239 C C . PHE E 3 251 ? -45.414 32.539 21.478 1.00 35.60 251 PHE E C 1
ATOM 11240 O O . PHE E 3 251 ? -45.798 33.612 21.984 1.00 36.02 251 PHE E O 1
ATOM 11248 N N . ALA E 3 252 ? -44.189 32.029 21.630 1.00 35.79 252 ALA E N 1
ATOM 11249 C CA . ALA E 3 252 ? -43.093 32.637 22.421 1.00 36.66 252 ALA E CA 1
ATOM 11250 C C . ALA E 3 252 ? -41.833 32.720 21.564 1.00 37.28 252 ALA E C 1
ATOM 11251 O O . ALA E 3 252 ? -41.119 31.730 21.420 1.00 37.38 252 ALA E O 1
ATOM 11253 N N . PRO E 3 253 ? -41.525 33.889 20.953 1.00 38.23 253 PRO E N 1
ATOM 11254 C CA . PRO E 3 253 ? -40.300 34.044 20.167 1.00 39.12 253 PRO E CA 1
ATOM 11255 C C . PRO E 3 253 ? -39.013 33.959 21.005 1.00 40.12 253 PRO E C 1
ATOM 11256 O O . PRO E 3 253 ? -37.998 33.568 20.455 1.00 40.06 253 PRO E O 1
ATOM 11260 N N . ASP E 3 254 ? -39.082 34.322 22.292 1.00 41.28 254 ASP E N 1
ATOM 11261 C CA . ASP E 3 254 ? -37.934 34.306 23.241 1.00 42.55 254 ASP E CA 1
ATOM 11262 C C . ASP E 3 254 ? -38.403 33.793 24.610 1.00 42.78 254 ASP E C 1
ATOM 11263 O O . ASP E 3 254 ? -39.615 33.542 24.767 1.00 42.35 254 ASP E O 1
ATOM 11268 N N . LYS E 3 255 ? -37.469 33.646 25.555 1.00 43.34 255 LYS E N 1
ATOM 11269 C CA . LYS E 3 255 ? -37.706 33.059 26.904 1.00 43.82 255 LYS E CA 1
ATOM 11270 C C . LYS E 3 255 ? -38.470 34.048 27.796 1.00 43.32 255 LYS E C 1
ATOM 11271 O O . LYS E 3 255 ? -39.160 33.579 28.722 1.00 42.57 255 LYS E O 1
ATOM 11277 N N . ASN E 3 256 ? -38.343 35.355 27.543 1.00 43.60 256 ASN E N 1
ATOM 11278 C CA . ASN E 3 256 ? -38.993 36.425 28.349 1.00 44.36 256 ASN E CA 1
ATOM 11279 C C . ASN E 3 256 ? -40.512 36.366 28.147 1.00 44.89 256 ASN E C 1
ATOM 11280 O O . ASN E 3 256 ? -41.242 36.429 29.156 1.00 45.12 256 ASN E O 1
ATOM 11285 N N . THR E 3 257 ? -40.964 36.244 26.895 1.00 45.75 257 THR E N 1
ATOM 11286 C CA . THR E 3 257 ? -42.398 36.140 26.510 1.00 46.36 257 THR E CA 1
ATOM 11287 C C . THR E 3 257 ? -42.954 34.769 26.920 1.00 45.89 257 THR E C 1
ATOM 11288 O O . THR E 3 257 ? -44.146 34.710 27.274 1.00 45.70 257 THR E O 1
ATOM 11292 N N . ARG E 3 258 ? -42.123 33.721 26.865 1.00 45.69 258 ARG E N 1
ATOM 11293 C CA . ARG E 3 258 ? -42.493 32.313 27.185 1.00 45.73 258 ARG E CA 1
ATOM 11294 C C . ARG E 3 258 ? -43.199 32.261 28.546 1.00 46.04 258 ARG E C 1
ATOM 11295 O O . ARG E 3 258 ? -44.335 31.748 28.600 1.00 44.95 258 ARG E O 1
ATOM 11303 N N . ASN E 3 259 ? -42.546 32.774 29.593 1.00 47.23 259 ASN E N 1
ATOM 11304 C CA . ASN E 3 259 ? -43.040 32.756 30.997 1.00 48.46 259 ASN E CA 1
ATOM 11305 C C . ASN E 3 259 ? -44.333 33.576 31.108 1.00 48.56 259 ASN E C 1
ATOM 11306 O O . ASN E 3 259 ? -45.229 33.156 31.866 1.00 48.79 259 ASN E O 1
ATOM 11311 N N . ASN E 3 260 ? -44.421 34.698 30.384 1.00 48.99 260 ASN E N 1
ATOM 11312 C CA . ASN E 3 260 ? -45.605 35.601 30.367 1.00 49.36 260 ASN E CA 1
ATOM 11313 C C . ASN E 3 260 ? -46.787 34.897 29.685 1.00 48.83 260 ASN E C 1
ATOM 11314 O O . ASN E 3 260 ? -47.935 35.158 30.092 1.00 49.01 260 ASN E O 1
ATOM 11319 N N . THR E 3 261 ? -46.517 34.045 28.689 1.00 47.66 261 THR E N 1
ATOM 11320 C CA . THR E 3 261 ? -47.542 33.319 27.887 1.00 46.51 261 THR E CA 1
ATOM 11321 C C . THR E 3 261 ? -48.232 32.252 28.750 1.00 46.60 261 THR E C 1
ATOM 11322 O O . THR E 3 261 ? -49.412 31.958 28.479 1.00 47.02 261 THR E O 1
ATOM 11326 N N . LEU E 3 262 ? -47.528 31.700 29.746 1.00 46.72 262 LEU E N 1
ATOM 11327 C CA . LEU E 3 262 ? -48.044 30.629 30.646 1.00 46.56 262 LEU E CA 1
ATOM 11328 C C . LEU E 3 262 ? -49.145 31.180 31.565 1.00 47.39 262 LEU E C 1
ATOM 11329 O O . LEU E 3 262 ? -49.916 30.359 32.097 1.00 46.73 262 LEU E O 1
ATOM 11334 N N . GLU E 3 263 ? -49.213 32.504 31.753 1.00 49.08 263 GLU E N 1
ATOM 11335 C CA . GLU E 3 263 ? -50.234 33.178 32.604 1.00 50.33 263 GLU E CA 1
ATOM 11336 C C . GLU E 3 263 ? -51.617 33.107 31.941 1.00 49.82 263 GLU E C 1
ATOM 11337 O O . GLU E 3 263 ? -52.618 33.242 32.671 1.00 49.80 263 GLU E O 1
ATOM 11343 N N . TYR E 3 264 ? -51.675 32.916 30.617 1.00 49.29 264 TYR E N 1
ATOM 11344 C CA . TYR E 3 264 ? -52.934 32.764 29.838 1.00 49.01 264 TYR E CA 1
ATOM 11345 C C . TYR E 3 264 ? -53.489 31.345 30.020 1.00 46.66 264 TYR E C 1
ATOM 11346 O O . TYR E 3 264 ? -54.722 31.176 29.944 1.00 45.96 264 TYR E O 1
ATOM 11355 N N . THR E 3 265 ? -52.612 30.360 30.247 1.00 44.72 265 THR E N 1
ATOM 11356 C CA . THR E 3 265 ? -52.985 28.973 30.641 1.00 43.64 265 THR E CA 1
ATOM 11357 C C . THR E 3 265 ? -53.590 29.006 32.051 1.00 44.04 265 THR E C 1
ATOM 11358 O O . THR E 3 265 ? -54.541 28.243 32.300 1.00 44.52 265 THR E O 1
ATOM 11362 N N . ALA E 3 266 ? -53.049 29.857 32.929 1.00 44.17 266 ALA E N 1
ATOM 11363 C CA . ALA E 3 266 ? -53.502 30.048 34.328 1.00 44.84 266 ALA E CA 1
ATOM 11364 C C . ALA E 3 266 ? -54.889 30.704 34.352 1.00 45.23 266 ALA E C 1
ATOM 11365 O O . ALA E 3 266 ? -55.648 30.431 35.300 1.00 44.70 266 ALA E O 1
ATOM 11367 N N . GLU E 3 267 ? -55.203 31.535 33.351 1.00 46.44 267 GLU E N 1
ATOM 11368 C CA . GLU E 3 267 ? -56.501 32.256 33.226 1.00 47.64 267 GLU E CA 1
ATOM 11369 C C . GLU E 3 267 ? -57.640 31.259 32.964 1.00 46.57 267 GLU E C 1
ATOM 11370 O O . GLU E 3 267 ? -58.783 31.572 33.353 1.00 46.57 267 GLU E O 1
ATOM 11376 N N . LEU E 3 268 ? -57.347 30.114 32.332 1.00 45.70 268 LEU E N 1
ATOM 11377 C CA . LEU E 3 268 ? -58.350 29.065 31.988 1.00 45.32 268 LEU E CA 1
ATOM 11378 C C . LEU E 3 268 ? -58.940 28.448 33.264 1.00 45.99 268 LEU E C 1
ATOM 11379 O O . LEU E 3 268 ? -60.090 27.968 33.197 1.00 45.70 268 LEU E O 1
ATOM 11384 N N . PHE E 3 269 ? -58.185 28.446 34.370 1.00 46.42 269 PHE E N 1
ATOM 11385 C CA . PHE E 3 269 ? -58.586 27.853 35.675 1.00 46.82 269 PHE E CA 1
ATOM 11386 C C . PHE E 3 269 ? -59.800 28.596 36.248 1.00 48.13 269 PHE E C 1
ATOM 11387 O O . PHE E 3 269 ? -60.713 27.920 36.762 1.00 48.45 269 PHE E O 1
ATOM 11395 N N . ASN E 3 270 ? -59.802 29.932 36.166 1.00 49.56 270 ASN E N 1
ATOM 11396 C CA . ASN E 3 270 ? -60.858 30.812 36.737 1.00 51.22 270 ASN E CA 1
ATOM 11397 C C . ASN E 3 270 ? -60.807 30.704 38.269 1.00 51.89 270 ASN E C 1
ATOM 11398 O O . ASN E 3 270 ? -61.874 30.794 38.909 1.00 51.95 270 ASN E O 1
ATOM 11403 N N . HIS E 3 271 ? -59.603 30.515 38.823 1.00 52.44 271 HIS E N 1
ATOM 11404 C CA . HIS E 3 271 ? -59.318 30.378 40.279 1.00 53.39 271 HIS E CA 1
ATOM 11405 C C . HIS E 3 271 ? -60.045 29.157 40.862 1.00 53.02 271 HIS E C 1
ATOM 11406 O O . HIS E 3 271 ? -60.467 29.232 42.034 1.00 53.81 271 HIS E O 1
ATOM 11413 N N . ASN E 3 272 ? -60.178 28.077 40.084 1.00 52.14 272 ASN E N 1
ATOM 11414 C CA . ASN E 3 272 ? -60.796 26.798 40.529 1.00 52.05 272 ASN E CA 1
ATOM 11415 C C . ASN E 3 272 ? -59.741 25.983 41.288 1.00 53.11 272 ASN E C 1
ATOM 11416 O O . ASN E 3 272 ? -58.660 25.741 40.713 1.00 53.04 272 ASN E O 1
ATOM 11421 N N . GLU E 3 273 ? -60.051 25.584 42.526 1.00 54.12 273 GLU E N 1
ATOM 11422 C CA . GLU E 3 273 ? -59.152 24.794 43.413 1.00 54.85 273 GLU E CA 1
ATOM 11423 C C . GLU E 3 273 ? -59.326 23.295 43.136 1.00 53.63 273 GLU E C 1
ATOM 11424 O O . GLU E 3 273 ? -58.420 22.523 43.512 1.00 52.88 273 GLU E O 1
ATOM 11430 N N . ASN E 3 274 ? -60.438 22.904 42.502 1.00 53.15 274 ASN E N 1
ATOM 11431 C CA . ASN E 3 274 ? -60.793 21.489 42.200 1.00 52.07 274 ASN E CA 1
ATOM 11432 C C . ASN E 3 274 ? -60.424 21.164 40.745 1.00 50.39 274 ASN E C 1
ATOM 11433 O O . ASN E 3 274 ? -61.161 20.382 40.110 1.00 49.79 274 ASN E O 1
ATOM 11438 N N . ALA E 3 275 ? -59.315 21.724 40.250 1.00 49.16 275 ALA E N 1
ATOM 11439 C CA . ALA E 3 275 ? -58.830 21.574 38.858 1.00 47.37 275 ALA E CA 1
ATOM 11440 C C . ALA E 3 275 ? -57.606 20.652 38.832 1.00 46.14 275 ALA E C 1
ATOM 11441 O O . ALA E 3 275 ? -56.743 20.786 39.724 1.00 46.59 275 ALA E O 1
ATOM 11443 N N . VAL E 3 276 ? -57.547 19.754 37.843 1.00 44.63 276 VAL E N 1
ATOM 11444 C CA . VAL E 3 276 ? -56.395 18.843 37.570 1.00 43.46 276 VAL E CA 1
ATOM 11445 C C . VAL E 3 276 ? -55.687 19.343 36.306 1.00 41.78 276 VAL E C 1
ATOM 11446 O O . VAL E 3 276 ? -56.379 19.575 35.297 1.00 41.07 276 VAL E O 1
ATOM 11450 N N . PHE E 3 277 ? -54.361 19.501 36.365 1.00 40.97 277 PHE E N 1
ATOM 11451 C CA . PHE E 3 277 ? -53.522 20.042 35.264 1.00 40.58 277 PHE E CA 1
ATOM 11452 C C . PHE E 3 277 ? -52.678 18.918 34.653 1.00 40.28 277 PHE E C 1
ATOM 11453 O O . PHE E 3 277 ? -51.840 18.337 35.372 1.00 40.43 277 PHE E O 1
ATOM 11461 N N . ILE E 3 278 ? -52.898 18.632 33.365 1.00 39.49 278 ILE E N 1
ATOM 11462 C CA . ILE E 3 278 ? -52.106 17.655 32.558 1.00 39.03 278 ILE E CA 1
ATOM 11463 C C . ILE E 3 278 ? -51.011 18.428 31.811 1.00 39.14 278 ILE E C 1
ATOM 11464 O O . ILE E 3 278 ? -51.352 19.377 31.078 1.00 39.12 278 ILE E O 1
ATOM 11469 N N . MET E 3 279 ? -49.750 18.025 31.994 1.00 39.62 279 MET E N 1
ATOM 11470 C CA . MET E 3 279 ? -48.548 18.723 31.462 1.00 39.94 279 MET E CA 1
ATOM 11471 C C . MET E 3 279 ? -48.264 18.271 30.025 1.00 38.75 279 MET E C 1
ATOM 11472 O O . MET E 3 279 ? -48.817 17.237 29.603 1.00 38.12 279 MET E O 1
ATOM 11477 N N . ASP E 3 280 ? -47.434 19.040 29.312 1.00 38.48 280 ASP E N 1
ATOM 11478 C CA . ASP E 3 280 ? -46.857 18.696 27.984 1.00 38.04 280 ASP E CA 1
ATOM 11479 C C . ASP E 3 280 ? -45.991 17.441 28.143 1.00 37.51 280 ASP E C 1
ATOM 11480 O O . ASP E 3 280 ? -46.242 16.454 27.425 1.00 37.02 280 ASP E O 1
ATOM 11485 N N . GLY E 3 281 ? -45.011 17.494 29.052 1.00 37.35 281 GLY E N 1
ATOM 11486 C CA . GLY E 3 281 ? -44.213 16.335 29.503 1.00 37.30 281 GLY E CA 1
ATOM 11487 C C . GLY E 3 281 ? -43.013 16.048 28.613 1.00 37.22 281 GLY E C 1
ATOM 11488 O O . GLY E 3 281 ? -42.399 14.979 28.800 1.00 37.03 281 GLY E O 1
ATOM 11489 N N . ILE E 3 282 ? -42.675 16.956 27.691 1.00 36.70 282 ILE E N 1
ATOM 11490 C CA . ILE E 3 282 ? -41.552 16.787 26.719 1.00 36.75 282 ILE E CA 1
ATOM 11491 C C . ILE E 3 282 ? -40.262 17.355 27.325 1.00 37.28 282 ILE E C 1
ATOM 11492 O O . ILE E 3 282 ? -39.213 16.700 27.165 1.00 37.15 282 ILE E O 1
ATOM 11497 N N . TYR E 3 283 ? -40.335 18.517 27.987 1.00 37.66 283 TYR E N 1
ATOM 11498 C CA . TYR E 3 283 ? -39.162 19.324 28.421 1.00 38.09 283 TYR E CA 1
ATOM 11499 C C . TYR E 3 283 ? -39.041 19.340 29.950 1.00 39.53 283 TYR E C 1
ATOM 11500 O O . TYR E 3 283 ? -40.069 19.249 30.653 1.00 39.31 283 TYR E O 1
ATOM 11509 N N . ASP E 3 284 ? -37.800 19.473 30.433 1.00 40.92 284 ASP E N 1
ATOM 11510 C CA . ASP E 3 284 ? -37.412 19.413 31.869 1.00 41.97 284 ASP E CA 1
ATOM 11511 C C . ASP E 3 284 ? -37.928 20.654 32.607 1.00 42.05 284 ASP E C 1
ATOM 11512 O O . ASP E 3 284 ? -38.459 20.495 33.723 1.00 42.17 284 ASP E O 1
ATOM 11517 N N . ASP E 3 285 ? -37.776 21.836 32.000 1.00 42.05 285 ASP E N 1
ATOM 11518 C CA . ASP E 3 285 ? -37.991 23.159 32.649 1.00 42.43 285 ASP E CA 1
ATOM 11519 C C . ASP E 3 285 ? -39.487 23.448 32.845 1.00 42.15 285 ASP E C 1
ATOM 11520 O O . ASP E 3 285 ? -39.791 24.387 33.606 1.00 42.27 285 ASP E O 1
ATOM 11525 N N . GLU E 3 286 ? -40.377 22.685 32.196 1.00 41.69 286 GLU E N 1
ATOM 11526 C CA . GLU E 3 286 ? -41.846 22.934 32.164 1.00 41.55 286 GLU E CA 1
ATOM 11527 C C . GLU E 3 286 ? -42.388 23.181 33.578 1.00 42.23 286 GLU E C 1
ATOM 11528 O O . GLU E 3 286 ? -43.011 24.240 33.786 1.00 42.94 286 GLU E O 1
ATOM 11534 N N . LYS E 3 287 ? -42.175 22.236 34.500 1.00 43.58 287 LYS E N 1
ATOM 11535 C CA . LYS E 3 287 ? -42.805 22.231 35.850 1.00 44.71 287 LYS E CA 1
ATOM 11536 C C . LYS E 3 287 ? -42.410 23.500 36.618 1.00 44.02 287 LYS E C 1
ATOM 11537 O O . LYS E 3 287 ? -43.279 24.042 37.325 1.00 43.65 287 LYS E O 1
ATOM 11543 N N . GLU E 3 288 ? -41.161 23.958 36.479 1.00 43.43 288 GLU E N 1
ATOM 11544 C CA . GLU E 3 288 ? -40.623 25.150 37.191 1.00 43.49 288 GLU E CA 1
ATOM 11545 C C . GLU E 3 288 ? -41.359 26.412 36.718 1.00 42.87 288 GLU E C 1
ATOM 11546 O O . GLU E 3 288 ? -41.879 27.147 37.582 1.00 42.46 288 GLU E O 1
ATOM 11552 N N . ILE E 3 289 ? -41.402 26.645 35.401 1.00 41.87 289 ILE E N 1
ATOM 11553 C CA . ILE E 3 289 ? -41.914 27.909 34.784 1.00 41.83 289 ILE E CA 1
ATOM 11554 C C . ILE E 3 289 ? -43.447 27.950 34.852 1.00 41.19 289 ILE E C 1
ATOM 11555 O O . ILE E 3 289 ? -43.989 29.059 35.028 1.00 40.55 289 ILE E O 1
ATOM 11560 N N . THR E 3 290 ? -44.121 26.801 34.719 1.00 41.03 290 THR E N 1
ATOM 11561 C CA . THR E 3 290 ? -45.606 26.687 34.765 1.00 41.11 290 THR E CA 1
ATOM 11562 C C . THR E 3 290 ? -46.093 26.928 36.200 1.00 42.15 290 THR E C 1
ATOM 11563 O O . THR E 3 290 ? -47.078 27.673 36.363 1.00 42.53 290 THR E O 1
ATOM 11567 N N . SER E 3 291 ? -45.428 26.324 37.191 1.00 43.20 291 SER E N 1
ATOM 11568 C CA . SER E 3 291 ? -45.766 26.423 38.638 1.00 44.44 291 SER E CA 1
ATOM 11569 C C . SER E 3 291 ? -45.579 27.861 39.138 1.00 44.77 291 SER E C 1
ATOM 11570 O O . SER E 3 291 ? -46.329 28.266 40.049 1.00 44.95 291 SER E O 1
ATOM 11573 N N . LYS E 3 292 ? -44.615 28.596 38.574 1.00 45.02 292 LYS E N 1
ATOM 11574 C CA . LYS E 3 292 ? -44.272 29.984 38.987 1.00 45.84 292 LYS E CA 1
ATOM 11575 C C . LYS E 3 292 ? -45.336 30.953 38.455 1.00 45.76 292 LYS E C 1
ATOM 11576 O O . LYS E 3 292 ? -45.673 31.907 39.180 1.00 46.00 292 LYS E O 1
ATOM 11582 N N . ALA E 3 293 ? -45.840 30.717 37.238 1.00 45.52 293 ALA E N 1
ATOM 11583 C CA . ALA E 3 293 ? -46.951 31.478 36.616 1.00 45.64 293 ALA E CA 1
ATOM 11584 C C . ALA E 3 293 ? -48.256 31.190 37.369 1.00 46.05 293 ALA E C 1
ATOM 11585 O O . ALA E 3 293 ? -49.100 32.103 37.460 1.00 45.64 293 ALA E O 1
ATOM 11587 N N . PHE E 3 294 ? -48.407 29.961 37.876 1.00 46.78 294 PHE E N 1
ATOM 11588 C CA . PHE E 3 294 ? -49.558 29.496 38.697 1.00 47.99 294 PHE E CA 1
ATOM 11589 C C . PHE E 3 294 ? -49.482 30.129 40.093 1.00 49.72 294 PHE E C 1
ATOM 11590 O O . PHE E 3 294 ? -50.543 30.473 40.654 1.00 50.03 294 PHE E O 1
ATOM 11598 N N . SER E 3 295 ? -48.265 30.262 40.633 1.00 51.75 295 SER E N 1
ATOM 11599 C CA . SER E 3 295 ? -47.970 30.872 41.957 1.00 53.90 295 SER E CA 1
ATOM 11600 C C . SER E 3 295 ? -48.348 32.359 41.948 1.00 54.97 295 SER E C 1
ATOM 11601 O O . SER E 3 295 ? -48.864 32.841 42.977 1.00 55.81 295 SER E O 1
ATOM 11604 N N . ASN E 3 296 ? -48.105 33.049 40.827 1.00 55.47 296 ASN E N 1
ATOM 11605 C CA . ASN E 3 296 ? -48.406 34.495 40.635 1.00 56.63 296 ASN E CA 1
ATOM 11606 C C . ASN E 3 296 ? -49.925 34.715 40.651 1.00 57.57 296 ASN E C 1
ATOM 11607 O O . ASN E 3 296 ? -50.365 35.719 41.244 1.00 57.54 296 ASN E O 1
ATOM 11612 N N . LYS E 3 297 ? -50.685 33.808 40.026 1.00 58.51 297 LYS E N 1
ATOM 11613 C CA . LYS E 3 297 ? -52.165 33.891 39.872 1.00 59.35 297 LYS E CA 1
ATOM 11614 C C . LYS E 3 297 ? -52.872 33.262 41.082 1.00 59.66 297 LYS E C 1
ATOM 11615 O O . LYS E 3 297 ? -54.115 33.348 41.134 1.00 59.22 297 LYS E O 1
ATOM 11621 N N . GLU E 3 298 ? -52.118 32.651 42.006 1.00 60.29 298 GLU E N 1
ATOM 11622 C CA . GLU E 3 298 ? -52.632 32.027 43.258 1.00 61.69 298 GLU E CA 1
ATOM 11623 C C . GLU E 3 298 ? -53.604 30.896 42.898 1.00 61.23 298 GLU E C 1
ATOM 11624 O O . GLU E 3 298 ? -54.821 31.066 43.117 1.00 62.83 298 GLU E O 1
ATOM 11630 N N . ILE E 3 299 ? -53.079 29.790 42.361 1.00 59.75 299 ILE E N 1
ATOM 11631 C CA . ILE E 3 299 ? -53.869 28.603 41.913 1.00 58.54 299 ILE E CA 1
ATOM 11632 C C . ILE E 3 299 ? -53.403 27.370 42.698 1.00 57.65 299 ILE E C 1
ATOM 11633 O O . ILE E 3 299 ? -52.186 27.097 42.702 1.00 57.19 299 ILE E O 1
ATOM 11638 N N . LYS E 3 300 ? -54.349 26.663 43.327 1.00 57.47 300 LYS E N 1
ATOM 11639 C CA . LYS E 3 300 ? -54.130 25.365 44.022 1.00 56.84 300 LYS E CA 1
ATOM 11640 C C . LYS E 3 300 ? -54.585 24.245 43.080 1.00 54.48 300 LYS E C 1
ATOM 11641 O O . LYS E 3 300 ? -55.804 24.143 42.836 1.00 54.56 300 LYS E O 1
ATOM 11647 N N . THR E 3 301 ? -53.646 23.452 42.553 1.00 52.18 301 THR E N 1
ATOM 11648 C CA . THR E 3 301 ? -53.921 22.380 41.558 1.00 50.68 301 THR E CA 1
ATOM 11649 C C . THR E 3 301 ? -52.888 21.255 41.687 1.00 49.56 301 THR E C 1
ATOM 11650 O O . THR E 3 301 ? -51.794 21.508 42.233 1.00 49.44 301 THR E O 1
ATOM 11654 N N . SER E 3 302 ? -53.243 20.062 41.198 1.00 48.43 302 SER E N 1
ATOM 11655 C CA . SER E 3 302 ? -52.384 18.850 41.142 1.00 47.77 302 SER E CA 1
ATOM 11656 C C . SER E 3 302 ? -51.839 18.676 39.721 1.00 46.50 302 SER E C 1
ATOM 11657 O O . SER E 3 302 ? -52.638 18.765 38.767 1.00 45.49 302 SER E O 1
ATOM 11660 N N . PHE E 3 303 ? -50.529 18.439 39.595 1.00 46.18 303 PHE E N 1
ATOM 11661 C CA . PHE E 3 303 ? -49.818 18.196 38.312 1.00 46.08 303 PHE E CA 1
ATOM 11662 C C . PHE E 3 303 ? -49.823 16.694 38.008 1.00 45.64 303 PHE E C 1
ATOM 11663 O O . PHE E 3 303 ? -49.564 15.896 38.930 1.00 46.53 303 PHE E O 1
ATOM 11671 N N . ILE E 3 304 ? -50.121 16.329 36.755 1.00 44.72 304 ILE E N 1
ATOM 11672 C CA . ILE E 3 304 ? -50.110 14.923 36.249 1.00 44.42 304 ILE E CA 1
ATOM 11673 C C . ILE E 3 304 ? -49.392 14.894 34.894 1.00 42.80 304 ILE E C 1
ATOM 11674 O O . ILE E 3 304 ? -49.798 15.654 33.994 1.00 40.34 304 ILE E O 1
ATOM 11679 N N . ASN E 3 305 ? -48.364 14.048 34.770 1.00 42.74 305 ASN E N 1
ATOM 11680 C CA . ASN E 3 305 ? -47.587 13.825 33.522 1.00 42.46 305 ASN E CA 1
ATOM 11681 C C . ASN E 3 305 ? -48.002 12.477 32.924 1.00 42.36 305 ASN E C 1
ATOM 11682 O O . ASN E 3 305 ? -47.719 11.441 33.560 1.00 43.40 305 ASN E O 1
ATOM 11687 N N . LEU E 3 306 ? -48.655 12.495 31.757 1.00 41.64 306 LEU E N 1
ATOM 11688 C CA . LEU E 3 306 ? -49.110 11.279 31.028 1.00 41.62 306 LEU E CA 1
ATOM 11689 C C . LEU E 3 306 ? -48.104 10.913 29.929 1.00 41.47 306 LEU E C 1
ATOM 11690 O O . LEU E 3 306 ? -48.222 9.800 29.382 1.00 42.00 306 LEU E O 1
ATOM 11695 N N . ARG E 3 307 ? -47.156 11.807 29.623 1.00 41.15 307 ARG E N 1
ATOM 11696 C CA . ARG E 3 307 ? -46.236 11.688 28.457 1.00 40.91 307 ARG E CA 1
ATOM 11697 C C . ARG E 3 307 ? -45.270 10.513 28.628 1.00 41.17 307 ARG E C 1
ATOM 11698 O O . ARG E 3 307 ? -44.993 9.826 27.649 1.00 40.83 307 ARG E O 1
ATOM 11706 N N . PRO E 3 308 ? -44.703 10.234 29.828 1.00 41.88 308 PRO E N 1
ATOM 11707 C CA . PRO E 3 308 ? -43.861 9.047 30.005 1.00 42.44 308 PRO E CA 1
ATOM 11708 C C . PRO E 3 308 ? -44.589 7.706 29.805 1.00 42.93 308 PRO E C 1
ATOM 11709 O O . PRO E 3 308 ? -43.908 6.714 29.622 1.00 44.36 308 PRO E O 1
ATOM 11713 N N . TYR E 3 309 ? -45.928 7.701 29.846 1.00 42.63 309 TYR E N 1
ATOM 11714 C CA . TYR E 3 309 ? -46.785 6.499 29.654 1.00 42.64 309 TYR E CA 1
ATOM 11715 C C . TYR E 3 309 ? -47.305 6.445 28.210 1.00 41.78 309 TYR E C 1
ATOM 11716 O O . TYR E 3 309 ? -47.229 5.362 27.594 1.00 42.40 309 TYR E O 1
ATOM 11725 N N . LEU E 3 310 ? -47.818 7.569 27.693 1.00 40.46 310 LEU E N 1
ATOM 11726 C CA . LEU E 3 310 ? -48.449 7.671 26.345 1.00 39.74 310 LEU E CA 1
ATOM 11727 C C . LEU E 3 310 ? -47.392 7.950 25.266 1.00 38.90 310 LEU E C 1
ATOM 11728 O O . LEU E 3 310 ? -47.699 7.713 24.085 1.00 38.48 310 LEU E O 1
ATOM 11733 N N . ASP E 3 311 ? -46.213 8.458 25.649 1.00 38.74 311 ASP E N 1
ATOM 11734 C CA . ASP E 3 311 ? -45.056 8.718 24.745 1.00 38.33 311 ASP E CA 1
ATOM 11735 C C . ASP E 3 311 ? -45.349 9.933 23.853 1.00 37.28 311 ASP E C 1
ATOM 11736 O O . ASP E 3 311 ? -46.497 10.421 23.864 1.00 37.54 311 ASP E O 1
ATOM 11741 N N . ASN E 3 312 ? -44.335 10.398 23.114 1.00 36.23 312 ASN E N 1
ATOM 11742 C CA . ASN E 3 312 ? -44.412 11.562 22.188 1.00 35.03 312 ASN E CA 1
ATOM 11743 C C . ASN E 3 312 ? -45.074 11.112 20.879 1.00 34.52 312 ASN E C 1
ATOM 11744 O O . ASN E 3 312 ? -44.423 10.369 20.117 1.00 34.88 312 ASN E O 1
ATOM 11749 N N . GLN E 3 313 ? -46.315 11.549 20.634 1.00 33.67 313 GLN E N 1
ATOM 11750 C CA . GLN E 3 313 ? -47.113 11.199 19.425 1.00 33.40 313 GLN E CA 1
ATOM 11751 C C . GLN E 3 313 ? -47.309 12.434 18.534 1.00 32.57 313 GLN E C 1
ATOM 11752 O O . GLN E 3 313 ? -48.136 12.356 17.603 1.00 32.01 313 GLN E O 1
ATOM 11758 N N . PHE E 3 314 ? -46.584 13.524 18.807 1.00 32.54 314 PHE E N 1
ATOM 11759 C CA . PHE E 3 314 ? -46.602 14.790 18.027 1.00 32.26 314 PHE E CA 1
ATOM 11760 C C . PHE E 3 314 ? -48.022 15.376 18.041 1.00 31.60 314 PHE E C 1
ATOM 11761 O O . PHE E 3 314 ? -48.406 15.946 19.078 1.00 31.94 314 PHE E O 1
ATOM 11769 N N . SER E 3 315 ? -48.781 15.234 16.948 1.00 31.40 315 SER E N 1
ATOM 11770 C CA . SER E 3 315 ? -50.124 15.849 16.771 1.00 31.23 315 SER E CA 1
ATOM 11771 C C . SER E 3 315 ? -51.156 15.148 17.664 1.00 30.94 315 SER E C 1
ATOM 11772 O O . SER E 3 315 ? -52.058 15.842 18.169 1.00 30.89 315 SER E O 1
ATOM 11775 N N . VAL E 3 316 ? -51.025 13.832 17.858 1.00 30.66 316 VAL E N 1
ATOM 11776 C CA . VAL E 3 316 ? -51.973 13.008 18.671 1.00 30.65 316 VAL E CA 1
ATOM 11777 C C . VAL E 3 316 ? -51.769 13.345 20.155 1.00 30.39 316 VAL E C 1
ATOM 11778 O O . VAL E 3 316 ? -52.765 13.303 20.904 1.00 30.41 316 VAL E O 1
ATOM 11782 N N . SER E 3 317 ? -50.532 13.661 20.560 1.00 30.21 317 SER E N 1
ATOM 11783 C CA . SER E 3 317 ? -50.183 14.158 21.918 1.00 30.12 317 SER E CA 1
ATOM 11784 C C . SER E 3 317 ? -50.895 15.495 22.161 1.00 29.87 317 SER E C 1
ATOM 11785 O O . SER E 3 317 ? -50.719 16.416 21.338 1.00 29.46 317 SER E O 1
ATOM 11788 N N . GLY E 3 318 ? -51.676 15.585 23.242 1.00 29.94 318 GLY E N 1
ATOM 11789 C CA . GLY E 3 318 ? -52.566 16.725 23.537 1.00 30.20 318 GLY E CA 1
ATOM 11790 C C . GLY E 3 318 ? -54.016 16.390 23.228 1.00 30.24 318 GLY E C 1
ATOM 11791 O O . GLY E 3 318 ? -54.894 16.819 24.002 1.00 30.81 318 GLY E O 1
ATOM 11792 N N . VAL E 3 319 ? -54.259 15.652 22.139 1.00 30.15 319 VAL E N 1
ATOM 11793 C CA . VAL E 3 319 ? -55.608 15.148 21.739 1.00 30.46 319 VAL E CA 1
ATOM 11794 C C . VAL E 3 319 ? -55.927 13.912 22.588 1.00 31.50 319 VAL E C 1
ATOM 11795 O O . VAL E 3 319 ? -57.007 13.892 23.209 1.00 31.52 319 VAL E O 1
ATOM 11799 N N . ILE E 3 320 ? -55.021 12.926 22.610 1.00 32.46 320 ILE E N 1
ATOM 11800 C CA . ILE E 3 320 ? -55.150 11.676 23.423 1.00 33.62 320 ILE E CA 1
ATOM 11801 C C . ILE E 3 320 ? -55.374 12.068 24.891 1.00 33.89 320 ILE E C 1
ATOM 11802 O O . ILE E 3 320 ? -56.194 11.403 25.558 1.00 34.12 320 ILE E O 1
ATOM 11807 N N . ASP E 3 321 ? -54.691 13.120 25.358 1.00 33.95 321 ASP E N 1
ATOM 11808 C CA . ASP E 3 321 ? -54.835 13.690 26.726 1.00 34.14 321 ASP E CA 1
ATOM 11809 C C . ASP E 3 321 ? -56.264 14.222 26.906 1.00 33.74 321 ASP E C 1
ATOM 11810 O O . ASP E 3 321 ? -56.854 13.969 27.973 1.00 33.62 321 ASP E O 1
ATOM 11815 N N . SER E 3 322 ? -56.787 14.933 25.900 1.00 33.35 322 SER E N 1
ATOM 11816 C CA . SER E 3 322 ? -58.147 15.537 25.881 1.00 33.55 322 SER E CA 1
ATOM 11817 C C . SER E 3 322 ? -59.218 14.441 25.829 1.00 33.72 322 SER E C 1
ATOM 11818 O O . SER E 3 322 ? -60.252 14.601 26.508 1.00 34.12 322 SER E O 1
ATOM 11821 N N . VAL E 3 323 ? -58.984 13.384 25.043 1.00 33.89 323 VAL E N 1
ATOM 11822 C CA . VAL E 3 323 ? -59.895 12.206 24.911 1.00 34.11 323 VAL E CA 1
ATOM 11823 C C . VAL E 3 323 ? -60.078 11.570 26.294 1.00 34.61 323 VAL E C 1
ATOM 11824 O O . VAL E 3 323 ? -61.240 11.372 26.700 1.00 34.88 323 VAL E O 1
ATOM 11828 N N . LEU E 3 324 ? -58.972 11.267 26.985 1.00 34.90 324 LEU E N 1
ATOM 11829 C CA . LEU E 3 324 ? -58.971 10.624 28.328 1.00 35.53 324 LEU E CA 1
ATOM 11830 C C . LEU E 3 324 ? -59.550 11.591 29.370 1.00 36.18 324 LEU E C 1
ATOM 11831 O O . LEU E 3 324 ? -60.299 11.119 30.248 1.00 36.72 324 LEU E O 1
ATOM 11836 N N . ALA E 3 325 ? -59.222 12.885 29.273 1.00 36.44 325 ALA E N 1
ATOM 11837 C CA . ALA E 3 325 ? -59.714 13.957 30.172 1.00 37.09 325 ALA E CA 1
ATOM 11838 C C . ALA E 3 325 ? -61.243 14.043 30.090 1.00 37.84 325 ALA E C 1
ATOM 11839 O O . ALA E 3 325 ? -61.881 14.202 31.148 1.00 38.65 325 ALA E O 1
ATOM 11841 N N . SER E 3 326 ? -61.799 13.943 28.879 1.00 38.52 326 SER E N 1
ATOM 11842 C CA . SER E 3 326 ? -63.262 13.920 28.607 1.00 39.27 326 SER E CA 1
ATOM 11843 C C . SER E 3 326 ? -63.889 12.674 29.245 1.00 40.40 326 SER E C 1
ATOM 11844 O O . SER E 3 326 ? -65.008 12.788 29.784 1.00 40.96 326 SER E O 1
ATOM 11847 N N . SER E 3 327 ? -63.186 11.538 29.188 1.00 41.26 327 SER E N 1
ATOM 11848 C CA . SER E 3 327 ? -63.628 10.225 29.730 1.00 42.51 327 SER E CA 1
ATOM 11849 C C . SER E 3 327 ? -63.656 10.264 31.264 1.00 44.01 327 SER E C 1
ATOM 11850 O O . SER E 3 327 ? -64.576 9.656 31.846 1.00 43.56 327 SER E O 1
ATOM 11853 N N . PHE E 3 328 ? -62.687 10.946 31.888 1.00 46.10 328 PHE E N 1
ATOM 11854 C CA . PHE E 3 328 ? -62.576 11.113 33.364 1.00 48.21 328 PHE E CA 1
ATOM 11855 C C . PHE E 3 328 ? -63.748 11.955 33.887 1.00 48.25 328 PHE E C 1
ATOM 11856 O O . PHE E 3 328 ? -64.331 11.582 34.926 1.00 48.20 328 PHE E O 1
ATOM 11864 N N . LEU E 3 329 ? -64.086 13.046 33.188 1.00 48.02 329 LEU E N 1
ATOM 11865 C CA . LEU E 3 329 ? -65.113 14.039 33.614 1.00 48.00 329 LEU E CA 1
ATOM 11866 C C . LEU E 3 329 ? -66.532 13.492 33.391 1.00 48.99 329 LEU E C 1
ATOM 11867 O O . LEU E 3 329 ? -67.479 14.127 33.896 1.00 49.47 329 LEU E O 1
ATOM 11872 N N . SER E 3 330 ? -66.680 12.370 32.676 1.00 50.26 330 SER E N 1
ATOM 11873 C CA . SER E 3 330 ? -67.983 11.705 32.399 1.00 52.53 330 SER E CA 1
ATOM 11874 C C . SER E 3 330 ? -68.307 10.685 33.501 1.00 55.92 330 SER E C 1
ATOM 11875 O O . SER E 3 330 ? -68.784 9.584 33.161 1.00 56.70 330 SER E O 1
ATOM 11878 N N . GLU E 3 331 ? -68.066 11.049 34.767 1.00 60.22 331 GLU E N 1
ATOM 11879 C CA . GLU E 3 331 ? -68.326 10.217 35.976 1.00 63.89 331 GLU E CA 1
ATOM 11880 C C . GLU E 3 331 ? -67.638 8.851 35.831 1.00 66.52 331 GLU E C 1
ATOM 11881 O O . GLU E 3 331 ? -68.285 7.827 36.137 1.00 69.35 331 GLU E O 1
ATOM 11887 N N . SER E 3 332 ? -66.374 8.844 35.392 1.00 67.46 332 SER E N 1
ATOM 11888 C CA . SER E 3 332 ? -65.527 7.631 35.225 1.00 69.00 332 SER E CA 1
ATOM 11889 C C . SER E 3 332 ? -64.071 8.039 34.970 1.00 67.10 332 SER E C 1
ATOM 11890 O O . SER E 3 332 ? -63.276 7.956 35.928 1.00 65.39 332 SER E O 1
ATOM 11893 N N . ASN E 3 348 ? -63.558 13.829 42.647 1.00 49.99 348 ASN E N 1
ATOM 11894 C CA . ASN E 3 348 ? -63.995 15.170 43.130 1.00 49.86 348 ASN E CA 1
ATOM 11895 C C . ASN E 3 348 ? -63.604 16.282 42.138 1.00 48.05 348 ASN E C 1
ATOM 11896 O O . ASN E 3 348 ? -64.026 17.433 42.369 1.00 47.91 348 ASN E O 1
ATOM 11901 N N . THR E 3 349 ? -62.834 15.969 41.086 1.00 46.01 349 THR E N 1
ATOM 11902 C CA . THR E 3 349 ? -62.385 16.926 40.036 1.00 44.02 349 THR E CA 1
ATOM 11903 C C . THR E 3 349 ? -63.574 17.317 39.147 1.00 42.18 349 THR E C 1
ATOM 11904 O O . THR E 3 349 ? -64.312 16.405 38.722 1.00 41.78 349 THR E O 1
ATOM 11908 N N . ASN E 3 350 ? -63.734 18.617 38.873 1.00 40.52 350 ASN E N 1
ATOM 11909 C CA . ASN E 3 350 ? -64.827 19.176 38.029 1.00 39.61 350 ASN E CA 1
ATOM 11910 C C . ASN E 3 350 ? -64.257 19.866 36.778 1.00 38.12 350 ASN E C 1
ATOM 11911 O O . ASN E 3 350 ? -65.066 20.214 35.896 1.00 38.64 350 ASN E O 1
ATOM 11916 N N . GLN E 3 351 ? -62.935 20.061 36.697 1.00 36.37 351 GLN E N 1
ATOM 11917 C CA . GLN E 3 351 ? -62.258 20.724 35.547 1.00 35.06 351 GLN E CA 1
ATOM 11918 C C . GLN E 3 351 ? -60.890 20.075 35.307 1.00 34.50 351 GLN E C 1
ATOM 11919 O O . GLN E 3 351 ? -60.177 19.820 36.297 1.00 34.54 351 GLN E O 1
ATOM 11925 N N . ILE E 3 352 ? -60.546 19.821 34.040 1.00 34.07 352 ILE E N 1
ATOM 11926 C CA . ILE E 3 352 ? -59.202 19.333 33.604 1.00 33.97 352 ILE E CA 1
ATOM 11927 C C . ILE E 3 352 ? -58.693 20.246 32.482 1.00 34.14 352 ILE E C 1
ATOM 11928 O O . ILE E 3 352 ? -59.378 20.347 31.445 1.00 34.68 352 ILE E O 1
ATOM 11933 N N . ILE E 3 353 ? -57.532 20.873 32.693 1.00 34.28 353 ILE E N 1
ATOM 11934 C CA . ILE E 3 353 ? -56.843 21.768 31.716 1.00 34.50 353 ILE E CA 1
ATOM 11935 C C . ILE E 3 353 ? -55.573 21.058 31.237 1.00 34.41 353 ILE E C 1
ATOM 11936 O O . ILE E 3 353 ? -54.805 20.580 32.093 1.00 35.13 353 ILE E O 1
ATOM 11941 N N . ILE E 3 354 ? -55.375 20.994 29.917 1.00 34.38 354 ILE E N 1
ATOM 11942 C CA . ILE E 3 354 ? -54.268 20.243 29.253 1.00 34.06 354 ILE E CA 1
ATOM 11943 C C . ILE E 3 354 ? -53.353 21.250 28.551 1.00 34.01 354 ILE E C 1
ATOM 11944 O O . ILE E 3 354 ? -53.877 22.080 27.783 1.00 33.91 354 ILE E O 1
ATOM 11949 N N . GLN E 3 355 ? -52.043 21.169 28.809 1.00 33.98 355 GLN E N 1
ATOM 11950 C CA . GLN E 3 355 ? -51.009 22.039 28.188 1.00 34.23 355 GLN E CA 1
ATOM 11951 C C . GLN E 3 355 ? -50.193 21.223 27.181 1.00 33.93 355 GLN E C 1
ATOM 11952 O O . GLN E 3 355 ? -49.929 20.032 27.442 1.00 34.35 355 GLN E O 1
ATOM 11958 N N . ARG E 3 356 ? -49.810 21.869 26.079 1.00 33.34 356 ARG E N 1
ATOM 11959 C CA . ARG E 3 356 ? -49.005 21.293 24.972 1.00 33.10 356 ARG E CA 1
ATOM 11960 C C . ARG E 3 356 ? -48.275 22.444 24.276 1.00 33.46 356 ARG E C 1
ATOM 11961 O O . ARG E 3 356 ? -48.943 23.444 23.953 1.00 33.52 356 ARG E O 1
ATOM 11969 N N . PHE E 3 357 ? -46.961 22.326 24.071 1.00 34.30 357 PHE E N 1
ATOM 11970 C CA . PHE E 3 357 ? -46.159 23.332 23.326 1.00 34.99 357 PHE E CA 1
ATOM 11971 C C . PHE E 3 357 ? -45.098 22.638 22.469 1.00 34.83 357 PHE E C 1
ATOM 11972 O O . PHE E 3 357 ? -44.789 21.453 22.702 1.00 35.19 357 PHE E O 1
ATOM 11980 N N . SER E 3 358 ? -44.570 23.388 21.496 1.00 34.21 358 SER E N 1
ATOM 11981 C CA . SER E 3 358 ? -43.714 22.899 20.385 1.00 34.40 358 SER E CA 1
ATOM 11982 C C . SER E 3 358 ? -42.239 23.187 20.677 1.00 35.06 358 SER E C 1
ATOM 11983 O O . SER E 3 358 ? -41.942 23.798 21.722 1.00 35.82 358 SER E O 1
ATOM 11986 N N . ASN E 3 359 ? -41.363 22.761 19.763 1.00 35.49 359 ASN E N 1
ATOM 11987 C CA . ASN E 3 359 ? -39.899 23.020 19.791 1.00 35.96 359 ASN E CA 1
ATOM 11988 C C . ASN E 3 359 ? -39.644 24.507 19.517 1.00 36.16 359 ASN E C 1
ATOM 11989 O O . ASN E 3 359 ? -38.816 25.102 20.232 1.00 36.62 359 ASN E O 1
ATOM 11994 N N . GLN E 3 360 ? -40.337 25.077 18.524 1.00 36.08 360 GLN E N 1
ATOM 11995 C CA . GLN E 3 360 ? -40.099 26.454 18.007 1.00 36.57 360 GLN E CA 1
ATOM 11996 C C . GLN E 3 360 ? -40.599 27.499 19.014 1.00 36.63 360 GLN E C 1
ATOM 11997 O O . GLN E 3 360 ? -40.055 28.621 19.001 1.00 37.72 360 GLN E O 1
ATOM 12003 N N . GLY E 3 361 ? -41.596 27.155 19.839 1.00 36.33 361 GLY E N 1
ATOM 12004 C CA . GLY E 3 361 ? -42.003 27.960 21.009 1.00 36.45 361 GLY E CA 1
ATOM 12005 C C . GLY E 3 361 ? -43.484 28.308 21.033 1.00 36.20 361 GLY E C 1
ATOM 12006 O O . GLY E 3 361 ? -43.806 29.437 21.451 1.00 36.67 361 GLY E O 1
ATOM 12007 N N . HIS E 3 362 ? -44.362 27.378 20.642 1.00 35.59 362 HIS E N 1
ATOM 12008 C CA . HIS E 3 362 ? -45.840 27.512 20.771 1.00 35.16 362 HIS E CA 1
ATOM 12009 C C . HIS E 3 362 ? -46.229 27.412 22.250 1.00 35.73 362 HIS E C 1
ATOM 12010 O O . HIS E 3 362 ? -45.394 26.948 23.044 1.00 36.58 362 HIS E O 1
ATOM 12017 N N . VAL E 3 363 ? -47.437 27.864 22.600 1.00 35.86 363 VAL E N 1
ATOM 12018 C CA . VAL E 3 363 ? -48.066 27.679 23.944 1.00 35.88 363 VAL E CA 1
ATOM 12019 C C . VAL E 3 363 ? -49.566 27.447 23.733 1.00 35.22 363 VAL E C 1
ATOM 12020 O O . VAL E 3 363 ? -50.305 28.445 23.604 1.00 35.53 363 VAL E O 1
ATOM 12024 N N . CYS E 3 364 ? -49.988 26.180 23.693 1.00 34.29 364 CYS E N 1
ATOM 12025 C CA . CYS E 3 364 ? -51.399 25.762 23.477 1.00 33.59 364 CYS E CA 1
ATOM 12026 C C . CYS E 3 364 ? -51.956 25.119 24.752 1.00 33.53 364 CYS E C 1
ATOM 12027 O O . CYS E 3 364 ? -51.335 24.164 25.257 1.00 33.65 364 CYS E O 1
ATOM 12030 N N . ALA E 3 365 ? -53.082 25.641 25.247 1.00 33.22 365 ALA E N 1
ATOM 12031 C CA . ALA E 3 365 ? -53.847 25.098 26.393 1.00 33.21 365 ALA E CA 1
ATOM 12032 C C . ALA E 3 365 ? -55.301 24.870 25.967 1.00 32.83 365 ALA E C 1
ATOM 12033 O O . ALA E 3 365 ? -55.780 25.586 25.063 1.00 32.80 365 ALA E O 1
ATOM 12035 N N . LEU E 3 366 ? -55.966 23.905 26.605 1.00 32.36 366 LEU E N 1
ATOM 12036 C CA . LEU E 3 366 ? -57.352 23.479 26.282 1.00 31.91 366 LEU E CA 1
ATOM 12037 C C . LEU E 3 366 ? -58.056 23.062 27.579 1.00 31.71 366 LEU E C 1
ATOM 12038 O O . LEU E 3 366 ? -57.526 22.175 28.276 1.00 32.41 366 LEU E O 1
ATOM 12043 N N . SER E 3 367 ? -59.191 23.698 27.892 1.00 31.24 367 SER E N 1
ATOM 12044 C CA . SER E 3 367 ? -59.959 23.520 29.153 1.00 31.23 367 SER E CA 1
ATOM 12045 C C . SER E 3 367 ? -61.207 22.666 28.898 1.00 31.17 367 SER E C 1
ATOM 12046 O O . SER E 3 367 ? -61.931 22.952 27.924 1.00 30.98 367 SER E O 1
ATOM 12049 N N . PHE E 3 368 ? -61.438 21.664 29.753 1.00 31.62 368 PHE E N 1
ATOM 12050 C CA . PHE E 3 368 ? -62.652 20.803 29.776 1.00 32.07 368 PHE E CA 1
ATOM 12051 C C . PHE E 3 368 ? -63.240 20.810 31.192 1.00 33.31 368 PHE E C 1
ATOM 12052 O O . PHE E 3 368 ? -62.471 20.640 32.158 1.00 33.54 368 PHE E O 1
ATOM 12060 N N . SER E 3 369 ? -64.560 21.002 31.302 1.00 34.89 369 SER E N 1
ATOM 12061 C CA . SER E 3 369 ? -65.311 21.108 32.582 1.00 36.44 369 SER E CA 1
ATOM 12062 C C . SER E 3 369 ? -66.422 20.052 32.633 1.00 37.85 369 SER E C 1
ATOM 12063 O O . SER E 3 369 ? -66.955 19.696 31.564 1.00 37.51 369 SER E O 1
ATOM 12066 N N . ALA E 3 370 ? -66.760 19.590 33.841 1.00 39.69 370 ALA E N 1
ATOM 12067 C CA . ALA E 3 370 ? -67.713 18.485 34.107 1.00 41.93 370 ALA E CA 1
ATOM 12068 C C . ALA E 3 370 ? -69.146 18.926 33.782 1.00 44.66 370 ALA E C 1
ATOM 12069 O O . ALA E 3 370 ? -69.376 20.143 33.621 1.00 44.99 370 ALA E O 1
ATOM 12071 N N . ILE E 3 371 ? -70.063 17.954 33.700 1.00 47.97 371 ILE E N 1
ATOM 12072 C CA . ILE E 3 371 ? -71.513 18.138 33.387 1.00 49.64 371 ILE E CA 1
ATOM 12073 C C . ILE E 3 371 ? -71.636 18.720 31.973 1.00 50.48 371 ILE E C 1
ATOM 12074 O O . ILE E 3 371 ? -71.663 19.934 31.771 1.00 51.21 371 ILE E O 1
ATOM 12080 N N . GLN F 2 25 ? -89.846 9.177 21.128 1.00 61.99 10 GLN F N 1
ATOM 12081 C CA . GLN F 2 25 ? -90.985 10.055 21.558 1.00 62.39 10 GLN F CA 1
ATOM 12082 C C . GLN F 2 25 ? -91.786 10.534 20.346 1.00 60.75 10 GLN F C 1
ATOM 12083 O O . GLN F 2 25 ? -93.012 10.447 20.369 1.00 60.74 10 GLN F O 1
ATOM 12089 N N . PRO F 2 26 ? -91.166 11.076 19.265 1.00 59.28 11 PRO F N 1
ATOM 12090 C CA . PRO F 2 26 ? -91.912 11.395 18.045 1.00 57.32 11 PRO F CA 1
ATOM 12091 C C . PRO F 2 26 ? -92.590 10.153 17.445 1.00 56.42 11 PRO F C 1
ATOM 12092 O O . PRO F 2 26 ? -91.897 9.194 17.154 1.00 56.17 11 PRO F O 1
ATOM 12096 N N . ARG F 2 27 ? -93.917 10.211 17.278 1.00 54.67 12 ARG F N 1
ATOM 12097 C CA . ARG F 2 27 ? -94.785 9.072 16.870 1.00 53.99 12 ARG F CA 1
ATOM 12098 C C . ARG F 2 27 ? -95.232 9.259 15.415 1.00 51.52 12 ARG F C 1
ATOM 12099 O O . ARG F 2 27 ? -95.515 10.407 15.025 1.00 50.52 12 ARG F O 1
ATOM 12107 N N . ARG F 2 28 ? -95.297 8.166 14.649 1.00 50.02 13 ARG F N 1
ATOM 12108 C CA . ARG F 2 28 ? -95.687 8.171 13.212 1.00 48.90 13 ARG F CA 1
ATOM 12109 C C . ARG F 2 28 ? -97.201 8.383 13.093 1.00 46.86 13 ARG F C 1
ATOM 12110 O O . ARG F 2 28 ? -97.943 7.857 13.948 1.00 46.58 13 ARG F O 1
ATOM 12118 N N . VAL F 2 29 ? -97.626 9.132 12.069 1.00 45.05 14 VAL F N 1
ATOM 12119 C CA . VAL F 2 29 ? -99.052 9.469 11.774 1.00 44.31 14 VAL F CA 1
ATOM 12120 C C . VAL F 2 29 ? -99.501 8.650 10.558 1.00 44.01 14 VAL F C 1
ATOM 12121 O O . VAL F 2 29 ? -98.734 8.587 9.576 1.00 43.95 14 VAL F O 1
ATOM 12125 N N . VAL F 2 30 ? -100.700 8.061 10.624 1.00 43.49 15 VAL F N 1
ATOM 12126 C CA . VAL F 2 30 ? -101.293 7.216 9.543 1.00 43.70 15 VAL F CA 1
ATOM 12127 C C . VAL F 2 30 ? -102.757 7.620 9.330 1.00 42.29 15 VAL F C 1
ATOM 12128 O O . VAL F 2 30 ? -103.397 8.078 10.297 1.00 41.93 15 VAL F O 1
ATOM 12132 N N . VAL F 2 31 ? -103.254 7.441 8.102 1.00 41.41 16 VAL F N 1
ATOM 12133 C CA . VAL F 2 31 ? -104.653 7.751 7.681 1.00 41.70 16 VAL F CA 1
ATOM 12134 C C . VAL F 2 31 ? -105.475 6.460 7.775 1.00 42.00 16 VAL F C 1
ATOM 12135 O O . VAL F 2 31 ? -105.107 5.482 7.096 1.00 42.73 16 VAL F O 1
ATOM 12139 N N . THR F 2 32 ? -106.538 6.460 8.588 1.00 41.84 17 THR F N 1
ATOM 12140 C CA . THR F 2 32 ? -107.401 5.278 8.867 1.00 42.43 17 THR F CA 1
ATOM 12141 C C . THR F 2 32 ? -108.794 5.443 8.244 1.00 42.35 17 THR F C 1
ATOM 12142 O O . THR F 2 32 ? -109.464 4.409 8.056 1.00 42.30 17 THR F O 1
ATOM 12146 N N . GLY F 2 33 ? -109.216 6.678 7.947 1.00 41.57 18 GLY F N 1
ATOM 12147 C CA . GLY F 2 33 ? -110.547 6.982 7.384 1.00 41.23 18 GLY F CA 1
ATOM 12148 C C . GLY F 2 33 ? -110.493 8.101 6.359 1.00 40.75 18 GLY F C 1
ATOM 12149 O O . GLY F 2 33 ? -109.732 9.066 6.579 1.00 40.22 18 GLY F O 1
ATOM 12150 N N . LEU F 2 34 ? -111.278 7.974 5.283 1.00 40.76 19 LEU F N 1
ATOM 12151 C CA . LEU F 2 34 ? -111.410 8.985 4.198 1.00 40.73 19 LEU F CA 1
ATOM 12152 C C . LEU F 2 34 ? -112.888 9.339 4.004 1.00 40.81 19 LEU F C 1
ATOM 12153 O O . LEU F 2 34 ? -113.723 8.413 3.966 1.00 41.36 19 LEU F O 1
ATOM 12158 N N . GLY F 2 35 ? -113.181 10.637 3.891 1.00 40.53 20 GLY F N 1
ATOM 12159 C CA . GLY F 2 35 ? -114.496 11.183 3.504 1.00 40.35 20 GLY F CA 1
ATOM 12160 C C . GLY F 2 35 ? -114.326 12.286 2.475 1.00 40.02 20 GLY F C 1
ATOM 12161 O O . GLY F 2 35 ? -113.405 13.111 2.652 1.00 39.67 20 GLY F O 1
ATOM 12162 N N . VAL F 2 36 ? -115.160 12.294 1.431 1.00 39.67 21 VAL F N 1
ATOM 12163 C CA . VAL F 2 36 ? -115.042 13.246 0.286 1.00 39.33 21 VAL F CA 1
ATOM 12164 C C . VAL F 2 36 ? -116.439 13.614 -0.230 1.00 39.49 21 VAL F C 1
ATOM 12165 O O . VAL F 2 36 ? -117.273 12.704 -0.419 1.00 39.58 21 VAL F O 1
ATOM 12169 N N . VAL F 2 37 ? -116.669 14.917 -0.422 1.00 39.33 22 VAL F N 1
ATOM 12170 C CA . VAL F 2 37 ? -117.820 15.501 -1.171 1.00 39.90 22 VAL F CA 1
ATOM 12171 C C . VAL F 2 37 ? -117.228 16.372 -2.284 1.00 39.37 22 VAL F C 1
ATOM 12172 O O . VAL F 2 37 ? -116.634 17.415 -1.953 1.00 38.66 22 VAL F O 1
ATOM 12176 N N . ALA F 2 38 ? -117.357 15.945 -3.543 1.00 39.40 23 ALA F N 1
ATOM 12177 C CA . ALA F 2 38 ? -116.698 16.571 -4.714 1.00 39.41 23 ALA F CA 1
ATOM 12178 C C . ALA F 2 38 ? -117.551 16.393 -5.967 1.00 40.02 23 ALA F C 1
ATOM 12179 O O . ALA F 2 38 ? -118.350 15.462 -6.050 1.00 40.78 23 ALA F O 1
ATOM 12181 N N . PRO F 2 39 ? -117.399 17.279 -6.981 1.00 39.70 24 PRO F N 1
ATOM 12182 C CA . PRO F 2 39 ? -118.129 17.154 -8.244 1.00 39.71 24 PRO F CA 1
ATOM 12183 C C . PRO F 2 39 ? -117.888 15.824 -8.978 1.00 39.74 24 PRO F C 1
ATOM 12184 O O . PRO F 2 39 ? -118.790 15.375 -9.661 1.00 39.50 24 PRO F O 1
ATOM 12188 N N . THR F 2 40 ? -116.696 15.237 -8.827 1.00 39.57 25 THR F N 1
ATOM 12189 C CA . THR F 2 40 ? -116.306 13.936 -9.439 1.00 40.11 25 THR F CA 1
ATOM 12190 C C . THR F 2 40 ? -117.048 12.784 -8.750 1.00 41.09 25 THR F C 1
ATOM 12191 O O . THR F 2 40 ? -117.202 11.731 -9.392 1.00 42.08 25 THR F O 1
ATOM 12195 N N . GLY F 2 41 ? -117.473 12.964 -7.495 1.00 41.74 26 GLY F N 1
ATOM 12196 C CA . GLY F 2 41 ? -118.283 11.967 -6.769 1.00 42.63 26 GLY F CA 1
ATOM 12197 C C . GLY F 2 41 ? -118.514 12.336 -5.314 1.00 43.10 26 GLY F C 1
ATOM 12198 O O . GLY F 2 41 ? -117.580 12.867 -4.679 1.00 42.40 26 GLY F O 1
ATOM 12199 N N . VAL F 2 42 ? -119.728 12.075 -4.816 1.00 44.18 27 VAL F N 1
ATOM 12200 C CA . VAL F 2 42 ? -120.081 12.051 -3.365 1.00 44.98 27 VAL F CA 1
ATOM 12201 C C . VAL F 2 42 ? -119.994 10.592 -2.907 1.00 45.63 27 VAL F C 1
ATOM 12202 O O . VAL F 2 42 ? -120.689 9.747 -3.506 1.00 47.34 27 VAL F O 1
ATOM 12206 N N . GLY F 2 43 ? -119.171 10.312 -1.893 1.00 44.88 28 GLY F N 1
ATOM 12207 C CA . GLY F 2 43 ? -118.829 8.944 -1.460 1.00 44.95 28 GLY F CA 1
ATOM 12208 C C . GLY F 2 43 ? -117.461 8.539 -1.979 1.00 44.49 28 GLY F C 1
ATOM 12209 O O . GLY F 2 43 ? -117.089 9.001 -3.074 1.00 43.17 28 GLY F O 1
ATOM 12210 N N . VAL F 2 44 ? -116.747 7.694 -1.230 1.00 45.74 29 VAL F N 1
ATOM 12211 C CA . VAL F 2 44 ? -115.313 7.349 -1.474 1.00 47.07 29 VAL F CA 1
ATOM 12212 C C . VAL F 2 44 ? -115.212 6.461 -2.722 1.00 48.19 29 VAL F C 1
ATOM 12213 O O . VAL F 2 44 ? -114.302 6.700 -3.540 1.00 48.29 29 VAL F O 1
ATOM 12217 N N . ASN F 2 45 ? -116.107 5.476 -2.855 1.00 50.01 30 ASN F N 1
ATOM 12218 C CA . ASN F 2 45 ? -116.099 4.467 -3.950 1.00 50.64 30 ASN F CA 1
ATOM 12219 C C . ASN F 2 45 ? -116.512 5.130 -5.272 1.00 49.53 30 ASN F C 1
ATOM 12220 O O . ASN F 2 45 ? -115.901 4.796 -6.308 1.00 49.01 30 ASN F O 1
ATOM 12225 N N . GLU F 2 46 ? -117.510 6.021 -5.240 1.00 48.66 31 GLU F N 1
ATOM 12226 C CA . GLU F 2 46 ? -118.002 6.777 -6.426 1.00 48.58 31 GLU F CA 1
ATOM 12227 C C . GLU F 2 46 ? -116.911 7.749 -6.891 1.00 46.44 31 GLU F C 1
ATOM 12228 O O . GLU F 2 46 ? -116.673 7.826 -8.113 1.00 45.86 31 GLU F O 1
ATOM 12234 N N . PHE F 2 47 ? -116.288 8.462 -5.945 1.00 45.50 32 PHE F N 1
ATOM 12235 C CA . PHE F 2 47 ? -115.194 9.442 -6.178 1.00 44.77 32 PHE F CA 1
ATOM 12236 C C . PHE F 2 47 ? -114.042 8.764 -6.932 1.00 45.18 32 PHE F C 1
ATOM 12237 O O . PHE F 2 47 ? -113.606 9.307 -7.966 1.00 44.34 32 PHE F O 1
ATOM 12245 N N . TRP F 2 48 ? -113.581 7.611 -6.432 1.00 46.02 33 TRP F N 1
ATOM 12246 C CA . TRP F 2 48 ? -112.406 6.864 -6.960 1.00 46.92 33 TRP F CA 1
ATOM 12247 C C . TRP F 2 48 ? -112.655 6.419 -8.407 1.00 47.96 33 TRP F C 1
ATOM 12248 O O . TRP F 2 48 ? -111.776 6.669 -9.255 1.00 47.88 33 TRP F O 1
ATOM 12259 N N . ASN F 2 49 ? -113.796 5.768 -8.665 1.00 49.47 34 ASN F N 1
ATOM 12260 C CA . ASN F 2 49 ? -114.152 5.170 -9.982 1.00 50.31 34 ASN F CA 1
ATOM 12261 C C . ASN F 2 49 ? -114.115 6.246 -11.076 1.00 49.70 34 ASN F C 1
ATOM 12262 O O . ASN F 2 49 ? -113.642 5.933 -12.186 1.00 49.54 34 ASN F O 1
ATOM 12267 N N . ASN F 2 50 ? -114.589 7.460 -10.774 1.00 48.73 35 ASN F N 1
ATOM 12268 C CA . ASN F 2 50 ? -114.696 8.583 -11.746 1.00 48.47 35 ASN F CA 1
ATOM 12269 C C . ASN F 2 50 ? -113.305 9.148 -12.059 1.00 47.94 35 ASN F C 1
ATOM 12270 O O . ASN F 2 50 ? -113.084 9.520 -13.228 1.00 47.96 35 ASN F O 1
ATOM 12275 N N . ILE F 2 51 ? -112.409 9.221 -11.067 1.00 47.68 36 ILE F N 1
ATOM 12276 C CA . ILE F 2 51 ? -111.022 9.752 -11.243 1.00 47.30 36 ILE F CA 1
ATOM 12277 C C . ILE F 2 51 ? -110.116 8.641 -11.791 1.00 47.57 36 ILE F C 1
ATOM 12278 O O . ILE F 2 51 ? -109.124 8.982 -12.462 1.00 47.99 36 ILE F O 1
ATOM 12283 N N . HIS F 2 52 ? -110.441 7.370 -11.521 1.00 48.21 37 HIS F N 1
ATOM 12284 C CA . HIS F 2 52 ? -109.766 6.180 -12.109 1.00 49.12 37 HIS F CA 1
ATOM 12285 C C . HIS F 2 52 ? -109.946 6.203 -13.631 1.00 48.72 37 HIS F C 1
ATOM 12286 O O . HIS F 2 52 ? -108.929 6.124 -14.350 1.00 48.09 37 HIS F O 1
ATOM 12293 N N . ASN F 2 53 ? -111.198 6.322 -14.088 1.00 48.35 38 ASN F N 1
ATOM 12294 C CA . ASN F 2 53 ? -111.592 6.321 -15.524 1.00 48.68 38 ASN F CA 1
ATOM 12295 C C . ASN F 2 53 ? -111.196 7.652 -16.174 1.00 47.69 38 ASN F C 1
ATOM 12296 O O . ASN F 2 53 ? -110.980 7.661 -17.401 1.00 47.96 38 ASN F O 1
ATOM 12301 N N . GLY F 2 54 ? -111.117 8.727 -15.384 1.00 46.55 39 GLY F N 1
ATOM 12302 C CA . GLY F 2 54 ? -110.727 10.075 -15.843 1.00 45.72 39 GLY F CA 1
ATOM 12303 C C . GLY F 2 54 ? -111.923 10.869 -16.339 1.00 45.54 39 GLY F C 1
ATOM 12304 O O . GLY F 2 54 ? -111.778 11.583 -17.350 1.00 44.78 39 GLY F O 1
ATOM 12305 N N . LYS F 2 55 ? -113.066 10.752 -15.654 1.00 45.43 40 LYS F N 1
ATOM 12306 C CA . LYS F 2 55 ? -114.329 11.453 -16.007 1.00 45.79 40 LYS F CA 1
ATOM 12307 C C . LYS F 2 55 ? -114.338 12.832 -15.339 1.00 44.43 40 LYS F C 1
ATOM 12308 O O . LYS F 2 55 ? -114.065 12.903 -14.124 1.00 42.44 40 LYS F O 1
ATOM 12314 N N . SER F 2 56 ? -114.646 13.877 -16.113 1.00 43.93 41 SER F N 1
ATOM 12315 C CA . SER F 2 56 ? -114.714 15.291 -15.659 1.00 43.74 41 SER F CA 1
ATOM 12316 C C . SER F 2 56 ? -115.959 15.497 -14.788 1.00 43.99 41 SER F C 1
ATOM 12317 O O . SER F 2 56 ? -117.034 14.989 -15.164 1.00 44.58 41 SER F O 1
ATOM 12320 N N . GLY F 2 57 ? -115.803 16.209 -13.667 1.00 43.73 42 GLY F N 1
ATOM 12321 C CA . GLY F 2 57 ? -116.897 16.619 -12.766 1.00 43.84 42 GLY F CA 1
ATOM 12322 C C . GLY F 2 57 ? -117.329 18.055 -13.018 1.00 43.89 42 GLY F C 1
ATOM 12323 O O . GLY F 2 57 ? -118.292 18.500 -12.366 1.00 43.72 42 GLY F O 1
ATOM 12324 N N . VAL F 2 58 ? -116.647 18.757 -13.931 1.00 44.35 43 VAL F N 1
ATOM 12325 C CA . VAL F 2 58 ? -116.944 20.173 -14.304 1.00 44.92 43 VAL F CA 1
ATOM 12326 C C . VAL F 2 58 ? -118.234 20.189 -15.131 1.00 45.70 43 VAL F C 1
ATOM 12327 O O . VAL F 2 58 ? -118.338 19.385 -16.077 1.00 45.19 43 VAL F O 1
ATOM 12331 N N . SER F 2 59 ? -119.171 21.074 -14.775 1.00 46.70 44 SER F N 1
ATOM 12332 C CA . SER F 2 59 ? -120.478 21.271 -15.456 1.00 48.24 44 SER F CA 1
ATOM 12333 C C . SER F 2 59 ? -120.580 22.712 -15.968 1.00 49.71 44 SER F C 1
ATOM 12334 O O . SER F 2 59 ? -120.038 23.619 -15.304 1.00 50.31 44 SER F O 1
ATOM 12337 N N . LYS F 2 60 ? -121.247 22.905 -17.110 1.00 51.33 45 LYS F N 1
ATOM 12338 C CA . LYS F 2 60 ? -121.481 24.231 -17.742 1.00 52.55 45 LYS F CA 1
ATOM 12339 C C . LYS F 2 60 ? -122.550 24.984 -16.941 1.00 52.63 45 LYS F C 1
ATOM 12340 O O . LYS F 2 60 ? -123.534 24.338 -16.527 1.00 53.26 45 LYS F O 1
ATOM 12346 N N . TYR F 2 61 ? -122.361 26.293 -16.731 1.00 52.70 46 TYR F N 1
ATOM 12347 C CA . TYR F 2 61 ? -123.316 27.189 -16.023 1.00 53.54 46 TYR F CA 1
ATOM 12348 C C . TYR F 2 61 ? -123.532 28.462 -16.851 1.00 53.71 46 TYR F C 1
ATOM 12349 O O . TYR F 2 61 ? -122.615 28.865 -17.596 1.00 52.52 46 TYR F O 1
ATOM 12358 N N . GLU F 2 62 ? -124.714 29.071 -16.706 1.00 55.26 47 GLU F N 1
ATOM 12359 C CA . GLU F 2 62 ? -125.226 30.160 -17.586 1.00 57.34 47 GLU F CA 1
ATOM 12360 C C . GLU F 2 62 ? -125.299 31.494 -16.825 1.00 56.58 47 GLU F C 1
ATOM 12361 O O . GLU F 2 62 ? -125.076 32.538 -17.470 1.00 56.62 47 GLU F O 1
ATOM 12367 N N . TRP F 2 63 ? -125.584 31.468 -15.516 1.00 56.31 48 TRP F N 1
ATOM 12368 C CA . TRP F 2 63 ? -125.923 32.672 -14.703 1.00 56.51 48 TRP F CA 1
ATOM 12369 C C . TRP F 2 63 ? -124.706 33.594 -14.526 1.00 57.40 48 TRP F C 1
ATOM 12370 O O . TRP F 2 63 ? -124.908 34.732 -14.063 1.00 58.07 48 TRP F O 1
ATOM 12381 N N . GLY F 2 64 ? -123.501 33.138 -14.882 1.00 58.14 49 GLY F N 1
ATOM 12382 C CA . GLY F 2 64 ? -122.272 33.955 -14.856 1.00 58.87 49 GLY F CA 1
ATOM 12383 C C . GLY F 2 64 ? -122.289 35.045 -15.916 1.00 60.62 49 GLY F C 1
ATOM 12384 O O . GLY F 2 64 ? -121.987 36.205 -15.571 1.00 60.27 49 GLY F O 1
ATOM 12385 N N . ARG F 2 65 ? -122.639 34.690 -17.158 1.00 63.57 50 ARG F N 1
ATOM 12386 C CA . ARG F 2 65 ? -122.587 35.593 -18.342 1.00 65.65 50 ARG F CA 1
ATOM 12387 C C . ARG F 2 65 ? -123.829 36.493 -18.382 1.00 65.75 50 ARG F C 1
ATOM 12388 O O . ARG F 2 65 ? -123.668 37.704 -18.623 1.00 65.46 50 ARG F O 1
ATOM 12396 N N . GLU F 2 66 ? -125.019 35.920 -18.167 1.00 66.26 51 GLU F N 1
ATOM 12397 C CA . GLU F 2 66 ? -126.329 36.589 -18.403 1.00 66.82 51 GLU F CA 1
ATOM 12398 C C . GLU F 2 66 ? -126.569 37.685 -17.356 1.00 66.34 51 GLU F C 1
ATOM 12399 O O . GLU F 2 66 ? -126.907 38.815 -17.762 1.00 66.84 51 GLU F O 1
ATOM 12405 N N . ARG F 2 67 ? -126.404 37.365 -16.068 1.00 65.86 52 ARG F N 1
ATOM 12406 C CA . ARG F 2 67 ? -126.725 38.274 -14.932 1.00 65.31 52 ARG F CA 1
ATOM 12407 C C . ARG F 2 67 ? -125.581 39.277 -14.725 1.00 62.71 52 ARG F C 1
ATOM 12408 O O . ARG F 2 67 ? -125.840 40.492 -14.840 1.00 63.91 52 ARG F O 1
ATOM 12416 N N . PHE F 2 68 ? -124.371 38.786 -14.434 1.00 59.50 53 PHE F N 1
ATOM 12417 C CA . PHE F 2 68 ? -123.224 39.584 -13.919 1.00 57.94 53 PHE F CA 1
ATOM 12418 C C . PHE F 2 68 ? -122.258 39.979 -15.045 1.00 56.02 53 PHE F C 1
ATOM 12419 O O . PHE F 2 68 ? -121.539 40.983 -14.871 1.00 54.67 53 PHE F O 1
ATOM 12427 N N . GLY F 2 69 ? -122.225 39.220 -16.144 1.00 55.16 54 GLY F N 1
ATOM 12428 C CA . GLY F 2 69 ? -121.368 39.502 -17.312 1.00 54.85 54 GLY F CA 1
ATOM 12429 C C . GLY F 2 69 ? -119.949 38.994 -17.118 1.00 54.11 54 GLY F C 1
ATOM 12430 O O . GLY F 2 69 ? -119.010 39.706 -17.527 1.00 53.12 54 GLY F O 1
ATOM 12431 N N . PHE F 2 70 ? -119.795 37.808 -16.519 1.00 53.59 55 PHE F N 1
ATOM 12432 C CA . PHE F 2 70 ? -118.500 37.092 -16.373 1.00 54.12 55 PHE F CA 1
ATOM 12433 C C . PHE F 2 70 ? -118.186 36.363 -17.684 1.00 54.45 55 PHE F C 1
ATOM 12434 O O . PHE F 2 70 ? -119.132 35.988 -18.403 1.00 54.52 55 PHE F O 1
ATOM 12442 N N . LYS F 2 71 ? -116.897 36.172 -17.979 1.00 54.90 56 LYS F N 1
ATOM 12443 C CA . LYS F 2 71 ? -116.406 35.470 -19.197 1.00 54.77 56 LYS F CA 1
ATOM 12444 C C . LYS F 2 71 ? -116.409 33.955 -18.956 1.00 53.71 56 LYS F C 1
ATOM 12445 O O . LYS F 2 71 ? -116.540 33.205 -19.944 1.00 53.70 56 LYS F O 1
ATOM 12451 N N . SER F 2 72 ? -116.275 33.527 -17.695 1.00 51.56 57 SER F N 1
ATOM 12452 C CA . SER F 2 72 ? -116.230 32.103 -17.267 1.00 50.68 57 SER F CA 1
ATOM 12453 C C . SER F 2 72 ? -117.596 31.441 -17.487 1.00 49.61 57 SER F C 1
ATOM 12454 O O . SER F 2 72 ? -118.620 32.079 -17.168 1.00 49.55 57 SER F O 1
ATOM 12457 N N . GLY F 2 73 ? -117.598 30.209 -18.009 1.00 48.32 58 GLY F N 1
ATOM 12458 C CA . GLY F 2 73 ? -118.811 29.401 -18.248 1.00 48.40 58 GLY F CA 1
ATOM 12459 C C . GLY F 2 73 ? -118.685 27.984 -17.711 1.00 47.73 58 GLY F C 1
ATOM 12460 O O . GLY F 2 73 ? -119.520 27.144 -18.096 1.00 48.06 58 GLY F O 1
ATOM 12461 N N . ALA F 2 74 ? -117.701 27.728 -16.841 1.00 46.69 59 ALA F N 1
ATOM 12462 C CA . ALA F 2 74 ? -117.399 26.402 -16.250 1.00 46.45 59 ALA F CA 1
ATOM 12463 C C . ALA F 2 74 ? -117.331 26.518 -14.723 1.00 46.36 59 ALA F C 1
ATOM 12464 O O . ALA F 2 74 ? -116.733 27.497 -14.232 1.00 45.38 59 ALA F O 1
ATOM 12466 N N . ILE F 2 75 ? -117.922 25.551 -14.011 1.00 46.69 60 ILE F N 1
ATOM 12467 C CA . ILE F 2 75 ? -117.831 25.404 -12.526 1.00 46.85 60 ILE F CA 1
ATOM 12468 C C . ILE F 2 75 ? -117.787 23.913 -12.170 1.00 46.54 60 ILE F C 1
ATOM 12469 O O . ILE F 2 75 ? -118.398 23.110 -12.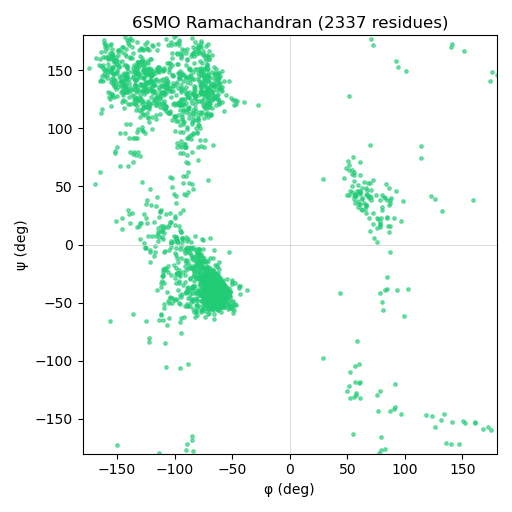902 1.00 46.44 60 ILE F O 1
ATOM 12474 N N . GLY F 2 76 ? -117.081 23.572 -11.086 1.00 46.37 61 GLY F N 1
ATOM 12475 C CA . GLY F 2 76 ? -117.059 22.223 -10.489 1.00 46.26 61 GLY F CA 1
ATOM 12476 C C . GLY F 2 76 ? -118.147 22.078 -9.440 1.00 46.68 61 GLY F C 1
ATOM 12477 O O . GLY F 2 76 ? -117.812 22.033 -8.240 1.00 45.65 61 GLY F O 1
ATOM 12478 N N . GLN F 2 77 ? -119.408 22.024 -9.883 1.00 47.98 62 GLN F N 1
ATOM 12479 C CA . GLN F 2 77 ? -120.616 21.955 -9.016 1.00 49.33 62 GLN F CA 1
ATOM 12480 C C . GLN F 2 77 ? -120.851 20.498 -8.600 1.00 51.27 62 GLN F C 1
ATOM 12481 O O . GLN F 2 77 ? -120.746 19.613 -9.472 1.00 51.68 62 GLN F O 1
ATOM 12487 N N . VAL F 2 78 ? -121.166 20.267 -7.320 1.00 53.29 63 VAL F N 1
ATOM 12488 C CA . VAL F 2 78 ? -121.343 18.907 -6.723 1.00 55.47 63 VAL F CA 1
ATOM 12489 C C . VAL F 2 78 ? -122.779 18.420 -6.969 1.00 58.04 63 VAL F C 1
ATOM 12490 O O . VAL F 2 78 ? -122.946 17.209 -7.215 1.00 60.01 63 VAL F O 1
ATOM 12494 N N . TYR F 2 79 ? -123.770 19.317 -6.898 1.00 60.08 64 TYR F N 1
ATOM 12495 C CA . TYR F 2 79 ? -125.206 19.026 -7.165 1.00 63.07 64 TYR F CA 1
ATOM 12496 C C . TYR F 2 79 ? -125.711 19.940 -8.288 1.00 64.04 64 TYR F C 1
ATOM 12497 O O . TYR F 2 79 ? -125.878 21.146 -8.019 1.00 65.13 64 TYR F O 1
ATOM 12506 N N . VAL F 2 89 ? -130.202 34.077 -8.355 1.00 67.58 74 VAL F N 1
ATOM 12507 C CA . VAL F 2 89 ? -130.911 34.402 -7.080 1.00 67.80 74 VAL F CA 1
ATOM 12508 C C . VAL F 2 89 ? -130.022 33.973 -5.905 1.00 67.41 74 VAL F C 1
ATOM 12509 O O . VAL F 2 89 ? -129.582 32.805 -5.894 1.00 66.26 74 VAL F O 1
ATOM 12513 N N . LEU F 2 90 ? -129.773 34.886 -4.960 1.00 67.13 75 LEU F N 1
ATOM 12514 C CA . LEU F 2 90 ? -128.968 34.635 -3.733 1.00 67.05 75 LEU F CA 1
ATOM 12515 C C . LEU F 2 90 ? -129.790 33.786 -2.756 1.00 67.98 75 LEU F C 1
ATOM 12516 O O . LEU F 2 90 ? -130.949 34.161 -2.485 1.00 68.85 75 LEU F O 1
ATOM 12521 N N . LYS F 2 91 ? -129.205 32.693 -2.253 1.00 68.30 76 LYS F N 1
ATOM 12522 C CA . LYS F 2 91 ? -129.839 31.754 -1.287 1.00 67.53 76 LYS F CA 1
ATOM 12523 C C . LYS F 2 91 ? -128.793 31.300 -0.261 1.00 65.30 76 LYS F C 1
ATOM 12524 O O . LYS F 2 91 ? -127.667 30.961 -0.677 1.00 64.36 76 LYS F O 1
ATOM 12530 N N . SER F 2 92 ? -129.159 31.302 1.027 1.00 63.99 77 SER F N 1
ATOM 12531 C CA . SER F 2 92 ? -128.311 30.858 2.166 1.00 62.51 77 SER F CA 1
ATOM 12532 C C . SER F 2 92 ? -128.524 29.358 2.410 1.00 61.16 77 SER F C 1
ATOM 12533 O O . SER F 2 92 ? -129.244 29.006 3.367 1.00 60.79 77 SER F O 1
ATOM 12536 N N . GLU F 2 93 ? -127.921 28.515 1.566 1.00 59.58 78 GLU F N 1
ATOM 12537 C CA . GLU F 2 93 ? -128.002 27.030 1.649 1.00 58.38 78 GLU F CA 1
ATOM 12538 C C . GLU F 2 93 ? -127.009 26.514 2.701 1.00 55.31 78 GLU F C 1
ATOM 12539 O O . GLU F 2 93 ? -127.240 25.407 3.226 1.00 53.59 78 GLU F O 1
ATOM 12545 N N . ARG F 2 94 ? -125.955 27.288 2.992 1.00 53.69 79 ARG F N 1
ATOM 12546 C CA . ARG F 2 94 ? -124.888 26.953 3.977 1.00 52.68 79 ARG F CA 1
ATOM 12547 C C . ARG F 2 94 ? -124.268 25.601 3.600 1.00 50.26 79 ARG F C 1
ATOM 12548 O O . ARG F 2 94 ? -124.370 24.648 4.399 1.00 50.12 79 ARG F O 1
ATOM 12556 N N . LYS F 2 95 ? -123.652 25.536 2.415 1.00 48.12 80 LYS F N 1
ATOM 12557 C CA . LYS F 2 95 ? -123.004 24.317 1.861 1.00 46.89 80 LYS F CA 1
ATOM 12558 C C . LYS F 2 95 ? -121.668 24.075 2.573 1.00 44.52 80 LYS F C 1
ATOM 12559 O O . LYS F 2 95 ? -121.354 22.899 2.839 1.00 44.73 80 LYS F O 1
ATOM 12565 N N . TYR F 2 96 ? -120.915 25.146 2.857 1.00 42.24 81 TYR F N 1
ATOM 12566 C CA . TYR F 2 96 ? -119.592 25.107 3.538 1.00 40.43 81 TYR F CA 1
ATOM 12567 C C . TYR F 2 96 ? -119.687 24.243 4.802 1.00 40.56 81 TYR F C 1
ATOM 12568 O O . TYR F 2 96 ? -118.825 23.364 4.989 1.00 40.65 81 TYR F O 1
ATOM 12577 N N . LEU F 2 97 ? -120.705 24.488 5.633 1.00 41.05 82 LEU F N 1
ATOM 12578 C CA . LEU F 2 97 ? -120.947 23.748 6.902 1.00 41.32 82 LEU F CA 1
ATOM 12579 C C . LEU F 2 97 ? -121.434 22.328 6.585 1.00 41.51 82 LEU F C 1
ATOM 12580 O O . LEU F 2 97 ? -120.903 21.380 7.192 1.00 41.59 82 LEU F O 1
ATOM 12585 N N . GLN F 2 98 ? -122.391 22.194 5.659 1.00 41.61 83 GLN F N 1
ATOM 12586 C CA . GLN F 2 98 ? -123.072 20.912 5.322 1.00 41.99 83 GLN F CA 1
ATOM 12587 C C . GLN F 2 98 ? -122.070 19.925 4.707 1.00 41.63 83 GLN F C 1
ATOM 12588 O O . GLN F 2 98 ? -122.136 18.732 5.059 1.00 41.21 83 GLN F O 1
ATOM 12594 N N . PHE F 2 99 ? -121.189 20.405 3.823 1.00 41.30 84 PHE F N 1
ATOM 12595 C CA . PHE F 2 99 ? -120.152 19.602 3.119 1.00 41.20 84 PHE F CA 1
ATOM 12596 C C . PHE F 2 99 ? -119.212 18.953 4.142 1.00 40.39 84 PHE F C 1
ATOM 12597 O O . PHE F 2 99 ? -118.830 17.782 3.945 1.00 39.53 84 PHE F O 1
ATOM 12605 N N . ALA F 2 100 ? -118.855 19.691 5.199 1.00 40.49 85 ALA F N 1
ATOM 12606 C CA . ALA F 2 100 ? -117.966 19.234 6.294 1.00 40.92 85 ALA F CA 1
ATOM 12607 C C . ALA F 2 100 ? -118.675 18.159 7.126 1.00 41.63 85 ALA F C 1
ATOM 12608 O O . ALA F 2 100 ? -118.040 17.122 7.402 1.00 41.88 85 ALA F O 1
ATOM 12610 N N . LEU F 2 101 ? -119.935 18.400 7.505 1.00 42.28 86 LEU F N 1
ATOM 12611 C CA . LEU F 2 101 ? -120.772 17.461 8.306 1.00 43.45 86 LEU F CA 1
ATOM 12612 C C . LEU F 2 101 ? -120.957 16.143 7.541 1.00 43.51 86 LEU F C 1
ATOM 12613 O O . LEU F 2 101 ? -120.886 15.079 8.188 1.00 44.01 86 LEU F O 1
ATOM 12618 N N . ASP F 2 102 ? -121.186 16.216 6.224 1.00 43.40 87 ASP F N 1
ATOM 12619 C CA . ASP F 2 102 ? -121.385 15.038 5.336 1.00 43.69 87 ASP F CA 1
ATOM 12620 C C . ASP F 2 102 ? -120.075 14.246 5.235 1.00 44.00 87 ASP F C 1
ATOM 12621 O O . ASP F 2 102 ? -120.123 13.009 5.393 1.00 44.12 87 ASP F O 1
ATOM 12626 N N . ALA F 2 103 ? -118.957 14.938 4.989 1.00 43.34 88 ALA F N 1
ATOM 12627 C CA . ALA F 2 103 ? -117.611 14.350 4.779 1.00 43.51 88 ALA F CA 1
ATOM 12628 C C . ALA F 2 103 ? -117.071 13.758 6.088 1.00 43.36 88 ALA F C 1
ATOM 12629 O O . ALA F 2 103 ? -116.418 12.699 6.024 1.00 43.53 88 ALA F O 1
ATOM 12631 N N . ALA F 2 104 ? -117.322 14.418 7.224 1.00 43.56 89 ALA F N 1
ATOM 12632 C CA . ALA F 2 104 ? -116.865 13.995 8.570 1.00 44.19 89 ALA F CA 1
ATOM 12633 C C . ALA F 2 104 ? -117.526 12.665 8.952 1.00 45.18 89 ALA F C 1
ATOM 12634 O O . ALA F 2 104 ? -116.797 11.754 9.390 1.00 45.48 89 ALA F O 1
ATOM 12636 N N . GLU F 2 105 ? -118.851 12.565 8.789 1.00 46.31 90 GLU F N 1
ATOM 12637 C CA . GLU F 2 105 ? -119.654 11.338 9.055 1.00 48.17 90 GLU F CA 1
ATOM 12638 C C . GLU F 2 105 ? -119.161 10.204 8.148 1.00 48.56 90 GLU F C 1
ATOM 12639 O O . GLU F 2 105 ? -119.083 9.055 8.628 1.00 48.90 90 GLU F O 1
ATOM 12645 N N . MET F 2 106 ? -118.836 10.528 6.893 1.00 49.22 91 MET F N 1
ATOM 12646 C CA . MET F 2 106 ? -118.341 9.577 5.861 1.00 49.90 91 MET F CA 1
ATOM 12647 C C . MET F 2 106 ? -116.969 9.028 6.276 1.00 49.73 91 MET F C 1
ATOM 12648 O O . MET F 2 106 ? -116.734 7.821 6.068 1.00 49.48 91 MET F O 1
ATOM 12653 N N . ALA F 2 107 ? -116.109 9.883 6.842 1.00 49.17 92 ALA F N 1
ATOM 12654 C CA . ALA F 2 107 ? -114.706 9.575 7.210 1.00 49.17 92 ALA F CA 1
ATOM 12655 C C . ALA F 2 107 ? -114.651 8.796 8.531 1.00 50.00 92 ALA F C 1
ATOM 12656 O O . ALA F 2 107 ? -113.820 7.870 8.630 1.00 50.35 92 ALA F O 1
ATOM 12658 N N . MET F 2 108 ? -115.491 9.163 9.505 1.00 50.33 93 MET F N 1
ATOM 12659 C CA . MET F 2 108 ? -115.548 8.529 10.852 1.00 51.05 93 MET F CA 1
ATOM 12660 C C . MET F 2 108 ? -116.090 7.098 10.734 1.00 51.89 93 MET F C 1
ATOM 12661 O O . MET F 2 108 ? -115.613 6.228 11.490 1.00 51.88 93 MET F O 1
ATOM 12666 N N . GLN F 2 109 ? -117.047 6.866 9.827 1.00 52.44 94 GLN F N 1
ATOM 12667 C CA . GLN F 2 109 ? -117.645 5.527 9.566 1.00 53.55 94 GLN F CA 1
ATOM 12668 C C . GLN F 2 109 ? -116.670 4.672 8.745 1.00 53.50 94 GLN F C 1
ATOM 12669 O O . GLN F 2 109 ? -116.708 3.436 8.898 1.00 53.29 94 GLN F O 1
ATOM 12675 N N . ASP F 2 110 ? -115.834 5.302 7.911 1.00 52.99 95 ASP F N 1
ATOM 12676 C CA . ASP F 2 110 ? -114.799 4.619 7.086 1.00 53.72 95 ASP F CA 1
ATOM 12677 C C . ASP F 2 110 ? -113.676 4.113 8.000 1.00 54.33 95 ASP F C 1
ATOM 12678 O O . ASP F 2 110 ? -113.171 3.000 7.749 1.00 54.85 95 ASP F O 1
ATOM 12683 N N . ALA F 2 111 ? -113.303 4.902 9.015 1.00 53.94 96 ALA F N 1
ATOM 12684 C CA . ALA F 2 111 ? -112.286 4.558 10.039 1.00 54.92 96 ALA F CA 1
ATOM 12685 C C . ALA F 2 111 ? -112.840 3.498 11.000 1.00 56.55 96 ALA F C 1
ATOM 12686 O O . ALA F 2 111 ? -112.027 2.752 11.580 1.00 55.91 96 ALA F O 1
ATOM 12688 N N . ASN F 2 112 ? -114.167 3.455 11.169 1.00 59.01 97 ASN F N 1
ATOM 12689 C CA . ASN F 2 112 ? -114.897 2.498 12.047 1.00 61.57 97 ASN F CA 1
ATOM 12690 C C . ASN F 2 112 ? -114.560 2.806 13.513 1.00 63.07 97 ASN F C 1
ATOM 12691 O O . ASN F 2 112 ? -114.351 1.852 14.289 1.00 63.34 97 ASN F O 1
ATOM 12696 N N . LEU F 2 113 ? -114.519 4.095 13.872 1.00 65.15 98 LEU F N 1
ATOM 12697 C CA . LEU F 2 113 ? -114.248 4.583 15.253 1.00 67.48 98 LEU F CA 1
ATOM 12698 C C . LEU F 2 113 ? -115.553 4.570 16.056 1.00 71.84 98 LEU F C 1
ATOM 12699 O O . LEU F 2 113 ? -116.559 5.112 15.552 1.00 72.07 98 LEU F O 1
ATOM 12704 N N . ARG F 2 114 ? -115.526 3.980 17.257 1.00 76.57 99 ARG F N 1
ATOM 12705 C CA . ARG F 2 114 ? -116.686 3.900 18.187 1.00 80.26 99 ARG F CA 1
ATOM 12706 C C . ARG F 2 114 ? -116.295 4.525 19.525 1.00 81.93 99 ARG F C 1
ATOM 12707 O O . ARG F 2 114 ? -115.122 4.513 19.895 1.00 81.80 99 ARG F O 1
ATOM 12715 N N . PRO F 2 115 ? -117.265 5.093 20.283 1.00 83.05 100 PRO F N 1
ATOM 12716 C CA . PRO F 2 115 ? -116.978 5.777 21.547 1.00 82.24 100 PRO F CA 1
ATOM 12717 C C . PRO F 2 115 ? -115.990 5.057 22.482 1.00 81.58 100 PRO F C 1
ATOM 12718 O O . PRO F 2 115 ? -115.230 5.740 23.146 1.00 79.58 100 PRO F O 1
ATOM 12722 N N . SER F 2 116 ? -116.029 3.720 22.517 1.00 82.56 101 SER F N 1
ATOM 12723 C CA . SER F 2 116 ? -115.122 2.854 23.319 1.00 82.20 101 SER F CA 1
ATOM 12724 C C . SER F 2 116 ? -113.659 3.124 22.941 1.00 80.51 101 SER F C 1
ATOM 12725 O O . SER F 2 116 ? -112.823 3.230 23.860 1.00 81.31 101 SER F O 1
ATOM 12728 N N . ASP F 2 117 ? -113.373 3.229 21.638 1.00 78.52 102 ASP F N 1
ATOM 12729 C CA . ASP F 2 117 ? -112.011 3.459 21.082 1.00 75.72 102 ASP F CA 1
ATOM 12730 C C . ASP F 2 117 ? -111.636 4.941 21.217 1.00 71.91 102 ASP F C 1
ATOM 12731 O O . ASP F 2 117 ? -110.456 5.222 21.507 1.00 72.13 102 ASP F O 1
ATOM 12736 N N . ILE F 2 118 ? -112.600 5.845 21.011 1.00 68.73 103 ILE F N 1
ATOM 12737 C CA . ILE F 2 118 ? -112.394 7.325 21.008 1.00 65.82 103 ILE F CA 1
ATOM 12738 C C . ILE F 2 118 ? -112.127 7.801 22.442 1.00 63.44 103 ILE F C 1
ATOM 12739 O O . ILE F 2 118 ? -113.069 7.775 23.257 1.00 63.81 103 ILE F O 1
ATOM 12744 N N . ASP F 2 119 ? -110.889 8.221 22.724 1.00 61.06 104 ASP F N 1
ATOM 12745 C CA . ASP F 2 119 ? -110.510 8.966 23.955 1.00 59.13 104 ASP F CA 1
ATOM 12746 C C . ASP F 2 119 ? -110.785 10.453 23.703 1.00 56.62 104 ASP F C 1
ATOM 12747 O O . ASP F 2 119 ? -110.001 11.080 22.961 1.00 55.36 104 ASP F O 1
ATOM 12752 N N . GLY F 2 120 ? -111.862 10.983 24.293 1.00 55.66 105 GLY F N 1
ATOM 12753 C CA . GLY F 2 120 ? -112.367 12.352 24.065 1.00 54.34 105 GLY F CA 1
ATOM 12754 C C . GLY F 2 120 ? -111.291 13.412 24.242 1.00 53.17 105 GLY F C 1
ATOM 12755 O O . GLY F 2 120 ? -111.254 14.350 23.421 1.00 50.70 105 GLY F O 1
ATOM 12756 N N . ARG F 2 121 ? -110.434 13.260 25.259 1.00 54.05 106 ARG F N 1
ATOM 12757 C CA . ARG F 2 121 ? -109.422 14.276 25.667 1.00 54.46 106 ARG F CA 1
ATOM 12758 C C . ARG F 2 121 ? -108.288 14.319 24.632 1.00 51.04 106 ARG F C 1
ATOM 12759 O O . ARG F 2 121 ? -107.642 15.379 24.518 1.00 50.22 106 ARG F O 1
ATOM 12767 N N . ARG F 2 122 ? -108.061 13.210 23.916 1.00 49.41 107 ARG F N 1
ATOM 12768 C CA . ARG F 2 122 ? -106.932 13.020 22.962 1.00 46.82 107 ARG F CA 1
ATOM 12769 C C . ARG F 2 122 ? -107.434 13.106 21.512 1.00 43.87 107 ARG F C 1
ATOM 12770 O O . ARG F 2 122 ? -106.689 12.665 20.613 1.00 42.64 107 ARG F O 1
ATOM 12778 N N . PHE F 2 123 ? -108.634 13.656 21.287 1.00 42.02 108 PHE F N 1
ATOM 12779 C CA . PHE F 2 123 ? -109.291 13.758 19.955 1.00 41.23 108 PHE F CA 1
ATOM 12780 C C . PHE F 2 123 ? -109.595 15.229 19.643 1.00 39.76 108 PHE F C 1
ATOM 12781 O O . PHE F 2 123 ? -110.374 15.854 20.390 1.00 39.78 108 PHE F O 1
ATOM 12789 N N . GLY F 2 124 ? -108.996 15.754 18.567 1.00 38.24 109 GLY F N 1
ATOM 12790 C CA . GLY F 2 124 ? -109.131 17.157 18.127 1.00 37.04 109 GLY F CA 1
ATOM 12791 C C . GLY F 2 124 ? -109.546 17.259 16.669 1.00 35.79 109 GLY F C 1
ATOM 12792 O O . GLY F 2 124 ? -109.487 16.234 15.962 1.00 36.11 109 GLY F O 1
ATOM 12793 N N . VAL F 2 125 ? -109.955 18.457 16.237 1.00 34.50 110 VAL F N 1
ATOM 12794 C CA . VAL F 2 125 ? -110.416 18.754 14.847 1.00 33.87 110 VAL F CA 1
ATOM 12795 C C . VAL F 2 125 ? -109.498 19.824 14.245 1.00 33.00 110 VAL F C 1
ATOM 12796 O O . VAL F 2 125 ? -108.967 20.654 15.009 1.00 33.09 110 VAL F O 1
ATOM 12800 N N . ALA F 2 126 ? -109.312 19.786 12.922 1.00 32.11 111 ALA F N 1
ATOM 12801 C CA . ALA F 2 126 ? -108.574 20.798 12.132 1.00 31.65 111 ALA F CA 1
ATOM 12802 C C . ALA F 2 126 ? -109.173 20.868 10.723 1.00 31.45 111 ALA F C 1
ATOM 12803 O O . ALA F 2 126 ? -108.648 20.192 9.819 1.00 31.41 111 ALA F O 1
ATOM 12805 N N . ILE F 2 127 ? -110.251 21.641 10.561 1.00 31.24 112 ILE F N 1
ATOM 12806 C CA . ILE F 2 127 ? -110.940 21.879 9.257 1.00 31.13 112 ILE F CA 1
ATOM 12807 C C . ILE F 2 127 ? -110.641 23.315 8.812 1.00 30.87 112 ILE F C 1
ATOM 12808 O O . ILE F 2 127 ? -111.012 24.251 9.546 1.00 30.82 112 ILE F O 1
ATOM 12813 N N . ALA F 2 128 ? -109.993 23.462 7.652 1.00 30.46 113 ALA F N 1
ATOM 12814 C CA . ALA F 2 128 ? -109.565 24.751 7.061 1.00 30.54 113 ALA F CA 1
ATOM 12815 C C . ALA F 2 128 ? -110.587 25.215 6.017 1.00 30.82 113 ALA F C 1
ATOM 12816 O O . ALA F 2 128 ? -111.407 24.388 5.570 1.00 31.19 113 ALA F O 1
ATOM 12818 N N . THR F 2 129 ? -110.526 26.497 5.647 1.00 30.79 114 THR F N 1
ATOM 12819 C CA . THR F 2 129 ? -111.367 27.125 4.594 1.00 31.13 114 THR F CA 1
ATOM 12820 C C . THR F 2 129 ? -110.718 28.438 4.146 1.00 31.63 114 THR F C 1
ATOM 12821 O O . THR F 2 129 ? -109.992 29.045 4.956 1.00 32.06 114 THR F O 1
ATOM 12825 N N . ALA F 2 130 ? -111.011 28.852 2.916 1.00 32.37 115 ALA F N 1
ATOM 12826 C CA . ALA F 2 130 ? -110.500 30.117 2.358 1.00 33.26 115 ALA F CA 1
ATOM 12827 C C . ALA F 2 130 ? -111.532 31.232 2.570 1.00 34.27 115 ALA F C 1
ATOM 12828 O O . ALA F 2 130 ? -111.132 32.305 3.033 1.00 34.94 115 ALA F O 1
ATOM 12830 N N . ILE F 2 131 ? -112.815 30.969 2.294 1.00 35.31 116 ILE F N 1
ATOM 12831 C CA . ILE F 2 131 ? -113.856 32.033 2.406 1.00 36.28 116 ILE F CA 1
ATOM 12832 C C . ILE F 2 131 ? -114.997 31.613 3.332 1.00 36.20 116 ILE F C 1
ATOM 12833 O O . ILE F 2 131 ? -115.881 32.425 3.544 1.00 36.30 116 ILE F O 1
ATOM 12838 N N . ALA F 2 132 ? -114.962 30.388 3.843 1.00 36.44 117 ALA F N 1
ATOM 12839 C CA . ALA F 2 132 ? -116.002 29.831 4.741 1.00 36.85 117 ALA F CA 1
ATOM 12840 C C . ALA F 2 132 ? -117.386 30.016 4.095 1.00 37.23 117 ALA F C 1
ATOM 12841 O O . ALA F 2 132 ? -117.567 29.515 2.966 1.00 36.77 117 ALA F O 1
ATOM 12843 N N . ASP F 2 133 ? -118.314 30.714 4.764 1.00 38.24 118 ASP F N 1
ATOM 12844 C CA . ASP F 2 133 ? -119.711 30.934 4.299 1.00 39.32 118 ASP F CA 1
ATOM 12845 C C . ASP F 2 133 ? -119.840 32.367 3.761 1.00 40.06 118 ASP F C 1
ATOM 12846 O O . ASP F 2 133 ? -120.686 33.125 4.278 1.00 40.63 118 ASP F O 1
ATOM 12851 N N . ALA F 2 134 ? -119.032 32.715 2.753 1.00 40.69 119 ALA F N 1
ATOM 12852 C CA . ALA F 2 134 ? -119.046 34.029 2.066 1.00 40.68 119 ALA F CA 1
ATOM 12853 C C . ALA F 2 134 ? -120.327 34.164 1.234 1.00 40.82 119 ALA F C 1
ATOM 12854 O O . ALA F 2 134 ? -120.819 35.301 1.097 1.00 41.34 119 ALA F O 1
ATOM 12856 N N . ALA F 2 135 ? -120.837 33.047 0.701 1.00 40.90 120 ALA F N 1
ATOM 12857 C CA . ALA F 2 135 ? -122.141 32.954 0.002 1.00 41.07 120 ALA F CA 1
ATOM 12858 C C . ALA F 2 135 ? -123.252 33.457 0.931 1.00 41.15 120 ALA F C 1
ATOM 12859 O O . ALA F 2 135 ? -124.124 34.210 0.455 1.00 41.63 120 ALA F O 1
ATOM 12861 N N . GLY F 2 136 ? -123.207 33.056 2.207 1.00 40.95 121 GLY F N 1
ATOM 12862 C CA . GLY F 2 136 ? -124.149 33.486 3.259 1.00 40.96 121 GLY F CA 1
ATOM 12863 C C . GLY F 2 136 ? -123.942 34.941 3.648 1.00 40.97 121 GLY F C 1
ATOM 12864 O O . GLY F 2 136 ? -124.953 35.645 3.840 1.00 40.36 121 GLY F O 1
ATOM 12865 N N . MET F 2 137 ? -122.681 35.374 3.764 1.00 41.10 122 MET F N 1
ATOM 12866 C CA . MET F 2 137 ? -122.291 36.761 4.145 1.00 41.65 122 MET F CA 1
ATOM 12867 C C . MET F 2 137 ? -122.700 37.742 3.037 1.00 42.41 122 MET F C 1
ATOM 12868 O O . MET F 2 137 ? -123.125 38.865 3.376 1.00 42.10 122 MET F O 1
ATOM 12873 N N . GLU F 2 138 ? -122.561 37.336 1.770 1.00 43.36 123 GLU F N 1
ATOM 12874 C CA . GLU F 2 138 ? -122.968 38.129 0.576 1.00 44.45 123 GLU F CA 1
ATOM 12875 C C . GLU F 2 138 ? -124.497 38.245 0.547 1.00 45.19 123 GLU F C 1
ATOM 12876 O O . GLU F 2 138 ? -125.002 39.371 0.361 1.00 45.61 123 GLU F O 1
ATOM 12882 N N . GLU F 2 139 ? -125.191 37.112 0.710 1.00 45.78 124 GLU F N 1
ATOM 12883 C CA . GLU F 2 139 ? -126.676 37.011 0.781 1.00 46.60 124 GLU F CA 1
ATOM 12884 C C . GLU F 2 139 ? -127.201 38.000 1.830 1.00 46.25 124 GLU F C 1
ATOM 12885 O O . GLU F 2 139 ? -128.176 38.716 1.527 1.00 46.44 124 GLU F O 1
ATOM 12891 N N . CYS F 2 140 ? -126.572 38.037 3.010 1.00 45.38 125 CYS F N 1
ATOM 12892 C CA . CYS F 2 140 ? -126.931 38.931 4.144 1.00 45.58 125 CYS F CA 1
ATOM 12893 C C . CYS F 2 140 ? -126.804 40.399 3.714 1.00 45.92 125 CYS F C 1
ATOM 12894 O O . CYS F 2 140 ? -127.757 41.163 3.955 1.00 45.88 125 CYS F O 1
ATOM 12897 N N . LEU F 2 141 ? -125.681 40.766 3.084 1.00 45.89 126 LEU F N 1
ATOM 12898 C CA . LEU F 2 141 ? -125.350 42.165 2.692 1.00 46.19 126 LEU F CA 1
ATOM 12899 C C . LEU F 2 141 ? -126.359 42.675 1.654 1.00 46.84 126 LEU F C 1
ATOM 12900 O O . LEU F 2 141 ? -126.905 43.776 1.864 1.00 46.56 126 LEU F O 1
ATOM 12905 N N . LEU F 2 142 ? -126.591 41.912 0.580 1.00 47.37 127 LEU F N 1
ATOM 12906 C CA . LEU F 2 142 ? -127.450 42.324 -0.567 1.00 47.89 127 LEU F CA 1
ATOM 12907 C C . LEU F 2 142 ? -128.922 42.387 -0.134 1.00 48.27 127 LEU F C 1
ATOM 12908 O O . LEU F 2 142 ? -129.664 43.202 -0.714 1.00 48.22 127 LEU F O 1
ATOM 12913 N N . ARG F 2 143 ? -129.324 41.565 0.841 1.00 48.05 128 ARG F N 1
ATOM 12914 C CA . ARG F 2 143 ? -130.711 41.515 1.379 1.00 48.20 128 ARG F CA 1
ATOM 12915 C C . ARG F 2 143 ? -131.005 42.794 2.174 1.00 48.56 128 ARG F C 1
ATOM 12916 O O . ARG F 2 143 ? -132.054 43.419 1.915 1.00 48.17 128 ARG F O 1
ATOM 12924 N N . ILE F 2 144 ? -130.112 43.166 3.098 1.00 48.36 129 ILE F N 1
ATOM 12925 C CA . ILE F 2 144 ? -130.314 44.281 4.075 1.00 49.10 129 ILE F CA 1
ATOM 12926 C C . ILE F 2 144 ? -130.058 45.638 3.401 1.00 49.59 129 ILE F C 1
ATOM 12927 O O . ILE F 2 144 ? -130.294 46.664 4.069 1.00 49.38 129 ILE F O 1
ATOM 12932 N N . THR F 2 145 ? -129.592 45.648 2.146 1.00 50.47 130 THR F N 1
ATOM 12933 C CA . THR F 2 145 ? -129.347 46.874 1.335 1.00 51.68 130 THR F CA 1
ATOM 12934 C C . THR F 2 145 ? -130.316 46.933 0.144 1.00 53.33 130 THR F C 1
ATOM 12935 O O . THR F 2 145 ? -130.162 47.855 -0.684 1.00 53.54 130 THR F O 1
ATOM 12939 N N . LYS F 2 146 ? -131.280 46.005 0.073 1.00 55.24 131 LYS F N 1
ATOM 12940 C CA . LYS F 2 146 ? -132.295 45.897 -1.013 1.00 57.36 131 LYS F CA 1
ATOM 12941 C C . LYS F 2 146 ? -131.585 45.826 -2.372 1.00 56.58 131 LYS F C 1
ATOM 12942 O O . LYS F 2 146 ? -131.809 46.725 -3.210 1.00 57.05 131 LYS F O 1
ATOM 12948 N N . GLY F 2 147 ? -130.759 44.794 -2.569 1.00 56.22 132 GLY F N 1
ATOM 12949 C CA . GLY F 2 147 ? -130.027 44.529 -3.824 1.00 56.35 132 GLY F CA 1
ATOM 12950 C C . GLY F 2 147 ? -128.838 45.459 -4.013 1.00 56.20 132 GLY F C 1
ATOM 12951 O O . GLY F 2 147 ? -128.413 45.637 -5.173 1.00 55.57 132 GLY F O 1
ATOM 12952 N N . GLY F 2 148 ? -128.314 46.026 -2.921 1.00 56.71 133 GLY F N 1
ATOM 12953 C CA . GLY F 2 148 ? -127.129 46.908 -2.922 1.00 57.62 133 GLY F CA 1
ATOM 12954 C C . GLY F 2 148 ? -127.438 48.308 -3.430 1.00 58.87 133 GLY F C 1
ATOM 12955 O O . GLY F 2 148 ? -126.475 49.047 -3.719 1.00 58.42 133 GLY F O 1
ATOM 12956 N N . LYS F 2 149 ? -128.723 48.670 -3.528 1.00 60.34 134 LYS F N 1
ATOM 12957 C CA . LYS F 2 149 ? -129.192 49.986 -4.045 1.00 61.75 134 LYS F CA 1
ATOM 12958 C C . LYS F 2 149 ? -129.077 51.044 -2.941 1.00 61.44 134 LYS F C 1
ATOM 12959 O O . LYS F 2 149 ? -128.557 52.141 -3.229 1.00 60.37 134 LYS F O 1
ATOM 12965 N N . GLU F 2 150 ? -129.549 50.718 -1.732 1.00 61.08 135 GLU F N 1
ATOM 12966 C CA . GLU F 2 150 ? -129.658 51.647 -0.575 1.00 60.30 135 GLU F CA 1
ATOM 12967 C C . GLU F 2 150 ? -128.599 51.302 0.479 1.00 59.47 135 GLU F C 1
ATOM 12968 O O . GLU F 2 150 ? -127.865 50.313 0.285 1.00 58.73 135 GLU F O 1
ATOM 12974 N N . ASN F 2 151 ? -128.535 52.100 1.551 1.00 59.30 136 ASN F N 1
ATOM 12975 C CA . ASN F 2 151 ? -127.690 51.852 2.750 1.00 59.17 136 ASN F CA 1
ATOM 12976 C C . ASN F 2 151 ? -128.300 50.699 3.557 1.00 57.23 136 ASN F C 1
ATOM 12977 O O . ASN F 2 151 ? -129.435 50.288 3.242 1.00 56.27 136 ASN F O 1
ATOM 12982 N N . ILE F 2 152 ? -127.570 50.208 4.563 1.00 56.31 137 ILE F N 1
ATOM 12983 C CA . ILE F 2 152 ? -127.946 49.016 5.383 1.00 55.50 137 ILE F CA 1
ATOM 12984 C C . ILE F 2 152 ? -129.161 49.362 6.255 1.00 54.97 137 ILE F C 1
ATOM 12985 O O . ILE F 2 152 ? -129.162 50.444 6.877 1.00 52.84 137 ILE F O 1
ATOM 12990 N N . HIS F 2 153 ? -130.153 48.465 6.278 1.00 55.07 138 HIS F N 1
ATOM 12991 C CA . HIS F 2 153 ? -131.361 48.515 7.144 1.00 56.36 138 HIS F CA 1
ATOM 12992 C C . HIS F 2 153 ? -131.155 47.586 8.338 1.00 55.81 138 HIS F C 1
ATOM 12993 O O . HIS F 2 153 ? -131.132 46.369 8.165 1.00 54.25 138 HIS F O 1
ATOM 13000 N N . PRO F 2 154 ? -130.986 48.111 9.576 1.00 56.95 139 PRO F N 1
ATOM 13001 C CA . PRO F 2 154 ? -130.763 47.260 10.748 1.00 56.86 139 PRO F CA 1
ATOM 13002 C C . PRO F 2 154 ? -131.899 46.259 11.019 1.00 56.95 139 PRO F C 1
ATOM 13003 O O . PRO F 2 154 ? -131.609 45.165 11.469 1.00 55.41 139 PRO F O 1
ATOM 13007 N N . ASP F 2 155 ? -133.148 46.654 10.742 1.00 57.82 140 ASP F N 1
ATOM 13008 C CA . ASP F 2 155 ? -134.374 45.857 11.029 1.00 58.42 140 ASP F CA 1
ATOM 13009 C C . ASP F 2 155 ? -134.397 44.580 10.176 1.00 57.38 140 ASP F C 1
ATOM 13010 O O . ASP F 2 155 ? -134.984 43.584 10.645 1.00 56.43 140 ASP F O 1
ATOM 13015 N N . LEU F 2 156 ? -133.787 44.599 8.984 1.00 56.77 141 LEU F N 1
ATOM 13016 C CA . LEU F 2 156 ? -133.791 43.457 8.026 1.00 56.64 141 LEU F CA 1
ATOM 13017 C C . LEU F 2 156 ? -132.767 42.389 8.439 1.00 56.07 141 LEU F C 1
ATOM 13018 O O . LEU F 2 156 ? -132.862 41.266 7.906 1.00 55.58 141 LEU F O 1
ATOM 13023 N N . ILE F 2 157 ? -131.827 42.708 9.336 1.00 55.44 142 ILE F N 1
ATOM 13024 C CA . ILE F 2 157 ? -130.784 41.748 9.813 1.00 55.50 142 ILE F CA 1
ATOM 13025 C C . ILE F 2 157 ? -131.450 40.765 10.784 1.00 55.87 142 ILE F C 1
ATOM 13026 O O . ILE F 2 157 ? -131.991 41.226 11.807 1.00 56.03 142 ILE F O 1
ATOM 13031 N N . LYS F 2 158 ? -131.406 39.466 10.467 1.00 56.70 143 LYS F N 1
ATOM 13032 C CA . LYS F 2 158 ? -131.928 38.364 11.322 1.00 58.62 143 LYS F CA 1
ATOM 13033 C C . LYS F 2 158 ? -130.859 37.973 12.351 1.00 58.17 143 LYS F C 1
ATOM 13034 O O . LYS F 2 15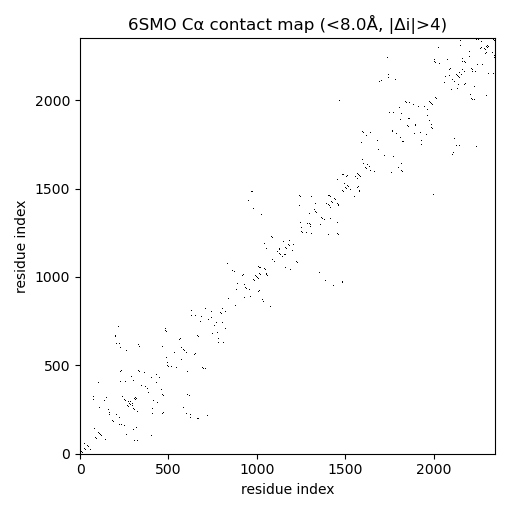8 ? -129.688 38.355 12.164 1.00 58.87 143 LYS F O 1
ATOM 13040 N N . SER F 2 159 ? -131.256 37.232 13.390 1.00 58.60 144 SER F N 1
ATOM 13041 C CA . SER F 2 159 ? -130.387 36.793 14.515 1.00 58.49 144 SER F CA 1
ATOM 13042 C C . SER F 2 159 ? -129.375 35.744 14.035 1.00 57.11 144 SER F C 1
ATOM 13043 O O . SER F 2 159 ? -128.234 35.759 14.538 1.00 55.61 144 SER F O 1
ATOM 13046 N N . GLU F 2 160 ? -129.774 34.878 13.096 1.00 57.21 145 GLU F N 1
ATOM 13047 C CA . GLU F 2 160 ? -128.955 33.734 12.604 1.00 57.01 145 GLU F CA 1
ATOM 13048 C C . GLU F 2 160 ? -127.912 34.210 11.581 1.00 55.51 145 GLU F C 1
ATOM 13049 O O . GLU F 2 160 ? -127.077 33.375 11.179 1.00 55.17 145 GLU F O 1
ATOM 13055 N N . ASP F 2 161 ? -127.956 35.484 11.170 1.00 54.12 146 ASP F N 1
ATOM 13056 C CA . ASP F 2 161 ? -126.992 36.091 10.210 1.00 52.82 146 ASP F CA 1
ATOM 13057 C C . ASP F 2 161 ? -125.589 36.138 10.828 1.00 52.11 146 ASP F C 1
ATOM 13058 O O . ASP F 2 161 ? -124.616 36.142 10.052 1.00 51.26 146 ASP F O 1
ATOM 13063 N N . TYR F 2 162 ? -125.488 36.187 12.161 1.00 51.91 147 TYR F N 1
ATOM 13064 C CA . TYR F 2 162 ? -124.205 36.202 12.916 1.00 51.29 147 TYR F CA 1
ATOM 13065 C C . TYR F 2 162 ? -123.421 34.912 12.639 1.00 50.48 147 TYR F C 1
ATOM 13066 O O . TYR F 2 162 ? -122.178 34.978 12.555 1.00 50.61 147 TYR F O 1
ATOM 13075 N N . ASP F 2 163 ? -124.126 33.784 12.493 1.00 49.71 148 ASP F N 1
ATOM 13076 C CA . ASP F 2 163 ? -123.534 32.432 12.298 1.00 49.38 148 ASP F CA 1
ATOM 13077 C C . ASP F 2 163 ? -122.900 32.323 10.903 1.00 47.61 148 ASP F C 1
ATOM 13078 O O . ASP F 2 163 ? -121.986 31.489 10.747 1.00 47.21 148 ASP F O 1
ATOM 13083 N N . SER F 2 164 ? -123.359 33.124 9.934 1.00 45.50 149 SER F N 1
ATOM 13084 C CA . SER F 2 164 ? -122.814 33.180 8.550 1.00 44.94 149 SER F CA 1
ATOM 13085 C C . SER F 2 164 ? -121.386 33.742 8.559 1.00 44.05 149 SER F C 1
ATOM 13086 O O . SER F 2 164 ? -120.593 33.343 7.684 1.00 43.85 149 SER F O 1
ATOM 13089 N N . PHE F 2 165 ? -121.074 34.632 9.507 1.00 43.53 150 PHE F N 1
ATOM 13090 C CA . PHE F 2 165 ? -119.763 35.326 9.628 1.00 42.92 150 PHE F CA 1
ATOM 13091 C C . PHE F 2 165 ? -118.776 34.477 10.441 1.00 42.05 150 PHE F C 1
ATOM 13092 O O . PHE F 2 165 ? -117.591 34.859 10.508 1.00 42.55 150 PHE F O 1
ATOM 13100 N N . ASP F 2 166 ? -119.239 33.372 11.036 1.00 41.58 151 ASP F N 1
ATOM 13101 C CA . ASP F 2 166 ? -118.377 32.385 11.742 1.00 40.83 151 ASP F CA 1
ATOM 13102 C C . ASP F 2 166 ? -117.529 31.651 10.696 1.00 39.93 151 ASP F C 1
ATOM 13103 O O . ASP F 2 166 ? -118.100 30.870 9.908 1.00 39.18 151 ASP F O 1
ATOM 13108 N N . PHE F 2 167 ? -116.217 31.901 10.701 1.00 39.21 152 PHE F N 1
ATOM 13109 C CA . PHE F 2 167 ? -115.235 31.339 9.736 1.00 38.45 152 PHE F CA 1
ATOM 13110 C C . PHE F 2 167 ? -114.954 29.870 10.081 1.00 38.29 152 PHE F C 1
ATOM 13111 O O . PHE F 2 167 ? -114.551 29.115 9.175 1.00 37.66 152 PHE F O 1
ATOM 13119 N N . SER F 2 168 ? -115.159 29.487 11.347 1.00 38.17 153 SER F N 1
ATOM 13120 C CA . SER F 2 168 ? -114.828 28.150 11.909 1.00 38.33 153 SER F CA 1
ATOM 13121 C C . SER F 2 168 ? -116.103 27.407 12.335 1.00 38.65 153 SER F C 1
ATOM 13122 O O . SER F 2 168 ? -116.080 26.760 13.402 1.00 39.53 153 SER F O 1
ATOM 13125 N N . SER F 2 169 ? -117.167 27.484 11.529 1.00 38.62 154 SER F N 1
ATOM 13126 C CA . SER F 2 169 ? -118.454 26.771 11.753 1.00 38.25 154 SER F CA 1
ATOM 13127 C C . SER F 2 169 ? -118.248 25.261 11.586 1.00 37.85 154 SER F C 1
ATOM 13128 O O . SER F 2 169 ? -118.774 24.498 12.420 1.00 37.34 154 SER F O 1
ATOM 13131 N N . ALA F 2 170 ? -117.511 24.860 10.544 1.00 37.41 155 ALA F N 1
ATOM 13132 C CA . ALA F 2 170 ? -117.271 23.451 10.148 1.00 37.27 155 ALA F CA 1
ATOM 13133 C C . ALA F 2 170 ? -116.510 22.709 11.254 1.00 37.05 155 ALA F C 1
ATOM 13134 O O . ALA F 2 170 ? -116.942 21.598 11.621 1.00 37.11 155 ALA F O 1
ATOM 13136 N N . ALA F 2 171 ? -115.427 23.308 11.763 1.00 36.31 156 ALA F N 1
ATOM 13137 C CA . ALA F 2 171 ? -114.506 22.712 12.761 1.00 35.83 156 ALA F CA 1
ATOM 13138 C C . ALA F 2 171 ? -115.244 22.444 14.080 1.00 35.86 156 ALA F C 1
ATOM 13139 O O . ALA F 2 171 ? -115.088 21.333 14.625 1.00 36.33 156 ALA F O 1
ATOM 13141 N N . THR F 2 172 ? -116.019 23.420 14.567 1.00 35.21 157 THR F N 1
ATOM 13142 C CA . THR F 2 172 ? -116.691 23.389 15.896 1.00 35.03 157 THR F CA 1
ATOM 13143 C C . THR F 2 172 ? -117.905 22.449 15.869 1.00 35.13 157 THR F C 1
ATOM 13144 O O . THR F 2 172 ? -118.153 21.792 16.900 1.00 34.66 157 THR F O 1
ATOM 13148 N N . SER F 2 173 ? -118.633 22.394 14.749 1.00 34.96 158 SER F N 1
ATOM 13149 C CA . SER F 2 173 ? -119.888 21.610 14.589 1.00 35.59 158 SER F CA 1
ATOM 13150 C C . SER F 2 173 ? -119.600 20.104 14.664 1.00 36.23 158 SER F C 1
ATOM 13151 O O . SER F 2 173 ? -120.388 19.393 15.320 1.00 36.37 158 SER F O 1
ATOM 13154 N N . VAL F 2 174 ? -118.525 19.638 14.016 1.00 36.65 159 VAL F N 1
ATOM 13155 C CA . VAL F 2 174 ? -118.127 18.196 13.982 1.00 37.69 159 VAL F CA 1
ATOM 13156 C C . VAL F 2 174 ? -117.438 17.829 15.303 1.00 38.18 159 VAL F C 1
ATOM 13157 O O . VAL F 2 174 ? -117.584 16.668 15.733 1.00 39.35 159 VAL F O 1
ATOM 13161 N N . ALA F 2 175 ? -116.711 18.772 15.914 1.00 38.26 160 ALA F N 1
ATOM 13162 C CA . ALA F 2 175 ? -116.083 18.623 17.249 1.00 38.99 160 ALA F CA 1
ATOM 13163 C C . ALA F 2 175 ? -117.176 18.410 18.303 1.00 40.36 160 ALA F C 1
ATOM 13164 O O . ALA F 2 175 ? -117.001 17.530 19.168 1.00 40.92 160 ALA F O 1
ATOM 13166 N N . LYS F 2 176 ? -118.259 19.190 18.218 1.00 41.58 161 LYS F N 1
ATOM 13167 C CA . LYS F 2 176 ? -119.452 19.096 19.104 1.00 42.91 161 LYS F CA 1
ATOM 13168 C C . LYS F 2 176 ? -120.153 17.749 18.881 1.00 43.46 161 LYS F C 1
ATOM 13169 O O . LYS F 2 176 ? -120.642 17.174 19.873 1.00 44.46 161 LYS F O 1
ATOM 13175 N N . LYS F 2 177 ? -120.189 17.271 17.631 1.00 43.26 162 LYS F N 1
ATOM 13176 C CA . LYS F 2 177 ? -120.956 16.068 17.202 1.00 43.99 162 LYS F CA 1
ATOM 13177 C C . LYS F 2 177 ? -120.282 14.791 17.723 1.00 43.72 162 LYS F C 1
ATOM 13178 O O . LYS F 2 177 ? -120.992 13.967 18.333 1.00 44.93 162 LYS F O 1
ATOM 13184 N N . TYR F 2 178 ? -118.973 14.634 17.489 1.00 42.39 163 TYR F N 1
ATOM 13185 C CA . TYR F 2 178 ? -118.195 13.397 17.781 1.00 42.00 163 TYR F CA 1
ATOM 13186 C C . TYR F 2 178 ? -117.405 13.544 19.090 1.00 41.56 163 TYR F C 1
ATOM 13187 O O . TYR F 2 178 ? -116.665 12.603 19.443 1.00 41.99 163 TYR F O 1
ATOM 13196 N N . GLY F 2 179 ? -117.560 14.676 19.786 1.00 40.78 164 GLY F N 1
ATOM 13197 C CA . GLY F 2 179 ? -117.012 14.907 21.137 1.00 40.62 164 GLY F CA 1
ATOM 13198 C C . GLY F 2 179 ? -115.499 15.056 21.138 1.00 40.29 164 GLY F C 1
ATOM 13199 O O . GLY F 2 179 ? -114.859 14.521 22.064 1.00 40.48 164 GLY F O 1
ATOM 13200 N N . ALA F 2 180 ? -114.945 15.760 20.145 1.00 39.89 165 ALA F N 1
ATOM 13201 C CA . ALA F 2 180 ? -113.507 16.108 20.056 1.00 39.70 165 ALA F CA 1
ATOM 13202 C C . ALA F 2 180 ? -113.204 17.222 21.065 1.00 39.68 165 ALA F C 1
ATOM 13203 O O . ALA F 2 180 ? -113.649 18.364 20.832 1.00 39.44 165 ALA F O 1
ATOM 13205 N N . SER F 2 181 ? -112.484 16.893 22.144 1.00 40.13 166 SER F N 1
ATOM 13206 C CA . SER F 2 181 ? -112.221 17.789 23.303 1.00 40.06 166 SER F CA 1
ATOM 13207 C C . SER F 2 181 ? -110.783 18.327 23.278 1.00 39.75 166 SER F C 1
ATOM 13208 O O . SER F 2 181 ? -110.466 19.164 24.146 1.00 40.03 166 SER F O 1
ATOM 13211 N N . MET F 2 182 ? -109.949 17.877 22.332 1.00 38.94 167 MET F N 1
ATOM 13212 C CA . MET F 2 182 ? -108.567 18.395 22.124 1.00 38.64 167 MET F CA 1
ATOM 13213 C C . MET F 2 182 ? -108.650 19.639 21.226 1.00 37.89 167 MET F C 1
ATOM 13214 O O . MET F 2 182 ? -109.774 20.152 21.040 1.00 38.66 167 MET F O 1
ATOM 13219 N N . SER F 2 183 ? -107.510 20.115 20.713 1.00 36.81 168 SER F N 1
ATOM 13220 C CA . SER F 2 183 ? -107.378 21.324 19.852 1.00 35.23 168 SER F CA 1
ATOM 13221 C C . SER F 2 183 ? -108.394 21.290 18.703 1.00 34.17 168 SER F C 1
ATOM 13222 O O . SER F 2 183 ? -108.406 20.296 17.950 1.00 33.25 168 SER F O 1
ATOM 13225 N N . VAL F 2 184 ? -109.209 22.344 18.587 1.00 33.45 169 VAL F N 1
ATOM 13226 C CA . VAL F 2 184 ? -110.123 22.607 17.435 1.00 33.69 169 VAL F CA 1
ATOM 13227 C C . VAL F 2 184 ? -109.706 23.942 16.810 1.00 33.48 169 VAL F C 1
ATOM 13228 O O . VAL F 2 184 ? -109.910 24.984 17.460 1.00 33.50 169 VAL F O 1
ATOM 13232 N N . SER F 2 185 ? -109.132 23.901 15.603 1.00 33.70 170 SER F N 1
ATOM 13233 C CA . SER F 2 185 ? -108.538 25.068 14.899 1.00 34.25 170 SER F CA 1
ATOM 13234 C C . SER F 2 185 ? -109.148 25.216 13.501 1.00 34.69 170 SER F C 1
ATOM 13235 O O . SER F 2 185 ? -109.639 24.207 12.952 1.00 35.31 170 SER F O 1
ATOM 13238 N N . ASN F 2 186 ? -109.111 26.439 12.962 1.00 34.88 171 ASN F N 1
ATOM 13239 C CA . ASN F 2 186 ? -109.529 26.784 11.577 1.00 35.02 171 ASN F CA 1
ATOM 13240 C C . ASN F 2 186 ? -108.467 27.702 10.961 1.00 34.74 171 ASN F C 1
ATOM 13241 O O . ASN F 2 186 ? -108.569 28.933 11.146 1.00 34.81 171 ASN F O 1
ATOM 13246 N N . ILE F 2 187 ? -107.480 27.120 10.274 1.00 34.43 172 ILE F N 1
ATOM 13247 C CA . ILE F 2 187 ? -106.433 27.869 9.517 1.00 34.22 172 ILE F CA 1
ATOM 13248 C C . ILE F 2 187 ? -107.067 28.350 8.208 1.00 34.04 172 ILE F C 1
ATOM 13249 O O . ILE F 2 187 ? -107.705 27.524 7.528 1.00 34.01 172 ILE F O 1
ATOM 13254 N N . SER F 2 188 ? -106.909 29.637 7.887 1.00 34.12 173 SER F N 1
ATOM 13255 C CA . SER F 2 188 ? -107.533 30.310 6.719 1.00 34.34 173 SER F CA 1
ATOM 13256 C C . SER F 2 188 ? -106.446 30.896 5.811 1.00 34.89 173 SER F C 1
ATOM 13257 O O . SER F 2 188 ? -106.577 32.072 5.417 1.00 35.28 173 SER F O 1
ATOM 13260 N N . THR F 2 189 ? -105.433 30.080 5.520 1.00 34.82 174 THR F N 1
ATOM 13261 C CA . THR F 2 189 ? -104.288 30.460 4.663 1.00 34.74 174 THR F CA 1
ATOM 13262 C C . THR F 2 189 ? -104.639 30.234 3.192 1.00 35.35 174 THR F C 1
ATOM 13263 O O . THR F 2 189 ? -103.876 29.556 2.507 1.00 35.26 174 THR F O 1
ATOM 13267 N N . GLY F 2 190 ? -105.768 30.787 2.750 1.00 36.00 175 GLY F N 1
ATOM 13268 C CA . GLY F 2 190 ? -106.205 30.699 1.347 1.00 36.38 175 GLY F CA 1
ATOM 13269 C C . GLY F 2 190 ? -106.357 29.270 0.876 1.00 36.79 175 GLY F C 1
ATOM 13270 O O . GLY F 2 190 ? -107.002 28.496 1.572 1.00 36.79 175 GLY F O 1
ATOM 13271 N N . CYS F 2 191 ? -105.755 28.961 -0.272 1.00 37.81 176 CYS F N 1
ATOM 13272 C CA . CYS F 2 191 ? -105.812 27.666 -0.914 1.00 38.34 176 CYS F CA 1
ATOM 13273 C C . CYS F 2 191 ? -104.739 26.744 -0.486 1.00 37.01 176 CYS F C 1
ATOM 13274 O O . CYS F 2 191 ? -104.596 25.715 -1.099 1.00 37.29 176 CYS F O 1
ATOM 13277 N N . ALA F 2 192 ? -103.896 27.158 0.456 1.00 35.07 177 ALA F N 1
ATOM 13278 C CA . ALA F 2 192 ? -102.875 26.239 1.007 1.00 34.06 177 ALA F CA 1
ATOM 13279 C C . ALA F 2 192 ? -103.325 25.761 2.392 1.00 33.00 177 ALA F C 1
ATOM 13280 O O . ALA F 2 192 ? -102.603 24.987 3.006 1.00 32.99 177 ALA F O 1
ATOM 13282 N N . ALA F 2 193 ? -104.516 26.183 2.819 1.00 32.24 178 ALA F N 1
ATOM 13283 C CA . ALA F 2 193 ? -105.080 25.914 4.159 1.00 31.90 178 ALA F CA 1
ATOM 13284 C C . ALA F 2 193 ? -105.257 24.420 4.425 1.00 31.67 178 ALA F C 1
ATOM 13285 O O . ALA F 2 193 ? -104.954 24.001 5.543 1.00 31.73 178 ALA F O 1
ATOM 13287 N N . GLY F 2 194 ? -105.697 23.670 3.417 1.00 31.75 179 GLY F N 1
ATOM 13288 C CA . GLY F 2 194 ? -105.988 22.226 3.519 1.00 31.75 179 GLY F CA 1
ATOM 13289 C C . GLY F 2 194 ? -104.805 21.433 4.052 1.00 31.76 179 GLY F C 1
ATOM 13290 O O . GLY F 2 194 ? -105.011 20.638 4.989 1.00 31.79 179 GLY F O 1
ATOM 13291 N N . LEU F 2 195 ? -103.611 21.637 3.482 1.00 31.91 180 LEU F N 1
ATOM 13292 C CA . LEU F 2 195 ? -102.360 20.935 3.890 1.00 32.39 180 LEU F CA 1
ATOM 13293 C C . LEU F 2 195 ? -101.867 21.476 5.238 1.00 32.36 180 LEU F C 1
ATOM 13294 O O . LEU F 2 195 ? -101.208 20.707 5.966 1.00 32.99 180 LEU F O 1
ATOM 13299 N N . ASP F 2 196 ? -102.156 22.744 5.549 1.00 31.84 181 ASP F N 1
ATOM 13300 C CA . ASP F 2 196 ? -101.780 23.395 6.834 1.00 31.58 181 ASP F CA 1
ATOM 13301 C C . ASP F 2 196 ? -102.613 22.791 7.972 1.00 31.46 181 ASP F C 1
ATOM 13302 O O . ASP F 2 196 ? -102.066 22.635 9.080 1.00 32.42 181 ASP F O 1
ATOM 13307 N N . ALA F 2 197 ? -103.883 22.467 7.704 1.00 30.97 182 ALA F N 1
ATOM 13308 C CA . ALA F 2 197 ? -104.800 21.778 8.642 1.00 30.96 182 ALA F CA 1
ATOM 13309 C C . ALA F 2 197 ? -104.310 20.344 8.877 1.00 31.16 182 ALA F C 1
ATOM 13310 O O . ALA F 2 197 ? -104.317 19.901 10.042 1.00 31.29 182 ALA F O 1
ATOM 13312 N N . LEU F 2 198 ? -103.906 19.651 7.807 1.00 31.12 183 LEU F N 1
ATOM 13313 C CA . LEU F 2 198 ? -103.312 18.286 7.860 1.00 31.48 183 LEU F CA 1
ATOM 13314 C C . LEU F 2 198 ? -101.945 18.349 8.553 1.00 31.79 183 LEU F C 1
ATOM 13315 O O . LEU F 2 198 ? -101.623 17.407 9.304 1.00 32.24 183 LEU F O 1
ATOM 13320 N N . GLY F 2 199 ? -101.181 19.418 8.302 1.00 31.68 184 GLY F N 1
ATOM 13321 C CA . GLY F 2 199 ? -99.837 19.643 8.867 1.00 31.97 184 GLY F CA 1
ATOM 13322 C C . GLY F 2 199 ? -99.879 19.815 10.376 1.00 32.47 184 GLY F C 1
ATOM 13323 O O . GLY F 2 199 ? -99.111 19.119 11.066 1.00 33.08 184 GLY F O 1
ATOM 13324 N N . ILE F 2 200 ? -100.742 20.708 10.872 1.00 32.68 185 ILE F N 1
ATOM 13325 C CA . ILE F 2 200 ? -100.891 21.015 12.328 1.00 33.08 185 ILE F CA 1
ATOM 13326 C C . ILE F 2 200 ? -101.502 19.800 13.040 1.00 33.47 185 ILE F C 1
ATOM 13327 O O . ILE F 2 200 ? -101.151 19.573 14.215 1.00 33.10 185 ILE F O 1
ATOM 13332 N N . ALA F 2 201 ? -102.378 19.053 12.355 1.00 34.11 186 ALA F N 1
ATOM 13333 C CA . ALA F 2 201 ? -102.994 17.794 12.840 1.00 35.09 186 ALA F CA 1
ATOM 13334 C C . ALA F 2 201 ? -101.914 16.718 12.999 1.00 36.43 186 ALA F C 1
ATOM 13335 O O . ALA F 2 201 ? -101.956 15.983 14.005 1.00 37.19 186 ALA F O 1
ATOM 13337 N N . MET F 2 202 ? -100.994 16.633 12.032 1.00 37.75 187 MET F N 1
ATOM 13338 C CA . MET F 2 202 ? -99.840 15.692 12.026 1.00 39.36 187 MET F CA 1
ATOM 13339 C C . MET F 2 202 ? -98.943 15.976 13.239 1.00 39.49 187 MET F C 1
ATOM 13340 O O . MET F 2 202 ? -98.532 15.004 13.906 1.00 40.10 187 MET F O 1
ATOM 13345 N N . GLU F 2 203 ? -98.658 17.256 13.507 1.00 38.93 188 GLU F N 1
ATOM 13346 C CA . GLU F 2 203 ? -97.775 17.718 14.614 1.00 39.15 188 GLU F CA 1
ATOM 13347 C C . GLU F 2 203 ? -98.388 17.327 15.966 1.00 37.71 188 GLU F C 1
ATOM 13348 O O . GLU F 2 203 ? -97.630 16.861 16.840 1.00 37.76 188 GLU F O 1
ATOM 13354 N N . HIS F 2 204 ? -99.703 17.512 16.128 1.00 36.56 189 HIS F N 1
ATOM 13355 C CA . HIS F 2 204 ? -100.462 17.179 17.365 1.00 36.02 189 HIS F CA 1
ATOM 13356 C C . HIS F 2 204 ? -100.283 15.696 17.712 1.00 35.83 189 HIS F C 1
ATOM 13357 O O . HIS F 2 204 ? -100.092 15.396 18.907 1.00 35.91 189 HIS F O 1
ATOM 13364 N N . ILE F 2 205 ? -100.344 14.814 16.709 1.00 35.80 190 ILE F N 1
ATOM 13365 C CA . ILE F 2 205 ? -100.241 13.333 16.882 1.00 36.18 190 ILE F CA 1
ATOM 13366 C C . ILE F 2 205 ? -98.779 12.961 17.163 1.00 36.46 190 ILE F C 1
ATOM 13367 O O . ILE F 2 205 ? -98.552 12.122 18.055 1.00 36.04 190 ILE F O 1
ATOM 13372 N N . ARG F 2 206 ? -97.831 13.564 16.438 1.00 37.10 191 ARG F N 1
ATOM 13373 C CA . ARG F 2 206 ? -96.386 13.213 16.498 1.00 38.18 191 ARG F CA 1
ATOM 13374 C C . ARG F 2 206 ? -95.797 13.610 17.859 1.00 38.89 191 ARG F C 1
ATOM 13375 O O . ARG F 2 206 ? -95.037 12.796 18.419 1.00 38.95 191 ARG F O 1
ATOM 13383 N N . TYR F 2 207 ? -96.138 14.800 18.371 1.00 39.03 192 TYR F N 1
ATOM 13384 C CA . TYR F 2 207 ? -95.567 15.380 19.619 1.00 39.86 192 TYR F CA 1
ATOM 13385 C C . TYR F 2 207 ? -96.464 15.064 20.828 1.00 39.96 192 TYR F C 1
ATOM 13386 O O . TYR F 2 207 ? -96.238 15.652 21.903 1.00 41.03 192 TYR F O 1
ATOM 13395 N N . GLY F 2 208 ? -97.448 14.172 20.658 1.00 40.03 193 GLY F N 1
ATOM 13396 C CA . GLY F 2 208 ? -98.101 13.426 21.754 1.00 40.40 193 GLY F CA 1
ATOM 13397 C C . GLY F 2 208 ? -99.235 14.177 22.437 1.00 40.41 193 GLY F C 1
ATOM 13398 O O . GLY F 2 208 ? -99.550 13.813 23.588 1.00 40.13 193 GLY F O 1
ATOM 13399 N N . ARG F 2 209 ? -99.848 15.164 21.771 1.00 40.50 194 ARG F N 1
ATOM 13400 C CA . ARG F 2 209 ? -101.015 15.921 22.310 1.00 40.65 194 ARG F CA 1
ATOM 13401 C C . ARG F 2 209 ? -102.312 15.153 22.019 1.00 40.56 194 ARG F C 1
ATOM 13402 O O . ARG F 2 209 ? -103.219 15.197 22.876 1.00 40.76 194 ARG F O 1
ATOM 13410 N N . ALA F 2 210 ? -102.398 14.489 20.859 1.00 40.56 195 ALA F N 1
ATOM 13411 C CA . ALA F 2 210 ? -103.589 13.741 20.387 1.00 40.70 195 ALA F CA 1
ATOM 13412 C C . ALA F 2 210 ? -103.193 12.328 19.942 1.00 41.32 195 ALA F C 1
ATOM 13413 O O . ALA F 2 210 ? -102.023 12.128 19.562 1.00 41.57 195 ALA F O 1
ATOM 13415 N N . ASP F 2 211 ? -104.149 11.394 19.993 1.00 41.45 196 ASP F N 1
ATOM 13416 C CA . ASP F 2 211 ? -104.019 10.000 19.485 1.00 41.99 196 ASP F CA 1
ATOM 13417 C C . ASP F 2 211 ? -104.735 9.904 18.133 1.00 42.14 196 ASP F C 1
ATOM 13418 O O . ASP F 2 211 ? -104.121 9.396 17.177 1.00 42.13 196 ASP F O 1
ATOM 13423 N N . ILE F 2 212 ? -105.986 10.372 18.073 1.00 41.91 197 ILE F N 1
ATOM 13424 C CA . ILE F 2 212 ? -106.809 10.476 16.829 1.00 42.21 197 ILE F CA 1
ATOM 13425 C C . ILE F 2 212 ? -107.046 11.963 16.535 1.00 40.79 197 ILE F C 1
ATOM 13426 O O . ILE F 2 212 ? -107.022 12.762 17.491 1.00 41.36 197 ILE F O 1
ATOM 13431 N N . MET F 2 213 ? -107.246 12.320 15.262 1.00 39.31 198 MET F N 1
ATOM 13432 C CA . MET F 2 213 ? -107.391 13.732 14.811 1.00 37.83 198 MET F CA 1
ATOM 13433 C C . MET F 2 213 ? -108.173 13.785 13.492 1.00 37.35 198 MET F C 1
ATOM 13434 O O . MET F 2 213 ? -107.757 13.108 12.529 1.00 37.12 198 MET F O 1
ATOM 13439 N N . LEU F 2 214 ? -109.256 14.570 13.458 1.00 37.07 199 LEU F N 1
ATOM 13440 C CA . LEU F 2 214 ? -110.107 14.799 12.258 1.00 36.33 199 LEU F CA 1
ATOM 13441 C C . LEU F 2 214 ? -109.603 16.050 11.527 1.00 35.07 199 LEU F C 1
ATOM 13442 O O . LEU F 2 214 ? -109.834 17.164 12.033 1.00 34.93 199 LEU F O 1
ATOM 13447 N N . ALA F 2 215 ? -108.935 15.864 10.385 1.00 34.14 200 ALA F N 1
ATOM 13448 C CA . ALA F 2 215 ? -108.260 16.929 9.606 1.00 33.38 200 ALA F CA 1
ATOM 13449 C C . ALA F 2 215 ? -108.799 16.954 8.171 1.00 33.00 200 ALA F C 1
ATOM 13450 O O . ALA F 2 215 ? -109.193 15.886 7.663 1.00 33.39 200 ALA F O 1
ATOM 13452 N N . GLY F 2 216 ? -108.802 18.136 7.548 1.00 32.24 201 GLY F N 1
ATOM 13453 C CA . GLY F 2 216 ? -109.260 18.342 6.160 1.00 32.14 201 GLY F CA 1
ATOM 13454 C C . GLY F 2 216 ? -109.577 19.801 5.880 1.00 31.80 201 GLY F C 1
ATOM 13455 O O . GLY F 2 216 ? -108.991 20.673 6.551 1.00 31.78 201 GLY F O 1
ATOM 13456 N N . ALA F 2 217 ? -110.468 20.056 4.918 1.00 31.77 202 ALA F N 1
ATOM 13457 C CA . ALA F 2 217 ? -110.923 21.409 4.520 1.00 31.75 202 ALA F CA 1
ATOM 13458 C C . ALA F 2 217 ? -112.251 21.317 3.758 1.00 32.05 202 ALA F C 1
ATOM 13459 O O . ALA F 2 217 ? -112.446 20.333 3.018 1.00 32.13 202 ALA F O 1
ATOM 13461 N N . SER F 2 218 ? -113.121 22.317 3.945 1.00 32.28 203 SER F N 1
ATOM 13462 C CA . SER F 2 218 ? -114.440 22.465 3.275 1.00 32.62 203 SER F CA 1
ATOM 13463 C C . SER F 2 218 ? -114.498 23.819 2.558 1.00 33.27 203 SER F C 1
ATOM 13464 O O . SER F 2 218 ? -113.882 24.781 3.062 1.00 32.81 203 SER F O 1
ATOM 13467 N N . GLU F 2 219 ? -115.216 23.888 1.431 1.00 34.56 204 GLU F N 1
ATOM 13468 C CA . GLU F 2 219 ? -115.346 25.117 0.602 1.00 35.22 204 GLU F CA 1
ATOM 13469 C C . GLU F 2 219 ? -116.677 25.117 -0.159 1.00 35.77 204 GLU F C 1
ATOM 13470 O O . GLU F 2 219 ? -117.139 24.029 -0.557 1.00 36.05 204 GLU F O 1
ATOM 13476 N N . ALA F 2 220 ? -117.251 26.309 -0.356 1.00 35.69 205 ALA F N 1
ATOM 13477 C CA . ALA F 2 220 ? -118.464 26.563 -1.169 1.00 35.83 205 ALA F CA 1
ATOM 13478 C C . ALA F 2 220 ? -118.356 27.943 -1.814 1.00 36.09 205 ALA F C 1
ATOM 13479 O O . ALA F 2 220 ? -119.107 28.853 -1.464 1.00 36.50 205 ALA F O 1
ATOM 13481 N N . PRO F 2 221 ? -117.415 28.147 -2.767 1.00 35.92 206 PRO F N 1
ATOM 13482 C CA . PRO F 2 221 ? -117.192 29.456 -3.378 1.00 35.85 206 PRO F CA 1
ATOM 13483 C C . PRO F 2 221 ? -117.914 29.694 -4.715 1.00 36.44 206 PRO F C 1
ATOM 13484 O O . PRO F 2 221 ? -117.547 30.630 -5.403 1.00 35.54 206 PRO F O 1
ATOM 13488 N N . LEU F 2 222 ? -118.915 28.870 -5.046 1.00 37.19 207 LEU F N 1
ATOM 13489 C CA . LEU F 2 222 ? -119.790 29.067 -6.235 1.00 37.56 207 LEU F CA 1
ATOM 13490 C C . LEU F 2 222 ? -120.844 30.129 -5.901 1.00 37.90 207 LEU F C 1
ATOM 13491 O O . LEU F 2 222 ? -122.022 29.765 -5.712 1.00 37.88 207 LEU F O 1
ATOM 13496 N N . CYS F 2 223 ? -120.417 31.393 -5.823 1.00 38.49 208 CYS F N 1
ATOM 13497 C CA . CYS F 2 223 ? -121.272 32.579 -5.548 1.00 39.45 208 CYS F CA 1
ATOM 13498 C C . CYS F 2 223 ? -120.705 33.796 -6.277 1.00 39.71 208 CYS F C 1
ATOM 13499 O O . CYS F 2 223 ? -119.507 33.850 -6.550 1.00 39.45 208 CYS F O 1
ATOM 13502 N N . PRO F 2 224 ? -121.545 34.803 -6.617 1.00 40.28 209 PRO F N 1
ATOM 13503 C CA . PRO F 2 224 ? -121.089 35.978 -7.364 1.00 40.54 209 PRO F CA 1
ATOM 13504 C C . PRO F 2 224 ? -119.881 36.698 -6.742 1.00 40.20 209 PRO F C 1
ATOM 13505 O O . PRO F 2 224 ? -119.030 37.145 -7.491 1.00 39.83 209 PRO F O 1
ATOM 13509 N N . LEU F 2 225 ? -119.851 36.798 -5.419 1.00 40.22 210 LEU F N 1
ATOM 13510 C CA . LEU F 2 225 ? -118.774 37.505 -4.691 1.00 40.54 210 LEU F CA 1
ATOM 13511 C C . LEU F 2 225 ? -117.418 36.869 -5.001 1.00 40.59 210 LEU F C 1
ATOM 13512 O O . LEU F 2 225 ? -116.525 37.581 -5.472 1.00 40.27 210 LEU F O 1
ATOM 13517 N N . SER F 2 226 ? -117.294 35.575 -4.719 1.00 40.56 211 SER F N 1
ATOM 13518 C CA . SER F 2 226 ? -116.044 34.799 -4.902 1.00 40.42 211 SER F CA 1
ATOM 13519 C C . SER F 2 226 ? -115.643 34.756 -6.375 1.00 40.08 211 SER F C 1
ATOM 13520 O O . SER F 2 226 ? -114.536 35.163 -6.701 1.00 40.04 211 SER F O 1
ATOM 13523 N N . ILE F 2 227 ? -116.546 34.288 -7.222 1.00 39.93 212 ILE F N 1
ATOM 13524 C CA . ILE F 2 227 ? -116.316 34.146 -8.692 1.00 40.12 212 ILE F CA 1
ATOM 13525 C C . ILE F 2 227 ? -115.917 35.514 -9.262 1.00 40.17 212 ILE F C 1
ATOM 13526 O O . ILE F 2 227 ? -114.918 35.573 -10.004 1.00 40.08 212 ILE F O 1
ATOM 13531 N N . GLY F 2 228 ? -116.670 36.563 -8.913 1.00 40.60 213 GLY F N 1
ATOM 13532 C CA . GLY F 2 228 ? -116.463 37.947 -9.385 1.00 40.91 213 GLY F CA 1
ATOM 13533 C C . GLY F 2 228 ? -115.091 38.488 -9.019 1.00 41.20 213 GLY F C 1
ATOM 13534 O O . GLY F 2 228 ? -114.526 39.245 -9.834 1.00 42.09 213 GLY F O 1
ATOM 13535 N N . SER F 2 229 ? -114.577 38.100 -7.858 1.00 40.80 214 SER F N 1
ATOM 13536 C CA . SER F 2 229 ? -113.261 38.592 -7.389 1.00 40.91 214 SER F CA 1
ATOM 13537 C C . SER F 2 229 ? -112.143 37.998 -8.241 1.00 41.23 214 SER F C 1
ATOM 13538 O O . SER F 2 229 ? -111.246 38.746 -8.612 1.00 42.12 214 SER F O 1
ATOM 13541 N N . PHE F 2 230 ? -112.210 36.702 -8.540 1.00 41.43 215 PHE F N 1
ATOM 13542 C CA . PHE F 2 230 ? -111.169 36.050 -9.372 1.00 41.55 215 PHE F CA 1
ATOM 13543 C C . PHE F 2 230 ? -111.323 36.506 -10.826 1.00 42.08 215 PHE F C 1
ATOM 13544 O O . PHE F 2 230 ? -110.346 36.509 -11.565 1.00 42.40 215 PHE F O 1
ATOM 13552 N N . GLU F 2 231 ? -112.549 36.846 -11.211 1.00 42.81 216 GLU F N 1
ATOM 13553 C CA . GLU F 2 231 ? -112.890 37.328 -12.579 1.00 43.66 216 GLU F CA 1
ATOM 13554 C C . GLU F 2 231 ? -112.328 38.744 -12.766 1.00 42.75 216 GLU F C 1
ATOM 13555 O O . GLU F 2 231 ? -111.778 39.020 -13.851 1.00 42.69 216 GLU F O 1
ATOM 13561 N N . ALA F 2 232 ? -112.462 39.598 -11.745 1.00 41.78 217 ALA F N 1
ATOM 13562 C CA . ALA F 2 232 ? -111.929 40.982 -11.706 1.00 41.92 217 ALA F CA 1
ATOM 13563 C C . ALA F 2 232 ? -110.395 40.951 -11.679 1.00 41.69 217 ALA F C 1
ATOM 13564 O O . ALA F 2 232 ? -109.774 41.857 -12.268 1.00 41.36 217 ALA F O 1
ATOM 13566 N N . LEU F 2 233 ? -109.817 39.948 -11.010 1.00 41.85 218 LEU F N 1
ATOM 13567 C CA . LEU F 2 233 ? -108.349 39.715 -10.918 1.00 42.57 218 LEU F CA 1
ATOM 13568 C C . LEU F 2 233 ? -107.850 39.074 -12.221 1.00 43.01 218 LEU F C 1
ATOM 13569 O O . LEU F 2 233 ? -106.705 39.367 -12.619 1.00 42.97 218 LEU F O 1
ATOM 13574 N N . GLY F 2 234 ? -108.677 38.231 -12.850 1.00 43.12 219 GLY F N 1
ATOM 13575 C CA . GLY F 2 234 ? -108.372 37.543 -14.120 1.00 43.61 219 GLY F CA 1
ATOM 13576 C C . GLY F 2 234 ? -107.623 36.238 -13.900 1.00 43.69 219 GLY F C 1
ATOM 13577 O O . GLY F 2 234 ? -106.786 35.890 -14.757 1.00 44.54 219 GLY F O 1
ATOM 13578 N N . ALA F 2 235 ? -107.917 35.538 -12.798 1.00 42.98 220 ALA F N 1
ATOM 13579 C CA . ALA F 2 235 ? -107.291 34.254 -12.402 1.00 42.79 220 ALA F CA 1
ATOM 13580 C C . ALA F 2 235 ? -108.078 33.072 -12.987 1.00 42.62 220 ALA F C 1
ATOM 13581 O O . ALA F 2 235 ? -107.531 31.951 -12.993 1.00 41.45 220 ALA F O 1
ATOM 13583 N N . LEU F 2 236 ? -109.308 33.314 -13.459 1.00 43.29 221 LEU F N 1
ATOM 13584 C CA . LEU F 2 236 ? -110.222 32.273 -14.008 1.00 43.29 221 LEU F CA 1
ATOM 13585 C C . LEU F 2 236 ? -110.003 32.117 -15.517 1.00 43.46 221 LEU F C 1
ATOM 13586 O O . LEU F 2 236 ? -109.546 33.084 -16.160 1.00 43.28 221 LEU F O 1
ATOM 13591 N N . SER F 2 237 ? -110.329 30.933 -16.044 1.00 44.53 222 SER F N 1
ATOM 13592 C CA . SER F 2 237 ? -110.368 30.609 -17.494 1.00 45.60 222 SER F CA 1
ATOM 13593 C C . SER F 2 237 ? -111.475 31.434 -18.161 1.00 46.90 222 SER F C 1
ATOM 13594 O O . SER F 2 237 ? -112.621 31.376 -17.671 1.00 46.59 222 SER F O 1
ATOM 13597 N N . SER F 2 238 ? -111.140 32.176 -19.223 1.00 47.86 223 SER F N 1
ATOM 13598 C CA . SER F 2 238 ? -112.042 33.143 -19.905 1.00 48.97 223 SER F CA 1
ATOM 13599 C C . SER F 2 238 ? -112.150 32.867 -21.413 1.00 49.62 223 SER F C 1
ATOM 13600 O O . SER F 2 238 ? -112.918 33.595 -22.073 1.00 50.15 223 SER F O 1
ATOM 13603 N N . ARG F 2 239 ? -111.435 31.868 -21.945 1.00 49.91 224 ARG F N 1
ATOM 13604 C CA . ARG F 2 239 ? -111.369 31.600 -23.410 1.00 51.42 224 ARG F CA 1
ATOM 13605 C C . ARG F 2 239 ? -112.673 30.934 -23.869 1.00 53.39 224 ARG F C 1
ATOM 13606 O O . ARG F 2 239 ? -113.262 30.169 -23.077 1.00 54.05 224 ARG F O 1
ATOM 13614 N N . GLU F 2 240 ? -113.097 31.229 -25.103 1.00 55.83 225 GLU F N 1
ATOM 13615 C CA . GLU F 2 240 ? -114.330 30.687 -25.740 1.00 57.39 225 GLU F CA 1
ATOM 13616 C C . GLU F 2 240 ? -114.086 29.226 -26.133 1.00 57.28 225 GLU F C 1
ATOM 13617 O O . GLU F 2 240 ? -113.066 28.961 -26.800 1.00 57.44 225 GLU F O 1
ATOM 13623 N N . LEU F 2 241 ? -114.988 28.322 -25.737 1.00 57.50 226 LEU F N 1
ATOM 13624 C CA . LEU F 2 241 ? -114.864 26.853 -25.954 1.00 58.59 226 LEU F CA 1
ATOM 13625 C C . LEU F 2 241 ? -116.233 26.246 -26.281 1.00 59.45 226 LEU F C 1
ATOM 13626 O O . LEU F 2 241 ? -117.235 26.682 -25.680 1.00 59.51 226 LEU F O 1
ATOM 13631 N N . GLU F 2 242 ? -116.256 25.265 -27.191 1.00 60.96 227 GLU F N 1
ATOM 13632 C CA . GLU F 2 242 ? -117.432 24.399 -27.474 1.00 61.42 227 GLU F CA 1
ATOM 13633 C C . GLU F 2 242 ? -117.562 23.379 -26.337 1.00 58.79 227 GLU F C 1
ATOM 13634 O O . GLU F 2 242 ? -118.649 23.302 -25.730 1.00 58.49 227 GLU F O 1
ATOM 13640 N N . ASN F 2 243 ? -116.482 22.635 -26.070 1.00 56.11 228 ASN F N 1
ATOM 13641 C CA . ASN F 2 243 ? -116.357 21.681 -24.935 1.00 53.80 228 ASN F CA 1
ATOM 13642 C C . ASN F 2 243 ? -115.902 22.462 -23.695 1.00 51.50 228 ASN F C 1
ATOM 13643 O O . ASN F 2 243 ? -114.704 22.800 -23.615 1.00 51.64 228 ASN F O 1
ATOM 13648 N N . GLN F 2 244 ? -116.828 22.729 -22.770 1.00 49.60 229 GLN F N 1
ATOM 13649 C CA . GLN F 2 244 ? -116.617 23.622 -21.598 1.00 47.54 229 GLN F CA 1
ATOM 13650 C C . GLN F 2 244 ? -115.862 22.873 -20.489 1.00 46.30 229 GLN F C 1
ATOM 13651 O O . GLN F 2 244 ? -115.315 23.551 -19.595 1.00 45.55 229 GLN F O 1
ATOM 13657 N N . GLN F 2 245 ? -115.827 21.537 -20.545 1.00 45.22 230 GLN F N 1
ATOM 13658 C CA . GLN F 2 245 ? -115.083 20.674 -19.584 1.00 44.68 230 GLN F CA 1
ATOM 13659 C C . GLN F 2 245 ? -113.570 20.832 -19.792 1.00 43.65 230 GLN F C 1
ATOM 13660 O O . GLN F 2 245 ? -112.822 20.577 -18.829 1.00 42.87 230 GLN F O 1
ATOM 13666 N N . ALA F 2 246 ? -113.139 21.237 -20.994 1.00 43.77 231 ALA F N 1
ATOM 13667 C CA . ALA F 2 246 ? -111.717 21.331 -21.409 1.00 43.59 231 ALA F CA 1
ATOM 13668 C C . ALA F 2 246 ? -111.103 22.677 -20.996 1.00 43.51 231 ALA F C 1
ATOM 13669 O O . ALA F 2 246 ? -109.919 22.899 -21.325 1.00 44.00 231 ALA F O 1
ATOM 13671 N N . ALA F 2 247 ? -111.863 23.538 -20.307 1.00 43.78 232 ALA F N 1
ATOM 13672 C CA . ALA F 2 247 ? -111.416 24.862 -19.806 1.00 43.18 232 ALA F CA 1
ATOM 13673 C C . ALA F 2 247 ? -110.274 24.680 -18.798 1.00 42.50 232 ALA F C 1
ATOM 13674 O O . ALA F 2 247 ? -109.293 25.449 -18.874 1.00 41.95 232 ALA F O 1
ATOM 13676 N N . THR F 2 248 ? -110.408 23.707 -17.889 1.00 41.86 233 THR F N 1
ATOM 13677 C CA . THR F 2 248 ? -109.362 23.298 -16.909 1.00 41.77 233 THR F CA 1
ATOM 13678 C C . THR F 2 248 ? -108.494 22.209 -17.554 1.00 41.51 233 THR F C 1
ATOM 13679 O O . THR F 2 248 ? -108.930 21.041 -17.586 1.00 41.59 233 THR F O 1
ATOM 13683 N N . CYS F 2 249 ? -107.320 22.597 -18.066 1.00 41.43 234 CYS F N 1
ATOM 13684 C CA . CYS F 2 249 ? -106.332 21.717 -18.749 1.00 41.48 234 CYS F CA 1
ATOM 13685 C C . CYS F 2 249 ? -104.939 21.970 -18.175 1.00 41.00 234 CYS F C 1
ATOM 13686 O O . CYS F 2 249 ? -104.142 22.694 -18.770 1.00 40.28 234 CYS F O 1
ATOM 13689 N N . PRO F 2 250 ? -104.608 21.396 -16.994 1.00 40.30 235 PRO F N 1
ATOM 13690 C CA . PRO F 2 250 ? -103.311 21.627 -16.352 1.00 40.26 235 PRO F CA 1
ATOM 13691 C C . PRO F 2 250 ? -102.110 21.178 -17.200 1.00 40.58 235 PRO F C 1
ATOM 13692 O O . PRO F 2 250 ? -102.168 20.106 -17.776 1.00 40.86 235 PRO F O 1
ATOM 13696 N N . PHE F 2 251 ? -101.075 22.026 -17.260 1.00 40.56 236 PHE F N 1
ATOM 13697 C CA . PHE F 2 251 ? -99.765 21.787 -17.926 1.00 40.91 236 PHE F CA 1
ATOM 13698 C C . PHE F 2 251 ? -99.918 21.768 -19.455 1.00 41.45 236 PHE F C 1
ATOM 13699 O O . PHE F 2 251 ? -98.945 21.386 -20.134 1.00 42.20 236 PHE F O 1
ATOM 13707 N N . SER F 2 252 ? -101.078 22.182 -19.979 1.00 41.61 237 SER F N 1
ATOM 13708 C CA . SER F 2 252 ? -101.361 22.314 -21.433 1.00 42.25 237 SER F CA 1
ATOM 13709 C C . SER F 2 252 ? -101.107 23.762 -21.862 1.00 42.42 237 SER F C 1
ATOM 13710 O O . SER F 2 252 ? -101.298 24.662 -21.024 1.00 42.32 237 SER F O 1
ATOM 13713 N N . LEU F 2 253 ? -100.694 23.975 -23.115 1.00 43.14 238 LEU F N 1
ATOM 13714 C CA . LEU F 2 253 ? -100.390 25.324 -23.668 1.00 43.77 238 LEU F CA 1
ATOM 13715 C C . LEU F 2 253 ? -101.675 26.165 -23.709 1.00 43.89 238 LEU F C 1
ATOM 13716 O O . LEU F 2 253 ? -101.583 27.385 -23.469 1.00 43.91 238 LEU F O 1
ATOM 13721 N N . GLU F 2 254 ? -102.822 25.528 -23.975 1.00 43.77 239 GLU F N 1
ATOM 13722 C CA . GLU F 2 254 ? -104.133 26.195 -24.219 1.00 43.98 239 GLU F CA 1
ATOM 13723 C C . GLU F 2 254 ? -104.705 26.797 -22.925 1.00 43.35 239 GLU F C 1
ATOM 13724 O O . GLU F 2 254 ? -105.644 27.611 -23.038 1.00 43.62 239 GLU F O 1
ATOM 13730 N N . ARG F 2 255 ? -104.176 26.422 -21.752 1.00 42.74 240 ARG F N 1
ATOM 13731 C CA . ARG F 2 255 ? -104.692 26.845 -20.418 1.00 41.97 240 ARG F CA 1
ATOM 13732 C C . ARG F 2 255 ? -104.607 28.371 -20.282 1.00 41.94 240 ARG F C 1
ATOM 13733 O O . ARG F 2 255 ? -103.624 28.954 -20.788 1.00 41.73 240 ARG F O 1
ATOM 13741 N N . ASP F 2 256 ? -105.599 28.984 -19.623 1.00 41.61 241 ASP F N 1
ATOM 13742 C CA . ASP F 2 256 ? -105.691 30.458 -19.428 1.00 41.35 241 ASP F CA 1
ATOM 13743 C C . ASP F 2 256 ? -106.323 30.802 -18.069 1.00 40.61 241 ASP F C 1
ATOM 13744 O O . ASP F 2 256 ? -106.828 31.937 -17.937 1.00 40.99 241 ASP F O 1
ATOM 13749 N N . GLY F 2 257 ? -106.281 29.888 -17.091 1.00 39.88 242 GLY F N 1
ATOM 13750 C CA . GLY F 2 257 ? -106.850 30.098 -15.744 1.00 39.42 242 GLY F CA 1
ATOM 13751 C C . GLY F 2 257 ? -107.517 28.850 -15.190 1.00 39.14 242 GLY F C 1
ATOM 13752 O O . GLY F 2 257 ? -107.653 27.865 -15.945 1.00 39.26 242 GLY F O 1
ATOM 13753 N N . PHE F 2 258 ? -107.932 28.896 -13.918 1.00 38.55 243 PHE F N 1
ATOM 13754 C CA . PHE F 2 258 ? -108.531 27.756 -13.172 1.00 38.25 243 PHE F CA 1
ATOM 13755 C C . PHE F 2 258 ? -110.061 27.831 -13.240 1.00 38.22 243 PHE F C 1
ATOM 13756 O O . PHE F 2 258 ? -110.617 28.947 -13.281 1.00 38.46 243 PHE F O 1
ATOM 13764 N N . VAL F 2 259 ? -110.712 26.663 -13.262 1.00 37.71 244 VAL F N 1
ATOM 13765 C CA . VAL F 2 259 ? -112.191 26.503 -13.134 1.00 37.43 244 VAL F CA 1
ATOM 13766 C C . VAL F 2 259 ? -112.515 26.387 -11.641 1.00 36.97 244 VAL F C 1
ATOM 13767 O O . VAL F 2 259 ? -112.063 25.407 -11.019 1.00 37.26 244 VAL F O 1
ATOM 13771 N N . ILE F 2 260 ? -113.256 27.356 -11.093 1.00 36.36 245 ILE F N 1
ATOM 13772 C CA . ILE F 2 260 ? -113.640 27.395 -9.650 1.00 36.14 245 ILE F CA 1
ATOM 13773 C C . ILE F 2 260 ? -114.630 26.257 -9.376 1.00 35.95 245 ILE F C 1
ATOM 13774 O O . ILE F 2 260 ? -115.511 26.017 -10.226 1.00 36.03 245 ILE F O 1
ATOM 13779 N N . ALA F 2 261 ? -114.469 25.579 -8.236 1.00 35.74 246 ALA F N 1
ATOM 13780 C CA . ALA F 2 261 ? -115.261 24.397 -7.821 1.00 35.69 246 ALA F CA 1
ATOM 13781 C C . ALA F 2 261 ? -115.621 24.514 -6.336 1.00 35.63 246 ALA F C 1
ATOM 13782 O O . ALA F 2 261 ? -115.089 25.417 -5.664 1.00 35.27 246 ALA F O 1
ATOM 13784 N N . GLU F 2 262 ? -116.502 23.630 -5.860 1.00 36.01 247 GLU F N 1
ATOM 13785 C CA . GLU F 2 262 ? -116.888 23.502 -4.429 1.00 36.35 247 GLU F CA 1
ATOM 13786 C C . GLU F 2 262 ? -116.628 22.060 -3.982 1.00 36.01 247 GLU F C 1
ATOM 13787 O O . GLU F 2 262 ? -116.264 21.231 -4.842 1.00 36.40 247 GLU F O 1
ATOM 13793 N N . GLY F 2 263 ? -116.799 21.783 -2.687 1.00 35.48 248 GLY F N 1
ATOM 13794 C CA . GLY F 2 263 ? -116.660 20.434 -2.108 1.00 35.23 248 GLY F CA 1
ATOM 13795 C C . GLY F 2 263 ? -115.880 20.445 -0.806 1.00 34.55 248 GLY F C 1
ATOM 13796 O O . GLY F 2 263 ? -115.598 21.544 -0.286 1.00 34.21 248 GLY F O 1
ATOM 13797 N N . CYS F 2 264 ? -115.538 19.256 -0.303 1.00 34.62 249 CYS F N 1
ATOM 13798 C CA . CYS F 2 264 ? -114.853 19.045 0.999 1.00 34.58 249 CYS F CA 1
ATOM 13799 C C . CYS F 2 264 ? -114.160 17.678 1.021 1.00 34.82 249 CYS F C 1
ATOM 13800 O O . CYS F 2 264 ? -114.689 16.732 0.404 1.00 35.03 249 CYS F O 1
ATOM 13803 N N . GLY F 2 265 ? -113.016 17.598 1.708 1.00 34.93 250 GLY F N 1
ATOM 13804 C CA . GLY F 2 265 ? -112.276 16.353 1.986 1.00 35.12 250 GLY F CA 1
ATOM 13805 C C . GLY F 2 265 ? -111.896 16.271 3.454 1.00 35.33 250 GLY F C 1
ATOM 13806 O O . GLY F 2 265 ? -111.396 17.281 3.984 1.00 35.15 250 GLY F O 1
ATOM 13807 N N . ILE F 2 266 ? -112.151 15.127 4.096 1.00 36.02 251 ILE F N 1
ATOM 13808 C CA . ILE F 2 266 ? -111.858 14.880 5.540 1.00 36.27 251 ILE F CA 1
ATOM 13809 C C . ILE F 2 266 ? -111.061 13.577 5.657 1.00 36.81 251 ILE F C 1
ATOM 13810 O O . ILE F 2 266 ? -111.561 12.534 5.191 1.00 37.43 251 ILE F O 1
ATOM 13815 N N . LEU F 2 267 ? -109.867 13.653 6.253 1.00 37.29 252 LEU F N 1
ATOM 13816 C CA . LEU F 2 267 ? -108.980 12.495 6.547 1.00 37.81 252 LEU F CA 1
ATOM 13817 C C . LEU F 2 267 ? -108.951 12.271 8.063 1.00 37.54 252 LEU F C 1
ATOM 13818 O O . LEU F 2 267 ? -108.740 13.255 8.796 1.00 36.50 252 LEU F O 1
ATOM 13823 N N . ILE F 2 268 ? -109.163 11.029 8.508 1.00 38.31 253 ILE F N 1
ATOM 13824 C CA . ILE F 2 268 ? -108.999 10.613 9.933 1.00 38.99 253 ILE F CA 1
ATOM 13825 C C . ILE F 2 268 ? -107.534 10.213 10.140 1.00 39.20 253 ILE F C 1
ATOM 13826 O O . ILE F 2 268 ? -107.189 9.047 9.857 1.00 39.12 253 ILE F O 1
ATOM 13831 N N . LEU F 2 269 ? -106.708 11.162 10.594 1.00 39.49 254 LEU F N 1
ATOM 13832 C CA . LEU F 2 269 ? -105.285 10.936 10.961 1.00 40.06 254 LEU F CA 1
ATOM 13833 C C . LEU F 2 269 ? -105.240 10.394 12.393 1.00 41.06 254 LEU F C 1
ATOM 13834 O O . LEU F 2 269 ? -106.053 10.857 13.218 1.00 40.22 254 LEU F O 1
ATOM 13839 N N . GLU F 2 270 ? -104.335 9.455 12.678 1.00 42.47 255 GLU F N 1
ATOM 13840 C CA . GLU F 2 270 ? -104.115 8.941 14.056 1.00 44.38 255 GLU F CA 1
ATOM 13841 C C . GLU F 2 270 ? -102.747 8.261 14.167 1.00 45.22 255 GLU F C 1
ATOM 13842 O O . GLU F 2 270 ? -102.120 7.993 13.122 1.00 44.71 255 GLU F O 1
ATOM 13848 N N . SER F 2 271 ? -102.320 8.007 15.408 1.00 47.17 256 SER F N 1
ATOM 13849 C CA . SER F 2 271 ? -101.000 7.435 15.781 1.00 49.04 256 SER F CA 1
ATOM 13850 C C . SER F 2 271 ? -100.874 6.009 15.234 1.00 51.37 256 SER F C 1
ATOM 13851 O O . SER F 2 271 ? -101.897 5.295 15.200 1.00 52.02 256 SER F O 1
ATOM 13854 N N . TYR F 2 272 ? -99.661 5.625 14.824 1.00 54.13 257 TYR F N 1
ATOM 13855 C CA . TYR F 2 272 ? -99.315 4.275 14.306 1.00 57.44 257 TYR F CA 1
ATOM 13856 C C . TYR F 2 272 ? -99.511 3.238 15.420 1.00 59.35 257 TYR F C 1
ATOM 13857 O O . TYR F 2 272 ? -99.989 2.126 15.121 1.00 60.13 257 TYR F O 1
ATOM 13866 N N . GLU F 2 273 ? -99.160 3.602 16.660 1.00 61.06 258 GLU F N 1
ATOM 13867 C CA . GLU F 2 273 ? -99.303 2.746 17.870 1.00 63.18 258 GLU F CA 1
ATOM 13868 C C . GLU F 2 273 ? -100.792 2.535 18.173 1.00 62.24 258 GLU F C 1
ATOM 13869 O O . GLU F 2 273 ? -101.175 1.385 18.465 1.00 63.29 258 GLU F O 1
ATOM 13875 N N . HIS F 2 274 ? -101.593 3.605 18.105 1.00 60.63 259 HIS F N 1
ATOM 13876 C CA . HIS F 2 274 ? -103.057 3.603 18.381 1.00 59.50 259 HIS F CA 1
ATOM 13877 C C . HIS F 2 274 ? -103.791 2.755 17.334 1.00 60.35 259 HIS F C 1
ATOM 13878 O O . HIS F 2 274 ? -104.684 1.980 17.730 1.00 59.70 259 HIS F O 1
ATOM 13885 N N . ALA F 2 275 ? -103.426 2.904 16.055 1.00 61.51 260 ALA F N 1
ATOM 13886 C CA . ALA F 2 275 ? -104.057 2.230 14.893 1.00 62.46 260 ALA F CA 1
ATOM 13887 C C . ALA F 2 275 ? -103.865 0.710 14.985 1.00 63.54 260 ALA F C 1
ATOM 13888 O O . ALA F 2 275 ? -104.815 -0.020 14.639 1.00 64.15 260 ALA F O 1
ATOM 13890 N N . LYS F 2 276 ? -102.684 0.258 15.424 1.00 64.76 261 LYS F N 1
ATOM 13891 C CA . LYS F 2 276 ? -102.331 -1.184 15.560 1.00 65.41 261 LYS F CA 1
ATOM 13892 C C . LYS F 2 276 ? -103.196 -1.834 16.649 1.00 64.85 261 LYS F C 1
ATOM 13893 O O . LYS F 2 276 ? -103.670 -2.964 16.417 1.00 63.99 261 LYS F O 1
ATOM 13899 N N . GLN F 2 277 ? -103.394 -1.147 17.780 1.00 65.06 262 GLN F N 1
ATOM 13900 C CA . GLN F 2 277 ? -104.151 -1.653 18.960 1.00 65.50 262 GLN F CA 1
ATOM 13901 C C . GLN F 2 277 ? -105.610 -1.929 18.571 1.00 64.35 262 GLN F C 1
ATOM 13902 O O . GLN F 2 277 ? -106.145 -2.966 19.009 1.00 64.28 262 GLN F O 1
ATOM 13908 N N . ARG F 2 278 ? -106.223 -1.036 17.785 1.00 62.30 263 ARG F N 1
ATOM 13909 C CA . ARG F 2 278 ? -107.631 -1.157 17.314 1.00 61.97 263 ARG F CA 1
ATOM 13910 C C . ARG F 2 278 ? -107.742 -2.266 16.260 1.00 60.71 263 ARG F C 1
ATOM 13911 O O . ARG F 2 278 ? -108.842 -2.837 16.128 1.00 61.06 263 ARG F O 1
ATOM 13919 N N . GLY F 2 279 ? -106.651 -2.550 15.540 1.00 59.41 264 GLY F N 1
ATOM 13920 C CA . GLY F 2 279 ? -106.644 -3.434 14.358 1.00 59.30 264 GLY F CA 1
ATOM 13921 C C . GLY F 2 279 ? -107.255 -2.725 13.163 1.00 57.80 264 GLY F C 1
ATOM 13922 O O . GLY F 2 279 ? -108.038 -3.359 12.430 1.00 58.43 264 GLY F O 1
ATOM 13923 N N . ALA F 2 280 ? -106.904 -1.449 12.984 1.00 56.20 265 ALA F N 1
ATOM 13924 C CA . ALA F 2 280 ? -107.517 -0.514 12.012 1.00 55.07 265 ALA F CA 1
ATOM 13925 C C . ALA F 2 280 ? -106.848 -0.666 10.643 1.00 54.46 265 ALA F C 1
ATOM 13926 O O . ALA F 2 280 ? -105.628 -0.924 10.599 1.00 54.00 265 ALA F O 1
ATOM 13928 N N . HIS F 2 281 ? -107.631 -0.506 9.572 1.00 53.16 266 HIS F N 1
ATOM 13929 C CA . HIS F 2 281 ? -107.148 -0.442 8.167 1.00 52.72 266 HIS F CA 1
ATOM 13930 C C . HIS F 2 281 ? -106.406 0.883 7.956 1.00 51.31 266 HIS F C 1
ATOM 13931 O O . HIS F 2 281 ? -106.980 1.936 8.293 1.00 50.02 266 HIS F O 1
ATOM 13938 N N . ILE F 2 282 ? -105.183 0.819 7.420 1.00 51.54 267 ILE F N 1
ATOM 13939 C CA . ILE F 2 282 ? -104.305 1.997 7.150 1.00 50.62 267 ILE F CA 1
ATOM 13940 C C . ILE F 2 282 ? -104.226 2.203 5.632 1.00 49.51 267 ILE F C 1
ATOM 13941 O O . ILE F 2 282 ? -103.956 1.218 4.917 1.00 49.98 267 ILE F O 1
ATOM 13946 N N . TYR F 2 283 ? -104.460 3.436 5.171 1.00 47.99 268 TYR F N 1
ATOM 13947 C CA . TYR F 2 283 ? -104.364 3.852 3.747 1.00 47.10 268 TYR F CA 1
ATOM 13948 C C . TYR F 2 283 ? -102.909 4.199 3.416 1.00 46.89 268 TYR F C 1
ATOM 13949 O O . TYR F 2 283 ? -102.350 3.624 2.461 1.00 46.33 268 TYR F O 1
ATOM 13958 N N . ALA F 2 284 ? -102.325 5.122 4.187 1.00 46.49 269 ALA F N 1
ATOM 13959 C CA . ALA F 2 284 ? -100.968 5.674 3.969 1.00 46.21 269 ALA F CA 1
ATOM 13960 C C . ALA F 2 284 ? -100.410 6.254 5.273 1.00 45.32 269 ALA F C 1
ATOM 13961 O O . ALA F 2 284 ? -101.205 6.540 6.190 1.00 44.77 269 ALA F O 1
ATOM 13963 N N . GLU F 2 285 ? -99.084 6.414 5.333 1.00 44.98 270 GLU F N 1
ATOM 13964 C CA . GLU F 2 285 ? -98.355 7.120 6.421 1.00 44.58 270 GLU F CA 1
ATOM 13965 C C . GLU F 2 285 ? -98.149 8.579 5.999 1.00 43.22 270 GLU F C 1
ATOM 13966 O O . GLU F 2 285 ? -97.528 8.802 4.943 1.00 43.44 270 GLU F O 1
ATOM 13972 N N . LEU F 2 286 ? -98.661 9.523 6.794 1.00 42.21 271 LEU F N 1
ATOM 13973 C CA . LEU F 2 286 ? -98.416 10.983 6.643 1.00 41.02 271 LEU F CA 1
ATOM 13974 C C . LEU F 2 286 ? -97.097 11.310 7.354 1.00 40.49 271 LEU F C 1
ATOM 13975 O O . LEU F 2 286 ? -97.117 11.518 8.583 1.00 40.27 271 LEU F O 1
ATOM 13980 N N . ALA F 2 287 ? -95.996 11.337 6.593 1.00 39.56 272 ALA F N 1
ATOM 13981 C CA . ALA F 2 287 ? -94.600 11.233 7.083 1.00 39.08 272 ALA F CA 1
ATOM 13982 C C . ALA F 2 287 ? -94.045 12.605 7.484 1.00 38.66 272 ALA F C 1
ATOM 13983 O O . ALA F 2 287 ? -93.423 12.688 8.563 1.00 38.97 272 ALA F O 1
ATOM 13985 N N . GLY F 2 288 ? -94.240 13.631 6.648 1.00 37.70 273 GLY F N 1
ATOM 13986 C CA . GLY F 2 288 ? -93.631 14.964 6.837 1.00 37.19 273 GLY F CA 1
ATOM 13987 C C . GLY F 2 288 ? -94.551 16.101 6.433 1.00 36.39 273 GLY F C 1
ATOM 13988 O O . GLY F 2 288 ? -95.548 15.845 5.729 1.00 36.22 273 GLY F O 1
ATOM 13989 N N . TYR F 2 289 ? -94.214 17.318 6.872 1.00 35.85 274 TYR F N 1
ATOM 13990 C CA . TYR F 2 289 ? -94.913 18.588 6.545 1.00 35.32 274 TYR F CA 1
ATOM 13991 C C . TYR F 2 289 ? -93.916 19.751 6.626 1.00 35.57 274 TYR F C 1
ATOM 13992 O O . TYR F 2 289 ? -93.051 19.747 7.524 1.00 35.91 274 TYR F O 1
ATOM 14001 N N . ALA F 2 290 ? -94.039 20.711 5.705 1.00 35.50 275 ALA F N 1
ATOM 14002 C CA . ALA F 2 290 ? -93.254 21.967 5.663 1.00 35.74 275 ALA F CA 1
ATOM 14003 C C . ALA F 2 290 ? -94.046 23.033 4.900 1.00 35.38 275 ALA F C 1
ATOM 14004 O O . ALA F 2 290 ? -94.820 22.661 3.993 1.00 35.51 275 ALA F O 1
ATOM 14006 N N . SER F 2 291 ? -93.858 24.306 5.262 1.00 34.88 276 SER F N 1
ATOM 14007 C CA . SER F 2 291 ? -94.544 25.475 4.653 1.00 34.42 276 SER F CA 1
ATOM 14008 C C . SER F 2 291 ? -93.610 26.690 4.665 1.00 34.88 276 SER F C 1
ATOM 14009 O O . SER F 2 291 ? -92.846 26.837 5.640 1.00 35.30 276 SER F O 1
ATOM 14012 N N . VAL F 2 292 ? -93.668 27.515 3.614 1.00 35.28 277 VAL F N 1
ATOM 14013 C CA . VAL F 2 292 ? -92.798 28.716 3.425 1.00 36.06 277 VAL F CA 1
ATOM 14014 C C . VAL F 2 292 ? -93.627 29.859 2.828 1.00 36.49 277 VAL F C 1
ATOM 14015 O O . VAL F 2 292 ? -94.802 29.627 2.482 1.00 36.41 277 VAL F O 1
ATOM 14019 N N . ASN F 2 293 ? -93.013 31.041 2.721 1.00 36.95 278 ASN F N 1
ATOM 14020 C CA . ASN F 2 293 ? -93.522 32.219 1.968 1.00 37.36 278 ASN F CA 1
ATOM 14021 C C . ASN F 2 293 ? -92.487 32.583 0.897 1.00 38.09 278 ASN F C 1
ATOM 14022 O O . ASN F 2 293 ? -91.288 32.641 1.237 1.00 38.73 278 ASN F O 1
ATOM 14027 N N . ASN F 2 294 ? -92.929 32.812 -0.344 1.00 38.13 279 ASN F N 1
ATOM 14028 C CA . ASN F 2 294 ? -92.042 33.155 -1.490 1.00 38.21 279 ASN F CA 1
ATOM 14029 C C . ASN F 2 294 ? -91.578 34.613 -1.364 1.00 38.86 279 ASN F C 1
ATOM 14030 O O . ASN F 2 294 ? -90.466 34.911 -1.845 1.00 39.47 279 ASN F O 1
ATOM 14035 N N . ALA F 2 295 ? -92.395 35.475 -0.744 1.00 38.78 280 ALA F N 1
ATOM 14036 C CA . ALA F 2 295 ? -92.131 36.918 -0.525 1.00 39.59 280 ALA F CA 1
ATOM 14037 C C . ALA F 2 295 ? -91.864 37.607 -1.870 1.00 40.19 280 ALA F C 1
ATOM 14038 O O . ALA F 2 295 ? -90.942 38.445 -1.939 1.00 40.47 280 ALA F O 1
ATOM 14040 N N . TYR F 2 296 ? -92.654 37.263 -2.892 1.00 40.45 281 TYR F N 1
ATOM 14041 C CA . TYR F 2 296 ? -92.509 37.733 -4.296 1.00 40.90 281 TYR F CA 1
ATOM 14042 C C . TYR F 2 296 ? -93.688 38.646 -4.654 1.00 40.76 281 TYR F C 1
ATOM 14043 O O . TYR F 2 296 ? -93.459 39.823 -4.994 1.00 40.39 281 TYR F O 1
ATOM 14052 N N . HIS F 2 297 ? -94.908 38.104 -4.584 1.00 40.35 282 HIS F N 1
ATOM 14053 C CA . HIS F 2 297 ? -96.182 38.806 -4.898 1.00 40.34 282 HIS F CA 1
ATOM 14054 C C . HIS F 2 297 ? -97.328 38.139 -4.127 1.00 39.64 282 HIS F C 1
ATOM 14055 O O . HIS F 2 297 ? -97.146 36.987 -3.681 1.00 39.65 282 HIS F O 1
ATOM 14062 N N . MET F 2 298 ? -98.456 38.840 -3.976 1.00 39.59 283 MET F N 1
ATOM 14063 C CA . MET F 2 298 ? -99.654 38.358 -3.234 1.00 38.73 283 MET F CA 1
ATOM 14064 C C . MET F 2 298 ? -100.375 37.278 -4.052 1.00 38.36 283 MET F C 1
ATOM 14065 O O . MET F 2 298 ? -100.770 36.262 -3.450 1.00 37.87 283 MET F O 1
ATOM 14070 N N . THR F 2 299 ? -100.542 37.497 -5.362 1.00 38.43 284 THR F N 1
ATOM 14071 C CA . THR F 2 299 ? -101.278 36.603 -6.300 1.00 38.20 284 THR F CA 1
ATOM 14072 C C . THR F 2 299 ? -100.301 35.904 -7.254 1.00 38.50 284 THR F C 1
ATOM 14073 O O . THR F 2 299 ? -100.390 34.667 -7.376 1.00 37.89 284 THR F O 1
ATOM 14077 N N . ASP F 2 300 ? -99.424 36.670 -7.912 1.00 39.60 285 ASP F N 1
ATOM 14078 C CA . ASP F 2 300 ? -98.474 36.175 -8.948 1.00 40.50 285 ASP F CA 1
ATOM 14079 C C . ASP F 2 300 ? -97.448 35.235 -8.305 1.00 40.52 285 ASP F C 1
ATOM 14080 O O . ASP F 2 300 ? -96.947 35.561 -7.212 1.00 41.18 285 ASP F O 1
ATOM 14085 N N . LEU F 2 301 ? -97.152 34.115 -8.973 1.00 40.68 286 LEU F N 1
ATOM 14086 C CA . LEU F 2 301 ? -96.140 33.110 -8.547 1.00 41.09 286 LEU F CA 1
ATOM 14087 C C . LEU F 2 301 ? -94.918 33.222 -9.455 1.00 42.25 286 LEU F C 1
ATOM 14088 O O . LEU F 2 301 ? -95.059 33.372 -10.667 1.00 42.16 286 LEU F O 1
ATOM 14093 N N . PRO F 2 302 ? -93.684 33.151 -8.904 1.00 43.11 287 PRO F N 1
ATOM 14094 C CA . PRO F 2 302 ? -92.470 33.282 -9.711 1.00 43.96 287 PRO F CA 1
ATOM 14095 C C . PRO F 2 302 ? -92.225 32.042 -10.585 1.00 44.43 287 PRO F C 1
ATOM 14096 O O . PRO F 2 302 ? -92.671 30.970 -10.217 1.00 44.53 287 PRO F O 1
ATOM 14100 N N . ALA F 2 303 ? -91.526 32.223 -11.709 1.00 45.05 288 ALA F N 1
ATOM 14101 C CA . ALA F 2 303 ? -91.264 31.181 -12.731 1.00 45.25 288 ALA F CA 1
ATOM 14102 C C . ALA F 2 303 ? -90.275 30.140 -12.189 1.00 45.36 288 ALA F C 1
ATOM 14103 O O . ALA F 2 303 ? -90.550 28.933 -12.345 1.00 44.82 288 ALA F O 1
ATOM 14105 N N . ASP F 2 304 ? -89.176 30.594 -11.574 1.00 46.15 289 ASP F N 1
ATOM 14106 C CA . ASP F 2 304 ? -88.040 29.741 -11.122 1.00 46.86 289 ASP F CA 1
ATOM 14107 C C . ASP F 2 304 ? -88.524 28.723 -10.079 1.00 46.07 289 ASP F C 1
ATOM 14108 O O . ASP F 2 304 ? -88.029 27.578 -10.107 1.00 46.03 289 ASP F O 1
ATOM 14113 N N . GLY F 2 305 ? -89.443 29.128 -9.195 1.00 46.15 290 GLY F N 1
ATOM 14114 C CA . GLY F 2 305 ? -90.067 28.260 -8.175 1.00 45.55 290 GLY F CA 1
ATOM 14115 C C . GLY F 2 305 ? -89.084 27.845 -7.093 1.00 46.06 290 GLY F C 1
ATOM 14116 O O . GLY F 2 305 ? -89.125 26.668 -6.684 1.00 45.13 290 GLY F O 1
ATOM 14117 N N . MET F 2 306 ? -88.248 28.781 -6.631 1.00 46.62 291 MET F N 1
ATOM 14118 C CA . MET F 2 306 ? -87.179 28.545 -5.620 1.00 47.36 291 MET F CA 1
ATOM 14119 C C . MET F 2 306 ? -87.805 28.284 -4.243 1.00 45.13 291 MET F C 1
ATOM 14120 O O . MET F 2 306 ? -87.286 27.408 -3.520 1.00 44.66 291 MET F O 1
ATOM 14125 N N . ALA F 2 307 ? -88.868 29.019 -3.896 1.00 42.13 292 ALA F N 1
ATOM 14126 C CA . ALA F 2 307 ? -89.580 28.931 -2.599 1.00 40.51 292 ALA F CA 1
ATOM 14127 C C . ALA F 2 307 ? -90.238 27.554 -2.455 1.00 38.93 292 ALA F C 1
ATOM 14128 O O . ALA F 2 307 ? -90.044 26.917 -1.401 1.00 38.16 292 ALA F O 1
ATOM 14130 N N . MET F 2 308 ? -90.984 27.119 -3.476 1.00 38.03 293 MET F N 1
ATOM 14131 C CA . MET F 2 308 ? -91.680 25.803 -3.510 1.00 37.24 293 MET F CA 1
ATOM 14132 C C . MET F 2 308 ? -90.641 24.673 -3.483 1.00 37.32 293 MET F C 1
ATOM 14133 O O . MET F 2 308 ? -90.905 23.655 -2.815 1.00 36.98 293 MET F O 1
ATOM 14138 N N . ALA F 2 309 ? -89.509 24.848 -4.176 1.00 37.67 294 ALA F N 1
ATOM 14139 C CA . ALA F 2 309 ? -88.382 23.884 -4.219 1.00 38.09 294 ALA F CA 1
ATOM 14140 C C . ALA F 2 309 ? -87.810 23.691 -2.809 1.00 37.91 294 ALA F C 1
ATOM 14141 O O . ALA F 2 309 ? -87.581 22.527 -2.421 1.00 37.33 294 ALA F O 1
ATOM 14143 N N . ARG F 2 310 ? -87.596 24.792 -2.077 1.00 38.64 295 ARG F N 1
ATOM 14144 C CA . ARG F 2 310 ? -87.047 24.794 -0.692 1.00 39.27 295 ARG F CA 1
ATOM 14145 C C . ARG F 2 310 ? -88.058 24.144 0.262 1.00 38.19 295 ARG F C 1
ATOM 14146 O O . ARG F 2 310 ? -87.616 23.483 1.224 1.00 38.55 295 ARG F O 1
ATOM 14154 N N . CYS F 2 311 ? -89.357 24.329 0.004 1.00 36.92 296 CYS F N 1
ATOM 14155 C CA . CYS F 2 311 ? -90.484 23.773 0.803 1.00 36.13 296 CYS F CA 1
ATOM 14156 C C . CYS F 2 311 ? -90.490 22.242 0.705 1.00 36.10 296 CYS F C 1
ATOM 14157 O O . CYS F 2 311 ? -90.676 21.589 1.749 1.00 35.78 296 CYS F O 1
ATOM 14160 N N . ILE F 2 312 ? -90.290 21.701 -0.502 1.00 36.56 297 ILE F N 1
ATOM 14161 C CA . ILE F 2 312 ? -90.222 20.232 -0.777 1.00 37.23 297 ILE F CA 1
ATOM 14162 C C . ILE F 2 312 ? -89.019 19.647 -0.024 1.00 37.99 297 ILE F C 1
ATOM 14163 O O . ILE F 2 312 ? -89.160 18.548 0.545 1.00 38.04 297 ILE F O 1
ATOM 14168 N N . ASP F 2 313 ? -87.887 20.361 -0.028 1.00 39.11 298 ASP F N 1
ATOM 14169 C CA . ASP F 2 313 ? -86.617 19.953 0.631 1.00 40.14 298 ASP F CA 1
ATOM 14170 C C . ASP F 2 313 ? -86.850 19.795 2.140 1.00 40.57 298 ASP F C 1
ATOM 14171 O O . ASP F 2 313 ? -86.438 18.756 2.691 1.00 40.00 298 ASP F O 1
ATOM 14176 N N . MET F 2 314 ? -87.492 20.785 2.772 1.00 41.15 299 MET F N 1
ATOM 14177 C CA . MET F 2 314 ? -87.745 20.829 4.240 1.00 41.69 299 MET F CA 1
ATOM 14178 C C . MET F 2 314 ? -88.786 19.773 4.636 1.00 40.62 299 MET F C 1
ATOM 14179 O O . MET F 2 314 ? -88.694 19.259 5.768 1.00 39.68 299 MET F O 1
ATOM 14184 N N . ALA F 2 315 ? -89.741 19.473 3.748 1.00 39.92 300 ALA F N 1
ATOM 14185 C CA . ALA F 2 315 ? -90.794 18.449 3.946 1.00 39.80 300 ALA F CA 1
ATOM 14186 C C . ALA F 2 315 ? -90.159 17.053 3.985 1.00 40.05 300 ALA F C 1
ATOM 14187 O O . ALA F 2 315 ? -90.587 16.234 4.822 1.00 39.73 300 ALA F O 1
ATOM 14189 N N . LEU F 2 316 ? -89.181 16.799 3.110 1.00 40.70 301 LEU F N 1
ATOM 14190 C CA . LEU F 2 316 ? -88.431 15.515 3.027 1.00 41.84 301 LEU F CA 1
ATOM 14191 C C . LEU F 2 316 ? -87.520 15.368 4.253 1.00 42.46 301 LEU F C 1
ATOM 14192 O O . LEU F 2 316 ? -87.415 14.239 4.772 1.00 43.02 301 LEU F O 1
ATOM 14197 N N . LYS F 2 317 ? -86.885 16.464 4.687 1.00 43.29 302 LYS F N 1
ATOM 14198 C CA . LYS F 2 317 ? -85.980 16.503 5.870 1.00 44.53 302 LYS F CA 1
ATOM 14199 C C . LYS F 2 317 ? -86.796 16.293 7.152 1.00 44.20 302 LYS F C 1
ATOM 14200 O O . LYS F 2 317 ? -86.263 15.667 8.090 1.00 44.35 302 LYS F O 1
ATOM 14206 N N . ASP F 2 318 ? -88.032 16.801 7.187 1.00 44.65 303 ASP F N 1
ATOM 14207 C CA . ASP F 2 318 ? -88.978 16.635 8.324 1.00 44.82 303 ASP F CA 1
ATOM 14208 C C . ASP F 2 318 ? -89.402 15.163 8.416 1.00 44.82 303 ASP F C 1
ATOM 14209 O O . ASP F 2 318 ? -89.482 14.642 9.546 1.00 44.22 303 ASP F O 1
ATOM 14214 N N . ALA F 2 319 ? -89.663 14.529 7.268 1.00 45.23 304 ALA F N 1
ATOM 14215 C CA . ALA F 2 319 ? -90.036 13.099 7.144 1.00 46.51 304 ALA F CA 1
ATOM 14216 C C . ALA F 2 319 ? -88.797 12.209 7.312 1.00 47.81 304 ALA F C 1
ATOM 14217 O O . ALA F 2 319 ? -88.976 11.007 7.593 1.00 47.82 304 ALA F O 1
ATOM 14219 N N . GLN F 2 320 ? -87.598 12.779 7.133 1.00 48.83 305 GLN F N 1
ATOM 14220 C CA . GLN F 2 320 ? -86.284 12.079 7.201 1.00 49.54 305 GLN F CA 1
ATOM 14221 C C . GLN F 2 320 ? -86.254 10.979 6.131 1.00 49.99 305 GLN F C 1
ATOM 14222 O O . GLN F 2 320 ? -85.843 9.844 6.449 1.00 50.43 305 GLN F O 1
ATOM 14228 N N . ILE F 2 321 ? -86.679 11.322 4.910 1.00 49.58 306 ILE F N 1
ATOM 14229 C CA . ILE F 2 321 ? -86.718 10.423 3.718 1.00 50.01 306 ILE F CA 1
ATOM 14230 C C . ILE F 2 321 ? -85.925 11.094 2.590 1.00 49.46 306 ILE F C 1
ATOM 14231 O O . ILE F 2 321 ? -86.050 12.324 2.434 1.00 48.61 306 ILE F O 1
ATOM 14236 N N . SER F 2 322 ? -85.142 10.309 1.842 1.00 49.97 307 SER F N 1
ATOM 14237 C CA . SER F 2 322 ? -84.229 10.780 0.766 1.00 50.35 307 SER F CA 1
ATOM 14238 C C . SER F 2 322 ? -85.037 11.233 -0.449 1.00 49.71 307 SER F C 1
ATOM 14239 O O . SER F 2 322 ? -86.080 10.654 -0.750 1.00 49.51 307 SER F O 1
ATOM 14242 N N . PRO F 2 323 ? -84.590 12.284 -1.180 1.00 49.14 308 PRO F N 1
ATOM 14243 C CA . PRO F 2 323 ? -85.218 12.676 -2.446 1.00 48.37 308 PRO F CA 1
ATOM 14244 C C . PRO F 2 323 ? -85.173 11.616 -3.561 1.00 48.40 308 PRO F C 1
ATOM 14245 O O . PRO F 2 323 ? -85.883 11.780 -4.535 1.00 47.36 308 PRO F O 1
ATOM 14249 N N . SER F 2 324 ? -84.334 10.584 -3.416 1.00 48.39 309 SER F N 1
ATOM 14250 C CA . SER F 2 324 ? -84.182 9.463 -4.382 1.00 48.63 309 SER F CA 1
ATOM 14251 C C . SER F 2 324 ? -85.447 8.595 -4.402 1.00 48.07 309 SER F C 1
ATOM 14252 O O . SER F 2 324 ? -85.818 8.120 -5.493 1.00 48.07 309 SER F O 1
ATOM 14255 N N . THR F 2 325 ? -86.085 8.402 -3.242 1.00 47.48 310 THR F N 1
ATOM 14256 C CA . THR F 2 325 ? -87.173 7.410 -3.022 1.00 46.35 310 THR F CA 1
ATOM 14257 C C . THR F 2 325 ? -88.510 7.908 -3.591 1.00 45.25 310 THR F C 1
ATOM 14258 O O . THR F 2 325 ? -89.363 7.045 -3.880 1.00 45.12 310 THR F O 1
ATOM 14262 N N . VAL F 2 326 ? -88.703 9.226 -3.731 1.00 43.76 311 VAL F N 1
ATOM 14263 C CA . VAL F 2 326 ? -89.982 9.820 -4.231 1.00 42.73 311 VAL F CA 1
ATOM 14264 C C . VAL F 2 326 ? -90.162 9.436 -5.705 1.00 41.74 311 VAL F C 1
ATOM 14265 O O . VAL F 2 326 ? -89.246 9.710 -6.508 1.00 41.87 311 VAL F O 1
ATOM 14269 N N . ASN F 2 327 ? -91.297 8.806 -6.032 1.00 40.31 312 ASN F N 1
ATOM 14270 C CA . ASN F 2 327 ? -91.626 8.307 -7.395 1.00 40.22 312 ASN F CA 1
ATOM 14271 C C . ASN F 2 327 ? -93.053 8.716 -7.792 1.00 39.52 312 ASN F C 1
ATOM 14272 O O . ASN F 2 327 ? -93.564 8.150 -8.774 1.00 40.03 312 ASN F O 1
ATOM 14277 N N . TYR F 2 328 ? -93.668 9.667 -7.081 1.00 38.07 313 TYR F N 1
ATOM 14278 C CA . TYR F 2 328 ? -95.002 10.234 -7.417 1.00 37.36 313 TYR F CA 1
ATOM 14279 C C . TYR F 2 328 ? -95.164 11.610 -6.759 1.00 36.26 313 TYR F C 1
ATOM 14280 O O . TYR F 2 328 ? -94.675 11.800 -5.630 1.00 35.75 313 TYR F O 1
ATOM 14289 N N . ILE F 2 329 ? -95.830 12.536 -7.460 1.00 36.06 314 ILE F N 1
ATOM 14290 C CA . ILE F 2 329 ? -96.150 13.914 -6.979 1.00 35.52 314 ILE F CA 1
ATOM 14291 C C . ILE F 2 329 ? -97.604 14.236 -7.347 1.00 35.17 314 ILE F C 1
ATOM 14292 O O . ILE F 2 329 ? -97.928 14.201 -8.548 1.00 35.41 314 ILE F O 1
ATOM 14297 N N . SER F 2 330 ? -98.439 14.542 -6.349 1.00 34.63 315 SER F N 1
ATOM 14298 C CA . SER F 2 330 ? -99.805 15.101 -6.525 1.00 34.55 315 SER F CA 1
ATOM 14299 C C . SER F 2 330 ? -99.715 16.631 -6.518 1.00 34.43 315 SER F C 1
ATOM 14300 O O . SER F 2 330 ? -99.922 17.233 -5.448 1.00 35.26 315 SER F O 1
ATOM 14303 N N . ALA F 2 331 ? -99.404 17.227 -7.672 1.00 34.56 316 ALA F N 1
ATOM 14304 C CA . ALA F 2 331 ? -99.182 18.683 -7.847 1.00 34.83 316 ALA F CA 1
ATOM 14305 C C . ALA F 2 331 ? -100.494 19.447 -7.632 1.00 35.40 316 ALA F C 1
ATOM 14306 O O . ALA F 2 331 ? -101.573 18.826 -7.713 1.00 35.34 316 ALA F O 1
ATOM 14308 N N . HIS F 2 332 ? -100.392 20.761 -7.404 1.00 35.93 317 HIS F N 1
ATOM 14309 C CA . HIS F 2 332 ? -101.539 21.690 -7.216 1.00 36.10 317 HIS F CA 1
ATOM 14310 C C . HIS F 2 332 ? -102.242 21.823 -8.570 1.00 36.37 317 HIS F C 1
ATOM 14311 O O . HIS F 2 332 ? -103.448 21.575 -8.627 1.00 37.17 317 HIS F O 1
ATOM 14318 N N . GLY F 2 333 ? -101.497 22.206 -9.608 1.00 36.43 318 GLY F N 1
ATOM 14319 C CA . GLY F 2 333 ? -101.967 22.230 -11.008 1.00 36.25 318 GLY F CA 1
ATOM 14320 C C . GLY F 2 333 ? -103.307 22.933 -11.160 1.00 35.85 318 GLY F C 1
ATOM 14321 O O . GLY F 2 333 ? -104.290 22.260 -11.526 1.00 35.31 318 GLY F O 1
ATOM 14322 N N . SER F 2 334 ? -103.340 24.243 -10.900 1.00 35.99 319 SER F N 1
ATOM 14323 C CA . SER F 2 334 ? -104.550 25.104 -10.965 1.00 36.12 319 SER F CA 1
ATOM 14324 C C . SER F 2 334 ? -105.031 25.249 -12.415 1.00 36.49 319 SER F C 1
ATOM 14325 O O . SER F 2 334 ? -106.243 25.460 -12.605 1.00 36.55 319 SER F O 1
ATOM 14328 N N . SER F 2 335 ? -104.112 25.135 -13.383 1.00 36.48 320 SER F N 1
ATOM 14329 C CA . SER F 2 335 ? -104.333 25.335 -14.842 1.00 36.27 320 SER F CA 1
ATOM 14330 C C . SER F 2 335 ? -104.227 26.827 -15.185 1.00 36.47 320 SER F C 1
ATOM 14331 O O . SER F 2 335 ? -104.810 27.237 -16.208 1.00 36.58 320 SER F O 1
ATOM 14334 N N . THR F 2 336 ? -103.514 27.603 -14.360 1.00 36.58 321 THR F N 1
ATOM 14335 C CA . THR F 2 336 ? -103.111 29.007 -14.648 1.00 37.00 321 THR F CA 1
ATOM 14336 C C . THR F 2 336 ? -101.751 28.990 -15.354 1.00 37.39 321 THR F C 1
ATOM 14337 O O . THR F 2 336 ? -101.075 27.940 -15.311 1.00 36.73 321 THR F O 1
ATOM 14341 N N . ALA F 2 337 ? -101.373 30.111 -15.972 1.00 37.87 322 ALA F N 1
ATOM 14342 C CA . ALA F 2 337 ? -100.109 30.283 -16.725 1.00 38.60 322 ALA F CA 1
ATOM 14343 C C . ALA F 2 337 ? -98.910 30.140 -15.779 1.00 38.68 322 ALA F C 1
ATOM 14344 O O . ALA F 2 337 ? -97.966 29.405 -16.131 1.00 39.21 322 ALA F O 1
ATOM 14346 N N . GLN F 2 338 ? -98.960 30.801 -14.618 1.00 38.68 323 GLN F N 1
ATOM 14347 C CA . GLN F 2 338 ? -97.797 31.000 -13.710 1.00 38.46 323 GLN F CA 1
ATOM 14348 C C . GLN F 2 338 ? -97.614 29.791 -12.781 1.00 37.89 323 GLN F C 1
ATOM 14349 O O . GLN F 2 338 ? -96.451 29.394 -12.573 1.00 37.58 323 GLN F O 1
ATOM 14355 N N . ASN F 2 339 ? -98.706 29.235 -12.241 1.00 37.57 324 ASN F N 1
ATOM 14356 C CA . ASN F 2 339 ? -98.676 28.163 -11.206 1.00 37.35 324 ASN F CA 1
ATOM 14357 C C . ASN F 2 339 ? -98.057 26.880 -11.777 1.00 37.18 324 ASN F C 1
ATOM 14358 O O . ASN F 2 339 ? -97.294 26.223 -11.044 1.00 37.10 324 ASN F O 1
ATOM 14363 N N . ASP F 2 340 ? -98.385 26.532 -13.025 1.00 37.06 325 ASP F N 1
ATOM 14364 C CA . ASP F 2 340 ? -98.009 25.236 -13.654 1.00 37.44 325 ASP F CA 1
ATOM 14365 C C . ASP F 2 340 ? -96.506 25.224 -13.968 1.00 37.98 325 ASP F C 1
ATOM 14366 O O . ASP F 2 340 ? -95.879 24.168 -13.749 1.00 37.53 325 ASP F O 1
ATOM 14371 N N . ILE F 2 341 ? -95.950 26.343 -14.449 1.00 38.99 326 ILE F N 1
ATOM 14372 C CA . ILE F 2 341 ? -94.485 26.494 -14.721 1.00 39.91 326 ILE F CA 1
ATOM 14373 C C . ILE F 2 341 ? -93.736 26.617 -13.385 1.00 39.76 326 ILE F C 1
ATOM 14374 O O . ILE F 2 341 ? -92.583 26.145 -13.318 1.00 40.03 326 ILE F O 1
ATOM 14379 N N . ASN F 2 342 ? -94.371 27.218 -12.370 1.00 39.36 327 ASN F N 1
ATOM 14380 C CA . ASN F 2 342 ? -93.806 27.413 -11.006 1.00 39.66 327 ASN F CA 1
ATOM 14381 C C . ASN F 2 342 ? -93.474 26.046 -10.394 1.00 40.16 327 ASN F C 1
ATOM 14382 O O . ASN F 2 342 ? -92.339 25.881 -9.908 1.00 40.89 327 ASN F O 1
ATOM 14387 N N . GLU F 2 343 ? -94.428 25.110 -10.433 1.00 40.50 328 GLU F N 1
ATOM 14388 C CA . GLU F 2 343 ? -94.315 23.751 -9.835 1.00 40.76 328 GLU F CA 1
ATOM 14389 C C . GLU F 2 343 ? -93.308 22.905 -10.623 1.00 40.92 328 GLU F C 1
ATOM 14390 O O . GLU F 2 343 ? -92.532 22.172 -9.982 1.00 41.13 328 GLU F O 1
ATOM 14396 N N . SER F 2 344 ? -93.339 22.990 -11.957 1.00 41.10 329 SER F N 1
ATOM 14397 C CA . SER F 2 344 ? -92.467 22.216 -12.880 1.00 40.91 329 SER F CA 1
ATOM 14398 C C . SER F 2 344 ? -90.993 22.538 -12.601 1.00 41.17 329 SER F C 1
ATOM 14399 O O . SER F 2 344 ? -90.204 21.588 -12.434 1.00 41.83 329 SER F O 1
ATOM 14402 N N . ASN F 2 345 ? -90.646 23.827 -12.535 1.00 40.63 330 ASN F N 1
ATOM 14403 C CA . ASN F 2 345 ? -89.262 24.312 -12.285 1.00 40.59 330 ASN F CA 1
ATOM 14404 C C . ASN F 2 345 ? -88.869 24.020 -10.832 1.00 40.11 330 ASN F C 1
ATOM 14405 O O . ASN F 2 345 ? -87.680 23.723 -10.597 1.00 40.02 330 ASN F O 1
ATOM 14410 N N . ALA F 2 346 ? -89.828 24.099 -9.901 1.00 39.61 331 ALA F N 1
ATOM 14411 C CA . ALA F 2 346 ? -89.639 23.833 -8.454 1.00 39.40 331 ALA F CA 1
ATOM 14412 C C . ALA F 2 346 ? -89.233 22.370 -8.241 1.00 39.39 331 ALA F C 1
ATOM 14413 O O . ALA F 2 346 ? -88.278 22.130 -7.477 1.00 39.75 331 ALA F O 1
ATOM 14415 N N . ILE F 2 347 ? -89.937 21.437 -8.891 1.00 39.11 332 ILE F N 1
ATOM 14416 C CA . ILE F 2 347 ? -89.668 19.969 -8.825 1.00 39.47 332 ILE F CA 1
ATOM 14417 C C . ILE F 2 347 ? -88.318 19.685 -9.499 1.00 39.94 332 ILE F C 1
ATOM 14418 O O . ILE F 2 347 ? -87.552 18.866 -8.955 1.00 39.64 332 ILE F O 1
ATOM 14423 N N . LYS F 2 348 ? -88.041 20.346 -10.628 1.00 40.98 333 LYS F N 1
ATOM 14424 C CA . LYS F 2 348 ? -86.786 20.187 -11.415 1.00 41.93 333 LYS F CA 1
ATOM 14425 C C . LYS F 2 348 ? -85.583 20.684 -10.602 1.00 42.34 333 LYS F C 1
ATOM 14426 O O . LYS F 2 348 ? -84.485 20.138 -10.807 1.00 42.96 333 LYS F O 1
ATOM 14432 N N . PHE F 2 349 ? -85.773 21.677 -9.726 1.00 42.40 334 PHE F N 1
ATOM 14433 C CA . PHE F 2 349 ? -84.694 22.276 -8.895 1.00 43.30 334 PHE F CA 1
ATOM 14434 C C . PHE F 2 349 ? -84.339 21.335 -7.737 1.00 43.38 334 PHE F C 1
ATOM 14435 O O . PHE F 2 349 ? -83.145 21.020 -7.569 1.00 43.79 334 PHE F O 1
ATOM 14443 N N . VAL F 2 350 ? -85.345 20.908 -6.965 1.00 43.26 335 VAL F N 1
ATOM 14444 C CA . VAL F 2 350 ? -85.169 20.136 -5.695 1.00 43.47 335 VAL F CA 1
ATOM 14445 C C . VAL F 2 350 ? -84.728 18.698 -6.011 1.00 44.05 335 VAL F C 1
ATOM 14446 O O . VAL F 2 350 ? -83.797 18.219 -5.335 1.00 44.33 335 VAL F O 1
ATOM 14450 N N . LEU F 2 351 ? -85.366 18.036 -6.984 1.00 44.35 336 LEU F N 1
ATOM 14451 C CA . LEU F 2 351 ? -85.090 16.616 -7.345 1.00 45.26 336 LEU F CA 1
ATOM 14452 C C . LEU F 2 351 ? -84.005 16.542 -8.428 1.00 46.51 336 LEU F C 1
ATOM 14453 O O . LEU F 2 351 ? -83.377 15.471 -8.549 1.00 48.12 336 LEU F O 1
ATOM 14458 N N . GLY F 2 352 ? -83.800 17.625 -9.186 1.00 47.11 337 GLY F N 1
ATOM 14459 C CA . GLY F 2 352 ? -82.741 17.723 -10.209 1.00 47.41 337 GLY F CA 1
ATOM 14460 C C . GLY F 2 352 ? -83.090 16.936 -11.460 1.00 47.57 337 GLY F C 1
ATOM 14461 O O . GLY F 2 352 ? -84.212 17.112 -11.977 1.00 47.44 337 GLY F O 1
ATOM 14462 N N . GLU F 2 353 ? -82.166 16.086 -11.919 1.00 47.47 338 GLU F N 1
ATOM 14463 C CA . GLU F 2 353 ? -82.286 15.292 -13.172 1.00 47.35 338 GLU F CA 1
ATOM 14464 C C . GLU F 2 353 ? -83.178 14.067 -12.925 1.00 46.85 338 GLU F C 1
ATOM 14465 O O . GLU F 2 353 ? -83.646 13.472 -13.918 1.00 46.26 338 GLU F O 1
ATOM 14471 N N . SER F 2 354 ? -83.407 13.713 -11.654 1.00 46.27 339 SER F N 1
ATOM 14472 C CA . SER F 2 354 ? -84.269 12.584 -11.209 1.00 46.09 339 SER F CA 1
ATOM 14473 C C . SER F 2 354 ? -85.753 12.979 -11.237 1.00 45.25 339 SER F C 1
ATOM 14474 O O . SER F 2 354 ? -86.595 12.103 -10.956 1.00 46.14 339 SER F O 1
ATOM 14477 N N . ALA F 2 355 ? -86.062 14.240 -11.559 1.00 43.95 340 ALA F N 1
ATOM 14478 C CA . ALA F 2 355 ? -87.425 14.822 -11.540 1.00 43.34 340 ALA F CA 1
ATOM 14479 C C . ALA F 2 355 ? -88.296 14.224 -12.654 1.00 43.24 340 ALA F C 1
ATOM 14480 O O . ALA F 2 355 ? -89.507 14.043 -12.418 1.00 42.28 340 ALA F O 1
ATOM 14482 N N . PHE F 2 356 ? -87.704 13.933 -13.816 1.00 43.70 341 PHE F N 1
ATOM 14483 C CA . PHE F 2 356 ? -88.415 13.670 -15.098 1.00 44.22 341 PHE F CA 1
ATOM 14484 C C . PHE F 2 356 ? -89.150 12.322 -15.066 1.00 45.45 341 PHE F C 1
ATOM 14485 O O . PHE F 2 356 ? -90.242 12.236 -15.665 1.00 46.41 341 PHE F O 1
ATOM 14493 N N . GLY F 2 357 ? -88.594 11.314 -14.387 1.00 46.25 342 GLY F N 1
ATOM 14494 C CA . GLY F 2 357 ? -89.145 9.944 -14.346 1.00 46.89 342 GLY F CA 1
ATOM 14495 C C . GLY F 2 357 ? -90.479 9.857 -13.615 1.00 46.38 342 GLY F C 1
ATOM 14496 O O . GLY F 2 357 ? -91.229 8.897 -13.882 1.00 46.08 342 GLY F O 1
ATOM 14497 N N . ILE F 2 358 ? -90.774 10.824 -12.739 1.00 45.76 343 ILE F N 1
ATOM 14498 C CA . ILE F 2 358 ? -91.910 10.787 -11.768 1.00 45.05 343 ILE F CA 1
ATOM 14499 C C . ILE F 2 358 ? -93.222 11.072 -12.494 1.00 44.42 343 ILE F C 1
ATOM 14500 O O . ILE F 2 358 ? -93.351 12.100 -13.156 1.00 44.10 343 ILE F O 1
ATOM 14505 N N . PRO F 2 359 ? -94.235 10.179 -12.393 1.00 43.77 344 PRO F N 1
ATOM 14506 C CA . PRO F 2 359 ? -95.610 10.532 -12.744 1.00 43.17 344 PRO F CA 1
ATOM 14507 C C . PRO F 2 359 ? -96.161 11.629 -11.819 1.00 42.07 344 PRO F C 1
ATOM 14508 O O . PRO F 2 359 ? -96.204 11.418 -10.619 1.00 42.36 344 PRO F O 1
ATOM 14512 N N . ILE F 2 360 ? -96.540 12.771 -12.402 1.00 40.70 345 ILE F N 1
ATOM 14513 C CA . ILE F 2 360 ? -97.175 13.932 -11.709 1.00 39.69 345 ILE F CA 1
ATOM 14514 C C . ILE F 2 360 ? -98.603 14.065 -12.250 1.00 38.98 345 ILE F C 1
ATOM 14515 O O . ILE F 2 360 ? -98.814 13.695 -13.419 1.00 40.04 345 ILE F O 1
ATOM 14520 N N . ASN F 2 361 ? -99.550 14.549 -11.440 1.00 37.53 346 ASN F N 1
ATOM 14521 C CA . ASN F 2 361 ? -100.958 14.748 -11.882 1.00 36.95 346 ASN F CA 1
ATOM 14522 C C . ASN F 2 361 ? -101.620 15.897 -11.114 1.00 36.10 346 ASN F C 1
ATOM 14523 O O . ASN F 2 361 ? -101.144 16.248 -10.015 1.00 36.07 346 ASN F O 1
ATOM 14528 N N . SER F 2 362 ? -102.683 16.451 -11.705 1.00 35.65 347 SER F N 1
ATOM 14529 C CA . SER F 2 362 ? -103.575 17.485 -11.123 1.00 35.81 347 SER F CA 1
ATOM 14530 C C . SER F 2 362 ? -105.022 16.987 -11.185 1.00 35.90 347 SER F C 1
ATOM 14531 O O . SER F 2 362 ? -105.517 16.758 -12.306 1.00 36.45 347 SER F O 1
ATOM 14534 N N . LEU F 2 363 ? -105.666 16.821 -10.026 1.00 36.09 348 LEU F N 1
ATOM 14535 C CA . LEU F 2 363 ? -107.080 16.371 -9.910 1.00 36.56 348 LEU F CA 1
ATOM 14536 C C . LEU F 2 363 ? -108.018 17.501 -10.354 1.00 36.16 348 LEU F C 1
ATOM 14537 O O . LEU F 2 363 ? -109.176 17.198 -10.703 1.00 36.43 348 LEU F O 1
ATOM 14542 N N . LYS F 2 364 ? -107.532 18.749 -10.341 1.00 35.44 349 LYS F N 1
ATOM 14543 C CA . LYS F 2 364 ? -108.295 19.967 -10.731 1.00 35.30 349 LYS F CA 1
ATOM 14544 C C . LYS F 2 364 ? -108.700 19.886 -12.210 1.00 35.72 349 LYS F C 1
ATOM 14545 O O . LYS F 2 364 ? -109.637 20.612 -12.599 1.00 35.24 349 LYS F O 1
ATOM 14551 N N . SER F 2 365 ? -108.024 19.042 -13.000 1.00 36.38 350 SER F N 1
ATOM 14552 C CA . SER F 2 365 ? -108.387 18.702 -14.402 1.00 37.18 350 SER F CA 1
ATOM 14553 C C . SER F 2 365 ? -109.819 18.153 -14.462 1.00 37.80 350 SER F C 1
ATOM 14554 O O . SER F 2 365 ? -110.512 18.435 -15.459 1.00 38.90 350 SER F O 1
ATOM 14557 N N . MET F 2 366 ? -110.232 17.395 -13.438 1.00 37.96 351 MET F N 1
ATOM 14558 C CA . MET F 2 366 ? -111.560 16.725 -13.348 1.00 38.51 351 MET F CA 1
ATOM 14559 C C . MET F 2 366 ? -112.467 17.465 -12.355 1.00 37.98 351 MET F C 1
ATOM 14560 O O . MET F 2 366 ? -113.633 17.726 -12.712 1.00 38.10 351 MET F O 1
ATOM 14565 N N . THR F 2 367 ? -111.956 17.772 -11.157 1.00 37.29 352 THR F N 1
ATOM 14566 C CA . THR F 2 367 ? -112.729 18.327 -10.011 1.00 37.04 352 THR F CA 1
ATOM 14567 C C . THR F 2 367 ? -112.885 19.847 -10.137 1.00 36.60 352 THR F C 1
ATOM 14568 O O . THR F 2 367 ? -113.912 20.371 -9.661 1.00 36.44 352 THR F O 1
ATOM 14572 N N . GLY F 2 368 ? -111.902 20.526 -10.735 1.00 36.24 353 GLY F N 1
ATOM 14573 C CA . GLY F 2 368 ? -111.766 21.994 -10.684 1.00 35.76 353 GLY F CA 1
ATOM 14574 C C . GLY F 2 368 ? -111.075 22.422 -9.401 1.00 35.18 353 GLY F C 1
ATOM 14575 O O . GLY F 2 368 ? -110.691 21.530 -8.615 1.00 35.05 353 GLY F O 1
ATOM 14576 N N . HIS F 2 369 ? -110.963 23.736 -9.191 1.00 34.63 354 HIS F N 1
ATOM 14577 C CA . HIS F 2 369 ? -110.262 24.309 -8.012 1.00 33.94 354 HIS F CA 1
ATOM 14578 C C . HIS F 2 369 ? -111.254 24.711 -6.919 1.00 33.78 354 HIS F C 1
ATOM 14579 O O . HIS F 2 369 ? -111.913 25.744 -7.053 1.00 33.32 354 HIS F O 1
ATOM 14586 N N . ALA F 2 370 ? -111.287 23.921 -5.850 1.00 33.92 355 ALA F N 1
ATOM 14587 C CA . ALA F 2 370 ? -112.173 24.123 -4.677 1.00 34.16 355 ALA F CA 1
ATOM 14588 C C . ALA F 2 370 ? -111.433 24.886 -3.568 1.00 33.78 355 ALA F C 1
ATOM 14589 O O . ALA F 2 370 ? -111.796 24.714 -2.389 1.00 34.05 355 ALA F O 1
ATOM 14591 N N . LEU F 2 371 ? -110.447 25.703 -3.936 1.00 33.78 356 LEU F N 1
ATOM 14592 C CA . LEU F 2 371 ? -109.633 26.531 -3.009 1.00 33.58 356 LEU F CA 1
ATOM 14593 C C . LEU F 2 371 ? -108.957 25.675 -1.932 1.00 33.46 356 LEU F C 1
ATOM 14594 O O . LEU F 2 371 ? -108.130 24.862 -2.279 1.00 33.46 356 LEU F O 1
ATOM 14599 N N . ALA F 2 372 ? -109.272 25.892 -0.660 1.00 33.46 357 ALA F N 1
ATOM 14600 C CA . ALA F 2 372 ? -108.624 25.118 0.423 1.00 33.79 357 ALA F CA 1
ATOM 14601 C C . ALA F 2 372 ? -109.020 23.639 0.344 1.00 34.25 357 ALA F C 1
ATOM 14602 O O . ALA F 2 372 ? -108.168 22.792 0.602 1.00 34.48 357 ALA F O 1
ATOM 14604 N N . ALA F 2 373 ? -110.273 23.363 -0.020 1.00 34.59 358 ALA F N 1
ATOM 14605 C CA . ALA F 2 373 ? -110.843 21.997 -0.122 1.00 34.76 358 ALA F CA 1
ATOM 14606 C C . ALA F 2 373 ? -110.131 21.201 -1.225 1.00 35.23 358 ALA F C 1
ATOM 14607 O O . ALA F 2 373 ? -110.102 19.960 -1.117 1.00 35.65 358 ALA F O 1
ATOM 14609 N N . ALA F 2 374 ? -109.581 21.883 -2.237 1.00 35.37 359 ALA F N 1
ATOM 14610 C CA . ALA F 2 374 ? -108.798 21.282 -3.346 1.00 35.74 359 ALA F CA 1
ATOM 14611 C C . ALA F 2 374 ? -107.651 20.437 -2.779 1.00 35.87 359 ALA F C 1
ATOM 14612 O O . ALA F 2 374 ? -107.389 19.350 -3.331 1.00 36.37 359 ALA F O 1
ATOM 14614 N N . ASN F 2 375 ? -107.025 20.918 -1.702 1.00 35.83 360 ASN F N 1
ATOM 14615 C CA . ASN F 2 375 ? -105.875 20.272 -1.015 1.00 35.93 360 ASN F CA 1
ATOM 14616 C C . ASN F 2 375 ? -106.315 19.036 -0.239 1.00 36.35 360 ASN F C 1
ATOM 14617 O O . ASN F 2 375 ? -105.529 18.097 -0.167 1.00 36.82 360 ASN F O 1
ATOM 14622 N N . ALA F 2 376 ? -107.522 19.076 0.321 1.00 36.69 361 ALA F N 1
ATOM 14623 C CA . ALA F 2 376 ? -108.132 17.990 1.124 1.00 36.93 361 ALA F CA 1
ATOM 14624 C C . ALA F 2 376 ? -108.681 16.894 0.202 1.00 37.48 361 ALA F C 1
ATOM 14625 O O . ALA F 2 376 ? -108.465 15.707 0.514 1.00 37.56 361 ALA F O 1
ATOM 14627 N N . ILE F 2 377 ? -109.363 17.278 -0.883 1.00 37.67 362 ILE F N 1
ATOM 14628 C CA . ILE F 2 377 ? -109.979 16.337 -1.870 1.00 38.24 362 ILE F CA 1
ATOM 14629 C C . ILE F 2 377 ? -108.858 15.563 -2.577 1.00 38.85 362 ILE F C 1
ATOM 14630 O O . ILE F 2 377 ? -109.022 14.341 -2.773 1.00 39.26 362 ILE F O 1
ATOM 14635 N N . GLU F 2 378 ? -107.769 16.247 -2.944 1.00 39.70 363 GLU F N 1
ATOM 14636 C CA . GLU F 2 378 ? -106.581 15.643 -3.609 1.00 39.87 363 GLU F CA 1
ATOM 14637 C C . GLU F 2 378 ? -105.828 14.747 -2.617 1.00 39.53 363 GLU F C 1
ATOM 14638 O O . GLU F 2 378 ? -105.246 13.740 -3.065 1.00 39.36 363 GLU F O 1
ATOM 14644 N N . SER F 2 379 ? -105.832 15.105 -1.328 1.00 39.46 364 SER F N 1
ATOM 14645 C CA . SER F 2 379 ? -105.199 14.328 -0.227 1.00 39.51 364 SER F CA 1
ATOM 14646 C C . SER F 2 379 ? -105.972 13.024 0.008 1.00 39.78 364 SER F C 1
ATOM 14647 O O . SER F 2 379 ? -105.322 12.008 0.325 1.00 40.41 364 SER F O 1
ATOM 14650 N N . VAL F 2 380 ? -107.302 13.054 -0.132 1.00 40.02 365 VAL F N 1
ATOM 14651 C CA . VAL F 2 380 ? -108.177 11.842 -0.083 1.00 40.36 365 VAL F CA 1
ATOM 14652 C C . VAL F 2 380 ? -107.876 10.985 -1.318 1.00 40.64 365 VAL F C 1
ATOM 14653 O O . VAL F 2 380 ? -107.713 9.757 -1.158 1.00 40.92 365 VAL F O 1
ATOM 14657 N N . ALA F 2 381 ? -107.807 11.615 -2.496 1.00 40.22 366 ALA F N 1
ATOM 14658 C CA . ALA F 2 381 ? -107.478 10.976 -3.793 1.00 40.04 366 ALA F CA 1
ATOM 14659 C C . ALA F 2 381 ? -106.086 10.336 -3.720 1.00 40.41 366 ALA F C 1
ATOM 14660 O O . ALA F 2 381 ? -105.905 9.259 -4.316 1.00 40.81 366 ALA F O 1
ATOM 14662 N N . LEU F 2 382 ? -105.150 10.979 -3.012 1.00 40.65 367 LEU F N 1
ATOM 14663 C CA . LEU F 2 382 ? -103.745 10.515 -2.840 1.00 40.58 367 LEU F CA 1
ATOM 14664 C C . LEU F 2 382 ? -103.718 9.246 -1.977 1.00 40.90 367 LEU F C 1
ATOM 14665 O O . LEU F 2 382 ? -103.005 8.297 -2.354 1.00 41.18 367 LEU F O 1
ATOM 14670 N N . CYS F 2 383 ? -104.464 9.229 -0.868 1.00 40.69 368 CYS F N 1
ATOM 14671 C CA . CYS F 2 383 ? -104.564 8.077 0.071 1.00 41.12 368 CYS F CA 1
ATOM 14672 C C . CYS F 2 383 ? -105.158 6.858 -0.649 1.00 41.65 368 CYS F C 1
ATOM 14673 O O . CYS F 2 383 ? -104.764 5.726 -0.305 1.00 42.66 368 CYS F O 1
ATOM 14676 N N . LEU F 2 384 ? -106.062 7.082 -1.611 1.00 41.75 369 LEU F N 1
ATOM 14677 C CA . LEU F 2 384 ? -106.698 6.019 -2.439 1.00 41.77 369 LEU F CA 1
ATOM 14678 C C . LEU F 2 384 ? -105.686 5.472 -3.455 1.00 42.08 369 LEU F C 1
ATOM 14679 O O . LEU F 2 384 ? -105.718 4.253 -3.714 1.00 42.47 369 LEU F O 1
ATOM 14684 N N . GLU F 2 385 ? -104.832 6.340 -4.008 1.00 41.91 370 GLU F N 1
ATOM 14685 C CA . GLU F 2 385 ? -103.815 5.987 -5.037 1.00 42.67 370 GLU F CA 1
ATOM 14686 C C . GLU F 2 385 ? -102.756 5.052 -4.435 1.00 43.23 370 GLU F C 1
ATOM 14687 O O . GLU F 2 385 ? -102.429 4.042 -5.092 1.00 42.84 370 GLU F O 1
ATOM 14693 N N . ILE F 2 386 ? -102.243 5.376 -3.242 1.00 43.11 371 ILE F N 1
ATOM 14694 C CA . ILE F 2 386 ? -101.179 4.593 -2.538 1.00 43.55 371 ILE F CA 1
ATOM 14695 C C . ILE F 2 386 ? -101.748 3.218 -2.163 1.00 44.70 371 ILE F C 1
ATOM 14696 O O . ILE F 2 386 ? -101.037 2.212 -2.360 1.00 44.10 371 ILE F O 1
ATOM 14701 N N . GLU F 2 387 ? -102.973 3.193 -1.629 1.00 45.98 372 GLU F N 1
ATOM 14702 C CA . GLU F 2 387 ? -103.702 1.960 -1.221 1.00 47.22 372 GLU F CA 1
ATOM 14703 C C . GLU F 2 387 ? -103.827 1.017 -2.424 1.00 47.50 372 GLU F C 1
ATOM 14704 O O . GLU F 2 387 ? -103.488 -0.176 -2.275 1.00 47.43 372 GLU F O 1
ATOM 14710 N N . LYS F 2 388 ? -104.288 1.538 -3.566 1.00 47.40 373 LYS F N 1
ATOM 14711 C CA . LYS F 2 388 ? -104.686 0.741 -4.758 1.00 48.06 373 LYS F CA 1
ATOM 14712 C C . LYS F 2 388 ? -103.531 0.648 -5.765 1.00 48.00 373 LYS F C 1
ATOM 14713 O O . LYS F 2 388 ? -103.701 -0.069 -6.772 1.00 48.98 373 LYS F O 1
ATOM 14719 N N . GLN F 2 389 ? -102.407 1.327 -5.503 1.00 47.27 374 GLN F N 1
ATOM 14720 C CA . GLN F 2 389 ? -101.182 1.308 -6.351 1.00 46.99 374 GLN F CA 1
ATOM 14721 C C . GLN F 2 389 ? -101.561 1.678 -7.791 1.00 46.17 374 GLN F C 1
ATOM 14722 O O . GLN F 2 389 ? -101.173 0.941 -8.721 1.00 46.59 374 GLN F O 1
ATOM 14728 N N . TYR F 2 390 ? -102.296 2.783 -7.953 1.00 44.88 375 TYR F N 1
ATOM 14729 C CA . TYR F 2 390 ? -102.785 3.323 -9.249 1.00 44.45 375 TYR F CA 1
ATOM 14730 C C . TYR F 2 390 ? -102.708 4.853 -9.205 1.00 43.69 375 TYR F C 1
ATOM 14731 O O . TYR F 2 390 ? -102.966 5.425 -8.131 1.00 43.66 375 TYR F O 1
ATOM 14740 N N . VAL F 2 391 ? -102.372 5.487 -10.334 1.00 43.23 376 VAL F N 1
ATOM 14741 C CA . VAL F 2 391 ? -102.236 6.971 -10.460 1.00 42.82 376 VAL F CA 1
ATOM 14742 C C . VAL F 2 391 ? -103.308 7.482 -11.430 1.00 41.92 376 VAL F C 1
ATOM 14743 O O . VAL F 2 391 ? -103.402 6.938 -12.548 1.00 41.81 376 VAL F O 1
ATOM 14747 N N . HIS F 2 392 ? -104.096 8.476 -11.005 1.00 41.31 377 HIS F N 1
ATOM 14748 C CA . HIS F 2 392 ? -105.172 9.105 -11.819 1.00 41.08 377 HIS F CA 1
ATOM 14749 C C . HIS F 2 392 ? -104.534 10.018 -12.862 1.00 41.32 377 HIS F C 1
ATOM 14750 O O . HIS F 2 392 ? -103.484 10.607 -12.612 1.00 41.35 377 HIS F O 1
ATOM 14757 N N . PRO F 2 393 ? -105.142 10.159 -14.063 1.00 41.56 378 PRO F N 1
ATOM 14758 C CA . PRO F 2 393 ? -104.574 10.993 -15.121 1.00 41.84 378 PRO F CA 1
ATOM 14759 C C . PRO F 2 393 ? -104.878 12.489 -14.951 1.00 41.61 378 PRO F C 1
ATOM 14760 O O . PRO F 2 393 ? -105.763 12.826 -14.183 1.00 42.29 378 PRO F O 1
ATOM 14764 N N . THR F 2 394 ? -104.129 13.335 -15.665 1.00 41.03 379 THR F N 1
ATOM 14765 C CA . THR F 2 394 ? -104.434 14.774 -15.890 1.00 39.94 379 THR F CA 1
ATOM 14766 C C . THR F 2 394 ? -105.165 14.893 -17.232 1.00 39.93 379 THR F C 1
ATOM 14767 O O . THR F 2 394 ? -104.483 14.905 -18.276 1.00 39.46 379 THR F O 1
ATOM 14771 N N . ILE F 2 395 ? -106.500 14.955 -17.200 1.00 39.96 380 ILE F N 1
ATOM 14772 C CA . ILE F 2 395 ? -107.369 14.913 -18.415 1.00 40.22 380 ILE F CA 1
ATOM 14773 C C . ILE F 2 395 ? -107.295 16.264 -19.137 1.00 40.34 380 ILE F C 1
ATOM 14774 O O . ILE F 2 395 ? -106.796 17.236 -18.533 1.00 39.73 380 ILE F O 1
ATOM 14779 N N . ASN F 2 396 ? -107.783 16.300 -20.382 1.00 40.87 381 ASN F N 1
ATOM 14780 C CA . ASN F 2 396 ? -107.857 17.509 -21.247 1.00 40.81 381 ASN F CA 1
ATOM 14781 C C . ASN F 2 396 ? -106.439 17.983 -21.590 1.00 40.86 381 ASN F C 1
ATOM 14782 O O . ASN F 2 396 ? -106.257 19.203 -21.781 1.00 40.57 381 ASN F O 1
ATOM 14787 N N . TYR F 2 397 ? -105.478 17.057 -21.675 1.00 41.20 382 TYR F N 1
ATOM 14788 C CA . TYR F 2 397 ? -104.071 17.343 -22.058 1.00 42.12 382 TYR F CA 1
ATOM 14789 C C . TYR F 2 397 ? -103.993 17.459 -23.584 1.00 42.83 382 TYR F C 1
ATOM 14790 O O . TYR F 2 397 ? -103.908 16.419 -24.268 1.00 43.59 382 TYR F O 1
ATOM 14799 N N . GLN F 2 398 ? -104.037 18.695 -24.091 1.00 43.25 383 GLN F N 1
ATOM 14800 C CA . GLN F 2 398 ? -104.057 19.016 -25.544 1.00 43.76 383 GLN F CA 1
ATOM 14801 C C . GLN F 2 398 ? -102.610 19.141 -26.042 1.00 44.05 383 GLN F C 1
ATOM 14802 O O . GLN F 2 398 ? -101.969 18.086 -26.225 1.00 43.54 383 GLN F O 1
ATOM 14808 N N . THR F 2 399 ? -102.110 20.367 -26.237 1.00 44.78 384 THR F N 1
ATOM 14809 C CA . THR F 2 399 ? -100.743 20.656 -26.753 1.00 45.48 384 THR F CA 1
ATOM 14810 C C . THR F 2 399 ? -99.769 20.734 -25.579 1.00 45.34 384 THR F C 1
ATOM 14811 O O . THR F 2 399 ? -100.027 21.449 -24.613 1.00 44.24 384 THR F O 1
ATOM 14815 N N . PRO F 2 400 ? -98.626 20.008 -25.620 1.00 46.26 385 PRO F N 1
ATOM 14816 C CA . PRO F 2 400 ? -97.630 20.087 -24.551 1.00 46.12 385 PRO F CA 1
ATOM 14817 C C . PRO F 2 400 ? -96.889 21.434 -24.548 1.00 46.44 385 PRO F C 1
ATOM 14818 O O . PRO F 2 400 ? -96.475 21.875 -25.605 1.00 46.96 385 PRO F O 1
ATOM 14822 N N . ASP F 2 401 ? -96.758 22.049 -23.368 1.00 45.81 386 ASP F N 1
ATOM 14823 C CA . ASP F 2 401 ? -96.013 23.318 -23.142 1.00 46.07 386 ASP F CA 1
ATOM 14824 C C . ASP F 2 401 ? -94.529 22.984 -23.008 1.00 46.08 386 ASP F C 1
ATOM 14825 O O . ASP F 2 401 ? -94.169 22.113 -22.220 1.00 45.61 386 ASP F O 1
ATOM 14830 N N . PRO F 2 402 ? -93.620 23.648 -23.764 1.00 46.49 387 PRO F N 1
ATOM 14831 C CA . PRO F 2 402 ? -92.185 23.379 -23.647 1.00 46.83 387 PRO F CA 1
ATOM 14832 C C . PRO F 2 402 ? -91.619 23.681 -22.249 1.00 46.90 387 PRO F C 1
ATOM 14833 O O . PRO F 2 402 ? -90.682 23.012 -21.851 1.00 46.73 387 PRO F O 1
ATOM 14837 N N . ASP F 2 403 ? -92.198 24.662 -21.547 1.00 47.16 388 ASP F N 1
ATOM 14838 C CA . ASP F 2 403 ? -91.795 25.078 -20.175 1.00 47.45 388 ASP F CA 1
ATOM 14839 C C . ASP F 2 403 ? -92.156 23.969 -19.178 1.00 47.43 388 ASP F C 1
ATOM 14840 O O . ASP F 2 403 ? -91.335 23.700 -18.277 1.00 47.85 388 ASP F O 1
ATOM 14845 N N . CYS F 2 404 ? -93.340 23.365 -19.332 1.00 46.95 389 CYS F N 1
ATOM 14846 C CA . CYS F 2 404 ? -93.826 22.200 -18.542 1.00 46.36 389 CYS F CA 1
ATOM 14847 C C . CYS F 2 404 ? -93.433 20.902 -19.260 1.00 46.36 389 CYS F C 1
ATOM 14848 O O . CYS F 2 404 ? -94.259 20.386 -20.040 1.00 46.27 389 CYS F O 1
ATOM 14851 N N . ASP F 2 405 ? -92.220 20.397 -19.003 1.00 46.54 390 ASP F N 1
ATOM 14852 C CA . ASP F 2 405 ? -91.604 19.260 -19.745 1.00 46.91 390 ASP F CA 1
ATOM 14853 C C . ASP F 2 405 ? -91.389 18.063 -18.808 1.00 46.10 390 ASP F C 1
ATOM 14854 O O . ASP F 2 405 ? -90.407 17.321 -19.019 1.00 47.05 390 ASP F O 1
ATOM 14859 N N . LEU F 2 406 ? -92.279 17.867 -17.828 1.00 44.81 391 LEU F N 1
ATOM 14860 C CA . LEU F 2 406 ? -92.289 16.681 -16.927 1.00 43.71 391 LEU F CA 1
ATOM 14861 C C . LEU F 2 406 ? -93.401 15.722 -17.371 1.00 42.75 391 LEU F C 1
ATOM 14862 O O . LEU F 2 406 ? -94.188 16.102 -18.261 1.00 42.56 391 LEU F O 1
ATOM 14867 N N . ASP F 2 407 ? -93.447 14.523 -16.781 1.00 41.91 392 ASP F N 1
ATOM 14868 C CA . ASP F 2 407 ? -94.469 13.477 -17.060 1.00 41.62 392 ASP F CA 1
ATOM 14869 C C . ASP F 2 407 ? -95.734 13.800 -16.256 1.00 41.14 392 ASP F C 1
ATOM 14870 O O . ASP F 2 407 ? -95.664 13.753 -15.011 1.00 41.08 392 ASP F O 1
ATOM 14875 N N . TYR F 2 408 ? -96.842 14.105 -16.941 1.00 40.63 393 TYR F N 1
ATOM 14876 C CA . TYR F 2 408 ? -98.106 14.603 -16.332 1.00 40.37 393 TYR F CA 1
ATOM 14877 C C . TYR F 2 408 ? -99.248 13.592 -16.507 1.00 41.29 393 TYR F C 1
ATOM 14878 O O . TYR F 2 408 ? -100.409 13.980 -16.262 1.00 41.06 393 TYR F O 1
ATOM 14887 N N . ILE F 2 409 ? -98.936 12.346 -16.886 1.00 42.33 394 ILE F N 1
ATOM 14888 C CA . ILE F 2 409 ? -99.924 11.233 -17.041 1.00 42.97 394 ILE F CA 1
ATOM 14889 C C . ILE F 2 409 ? -101.080 11.732 -17.907 1.00 43.46 394 ILE F C 1
ATOM 14890 O O . ILE F 2 409 ? -102.185 11.950 -17.412 1.00 42.76 394 ILE F O 1
ATOM 14895 N N . PRO F 2 410 ? -100.863 11.926 -19.228 1.00 44.58 395 PRO F N 1
ATOM 14896 C CA . PRO F 2 410 ? -101.826 12.635 -20.070 1.00 44.47 395 PRO F CA 1
ATOM 14897 C C . PRO F 2 410 ? -103.021 11.778 -20.517 1.00 45.00 395 PRO F C 1
ATOM 14898 O O . PRO F 2 410 ? -102.839 10.904 -21.346 1.00 45.38 395 PRO F O 1
ATOM 14902 N N . ASN F 2 411 ? -104.194 12.034 -19.924 1.00 45.07 396 ASN F N 1
ATOM 14903 C CA . ASN F 2 411 ? -105.543 11.626 -20.413 1.00 45.10 396 ASN F CA 1
ATOM 14904 C C . ASN F 2 411 ? -105.898 10.198 -19.973 1.00 45.70 396 ASN F C 1
ATOM 14905 O O . ASN F 2 411 ? -107.107 9.929 -19.833 1.00 45.59 396 ASN F O 1
ATOM 14910 N N . GLN F 2 412 ? -104.909 9.319 -19.766 1.00 46.60 397 GLN F N 1
ATOM 14911 C CA . GLN F 2 412 ? -105.124 7.893 -19.392 1.00 47.50 397 GLN F CA 1
ATOM 14912 C C . GLN F 2 412 ? -104.263 7.542 -18.173 1.00 46.40 397 GLN F C 1
ATOM 14913 O O . GLN F 2 412 ? -103.039 7.778 -18.225 1.00 46.55 397 GLN F O 1
ATOM 14919 N N . GLY F 2 413 ? -104.893 7.011 -17.118 1.00 45.62 398 GLY F N 1
ATOM 14920 C CA . GLY F 2 413 ? -104.223 6.516 -15.900 1.00 45.29 398 GLY F CA 1
ATOM 14921 C C . GLY F 2 413 ? -103.649 5.125 -16.109 1.00 45.13 398 GLY F C 1
ATOM 14922 O O . GLY F 2 413 ? -104.004 4.486 -17.121 1.00 45.72 398 GLY F O 1
ATOM 14923 N N . CYS F 2 414 ? -102.801 4.667 -15.184 1.00 44.78 399 CYS F N 1
ATOM 14924 C CA . CYS F 2 414 ? -102.093 3.359 -15.245 1.00 44.83 399 CYS F CA 1
ATOM 14925 C C . CYS F 2 414 ? -101.819 2.833 -13.831 1.00 45.25 399 CYS F C 1
ATOM 14926 O O . CYS F 2 414 ? -101.854 3.639 -12.881 1.00 44.63 399 CYS F O 1
ATOM 14929 N N . SER F 2 415 ? -101.555 1.528 -13.712 1.00 46.49 400 SER F N 1
ATOM 14930 C CA . SER F 2 415 ? -101.113 0.854 -12.463 1.00 47.55 400 SER F CA 1
ATOM 14931 C C . SER F 2 415 ? -99.645 1.206 -12.200 1.00 47.94 400 SER F C 1
ATOM 14932 O O . SER F 2 415 ? -98.800 0.869 -13.054 1.00 49.45 400 SER F O 1
ATOM 14935 N N . TYR F 2 416 ? -99.362 1.860 -11.068 1.00 47.50 401 TYR F N 1
ATOM 14936 C CA . TYR F 2 416 ? -98.015 2.366 -10.693 1.00 46.73 401 TYR F CA 1
ATOM 14937 C C . TYR F 2 416 ? -97.739 2.069 -9.221 1.00 47.05 401 TYR F C 1
ATOM 14938 O O . TYR F 2 416 ? -98.551 2.404 -8.361 1.00 46.25 401 TYR F O 1
ATOM 14947 N N . PRO F 2 417 ? -96.585 1.446 -8.880 1.00 47.50 402 PRO F N 1
ATOM 14948 C CA . PRO F 2 417 ? -96.260 1.137 -7.488 1.00 47.52 402 PRO F CA 1
ATOM 14949 C C . PRO F 2 417 ? -95.691 2.368 -6.765 1.00 46.98 402 PRO F C 1
ATOM 14950 O O . PRO F 2 417 ? -94.506 2.626 -6.884 1.00 47.77 402 PRO F O 1
ATOM 14954 N N . ILE F 2 418 ? -96.552 3.096 -6.047 1.00 46.47 403 ILE F N 1
ATOM 14955 C CA . ILE F 2 418 ? -96.190 4.332 -5.290 1.00 45.88 403 ILE F CA 1
ATOM 14956 C C . ILE F 2 418 ? -95.521 3.910 -3.976 1.00 46.10 403 ILE F C 1
ATOM 14957 O O . ILE F 2 418 ? -96.102 3.067 -3.262 1.00 45.83 403 ILE F O 1
ATOM 14962 N N . LYS F 2 419 ? -94.346 4.478 -3.687 1.00 46.28 404 LYS F N 1
ATOM 14963 C CA . LYS F 2 419 ? -93.551 4.233 -2.453 1.00 46.29 404 LYS F CA 1
ATOM 14964 C C . LYS F 2 419 ? -93.584 5.499 -1.589 1.00 44.71 404 LYS F C 1
ATOM 14965 O O . LYS F 2 419 ? -94.142 5.444 -0.475 1.00 45.13 404 LYS F O 1
ATOM 14971 N N . THR F 2 420 ? -93.005 6.590 -2.101 1.00 43.24 405 THR F N 1
ATOM 14972 C CA . THR F 2 420 ? -92.968 7.935 -1.466 1.00 42.11 405 THR F CA 1
ATOM 14973 C C . THR F 2 420 ? -93.687 8.926 -2.388 1.00 40.97 405 THR F C 1
ATOM 14974 O O . THR F 2 420 ? -93.375 8.940 -3.595 1.00 41.49 405 THR F O 1
ATOM 14978 N N . ALA F 2 421 ? -94.612 9.716 -1.833 1.00 39.38 406 ALA F N 1
ATOM 14979 C CA . ALA F 2 421 ? -95.475 10.669 -2.569 1.00 38.11 406 ALA F CA 1
ATOM 14980 C C . ALA F 2 421 ? -95.342 12.071 -1.965 1.00 37.23 406 ALA F C 1
ATOM 14981 O O . ALA F 2 421 ? -95.322 12.180 -0.723 1.00 36.98 406 ALA F O 1
ATOM 14983 N N . LEU F 2 422 ? -95.245 13.095 -2.820 1.00 36.22 407 LEU F N 1
ATOM 14984 C CA . LEU F 2 422 ? -95.367 14.530 -2.442 1.00 35.65 407 LEU F CA 1
ATOM 14985 C C . LEU F 2 422 ? -96.770 15.017 -2.813 1.00 34.78 407 LEU F C 1
ATOM 14986 O O . LEU F 2 422 ? -97.301 14.559 -3.844 1.00 34.41 407 LEU F O 1
ATOM 14991 N N . LYS F 2 423 ? -97.337 15.911 -1.999 1.00 34.38 408 LYS F N 1
ATOM 14992 C CA . LYS F 2 423 ? -98.576 16.667 -2.317 1.00 34.24 408 LYS F CA 1
ATOM 14993 C C . LYS F 2 423 ? -98.256 18.162 -2.210 1.00 34.02 408 LYS F C 1
ATOM 14994 O O . LYS F 2 423 ? -98.037 18.640 -1.079 1.00 33.74 408 LYS F O 1
ATOM 15000 N N . LEU F 2 424 ? -98.201 18.855 -3.351 1.00 33.79 409 LEU F N 1
ATOM 15001 C CA . LEU F 2 424 ? -97.872 20.304 -3.445 1.00 34.00 409 LEU F CA 1
ATOM 15002 C C . LEU F 2 424 ? -99.166 21.122 -3.358 1.00 34.71 409 LEU F C 1
ATOM 15003 O O . LEU F 2 424 ? -100.196 20.664 -3.895 1.00 34.70 409 LEU F O 1
ATOM 15008 N N . SER F 2 425 ? -99.095 22.280 -2.693 1.00 35.75 410 SER F N 1
ATOM 15009 C CA . SER F 2 425 ? -100.217 23.245 -2.532 1.00 36.27 410 SER F CA 1
ATOM 15010 C C . SER F 2 425 ? -99.673 24.674 -2.584 1.00 36.70 410 SER F C 1
ATOM 15011 O O . SER F 2 425 ? -98.691 24.951 -1.906 1.00 36.67 410 SER F O 1
ATOM 15014 N N . SER F 2 426 ? -100.336 25.550 -3.333 1.00 37.19 411 SER F N 1
ATOM 15015 C CA . SER F 2 426 ? -99.897 26.961 -3.459 1.00 37.77 411 SER F CA 1
ATOM 15016 C C . SER F 2 426 ? -101.086 27.889 -3.221 1.00 38.34 411 SER F C 1
ATOM 15017 O O . SER F 2 426 ? -102.212 27.434 -3.330 1.00 39.10 411 SER F O 1
ATOM 15020 N N . GLY F 2 427 ? -100.833 29.135 -2.839 1.00 38.27 412 GLY F N 1
ATOM 15021 C CA . GLY F 2 427 ? -101.958 30.047 -2.615 1.00 38.00 412 GLY F CA 1
ATOM 15022 C C . GLY F 2 427 ? -101.562 31.508 -2.625 1.00 37.51 412 GLY F C 1
ATOM 15023 O O . GLY F 2 427 ? -100.373 31.794 -2.755 1.00 37.44 412 GLY F O 1
ATOM 15024 N N . PHE F 2 428 ? -102.566 32.394 -2.508 1.00 36.89 413 PHE F N 1
ATOM 15025 C CA . PHE F 2 428 ? -102.414 33.867 -2.328 1.00 36.22 413 PHE F CA 1
ATOM 15026 C C . PHE F 2 428 ? -101.763 34.100 -0.960 1.00 35.73 413 PHE F C 1
ATOM 15027 O O . PHE F 2 428 ? -102.196 33.287 -0.078 1.00 36.08 413 PHE F O 1
ATOM 15035 N N . SER F 2 429 ? -101.029 35.237 -0.803 1.00 35.13 414 SER F N 1
ATOM 15036 C CA . SER F 2 429 ? -100.074 35.609 0.277 1.00 34.62 414 SER F CA 1
ATOM 15037 C C . SER F 2 429 ? -98.733 34.895 0.052 1.00 34.20 414 SER F C 1
ATOM 15038 O O . SER F 2 429 ? -97.915 34.867 0.992 1.00 34.13 414 SER F O 1
ATOM 15041 N N . GLY F 2 430 ? -98.518 34.358 -1.155 1.00 33.85 415 GLY F N 1
ATOM 15042 C CA . GLY F 2 430 ? -97.273 33.688 -1.578 1.00 33.76 415 GLY F CA 1
ATOM 15043 C C . GLY F 2 430 ? -96.933 32.481 -0.718 1.00 33.24 415 GLY F C 1
ATOM 15044 O O . GLY F 2 430 ? -95.729 32.234 -0.513 1.00 33.33 415 GLY F O 1
ATOM 15045 N N . ILE F 2 431 ? -97.946 31.745 -0.248 1.00 32.60 416 ILE F N 1
ATOM 15046 C CA . ILE F 2 431 ? -97.776 30.567 0.657 1.00 32.38 416 ILE F CA 1
ATOM 15047 C C . ILE F 2 431 ? -97.595 29.306 -0.197 1.00 32.33 416 ILE F C 1
ATOM 15048 O O . ILE F 2 431 ? -98.408 29.092 -1.118 1.00 32.53 416 ILE F O 1
ATOM 15053 N N . HIS F 2 432 ? -96.560 28.517 0.108 1.00 32.03 417 HIS F N 1
ATOM 15054 C CA . HIS F 2 432 ? -96.311 27.155 -0.437 1.00 31.68 417 HIS F CA 1
ATOM 15055 C C . HIS F 2 432 ? -96.341 26.150 0.718 1.00 31.18 417 HIS F C 1
ATOM 15056 O O . HIS F 2 432 ? -95.694 26.421 1.747 1.00 30.97 417 HIS F O 1
ATOM 15063 N N . SER F 2 433 ? -97.065 25.040 0.549 1.00 30.88 418 SER F N 1
ATOM 15064 C CA . SER F 2 433 ? -97.209 23.952 1.552 1.00 30.68 418 SER F CA 1
ATOM 15065 C C . SER F 2 433 ? -97.006 22.594 0.871 1.00 30.86 418 SER F C 1
ATOM 15066 O O . SER F 2 433 ? -97.537 22.403 -0.241 1.00 30.33 418 SER F O 1
ATOM 15069 N N . VAL F 2 434 ? -96.252 21.701 1.519 1.00 31.54 419 VAL F N 1
ATOM 15070 C CA . VAL F 2 434 ? -95.941 20.325 1.026 1.00 32.07 419 VAL F CA 1
ATOM 15071 C C . VAL F 2 434 ? -96.122 19.339 2.186 1.00 32.77 419 VAL F C 1
ATOM 15072 O O . VAL F 2 434 ? -95.699 19.667 3.312 1.00 32.25 419 VAL F O 1
ATOM 15076 N N . ILE F 2 435 ? -96.736 18.183 1.913 1.00 33.80 420 ILE F N 1
ATOM 15077 C CA . ILE F 2 435 ? -96.786 17.010 2.837 1.00 35.15 420 ILE F CA 1
ATOM 15078 C C . ILE F 2 435 ? -96.150 15.813 2.125 1.00 36.08 420 ILE F C 1
ATOM 15079 O O . ILE F 2 435 ? -96.273 15.724 0.887 1.00 36.51 420 ILE F O 1
ATOM 15084 N N . VAL F 2 436 ? -95.487 14.941 2.888 1.00 37.29 421 VAL F N 1
ATOM 15085 C CA . VAL F 2 436 ? -94.854 13.683 2.394 1.00 38.39 421 VAL F CA 1
ATOM 15086 C C . VAL F 2 436 ? -95.728 12.510 2.849 1.00 39.29 421 VAL F C 1
ATOM 15087 O O . VAL F 2 436 ? -95.814 12.283 4.072 1.00 39.19 421 VAL F O 1
ATOM 15091 N N . MET F 2 437 ? -96.369 11.818 1.902 1.00 41.04 422 MET F N 1
ATOM 15092 C CA . MET F 2 437 ? -97.156 10.583 2.157 1.00 42.66 422 MET F CA 1
ATOM 15093 C C . MET F 2 437 ? -96.331 9.368 1.719 1.00 44.12 422 MET F C 1
ATOM 15094 O O . MET F 2 437 ? -95.578 9.485 0.731 1.00 43.34 422 MET F O 1
ATOM 15099 N N . ARG F 2 438 ? -96.477 8.254 2.442 1.00 46.27 423 ARG F N 1
ATOM 15100 C CA . ARG F 2 438 ? -95.625 7.041 2.325 1.00 48.81 423 ARG F CA 1
ATOM 15101 C C . ARG F 2 438 ? -96.506 5.793 2.460 1.00 49.77 423 ARG F C 1
ATOM 15102 O O . ARG F 2 438 ? -97.476 5.835 3.243 1.00 49.45 423 ARG F O 1
ATOM 15110 N N . ALA F 2 439 ? -96.179 4.732 1.717 1.00 51.33 424 ALA F N 1
ATOM 15111 C CA . ALA F 2 439 ? -96.846 3.410 1.779 1.00 52.76 424 ALA F CA 1
ATOM 15112 C C . ALA F 2 439 ? -96.358 2.658 3.022 1.00 55.02 424 ALA F C 1
ATOM 15113 O O . ALA F 2 439 ? -95.146 2.722 3.313 1.00 55.55 424 ALA F O 1
ATOM 15115 N N . VAL F 2 440 ? -97.269 1.975 3.722 1.00 56.88 425 VAL F N 1
ATOM 15116 C CA . VAL F 2 440 ? -96.983 1.215 4.976 1.00 58.75 425 VAL F CA 1
ATOM 15117 C C . VAL F 2 440 ? -96.716 -0.251 4.609 1.00 60.54 425 VAL F C 1
ATOM 15118 O O . VAL F 2 440 ? -97.588 -0.859 3.954 1.00 60.26 425 VAL F O 1
ATOM 15122 N N . ASP F 2 441 ? -95.557 -0.778 5.026 1.00 62.03 426 ASP F N 1
ATOM 15123 C CA . ASP F 2 441 ? -95.067 -2.160 4.758 1.00 62.96 426 ASP F CA 1
ATOM 15124 C C . ASP F 2 441 ? -95.367 -2.542 3.302 1.00 62.97 426 ASP F C 1
ATOM 15125 O O . ASP F 2 441 ? -94.539 -2.347 2.413 1.00 63.35 426 ASP F O 1
ATOM 15130 N N . MET G 3 1 ? -85.365 17.132 24.126 1.00 69.13 1 MET G N 1
ATOM 15131 C CA . MET G 3 1 ? -86.091 18.321 24.673 1.00 68.46 1 MET G CA 1
ATOM 15132 C C . MET G 3 1 ? -86.483 19.265 23.530 1.00 65.00 1 MET G C 1
ATOM 15133 O O . MET G 3 1 ? -85.844 19.206 22.460 1.00 63.80 1 MET G O 1
ATOM 15138 N N . ARG G 3 2 ? -87.496 20.103 23.770 1.00 61.60 2 ARG G N 1
ATOM 15139 C CA . ARG G 3 2 ? -87.974 21.161 22.840 1.00 58.61 2 ARG G CA 1
ATOM 15140 C C . ARG G 3 2 ? -87.325 22.492 23.238 1.00 55.42 2 ARG G C 1
ATOM 15141 O O . ARG G 3 2 ? -87.067 22.684 24.444 1.00 55.25 2 ARG G O 1
ATOM 15149 N N . LYS G 3 3 ? -87.064 23.365 22.260 1.00 51.80 3 LYS G N 1
ATOM 15150 C CA . LYS G 3 3 ? -86.396 24.680 22.461 1.00 50.02 3 LYS G CA 1
ATOM 15151 C C . LYS G 3 3 ? -87.315 25.605 23.271 1.00 47.96 3 LYS G C 1
ATOM 15152 O O . LYS G 3 3 ? -88.551 25.478 23.145 1.00 47.28 3 LYS G O 1
ATOM 15158 N N . ARG G 3 4 ? -86.719 26.496 24.070 1.00 46.31 4 ARG G N 1
ATOM 15159 C CA . ARG G 3 4 ? -87.430 27.477 24.934 1.00 44.93 4 ARG G CA 1
ATOM 15160 C C . ARG G 3 4 ? -87.666 28.766 24.138 1.00 43.16 4 ARG G C 1
ATOM 15161 O O . ARG G 3 4 ? -86.760 29.171 23.384 1.00 42.62 4 ARG G O 1
ATOM 15169 N N . VAL G 3 5 ? -88.845 29.374 24.309 1.00 41.77 5 VAL G N 1
ATOM 15170 C CA . VAL G 3 5 ? -89.299 30.598 23.582 1.00 40.58 5 VAL G CA 1
ATOM 15171 C C . VAL G 3 5 ? -89.369 31.759 24.579 1.00 39.85 5 VAL G C 1
ATOM 15172 O O . VAL G 3 5 ? -89.806 31.525 25.724 1.00 39.60 5 VAL G O 1
ATOM 15176 N N . VAL G 3 6 ? -88.971 32.960 24.148 1.00 38.56 6 VAL G N 1
ATOM 15177 C CA . VAL G 3 6 ? -88.960 34.202 24.979 1.00 37.97 6 VAL G CA 1
ATOM 15178 C C . VAL G 3 6 ? -89.564 35.358 24.172 1.00 36.47 6 VAL G C 1
ATOM 15179 O O . VAL G 3 6 ? -89.410 35.365 22.935 1.00 36.17 6 VAL G O 1
ATOM 15183 N N . VAL G 3 7 ? -90.217 36.296 24.865 1.00 35.20 7 VAL G N 1
ATOM 15184 C CA . VAL G 3 7 ? -90.807 37.541 24.289 1.00 34.44 7 VAL G CA 1
ATOM 15185 C C . VAL G 3 7 ? -89.761 38.655 24.412 1.00 34.23 7 VAL G C 1
ATOM 15186 O O . VAL G 3 7 ? -89.324 38.922 25.548 1.00 34.17 7 VAL G O 1
ATOM 15190 N N . THR G 3 8 ? -89.371 39.268 23.289 1.00 34.04 8 THR G N 1
ATOM 15191 C CA . THR G 3 8 ? -88.308 40.309 23.209 1.00 34.44 8 THR G CA 1
ATOM 15192 C C . THR G 3 8 ? -88.905 41.683 22.875 1.00 34.45 8 THR G C 1
ATOM 15193 O O . THR G 3 8 ? -88.281 42.689 23.267 1.00 35.08 8 THR G O 1
ATOM 15197 N N . GLY G 3 9 ? -90.048 41.732 22.183 1.00 34.01 9 GLY G N 1
ATOM 15198 C CA . GLY G 3 9 ? -90.725 42.988 21.801 1.00 34.43 9 GLY G CA 1
ATOM 15199 C C . GLY G 3 9 ? -92.235 42.830 21.747 1.00 34.69 9 GLY G C 1
ATOM 15200 O O . GLY G 3 9 ? -92.701 41.700 21.495 1.00 34.85 9 GLY G O 1
ATOM 15201 N N . VAL G 3 10 ? -92.970 43.925 21.973 1.00 35.01 10 VAL G N 1
ATOM 15202 C CA . VAL G 3 10 ? -94.464 43.969 21.941 1.00 35.31 10 VAL G CA 1
ATOM 15203 C C . VAL G 3 10 ? -94.922 45.287 21.305 1.00 35.41 10 VAL G C 1
ATOM 15204 O O . VAL G 3 10 ? -94.229 46.309 21.480 1.00 35.67 10 VAL G O 1
ATOM 15208 N N . GLY G 3 11 ? -96.053 45.245 20.595 1.00 35.58 11 GLY G N 1
ATOM 15209 C CA . GLY G 3 11 ? -96.714 46.410 19.978 1.00 36.25 11 GLY G CA 1
ATOM 15210 C C . GLY G 3 11 ? -98.209 46.179 19.846 1.00 36.59 11 GLY G C 1
ATOM 15211 O O . GLY G 3 11 ? -98.599 45.059 19.454 1.00 37.29 11 GLY G O 1
ATOM 15212 N N . ALA G 3 12 ? -99.022 47.188 20.172 1.00 36.41 12 ALA G N 1
ATOM 15213 C CA . ALA G 3 12 ? -100.502 47.109 20.156 1.00 36.72 12 ALA G CA 1
ATOM 15214 C C . ALA G 3 12 ? -101.110 48.507 19.992 1.00 36.74 12 ALA G C 1
ATOM 15215 O O . ALA G 3 12 ? -100.500 49.482 20.471 1.00 36.58 12 ALA G O 1
ATOM 15217 N N . ILE G 3 13 ? -102.274 48.583 19.337 1.00 37.18 13 ILE G N 1
ATOM 15218 C CA . ILE G 3 13 ? -103.091 49.825 19.185 1.00 37.59 13 ILE G CA 1
ATOM 15219 C C . ILE G 3 13 ? -104.525 49.526 19.640 1.00 37.76 13 ILE G C 1
ATOM 15220 O O . ILE G 3 13 ? -105.007 48.401 19.393 1.00 36.56 13 ILE G O 1
ATOM 15225 N N . HIS G 3 14 ? -105.171 50.504 20.282 1.00 38.53 14 HIS G N 1
ATOM 15226 C CA . HIS G 3 14 ? -106.472 50.348 20.985 1.00 39.28 14 HIS G CA 1
ATOM 15227 C C . HIS G 3 14 ? -107.174 51.702 21.086 1.00 39.80 14 HIS G C 1
ATOM 15228 O O . HIS G 3 14 ? -106.512 52.737 21.098 1.00 39.28 14 HIS G O 1
ATOM 15235 N N . PRO G 3 15 ? -108.528 51.747 21.137 1.00 40.20 15 PRO G N 1
ATOM 15236 C CA . PRO G 3 15 ? -109.258 52.968 21.483 1.00 40.86 15 PRO G CA 1
ATOM 15237 C C . PRO G 3 15 ? -108.681 53.764 22.666 1.00 41.35 15 PRO G C 1
ATOM 15238 O O . PRO G 3 15 ? -108.754 54.978 22.629 1.00 41.31 15 PRO G O 1
ATOM 15242 N N . ASP G 3 16 ? -108.139 53.073 23.675 1.00 42.29 16 ASP G N 1
ATOM 15243 C CA . ASP G 3 16 ? -107.559 53.680 24.905 1.00 43.26 16 ASP G CA 1
ATOM 15244 C C . ASP G 3 16 ? -106.211 54.343 24.587 1.00 43.23 16 ASP G C 1
ATOM 15245 O O . ASP G 3 16 ? -105.947 55.420 25.158 1.00 43.27 16 ASP G O 1
ATOM 15250 N N . GLY G 3 17 ? -105.391 53.727 23.726 1.00 42.53 17 GLY G N 1
ATOM 15251 C CA . GLY G 3 17 ? -104.054 54.239 23.357 1.00 42.08 17 GLY G CA 1
ATOM 15252 C C . GLY G 3 17 ? -103.543 53.661 22.046 1.00 41.46 17 GLY G C 1
ATOM 15253 O O . GLY G 3 17 ? -103.879 52.500 21.739 1.00 41.33 17 GLY G O 1
ATOM 15254 N N . ASN G 3 18 ? -102.731 54.438 21.316 1.00 41.14 18 ASN G N 1
ATOM 15255 C CA . ASN G 3 18 ? -102.162 54.079 19.987 1.00 40.74 18 ASN G CA 1
ATOM 15256 C C . ASN G 3 18 ? -100.758 53.474 20.149 1.00 40.18 18 ASN G C 1
ATOM 15257 O O . ASN G 3 18 ? -100.057 53.344 19.125 1.00 39.11 18 ASN G O 1
ATOM 15262 N N . ASP G 3 19 ? -100.356 53.125 21.377 1.00 40.02 19 ASP G N 1
ATOM 15263 C CA . ASP G 3 19 ? -99.115 52.354 21.660 1.00 40.31 19 ASP G CA 1
ATOM 15264 C C . ASP G 3 19 ? -99.275 51.626 23.001 1.00 40.37 19 ASP G C 1
ATOM 15265 O O . ASP G 3 19 ? -100.281 51.877 23.693 1.00 40.17 19 ASP G O 1
ATOM 15270 N N . VAL G 3 20 ? -98.312 50.765 23.346 1.00 40.65 20 VAL G N 1
ATOM 15271 C CA . VAL G 3 20 ? -98.379 49.829 24.510 1.00 40.88 20 VAL G CA 1
ATOM 15272 C C . VAL G 3 20 ? -98.403 50.642 25.812 1.00 41.19 20 VAL G C 1
ATOM 15273 O O . VAL G 3 20 ? -99.202 50.294 26.703 1.00 40.76 20 VAL G O 1
ATOM 15277 N N . THR G 3 21 ? -97.564 51.680 25.908 1.00 41.69 21 THR G N 1
ATOM 15278 C CA . THR G 3 21 ? -97.391 52.535 27.116 1.00 42.55 21 THR G CA 1
ATOM 15279 C C . THR G 3 21 ? -98.709 53.249 27.447 1.00 42.88 21 THR G C 1
ATOM 15280 O O . THR G 3 21 ? -99.086 53.255 28.636 1.00 42.27 21 THR G O 1
ATOM 15284 N N . ALA G 3 22 ? -99.379 53.822 26.439 1.00 43.27 22 ALA G N 1
ATOM 15285 C CA . ALA G 3 22 ? -100.654 54.567 26.578 1.00 43.85 22 ALA G CA 1
ATOM 15286 C C . ALA G 3 22 ? -101.777 53.614 27.007 1.00 44.29 22 ALA G C 1
ATOM 15287 O O . ALA G 3 22 ? -102.624 54.036 27.819 1.00 44.93 22 ALA G O 1
ATOM 15289 N N . ILE G 3 23 ? -101.784 52.384 26.481 1.00 44.69 23 ILE G N 1
ATOM 15290 C CA . ILE G 3 23 ? -102.785 51.328 26.826 1.00 45.21 23 ILE G CA 1
ATOM 15291 C C . ILE G 3 23 ? -102.550 50.887 28.276 1.00 46.34 23 ILE G C 1
ATOM 15292 O O . ILE G 3 23 ? -103.532 50.855 29.043 1.00 47.13 23 ILE G O 1
ATOM 15297 N N . LYS G 3 24 ? -101.299 50.571 28.633 1.00 46.97 24 LYS G N 1
ATOM 15298 C CA . LYS G 3 24 ? -100.916 50.036 29.969 1.00 48.04 24 LYS G CA 1
ATOM 15299 C C . LYS G 3 24 ? -101.240 51.070 31.055 1.00 48.84 24 LYS G C 1
ATOM 15300 O O . LYS G 3 24 ? -101.755 50.661 32.113 1.00 50.26 24 LYS G O 1
ATOM 15306 N N . SER G 3 25 ? -100.956 52.353 30.802 1.00 49.47 25 SER G N 1
ATOM 15307 C CA . SER G 3 25 ? -101.212 53.482 31.736 1.00 50.42 25 SER G CA 1
ATOM 15308 C C . SER G 3 25 ? -102.721 53.649 31.962 1.00 50.71 25 SER G C 1
ATOM 15309 O O . SER G 3 25 ? -103.113 53.946 33.107 1.00 52.41 25 SER G O 1
ATOM 15312 N N . LYS G 3 26 ? -103.529 53.459 30.912 1.00 50.11 26 LYS G N 1
ATOM 15313 C CA . LYS G 3 26 ? -105.011 53.595 30.959 1.00 50.12 26 LYS G CA 1
ATOM 15314 C C . LYS G 3 26 ? -105.616 52.390 31.693 1.00 49.33 26 LYS G C 1
ATOM 15315 O O . LYS G 3 26 ? -106.615 52.585 32.410 1.00 49.64 26 LYS G O 1
ATOM 15321 N N . VAL G 3 27 ? -105.036 51.197 31.513 1.00 49.06 27 VAL G N 1
ATOM 15322 C CA . VAL G 3 27 ? -105.502 49.926 32.148 1.00 49.38 27 VAL G CA 1
ATOM 15323 C C . VAL G 3 27 ? -105.216 49.985 33.655 1.00 50.17 27 VAL G C 1
ATOM 15324 O O . VAL G 3 27 ? -106.121 49.624 34.432 1.00 49.97 27 VAL G O 1
ATOM 15328 N N . ILE G 3 28 ? -104.010 50.417 34.046 1.00 51.96 28 ILE G N 1
ATOM 15329 C CA . ILE G 3 28 ? -103.553 50.488 35.469 1.00 54.43 28 ILE G CA 1
ATOM 15330 C C . ILE G 3 28 ? -104.466 51.446 36.246 1.00 55.10 28 ILE G C 1
ATOM 15331 O O . ILE G 3 28 ? -104.889 51.070 37.356 1.00 55.96 28 ILE G O 1
ATOM 15336 N N . GLN G 3 29 ? -104.755 52.628 35.688 1.00 56.82 29 GLN G N 1
ATOM 15337 C CA . GLN G 3 29 ? -105.639 53.656 36.306 1.00 58.11 29 GLN G CA 1
ATOM 15338 C C . GLN G 3 29 ? -107.033 53.061 36.546 1.00 58.55 29 GLN G C 1
ATOM 15339 O O . GLN G 3 29 ? -107.583 53.279 37.644 1.00 58.79 29 GLN G O 1
ATOM 15345 N N . LYS G 3 30 ? -107.572 52.340 35.557 1.00 58.17 30 LYS G N 1
ATOM 15346 C CA . LYS G 3 30 ? -108.912 51.692 35.619 1.00 58.46 30 LYS G CA 1
ATOM 15347 C C . LYS G 3 30 ? -108.873 50.503 36.589 1.00 59.73 30 LYS G C 1
ATOM 15348 O O . LYS G 3 30 ? -109.899 50.264 37.258 1.00 61.05 30 LYS G O 1
ATOM 15354 N N . LEU G 3 31 ? -107.742 49.791 36.661 1.00 60.57 31 LEU G N 1
ATOM 15355 C CA . LEU G 3 31 ? -107.570 48.578 37.509 1.00 61.91 31 LEU G CA 1
ATOM 15356 C C . LEU G 3 31 ? -107.522 48.983 38.989 1.00 63.65 31 LEU G C 1
ATOM 15357 O O . LEU G 3 31 ? -108.218 48.331 39.793 1.00 64.79 31 LEU G O 1
ATOM 15362 N N . LEU G 3 32 ? -106.735 50.009 39.331 1.00 63.80 32 LEU G N 1
ATOM 15363 C CA . LEU G 3 32 ? -106.621 50.549 40.717 1.00 64.89 32 LEU G CA 1
ATOM 15364 C C . LEU G 3 32 ? -107.927 51.253 41.106 1.00 66.06 32 LEU G C 1
ATOM 15365 O O . LEU G 3 32 ? -108.312 51.160 42.289 1.00 67.80 32 LEU G O 1
ATOM 15370 N N . GLY G 3 33 ? -108.569 51.939 40.152 1.00 66.53 33 GLY G N 1
ATOM 15371 C CA . GLY G 3 33 ? -109.888 52.579 40.324 1.00 66.90 33 GLY G CA 1
ATOM 15372 C C . GLY G 3 33 ? -109.802 54.093 40.241 1.00 67.10 33 GLY G C 1
ATOM 15373 O O . GLY G 3 33 ? -109.908 54.750 41.295 1.00 66.46 33 GLY G O 1
ATOM 15374 N N . GLN G 3 34 ? -109.619 54.620 39.026 1.00 68.02 34 GLN G N 1
ATOM 15375 C CA . GLN G 3 34 ? -109.586 56.076 38.713 1.00 69.05 34 GLN G CA 1
ATOM 15376 C C . GLN G 3 34 ? -110.515 56.353 37.523 1.00 70.32 34 GLN G C 1
ATOM 15377 O O . GLN G 3 34 ? -110.935 55.381 36.862 1.00 69.75 34 GLN G O 1
ATOM 15383 N N . GLU G 3 35 ? -110.812 57.633 37.270 1.00 71.47 35 GLU G N 1
ATOM 15384 C CA . GLU G 3 35 ? -111.747 58.109 36.213 1.00 72.10 35 GLU G CA 1
ATOM 15385 C C . GLU G 3 35 ? -113.150 57.555 36.489 1.00 71.00 35 GLU G C 1
ATOM 15386 O O . GLU G 3 35 ? -113.934 58.283 37.128 1.00 68.56 35 GLU G O 1
ATOM 15392 N N . THR G 3 40 ? -122.621 51.953 31.329 1.00 55.14 40 THR G N 1
ATOM 15393 C CA . THR G 3 40 ? -122.407 51.192 30.067 1.00 54.92 40 THR G CA 1
ATOM 15394 C C . THR G 3 40 ? -123.752 50.695 29.521 1.00 53.71 40 THR G C 1
ATOM 15395 O O . THR G 3 40 ? -124.670 50.458 30.330 1.00 52.51 40 THR G O 1
ATOM 15399 N N . THR G 3 41 ? -123.842 50.532 28.197 1.00 52.51 41 THR G N 1
ATOM 15400 C CA . THR G 3 41 ? -125.066 50.125 27.454 1.00 52.07 41 THR G CA 1
ATOM 15401 C C . THR G 3 41 ? -125.369 48.644 27.714 1.00 51.18 41 THR G C 1
ATOM 15402 O O . THR G 3 41 ? -124.427 47.892 28.039 1.00 51.56 41 THR G O 1
ATOM 15406 N N . ALA G 3 42 ? -126.640 48.252 27.571 1.00 50.28 42 ALA G N 1
ATOM 15407 C CA . ALA G 3 42 ? -127.126 46.854 27.673 1.00 49.59 42 ALA G CA 1
ATOM 15408 C C . ALA G 3 42 ? -126.714 46.082 26.415 1.00 48.38 42 ALA G C 1
ATOM 15409 O O . ALA G 3 42 ? -126.230 44.941 26.554 1.00 48.26 42 ALA G O 1
ATOM 15411 N N . SER G 3 43 ? -126.915 46.686 25.239 1.00 47.81 43 SER G N 1
ATOM 15412 C CA . SER G 3 43 ? -126.452 46.183 23.919 1.00 47.48 43 SER G CA 1
ATOM 15413 C C . SER G 3 43 ? -125.004 46.626 23.683 1.00 47.10 43 SER G C 1
ATOM 15414 O O . SER G 3 43 ? -124.664 47.763 24.067 1.00 46.80 43 SER G O 1
ATOM 15417 N N . SER G 3 44 ? -124.191 45.759 23.073 1.00 46.63 44 SER G N 1
ATOM 15418 C CA . SER G 3 44 ? -122.757 46.000 22.764 1.00 45.97 44 SER G CA 1
ATOM 15419 C C . SER G 3 44 ? -122.637 47.020 21.625 1.00 45.83 44 SER G C 1
ATOM 15420 O O . SER G 3 44 ? -123.377 46.879 20.631 1.00 45.99 44 SER G O 1
ATOM 15423 N N . ILE G 3 45 ? -121.740 48.002 21.773 1.00 45.83 45 ILE G N 1
ATOM 15424 C CA . ILE G 3 45 ? -121.398 49.013 20.725 1.00 46.38 45 ILE G CA 1
ATOM 15425 C C . ILE G 3 45 ? -119.937 48.809 20.305 1.00 45.42 45 ILE G C 1
ATOM 15426 O O . ILE G 3 45 ? -119.219 48.063 21.001 1.00 44.92 45 ILE G O 1
ATOM 15431 N N . ILE G 3 46 ? -119.529 49.447 19.204 1.00 45.52 46 ILE G N 1
ATOM 15432 C CA . ILE G 3 46 ? -118.152 49.361 18.629 1.00 45.19 46 ILE G CA 1
ATOM 15433 C C . ILE G 3 46 ? -117.375 50.616 19.041 1.00 44.89 46 ILE G C 1
ATOM 15434 O O . ILE G 3 46 ? -117.835 51.728 18.712 1.00 45.24 46 ILE G O 1
ATOM 15439 N N . ARG G 3 47 ? -116.247 50.436 19.735 1.00 44.46 47 ARG G N 1
ATOM 15440 C CA . ARG G 3 47 ? -115.290 51.521 20.080 1.00 44.24 47 ARG G CA 1
ATOM 15441 C C . ARG G 3 47 ? -114.238 51.617 18.970 1.00 44.21 47 ARG G C 1
ATOM 15442 O O . ARG G 3 47 ? -113.613 50.583 18.660 1.00 43.66 47 ARG G O 1
ATOM 15450 N N . THR G 3 48 ? -114.066 52.813 18.399 1.00 44.70 48 THR G N 1
ATOM 15451 C CA . THR G 3 48 ? -113.124 53.114 17.289 1.00 44.76 48 THR G CA 1
ATOM 15452 C C . THR G 3 48 ? -111.809 53.646 17.868 1.00 44.26 48 THR G C 1
ATOM 15453 O O . THR G 3 48 ? -111.801 54.028 19.054 1.00 43.50 48 THR G O 1
ATOM 15457 N N . LEU G 3 49 ? -110.746 53.670 17.058 1.00 44.63 49 LEU G N 1
ATOM 15458 C CA . LEU G 3 49 ? -109.436 54.277 17.420 1.00 45.26 49 LEU G CA 1
ATOM 15459 C C . LEU G 3 49 ? -109.582 55.802 17.424 1.00 46.17 49 LEU G C 1
ATOM 15460 O O . LEU G 3 49 ? -110.425 56.317 16.662 1.00 46.02 49 LEU G O 1
ATOM 15465 N N . SER G 3 50 ? -108.784 56.484 18.252 1.00 47.42 50 SER G N 1
ATOM 15466 C CA . SER G 3 50 ? -108.724 57.965 18.366 1.00 48.79 50 SER G CA 1
ATOM 15467 C C . SER G 3 50 ? -107.329 58.454 17.959 1.00 49.62 50 SER G C 1
ATOM 15468 O O . SER G 3 50 ? -106.337 57.878 18.448 1.00 49.85 50 SER G O 1
ATOM 15471 N N . ASP G 3 51 ? -107.271 59.471 17.090 1.00 50.34 51 ASP G N 1
ATOM 15472 C CA . ASP G 3 51 ? -106.024 60.150 16.643 1.00 50.21 51 ASP G CA 1
ATOM 15473 C C . ASP G 3 51 ? -105.105 59.138 15.947 1.00 49.08 51 ASP G C 1
ATOM 15474 O O . ASP G 3 51 ? -103.891 59.146 16.237 1.00 48.48 51 ASP G O 1
ATOM 15479 N N . PHE G 3 52 ? -105.665 58.303 15.064 1.00 48.58 52 PHE G N 1
ATOM 15480 C CA . PHE G 3 52 ? -104.927 57.310 14.240 1.00 48.47 52 PHE G CA 1
ATOM 15481 C C . PHE G 3 52 ? -105.152 57.613 12.755 1.00 49.61 52 PHE G C 1
ATOM 15482 O O . PHE G 3 52 ? -106.302 57.895 12.365 1.00 49.87 52 PHE G O 1
ATOM 15490 N N . ASP G 3 53 ? -104.076 57.552 11.962 1.00 51.34 53 ASP G N 1
ATOM 15491 C CA . ASP G 3 53 ? -104.083 57.769 10.490 1.00 52.42 53 ASP G CA 1
ATOM 15492 C C . ASP G 3 53 ? -103.058 56.822 9.854 1.00 52.17 53 ASP G C 1
ATOM 15493 O O . ASP G 3 53 ? -101.875 56.894 10.238 1.00 52.55 53 ASP G O 1
ATOM 15498 N N . GLY G 3 54 ? -103.516 55.913 9.011 1.00 52.01 54 GLY G N 1
ATOM 15499 C CA . GLY G 3 54 ? -102.642 54.912 8.379 1.00 52.03 54 GLY G CA 1
ATOM 15500 C C . GLY G 3 54 ? -101.617 55.575 7.499 1.00 51.88 54 GLY G C 1
ATOM 15501 O O . GLY G 3 54 ? -100.543 55.026 7.346 1.00 51.85 54 GLY G O 1
ATOM 15502 N N . ALA G 3 55 ? -101.951 56.761 7.000 1.00 51.84 55 ALA G N 1
ATOM 15503 C CA . ALA G 3 55 ? -101.091 57.544 6.092 1.00 52.47 55 ALA G CA 1
ATOM 15504 C C . ALA G 3 55 ? -99.769 57.877 6.768 1.00 52.71 55 ALA G C 1
ATOM 15505 O O . ALA G 3 55 ? -98.769 57.896 6.086 1.00 53.02 55 ALA G O 1
ATOM 15507 N N . LYS G 3 56 ? -99.801 58.171 8.057 1.00 52.58 56 LYS G N 1
ATOM 15508 C CA . LYS G 3 56 ? -98.590 58.466 8.845 1.00 52.98 56 LYS G CA 1
ATOM 15509 C C . LYS G 3 56 ? -97.663 57.249 8.870 1.00 51.88 56 LYS G C 1
ATOM 15510 O O . LYS G 3 56 ? -96.473 57.462 8.882 1.00 51.78 56 LYS G O 1
ATOM 15516 N N . TYR G 3 57 ? -98.188 56.026 8.916 1.00 51.43 57 TYR G N 1
ATOM 15517 C CA . TYR G 3 57 ? -97.306 54.840 9.033 1.00 50.66 57 TYR G CA 1
ATOM 15518 C C . TYR G 3 57 ? -97.203 53.986 7.774 1.00 51.99 57 TYR G C 1
ATOM 15519 O O . TYR G 3 57 ? -96.265 53.223 7.685 1.00 53.36 57 TYR G O 1
ATOM 15528 N N . ILE G 3 58 ? -98.135 54.069 6.841 1.00 52.23 58 ILE G N 1
ATOM 15529 C CA . ILE G 3 58 ? -98.024 53.122 5.695 1.00 53.15 58 ILE G CA 1
ATOM 15530 C C . ILE G 3 58 ? -97.995 53.916 4.390 1.00 54.42 58 ILE G C 1
ATOM 15531 O O . ILE G 3 58 ? -98.720 54.890 4.278 1.00 54.81 58 ILE G O 1
ATOM 15536 N N . ASN G 3 59 ? -97.158 53.489 3.450 1.00 56.65 59 ASN G N 1
ATOM 15537 C CA . ASN G 3 59 ? -96.995 54.174 2.144 1.00 58.82 59 ASN G CA 1
ATOM 15538 C C . ASN G 3 59 ? -98.321 54.110 1.382 1.00 58.85 59 ASN G C 1
ATOM 15539 O O . ASN G 3 59 ? -99.001 53.110 1.448 1.00 58.58 59 ASN G O 1
ATOM 15544 N N . ASN G 3 60 ? -98.652 55.175 0.670 1.00 59.61 60 ASN G N 1
ATOM 15545 C CA . ASN G 3 60 ? -99.961 55.310 -0.010 1.00 60.31 60 ASN G CA 1
ATOM 15546 C C . ASN G 3 60 ? -100.174 54.234 -1.062 1.00 60.25 60 ASN G C 1
ATOM 15547 O O . ASN G 3 60 ? -101.297 53.812 -1.216 1.00 59.92 60 ASN G O 1
ATOM 15552 N N . ARG G 3 61 ? -99.139 53.840 -1.789 1.00 60.40 61 ARG G N 1
ATOM 15553 C CA . ARG G 3 61 ? -99.356 52.812 -2.830 1.00 60.87 61 ARG G CA 1
ATOM 15554 C C . ARG G 3 61 ? -99.853 51.531 -2.165 1.00 58.43 61 ARG G C 1
ATOM 15555 O O . ARG G 3 61 ? -100.777 50.926 -2.700 1.00 58.96 61 ARG G O 1
ATOM 15563 N N . LEU G 3 62 ? -99.230 51.133 -1.057 1.00 55.71 62 LEU G N 1
ATOM 15564 C CA . LEU G 3 62 ? -99.643 49.923 -0.309 1.00 53.19 62 LEU G CA 1
ATOM 15565 C C . LEU G 3 62 ? -100.995 50.114 0.378 1.00 51.91 62 LEU G C 1
ATOM 15566 O O . LEU G 3 62 ? -101.743 49.183 0.436 1.00 50.80 62 LEU G O 1
ATOM 15571 N N . ARG G 3 63 ? -101.269 51.297 0.905 1.00 52.25 63 ARG G N 1
ATOM 15572 C CA . ARG G 3 63 ? -102.524 51.547 1.657 1.00 52.56 63 ARG G CA 1
ATOM 15573 C C . ARG G 3 63 ? -103.762 51.384 0.779 1.00 52.43 63 ARG G C 1
ATOM 15574 O O . ARG G 3 63 ? -104.794 51.035 1.304 1.00 51.30 63 ARG G O 1
ATOM 15582 N N . ARG G 3 64 ? -103.665 51.741 -0.489 1.00 52.98 64 ARG G N 1
ATOM 15583 C CA . ARG G 3 64 ? -104.789 51.624 -1.445 1.00 54.07 64 ARG G CA 1
ATOM 15584 C C . ARG G 3 64 ? -105.225 50.171 -1.666 1.00 51.83 64 ARG G C 1
ATOM 15585 O O . ARG G 3 64 ? -106.406 49.970 -1.937 1.00 51.08 64 ARG G O 1
ATOM 15593 N N . LYS G 3 65 ? -104.293 49.222 -1.665 1.00 49.09 65 LYS G N 1
ATOM 15594 C CA . LYS G 3 65 ? -104.624 47.817 -1.994 1.00 47.78 65 LYS G CA 1
ATOM 15595 C C . LYS G 3 65 ? -105.033 46.988 -0.786 1.00 45.88 65 LYS G C 1
ATOM 15596 O O . LYS G 3 65 ? -105.421 45.858 -1.020 1.00 45.83 65 LYS G O 1
ATOM 15602 N N . ILE G 3 66 ? -104.985 47.535 0.427 1.00 43.82 66 ILE G N 1
ATOM 15603 C CA . ILE G 3 66 ? -105.233 46.740 1.666 1.00 42.25 66 ILE G CA 1
ATOM 15604 C C . ILE G 3 66 ? -106.409 47.299 2.463 1.00 41.54 66 ILE G C 1
ATOM 15605 O O . ILE G 3 66 ? -106.810 48.410 2.200 1.00 41.22 66 ILE G O 1
ATOM 15610 N N . ASP G 3 67 ? -106.986 46.476 3.334 1.00 41.14 67 ASP G N 1
ATOM 15611 C CA . ASP G 3 67 ? -108.096 46.872 4.244 1.00 41.09 67 ASP G CA 1
ATOM 15612 C C . ASP G 3 67 ? -107.495 47.417 5.546 1.00 41.07 67 ASP G C 1
ATOM 15613 O O . ASP G 3 67 ? -106.278 47.240 5.752 1.00 41.35 67 ASP G O 1
ATOM 15618 N N . GLU G 3 68 ? -108.320 48.045 6.390 1.00 41.22 68 GLU G N 1
ATOM 15619 C CA . GLU G 3 68 ? -107.896 48.730 7.643 1.00 41.23 68 GLU G CA 1
ATOM 15620 C C . GLU G 3 68 ? -107.469 47.713 8.712 1.00 39.76 68 GLU G C 1
ATOM 15621 O O . GLU G 3 68 ? -106.767 48.132 9.654 1.00 39.97 68 GLU G O 1
ATOM 15627 N N . PHE G 3 69 ? -107.864 46.439 8.594 1.00 37.99 69 PHE G N 1
ATOM 15628 C CA . PHE G 3 69 ? -107.457 45.360 9.536 1.00 37.01 69 PHE G CA 1
ATOM 15629 C C . PHE G 3 69 ? -105.996 44.982 9.260 1.00 36.91 69 PHE G C 1
ATOM 15630 O O . PHE G 3 69 ? -105.274 44.655 10.222 1.00 37.02 69 PHE G O 1
ATOM 15638 N N . SER G 3 70 ? -105.575 45.031 7.991 1.00 36.91 70 SER G N 1
ATOM 15639 C CA . SER G 3 70 ? -104.167 44.825 7.555 1.00 37.23 70 SER G CA 1
ATOM 15640 C C . SER G 3 70 ? -103.312 46.029 7.974 1.00 36.99 70 SER G C 1
ATOM 15641 O O . SER G 3 70 ? -102.132 45.818 8.321 1.00 36.78 70 SER G O 1
ATOM 15644 N N . VAL G 3 71 ? -103.888 47.237 7.942 1.00 37.02 71 VAL G N 1
ATOM 15645 C CA . VAL G 3 71 ? -103.227 48.512 8.361 1.00 36.90 71 VAL G CA 1
ATOM 15646 C C . VAL G 3 71 ? -102.839 48.399 9.841 1.00 36.61 71 VAL G C 1
ATOM 15647 O O . VAL G 3 71 ? -101.680 48.723 10.170 1.00 36.31 71 VAL G O 1
ATOM 15651 N N . TYR G 3 72 ? -103.771 47.949 10.689 1.00 36.23 72 TYR G N 1
ATOM 15652 C CA . TYR G 3 72 ? -103.605 47.825 12.163 1.00 36.20 72 TYR G CA 1
ATOM 15653 C C . TYR G 3 72 ? -102.501 46.810 12.486 1.00 36.15 72 TYR G C 1
ATOM 15654 O O . TYR G 3 72 ? -101.753 47.028 13.460 1.00 36.07 72 TYR G O 1
ATOM 15663 N N . GLY G 3 73 ? -102.411 45.733 11.700 1.00 36.30 73 GLY G N 1
ATOM 15664 C CA . GLY G 3 73 ? -101.402 44.668 11.861 1.00 36.49 73 GLY G CA 1
ATOM 15665 C C . GLY G 3 73 ? -99.997 45.159 11.556 1.00 36.93 73 GLY G C 1
ATOM 15666 O O . GLY G 3 73 ? -99.074 44.802 12.314 1.00 37.14 73 GLY G O 1
ATOM 15667 N N . ILE G 3 74 ? -99.839 45.951 10.490 1.00 37.21 74 ILE G N 1
ATOM 15668 C CA . ILE G 3 74 ? -98.522 46.444 9.981 1.00 37.69 74 ILE G CA 1
ATOM 15669 C C . ILE G 3 74 ? -97.919 47.433 10.990 1.00 38.63 74 ILE G C 1
ATOM 15670 O O . ILE G 3 74 ? -96.697 47.351 11.222 1.00 39.12 74 ILE G O 1
ATOM 15675 N N . VAL G 3 75 ? -98.733 48.330 11.560 1.00 39.25 75 VAL G N 1
ATOM 15676 C CA . VAL G 3 75 ? -98.278 49.367 12.539 1.00 39.54 75 VAL G CA 1
ATOM 15677 C C . VAL G 3 75 ? -97.922 48.690 13.870 1.00 39.49 75 VAL G C 1
ATOM 15678 O O . VAL G 3 75 ? -97.040 49.218 14.575 1.00 40.39 75 VAL G O 1
ATOM 15682 N N . ALA G 3 76 ? -98.576 47.571 14.197 1.00 39.12 76 ALA G N 1
ATOM 15683 C CA . ALA G 3 76 ? -98.383 46.814 15.457 1.00 39.47 76 ALA G CA 1
ATOM 15684 C C . ALA G 3 76 ? -97.010 46.128 15.458 1.00 40.09 76 ALA G C 1
ATOM 15685 O O . ALA G 3 76 ? -96.304 46.236 16.481 1.00 40.91 76 ALA G O 1
ATOM 15687 N N . VAL G 3 77 ? -96.647 45.453 14.359 1.00 40.72 77 VAL G N 1
ATOM 15688 C CA . VAL G 3 77 ? -95.387 44.654 14.242 1.00 41.10 77 VAL G CA 1
ATOM 15689 C C . VAL G 3 77 ? -94.178 45.595 14.149 1.00 42.62 77 VAL G C 1
ATOM 15690 O O . VAL G 3 77 ? -93.116 45.225 14.689 1.00 43.25 77 VAL G O 1
ATOM 15694 N N . GLU G 3 78 ? -94.321 46.751 13.489 1.00 43.64 78 GLU G N 1
ATOM 15695 C CA . GLU G 3 78 ? -93.236 47.761 13.339 1.00 44.81 78 GLU G CA 1
ATOM 15696 C C . GLU G 3 78 ? -92.839 48.276 14.729 1.00 44.51 78 GLU G C 1
ATOM 15697 O O . GLU G 3 78 ? -91.626 48.418 14.979 1.00 45.12 78 GLU G O 1
ATOM 15703 N N . MET G 3 79 ? -93.828 48.535 15.592 1.00 43.67 79 MET G N 1
ATOM 15704 C CA . MET G 3 79 ? -93.627 48.964 17.004 1.00 43.84 79 MET G CA 1
ATOM 15705 C C . MET G 3 79 ? -92.991 47.819 17.805 1.00 42.72 79 MET G C 1
ATOM 15706 O O . MET G 3 79 ? -92.103 48.102 18.633 1.00 43.82 79 MET G O 1
ATOM 15711 N N . ALA G 3 80 ? -93.428 46.579 17.558 1.00 41.20 80 ALA G N 1
ATOM 15712 C CA . ALA G 3 80 ? -92.951 45.351 18.240 1.00 40.09 80 ALA G CA 1
ATOM 15713 C C . ALA G 3 80 ? -91.504 45.040 17.830 1.00 39.54 80 ALA G C 1
ATOM 15714 O O . ALA G 3 80 ? -90.731 44.601 18.703 1.00 37.94 80 ALA G O 1
ATOM 15716 N N . LEU G 3 81 ? -91.155 45.255 16.557 1.00 39.46 81 LEU G N 1
ATOM 15717 C CA . LEU G 3 81 ? -89.794 44.993 16.007 1.00 39.75 81 LEU G CA 1
ATOM 15718 C C . LEU G 3 81 ? -88.809 46.058 16.510 1.00 40.78 81 LEU G C 1
ATOM 15719 O O . LEU G 3 81 ? -87.635 45.704 16.739 1.00 40.64 81 LEU G O 1
ATOM 15724 N N . LYS G 3 82 ? -89.262 47.307 16.665 1.00 41.90 82 LYS G N 1
ATOM 15725 C CA . LYS G 3 82 ? -88.447 48.425 17.216 1.00 43.15 82 LYS G CA 1
ATOM 15726 C C . LYS G 3 82 ? -88.142 48.146 18.693 1.00 42.44 82 LYS G C 1
ATOM 15727 O O . LYS G 3 82 ? -86.983 48.353 19.102 1.00 43.10 82 LYS G O 1
ATOM 15733 N N . ALA G 3 83 ? -89.143 47.683 19.450 1.00 41.87 83 ALA G N 1
ATOM 15734 C CA . ALA G 3 83 ? -89.044 47.344 20.890 1.00 41.89 83 ALA G CA 1
ATOM 15735 C C . ALA G 3 83 ? -88.058 46.185 21.096 1.00 42.01 83 ALA G C 1
ATOM 15736 O O . ALA G 3 83 ? -87.324 46.214 22.102 1.00 42.44 83 ALA G O 1
ATOM 15738 N N . SER G 3 84 ? -88.046 45.209 20.181 1.00 41.85 84 SER G N 1
ATOM 15739 C CA . SER G 3 84 ? -87.169 44.007 20.226 1.00 42.33 84 SER G CA 1
ATOM 15740 C C . SER G 3 84 ? -85.717 44.389 19.908 1.00 43.85 84 SER G C 1
ATOM 15741 O O . SER G 3 84 ? -84.809 43.665 20.364 1.00 44.03 84 SER G O 1
ATOM 15744 N N . ARG G 3 85 ? -85.517 45.475 19.150 1.00 45.38 85 ARG G N 1
ATOM 15745 C CA . ARG G 3 85 ? -84.189 45.997 18.721 1.00 46.88 85 ARG G CA 1
ATOM 15746 C C . ARG G 3 85 ? -83.484 44.949 17.846 1.00 47.17 85 ARG G C 1
ATOM 15747 O O . ARG G 3 85 ? -82.253 44.796 17.983 1.00 47.25 85 ARG G O 1
ATOM 15755 N N . LEU G 3 86 ? -84.239 44.262 16.980 1.00 46.78 86 LEU G N 1
ATOM 15756 C CA . LEU G 3 86 ? -83.711 43.272 16.000 1.00 46.94 86 LEU G CA 1
ATOM 15757 C C . LEU G 3 86 ? -83.221 44.013 14.751 1.00 47.54 86 LEU G C 1
ATOM 15758 O O . LEU G 3 86 ? -83.979 44.856 14.232 1.00 47.49 86 LEU G O 1
ATOM 15763 N N . ASP G 3 87 ? -82.005 43.703 14.292 1.00 48.60 87 ASP G N 1
ATOM 15764 C CA . ASP G 3 87 ? -81.477 44.133 12.970 1.00 50.18 87 ASP G CA 1
ATOM 15765 C C . ASP G 3 87 ? -82.183 43.286 11.902 1.00 50.66 87 ASP G C 1
ATOM 15766 O O . ASP G 3 87 ? -81.675 42.191 11.582 1.00 52.42 87 ASP G O 1
ATOM 15771 N N . VAL G 3 88 ? -83.323 43.771 11.397 1.00 50.60 88 VAL G N 1
ATOM 15772 C CA . VAL G 3 88 ? -84.258 43.008 10.513 1.00 50.21 88 VAL G CA 1
ATOM 15773 C C . VAL G 3 88 ? -83.548 42.648 9.200 1.00 50.74 88 VAL G C 1
ATOM 15774 O O . VAL G 3 88 ? -83.836 41.560 8.661 1.00 49.86 88 VAL G O 1
ATOM 15778 N N . ASP G 3 89 ? -82.659 43.522 8.713 1.00 51.65 89 ASP G N 1
ATOM 15779 C CA . ASP G 3 89 ? -81.885 43.327 7.456 1.00 53.27 89 ASP G CA 1
ATOM 15780 C C . ASP G 3 89 ? -80.943 42.126 7.612 1.00 52.47 89 ASP G C 1
ATOM 15781 O O . ASP G 3 89 ? -80.891 41.297 6.683 1.00 52.53 89 ASP G O 1
ATOM 15786 N N . LYS G 3 90 ? -80.238 42.040 8.745 1.00 52.54 90 LYS G N 1
ATOM 15787 C CA . LYS G 3 90 ? -79.168 41.035 9.001 1.00 52.59 90 LYS G CA 1
ATOM 15788 C C . LYS G 3 90 ? -79.774 39.671 9.365 1.00 51.00 90 LYS G C 1
ATOM 15789 O O . LYS G 3 90 ? -79.030 38.672 9.286 1.00 51.04 90 LYS G O 1
ATOM 15795 N N . LEU G 3 91 ? -81.055 39.620 9.751 1.00 49.44 91 LEU G N 1
ATOM 15796 C CA . LEU G 3 91 ? -81.774 38.351 10.062 1.00 48.68 91 LEU G CA 1
ATOM 15797 C C . LEU G 3 91 ? -81.925 37.523 8.781 1.00 47.29 91 LEU G C 1
ATOM 15798 O O . LEU G 3 91 ? -82.160 38.123 7.713 1.00 47.38 91 LEU G O 1
ATOM 15803 N N . ASP G 3 92 ? -81.809 36.196 8.899 1.00 45.76 92 ASP G N 1
ATOM 15804 C CA . ASP G 3 92 ? -82.005 35.229 7.785 1.00 44.63 92 ASP G CA 1
ATOM 15805 C C . ASP G 3 92 ? -83.492 35.194 7.436 1.00 43.02 92 ASP G C 1
ATOM 15806 O O . ASP G 3 92 ? -84.314 34.858 8.286 1.00 41.78 92 ASP G O 1
ATOM 15811 N N . PRO G 3 93 ? -83.888 35.558 6.192 1.00 42.35 93 PRO G N 1
ATOM 15812 C CA . PRO G 3 93 ? -85.298 35.542 5.790 1.00 41.51 93 PRO G CA 1
ATOM 15813 C C . PRO G 3 93 ? -86.032 34.214 6.041 1.00 40.30 93 PRO G C 1
ATOM 15814 O O . PRO G 3 93 ? -87.195 34.256 6.406 1.00 39.33 93 PRO G O 1
ATOM 15818 N N . ASN G 3 94 ? -85.341 33.084 5.849 1.00 39.82 94 ASN G N 1
ATOM 15819 C CA . ASN G 3 94 ? -85.918 31.711 5.903 1.00 38.95 94 ASN G CA 1
ATOM 15820 C C . ASN G 3 94 ? -86.182 31.284 7.354 1.00 38.17 94 ASN G C 1
ATOM 15821 O O . ASN G 3 94 ? -86.891 30.274 7.535 1.00 37.36 94 ASN G O 1
ATOM 15826 N N . ARG G 3 95 ? -85.633 32.006 8.341 1.00 37.79 95 ARG G N 1
ATOM 15827 C CA . ARG G 3 95 ? -85.726 31.664 9.789 1.00 37.44 95 ARG G CA 1
ATOM 15828 C C . ARG G 3 95 ? -86.581 32.699 10.536 1.00 36.48 95 ARG G C 1
ATOM 15829 O O . ARG G 3 95 ? -86.336 32.898 11.743 1.00 36.97 95 ARG G O 1
ATOM 15837 N N . VAL G 3 96 ? -87.548 33.327 9.856 1.00 35.38 96 VAL G N 1
ATOM 15838 C CA . VAL G 3 96 ? -88.546 34.252 10.474 1.00 34.52 96 VAL G CA 1
ATOM 15839 C C . VAL G 3 96 ? -89.914 33.993 9.832 1.00 34.02 96 VAL G C 1
ATOM 15840 O O . VAL G 3 96 ? -89.996 34.025 8.588 1.00 34.27 96 VAL G O 1
ATOM 15844 N N . GLY G 3 97 ? -90.937 33.741 10.657 1.00 33.20 97 GLY G N 1
ATOM 15845 C CA . GLY G 3 97 ? -92.326 33.487 10.225 1.00 32.99 97 GLY G CA 1
ATOM 15846 C C . GLY G 3 97 ? -93.291 34.518 10.786 1.00 32.52 97 GLY G C 1
ATOM 15847 O O . GLY G 3 97 ? -92.863 35.337 11.625 1.00 32.03 97 GLY G O 1
ATOM 15848 N N . ILE G 3 98 ? -94.547 34.483 10.329 1.00 32.49 98 ILE G N 1
ATOM 15849 C CA . ILE G 3 98 ? -95.637 35.426 10.725 1.00 32.09 98 ILE G CA 1
ATOM 15850 C C . ILE G 3 98 ? -96.889 34.607 11.063 1.00 31.84 98 ILE G C 1
ATOM 15851 O O . ILE G 3 98 ? -97.391 33.910 10.162 1.00 31.83 98 ILE G O 1
ATOM 15856 N N . TYR G 3 99 ? -97.373 34.696 12.306 1.00 31.63 99 TYR G N 1
ATOM 15857 C CA . TYR G 3 99 ? -98.637 34.063 12.769 1.00 31.63 99 TYR G CA 1
ATOM 15858 C C . TYR G 3 99 ? -99.674 35.156 13.052 1.00 31.93 99 TYR G C 1
ATOM 15859 O O . TYR G 3 99 ? -99.349 36.143 13.743 1.00 31.60 99 TYR G O 1
ATOM 15868 N N . VAL G 3 100 ? -100.887 34.979 12.518 1.00 31.97 100 VAL G N 1
ATOM 15869 C CA . VAL G 3 100 ? -101.980 35.997 12.536 1.00 32.16 100 VAL G CA 1
ATOM 15870 C C . VAL G 3 100 ? -103.268 35.344 13.052 1.00 32.55 100 VAL G C 1
ATOM 15871 O O . VAL G 3 100 ? -103.500 34.157 12.750 1.00 33.25 100 VAL G O 1
ATOM 15875 N N . GLY G 3 101 ? -104.061 36.108 13.808 1.00 32.98 101 GLY G N 1
ATOM 15876 C CA . GLY G 3 101 ? -105.423 35.749 14.248 1.00 32.92 101 GLY G CA 1
ATOM 15877 C C . GLY G 3 101 ? -106.430 36.785 13.779 1.00 32.97 101 GLY G C 1
ATOM 15878 O O . GLY G 3 101 ? -106.305 37.952 14.195 1.00 32.66 101 GLY G O 1
ATOM 15879 N N . ASN G 3 102 ? -107.381 36.386 12.929 1.00 33.12 102 ASN G N 1
ATOM 15880 C CA . ASN G 3 102 ? -108.389 37.296 12.322 1.00 33.37 102 ASN G CA 1
ATOM 15881 C C . ASN G 3 102 ? -109.655 36.495 11.994 1.00 34.02 102 ASN G C 1
ATOM 15882 O O . ASN G 3 102 ? -109.538 35.473 11.292 1.00 34.30 102 ASN G O 1
ATOM 15887 N N . CYS G 3 103 ? -110.814 36.960 12.475 1.00 34.64 103 CYS G N 1
ATOM 15888 C CA . CYS G 3 103 ? -112.127 36.260 12.402 1.00 35.27 103 CYS G CA 1
ATOM 15889 C C . CYS G 3 103 ? -112.995 36.820 11.266 1.00 35.88 103 CYS G C 1
ATOM 15890 O O . CYS G 3 103 ? -113.568 36.006 10.514 1.00 37.30 103 CYS G O 1
ATOM 15893 N N . PHE G 3 104 ? -113.097 38.150 11.153 1.00 35.52 104 PHE G N 1
ATOM 15894 C CA . PHE G 3 104 ? -114.110 38.856 10.321 1.00 35.63 104 PHE G CA 1
ATOM 15895 C C . PHE G 3 104 ? -113.571 39.160 8.917 1.00 35.51 104 PHE G C 1
ATOM 15896 O O . PHE G 3 104 ? -114.374 39.121 7.962 1.00 36.14 104 PHE G O 1
ATOM 15904 N N . GLY G 3 105 ? -112.275 39.465 8.792 1.00 35.02 105 GLY G N 1
ATOM 15905 C CA . GLY G 3 105 ? -111.624 39.780 7.505 1.00 34.74 105 GLY G CA 1
ATOM 15906 C C . GLY G 3 105 ? -111.539 41.279 7.273 1.00 34.71 105 GLY G C 1
ATOM 15907 O O . GLY G 3 105 ? -111.372 42.017 8.264 1.00 35.29 105 GLY G O 1
ATOM 15908 N N . GLY G 3 106 ? -111.654 41.713 6.012 1.00 34.46 106 GLY G N 1
ATOM 15909 C CA . GLY G 3 106 ? -111.542 43.127 5.603 1.00 34.49 106 GLY G CA 1
ATOM 15910 C C . GLY G 3 106 ? -112.702 43.571 4.726 1.00 34.20 106 GLY G C 1
ATOM 15911 O O . GLY G 3 106 ? -112.495 43.715 3.504 1.00 33.71 106 GLY G O 1
ATOM 15912 N N . TRP G 3 107 ? -113.871 43.806 5.331 1.00 34.48 107 TRP G N 1
ATOM 15913 C CA . TRP G 3 107 ? -115.138 44.157 4.632 1.00 34.52 107 TRP G CA 1
ATOM 15914 C C . TRP G 3 107 ? -115.113 45.610 4.141 1.00 35.83 107 TRP G C 1
ATOM 15915 O O . TRP G 3 107 ? -115.711 45.871 3.080 1.00 35.68 107 TRP G O 1
ATOM 15926 N N . GLN G 3 108 ? -114.458 46.513 4.879 1.00 37.25 108 GLN G N 1
ATOM 15927 C CA . GLN G 3 108 ? -114.445 47.979 4.604 1.00 39.01 108 GLN G CA 1
ATOM 15928 C C . GLN G 3 108 ? -114.008 48.236 3.155 1.00 39.52 108 GLN G C 1
ATOM 15929 O O . GLN G 3 108 ? -114.623 49.103 2.502 1.00 40.06 108 GLN G O 1
ATOM 15935 N N . HIS G 3 109 ? -113.000 47.503 2.673 1.00 39.86 109 HIS G N 1
ATOM 15936 C CA . HIS G 3 109 ? -112.361 47.702 1.344 1.00 40.51 109 HIS G CA 1
ATOM 15937 C C . HIS G 3 109 ? -113.284 47.225 0.212 1.00 40.70 109 HIS G C 1
ATOM 15938 O O . HIS G 3 109 ? -113.252 47.857 -0.862 1.00 41.61 109 HIS G O 1
ATOM 15945 N N . ILE G 3 110 ? -114.071 46.164 0.437 1.00 40.21 110 ILE G N 1
ATOM 15946 C CA . ILE G 3 110 ? -114.802 45.423 -0.639 1.00 40.52 110 ILE G CA 1
ATOM 15947 C C . ILE G 3 110 ? -116.307 45.732 -0.620 1.00 40.84 110 ILE G C 1
ATOM 15948 O O . ILE G 3 110 ? -116.934 45.567 -1.682 1.00 39.85 110 ILE G O 1
ATOM 15953 N N . GLU G 3 111 ? -116.868 46.155 0.520 1.00 41.95 111 GLU G N 1
ATOM 15954 C CA . GLU G 3 111 ? -118.340 46.223 0.754 1.00 43.47 111 GLU G CA 1
ATOM 15955 C C . GLU G 3 111 ? -119.048 46.906 -0.425 1.00 43.83 111 GLU G C 1
ATOM 15956 O O . GLU G 3 111 ? -120.032 46.327 -0.928 1.00 44.05 111 GLU G O 1
ATOM 15962 N N . ASP G 3 112 ? -118.577 48.088 -0.838 1.00 44.22 112 ASP G N 1
ATOM 15963 C CA . ASP G 3 112 ? -119.191 48.905 -1.923 1.00 44.76 112 ASP G CA 1
ATOM 15964 C C . ASP G 3 112 ? -119.061 48.171 -3.265 1.00 45.06 112 ASP G C 1
ATOM 15965 O O . ASP G 3 112 ? -120.017 48.238 -4.063 1.00 44.40 112 ASP G O 1
ATOM 15970 N N . GLU G 3 113 ? -117.928 47.499 -3.499 1.00 45.30 113 GLU G N 1
ATOM 15971 C CA . GLU G 3 113 ? -117.632 46.757 -4.756 1.00 45.80 113 GLU G CA 1
ATOM 15972 C C . GLU G 3 113 ? -118.540 45.525 -4.860 1.00 45.92 113 GLU G C 1
ATOM 15973 O O . GLU G 3 113 ? -118.898 45.158 -5.997 1.00 46.15 113 GLU G O 1
ATOM 15979 N N . VAL G 3 114 ? -118.894 44.916 -3.723 1.00 45.74 114 VAL G N 1
ATOM 15980 C CA . VAL G 3 114 ? -119.797 43.726 -3.644 1.00 45.73 114 VAL G CA 1
ATOM 15981 C C . VAL G 3 114 ? -121.233 44.169 -3.954 1.00 46.12 114 VAL G C 1
ATOM 15982 O O . VAL G 3 114 ? -121.939 43.416 -4.649 1.00 46.65 114 VAL G O 1
ATOM 15986 N N . LYS G 3 115 ? -121.645 45.335 -3.446 1.00 46.25 115 LYS G N 1
ATOM 15987 C CA . LYS G 3 115 ? -122.994 45.920 -3.679 1.00 46.99 115 LYS G CA 1
ATOM 15988 C C . LYS G 3 115 ? -123.132 46.325 -5.152 1.00 47.47 115 LYS G C 1
ATOM 15989 O O . LYS G 3 115 ? -124.220 46.106 -5.719 1.00 49.11 115 LYS G O 1
ATOM 15995 N N . ALA G 3 116 ? -122.069 46.884 -5.741 1.00 47.17 116 ALA G N 1
ATOM 15996 C CA . ALA G 3 116 ? -122.025 47.370 -7.141 1.00 47.75 116 ALA G CA 1
ATOM 15997 C C . ALA G 3 116 ? -122.069 46.191 -8.123 1.00 48.22 116 ALA G C 1
ATOM 15998 O O . ALA G 3 116 ? -122.507 46.405 -9.272 1.00 47.85 116 ALA G O 1
ATOM 16000 N N . LEU G 3 117 ? -121.633 45.001 -7.691 1.00 48.68 117 LEU G N 1
ATOM 16001 C CA . LEU G 3 117 ? -121.572 43.762 -8.518 1.00 49.69 117 LEU G CA 1
ATOM 16002 C C . LEU G 3 117 ? -122.965 43.415 -9.060 1.00 50.35 117 LEU G C 1
ATOM 16003 O O . LEU G 3 117 ? -123.051 43.001 -10.232 1.00 50.98 117 LEU G O 1
ATOM 16008 N N . HIS G 3 118 ? -124.009 43.573 -8.239 1.00 50.64 118 HIS G N 1
ATOM 16009 C CA . HIS G 3 118 ? -125.404 43.148 -8.543 1.00 51.37 118 HIS G CA 1
ATOM 16010 C C . HIS G 3 118 ? -126.156 44.224 -9.340 1.00 52.63 118 HIS G C 1
ATOM 16011 O O . HIS G 3 118 ? -127.260 43.911 -9.828 1.00 53.34 118 HIS G O 1
ATOM 16018 N N . ILE G 3 119 ? -125.593 45.432 -9.467 1.00 53.71 119 ILE G N 1
ATOM 16019 C CA . ILE G 3 119 ? -126.193 46.562 -10.240 1.00 55.63 119 ILE G CA 1
ATOM 16020 C C . ILE G 3 119 ? -125.429 46.718 -11.562 1.00 57.07 119 ILE G C 1
ATOM 16021 O O . ILE G 3 119 ? -126.054 46.536 -12.625 1.00 58.17 119 ILE G O 1
ATOM 16026 N N . GLU G 3 120 ? -124.133 47.040 -11.492 1.00 58.34 120 GLU G N 1
ATOM 16027 C CA . GLU G 3 120 ? -123.270 47.331 -12.672 1.00 58.97 120 GLU G CA 1
ATOM 16028 C C . GLU G 3 120 ? -122.874 46.024 -13.369 1.00 57.40 120 GLU G C 1
ATOM 16029 O O . GLU G 3 120 ? -123.000 45.957 -14.608 1.00 57.33 120 GLU G O 1
ATOM 16035 N N . GLY G 3 121 ? -122.407 45.037 -12.598 1.00 55.96 121 GLY G N 1
ATOM 16036 C CA . GLY G 3 121 ? -121.829 43.774 -13.100 1.00 55.29 121 GLY G CA 1
ATOM 16037 C C . GLY G 3 121 ? -120.380 43.631 -12.668 1.00 54.88 121 GLY G C 1
ATOM 16038 O O . GLY G 3 121 ? -120.045 44.120 -11.573 1.00 53.80 121 GLY G O 1
ATOM 16039 N N . ILE G 3 122 ? -119.547 42.998 -13.501 1.00 55.46 122 ILE G N 1
ATOM 16040 C CA . ILE G 3 122 ? -118.091 42.775 -13.235 1.00 55.89 122 ILE G CA 1
ATOM 16041 C C . ILE G 3 122 ? -117.376 44.125 -13.075 1.00 55.58 122 ILE G C 1
ATOM 16042 O O . ILE G 3 122 ? -116.445 44.196 -12.248 1.00 55.28 122 ILE G O 1
ATOM 16047 N N . LYS G 3 123 ? -117.791 45.146 -13.834 1.00 56.12 123 LYS G N 1
ATOM 16048 C CA . LYS G 3 123 ? -117.135 46.484 -13.888 1.00 56.18 123 LYS G CA 1
ATOM 16049 C C . LYS G 3 123 ? -117.218 47.173 -12.519 1.00 54.62 123 LYS G C 1
ATOM 16050 O O . LYS G 3 123 ? -116.338 48.011 -12.234 1.00 53.82 123 LYS G O 1
ATOM 16056 N N . GLY G 3 124 ? -118.230 46.836 -11.711 1.00 53.95 124 GLY G N 1
ATOM 16057 C CA . GLY G 3 124 ? -118.405 47.339 -10.333 1.00 52.72 124 GLY G CA 1
ATOM 16058 C C . GLY G 3 124 ? -117.296 46.876 -9.399 1.00 51.09 124 GLY G C 1
ATOM 16059 O O . GLY G 3 124 ? -116.991 47.619 -8.445 1.00 50.05 124 GLY G O 1
ATOM 16060 N N . MET G 3 125 ? -116.719 45.696 -9.655 1.00 50.03 125 MET G N 1
ATOM 16061 C CA . MET G 3 125 ? -115.652 45.075 -8.820 1.00 49.21 125 MET G CA 1
ATOM 16062 C C . MET G 3 125 ? -114.270 45.384 -9.407 1.00 48.58 125 MET G C 1
ATOM 16063 O O . MET G 3 125 ? -114.137 45.394 -10.647 1.00 48.13 125 MET G O 1
ATOM 16068 N N . GLY G 3 126 ? -113.285 45.606 -8.529 1.00 47.88 126 GLY G N 1
ATOM 16069 C CA . GLY G 3 126 ? -111.864 45.802 -8.876 1.00 47.78 126 GLY G CA 1
ATOM 16070 C C . GLY G 3 126 ? -111.040 44.550 -8.587 1.00 47.10 126 GLY G C 1
ATOM 16071 O O . GLY G 3 126 ? -111.547 43.585 -8.017 1.00 46.94 126 GLY G O 1
ATOM 16072 N N . PRO G 3 127 ? -109.739 44.537 -8.955 1.00 46.61 127 PRO G N 1
ATOM 16073 C CA . PRO G 3 127 ? -108.911 43.335 -8.843 1.00 45.77 127 PRO G CA 1
ATOM 16074 C C . PRO G 3 127 ? -108.383 43.015 -7.433 1.00 44.31 127 PRO G C 1
ATOM 16075 O O . PRO G 3 127 ? -107.747 41.987 -7.291 1.00 44.63 127 PRO G O 1
ATOM 16079 N N . TYR G 3 128 ? -108.649 43.874 -6.441 1.00 42.83 128 TYR G N 1
ATOM 16080 C CA . TYR G 3 128 ? -108.092 43.768 -5.064 1.00 41.54 128 TYR G CA 1
ATOM 16081 C C . TYR G 3 128 ? -109.134 43.226 -4.076 1.00 40.17 128 TYR G C 1
ATOM 16082 O O . TYR G 3 128 ? -108.814 43.168 -2.874 1.00 39.81 128 TYR G O 1
ATOM 16091 N N . VAL G 3 129 ? -110.337 42.909 -4.538 1.00 39.56 129 VAL G N 1
ATOM 16092 C CA . VAL G 3 129 ? -111.374 42.309 -3.649 1.00 39.07 129 VAL G CA 1
ATOM 16093 C C . VAL G 3 129 ? -110.895 40.933 -3.203 1.00 38.37 129 VAL G C 1
ATOM 16094 O O . VAL G 3 129 ? -111.056 40.628 -2.061 1.00 38.10 129 VAL G O 1
ATOM 16098 N N . ALA G 3 130 ? -110.291 40.167 -4.104 1.00 38.13 130 ALA G N 1
ATOM 16099 C CA . ALA G 3 130 ? -109.785 38.806 -3.820 1.00 38.21 130 ALA G CA 1
ATOM 16100 C C . ALA G 3 130 ? -108.648 38.819 -2.811 1.00 38.06 130 ALA G C 1
ATOM 16101 O O . ALA G 3 130 ? -108.441 37.806 -2.181 1.00 38.62 130 ALA G O 1
ATOM 16103 N N . THR G 3 131 ? -107.861 39.882 -2.790 1.00 38.00 131 THR G N 1
ATOM 16104 C CA . THR G 3 131 ? -106.696 39.965 -1.885 1.00 37.61 131 THR G CA 1
ATOM 16105 C C . THR G 3 131 ? -106.991 40.736 -0.595 1.00 37.20 131 THR G C 1
ATOM 16106 O O . THR G 3 131 ? -106.455 40.361 0.415 1.00 36.81 131 THR G O 1
ATOM 16110 N N . ALA G 3 132 ? -107.755 41.817 -0.661 1.00 37.06 132 ALA G N 1
ATOM 16111 C CA . ALA G 3 132 ? -108.007 42.681 0.514 1.00 36.91 132 ALA G CA 1
ATOM 16112 C C . ALA G 3 132 ? -108.872 42.050 1.613 1.00 36.14 132 ALA G C 1
ATOM 16113 O O . ALA G 3 132 ? -108.601 42.283 2.778 1.00 35.94 132 ALA G O 1
ATOM 16115 N N . TRP G 3 133 ? -109.943 41.369 1.240 1.00 35.74 133 TRP G N 1
ATOM 16116 C CA . TRP G 3 133 ? -110.892 40.807 2.230 1.00 35.33 133 TRP G CA 1
ATOM 16117 C C . TRP G 3 133 ? -110.399 39.603 3.029 1.00 35.25 133 TRP G C 1
ATOM 16118 O O . TRP G 3 133 ? -110.577 39.611 4.229 1.00 35.65 133 TRP G O 1
ATOM 16129 N N . PHE G 3 134 ? -109.740 38.641 2.396 1.00 35.28 134 PHE G N 1
ATOM 16130 C CA . PHE G 3 134 ? -109.437 37.367 3.101 1.00 35.18 134 PHE G CA 1
ATOM 16131 C C . PHE G 3 134 ? -108.579 37.596 4.335 1.00 34.58 134 PHE G C 1
ATOM 16132 O O . PHE G 3 134 ? -107.697 38.397 4.282 1.00 35.06 134 PHE G O 1
ATOM 16140 N N . PRO G 3 135 ? -108.781 36.825 5.422 1.00 33.82 135 PRO G N 1
ATOM 16141 C CA . PRO G 3 135 ? -108.056 36.995 6.671 1.00 33.16 135 PRO G CA 1
ATOM 16142 C C . PRO G 3 135 ? -106.539 36.826 6.563 1.00 32.62 135 PRO G C 1
ATOM 16143 O O . PRO G 3 135 ? -105.845 37.504 7.244 1.00 32.35 135 PRO G O 1
ATOM 16147 N N . ALA G 3 136 ? -106.079 36.011 5.618 1.00 32.13 136 ALA G N 1
ATOM 16148 C CA . ALA G 3 136 ? -104.655 35.692 5.384 1.00 31.93 136 ALA G CA 1
ATOM 16149 C C . ALA G 3 136 ? -103.882 36.817 4.698 1.00 31.82 136 ALA G C 1
ATOM 16150 O O . ALA G 3 136 ? -102.711 36.637 4.529 1.00 31.84 136 ALA G O 1
ATOM 16152 N N . ALA G 3 137 ? -104.535 37.910 4.318 1.00 31.75 137 ALA G N 1
ATOM 16153 C CA . ALA G 3 137 ? -103.959 39.086 3.652 1.00 31.75 137 ALA G CA 1
ATOM 16154 C C . ALA G 3 137 ? -102.875 39.723 4.510 1.00 31.94 137 ALA G C 1
ATOM 16155 O O . ALA G 3 137 ? -101.866 40.104 3.945 1.00 32.41 137 ALA G O 1
ATOM 16157 N N . LEU G 3 138 ? -103.094 39.831 5.818 1.00 31.92 138 LEU G N 1
ATOM 16158 C CA . LEU G 3 138 ? -102.135 40.482 6.741 1.00 31.69 138 LEU G CA 1
ATOM 16159 C C . LEU G 3 138 ? -100.835 39.693 6.735 1.00 31.79 138 LEU G C 1
ATOM 16160 O O . LEU G 3 138 ? -99.781 40.279 6.753 1.00 32.56 138 LEU G O 1
ATOM 16165 N N . GLN G 3 139 ? -100.960 38.385 6.717 1.00 31.52 139 GLN G N 1
ATOM 16166 C CA . GLN G 3 139 ? -99.814 37.434 6.703 1.00 31.37 139 GLN G CA 1
ATOM 16167 C C . GLN G 3 139 ? -98.928 37.715 5.483 1.00 31.63 139 GLN G C 1
ATOM 16168 O O . GLN G 3 139 ? -97.702 37.861 5.665 1.00 31.91 139 GLN G O 1
ATOM 16174 N N . GLY G 3 140 ? -99.534 37.785 4.293 1.00 31.87 140 GLY G N 1
ATOM 16175 C CA . GLY G 3 140 ? -98.841 37.996 3.006 1.00 32.32 140 GLY G CA 1
ATOM 16176 C C . GLY G 3 140 ? -98.222 39.380 2.905 1.00 32.71 140 GLY G C 1
ATOM 16177 O O . GLY G 3 140 ? -97.060 39.472 2.466 1.00 33.47 140 GLY G O 1
ATOM 16178 N N . GLN G 3 141 ? -98.966 40.420 3.294 1.00 32.73 141 GLN G N 1
ATOM 16179 C CA . GLN G 3 141 ? -98.539 41.841 3.176 1.00 33.07 141 GLN G CA 1
ATOM 16180 C C . GLN G 3 141 ? -97.276 42.070 4.017 1.00 33.15 141 GLN G C 1
ATOM 16181 O O . GLN G 3 141 ? -96.409 42.843 3.568 1.00 33.47 141 GLN G O 1
ATOM 16187 N N . LEU G 3 142 ? -97.177 41.414 5.179 1.00 33.15 142 LEU G N 1
ATOM 16188 C CA . LEU G 3 142 ? -96.006 41.500 6.095 1.00 33.47 142 LEU G CA 1
ATOM 16189 C C . LEU G 3 142 ? -94.811 40.751 5.490 1.00 34.00 142 LEU G C 1
ATOM 16190 O O . LEU G 3 142 ? -93.674 41.237 5.662 1.00 34.92 142 LEU G O 1
ATOM 16195 N N . SER G 3 143 ? -95.050 39.621 4.815 1.00 34.08 143 SER G N 1
ATOM 16196 C CA . SER G 3 143 ? -94.001 38.798 4.155 1.00 34.08 143 SER G CA 1
ATOM 16197 C C . SER G 3 143 ? -93.389 39.578 2.983 1.00 34.66 143 SER G C 1
ATOM 16198 O O . SER G 3 143 ? -92.167 39.466 2.783 1.00 34.63 143 SER G O 1
ATOM 16201 N N . LEU G 3 144 ? -94.206 40.340 2.247 1.00 35.16 144 LEU G N 1
ATOM 16202 C CA . LEU G 3 144 ? -93.756 41.205 1.119 1.00 36.02 144 LEU G CA 1
ATOM 16203 C C . LEU G 3 144 ? -92.946 42.392 1.660 1.00 36.12 144 LEU G C 1
ATOM 16204 O O . LEU G 3 144 ? -91.929 42.741 1.030 1.00 36.30 144 LEU G O 1
ATOM 16209 N N . LEU G 3 145 ? -93.379 42.980 2.781 1.00 36.25 145 LEU G N 1
ATOM 16210 C CA . LEU G 3 145 ? -92.814 44.240 3.339 1.00 36.67 145 LEU G CA 1
ATOM 16211 C C . LEU G 3 145 ? -91.437 43.973 3.964 1.00 36.88 145 LEU G C 1
ATOM 16212 O O . LEU G 3 145 ? -90.504 44.746 3.667 1.00 37.19 145 LEU G O 1
ATOM 16217 N N . TYR G 3 146 ? -91.317 42.928 4.792 1.00 36.63 146 TYR G N 1
ATOM 16218 C CA . TYR G 3 146 ? -90.099 42.602 5.584 1.00 36.82 146 TYR G CA 1
ATOM 16219 C C . TYR G 3 146 ? -89.269 41.509 4.895 1.00 36.48 146 TYR G C 1
ATOM 16220 O O . TYR G 3 146 ? -88.030 41.541 5.030 1.00 36.96 146 TYR G O 1
ATOM 16229 N N . GLY G 3 147 ? -89.920 40.569 4.201 1.00 35.75 147 GLY G N 1
ATOM 16230 C CA . GLY G 3 147 ? -89.255 39.490 3.442 1.00 35.63 147 GLY G CA 1
ATOM 16231 C C . GLY G 3 147 ? -89.160 38.191 4.229 1.00 35.23 147 GLY G C 1
ATOM 16232 O O . GLY G 3 147 ? -88.320 37.347 3.858 1.00 35.38 147 GLY G O 1
ATOM 16233 N N . PHE G 3 148 ? -89.994 38.020 5.261 1.00 34.40 148 PHE G N 1
ATOM 16234 C CA . PHE G 3 148 ? -90.011 36.829 6.152 1.00 34.14 148 PHE G CA 1
ATOM 16235 C C . PHE G 3 148 ? -90.594 35.634 5.385 1.00 34.10 148 PHE G C 1
ATOM 16236 O O . PHE G 3 148 ? -91.734 35.739 4.889 1.00 33.96 148 PHE G O 1
ATOM 16244 N N . SER G 3 149 ? -89.832 34.535 5.307 1.00 34.13 149 SER G N 1
ATOM 16245 C CA . SER G 3 149 ? -90.044 33.406 4.360 1.00 34.02 149 SER G CA 1
ATOM 16246 C C . SER G 3 149 ? -90.352 32.083 5.081 1.00 33.46 149 SER G C 1
ATOM 16247 O O . SER G 3 149 ? -90.676 31.108 4.373 1.00 33.41 149 SER G O 1
ATOM 16250 N N . ALA G 3 150 ? -90.265 32.031 6.415 1.00 33.01 150 ALA G N 1
ATOM 16251 C CA . ALA G 3 150 ? -90.472 30.795 7.212 1.00 33.06 150 ALA G CA 1
ATOM 16252 C C . ALA G 3 150 ? -91.969 30.484 7.327 1.00 32.81 150 ALA G C 1
ATOM 16253 O O . ALA G 3 150 ? -92.790 31.301 6.861 1.00 32.46 150 ALA G O 1
ATOM 16255 N N . GLN G 3 151 ? -92.295 29.338 7.935 1.00 33.13 151 GLN G N 1
ATOM 16256 C CA . GLN G 3 151 ? -93.682 28.843 8.158 1.00 33.31 151 GLN G CA 1
ATOM 16257 C C . GLN G 3 151 ? -94.537 29.979 8.733 1.00 33.66 151 GLN G C 1
ATOM 16258 O O . GLN G 3 151 ? -94.148 30.538 9.777 1.00 34.72 151 GLN G O 1
ATOM 16264 N N . SER G 3 152 ? -95.649 30.303 8.066 1.00 33.55 152 SER G N 1
ATOM 16265 C CA . SER G 3 152 ? -96.550 31.440 8.396 1.00 33.34 152 SER G CA 1
ATOM 16266 C C . SER G 3 152 ? -98.011 31.020 8.201 1.00 33.00 152 SER G C 1
ATOM 16267 O O . SER G 3 152 ? -98.367 30.644 7.066 1.00 32.57 152 SER G O 1
ATOM 16270 N N . LYS G 3 153 ? -98.817 31.091 9.267 1.00 32.83 153 LYS G N 1
ATOM 16271 C CA . LYS G 3 153 ? -100.234 30.637 9.279 1.00 32.96 153 LYS G CA 1
ATOM 16272 C C . LYS G 3 153 ? -101.142 31.754 9.803 1.00 32.86 153 LYS G C 1
ATOM 16273 O O . LYS G 3 153 ? -100.658 32.623 10.551 1.00 32.79 153 LYS G O 1
ATOM 16279 N N . THR G 3 154 ? -102.417 31.706 9.409 1.00 32.89 154 THR G N 1
ATOM 16280 C CA . THR G 3 154 ? -103.498 32.638 9.823 1.00 32.57 154 THR G CA 1
ATOM 16281 C C . THR G 3 154 ? -104.673 31.806 10.343 1.00 32.09 154 THR G C 1
ATOM 16282 O O . THR G 3 154 ? -105.218 31.008 9.556 1.00 32.66 154 THR G O 1
ATOM 16286 N N . PHE G 3 155 ? -105.023 31.975 11.622 1.00 31.53 155 PHE G N 1
ATOM 16287 C CA . PHE G 3 155 ? -106.166 31.303 12.291 1.00 30.93 155 PHE G CA 1
ATOM 16288 C C . PHE G 3 155 ? -107.387 32.227 12.237 1.00 31.09 155 PHE G C 1
ATOM 16289 O O . PHE G 3 155 ? -107.231 33.444 12.456 1.00 30.74 155 PHE G O 1
ATOM 16297 N N . SER G 3 156 ? -108.557 31.660 11.930 1.00 31.88 156 SER G N 1
ATOM 16298 C CA . SER G 3 156 ? -109.865 32.365 11.891 1.00 32.40 156 SER G CA 1
ATOM 16299 C C . SER G 3 156 ? -110.877 31.651 12.797 1.00 32.90 156 SER G C 1
ATOM 16300 O O . SER G 3 156 ? -112.092 31.830 12.579 1.00 33.83 156 SER G O 1
ATOM 16303 N N . THR G 3 157 ? -110.393 30.893 13.788 1.00 32.75 157 THR G N 1
ATOM 16304 C CA . THR G 3 157 ? -111.224 30.236 14.832 1.00 32.65 157 THR G CA 1
ATOM 16305 C C . THR G 3 157 ? -111.916 31.327 15.655 1.00 32.99 157 THR G C 1
ATOM 16306 O O . THR G 3 157 ? -111.228 32.287 16.049 1.00 33.39 157 THR G O 1
ATOM 16310 N N . SER G 3 158 ? -113.222 31.182 15.891 1.00 33.19 158 SER G N 1
ATOM 16311 C CA . SER G 3 158 ? -114.081 32.188 16.569 1.00 33.47 158 SER G CA 1
ATOM 16312 C C . SER G 3 158 ? -113.519 32.510 17.959 1.00 33.67 158 SER G C 1
ATOM 16313 O O . SER G 3 158 ? -113.454 31.588 18.796 1.00 34.16 158 SER G O 1
ATOM 16316 N N . ASP G 3 159 ? -113.085 33.761 18.158 1.00 33.66 159 ASP G N 1
ATOM 16317 C CA . ASP G 3 159 ? -112.726 34.374 19.468 1.00 33.72 159 ASP G CA 1
ATOM 16318 C C . ASP G 3 159 ? -111.294 33.999 19.880 1.00 33.47 159 ASP G C 1
ATOM 16319 O O . ASP G 3 159 ? -110.604 34.885 20.420 1.00 33.93 159 ASP G O 1
ATOM 16324 N N . VAL G 3 160 ? -110.853 32.758 19.635 1.00 33.37 160 VAL G N 1
ATOM 16325 C CA . VAL G 3 160 ? -109.557 32.214 20.152 1.00 33.11 160 VAL G CA 1
ATOM 16326 C C . VAL G 3 160 ? -108.531 32.095 19.014 1.00 32.87 160 VAL G C 1
ATOM 16327 O O . VAL G 3 160 ? -107.611 31.261 19.144 1.00 33.09 160 VAL G O 1
ATOM 16331 N N . ALA G 3 161 ? -108.651 32.914 17.963 1.00 32.22 161 ALA G N 1
ATOM 16332 C CA . ALA G 3 161 ? -107.736 32.926 16.795 1.00 31.63 161 ALA G CA 1
ATOM 16333 C C . ALA G 3 161 ? -106.345 33.411 17.223 1.00 31.55 161 ALA G C 1
ATOM 16334 O O . ALA G 3 161 ? -105.352 32.768 16.831 1.00 30.83 161 ALA G O 1
ATOM 16336 N N . GLY G 3 162 ? -106.286 34.505 17.991 1.00 31.65 162 GLY G N 1
ATOM 16337 C CA . GLY G 3 162 ? -105.035 35.137 18.458 1.00 32.04 162 GLY G CA 1
ATOM 16338 C C . GLY G 3 162 ? -104.317 34.300 19.503 1.00 32.44 162 GLY G C 1
ATOM 16339 O O . GLY G 3 162 ? -103.077 34.386 19.571 1.00 32.46 162 GLY G O 1
ATOM 16340 N N . MET G 3 163 ? -105.062 33.533 20.305 1.00 33.33 163 MET G N 1
ATOM 16341 C CA . MET G 3 163 ? -104.503 32.590 21.313 1.00 34.35 163 MET G CA 1
ATOM 16342 C C . MET G 3 163 ? -103.730 31.481 20.591 1.00 33.56 163 MET G C 1
ATOM 16343 O O . MET G 3 163 ? -102.586 31.194 20.999 1.00 34.01 163 MET G O 1
ATOM 16348 N N . GLN G 3 164 ? -104.335 30.894 19.555 1.00 32.44 164 GLN G N 1
ATOM 16349 C CA . GLN G 3 164 ? -103.730 29.819 18.722 1.00 32.18 164 GLN G CA 1
ATOM 16350 C C . GLN G 3 164 ? -102.539 30.392 17.944 1.00 31.84 164 GLN G C 1
ATOM 16351 O O . GLN G 3 164 ? -101.522 29.683 17.822 1.00 31.82 164 GLN G O 1
ATOM 16357 N N . ALA G 3 165 ? -102.657 31.633 17.458 1.00 31.30 165 ALA G N 1
ATOM 16358 C CA . ALA G 3 165 ? -101.597 32.360 16.720 1.00 31.24 165 ALA G CA 1
ATOM 16359 C C . ALA G 3 165 ? -100.298 32.352 17.536 1.00 31.35 165 ALA G C 1
ATOM 16360 O O . ALA G 3 165 ? -99.271 31.898 16.998 1.00 31.35 165 ALA G O 1
ATOM 16362 N N . ILE G 3 166 ? -100.352 32.808 18.793 1.00 31.49 166 ILE G N 1
ATOM 16363 C CA . ILE G 3 166 ? -99.166 32.927 19.698 1.00 32.03 166 ILE G CA 1
ATOM 16364 C C . ILE G 3 166 ? -98.687 31.519 20.073 1.00 32.39 166 ILE G C 1
ATOM 16365 O O . ILE G 3 166 ? -97.464 31.277 20.011 1.00 32.19 166 ILE G O 1
ATOM 16370 N N . GLY G 3 167 ? -99.619 30.640 20.453 1.00 32.86 167 GLY G N 1
ATOM 16371 C CA . GLY G 3 167 ? -99.341 29.286 20.972 1.00 33.39 167 GLY G CA 1
ATOM 16372 C C . GLY G 3 167 ? -98.591 28.420 19.974 1.00 33.81 167 GLY G C 1
ATOM 16373 O O . GLY G 3 167 ? -97.605 27.776 20.383 1.00 34.93 167 GLY G O 1
ATOM 16374 N N . TYR G 3 168 ? -99.037 28.399 18.713 1.00 33.65 168 TYR G N 1
ATOM 16375 C CA . TYR G 3 168 ? -98.500 27.520 17.640 1.00 34.15 168 TYR G CA 1
ATOM 16376 C C . TYR G 3 168 ? -97.275 28.169 16.984 1.00 34.46 168 TYR G C 1
ATOM 16377 O O . TYR G 3 168 ? -96.483 27.434 16.361 1.00 34.82 168 TYR G O 1
ATOM 16386 N N . ALA G 3 169 ? -97.115 29.490 17.125 1.00 34.71 169 ALA G N 1
ATOM 16387 C CA . ALA G 3 169 ? -95.885 30.230 16.751 1.00 34.84 169 ALA G CA 1
ATOM 16388 C C . ALA G 3 169 ? -94.750 29.828 17.699 1.00 35.57 169 ALA G C 1
ATOM 16389 O O . ALA G 3 169 ? -93.615 29.645 17.219 1.00 35.57 169 ALA G O 1
ATOM 16391 N N . ALA G 3 170 ? -95.056 29.703 18.996 1.00 35.92 170 ALA G N 1
ATOM 16392 C CA . ALA G 3 170 ? -94.129 29.239 20.055 1.00 36.72 170 ALA G CA 1
ATOM 16393 C C . ALA G 3 170 ? -93.811 27.753 19.844 1.00 37.43 170 ALA G C 1
ATOM 16394 O O . ALA G 3 170 ? -92.638 27.369 20.021 1.00 37.95 170 ALA G O 1
ATOM 16396 N N . GLU G 3 171 ? -94.820 26.958 19.469 1.00 38.30 171 GLU G N 1
ATOM 16397 C CA . GLU G 3 171 ? -94.697 25.494 19.225 1.00 38.81 171 GLU G CA 1
ATOM 16398 C C . GLU G 3 171 ? -93.798 25.257 18.002 1.00 39.03 171 GLU G C 1
ATOM 16399 O O . GLU G 3 171 ? -93.104 24.222 17.977 1.00 39.42 171 GLU G O 1
ATOM 16405 N N . ALA G 3 172 ? -93.808 26.183 17.035 1.00 38.46 172 ALA G N 1
ATOM 16406 C CA . ALA G 3 172 ? -92.997 26.129 15.795 1.00 38.74 172 ALA G CA 1
ATOM 16407 C C . ALA G 3 172 ? -91.520 26.394 16.118 1.00 38.83 172 ALA G C 1
ATOM 16408 O O . ALA G 3 172 ? -90.662 25.672 15.574 1.00 39.55 172 ALA G O 1
ATOM 16410 N N . ILE G 3 173 ? -91.237 27.389 16.968 1.00 38.66 173 ILE G N 1
ATOM 16411 C CA . ILE G 3 173 ? -89.858 27.743 17.427 1.00 38.53 173 ILE G CA 1
ATOM 16412 C C . ILE G 3 173 ? -89.291 26.562 18.227 1.00 38.89 173 ILE G C 1
ATOM 16413 O O . ILE G 3 173 ? -88.089 26.268 18.068 1.00 38.69 173 ILE G O 1
ATOM 16418 N N . SER G 3 174 ? -90.133 25.919 19.045 1.00 39.21 174 SER G N 1
ATOM 16419 C CA . SER G 3 174 ? -89.788 24.766 19.921 1.00 39.63 174 SER G CA 1
ATOM 16420 C C . SER G 3 174 ? -89.281 23.578 19.091 1.00 39.48 174 SER G C 1
ATOM 16421 O O . SER G 3 174 ? -88.407 22.845 19.596 1.00 39.16 174 SER G O 1
ATOM 16424 N N . ASN G 3 175 ? -89.809 23.398 17.873 1.00 39.17 175 ASN G N 1
ATOM 16425 C CA . ASN G 3 175 ? -89.484 22.264 16.962 1.00 39.35 175 ASN G CA 1
ATOM 16426 C C . ASN G 3 175 ? -88.373 22.664 15.980 1.00 39.55 175 ASN G C 1
ATOM 16427 O O . ASN G 3 175 ? -87.977 21.806 15.166 1.00 39.48 175 ASN G O 1
ATOM 16432 N N . GLY G 3 176 ? -87.891 23.910 16.051 1.00 39.16 176 GLY G N 1
ATOM 16433 C CA . GLY G 3 176 ? -86.759 24.415 15.250 1.00 39.21 176 GLY G CA 1
ATOM 16434 C C . GLY G 3 176 ? -87.167 24.763 13.827 1.00 39.45 176 GLY G C 1
ATOM 16435 O O . GLY G 3 176 ? -86.355 24.521 12.911 1.00 39.75 176 GLY G O 1
ATOM 16436 N N . VAL G 3 177 ? -88.366 25.328 13.647 1.00 39.26 177 VAL G N 1
ATOM 16437 C CA . VAL G 3 177 ? -88.920 25.743 12.323 1.00 39.56 177 VAL G CA 1
ATOM 16438 C C . VAL G 3 177 ? -88.398 27.145 11.980 1.00 38.87 177 VAL G C 1
ATOM 16439 O O . VAL G 3 177 ? -88.135 27.396 10.787 1.00 38.80 177 VAL G O 1
ATOM 16443 N N . ALA G 3 178 ? -88.270 28.023 12.982 1.00 38.32 178 ALA G N 1
ATOM 16444 C CA . ALA G 3 178 ? -87.770 29.412 12.837 1.00 38.29 178 ALA G CA 1
ATOM 16445 C C . ALA G 3 178 ? -87.132 29.887 14.149 1.00 38.55 178 ALA G C 1
ATOM 16446 O O . ALA G 3 178 ? -87.459 29.318 15.212 1.00 38.88 178 ALA G O 1
ATOM 16448 N N . GLU G 3 179 ? -86.259 30.897 14.063 1.00 38.87 179 GLU G N 1
ATOM 16449 C CA . GLU G 3 179 ? -85.580 31.542 15.222 1.00 39.13 179 GLU G CA 1
ATOM 16450 C C . GLU G 3 179 ? -86.472 32.652 15.792 1.00 37.61 179 GLU G C 1
ATOM 16451 O O . GLU G 3 179 ? -86.545 32.760 17.030 1.00 37.60 179 GLU G O 1
ATOM 16457 N N . VAL G 3 180 ? -87.100 33.450 14.922 1.00 36.39 180 VAL G N 1
ATOM 16458 C CA . VAL G 3 180 ? -87.987 34.594 15.295 1.00 35.54 180 VAL G CA 1
ATOM 16459 C C . VAL G 3 180 ? -89.385 34.336 14.719 1.00 34.91 180 VAL G C 1
ATOM 16460 O O . VAL G 3 180 ? -89.479 33.649 13.684 1.00 34.92 180 VAL G O 1
ATOM 16464 N N . MET G 3 181 ? -90.424 34.864 15.374 1.00 34.51 181 MET G N 1
ATOM 16465 C CA . MET G 3 181 ? -91.843 34.761 14.939 1.00 34.88 181 MET G CA 1
ATOM 16466 C C . MET G 3 181 ? -92.585 36.054 15.295 1.00 35.52 181 MET G C 1
ATOM 16467 O O . MET G 3 181 ? -92.501 36.476 16.466 1.00 35.61 181 MET G O 1
ATOM 16472 N N . LEU G 3 182 ? -93.279 36.648 14.318 1.00 35.90 182 LEU G N 1
ATOM 16473 C CA . LEU G 3 182 ? -94.207 37.795 14.516 1.00 36.34 182 LEU G CA 1
ATOM 16474 C C . LEU G 3 182 ? -95.627 37.240 14.672 1.00 36.30 182 LEU G C 1
ATOM 16475 O O . LEU G 3 182 ? -96.345 37.146 13.657 1.00 36.53 182 LEU G O 1
ATOM 16480 N N . CYS G 3 183 ? -95.993 36.863 15.901 1.00 36.18 183 CYS G N 1
ATOM 16481 C CA . CYS G 3 183 ? -97.310 36.275 16.265 1.00 35.76 183 CYS G CA 1
ATOM 16482 C C . CYS G 3 183 ? -98.198 37.348 16.903 1.00 34.96 183 CYS G C 1
ATOM 16483 O O . CYS G 3 183 ? -97.677 38.146 17.709 1.00 35.53 183 CYS G O 1
ATOM 16486 N N . GLY G 3 184 ? -99.487 37.357 16.557 1.00 33.52 184 GLY G N 1
ATOM 16487 C CA . GLY G 3 184 ? -100.476 38.305 17.102 1.00 33.10 184 GLY G CA 1
ATOM 16488 C C . GLY G 3 184 ? -101.811 38.212 16.387 1.00 32.45 184 GLY G C 1
ATOM 16489 O O . GLY G 3 184 ? -102.096 37.153 15.794 1.00 32.74 184 GLY G O 1
ATOM 16490 N N . ALA G 3 185 ? -102.600 39.287 16.442 1.00 31.93 185 ALA G N 1
ATOM 16491 C CA . ALA G 3 185 ? -103.973 39.360 15.894 1.00 31.52 185 ALA G CA 1
ATOM 16492 C C . ALA G 3 185 ? -104.323 40.807 15.535 1.00 31.32 185 ALA G C 1
ATOM 16493 O O . ALA G 3 185 ? -103.641 41.730 16.024 1.00 31.37 185 ALA G O 1
ATOM 16495 N N . SER G 3 186 ? -105.357 40.980 14.707 1.00 31.23 186 SER G N 1
ATOM 16496 C CA . SER G 3 186 ? -105.910 42.290 14.276 1.00 31.48 186 SER G CA 1
ATOM 16497 C C . SER G 3 186 ? -107.389 42.128 13.910 1.00 32.13 186 SER G C 1
ATOM 16498 O O . SER G 3 186 ? -107.763 41.040 13.428 1.00 31.78 186 SER G O 1
ATOM 16501 N N . GLU G 3 187 ? -108.190 43.174 14.137 1.00 33.42 187 GLU G N 1
ATOM 16502 C CA . GLU G 3 187 ? -109.645 43.208 13.824 1.00 34.62 187 GLU G CA 1
ATOM 16503 C C . GLU G 3 187 ? -110.057 44.626 13.417 1.00 35.32 187 GLU G C 1
ATOM 16504 O O . GLU G 3 187 ? -109.555 45.588 14.031 1.00 35.83 187 GLU G O 1
ATOM 16510 N N . HIS G 3 188 ? -110.945 44.734 12.422 1.00 36.13 188 HIS G N 1
ATOM 16511 C CA . HIS G 3 188 ? -111.639 45.986 12.017 1.00 37.01 188 HIS G CA 1
ATOM 16512 C C . HIS G 3 188 ? -113.150 45.731 11.985 1.00 37.31 188 HIS G C 1
ATOM 16513 O O . HIS G 3 188 ? -113.597 44.959 11.112 1.00 36.86 188 HIS G O 1
ATOM 16520 N N . LEU G 3 189 ? -113.897 46.361 12.898 1.00 38.07 189 LEU G N 1
ATOM 16521 C CA . LEU G 3 189 ? -115.349 46.118 13.120 1.00 38.68 189 LEU G CA 1
ATOM 16522 C C . LEU G 3 189 ? -116.177 47.360 12.762 1.00 40.14 189 LEU G C 1
ATOM 16523 O O . LEU G 3 189 ? -117.408 47.307 12.953 1.00 40.38 189 LEU G O 1
ATOM 16528 N N . SER G 3 190 ? -115.544 48.427 12.259 1.00 41.20 190 SER G N 1
ATOM 16529 C CA . SER G 3 190 ? -116.194 49.734 11.960 1.00 42.26 190 SER G CA 1
ATOM 16530 C C . SER G 3 190 ? -116.948 49.679 10.624 1.00 42.84 190 SER G C 1
ATOM 16531 O O . SER G 3 190 ? -117.836 50.533 10.425 1.00 43.50 190 SER G O 1
ATOM 16534 N N . SER G 3 191 ? -116.608 48.726 9.747 1.00 42.99 191 SER G N 1
ATOM 16535 C CA . SER G 3 191 ? -117.218 48.555 8.400 1.00 42.93 191 SER G CA 1
ATOM 16536 C C . SER G 3 191 ? -118.733 48.416 8.541 1.00 43.14 191 SER G C 1
ATOM 16537 O O . SER G 3 191 ? -119.202 47.590 9.320 1.00 44.36 191 SER G O 1
ATOM 16540 N N . PRO G 3 192 ? -119.538 49.213 7.798 1.00 42.66 192 PRO G N 1
ATOM 16541 C CA . PRO G 3 192 ? -120.992 49.242 7.978 1.00 42.66 192 PRO G CA 1
ATOM 16542 C C . PRO G 3 192 ? -121.666 47.871 8.153 1.00 42.09 192 PRO G C 1
ATOM 16543 O O . PRO G 3 192 ? -122.535 47.768 8.998 1.00 41.90 192 PRO G O 1
ATOM 16547 N N . LEU G 3 193 ? -121.260 46.866 7.367 1.00 41.59 193 LEU G N 1
ATOM 16548 C CA . LEU G 3 193 ? -121.840 45.495 7.412 1.00 41.58 193 LEU G CA 1
ATOM 16549 C C . LEU G 3 193 ? -121.538 44.858 8.774 1.00 41.48 193 LEU G C 1
ATOM 16550 O O . LEU G 3 193 ? -122.491 44.388 9.422 1.00 41.23 193 LEU G O 1
ATOM 16555 N N . VAL G 3 194 ? -120.266 44.859 9.190 1.00 41.34 194 VAL G N 1
ATOM 16556 C CA . VAL G 3 194 ? -119.793 44.220 10.457 1.00 41.27 194 VAL G CA 1
ATOM 16557 C C . VAL G 3 194 ? -120.306 45.038 11.651 1.00 41.31 194 VAL G C 1
ATOM 16558 O O . VAL G 3 194 ? -120.661 44.417 12.672 1.00 41.29 194 VAL G O 1
ATOM 16562 N N . LYS G 3 195 ? -120.348 46.370 11.526 1.00 41.69 195 LYS G N 1
ATOM 16563 C CA . LYS G 3 195 ? -120.796 47.297 12.602 1.00 42.01 195 LYS G CA 1
ATOM 16564 C C . LYS G 3 195 ? -122.285 47.061 12.891 1.00 42.16 195 LYS G C 1
ATOM 16565 O O . LYS G 3 195 ? -122.626 46.847 14.070 1.00 41.84 195 LYS G O 1
ATOM 16571 N N . ASN G 3 196 ? -123.128 47.096 11.854 1.00 42.80 196 ASN G N 1
ATOM 16572 C CA . ASN G 3 196 ? -124.605 46.946 11.964 1.00 43.49 196 ASN G CA 1
ATOM 16573 C C . ASN G 3 196 ? -124.957 45.506 12.359 1.00 43.70 196 ASN G C 1
ATOM 16574 O O . ASN G 3 196 ? -125.966 45.330 13.068 1.00 43.76 196 ASN G O 1
ATOM 16579 N N . LEU G 3 197 ? -124.165 44.521 11.919 1.00 44.00 197 LEU G N 1
ATOM 16580 C CA . LEU G 3 197 ? -124.342 43.087 12.279 1.00 45.00 197 LEU G CA 1
ATOM 16581 C C . LEU G 3 197 ? -124.166 42.924 13.793 1.00 45.41 197 LEU G C 1
ATOM 16582 O O . LEU G 3 197 ? -125.100 42.415 14.440 1.00 46.24 197 LEU G O 1
ATOM 16587 N N . LEU G 3 198 ? -123.015 43.349 14.325 1.00 45.27 198 LEU G N 1
ATOM 16588 C CA . LEU G 3 198 ? -122.641 43.194 15.759 1.00 45.41 198 LEU G CA 1
ATOM 16589 C C . LEU G 3 198 ? -123.615 43.985 16.641 1.00 46.55 198 LEU G C 1
ATOM 16590 O O . LEU G 3 198 ? -124.185 43.377 17.562 1.00 47.49 198 LEU G O 1
ATOM 16595 N N . GLU G 3 199 ? -123.815 45.276 16.356 1.00 47.67 199 GLU G N 1
ATOM 16596 C CA . GLU G 3 199 ? -124.669 46.191 17.167 1.00 49.38 199 GLU G CA 1
ATOM 16597 C C . GLU G 3 199 ? -126.099 45.637 17.268 1.00 50.68 199 GLU G C 1
ATOM 16598 O O . GLU G 3 199 ? -126.724 45.838 18.327 1.00 50.91 199 GLU G O 1
ATOM 16604 N N . LYS G 3 200 ? -126.590 44.961 16.221 1.00 52.32 200 LYS G N 1
ATOM 16605 C CA . LYS G 3 200 ? -127.974 44.414 16.149 1.00 54.37 200 LYS G CA 1
ATOM 16606 C C . LYS G 3 200 ? -128.014 42.989 16.719 1.00 56.11 200 LYS G C 1
ATOM 16607 O O . LYS G 3 200 ? -128.857 42.741 17.604 1.00 56.57 200 LYS G O 1
ATOM 16613 N N . THR G 3 201 ? -127.147 42.094 16.229 1.00 58.08 201 THR G N 1
ATOM 16614 C CA . THR G 3 201 ? -127.207 40.625 16.479 1.00 60.96 201 THR G CA 1
ATOM 16615 C C . THR G 3 201 ? -126.318 40.216 17.664 1.00 62.21 201 THR G C 1
ATOM 16616 O O . THR G 3 201 ? -126.128 38.997 17.848 1.00 62.50 201 THR G O 1
ATOM 16620 N N . SER G 3 202 ? -125.798 41.174 18.439 1.00 64.25 202 SER G N 1
ATOM 16621 C CA . SER G 3 202 ? -125.047 40.911 19.696 1.00 65.83 202 S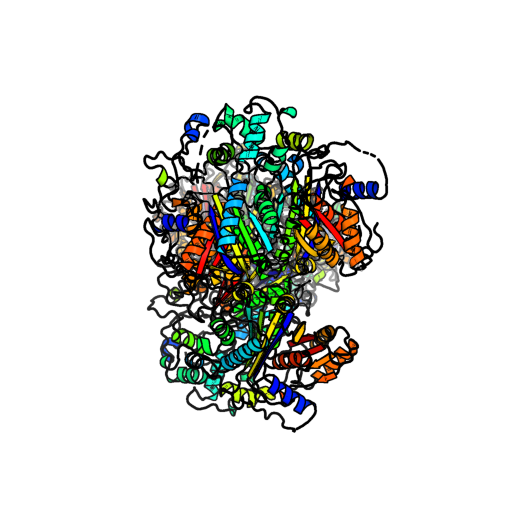ER G CA 1
ATOM 16622 C C . SER G 3 202 ? -125.992 40.292 20.729 1.00 68.62 202 SER G C 1
ATOM 16623 O O . SER G 3 202 ? -125.792 39.120 21.079 1.00 69.65 202 SER G O 1
ATOM 16626 N N . SER G 3 203 ? -127.009 41.054 21.145 1.00 72.02 203 SER G N 1
ATOM 16627 C CA . SER G 3 203 ? -127.933 40.756 22.273 1.00 73.16 203 SER G CA 1
ATOM 16628 C C . SER G 3 203 ? -128.521 39.341 22.166 1.00 74.57 203 SER G C 1
ATOM 16629 O O . SER G 3 203 ? -128.759 38.730 23.228 1.00 74.80 203 SER G O 1
ATOM 16632 N N . GLN G 3 204 ? -128.725 38.832 20.944 1.00 74.87 204 GLN G N 1
ATOM 16633 C CA . GLN G 3 204 ? -129.275 37.472 20.676 1.00 74.71 204 GLN G CA 1
ATOM 16634 C C . GLN G 3 204 ? -128.196 36.402 20.911 1.00 75.04 204 GLN G C 1
ATOM 16635 O O . GLN G 3 204 ? -128.480 35.218 20.636 1.00 72.96 204 GLN G O 1
ATOM 16641 N N . LYS G 3 205 ? -127.011 36.802 21.392 1.00 75.85 205 LYS G N 1
ATOM 16642 C CA . LYS G 3 205 ? -125.898 35.901 21.807 1.00 74.91 205 LYS G CA 1
ATOM 16643 C C . LYS G 3 205 ? -126.409 34.853 22.802 1.00 74.64 205 LYS G C 1
ATOM 16644 O O . LYS G 3 205 ? -127.236 35.206 23.669 1.00 76.23 205 LYS G O 1
ATOM 16650 N N . HIS G 3 206 ? -125.927 33.613 22.673 1.00 71.58 206 HIS G N 1
ATOM 16651 C CA . HIS G 3 206 ? -126.114 32.522 23.666 1.00 69.60 206 HIS G CA 1
ATOM 16652 C C . HIS G 3 206 ? -125.109 31.397 23.396 1.00 64.20 206 HIS G C 1
ATOM 16653 O O . HIS G 3 206 ? -125.220 30.745 22.339 1.00 64.92 206 HIS G O 1
ATOM 16660 N N . SER G 3 207 ? -124.163 31.198 24.319 1.00 59.78 207 SER G N 1
ATOM 16661 C CA . SER G 3 207 ? -123.211 30.057 24.340 1.00 57.12 207 SER G CA 1
ATOM 16662 C C . SER G 3 207 ? -123.849 28.895 25.110 1.00 55.81 207 SER G C 1
ATOM 16663 O O . SER G 3 207 ? -124.135 29.076 26.308 1.00 55.61 207 SER G O 1
ATOM 16666 N N . GLU G 3 208 ? -124.069 27.758 24.442 1.00 54.16 208 GLU G N 1
ATOM 16667 C CA . GLU G 3 208 ? -124.681 26.539 25.041 1.00 53.13 208 GLU G CA 1
ATOM 16668 C C . GLU G 3 208 ? -123.727 25.930 26.078 1.00 50.84 208 GLU G C 1
ATOM 16669 O O . GLU G 3 208 ? -124.222 25.219 26.973 1.00 50.28 208 GLU G O 1
ATOM 16675 N N . VAL G 3 209 ? -122.421 26.198 25.961 1.00 48.65 209 VAL G N 1
ATOM 16676 C CA . VAL G 3 209 ? -121.358 25.652 26.857 1.00 47.22 209 VAL G CA 1
ATOM 16677 C C . VAL G 3 209 ? -121.185 26.582 28.068 1.00 46.27 209 VAL G C 1
ATOM 16678 O O . VAL G 3 209 ? -121.245 26.075 29.205 1.00 46.60 209 VAL G O 1
ATOM 16682 N N . PHE G 3 210 ? -120.982 27.885 27.836 1.00 44.34 210 PHE G N 1
ATOM 16683 C CA . PHE G 3 210 ? -120.547 28.873 28.863 1.00 43.33 210 PHE G CA 1
ATOM 16684 C C . PHE G 3 210 ? -121.733 29.678 29.417 1.00 43.11 210 PHE G C 1
ATOM 16685 O O . PHE G 3 210 ? -121.614 30.181 30.552 1.00 42.45 210 PHE G O 1
ATOM 16693 N N . GLY G 3 211 ? -122.818 29.820 28.648 1.00 43.35 211 GLY G N 1
ATOM 16694 C CA . GLY G 3 211 ? -124.066 30.469 29.098 1.00 44.17 211 GLY G CA 1
ATOM 16695 C C . GLY G 3 211 ? -124.088 31.958 28.789 1.00 44.15 211 GLY G C 1
ATOM 16696 O O . GLY G 3 211 ? -123.637 32.342 27.692 1.00 42.94 211 GLY G O 1
ATOM 16697 N N . GLU G 3 212 ? -124.593 32.765 29.729 1.00 45.43 212 GLU G N 1
ATOM 16698 C CA . GLU G 3 212 ? -124.885 34.214 29.544 1.00 46.35 212 GLU G CA 1
ATOM 16699 C C . GLU G 3 212 ? -123.586 35.027 29.602 1.00 46.09 212 GLU G C 1
ATOM 16700 O O . GLU G 3 212 ? -122.728 34.713 30.450 1.00 44.70 212 GLU G O 1
ATOM 16706 N N . LYS G 3 213 ? -123.469 36.040 28.736 1.00 47.05 213 LYS G N 1
ATOM 16707 C CA . LYS G 3 213 ? -122.334 37.002 28.695 1.00 48.19 213 LYS G CA 1
ATOM 16708 C C . LYS G 3 213 ? -122.623 38.172 29.642 1.00 48.11 213 LYS G C 1
ATOM 16709 O O . LYS G 3 213 ? -123.811 38.490 29.842 1.00 47.94 213 LYS G O 1
ATOM 16715 N N . GLN G 3 214 ? -121.570 38.789 30.188 1.00 48.37 214 GLN G N 1
ATOM 16716 C CA . GLN G 3 214 ? -121.655 40.038 30.993 1.00 48.89 214 GLN G CA 1
ATOM 16717 C C . GLN G 3 214 ? -121.964 41.202 30.054 1.00 48.33 214 GLN G C 1
ATOM 16718 O O . GLN G 3 214 ? -121.665 41.129 28.864 1.00 48.17 214 GLN G O 1
ATOM 16724 N N . PRO G 3 215 ? -122.587 42.299 30.545 1.00 48.30 215 PRO G N 1
ATOM 16725 C CA . PRO G 3 215 ? -122.722 43.521 29.752 1.00 47.68 215 PRO G CA 1
ATOM 16726 C C . PRO G 3 215 ? -121.342 44.093 29.390 1.00 46.13 215 PRO G C 1
ATOM 16727 O O . PRO G 3 215 ? -120.567 44.365 30.291 1.00 46.15 215 PRO G O 1
ATOM 16731 N N . GLY G 3 216 ? -121.067 44.237 28.090 1.00 44.17 216 GLY G N 1
ATOM 16732 C CA . GLY G 3 216 ? -119.777 44.726 27.564 1.00 43.33 216 GLY G CA 1
ATOM 16733 C C . GLY G 3 216 ? -119.897 45.227 26.135 1.00 42.52 216 GLY G C 1
ATOM 16734 O O . GLY G 3 216 ? -120.951 44.995 25.511 1.00 43.09 216 GLY G O 1
ATOM 16735 N N . ASP G 3 217 ? -118.846 45.885 25.638 1.00 41.78 217 ASP G N 1
ATOM 16736 C CA . ASP G 3 217 ? -118.786 46.501 24.286 1.00 41.46 217 ASP G CA 1
ATOM 16737 C C . ASP G 3 217 ? -117.746 45.756 23.443 1.00 40.24 217 ASP G C 1
ATOM 16738 O O . ASP G 3 217 ? -117.147 44.789 23.959 1.00 39.88 217 ASP G O 1
ATOM 16743 N N . PHE G 3 218 ? -117.559 46.187 22.191 1.00 39.74 218 PHE G N 1
ATOM 16744 C CA . PHE G 3 218 ? -116.497 45.712 21.265 1.00 38.97 218 PHE G CA 1
ATOM 16745 C C . PHE G 3 218 ? -115.467 46.824 21.051 1.00 38.64 218 PHE G C 1
ATOM 16746 O O . PHE G 3 218 ? -115.832 48.016 21.124 1.00 39.03 218 PHE G O 1
ATOM 16754 N N . SER G 3 219 ? -114.218 46.430 20.789 1.00 37.84 219 SER G N 1
ATOM 16755 C CA . SER G 3 219 ? -113.086 47.328 20.441 1.00 37.46 219 SER G CA 1
ATOM 16756 C C . SER G 3 219 ? -112.319 46.739 19.254 1.00 36.78 219 SER G C 1
ATOM 16757 O O . SER G 3 219 ? -112.165 45.503 19.205 1.00 36.92 219 SER G O 1
ATOM 16760 N N . GLU G 3 220 ? -111.869 47.598 18.335 1.00 36.36 220 GLU G N 1
ATOM 16761 C CA . GLU G 3 220 ? -111.055 47.214 17.150 1.00 35.78 220 GLU G CA 1
ATOM 16762 C C . GLU G 3 220 ? -109.604 47.645 17.394 1.00 34.83 220 GLU G C 1
ATOM 16763 O O . GLU G 3 220 ? -109.351 48.338 18.401 1.00 34.89 220 GLU G O 1
ATOM 16769 N N . GLY G 3 221 ? -108.694 47.228 16.511 1.00 34.01 221 GLY G N 1
ATOM 16770 C CA . GLY G 3 221 ? -107.244 47.478 16.619 1.00 33.51 221 GLY G CA 1
ATOM 16771 C C . GLY G 3 221 ? -106.446 46.205 16.399 1.00 32.74 221 GLY G C 1
ATOM 16772 O O . GLY G 3 221 ? -106.935 45.318 15.669 1.00 32.44 221 GLY G O 1
ATOM 16773 N N . ALA G 3 222 ? -105.266 46.110 17.017 1.00 32.25 222 ALA G N 1
ATOM 16774 C CA . ALA G 3 222 ? -104.308 44.996 16.834 1.00 31.69 222 ALA G CA 1
ATOM 16775 C C . ALA G 3 222 ? -103.357 44.903 18.031 1.00 31.60 222 ALA G C 1
ATOM 16776 O O . ALA G 3 222 ? -103.219 45.898 18.773 1.00 31.78 222 ALA G O 1
ATOM 16778 N N . ALA G 3 223 ? -102.734 43.735 18.197 1.00 31.23 223 ALA G N 1
ATOM 16779 C CA . ALA G 3 223 ? -101.696 43.439 19.211 1.00 31.46 223 ALA G CA 1
ATOM 16780 C C . ALA G 3 223 ? -100.769 42.353 18.656 1.00 31.44 223 ALA G C 1
ATOM 16781 O O . ALA G 3 223 ? -101.292 41.368 18.099 1.00 31.56 223 ALA G O 1
ATOM 16783 N N . PHE G 3 224 ? -99.451 42.540 18.779 1.00 31.67 224 PHE G N 1
ATOM 16784 C CA . PHE G 3 224 ? -98.413 41.617 18.249 1.00 31.83 224 PHE G CA 1
ATOM 16785 C C . PHE G 3 224 ? -97.241 41.511 19.231 1.00 31.99 224 PHE G C 1
ATOM 16786 O O . PHE G 3 224 ? -96.890 42.519 19.878 1.00 31.82 224 PHE G O 1
ATOM 16794 N N . LEU G 3 225 ? -96.663 40.310 19.323 1.00 32.27 225 LEU G N 1
ATOM 16795 C CA . LEU G 3 225 ? -95.454 39.995 20.127 1.00 32.69 225 LEU G CA 1
ATOM 16796 C C . LEU G 3 225 ? -94.356 39.478 19.192 1.00 32.82 225 LEU G C 1
ATOM 16797 O O . LEU G 3 225 ? -94.684 38.699 18.273 1.00 32.94 225 LEU G O 1
ATOM 16802 N N . VAL G 3 226 ? -93.109 39.901 19.420 1.00 32.77 226 VAL G N 1
ATOM 16803 C CA . VAL G 3 226 ? -91.894 39.300 18.795 1.00 32.71 226 VAL G CA 1
ATOM 16804 C C . VAL G 3 226 ? -91.425 38.157 19.702 1.00 32.85 226 VAL G C 1
ATOM 16805 O O . VAL G 3 226 ? -90.665 38.426 20.655 1.00 32.53 226 VAL G O 1
ATOM 16809 N N . LEU G 3 227 ? -91.897 36.937 19.430 1.00 32.91 227 LEU G N 1
ATOM 16810 C CA . LEU G 3 227 ? -91.394 35.685 20.056 1.00 33.50 227 LEU G CA 1
ATOM 16811 C C . LEU G 3 227 ? -90.149 35.233 19.289 1.00 34.28 227 LEU G C 1
ATOM 16812 O O . LEU G 3 227 ? -90.191 35.256 18.043 1.00 35.12 227 LEU G O 1
ATOM 16817 N N . GLU G 3 228 ? -89.083 34.855 19.999 1.00 35.00 228 GLU G N 1
ATOM 16818 C CA . GLU G 3 228 ? -87.867 34.255 19.387 1.00 36.00 228 GLU G CA 1
ATOM 16819 C C . GLU G 3 228 ? -87.263 33.212 20.333 1.00 36.62 228 GLU G C 1
ATOM 16820 O O . GLU G 3 228 ? -87.645 33.183 21.521 1.00 36.25 228 GLU G O 1
ATOM 16826 N N . GLU G 3 229 ? -86.360 32.387 19.797 1.00 37.26 229 GLU G N 1
ATOM 16827 C CA . GLU G 3 229 ? -85.668 31.285 20.518 1.00 37.96 229 GLU G CA 1
ATOM 16828 C C . GLU G 3 229 ? -84.801 31.893 21.627 1.00 37.96 229 GLU G C 1
ATOM 16829 O O . GLU G 3 229 ? -84.210 32.965 21.392 1.00 37.55 229 GLU G O 1
ATOM 16835 N N . ARG G 3 230 ? -84.745 31.231 22.787 1.00 38.36 230 ARG G N 1
ATOM 16836 C CA . ARG G 3 230 ? -84.131 31.751 24.041 1.00 38.96 230 ARG G CA 1
ATOM 16837 C C . ARG G 3 230 ? -82.655 32.093 23.802 1.00 39.68 230 ARG G C 1
ATOM 16838 O O . ARG G 3 230 ? -82.248 33.218 24.158 1.00 39.77 230 ARG G O 1
ATOM 16846 N N . GLN G 3 231 ? -81.890 31.162 23.222 1.00 39.99 231 GLN G N 1
ATOM 16847 C CA . GLN G 3 231 ? -80.426 31.304 22.994 1.00 40.68 231 GLN G CA 1
ATOM 16848 C C . GLN G 3 231 ? -80.161 32.387 21.939 1.00 40.96 231 GLN G C 1
ATOM 16849 O O . GLN G 3 231 ? -79.156 33.107 22.090 1.00 41.62 231 GLN G O 1
ATOM 16855 N N . HIS G 3 232 ? -81.022 32.504 20.921 1.00 40.74 232 HIS G N 1
ATOM 16856 C CA . HIS G 3 232 ? -80.923 33.532 19.848 1.00 40.96 232 HIS G CA 1
ATOM 16857 C C . HIS G 3 232 ? -81.004 34.935 20.466 1.00 41.21 232 HIS G C 1
ATOM 16858 O O . HIS G 3 232 ? -80.209 35.806 20.055 1.00 41.57 232 HIS G O 1
ATOM 16865 N N . ALA G 3 233 ? -81.925 35.136 21.414 1.00 40.99 233 ALA G N 1
ATOM 16866 C CA . ALA G 3 233 ? -82.148 36.414 22.132 1.00 41.08 233 ALA G CA 1
ATOM 16867 C C . ALA G 3 233 ? -81.001 36.672 23.118 1.00 41.88 233 ALA G C 1
ATOM 16868 O O . ALA G 3 233 ? -80.602 37.845 23.258 1.00 41.97 233 ALA G O 1
ATOM 16870 N N . LEU G 3 234 ? -80.501 35.621 23.778 1.00 42.98 234 LEU G N 1
ATOM 16871 C CA . LEU G 3 234 ? -79.410 35.705 24.791 1.00 44.10 234 LEU G CA 1
ATOM 16872 C C . LEU G 3 234 ? -78.080 36.040 24.105 1.00 44.59 234 LEU G C 1
ATOM 16873 O O . LEU G 3 234 ? -77.310 36.833 24.682 1.00 45.33 234 LEU G O 1
ATOM 16878 N N . GLU G 3 235 ? -77.825 35.464 22.926 1.00 45.11 235 GLU G N 1
ATOM 16879 C CA . GLU G 3 235 ? -76.549 35.609 22.172 1.00 46.14 235 GLU G CA 1
ATOM 16880 C C . GLU G 3 235 ? -76.393 37.048 21.661 1.00 46.56 235 GLU G C 1
ATOM 16881 O O . GLU G 3 235 ? -75.253 37.553 21.691 1.00 47.40 235 GLU G O 1
ATOM 16887 N N . ARG G 3 236 ? -77.485 37.681 21.213 1.00 45.90 236 ARG G N 1
ATOM 16888 C CA . ARG G 3 236 ? -77.479 39.068 20.666 1.00 45.81 236 ARG G CA 1
ATOM 16889 C C . ARG G 3 236 ? -77.611 40.091 21.806 1.00 46.23 236 ARG G C 1
ATOM 16890 O O . ARG G 3 236 ? -77.451 41.296 21.527 1.00 46.83 236 ARG G O 1
ATOM 16898 N N . GLY G 3 237 ? -77.892 39.635 23.032 1.00 46.33 237 GLY G N 1
ATOM 16899 C CA . GLY G 3 237 ? -77.998 40.487 24.233 1.00 46.15 237 GLY G CA 1
ATOM 16900 C C . GLY G 3 237 ? -79.267 41.322 24.214 1.00 45.87 237 GLY G C 1
ATOM 16901 O O . GLY G 3 237 ? -79.164 42.559 24.329 1.00 45.79 237 GLY G O 1
ATOM 16902 N N . ALA G 3 238 ? -80.421 40.663 24.078 1.00 45.02 238 ALA G N 1
ATOM 16903 C CA . ALA G 3 238 ? -81.758 41.289 23.953 1.00 44.58 238 ALA G CA 1
ATOM 16904 C C . ALA G 3 238 ? -82.349 41.547 25.344 1.00 44.67 238 ALA G C 1
ATOM 16905 O O . ALA G 3 238 ? -82.088 40.741 26.262 1.00 44.65 238 ALA G O 1
ATOM 16907 N N . SER G 3 239 ? -83.114 42.634 25.483 1.00 44.50 239 SER G N 1
ATOM 16908 C CA . SER G 3 239 ? -83.933 42.955 26.682 1.00 44.23 239 SER G CA 1
ATOM 16909 C C . SER G 3 239 ? -85.165 42.043 26.697 1.00 43.57 239 SER G C 1
ATOM 16910 O O . SER G 3 239 ? -86.231 42.476 26.214 1.00 43.98 239 SER G O 1
ATOM 16913 N N . ILE G 3 240 ? -85.008 40.823 27.220 1.00 42.84 240 ILE G N 1
ATOM 16914 C CA . ILE G 3 240 ? -86.066 39.768 27.254 1.00 41.98 240 ILE G CA 1
ATOM 16915 C C . ILE G 3 240 ? -87.149 40.204 28.248 1.00 41.66 240 ILE G C 1
ATOM 16916 O O . ILE G 3 240 ? -86.814 40.403 29.433 1.00 42.21 240 ILE G O 1
ATOM 16921 N N . LEU G 3 241 ? -88.394 40.342 27.780 1.00 40.71 241 LEU G N 1
ATOM 16922 C CA . LEU G 3 241 ? -89.557 40.753 28.612 1.00 40.56 241 LEU G CA 1
ATOM 16923 C C . LEU G 3 241 ? -89.953 39.595 29.534 1.00 40.07 241 LEU G C 1
ATOM 16924 O O . LEU G 3 241 ? -90.009 39.813 30.760 1.00 40.13 241 LEU G O 1
ATOM 16929 N N . CYS G 3 242 ? -90.212 38.415 28.960 1.00 39.63 242 CYS G N 1
ATOM 16930 C CA . CYS G 3 242 ? -90.679 37.204 29.688 1.00 40.07 242 CYS G CA 1
ATOM 16931 C C . CYS G 3 242 ? -90.426 35.939 28.858 1.00 40.73 242 CYS G C 1
ATOM 16932 O O . CYS G 3 242 ? -90.024 36.067 27.684 1.00 40.59 242 CYS G O 1
ATOM 16935 N N . GLU G 3 243 ? -90.657 34.770 29.465 1.00 41.97 243 GLU G N 1
ATOM 16936 C CA . GLU G 3 243 ? -90.530 33.430 28.831 1.00 43.11 243 GLU G CA 1
ATOM 16937 C C . GLU G 3 243 ? -91.921 32.795 28.723 1.00 43.38 243 GLU G C 1
ATOM 16938 O O . GLU G 3 243 ? -92.615 32.725 29.757 1.00 43.47 243 GLU G O 1
ATOM 16944 N N . LEU G 3 244 ? -92.306 32.351 27.521 1.00 43.44 244 LEU G N 1
ATOM 16945 C CA . LEU G 3 244 ? -93.561 31.588 27.274 1.00 43.74 244 LEU G CA 1
ATOM 16946 C C . LEU G 3 244 ? -93.337 30.138 27.719 1.00 44.56 244 LEU G C 1
ATOM 16947 O O . LEU G 3 244 ? -92.712 29.371 26.957 1.00 44.70 244 LEU G O 1
ATOM 16952 N N . THR G 3 245 ? -93.828 29.788 28.912 1.00 44.91 245 THR G N 1
ATOM 16953 C CA . THR G 3 245 ? -93.543 28.507 29.615 1.00 45.68 245 THR G CA 1
ATOM 16954 C C . THR G 3 245 ? -94.520 27.415 29.162 1.00 45.62 245 THR G C 1
ATOM 16955 O O . THR G 3 245 ? -94.067 26.262 29.009 1.00 46.81 245 THR G O 1
ATOM 16959 N N . GLY G 3 246 ? -95.798 27.758 28.960 1.00 44.62 246 GLY G N 1
ATOM 16960 C CA . GLY G 3 246 ? -96.865 26.783 28.656 1.00 44.11 246 GLY G CA 1
ATOM 16961 C C . GLY G 3 246 ? -97.924 27.334 27.717 1.00 43.24 246 GLY G C 1
ATOM 16962 O O . GLY G 3 246 ? -98.060 28.571 27.623 1.00 43.01 246 GLY G O 1
ATOM 16963 N N . PHE G 3 247 ? -98.647 26.431 27.045 1.00 42.81 247 PHE G N 1
ATOM 16964 C CA . PHE G 3 247 ? -99.797 26.722 26.149 1.00 42.29 247 PHE G CA 1
ATOM 16965 C C . PHE G 3 247 ? -100.692 25.480 26.061 1.00 42.49 247 PHE G C 1
ATOM 16966 O O . PHE G 3 247 ? -100.161 24.381 25.804 1.00 42.54 247 PHE G O 1
ATOM 16974 N N . VAL G 3 248 ? -102.002 25.656 26.265 1.00 42.66 248 VAL G N 1
ATOM 16975 C CA . VAL G 3 248 ? -103.029 24.575 26.160 1.00 43.27 248 VAL G CA 1
ATOM 16976 C C . VAL G 3 248 ? -104.137 25.039 25.207 1.00 42.85 248 VAL G C 1
ATOM 16977 O O . VAL G 3 248 ? -104.614 26.181 25.361 1.00 42.40 248 VAL G O 1
ATOM 16981 N N . ASP G 3 249 ? -104.509 24.177 24.254 1.00 42.91 249 ASP G N 1
ATOM 16982 C CA . ASP G 3 249 ? -105.576 24.415 23.245 1.00 42.18 249 ASP G CA 1
ATOM 16983 C C . ASP G 3 249 ? -106.541 23.225 23.277 1.00 41.95 249 ASP G C 1
ATOM 16984 O O . ASP G 3 249 ? -106.198 22.169 22.708 1.00 41.87 249 ASP G O 1
ATOM 16989 N N . TYR G 3 250 ? -107.692 23.394 23.936 1.00 41.82 250 TYR G N 1
ATOM 16990 C CA . TYR G 3 250 ? -108.729 22.346 24.129 1.00 41.80 250 TYR G CA 1
ATOM 16991 C C . TYR G 3 250 ? -110.098 22.892 23.709 1.00 40.85 250 TYR G C 1
ATOM 16992 O O . TYR G 3 250 ? -110.224 24.111 23.471 1.00 40.03 250 TYR G O 1
ATOM 17001 N N . PHE G 3 251 ? -111.084 21.996 23.613 1.00 40.29 251 PHE G N 1
ATOM 17002 C CA . PHE G 3 251 ? -112.488 22.288 23.221 1.00 39.67 251 PHE G CA 1
ATOM 17003 C C . PHE G 3 251 ? -113.441 21.559 24.174 1.00 40.08 251 PHE G C 1
ATOM 17004 O O . PHE G 3 251 ? -113.044 20.530 24.752 1.00 39.43 251 PHE G O 1
ATOM 17012 N N . ALA G 3 252 ? -114.658 22.090 24.328 1.00 40.42 252 ALA G N 1
ATOM 17013 C CA . ALA G 3 252 ? -115.729 21.548 25.196 1.00 41.34 252 ALA G CA 1
ATOM 17014 C C . ALA G 3 252 ? -116.997 21.337 24.371 1.00 42.06 252 ALA G C 1
ATOM 17015 O O . ALA G 3 252 ? -117.757 22.279 24.155 1.00 41.33 252 ALA G O 1
ATOM 17017 N N . PRO G 3 253 ? -117.259 20.107 23.867 1.00 43.31 253 PRO G N 1
ATOM 17018 C CA . PRO G 3 253 ? -118.506 19.812 23.156 1.00 44.14 253 PRO G CA 1
ATOM 17019 C C . PRO G 3 253 ? -119.766 19.987 24.022 1.00 45.18 253 PRO G C 1
ATOM 17020 O O . PRO G 3 253 ? -120.811 20.280 23.466 1.00 45.46 253 PRO G O 1
ATOM 17024 N N . ASP G 3 254 ? -119.640 19.799 25.341 1.00 46.22 254 ASP G N 1
ATOM 17025 C CA . ASP G 3 254 ? -120.737 19.982 26.331 1.00 47.37 254 ASP G CA 1
ATOM 17026 C C . ASP G 3 254 ? -120.161 20.582 27.622 1.00 47.39 254 ASP G C 1
ATOM 17027 O O . ASP G 3 254 ? -118.932 20.794 27.683 1.00 46.73 254 ASP G O 1
ATOM 17032 N N . LYS G 3 255 ? -121.025 20.841 28.610 1.00 47.78 255 LYS G N 1
ATOM 17033 C CA . LYS G 3 255 ? -120.677 21.505 29.897 1.00 47.82 255 LYS G CA 1
ATOM 17034 C C . LYS G 3 255 ? -119.830 20.575 30.777 1.00 47.08 255 LYS G C 1
ATOM 17035 O O . LYS G 3 255 ? -119.085 21.100 31.628 1.00 46.39 255 LYS G O 1
ATOM 17041 N N . ASN G 3 256 ? -119.950 19.255 30.596 1.00 47.03 256 ASN G N 1
ATOM 17042 C CA . ASN G 3 256 ? -119.224 18.230 31.395 1.00 47.00 256 ASN G CA 1
ATOM 17043 C C . ASN G 3 256 ? -117.717 18.374 31.154 1.00 47.10 256 ASN G C 1
ATOM 17044 O O . ASN G 3 256 ? -116.964 18.452 32.145 1.00 47.11 256 ASN G O 1
ATOM 17049 N N . THR G 3 257 ? -117.306 18.413 29.884 1.00 47.05 257 THR G N 1
ATOM 17050 C CA . THR G 3 257 ? -115.890 18.530 29.441 1.00 47.36 257 THR G CA 1
ATOM 17051 C C . THR G 3 257 ? -115.337 19.914 29.809 1.00 47.14 257 THR G C 1
ATOM 17052 O O . THR G 3 257 ? -114.148 19.987 30.172 1.00 46.38 257 THR G O 1
ATOM 17056 N N . ARG G 3 258 ? -116.170 20.958 29.718 1.00 47.27 258 ARG G N 1
ATOM 17057 C CA . ARG G 3 258 ? -115.806 22.377 29.997 1.00 47.68 258 ARG G CA 1
ATOM 17058 C C . ARG G 3 258 ? -115.135 22.482 31.373 1.00 47.68 258 ARG G C 1
ATOM 17059 O O . ARG G 3 258 ? -114.026 23.046 31.441 1.00 47.15 258 ARG G O 1
ATOM 17067 N N . ASN G 3 259 ? -115.786 21.962 32.420 1.00 47.73 259 ASN G N 1
ATOM 17068 C CA . ASN G 3 259 ? -115.304 22.010 33.829 1.00 48.40 259 ASN G CA 1
ATOM 17069 C C . ASN G 3 259 ? -114.000 21.212 33.957 1.00 48.78 259 ASN G C 1
ATOM 17070 O O . ASN G 3 259 ? -113.085 21.691 34.655 1.00 49.69 259 ASN G O 1
ATOM 17075 N N . ASN G 3 260 ? -113.926 20.045 33.308 1.00 48.50 260 ASN G N 1
ATOM 17076 C CA . ASN G 3 260 ? -112.741 19.143 3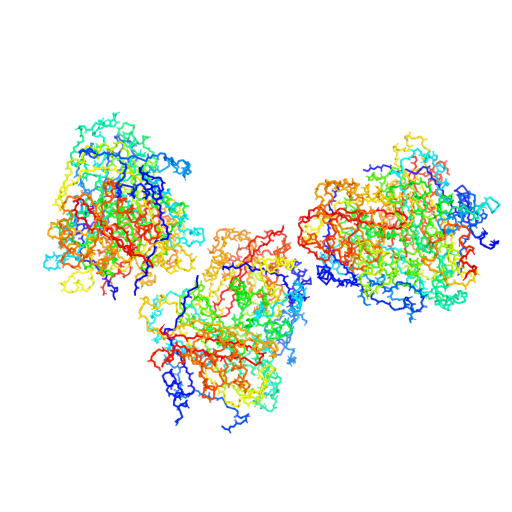3.318 1.00 48.92 260 ASN G CA 1
ATOM 17077 C C . ASN G 3 260 ? -111.566 19.824 32.604 1.00 49.05 260 ASN G C 1
ATOM 17078 O O . ASN G 3 260 ? -110.417 19.605 33.034 1.00 48.80 260 ASN G O 1
ATOM 17083 N N . THR G 3 261 ? -111.844 20.613 31.560 1.00 49.18 261 THR G N 1
ATOM 17084 C CA . THR G 3 261 ? -110.830 21.288 30.702 1.00 49.29 261 THR G CA 1
ATOM 17085 C C . THR G 3 261 ? -110.072 22.350 31.511 1.00 49.39 261 THR G C 1
ATOM 17086 O O . THR G 3 261 ? -108.876 22.553 31.228 1.00 48.78 261 THR G O 1
ATOM 17090 N N . LEU G 3 262 ? -110.742 22.997 32.472 1.00 50.10 262 LEU G N 1
ATOM 17091 C CA . LEU G 3 262 ? -110.166 24.080 33.317 1.00 50.76 262 LEU G CA 1
ATOM 17092 C C . LEU G 3 262 ? -109.059 23.519 34.222 1.00 51.70 262 LEU G C 1
ATOM 17093 O O . LEU G 3 262 ? -108.215 24.317 34.673 1.00 50.58 262 LEU G O 1
ATOM 17098 N N . GLU G 3 263 ? -109.066 22.207 34.485 1.00 53.34 263 GLU G N 1
ATOM 17099 C CA . GLU G 3 263 ? -108.027 21.512 35.294 1.00 54.83 263 GLU G CA 1
ATOM 17100 C C . GLU G 3 263 ? -106.712 21.440 34.504 1.00 54.98 263 GLU G C 1
ATOM 17101 O O . GLU G 3 263 ? -105.648 21.417 35.151 1.00 55.33 263 GLU G O 1
ATOM 17107 N N . TYR G 3 264 ? -106.776 21.408 33.167 1.00 55.48 264 TYR G N 1
ATOM 17108 C CA . TYR G 3 264 ? -105.587 21.429 32.272 1.00 55.61 264 TYR G CA 1
ATOM 17109 C C . TYR G 3 264 ? -104.963 22.830 32.290 1.00 54.11 264 TYR G C 1
ATOM 17110 O O . TYR G 3 264 ? -103.727 22.935 32.176 1.00 54.02 264 TYR G O 1
ATOM 17119 N N . THR G 3 265 ? -105.796 23.870 32.415 1.00 52.98 265 THR G N 1
ATOM 17120 C CA . THR G 3 265 ? -105.372 25.291 32.561 1.00 52.09 265 THR G CA 1
ATOM 17121 C C . THR G 3 265 ? -104.664 25.475 33.908 1.00 52.09 265 THR G C 1
ATOM 17122 O O . THR G 3 265 ? -103.708 26.269 33.964 1.00 51.70 265 THR G O 1
ATOM 17126 N N . ALA G 3 266 ? -105.129 24.773 34.947 1.00 52.62 266 ALA G N 1
ATOM 17127 C CA . ALA G 3 266 ? -104.597 24.837 36.330 1.00 53.53 266 ALA G CA 1
ATOM 17128 C C . ALA G 3 266 ? -103.192 24.223 36.395 1.00 53.66 266 ALA G C 1
ATOM 17129 O O . ALA G 3 266 ? -102.430 24.610 37.300 1.00 53.79 266 ALA G O 1
ATOM 17131 N N . GLU G 3 267 ? -102.862 23.304 35.479 1.00 54.20 267 GLU G N 1
ATOM 17132 C CA . GLU G 3 267 ? -101.535 22.627 35.410 1.00 55.43 267 GLU G CA 1
ATOM 17133 C C . GLU G 3 267 ? -100.447 23.628 34.994 1.00 54.08 267 GLU G C 1
ATOM 17134 O O . GLU G 3 267 ? -99.273 23.378 35.331 1.00 54.13 267 GLU G O 1
ATOM 17140 N N . LEU G 3 268 ? -100.814 24.707 34.289 1.00 53.63 268 LEU G N 1
ATOM 17141 C CA . LEU G 3 268 ? -99.874 25.777 33.847 1.00 52.93 268 LEU G CA 1
ATOM 17142 C C . LEU G 3 268 ? -99.222 26.438 35.069 1.00 53.21 268 LEU G C 1
ATOM 17143 O O . LEU G 3 268 ? -98.045 26.835 34.955 1.00 53.55 268 LEU G O 1
ATOM 17148 N N . PHE G 3 269 ? -99.958 26.561 36.180 1.00 52.93 269 PHE G N 1
ATOM 17149 C CA . PHE G 3 269 ? -99.484 27.166 37.455 1.00 53.01 269 PHE G CA 1
ATOM 17150 C C . PHE G 3 269 ? -98.231 26.433 37.947 1.00 54.53 269 PHE G C 1
ATOM 17151 O O . PHE G 3 269 ? -97.240 27.109 38.290 1.00 54.33 269 PHE G O 1
ATOM 17159 N N . ASN G 3 270 ? -98.286 25.097 37.980 1.00 56.71 270 ASN G N 1
ATOM 17160 C CA . ASN G 3 270 ? -97.197 24.214 38.482 1.00 58.53 270 ASN G CA 1
ATOM 17161 C C . ASN G 3 270 ? -97.007 24.476 39.984 1.00 59.09 270 ASN G C 1
ATOM 17162 O O . ASN G 3 270 ? -95.852 24.429 40.456 1.00 59.36 270 ASN G O 1
ATOM 17167 N N . HIS G 3 271 ? -98.111 24.741 40.694 1.00 60.02 271 HIS G N 1
ATOM 17168 C CA . HIS G 3 271 ? -98.180 25.000 42.160 1.00 61.12 271 HIS G CA 1
ATOM 17169 C C . HIS G 3 271 ? -97.382 26.260 42.530 1.00 59.12 271 HIS G C 1
ATOM 17170 O O . HIS G 3 271 ? -96.716 26.247 43.586 1.00 59.43 271 HIS G O 1
ATOM 17177 N N . ASN G 3 272 ? -97.464 27.313 41.709 1.00 56.50 272 ASN G N 1
ATOM 17178 C CA . ASN G 3 272 ? -96.858 28.642 41.993 1.00 55.14 272 ASN G CA 1
ATOM 17179 C C . ASN G 3 272 ? -97.905 29.519 42.689 1.00 54.59 272 ASN G C 1
ATOM 17180 O O . ASN G 3 272 ? -98.934 29.827 42.054 1.00 52.80 272 ASN G O 1
ATOM 17185 N N . GLU G 3 273 ? -97.647 29.898 43.946 1.00 54.92 273 GLU G N 1
ATOM 17186 C CA . GLU G 3 273 ? -98.537 30.759 44.772 1.00 55.41 273 GLU G CA 1
ATOM 17187 C C . GLU G 3 273 ? -98.452 32.215 44.292 1.00 54.09 273 GLU G C 1
ATOM 17188 O O . GLU G 3 273 ? -99.418 32.968 44.527 1.00 53.66 273 GLU G O 1
ATOM 17194 N N . ASN G 3 274 ? -97.340 32.591 43.650 1.00 52.48 274 ASN G N 1
ATOM 17195 C CA . ASN G 3 274 ? -97.033 33.984 43.223 1.00 51.86 274 ASN G CA 1
ATOM 17196 C C . ASN G 3 274 ? -97.682 34.292 41.867 1.00 50.71 274 ASN G C 1
ATOM 17197 O O . ASN G 3 274 ? -97.708 35.482 41.495 1.00 51.00 274 ASN G O 1
ATOM 17202 N N . ALA G 3 275 ? -98.183 33.273 41.160 1.00 49.75 275 ALA G N 1
ATOM 17203 C CA . ALA G 3 275 ? -98.772 33.394 39.805 1.00 48.04 275 ALA G CA 1
ATOM 17204 C C . ALA G 3 275 ? -100.056 34.233 39.860 1.00 46.84 275 ALA G C 1
ATOM 17205 O O . ALA G 3 275 ? -100.839 34.056 40.815 1.00 46.83 275 ALA G O 1
ATOM 17207 N N . VAL G 3 276 ? -100.246 35.110 38.868 1.00 45.87 276 VAL G N 1
ATOM 17208 C CA . VAL G 3 276 ? -101.457 35.966 38.681 1.00 45.44 276 VAL G CA 1
ATOM 17209 C C . VAL G 3 276 ? -102.272 35.393 37.516 1.00 43.92 276 VAL G C 1
ATOM 17210 O O . VAL G 3 276 ? -101.658 34.983 36.513 1.00 42.81 276 VAL G O 1
ATOM 17214 N N . PHE G 3 277 ? -103.603 35.374 37.646 1.00 43.40 277 PHE G N 1
ATOM 17215 C CA . PHE G 3 277 ? -104.545 34.807 36.646 1.00 43.09 277 PHE G CA 1
ATOM 17216 C C . PHE G 3 277 ? -105.378 35.929 36.018 1.00 42.65 277 PHE G C 1
ATOM 17217 O O . PHE G 3 277 ? -106.201 36.540 36.728 1.00 42.37 277 PHE G O 1
ATOM 17225 N N . ILE G 3 278 ? -105.163 36.187 34.723 1.00 42.93 278 ILE G N 1
ATOM 17226 C CA . ILE G 3 278 ? -105.993 37.110 33.892 1.00 42.92 278 ILE G CA 1
ATOM 17227 C C . ILE G 3 278 ? -107.076 36.275 33.197 1.00 43.07 278 ILE G C 1
ATOM 17228 O O . ILE G 3 278 ? -106.734 35.506 32.278 1.00 42.77 278 ILE G O 1
ATOM 17233 N N . MET G 3 279 ? -108.330 36.423 33.637 1.00 43.23 279 MET G N 1
ATOM 17234 C CA . MET G 3 279 ? -109.489 35.611 33.176 1.00 43.09 279 MET G CA 1
ATOM 17235 C C . MET G 3 279 ? -110.048 36.191 31.870 1.00 41.95 279 MET G C 1
ATOM 17236 O O . MET G 3 279 ? -109.693 37.336 31.526 1.00 40.86 279 MET G O 1
ATOM 17241 N N . ASP G 3 280 ? -110.884 35.408 31.177 1.00 41.88 280 ASP G N 1
ATOM 17242 C CA . ASP G 3 280 ? -111.521 35.753 29.877 1.00 42.15 280 ASP G CA 1
ATOM 17243 C C . ASP G 3 280 ? -112.396 37.001 30.057 1.00 42.03 280 ASP G C 1
ATOM 17244 O O . ASP G 3 280 ? -112.261 37.934 29.243 1.00 41.98 280 ASP G O 1
ATOM 17249 N N . GLY G 3 281 ? -113.262 36.999 31.076 1.00 42.28 281 GLY G N 1
ATOM 17250 C CA . GLY G 3 281 ? -114.055 38.167 31.510 1.00 42.50 281 GLY G CA 1
ATOM 17251 C C . GLY G 3 281 ? -115.264 38.428 30.625 1.00 42.31 281 GLY G C 1
ATOM 17252 O O . GLY G 3 281 ? -115.790 39.558 30.676 1.00 42.24 281 GLY G O 1
ATOM 17253 N N . ILE G 3 282 ? -115.698 37.426 29.855 1.00 42.09 282 ILE G N 1
ATOM 17254 C CA . ILE G 3 282 ? -116.850 37.519 28.909 1.00 42.65 282 ILE G CA 1
ATOM 17255 C C . ILE G 3 282 ? -118.113 36.993 29.604 1.00 43.31 282 ILE G C 1
ATOM 17256 O O . ILE G 3 282 ? -119.134 37.708 29.584 1.00 43.04 282 ILE G O 1
ATOM 17261 N N . TYR G 3 283 ? -118.038 35.793 30.190 1.00 44.27 283 TYR G N 1
ATOM 17262 C CA . TYR G 3 283 ? -119.193 35.041 30.750 1.00 45.02 283 TYR G CA 1
ATOM 17263 C C . TYR G 3 283 ? -119.287 35.247 32.265 1.00 46.37 283 TYR G C 1
ATOM 17264 O O . TYR G 3 283 ? -118.262 35.546 32.911 1.00 46.79 283 TYR G O 1
ATOM 17273 N N . ASP G 3 284 ? -120.500 35.078 32.802 1.00 47.95 284 ASP G N 1
ATOM 17274 C CA . ASP G 3 284 ? -120.849 35.288 34.233 1.00 49.21 284 ASP G CA 1
ATOM 17275 C C . ASP G 3 284 ? -120.352 34.103 35.070 1.00 49.21 284 ASP G C 1
ATOM 17276 O O . ASP G 3 284 ? -119.835 34.342 36.180 1.00 48.46 284 ASP G O 1
ATOM 17281 N N . ASP G 3 285 ? -120.505 32.880 34.550 1.00 50.39 285 ASP G N 1
ATOM 17282 C CA . ASP G 3 285 ? -120.292 31.606 35.291 1.00 50.88 285 ASP G CA 1
ATOM 17283 C C . ASP G 3 285 ? -118.798 31.267 35.387 1.00 50.04 285 ASP G C 1
ATOM 17284 O O . ASP G 3 285 ? -118.467 30.355 36.169 1.00 48.78 285 ASP G O 1
ATOM 17289 N N . GLU G 3 286 ? -117.938 31.963 34.632 1.00 50.15 286 GLU G N 1
ATOM 17290 C CA . GLU G 3 286 ? -116.476 31.690 34.531 1.00 50.13 286 GLU G CA 1
ATOM 17291 C C . GLU G 3 286 ? -115.867 31.499 35.927 1.00 51.43 286 GLU G C 1
ATOM 17292 O O . GLU G 3 286 ? -115.189 30.473 36.131 1.00 51.63 286 GLU G O 1
ATOM 17298 N N . LYS G 3 287 ? -116.096 32.450 36.840 1.00 52.38 287 LYS G N 1
ATOM 17299 C CA . LYS G 3 287 ? -115.413 32.525 38.162 1.00 53.73 287 LYS G CA 1
ATOM 17300 C C . LYS G 3 287 ? -115.778 31.304 39.018 1.00 53.44 287 LYS G C 1
ATOM 17301 O O . LYS G 3 287 ? -114.890 30.821 39.744 1.00 53.10 287 LYS G O 1
ATOM 17307 N N . GLU G 3 288 ? -117.024 30.821 38.933 1.00 53.87 288 GLU G N 1
ATOM 17308 C CA . GLU G 3 288 ? -117.533 29.673 39.736 1.00 54.45 288 GLU G CA 1
ATOM 17309 C C . GLU G 3 288 ? -116.826 28.381 39.303 1.00 53.62 288 GLU G C 1
ATOM 17310 O O . GLU G 3 288 ? -116.305 27.674 40.188 1.00 54.01 288 GLU G O 1
ATOM 17316 N N . ILE G 3 289 ? -116.816 28.088 37.998 1.00 52.28 289 ILE G N 1
ATOM 17317 C CA . ILE G 3 289 ? -116.303 26.805 37.426 1.00 52.14 289 ILE G CA 1
ATOM 17318 C C . ILE G 3 289 ? -114.767 26.793 37.452 1.00 51.77 289 ILE G C 1
ATOM 17319 O O . ILE G 3 289 ? -114.199 25.696 37.620 1.00 51.24 289 ILE G O 1
ATOM 17324 N N . THR G 3 290 ? -114.120 27.953 37.295 1.00 51.41 290 THR G N 1
ATOM 17325 C CA . THR G 3 290 ? -112.637 28.092 37.284 1.00 52.11 290 THR G CA 1
ATOM 17326 C C . THR G 3 290 ? -112.093 27.943 38.711 1.00 53.21 290 THR G C 1
ATOM 17327 O O . THR G 3 290 ? -111.068 27.251 38.875 1.00 53.97 290 THR G O 1
ATOM 17331 N N . SER G 3 291 ? -112.749 28.570 39.694 1.00 53.56 291 SER G N 1
ATOM 17332 C CA . SER G 3 291 ? -112.352 28.560 41.128 1.00 54.71 291 SER G CA 1
ATOM 17333 C C . SER G 3 291 ? -112.389 27.129 41.681 1.00 56.47 291 SER G C 1
ATOM 17334 O O . SER G 3 291 ? -111.495 26.791 42.479 1.00 58.09 291 SER G O 1
ATOM 17337 N N . LYS G 3 292 ? -113.383 26.330 41.275 1.00 57.09 292 LYS G N 1
ATOM 17338 C CA . LYS G 3 292 ? -113.553 24.917 41.711 1.00 58.34 292 LYS G CA 1
ATOM 17339 C C . LYS G 3 292 ? -112.384 24.075 41.185 1.00 58.55 292 LYS G C 1
ATOM 17340 O O . LYS G 3 292 ? -111.827 23.283 41.972 1.00 58.89 292 LYS G O 1
ATOM 17346 N N . ALA G 3 293 ? -112.044 24.238 39.902 1.00 57.94 293 ALA G N 1
ATOM 17347 C CA . ALA G 3 293 ? -110.925 23.549 39.214 1.00 57.96 293 ALA G CA 1
ATOM 17348 C C . ALA G 3 293 ? -109.591 23.933 39.868 1.00 57.88 293 ALA G C 1
ATOM 17349 O O . ALA G 3 293 ? -108.696 23.066 39.935 1.00 57.05 293 ALA G O 1
ATOM 17351 N N . PHE G 3 294 ? -109.472 25.183 40.329 1.00 57.77 294 PHE G N 1
ATOM 17352 C CA . PHE G 3 294 ? -108.260 25.755 40.975 1.00 57.55 294 PHE G CA 1
ATOM 17353 C C . PHE G 3 294 ? -108.190 25.295 42.437 1.00 58.78 294 PHE G C 1
ATOM 17354 O O . PHE G 3 294 ? -107.083 24.953 42.902 1.00 57.78 294 PHE G O 1
ATOM 17362 N N . SER G 3 295 ? -109.333 25.291 43.133 1.00 59.37 295 SER G N 1
ATOM 17363 C CA . SER G 3 295 ? -109.483 24.839 44.544 1.00 60.87 295 SER G CA 1
ATOM 17364 C C . SER G 3 295 ? -109.249 23.326 44.642 1.00 62.14 295 SER G C 1
ATOM 17365 O O . SER G 3 295 ? -108.706 22.882 45.673 1.00 63.26 295 SER G O 1
ATOM 17368 N N . ASN G 3 296 ? -109.654 22.575 43.611 1.00 63.06 296 ASN G N 1
ATOM 17369 C CA . ASN G 3 296 ? -109.441 21.107 43.485 1.00 64.25 296 ASN G CA 1
ATOM 17370 C C . ASN G 3 296 ? -107.943 20.790 43.600 1.00 64.59 296 ASN G C 1
ATOM 17371 O O . ASN G 3 296 ? -107.607 19.785 44.258 1.00 64.91 296 ASN G O 1
ATOM 17376 N N . LYS G 3 297 ? -107.087 21.621 42.993 1.00 64.76 297 LYS G N 1
ATOM 17377 C CA . LYS G 3 297 ? -105.627 21.369 42.837 1.00 65.91 297 LYS G CA 1
ATOM 17378 C C . LYS G 3 297 ? -104.806 22.247 43.793 1.00 65.79 297 LYS G C 1
ATOM 17379 O O . LYS G 3 297 ? -103.579 22.339 43.585 1.00 65.31 297 LYS G O 1
ATOM 17385 N N . GLU G 3 298 ? -105.445 22.853 44.801 1.00 66.60 298 GLU G N 1
ATOM 17386 C CA . GLU G 3 298 ? -104.770 23.559 45.926 1.00 68.15 298 GLU G CA 1
ATOM 17387 C C . GLU G 3 298 ? -103.894 24.694 45.376 1.00 66.96 298 GLU G C 1
ATOM 17388 O O . GLU G 3 298 ? -102.702 24.753 45.744 1.00 67.20 298 GLU G O 1
ATOM 17394 N N . ILE G 3 299 ? -104.465 25.558 44.530 1.00 65.80 299 ILE G N 1
ATOM 17395 C CA . ILE G 3 299 ? -103.757 26.700 43.874 1.00 64.92 299 ILE G CA 1
ATOM 17396 C C . ILE G 3 299 ? -104.270 28.014 44.475 1.00 63.52 299 ILE G C 1
ATOM 17397 O O . ILE G 3 299 ? -105.475 28.303 44.327 1.00 63.09 299 ILE G O 1
ATOM 17402 N N . LYS G 3 300 ? -103.378 28.768 45.127 1.00 62.62 300 LYS G N 1
ATOM 17403 C CA . LYS G 3 300 ? -103.633 30.135 45.654 1.00 61.51 300 LYS G CA 1
ATOM 17404 C C . LYS G 3 300 ? -103.149 31.155 44.618 1.00 58.66 300 LYS G C 1
ATOM 17405 O O . LYS G 3 300 ? -101.931 31.187 44.352 1.00 58.62 300 LYS G O 1
ATOM 17411 N N . THR G 3 301 ? -104.066 31.944 44.051 1.00 56.22 301 THR G N 1
ATOM 17412 C CA . THR G 3 301 ? -103.779 32.945 42.988 1.00 54.56 301 THR G CA 1
ATOM 17413 C C . THR G 3 301 ? -104.732 34.138 43.119 1.00 53.72 301 THR G C 1
ATOM 17414 O O . THR G 3 301 ? -105.721 34.030 43.872 1.00 53.44 301 THR G O 1
ATOM 17418 N N . SER G 3 302 ? -104.428 35.227 42.405 1.00 52.74 302 SER G N 1
ATOM 17419 C CA . SER G 3 302 ? -105.213 36.488 42.356 1.00 52.75 302 SER G CA 1
ATOM 17420 C C . SER G 3 302 ? -105.918 36.598 40.999 1.00 51.75 302 SER G C 1
ATOM 17421 O O . SER G 3 302 ? -105.214 36.637 39.970 1.00 51.47 302 SER G O 1
ATOM 17424 N N . PHE G 3 303 ? -107.255 36.638 41.001 1.00 50.43 303 PHE G N 1
ATOM 17425 C CA . PHE G 3 303 ? -108.105 36.795 39.791 1.00 49.80 303 PHE G CA 1
ATOM 17426 C C . PHE G 3 303 ? -108.159 38.276 39.396 1.00 49.43 303 PHE G C 1
ATOM 17427 O O . PHE G 3 303 ? -108.544 39.108 40.243 1.00 50.43 303 PHE G O 1
ATOM 17435 N N . ILE G 3 304 ? -107.779 38.584 38.151 1.00 47.89 304 ILE G N 1
ATOM 17436 C CA . ILE G 3 304 ? -107.824 39.954 37.555 1.00 47.42 304 ILE G CA 1
ATOM 17437 C C . ILE G 3 304 ? -108.602 39.887 36.236 1.00 45.96 304 ILE G C 1
ATOM 17438 O O . ILE G 3 304 ? -108.307 38.994 35.419 1.00 44.80 304 ILE G O 1
ATOM 17443 N N . ASN G 3 305 ? -109.556 40.804 36.049 1.00 45.83 305 ASN G N 1
ATOM 17444 C CA . ASN G 3 305 ? -110.453 40.874 34.864 1.00 45.69 305 ASN G CA 1
ATOM 17445 C C . ASN G 3 305 ? -110.186 42.187 34.115 1.00 45.91 305 ASN G C 1
ATOM 17446 O O . ASN G 3 305 ? -110.520 43.257 34.663 1.00 45.88 305 ASN G O 1
ATOM 17451 N N . LEU G 3 306 ? -109.612 42.098 32.909 1.00 45.78 306 LEU G N 1
ATOM 17452 C CA . LEU G 3 306 ? -109.251 43.263 32.052 1.00 45.42 306 LEU G CA 1
ATOM 17453 C C . LEU G 3 306 ? -110.314 43.484 30.967 1.00 45.41 306 LEU G C 1
ATOM 17454 O O . LEU G 3 306 ? -110.215 44.507 30.262 1.00 45.88 306 LEU G O 1
ATOM 17459 N N . ARG G 3 307 ? -111.283 42.572 30.833 1.00 45.31 307 ARG G N 1
ATOM 17460 C CA . ARG G 3 307 ? -112.264 42.559 29.712 1.00 44.93 307 ARG G CA 1
ATOM 17461 C C . ARG G 3 307 ? -113.215 43.753 29.811 1.00 44.98 307 ARG G C 1
ATOM 17462 O O . ARG G 3 307 ? -113.598 44.304 28.781 1.00 44.81 307 ARG G O 1
ATOM 17470 N N . PRO G 3 308 ? -113.653 44.188 31.018 1.00 45.36 308 PRO G N 1
ATOM 17471 C CA . PRO G 3 308 ? -114.438 45.418 31.147 1.00 45.38 308 PRO G CA 1
ATOM 17472 C C . PRO G 3 308 ? -113.726 46.675 30.619 1.00 45.27 308 PRO G C 1
ATOM 17473 O O . PRO G 3 308 ? -114.407 47.556 30.124 1.00 45.27 308 PRO G O 1
ATOM 17477 N N . TYR G 3 309 ? -112.393 46.725 30.734 1.00 45.09 309 TYR G N 1
ATOM 17478 C CA . TYR G 3 309 ? -111.544 47.890 30.363 1.00 45.32 309 TYR G CA 1
ATOM 17479 C C . TYR G 3 309 ? -111.139 47.797 28.884 1.00 43.78 309 TYR G C 1
ATOM 17480 O O . TYR G 3 309 ? -111.236 48.820 28.177 1.00 44.18 309 TYR G O 1
ATOM 17489 N N . LEU G 3 310 ? -110.701 46.613 28.436 1.00 41.88 310 LEU G N 1
ATOM 17490 C CA . LEU G 3 310 ? -110.144 46.376 27.073 1.00 40.40 310 LEU G CA 1
ATOM 17491 C C . LEU G 3 310 ? -111.248 45.956 26.091 1.00 39.20 310 LEU G C 1
ATOM 17492 O O . LEU G 3 310 ? -110.995 46.039 24.876 1.00 38.11 310 LEU G O 1
ATOM 17497 N N . ASP G 3 311 ? -112.405 45.500 26.589 1.00 38.42 311 ASP G N 1
ATOM 17498 C CA . ASP G 3 311 ? -113.605 45.145 25.778 1.00 37.71 311 ASP G CA 1
ATOM 17499 C C . ASP G 3 311 ? -113.335 43.867 24.973 1.00 36.90 311 ASP G C 1
ATOM 17500 O O . ASP G 3 311 ? -112.203 43.348 25.039 1.00 37.09 311 ASP G O 1
ATOM 17505 N N . ASN G 3 312 ? -114.346 43.385 24.241 1.00 36.31 312 ASN G N 1
ATOM 17506 C CA . ASN G 3 312 ? -114.275 42.174 23.377 1.00 35.92 312 ASN G CA 1
ATOM 17507 C C . ASN G 3 312 ? -113.684 42.562 22.014 1.00 35.69 312 ASN G C 1
ATOM 17508 O O . ASN G 3 312 ? -114.370 43.273 21.256 1.00 35.39 312 ASN G O 1
ATOM 17513 N N . GLN G 3 313 ? -112.462 42.102 21.720 1.00 35.52 313 GLN G N 1
ATOM 17514 C CA . GLN G 3 313 ? -111.736 42.375 20.448 1.00 35.53 313 GLN G CA 1
ATOM 17515 C C . GLN G 3 313 ? -111.611 41.090 19.619 1.00 34.69 313 GLN G C 1
ATOM 17516 O O . GLN G 3 313 ? -110.787 41.079 18.683 1.00 34.08 313 GLN G O 1
ATOM 17522 N N . PHE G 3 314 ? -112.394 40.056 19.947 1.00 34.38 314 PHE G N 1
ATOM 17523 C CA . PHE G 3 314 ? -112.403 38.730 19.272 1.00 33.96 314 PHE G CA 1
ATOM 17524 C C . PHE G 3 314 ? -110.990 38.130 19.301 1.00 33.57 314 PHE G C 1
ATOM 17525 O O . PHE G 3 314 ? -110.575 37.666 20.377 1.00 33.39 314 PHE G O 1
ATOM 17533 N N . SER G 3 315 ? -110.274 38.154 18.171 1.00 33.52 315 SER G N 1
ATOM 17534 C CA . SER G 3 315 ? -108.942 37.513 17.992 1.00 33.75 315 SER G CA 1
ATOM 17535 C C . SER G 3 315 ? -107.876 38.235 18.827 1.00 33.76 315 SER G C 1
ATOM 17536 O O . SER G 3 315 ? -106.952 37.554 19.307 1.00 34.02 315 SER G O 1
ATOM 17539 N N . VAL G 3 316 ? -108.007 39.554 19.003 1.00 33.48 316 VAL G N 1
ATOM 17540 C CA . VAL G 3 316 ? -106.993 40.421 19.680 1.00 33.78 316 VAL G CA 1
ATOM 17541 C C . VAL G 3 316 ? -107.135 40.283 21.204 1.00 34.38 316 VAL G C 1
ATOM 17542 O O . VAL G 3 316 ? -106.125 40.499 21.904 1.00 34.41 316 VAL G O 1
ATOM 17546 N N . SER G 3 317 ? -108.328 39.922 21.695 1.00 35.08 317 SER G N 1
ATOM 17547 C CA . SER G 3 317 ? -108.694 39.885 23.139 1.00 35.93 317 SER G CA 1
ATOM 17548 C C . SER G 3 317 ? -107.688 39.056 23.950 1.00 36.57 317 SER G C 1
ATOM 17549 O O . SER G 3 317 ? -107.335 39.489 25.065 1.00 37.30 317 SER G O 1
ATOM 17552 N N . GLY G 3 318 ? -107.260 37.904 23.426 1.00 36.37 318 GLY G N 1
ATOM 17553 C CA . GLY G 3 318 ? -106.255 37.037 24.072 1.00 36.73 318 GLY G CA 1
ATOM 17554 C C . GLY G 3 318 ? -104.860 37.635 23.988 1.00 36.57 318 GLY G C 1
ATOM 17555 O O . GLY G 3 318 ? -104.101 37.508 24.971 1.00 36.20 318 GLY G O 1
ATOM 17556 N N . VAL G 3 319 ? -104.543 38.282 22.861 1.00 36.76 319 VAL G N 1
ATOM 17557 C CA . VAL G 3 319 ? -103.178 38.773 22.507 1.00 36.64 319 VAL G CA 1
ATOM 17558 C C . VAL G 3 319 ? -102.865 40.035 23.322 1.00 36.85 319 VAL G C 1
ATOM 17559 O O . VAL G 3 319 ? -101.751 40.110 23.875 1.00 37.34 319 VAL G O 1
ATOM 17563 N N . ILE G 3 320 ? -103.802 40.989 23.378 1.00 37.02 320 ILE G N 1
ATOM 17564 C CA . ILE G 3 320 ? -103.636 42.294 24.092 1.00 37.52 320 ILE G CA 1
ATOM 17565 C C . ILE G 3 320 ? -103.291 42.018 25.563 1.00 37.48 320 ILE G C 1
ATOM 17566 O O . ILE G 3 320 ? -102.458 42.762 26.117 1.00 37.98 320 ILE G O 1
ATOM 17571 N N . ASP G 3 321 ? -103.895 40.984 26.159 1.00 37.80 321 ASP G N 1
ATOM 17572 C CA . ASP G 3 321 ? -103.630 40.537 27.555 1.00 37.94 321 ASP G CA 1
ATOM 17573 C C . ASP G 3 321 ? -102.176 40.062 27.669 1.00 37.71 321 ASP G C 1
ATOM 17574 O O . ASP G 3 321 ? -101.507 40.443 28.651 1.00 37.24 321 ASP G O 1
ATOM 17579 N N . SER G 3 322 ? -101.718 39.259 26.701 1.00 37.54 322 SER G N 1
ATOM 17580 C CA . SER G 3 322 ? -100.342 38.698 26.625 1.00 37.55 322 SER G CA 1
ATOM 17581 C C . SER G 3 322 ? -99.320 39.829 26.455 1.00 37.60 322 SER G C 1
ATOM 17582 O O . SER G 3 322 ? -98.233 39.735 27.057 1.00 37.58 322 SER G O 1
ATOM 17585 N N . VAL G 3 323 ? -99.663 40.853 25.665 1.00 37.81 323 VAL G N 1
ATOM 17586 C CA . VAL G 3 323 ? -98.808 42.050 25.396 1.00 37.76 323 VAL G CA 1
ATOM 17587 C C . VAL G 3 323 ? -98.578 42.805 26.712 1.00 37.90 323 VAL G C 1
ATOM 17588 O O . VAL G 3 323 ? -97.410 43.136 26.999 1.00 38.38 323 VAL G O 1
ATOM 17592 N N . LEU G 3 324 ? -99.648 43.065 27.473 1.00 37.82 324 LEU G N 1
ATOM 17593 C CA . LEU G 3 324 ? -99.594 43.780 28.779 1.00 38.05 324 LEU G CA 1
ATOM 17594 C C . LEU G 3 324 ? -98.876 42.908 29.817 1.00 38.31 324 LEU G C 1
ATOM 17595 O O . LEU G 3 324 ? -98.065 43.461 30.582 1.00 38.61 324 LEU G O 1
ATOM 17600 N N . ALA G 3 325 ? -99.164 41.601 29.839 1.00 38.71 325 ALA G N 1
ATOM 17601 C CA . ALA G 3 325 ? -98.562 40.611 30.765 1.00 39.41 325 ALA G CA 1
ATOM 17602 C C . ALA G 3 325 ? -97.038 40.592 30.586 1.00 39.93 325 ALA G C 1
ATOM 17603 O O . ALA G 3 325 ? -96.324 40.537 31.608 1.00 39.90 325 ALA G O 1
ATOM 17605 N N . SER G 3 326 ? -96.566 40.639 29.336 1.00 40.49 326 SER G N 1
ATOM 17606 C CA . SER G 3 326 ? -95.127 40.703 28.963 1.00 41.46 326 SER G CA 1
ATOM 17607 C C . SER G 3 326 ? -94.503 41.994 29.506 1.00 43.00 326 SER G C 1
ATOM 17608 O O . SER G 3 326 ? -93.350 41.938 29.979 1.00 43.40 326 SER G O 1
ATOM 17611 N N . SER G 3 327 ? -95.241 43.108 29.440 1.00 44.19 327 SER G N 1
ATOM 17612 C CA . SER G 3 327 ? -94.808 44.454 29.901 1.00 46.00 327 SER G CA 1
ATOM 17613 C C . SER G 3 327 ? -94.726 44.491 31.434 1.00 48.05 327 SER G C 1
ATOM 17614 O O . SER G 3 327 ? -93.806 45.156 31.953 1.00 48.92 327 SER G O 1
ATOM 17617 N N . PHE G 3 328 ? -95.647 43.810 32.128 1.00 49.76 328 PHE G N 1
ATOM 17618 C CA . PHE G 3 328 ? -95.700 43.722 33.613 1.00 51.89 328 PHE G CA 1
ATOM 17619 C C . PHE G 3 328 ? -94.527 42.878 34.130 1.00 52.31 328 PHE G C 1
ATOM 17620 O O . PHE G 3 328 ? -93.890 43.290 35.120 1.00 52.30 328 PHE G O 1
ATOM 17628 N N . LEU G 3 329 ? -94.254 41.739 33.481 1.00 52.69 329 LEU G N 1
ATOM 17629 C CA . LEU G 3 329 ? -93.208 40.761 33.896 1.00 53.42 329 LEU G CA 1
ATOM 17630 C C . LEU G 3 329 ? -91.803 41.311 33.610 1.00 54.97 329 LEU G C 1
ATOM 17631 O O . LEU G 3 329 ? -90.840 40.749 34.169 1.00 55.07 329 LEU G O 1
ATOM 17636 N N . SER G 3 330 ? -91.687 42.356 32.781 1.00 56.87 330 SER G N 1
ATOM 17637 C CA . SER G 3 330 ? -90.408 43.029 32.426 1.00 59.10 330 SER G CA 1
ATOM 17638 C C . SER G 3 330 ? -90.136 44.198 33.384 1.00 63.15 330 SER G C 1
ATOM 17639 O O . SER G 3 330 ? -89.708 45.267 32.901 1.00 64.65 330 SER G O 1
ATOM 17642 N N . GLU G 3 331 ? -90.362 43.990 34.688 1.00 66.54 331 GLU G N 1
ATOM 17643 C CA . GLU G 3 331 ? -90.182 44.996 35.773 1.00 69.69 331 GLU G CA 1
ATOM 17644 C C . GLU G 3 331 ? -91.016 46.250 35.468 1.00 72.84 331 GLU G C 1
ATOM 17645 O O . GLU G 3 331 ? -90.522 47.368 35.731 1.00 73.10 331 GLU G O 1
ATOM 17651 N N . SER G 3 332 ? -92.234 46.063 34.944 1.00 74.68 332 SER G N 1
ATOM 17652 C CA . SER G 3 332 ? -93.216 47.133 34.621 1.00 76.36 332 SER G CA 1
ATOM 17653 C C . SER G 3 332 ? -92.582 48.169 33.684 1.00 77.41 332 SER G C 1
ATOM 17654 O O . SER G 3 332 ? -93.355 48.902 33.036 1.00 77.65 332 SER G O 1
ATOM 17657 N N . GLU G 3 345 ? -102.980 43.025 43.515 1.00 76.59 345 GLU G N 1
ATOM 17658 C CA . GLU G 3 345 ? -102.801 42.851 42.047 1.00 76.55 345 GLU G CA 1
ATOM 17659 C C . GLU G 3 345 ? -101.432 42.211 41.772 1.00 76.90 345 GLU G C 1
ATOM 17660 O O . GLU G 3 345 ? -101.388 40.976 41.601 1.00 76.99 345 GLU G O 1
ATOM 17666 N N . PHE G 3 346 ? -100.367 43.021 41.741 1.00 78.57 346 PHE G N 1
ATOM 17667 C CA . PHE G 3 346 ? -98.972 42.604 41.430 1.00 79.26 346 PHE G CA 1
ATOM 17668 C C . PHE G 3 346 ? -98.035 43.097 42.540 1.00 78.47 346 PHE G C 1
ATOM 17669 O O . PHE G 3 346 ? -98.181 44.258 42.974 1.00 79.66 346 PHE G O 1
ATOM 17677 N N . SER G 3 347 ? -97.103 42.242 42.976 1.00 77.85 347 SER G N 1
ATOM 17678 C CA . SER G 3 347 ? -96.096 42.540 44.031 1.00 75.97 347 SER G CA 1
ATOM 17679 C C . SER G 3 347 ? -94.873 41.625 43.872 1.00 74.08 347 SER G C 1
ATOM 17680 O O . SER G 3 347 ? -93.782 42.151 43.570 1.00 73.52 347 SER G O 1
ATOM 17683 N N . ASN G 3 348 ? -95.057 40.314 44.068 1.00 72.11 348 ASN G N 1
ATOM 17684 C CA . ASN G 3 348 ? -94.002 39.270 43.942 1.00 69.47 348 ASN G CA 1
ATOM 17685 C C . ASN G 3 348 ? -94.320 38.369 42.740 1.00 65.40 348 ASN G C 1
ATOM 17686 O O . ASN G 3 348 ? -93.907 37.192 42.761 1.00 65.53 348 ASN G O 1
ATOM 17691 N N . THR G 3 349 ? -95.011 38.908 41.728 1.00 60.84 349 THR G N 1
ATOM 17692 C CA . THR G 3 349 ? -95.500 38.164 40.536 1.00 57.41 349 THR G CA 1
ATOM 17693 C C . THR G 3 349 ? -94.309 37.746 39.667 1.00 54.28 349 THR G C 1
ATOM 17694 O O . THR G 3 349 ? -93.560 38.641 39.226 1.00 53.80 349 THR G O 1
ATOM 17698 N N . ASN G 3 350 ? -94.149 36.437 39.443 1.00 51.01 350 ASN G N 1
ATOM 17699 C CA . ASN G 3 350 ? -93.112 35.844 38.553 1.00 48.82 350 ASN G CA 1
ATOM 17700 C C . ASN G 3 350 ? -93.778 34.979 37.471 1.00 47.15 350 ASN G C 1
ATOM 17701 O O . ASN G 3 350 ? -93.037 34.304 36.728 1.00 47.68 350 ASN G O 1
ATOM 17706 N N . GLN G 3 351 ? -95.114 35.003 37.374 1.00 45.14 351 GLN G N 1
ATOM 17707 C CA . GLN G 3 351 ? -95.897 34.218 36.380 1.00 43.06 351 GLN G CA 1
ATOM 17708 C C . GLN G 3 351 ? -97.273 34.865 36.176 1.00 42.07 351 GLN G C 1
ATOM 17709 O O . GLN G 3 351 ? -97.938 35.166 37.186 1.00 41.53 351 GLN G O 1
ATOM 17715 N N . ILE G 3 352 ? -97.671 35.069 34.916 1.00 41.31 352 ILE G N 1
ATOM 17716 C CA . ILE G 3 352 ? -99.030 35.549 34.518 1.00 40.91 352 ILE G CA 1
ATOM 17717 C C . ILE G 3 352 ? -99.622 34.546 33.522 1.00 40.50 352 ILE G C 1
ATOM 17718 O O . ILE G 3 352 ? -99.004 34.333 32.461 1.00 40.60 352 ILE G O 1
ATOM 17723 N N . ILE G 3 353 ? -100.778 33.966 33.857 1.00 39.94 353 ILE G N 1
ATOM 17724 C CA . ILE G 3 353 ? -101.504 32.965 33.021 1.00 39.92 353 ILE G CA 1
ATOM 17725 C C . ILE G 3 353 ? -102.784 33.620 32.488 1.00 39.88 353 ILE G C 1
ATOM 17726 O O . ILE G 3 353 ? -103.600 34.080 33.311 1.00 39.77 353 ILE G O 1
ATOM 17731 N N . ILE G 3 354 ? -102.937 33.658 31.160 1.00 40.32 354 ILE G N 1
ATOM 17732 C CA . ILE G 3 354 ? -104.115 34.240 30.449 1.00 40.66 354 ILE G CA 1
ATOM 17733 C C . ILE G 3 354 ? -105.073 33.095 30.106 1.00 41.02 354 ILE G C 1
ATOM 17734 O O . ILE G 3 354 ? -104.581 31.978 29.855 1.00 41.46 354 ILE G O 1
ATOM 17739 N N . GLN G 3 355 ? -106.382 33.365 30.097 1.00 41.33 355 GLN G N 1
ATOM 17740 C CA . GLN G 3 355 ? -107.431 32.402 29.662 1.00 41.49 355 GLN G CA 1
ATOM 17741 C C . GLN G 3 355 ? -108.392 33.101 28.695 1.00 41.30 355 GLN G C 1
ATOM 17742 O O . GLN G 3 355 ? -108.656 34.306 28.888 1.00 41.68 355 GLN G O 1
ATOM 17748 N N . ARG G 3 356 ? -108.885 32.362 27.697 1.00 40.65 356 ARG G N 1
ATOM 17749 C CA . ARG G 3 356 ? -109.912 32.827 26.728 1.00 40.53 356 ARG G CA 1
ATOM 17750 C C . ARG G 3 356 ? -110.881 31.681 26.419 1.00 40.06 356 ARG G C 1
ATOM 17751 O O . ARG G 3 356 ? -110.467 30.507 26.523 1.00 40.32 356 ARG G O 1
ATOM 17759 N N . PHE G 3 357 ? -112.117 32.031 26.050 1.00 39.36 357 PHE G N 1
ATOM 17760 C CA . PHE G 3 357 ? -113.196 31.096 25.637 1.00 38.55 357 PHE G CA 1
ATOM 17761 C C . PHE G 3 357 ? -113.763 31.533 24.282 1.00 37.59 357 PHE G C 1
ATOM 17762 O O . PHE G 3 357 ? -113.461 32.654 23.825 1.00 36.97 357 PHE G O 1
ATOM 17770 N N . SER G 3 358 ? -114.568 30.660 23.670 1.00 36.82 358 SER G N 1
ATOM 17771 C CA . SER G 3 358 ? -115.360 30.930 22.442 1.00 36.96 358 SER G CA 1
ATOM 17772 C C . SER G 3 358 ? -116.838 30.649 22.724 1.00 37.37 358 SER G C 1
ATOM 17773 O O . SER G 3 358 ? -117.138 30.067 23.785 1.00 37.47 358 SER G O 1
ATOM 17776 N N . ASN G 3 359 ? -117.717 31.047 21.800 1.00 38.08 359 ASN G N 1
ATOM 17777 C CA . ASN G 3 359 ? -119.175 30.754 21.844 1.00 38.54 359 ASN G CA 1
ATOM 17778 C C . ASN G 3 359 ? -119.389 29.239 21.739 1.00 38.59 359 ASN G C 1
ATOM 17779 O O . ASN G 3 359 ? -120.267 28.720 22.454 1.00 38.41 359 ASN G O 1
ATOM 17784 N N . GLN G 3 360 ? -118.599 28.563 20.896 1.00 38.08 360 GLN G N 1
ATOM 17785 C CA . GLN G 3 360 ? -118.806 27.143 20.498 1.00 38.29 360 GLN G CA 1
ATOM 17786 C C . GLN G 3 360 ? -118.247 26.193 21.567 1.00 37.85 360 GLN G C 1
ATOM 17787 O O . GLN G 3 360 ? -118.771 25.065 21.662 1.00 38.73 360 GLN G O 1
ATOM 17793 N N . GLY G 3 361 ? -117.228 26.616 22.326 1.00 37.11 361 GLY G N 1
ATOM 17794 C CA . GLY G 3 361 ? -116.753 25.894 23.525 1.00 36.61 361 GLY G CA 1
ATOM 17795 C C . GLY G 3 361 ? -115.242 25.711 23.594 1.00 35.59 361 GLY G C 1
ATOM 17796 O O . GLY G 3 361 ? -114.814 24.719 24.215 1.00 35.41 361 GLY G O 1
ATOM 17797 N N . HIS G 3 362 ? -114.450 26.621 23.015 1.00 34.91 362 HIS G N 1
ATOM 17798 C CA . HIS G 3 362 ? -112.964 26.602 23.110 1.00 34.62 362 HIS G CA 1
ATOM 17799 C C . HIS G 3 362 ? -112.537 26.990 24.529 1.00 34.46 362 HIS G C 1
ATOM 17800 O O . HIS G 3 362 ? -113.217 27.838 25.135 1.00 33.85 362 HIS G O 1
ATOM 17807 N N . VAL G 3 363 ? -111.459 26.378 25.027 1.00 35.21 363 VAL G N 1
ATOM 17808 C CA . VAL G 3 363 ? -110.771 26.750 26.300 1.00 35.89 363 VAL G CA 1
ATOM 17809 C C . VAL G 3 363 ? -109.266 26.816 26.017 1.00 36.15 363 VAL G C 1
ATOM 17810 O O . VAL G 3 363 ? -108.596 25.767 26.110 1.00 36.83 363 VAL G O 1
ATOM 17814 N N . CYS G 3 364 ? -108.772 28.004 25.662 1.00 35.86 364 CYS G N 1
ATOM 17815 C CA . CYS G 3 364 ? -107.342 28.287 25.371 1.00 35.66 364 CYS G CA 1
ATOM 17816 C C . CYS G 3 364 ? -106.730 29.050 26.549 1.00 35.45 364 CYS G C 1
ATOM 17817 O O . CYS G 3 364 ? -107.472 29.803 27.210 1.00 35.79 364 CYS G O 1
ATOM 17820 N N . ALA G 3 365 ? -105.434 28.849 26.801 1.00 34.79 365 ALA G N 1
ATOM 17821 C CA . ALA G 3 365 ? -104.666 29.541 27.862 1.00 34.66 365 ALA G CA 1
ATOM 17822 C C . ALA G 3 365 ? -103.183 29.609 27.486 1.00 34.11 365 ALA G C 1
ATOM 17823 O O . ALA G 3 365 ? -102.661 28.618 26.937 1.00 34.23 365 ALA G O 1
ATOM 17825 N N . LEU G 3 366 ? -102.546 30.749 27.773 1.00 33.70 366 LEU G N 1
ATOM 17826 C CA . LEU G 3 366 ? -101.085 30.985 27.620 1.00 33.61 366 LEU G CA 1
ATOM 17827 C C . LEU G 3 366 ? -100.485 31.263 29.002 1.00 34.13 366 LEU G C 1
ATOM 17828 O O . LEU G 3 366 ? -101.156 31.936 29.807 1.00 33.80 366 LEU G O 1
ATOM 17833 N N . SER G 3 367 ? -99.274 30.757 29.255 1.00 35.07 367 SER G N 1
AT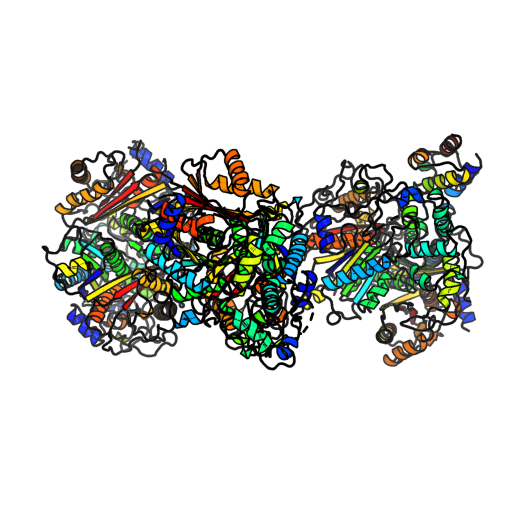OM 17834 C CA . SER G 3 367 ? -98.500 30.953 30.509 1.00 35.98 367 SER G CA 1
ATOM 17835 C C . SER G 3 367 ? -97.209 31.719 30.201 1.00 36.85 367 SER G C 1
ATOM 17836 O O . SER G 3 367 ? -96.403 31.216 29.392 1.00 37.74 367 SER G O 1
ATOM 17839 N N . PHE G 3 368 ? -97.032 32.890 30.821 1.00 37.24 368 PHE G N 1
ATOM 17840 C CA . PHE G 3 368 ? -95.828 33.755 30.700 1.00 38.15 368 PHE G CA 1
ATOM 17841 C C . PHE G 3 368 ? -95.156 33.870 32.072 1.00 38.85 368 PHE G C 1
ATOM 17842 O O . PHE G 3 368 ? -95.844 34.240 33.042 1.00 39.00 368 PHE G O 1
ATOM 17850 N N . SER G 3 369 ? -93.856 33.559 32.140 1.00 39.91 369 SER G N 1
ATOM 17851 C CA . SER G 3 369 ? -93.036 33.539 33.380 1.00 41.12 369 SER G CA 1
ATOM 17852 C C . SER G 3 369 ? -91.865 34.520 33.254 1.00 42.35 369 SER G C 1
ATOM 17853 O O . SER G 3 369 ? -91.350 34.692 32.130 1.00 42.00 369 SER G O 1
ATOM 17856 N N . ALA G 3 370 ? -91.467 35.133 34.373 1.00 43.86 370 ALA G N 1
ATOM 17857 C CA . ALA G 3 370 ? -90.301 36.042 34.480 1.00 45.12 370 ALA G CA 1
ATOM 17858 C C . ALA G 3 370 ? -89.010 35.223 34.364 1.00 46.54 370 ALA G C 1
ATOM 17859 O O . ALA G 3 370 ? -88.971 34.101 34.908 1.00 46.80 370 ALA G O 1
ATOM 17861 N N . ILE G 3 371 ? -88.001 35.764 33.673 1.00 47.71 371 ILE G N 1
ATOM 17862 C CA . ILE G 3 371 ? -86.666 35.118 33.484 1.00 48.89 371 ILE G CA 1
ATOM 17863 C C . ILE G 3 371 ? -85.866 35.243 34.787 1.00 49.99 371 ILE G C 1
ATOM 17864 O O . ILE G 3 371 ? -86.073 36.161 35.584 1.00 50.97 371 ILE G O 1
#

CATH classification: 3.40.47.10 (+1 more: 3.40.47.10)

InterPro domains:
  IPR009081 Phosphopantetheine binding ACP domain [PF00550] (8-73)
  IPR009081 Phosphopantetheine binding ACP domain [PS50075] (3-78)
  IPR036736 ACP-like superfamily [G3DSA:1.10.1200.10] (6-77)
  IPR036736 ACP-like superfamily [SSF47336] (5-76)

Organism: Photorhabdus laumondii subsp. laumondii (strain DSM 15139 / CIP 105565 / TT01) (NCBI:txid243265)

Sequence (2351 aa):
EVKIKTILSLFLNINIDDFNMDANLADAYDMDSTELADLAKEIEKEFGISVTKSQFSHWETGRAVLDFVSSQPRRVVVTGLGVVAPTGVGVNEFWNNIHNGKSGVSKYEWGRERFGFKSGAIGQVYFVLKSERKYLQFALDAAEMAMQDANLRPSDIDGRRFGVAIATAIADAAGMEECLLRITKGGKENIHPDLIKSEDYDSFDFSSAATSVAKKYGASMSVSNISTGCAAGLDALGIAMEHIRYGRADIMLAGASEAPLCPLSIGSFEALGALSSRELENQQAATCPFSLERDGFVIAEGCGILILESYEHAKQRGAHIYAELAGYASVNNAYHMTDLPADGMAMARCIDMALKDAQISPSTVNYISAHGSSTAQNDINESNAIKFVLGESAFGIPINSLKSMTGHALAAANAIESVALCLEIEKQYVHPTINYQTPDPDCDLDYIPNQGCSYPIKTALKLSSGFSGIHSVIVMRAVRKRVVVTGVGAIHPDGNDVTAIKSKVIQKLLSSIIRTLSDFDGAKYINNRLRRKIDEFSVYGIVAVEMALKASRLDVDKLDPNRVGIYVGNCFGGWQHIEDEVKALHIEGIKGMGPYVATAWFPAALQGQLSLLYGFSAQSKTFSTSDVAGMQAIGYAAEAISNGVAEVMLCGASEHLSSPLVKNLLEKTSSQKHSEVFGEKQPGDFSEGAAFLVLEERQHALERGASILCELTGFVDYFAPDKNTRNNTLEYTAELFNHNENAVFIMDGIYDDEKEITSKAFSNKEIKTSFINLRPYLDNQFSVSGVIDSVLASSFLSESFSNTNQIIIQRFSNQGHVCALSFSAIQPRRVVVTGLGVVAPTGVGVNEFWNNIHNGKSGVSKYEWGRERFGFKSGAIGQVYFVLKSERKYLQFALDAAEMAMQDANLRPSDIDGRRFGVAIATAIADAAGMEECLLRITKGGKENIHPDLIKSEDYDSFDFSSAATSVAKKYGASMSVSNISTGCAAGLDALGIAMEHIRYGRADIMLAGASEAPLCPLSIGSFEALGALSSRELENQQAATCPFSLERDGFVIAEGCGILILESYEHAKQRGAHIYAELAGYASVNNAYHMTDLPADGMAMARCIDMALKDAQISPSTVNYISAHGSSTAQNDINESNAIKFVLGESAFGIPINSLKSMTGHALAAANAIESVALCLEIEKQYVHPTINYQTPDPDCDLDYIPNQGCSYPIKTALKLSSGFSGIHSVIVMRAVDNMRKRVVVTGVGAIHPDGNDVTAIKSKVIQKLLGQNTTASSIIRTLSDFDGAKYINNRLRRKIDEFSVYGIVAVEMALKASRLDVDKLDPNRVGIYVGNCFGGWQHIEDEVKALHIEGIKGMGPYVATAWFPAALQGQLSLLYGFSAQSKTFSTSDVAGMQAIGYAAEAISNGVAEVMLCGASEHLSSPLVKNLLEKTSSQKHSEVFGEKQPGDFSEGAAFLVLEERQHALERGASILCELTGFVDYFAPDKNTRNNTLEYTAELFNHNENAVFIMDGIYDDEKEITSKAFSNKEIKTSFINLRPYLDNQFSVSGVIDSVLASSFLSESNTNQIIIQRFSNQGHVCALSFSAIQPRRVVVTGLGVVAPTGVGVNEFWNNIHNGKSGVSKYEWGRERFGFKSGAIGQVYVLKSERKYLQFALDAAEMAMQDANLRPSDIDGRRFGVAIATAIADAAGMEECLLRITKGGKENIHPDLIKSEDYDSFDFSSAATSVAKKYGASMSVSNISTGCAAGLDALGIAMEHIRYGRADIMLAGASEAPLCPLSIGSFEALGALSSRELENQQAATCPFSLERDGFVIAEGCGILILESYEHAKQRGAHIYAELAGYASVNNAYHMTDLPADGMAMARCIDMALKDAQISPSTVNYISAHGSSTAQNDINESNAIKFVLGESAFGIPINSLKSMTGHALAAANAIESVALCLEIEKQYVHPTINYQTPDPDCDLDYIPNQGCSYPIKTALKLSSGFSGIHSVIVMRAVDMRKRVVVTGVGAIHPDGNDVTAIKSKVIQKLLGQETTASSIIRTLSDFDGAKYINNRLRRKIDEFSVYGIVAVEMALKASRLDVDKLDPNRVGIYVGNCFGGWQHIEDEVKALHIEGIKGMGPYVATAWFPAALQGQLSLLYGFSAQSKTFSTSDVAGMQAIGYAAEAISNGVAEVMLCGASEHLSSPLVKNLLEKTSSQKHSEVFGEKQPGDFSEGAAFLVLEERQHALERGASILCELTGFVDYFAPDKNTRNNTLEYTAELFNHNENAVFIMDGIYDDEKEITSKAFSNKEIKTSFINLRPYLDNQFSVSGVIDSVLASSFLSESEFSNTNQIIIQRFSNQGHVCALSFSAI

Foldseek 3Di:
DVLLLVLLCVLLVHDSVPDDQADFCCPPSVDDPVSLVVSQVVLCVPLVDDDDPVQSVPCGGNVSSVVSSVD/DFFFKFFQFKAKQFLQDGALVSNQVSLQLPHFSKDFDDCQCPPVNFLAGIEQERPVPQDQPQQQQVQLQSRLVRRCVSSVDDPVLDDQQQEFEQAEEQCRLVSLVVSQCCQQQVNVPHDGNPVRRDPCSVCSVDRCSSQVVSCVVRRHNADGDYQNPKLQSFLVQVQVQSVCQRVPRHFKYKGGYFFDQPHCVSSVVCSVVQQAQNDDDPDSLLQQFFQAPNFRHFHYYGMAIITIMGGPVSCVVVVGDTLWIQQFKFKDFPVPAFAAAAQQLQGLLVRQVVRCVRSVHDPVLEQEEAAQRRRHPRRRSNVLNSLCVNCPPNQQRHAYEYSCSRRIHRINRSLRSSVSNVSNCQNQQWDRARESRDHRDPSNRHHHRYHHIGRHNGAKYKYWIAGGSRMIMIIIIGHD/DFWKFFQFKFWCWLQGHGLVSNLVQLVVVLCLFAEREHDPDDLPVPDPPVLVLLAAVQLSLLSSGLVRRCVSFVDPLVPDDLQQEEEFEEEAFFGCQNCVQLVVQCVPPNPVSHDDSNVQHGDQCNNRVSNCVVSVRNFDYDFANPWQCRLLVRVQVQSVCQVVPRHFKYWGWYFYDQPRPVNRVVCSPPVQQDFFQQFGHWDDFHEIGGIIITIMGGPVVSVVVPGLTLWIFQDKAKFFDQHNVVLLVSLLVLLVLCVLPQLEAEEEQRTGDCRCVSNVVSNVVVVHHHHYDYSCRVRPRHTSNRQRSVVSSVSCCLSVNPPDHFKYKYWHAHSSGMTIIIIIGHD/DFFWKFFQFKAKQFLQDGGPVSNQVSLQLPHFSKDFDDCCCPPVNFLAGIATERPVPQDQPQVLQVLLVSRLVRRCVSSVDDLVLDDQQQEFEQAEEACRLVSLQVSQCCQQQVNVPRDGNPVRRDPVSVLSVPNQNNQVVVCVVSNRNYDRDYQNQKLQSFQVQVQVQRCCQGVVNHFKYWGGYFFDQPHCVNSVVCVVVQAAQNDDDPDSLLQQFFQAPPFRHFHYYGIIMITIMGGPVSCVVVVGDTLWIQQFKFKDFPPPAQAAAALQLQGLLVRQVVRCVRSPHDPVQFQEEAEQRRSHPRRRSNVQNSLCVNNPPNSQRHAYEYSCSRRIRNINRSQNNSVSVVSVCQRQQKDGARESHDHHDPSSNHHRRYRHIDRHHGAKYKYWIAHGSRMIMIIIIGRDDD/DFFWKFFQFKFWFWLQHGTLCSQLVVLVCPQVPCDDALQAAERAHPPDDCPVQDPPVVVLLAAVQLVLLRSGLVRRCVSNVQPLVPDDLQQEEEFEEEAFFGCQNCVQLVVVCVVPNCVSHDPSNVQHGDQCNSRVVNCVVSVRNFDYDFANPWLCRQLVSVVVQRVCVRNPSHFKYWGWYFDDQPRPVNRVVCSHPVQQDAFQQQGHWDDAYEYGGMIITIMGGPVSCVVVPGLTLWIFQDKAKFFDQHNVVLLVSLLVLLVLCVQPQLEEEEEQRTGDCRCVSNVVSNVVVVHHYHYDYSCRVRPRHTSNRQRSCVSSQSNVLSVVSRFKYKYWIAHRSGITIITIIGHD/DFFWKFFQFKFKQFLCDHALVSNQVSLQLPPFSKDFDDCQCPPVNFLAGIEGERDVQDQPQQQQVLLVSRLVRGCVSSVDDPVLDPLQQEFEQAEEQCRLVSLLVSQCCQQQVNVVHDGNPVRHDPCSVVSVPNQSNQVVSCVVSNNNFDGDYDNQKQQSFLVSVQVQRVCQRVPSHFKYKGGYFFDQPHCVNSVVCSVVQQAQRDDDPPSLLQQFFQAPPFAHFHEYGHIMITIMGGPVSCVVVVGDTLWIQQFKFKFFPPPAQFAAALQLQGLLVRVVVRCVRSVHDLLQFQEEAEQRRSHPRRRSNVQNSLCVNSPPSSARHAYEYCCSRRIRNINRSLRNSVSNVSNCQNQQKDGARESRDHHDPSNNHHHRYHHIDRHNGAKYKYWIAGGSRMIMIIIIGHDD/DFFWKFFQFKFWCWQQHGTLVSLLVLLVCVQVPHDADQFAAEREHDPDDLVVPDPPVLVLLAAVQLSLLNSGVVRRCVSSVDPLVPDDLAQEAEFEEEAFFGCQNCVQLVVVCVPVNPVSHDPSNVQHGDQCNSRVSVCVVSVRNFDYDFANPWLARQLCQVAVQRVCQRNVRHFKYWGWYFYDQPRPVSRVCRRPCVSVAAQQQQGDWDGFYEIGGIMITIMGGPVVSVVVVGLTLWIFPDKDKDFDQHNVVLLVVLLVLLVLCVQPQQEEEEEQRTGDCRCVSNVCSNVVVVHHYHYGYSCRVRPRHRSRSQRSQVSSVSCVLSVNVHDSHQKYKYWHAGSNGITIIIIIGRD

Solvent-accessible surface area: 79432 Å² total; per-residue (Å²): 87,113,118,0,65,60,8,2,12,106,13,6,63,54,107,75,135,108,8,75,28,91,22,41,2,64,117,70,26,102,24,34,82,10,8,25,10,11,4,4,28,56,0,17,156,94,67,58,67,87,18,53,91,79,73,27,68,146,10,116,28,0,124,26,0,50,90,50,23,93,130,202,102,63,130,2,1,0,1,0,0,0,0,0,1,18,9,3,38,12,28,82,96,0,16,22,29,0,15,34,16,129,19,12,5,45,166,11,116,36,0,148,144,136,7,36,3,87,5,14,2,2,0,62,23,161,118,118,58,138,52,92,66,42,1,47,75,1,0,60,48,0,0,59,67,0,8,103,32,3,19,18,99,121,96,43,24,71,22,120,73,0,0,0,1,0,0,0,6,17,0,7,4,24,2,4,1,24,0,0,4,82,1,0,112,41,6,150,86,126,23,56,78,111,59,3,135,67,119,7,48,62,2,8,23,4,0,12,0,0,1,30,0,0,90,123,40,26,0,11,7,0,0,0,0,3,0,0,4,19,0,0,0,0,2,1,0,0,10,0,2,28,1,0,30,82,27,60,0,25,2,0,0,0,0,0,0,0,6,0,22,8,2,14,6,0,0,7,20,15,9,23,28,18,5,8,30,56,146,50,192,77,38,68,14,3,1,0,1,2,0,97,56,22,44,2,13,3,0,0,0,0,0,0,0,0,0,0,0,0,39,102,41,0,105,163,40,10,15,34,37,22,0,15,1,11,0,13,8,2,0,2,20,39,124,46,16,26,31,22,22,59,75,0,96,16,0,3,58,0,0,52,58,0,3,146,49,16,165,21,63,49,104,68,5,32,0,0,4,0,5,0,7,0,27,61,77,4,0,40,0,0,0,41,0,2,61,127,34,29,30,151,76,0,83,62,12,9,0,0,0,2,1,0,0,6,2,8,3,3,0,0,4,0,0,4,3,0,0,0,0,0,2,0,6,51,60,30,10,1,2,0,0,12,29,43,78,63,86,14,106,80,1,68,14,59,5,12,61,70,141,15,65,76,60,65,1,122,4,0,1,0,0,0,4,13,40,3,2,0,0,0,0,0,0,0,103,42,108,254,108,128,5,2,0,2,0,8,1,0,0,1,20,21,9,41,62,30,96,38,0,25,70,83,3,57,123,85,68,159,137,19,97,20,56,80,26,72,151,48,100,0,64,196,101,6,76,92,43,24,59,76,30,8,2,38,0,1,0,10,0,9,0,0,0,55,42,0,13,156,51,2,178,19,79,51,130,174,32,81,61,52,72,2,0,0,5,0,0,0,8,15,1,0,4,82,49,2,7,109,41,0,36,18,1,16,82,108,6,38,86,17,0,8,1,17,6,14,9,3,20,12,0,0,2,0,0,0,8,0,2,63,85,49,20,4,10,1,12,0,6,0,0,0,0,25,16,0,0,0,0,0,0,0,1,10,0,5,33,4,1,13,61,33,45,1,48,1,0,0,0,0,0,0,0,13,0,26,0,59,1,1,76,27,1,0,53,77,5,6,44,130,54,92,1,127,3,3,14,104,57,66,140,43,50,12,0,4,0,0,0,0,0,0,0,0,18,66,111,46,0,89,141,70,66,19,63,47,26,0,21,17,73,16,50,11,8,44,0,0,17,61,119,118,42,24,58,68,9,0,48,62,0,3,106,22,1,124,140,35,117,94,6,14,0,6,13,0,5,15,4,79,60,2,127,132,15,0,42,122,3,4,80,81,65,129,17,120,32,54,57,29,33,8,11,77,52,0,6,16,0,8,0,0,0,0,0,0,0,0,0,0,0,0,11,71,12,38,180,84,164,106,131,36,73,15,9,0,0,0,2,1,0,44,59,0,0,0,0,0,0,1,0,18,26,179,217,100,84,115,3,0,0,1,0,0,0,0,0,1,19,6,3,53,15,27,81,90,0,12,22,28,0,15,47,18,135,19,12,4,54,160,12,107,42,0,177,136,115,5,39,2,148,7,14,7,4,0,64,26,158,100,110,53,131,60,98,66,46,2,50,91,4,0,52,50,0,0,66,42,0,7,104,39,4,18,16,104,120,102,42,24,70,28,131,44,0,0,1,2,1,0,0,7,17,0,11,4,26,2,1,0,22,1,0,5,73,0,0,111,41,5,166,90,120,26,60,70,111,53,8,104,69,106,5,43,54,2,9,24,1,0,16,0,1,2,32,0,0,108,139,43,26,0,10,4,1,0,2,0,4,0,0,5,17,0,0,0,0,1,1,0,0,14,0,1,28,6,0,30,66,31,57,0,28,1,0,0,0,0,0,0,0,11,0,29,9,2,12,8,0,0,6,18,22,28,52,57,17,8,11,47,62,180,50,186,77,34,70,14,3,1,0,0,2,0,95,59,23,48,2,12,5,2,0,3,0,0,0,0,0,0,0,0,3,40,116,36,0,128,158,42,11,17,45,33,21,0,13,1,11,0,12,6,3,1,2,23,36,128,83,11,27,61,24,21,52,74,0,100,15,0,2,64,0,0,51,55,0,4,131,46,17,113,36,61,57,103,60,5,29,0,0,4,0,5,0,7,0,28,61,79,3,0,33,0,1,2,44,0,2,58,91,32,22,34,148,81,0,82,61,12,6,0,0,0,2,1,0,0,6,2,8,2,3,0,0,3,0,0,3,3,0,0,1,0,0,3,1,6,48,56,70,13,0,2,0,0,12,30,42,84,62,84,13,106,84,1,74,10,66,4,10,59,66,148,15,59,74,60,75,2,129,4,0,0,0,0,0,3,12,38,2,3,0,0,0,0,0,0,0,84,21,34,130,148,150,104,67,118,5,2,0,1,0,15,0,0,3,1,16,21,8,54,61,17,100,36,0,27,62,76,2,57,77,68,62,138,58,169,210,83,110,49,68,10,97,18,62,79,25,66,149,49,101,0,66,198,95,6,93,104,165,22,56,177,52,9,2,37,0,0,0,12,0,5,0,0,1,50,32,0,10,149,50,2,180,14,76,52,135,127,30,46,60,50,69,1,0,1,4,0,0,0,7,10,1,0,6,76,52,1,5,102,43,0,34,20,1,14,95,126,5,38,198,17,14,24,61,99,6,12,17,3,19,14,0,0,3,0,0,0,13,1,2,68,88,46,24,4,11,3,20,0,7,0,1,0,0,20,20,0,0,0,0,0,0,0,1,12,0,5,33,6,1,17,48,23,40,1,43,0,0,0,0,0,0,0,0,10,0,23,1,64,1,1,76,30,0,0,62,77,11,4,24,118,49,97,1,128,6,1,12,111,46,71,78,40,39,6,0,4,0,0,0,0,0,0,0,0,19,66,43,48,0,51,44,78,65,20,65,40,25,0,18,16,73,14,50,10,9,42,0,0,20,64,108,116,40,20,59,88,6,0,54,44,0,3,93,30,1,120,135,33,119,75,4,27,0,5,18,0,7,15,4,79,53,4,123,134,16,0,40,130,3,5,73,83,68,122,20,126,33,69,56,51,37,2,9,84,58,0,8,19,0,6,0,0,0,0,0,0,0,0,0,0,0,0,13,57,14,39,179,82,185,57,64,13,8,0,0,0,2,1,0,38,52,0,1,0,0,0,0,0,0,22,26,175,203,104,47,123,2,0,0,2,0,0,0,0,0,1,21,7,3,49,19,29,112,99,0,16,79,31,0,66,109,15,135,19,13,5,46,144,9,106,79,0,97,145,159,16,39,4,128,6,3,6,1,0,65,20,166,185,51,139,53,105,66,54,2,50,92,5,0,50,51,0,0,63,42,0,12,129,57,7,116,21,139,119,90,44,29,70,16,108,77,0,0,0,1,1,0,0,6,18,0,10,2,27,2,2,0,24,0,0,6,84,0,0,114,33,9,166,82,124,24,59,68,111,62,7,116,61,92,4,58,77,2,7,20,3,0,14,0,0,2,34,1,0,93,123,40,23,0,6,4,0,0,2,0,2,0,0,5,19,0,0,0,0,2,2,0,0,13,0,1,28,6,0,31,72,27,65,0,25,1,0,0,0,0,0,0,0,8,0,24,6,12,12,7,0,0,6,19,18,27,53,56,19,7,9,33,55,158,54,187,87,22,74,11,2,1,0,0,1,0,99,64,20,48,3,12,4,1,0,2,0,0,0,0,0,0,0,0,0,35,94,34,0,135,164,55,69,20,99,41,21,0,14,2,14,0,13,7,1,0,2,23,33,127,80,12,26,57,20,16,55,76,0,96,12,0,2,58,0,0,47,55,0,3,113,51,18,105,33,57,60,99,70,7,32,0,0,3,0,6,0,6,0,27,63,76,5,0,34,0,0,0,40,0,2,63,92,32,17,30,155,79,0,74,65,8,8,0,1,0,1,1,0,0,6,2,8,2,3,0,0,3,0,0,3,4,0,0,1,0,0,6,1,7,72,103,69,29,0,3,0,0,14,31,40,81,63,85,14,107,83,2,68,14,60,5,10,67,66,139,17,62,96,52,88,1,137,6,0,0,1,0,0,2,10,40,0,1,0,0,0,0,0,0,0,83,27,34,169,152,125,55,125,5,0,0,1,0,13,0,0,2,0,16,24,7,37,59,19,95,39,1,25,61,71,0,53,69,51,29,130,61,94,155,165,64,106,49,6,74,21,68,78,26,65,151,44,73,8,49,170,120,9,105,82,192,21,46,146,56,9,3,62,0,0,0,11,0,8,2,0,1,78,42,0,12,156,49,3,192,21,76,49,128,134,28,67,70,52,66,1,0,0,4,0,0,0,10,9,1,0,3,73,49,1,5,101,39,0,29,22,1,23,102,124,7,44,189,16,12,21,61,96,6,16,8,2,17,11,0,0,2,0,1,0,8,2,0,65,91,47,23,6,11,2,12,0,5,0,0,0,0,17,8,0,0,0,1,0,0,0,1,12,0,4,14,6,0,11,43,23,40,1,43,0,0,2,0,0,0,0,0,10,0,25,1,55,0,1,81,29,0,0,62,81,7,5,68,102,61,119,2,120,5,3,12,104,42,63,107,35,20,10,0,4,0,0,0,0,0,0,0,0,16,64,40,43,0,48,40,82,66,19,83,24,26,0,18,17,77,16,46,24,10,44,0,0,17,59,108,112,13,19,48,67,4,0,57,58,1,2,109,27,1,130,136,31,125,64,2,4,0,0,14,0,4,13,3,81,62,2,126,134,18,0,38,151,6,4,79,98,56,145,22,153,36,46,60,5,37,1,10,80,54,0,10,17,0,6,0,0,0,0,0,0,0,0,1,1,0,0,14,27,18,42,174,86,118,70,112,113,36,63,13,1,0,0,0,4,1,1,28,56,0,0,1,0,0,0,1,0,18,40,148

Nearest PDB structures (foldseek):
  6smo-assembly3_G  TM=1.003E+00  e=6.888E-85  Photorhabdus laumondii subsp. laumondii TTO1
  6smo-assembly2_E  TM=9.933E-01  e=1.326E-74  Photorhabdus laumondii subsp. laumondii TTO1
  6smp-assembly4_L  TM=9.955E-01  e=4.885E-71  Photorhabdus laumondii subsp. laumondii TTO1
  6smp-assembly2_F  TM=9.952E-01  e=6.715E-71  Photorhabdus laumondii subsp. laumondii TTO1
  6smp-assembly3_I  TM=9.956E-01  e=8.663E-71  Photorhabdus laumondii subsp. laumondii TTO1

Radius of gyration: 48.22 Å; Cα contacts (8 Å, |Δi|>4): 6476; chains: 7; bounding box: 135×119×99 Å

B-factor: mean 46.03, std 13.93, range [18.5, 139.39]